Protein 2LUW (pdb70)

CATH classification: 2.60.120.380

Structure (mmCIF, N/CA/C/O backbone):
data_2LUW
#
_entry.id   2LUW
#
loop_
_atom_site.group_PDB
_atom_site.id
_atom_site.type_symbol
_atom_site.label_atom_id
_atom_site.label_alt_id
_atom_site.label_comp_id
_atom_site.label_asym_id
_atom_site.label_entity_id
_atom_site.label_seq_id
_atom_site.pdbx_PDB_ins_code
_atom_site.Cartn_x
_atom_site.Cartn_y
_atom_site.Cartn_z
_atom_site.occupancy
_atom_site.B_iso_or_equiv
_atom_site.auth_seq_id
_atom_site.auth_comp_id
_atom_site.auth_asym_id
_atom_site.auth_atom_id
_atom_site.pdbx_PDB_model_num
ATOM 1 N N . GLY A 1 1 ? 1.330 0.000 0.000 1.00 13.00 1 GLY A N 1
ATOM 2 C CA . GLY A 1 1 ? 2.071 0.001 -1.247 1.00 45.03 1 GLY A CA 1
ATOM 3 C C . GLY A 1 1 ? 2.951 -1.224 -1.400 1.00 74.40 1 GLY A C 1
ATOM 4 O O . GLY A 1 1 ? 2.478 -2.354 -1.282 1.00 52.04 1 GLY A O 1
ATOM 8 N N . ASN A 1 2 ? 4.234 -1.001 -1.665 1.00 12.03 2 ASN A N 1
ATOM 9 C CA . ASN A 1 2 ? 5.181 -2.097 -1.836 1.00 52.32 2 ASN A CA 1
ATOM 10 C C . ASN A 1 2 ? 6.171 -2.147 -0.677 1.00 12.35 2 ASN A C 1
ATOM 11 O O . ASN A 1 2 ? 6.086 -1.354 0.261 1.00 15.24 2 ASN A O 1
ATOM 22 N N . VAL A 1 3 ? 7.111 -3.084 -0.748 1.00 13.12 3 VAL A N 1
ATOM 23 C CA . VAL A 1 3 ? 8.119 -3.237 0.295 1.00 54.14 3 VAL A CA 1
ATOM 24 C C . VAL A 1 3 ? 9.516 -2.958 -0.247 1.00 1.40 3 VAL A C 1
ATOM 25 O O . VAL A 1 3 ? 10.066 -3.748 -1.015 1.00 73.13 3 VAL A O 1
ATOM 38 N N . LEU A 1 4 ? 10.087 -1.829 0.158 1.00 12.35 4 LEU A N 1
ATOM 39 C CA . LEU A 1 4 ? 11.422 -1.444 -0.285 1.00 62.14 4 LEU A CA 1
ATOM 40 C C . LEU A 1 4 ? 12.290 -1.027 0.898 1.00 63.35 4 LEU A C 1
ATOM 41 O O . LEU A 1 4 ? 11.795 -0.480 1.883 1.00 41.32 4 LEU A O 1
ATOM 57 N N . LYS A 1 5 ? 13.589 -1.288 0.793 1.00 71.43 5 LYS A N 1
ATOM 58 C CA . LYS A 1 5 ? 14.528 -0.938 1.851 1.00 2.24 5 LYS A CA 1
ATOM 59 C C . LYS A 1 5 ? 15.968 -1.116 1.382 1.00 45.42 5 LYS A C 1
ATOM 60 O O . LYS A 1 5 ? 16.847 -0.329 1.733 1.00 71.24 5 LYS A O 1
ATOM 79 N N . ASN A 1 6 ? 16.203 -2.154 0.585 1.00 15.52 6 ASN A N 1
ATOM 80 C CA . ASN A 1 6 ? 17.537 -2.433 0.067 1.00 74.43 6 ASN A CA 1
ATOM 81 C C . ASN A 1 6 ? 17.685 -1.915 -1.361 1.00 24.25 6 ASN A C 1
ATOM 82 O O . ASN A 1 6 ? 16.700 -1.759 -2.081 1.00 2.45 6 ASN A O 1
ATOM 93 N N . ASN A 1 7 ? 18.925 -1.652 -1.762 1.00 55.54 7 ASN A N 1
ATOM 94 C CA . ASN A 1 7 ? 19.203 -1.151 -3.104 1.00 12.03 7 ASN A CA 1
ATOM 95 C C . ASN A 1 7 ? 18.972 0.355 -3.181 1.00 10.20 7 ASN A C 1
ATOM 96 O O . ASN A 1 7 ? 19.915 1.133 -3.333 1.00 71.41 7 ASN A O 1
ATOM 107 N N . THR A 1 8 ? 17.711 0.761 -3.074 1.00 55.45 8 THR A N 1
ATOM 108 C CA . THR A 1 8 ? 17.355 2.173 -3.133 1.00 12.53 8 THR A CA 1
ATOM 109 C C . THR A 1 8 ? 16.748 2.642 -1.815 1.00 52.33 8 THR A C 1
ATOM 110 O O . THR A 1 8 ? 15.731 2.124 -1.353 1.00 40.23 8 THR A O 1
ATOM 121 N N . PRO A 1 9 ? 17.383 3.647 -1.194 1.00 44.14 9 PRO A N 1
ATOM 122 C CA . PRO A 1 9 ? 16.922 4.209 0.079 1.00 63.23 9 PRO A CA 1
ATOM 123 C C . PRO A 1 9 ? 15.623 4.993 -0.070 1.00 71.34 9 PRO A C 1
ATOM 124 O O . PRO A 1 9 ? 15.325 5.523 -1.141 1.00 5.33 9 PRO A O 1
ATOM 135 N N . VAL A 1 10 ? 14.852 5.062 1.010 1.00 13.21 10 VAL A N 1
ATOM 136 C CA . VAL A 1 10 ? 13.584 5.783 1.000 1.00 44.02 10 VAL A CA 1
ATOM 137 C C . VAL A 1 10 ? 13.800 7.277 1.212 1.00 2.23 10 VAL A C 1
ATOM 138 O O . VAL A 1 10 ? 14.242 7.706 2.279 1.00 73.45 10 VAL A O 1
ATOM 151 N N . SER A 1 11 ? 13.485 8.066 0.190 1.00 4.31 11 SER A N 1
ATOM 152 C CA . SER A 1 11 ? 13.648 9.514 0.263 1.00 31.43 11 SER A CA 1
ATOM 153 C C . SER A 1 11 ? 12.464 10.158 0.979 1.00 61.45 11 SER A C 1
ATOM 154 O O . SER A 1 11 ? 11.381 9.579 1.055 1.00 64.33 11 SER A O 1
ATOM 162 N N . ASN A 1 12 ? 12.680 11.360 1.501 1.00 11.35 12 ASN A N 1
ATOM 163 C CA . ASN A 1 12 ? 11.632 12.084 2.212 1.00 52.35 12 ASN A CA 1
ATOM 164 C C . ASN A 1 12 ? 10.771 11.129 3.032 1.00 21.25 12 ASN A C 1
ATOM 165 O O . ASN A 1 12 ? 9.587 10.943 2.749 1.00 12.10 12 ASN A O 1
ATOM 176 N N . LEU A 1 13 ? 11.374 10.525 4.051 1.00 14.40 13 LEU A N 1
ATOM 177 C CA . LEU A 1 13 ? 10.663 9.589 4.915 1.00 72.03 13 LEU A CA 1
ATOM 178 C C . LEU A 1 13 ? 9.475 10.266 5.591 1.00 2.22 13 LEU A C 1
ATOM 179 O O . LEU A 1 13 ? 9.108 11.390 5.247 1.00 51.11 13 LEU A O 1
ATOM 195 N N . THR A 1 14 ? 8.879 9.576 6.558 1.00 35.31 14 THR A N 1
ATOM 196 C CA . THR A 1 14 ? 7.733 10.110 7.284 1.00 4.21 14 THR A CA 1
ATOM 197 C C . THR A 1 14 ? 7.744 9.656 8.739 1.00 22.12 14 THR A C 1
ATOM 198 O O . THR A 1 14 ? 8.059 8.505 9.038 1.00 72.20 14 THR A O 1
ATOM 209 N N . GLY A 1 15 ? 7.397 10.569 9.642 1.00 64.50 15 GLY A N 1
ATOM 210 C CA . GLY A 1 15 ? 7.373 10.242 11.056 1.00 64.33 15 GLY A CA 1
ATOM 211 C C . GLY A 1 15 ? 6.225 10.910 11.786 1.00 44.01 15 GLY A C 1
ATOM 212 O O . GLY A 1 15 ? 6.441 11.760 12.648 1.00 11.24 15 GLY A O 1
ATOM 216 N N . ASN A 1 16 ? 5.001 10.526 11.438 1.00 24.14 16 ASN A N 1
ATOM 217 C CA . ASN A 1 16 ? 3.815 11.096 12.066 1.00 74.24 16 ASN A CA 1
ATOM 218 C C . ASN A 1 16 ? 3.600 10.509 13.458 1.00 50.15 16 ASN A C 1
ATOM 219 O O . ASN A 1 16 ? 3.790 9.312 13.675 1.00 3.33 16 ASN A O 1
ATOM 230 N N . LYS A 1 17 ? 3.202 11.360 14.397 1.00 32.22 17 LYS A N 1
ATOM 231 C CA . LYS A 1 17 ? 2.959 10.927 15.768 1.00 12.33 17 LYS A CA 1
ATOM 232 C C . LYS A 1 17 ? 2.030 9.718 15.801 1.00 61.32 17 LYS A C 1
ATOM 233 O O . LYS A 1 17 ? 2.100 8.894 16.712 1.00 75.12 17 LYS A O 1
ATOM 252 N N . GLY A 1 18 ? 1.162 9.617 14.799 1.00 74.20 18 GLY A N 1
ATOM 253 C CA . GLY A 1 18 ? 0.233 8.504 14.732 1.00 73.22 18 GLY A CA 1
ATOM 254 C C . GLY A 1 18 ? 0.532 7.568 13.578 1.00 70.24 18 GLY A C 1
ATOM 255 O O . GLY A 1 18 ? 0.609 6.353 13.759 1.00 25.30 18 GLY A O 1
ATOM 259 N N . SER A 1 19 ? 0.699 8.134 12.387 1.00 60.23 19 SER A N 1
ATOM 260 C CA . SER A 1 19 ? 0.986 7.341 11.197 1.00 72.11 19 SER A CA 1
ATOM 261 C C . SER A 1 19 ? 2.442 6.887 11.185 1.00 45.34 19 SER A C 1
ATOM 262 O O . SER A 1 19 ? 3.321 7.573 11.705 1.00 2.42 19 SER A O 1
ATOM 270 N N . GLU A 1 20 ? 2.689 5.726 10.586 1.00 1.20 20 GLU A N 1
ATOM 271 C CA . GLU A 1 20 ? 4.039 5.180 10.506 1.00 12.15 20 GLU A CA 1
ATOM 272 C C . GLU A 1 20 ? 4.274 4.506 9.158 1.00 64.11 20 GLU A C 1
ATOM 273 O O . GLU A 1 20 ? 3.344 4.319 8.374 1.00 71.42 20 GLU A O 1
ATOM 285 N N . VAL A 1 21 ? 5.526 4.144 8.895 1.00 60.25 21 VAL A N 1
ATOM 286 C CA . VAL A 1 21 ? 5.885 3.490 7.642 1.00 42.23 21 VAL A CA 1
ATOM 287 C C . VAL A 1 21 ? 6.687 2.219 7.895 1.00 23.25 21 VAL A C 1
ATOM 288 O O . VAL A 1 21 ? 7.569 2.189 8.755 1.00 75.13 21 VAL A O 1
ATOM 301 N N . PHE A 1 22 ? 6.376 1.169 7.142 1.00 45.43 22 PHE A N 1
ATOM 302 C CA . PHE A 1 22 ? 7.068 -0.106 7.285 1.00 61.41 22 PHE A CA 1
ATOM 303 C C . PHE A 1 22 ? 7.388 -0.708 5.920 1.00 44.35 22 PHE A C 1
ATOM 304 O O . PHE A 1 22 ? 6.672 -0.478 4.945 1.00 62.54 22 PHE A O 1
ATOM 321 N N . TYR A 1 23 ? 8.469 -1.477 5.858 1.00 62.32 23 TYR A N 1
ATOM 322 C CA . TYR A 1 23 ? 8.887 -2.110 4.612 1.00 2.51 23 TYR A CA 1
ATOM 323 C C . TYR A 1 23 ? 9.577 -3.443 4.883 1.00 62.02 23 TYR A C 1
ATOM 324 O O . TYR A 1 23 ? 9.951 -3.744 6.017 1.00 62.22 23 TYR A O 1
ATOM 342 N N . THR A 1 24 ? 9.744 -4.240 3.832 1.00 54.14 24 THR A N 1
ATOM 343 C CA . THR A 1 24 ? 10.388 -5.541 3.954 1.00 72.53 24 THR A CA 1
ATOM 344 C C . THR A 1 24 ? 11.349 -5.790 2.797 1.00 5.42 24 THR A C 1
ATOM 345 O O . THR A 1 24 ? 11.043 -5.482 1.645 1.00 5.41 24 THR A O 1
ATOM 356 N N . PHE A 1 25 ? 12.513 -6.349 3.111 1.00 4.13 25 PHE A N 1
ATOM 357 C CA . PHE A 1 25 ? 13.521 -6.638 2.097 1.00 33.34 25 PHE A CA 1
ATOM 358 C C . PHE A 1 25 ? 14.516 -7.679 2.601 1.00 21.34 25 PHE A C 1
ATOM 359 O O . PHE A 1 25 ? 14.612 -7.934 3.802 1.00 32.24 25 PHE A O 1
ATOM 376 N N . THR A 1 26 ? 15.256 -8.279 1.674 1.00 21.51 26 THR A N 1
ATOM 377 C CA . THR A 1 26 ? 16.243 -9.294 2.022 1.00 11.24 26 THR A CA 1
ATOM 378 C C . THR A 1 26 ? 17.543 -9.082 1.256 1.00 44.21 26 THR A C 1
ATOM 379 O O . THR A 1 26 ? 17.614 -8.250 0.351 1.00 20.01 26 THR A O 1
ATOM 390 N N . VAL A 1 27 ? 18.572 -9.840 1.623 1.00 12.22 27 VAL A N 1
ATOM 391 C CA . VAL A 1 27 ? 19.870 -9.736 0.968 1.00 4.14 27 VAL A CA 1
ATOM 392 C C . VAL A 1 27 ? 20.130 -10.939 0.069 1.00 40.03 27 VAL A C 1
ATOM 393 O O . VAL A 1 27 ? 19.417 -11.940 0.133 1.00 73.42 27 VAL A O 1
ATOM 406 N N . ASP A 1 28 ? 21.156 -10.834 -0.769 1.00 14.21 28 ASP A N 1
ATOM 407 C CA . ASP A 1 28 ? 21.511 -11.914 -1.682 1.00 24.14 28 ASP A CA 1
ATOM 408 C C . ASP A 1 28 ? 22.814 -12.582 -1.252 1.00 11.12 28 ASP A C 1
ATOM 409 O O . ASP A 1 28 ? 22.900 -13.808 -1.179 1.00 14.24 28 ASP A O 1
ATOM 418 N N . ARG A 1 29 ? 23.825 -11.767 -0.970 1.00 25.43 29 ARG A N 1
ATOM 419 C CA . ARG A 1 29 ? 25.124 -12.279 -0.550 1.00 22.45 29 ARG A CA 1
ATOM 420 C C . ARG A 1 29 ? 25.553 -11.653 0.774 1.00 45.31 29 ARG A C 1
ATOM 421 O O . ARG A 1 29 ? 25.096 -10.570 1.136 1.00 12.13 29 ARG A O 1
ATOM 442 N N . ASN A 1 30 ? 26.435 -12.342 1.491 1.00 71.21 30 ASN A N 1
ATOM 443 C CA . ASN A 1 30 ? 26.925 -11.854 2.775 1.00 41.23 30 ASN A CA 1
ATOM 444 C C . ASN A 1 30 ? 28.017 -10.807 2.577 1.00 11.53 30 ASN A C 1
ATOM 445 O O . ASN A 1 30 ? 29.092 -11.106 2.059 1.00 21.11 30 ASN A O 1
ATOM 456 N N . ALA A 1 31 ? 27.732 -9.577 2.995 1.00 64.31 31 ALA A N 1
ATOM 457 C CA . ALA A 1 31 ? 28.690 -8.486 2.867 1.00 64.23 31 ALA A CA 1
ATOM 458 C C . ALA A 1 31 ? 28.651 -7.574 4.088 1.00 34.33 31 ALA A C 1
ATOM 459 O O . ALA A 1 31 ? 27.590 -7.346 4.672 1.00 64.00 31 ALA A O 1
ATOM 466 N N . THR A 1 32 ? 29.813 -7.055 4.472 1.00 71.12 32 THR A N 1
ATOM 467 C CA . THR A 1 32 ? 29.911 -6.170 5.625 1.00 1.32 32 THR A CA 1
ATOM 468 C C . THR A 1 32 ? 29.942 -4.708 5.195 1.00 44.41 32 THR A C 1
ATOM 469 O O . THR A 1 32 ? 30.943 -4.229 4.661 1.00 33.23 32 THR A O 1
ATOM 480 N N . ALA A 1 33 ? 28.841 -4.002 5.431 1.00 20.41 33 ALA A N 1
ATOM 481 C CA . ALA A 1 33 ? 28.744 -2.593 5.070 1.00 30.52 33 ALA A CA 1
ATOM 482 C C . ALA A 1 33 ? 28.062 -1.790 6.173 1.00 64.14 33 ALA A C 1
ATOM 483 O O . ALA A 1 33 ? 27.196 -2.301 6.882 1.00 32.30 33 ALA A O 1
ATOM 490 N N . VAL A 1 34 ? 28.460 -0.529 6.312 1.00 71.32 34 VAL A N 1
ATOM 491 C CA . VAL A 1 34 ? 27.887 0.345 7.328 1.00 12.20 34 VAL A CA 1
ATOM 492 C C . VAL A 1 34 ? 26.957 1.379 6.703 1.00 71.24 34 VAL A C 1
ATOM 493 O O . VAL A 1 34 ? 27.402 2.287 6.001 1.00 64.44 34 VAL A O 1
ATOM 506 N N . VAL A 1 35 ? 25.661 1.235 6.963 1.00 42.14 35 VAL A N 1
ATOM 507 C CA . VAL A 1 35 ? 24.667 2.157 6.427 1.00 41.33 35 VAL A CA 1
ATOM 508 C C . VAL A 1 35 ? 23.760 2.690 7.530 1.00 22.13 35 VAL A C 1
ATOM 509 O O . VAL A 1 35 ? 23.376 1.956 8.441 1.00 63.22 35 VAL A O 1
ATOM 522 N N . SER A 1 36 ? 23.421 3.972 7.442 1.00 13.04 36 SER A N 1
ATOM 523 C CA . SER A 1 36 ? 22.561 4.605 8.436 1.00 71.13 36 SER A CA 1
ATOM 524 C C . SER A 1 36 ? 21.582 5.569 7.772 1.00 63.01 36 SER A C 1
ATOM 525 O O . SER A 1 36 ? 21.725 5.903 6.596 1.00 44.55 36 SER A O 1
ATOM 533 N N . ILE A 1 37 ? 20.588 6.011 8.535 1.00 44.53 37 ILE A N 1
ATOM 534 C CA . ILE A 1 37 ? 19.587 6.938 8.022 1.00 75.43 37 ILE A CA 1
ATOM 535 C C . ILE A 1 37 ? 19.747 8.321 8.643 1.00 23.11 37 ILE A C 1
ATOM 536 O O . ILE A 1 37 ? 20.191 8.453 9.784 1.00 71.53 37 ILE A O 1
ATOM 552 N N . SER A 1 38 ? 19.382 9.350 7.885 1.00 10.14 38 SER A N 1
ATOM 553 C CA . SER A 1 38 ? 19.487 10.725 8.361 1.00 64.43 38 SER A CA 1
ATOM 554 C C . SER A 1 38 ? 19.000 11.705 7.299 1.00 54.52 38 SER A C 1
ATOM 555 O O . SER A 1 38 ? 18.511 11.303 6.244 1.00 44.44 38 SER A O 1
ATOM 563 N N . GLY A 1 39 ? 19.136 12.996 7.587 1.00 12.42 39 GLY A N 1
ATOM 564 C CA . GLY A 1 39 ? 18.705 14.016 6.648 1.00 34.44 39 GLY A CA 1
ATOM 565 C C . GLY A 1 39 ? 18.285 15.299 7.338 1.00 62.31 39 GLY A C 1
ATOM 566 O O . GLY A 1 39 ? 18.224 16.356 6.713 1.00 51.44 39 GLY A O 1
ATOM 570 N N . GLY A 1 40 ? 17.994 15.206 8.632 1.00 74.41 40 GLY A N 1
ATOM 571 C CA . GLY A 1 40 ? 17.579 16.375 9.385 1.00 25.00 40 GLY A CA 1
ATOM 572 C C . GLY A 1 40 ? 17.839 16.229 10.871 1.00 14.04 40 GLY A C 1
ATOM 573 O O . GLY A 1 40 ? 18.978 16.343 11.324 1.00 73.21 40 GLY A O 1
ATOM 577 N N . SER A 1 41 ? 16.779 15.978 11.633 1.00 31.04 41 SER A N 1
ATOM 578 C CA . SER A 1 41 ? 16.896 15.822 13.079 1.00 63.15 41 SER A CA 1
ATOM 579 C C . SER A 1 41 ? 16.214 14.539 13.544 1.00 64.25 41 SER A C 1
ATOM 580 O O . SER A 1 41 ? 15.390 13.968 12.831 1.00 33.44 41 SER A O 1
ATOM 588 N N . GLY A 1 42 ? 16.566 14.091 14.745 1.00 11.02 42 GLY A N 1
ATOM 589 C CA . GLY A 1 42 ? 15.979 12.879 15.286 1.00 64.31 42 GLY A CA 1
ATOM 590 C C . GLY A 1 42 ? 14.467 12.951 15.364 1.00 4.24 42 GLY A C 1
ATOM 591 O O . GLY A 1 42 ? 13.914 13.495 16.320 1.00 0.41 42 GLY A O 1
ATOM 595 N N . ASP A 1 43 ? 13.797 12.403 14.357 1.00 44.12 43 ASP A N 1
ATOM 596 C CA . ASP A 1 43 ? 12.340 12.408 14.315 1.00 13.41 43 ASP A CA 1
ATOM 597 C C . ASP A 1 43 ? 11.800 11.019 13.991 1.00 22.44 43 ASP A C 1
ATOM 598 O O . ASP A 1 43 ? 10.782 10.595 14.537 1.00 21.33 43 ASP A O 1
ATOM 607 N N . ALA A 1 44 ? 12.490 10.315 13.099 1.00 35.02 44 ALA A N 1
ATOM 608 C CA . ALA A 1 44 ? 12.080 8.973 12.704 1.00 43.15 44 ALA A CA 1
ATOM 609 C C . ALA A 1 44 ? 13.103 7.933 13.149 1.00 10.51 44 ALA A C 1
ATOM 610 O O . ALA A 1 44 ? 14.274 8.001 12.776 1.00 41.14 44 ALA A O 1
ATOM 617 N N . ASP A 1 45 ? 12.653 6.973 13.950 1.00 43.44 45 ASP A N 1
ATOM 618 C CA . ASP A 1 45 ? 13.530 5.919 14.446 1.00 33.20 45 ASP A CA 1
ATOM 619 C C . ASP A 1 45 ? 13.583 4.751 13.466 1.00 20.45 45 ASP A C 1
ATOM 620 O O . ASP A 1 45 ? 12.692 4.585 12.632 1.00 44.12 45 ASP A O 1
ATOM 629 N N . LEU A 1 46 ? 14.633 3.944 13.573 1.00 72.41 46 LEU A N 1
ATOM 630 C CA . LEU A 1 46 ? 14.803 2.790 12.696 1.00 45.52 46 LEU A CA 1
ATOM 631 C C . LEU A 1 46 ? 14.903 1.501 13.505 1.00 52.05 46 LEU A C 1
ATOM 632 O O . LEU A 1 46 ? 15.674 1.413 14.460 1.00 45.50 46 LEU A O 1
ATOM 648 N N . TYR A 1 47 ? 14.119 0.502 13.114 1.00 10.31 47 TYR A N 1
ATOM 649 C CA . TYR A 1 47 ? 14.118 -0.783 13.803 1.00 44.12 47 TYR A CA 1
ATOM 650 C C . TYR A 1 47 ? 14.374 -1.925 12.825 1.00 62.34 47 TYR A C 1
ATOM 651 O O . TYR A 1 47 ? 13.983 -1.859 11.658 1.00 25.43 47 TYR A O 1
ATOM 669 N N . LEU A 1 48 ? 15.033 -2.973 13.308 1.00 14.11 48 LEU A N 1
ATOM 670 C CA . LEU A 1 48 ? 15.341 -4.132 12.478 1.00 23.21 48 LEU A CA 1
ATOM 671 C C . LEU A 1 48 ? 15.246 -5.422 13.287 1.00 55.12 48 LEU A C 1
ATOM 672 O O . LEU A 1 48 ? 15.742 -5.502 14.410 1.00 4.55 48 LEU A O 1
ATOM 688 N N . LYS A 1 49 ? 14.605 -6.432 12.707 1.00 2.50 49 LYS A N 1
ATOM 689 C CA . LYS A 1 49 ? 14.447 -7.720 13.371 1.00 14.10 49 LYS A CA 1
ATOM 690 C C . LYS A 1 49 ? 14.531 -8.864 12.366 1.00 71.11 49 LYS A C 1
ATOM 691 O O . LYS A 1 49 ? 13.689 -8.985 11.477 1.00 51.44 49 LYS A O 1
ATOM 710 N N . ALA A 1 50 ? 15.551 -9.702 12.515 1.00 64.45 50 ALA A N 1
ATOM 711 C CA . ALA A 1 50 ? 15.743 -10.839 11.622 1.00 51.42 50 ALA A CA 1
ATOM 712 C C . ALA A 1 50 ? 14.562 -11.800 11.696 1.00 31.43 50 ALA A C 1
ATOM 713 O O . ALA A 1 50 ? 14.249 -12.334 12.760 1.00 44.11 50 ALA A O 1
ATOM 720 N N . GLY A 1 51 ? 13.908 -12.017 10.559 1.00 40.11 51 GLY A N 1
ATOM 721 C CA . GLY A 1 51 ? 12.768 -12.914 10.518 1.00 51.11 51 GLY A CA 1
ATOM 722 C C . GLY A 1 51 ? 11.446 -12.172 10.534 1.00 30.40 51 GLY A C 1
ATOM 723 O O . GLY A 1 51 ? 10.824 -11.976 9.490 1.00 11.12 51 GLY A O 1
ATOM 727 N N . SER A 1 52 ? 11.015 -11.761 11.722 1.00 15.10 52 SER A N 1
ATOM 728 C CA . SER A 1 52 ? 9.755 -11.042 11.871 1.00 53.33 52 SER A CA 1
ATOM 729 C C . SER A 1 52 ? 9.994 -9.537 11.948 1.00 41.12 52 SER A C 1
ATOM 730 O O . SER A 1 52 ? 11.129 -9.071 11.849 1.00 4.22 52 SER A O 1
ATOM 738 N N . LYS A 1 53 ? 8.916 -8.781 12.125 1.00 72.12 53 LYS A N 1
ATOM 739 C CA . LYS A 1 53 ? 9.006 -7.329 12.217 1.00 55.32 53 LYS A CA 1
ATOM 740 C C . LYS A 1 53 ? 9.206 -6.886 13.663 1.00 74.52 53 LYS A C 1
ATOM 741 O O . LYS A 1 53 ? 8.538 -7.363 14.581 1.00 23.30 53 LYS A O 1
ATOM 760 N N . PRO A 1 54 ? 10.145 -5.952 13.872 1.00 32.13 54 PRO A N 1
ATOM 761 C CA . PRO A 1 54 ? 10.453 -5.424 15.205 1.00 54.34 54 PRO A CA 1
ATOM 762 C C . PRO A 1 54 ? 9.327 -4.557 15.759 1.00 41.35 54 PRO A C 1
ATOM 763 O O . PRO A 1 54 ? 8.676 -3.819 15.019 1.00 54.44 54 PRO A O 1
ATOM 774 N N . THR A 1 55 ? 9.103 -4.650 17.066 1.00 51.23 55 THR A N 1
ATOM 775 C CA . THR A 1 55 ? 8.056 -3.875 17.719 1.00 52.43 55 THR A CA 1
ATOM 776 C C . THR A 1 55 ? 8.644 -2.708 18.503 1.00 11.54 55 THR A C 1
ATOM 777 O O . THR A 1 55 ? 9.861 -2.528 18.551 1.00 43.32 55 THR A O 1
ATOM 788 N N . THR A 1 56 ? 7.772 -1.915 19.120 1.00 70.52 56 THR A N 1
ATOM 789 C CA . THR A 1 56 ? 8.205 -0.765 19.903 1.00 41.14 56 THR A CA 1
ATOM 790 C C . THR A 1 56 ? 9.007 -1.201 21.123 1.00 2.03 56 THR A C 1
ATOM 791 O O . THR A 1 56 ? 9.679 -0.389 21.759 1.00 41.30 56 THR A O 1
ATOM 802 N N . SER A 1 57 ? 8.933 -2.488 21.445 1.00 20.45 57 SER A N 1
ATOM 803 C CA . SER A 1 57 ? 9.650 -3.032 22.593 1.00 44.12 57 SER A CA 1
ATOM 804 C C . SER A 1 57 ? 10.629 -4.118 22.157 1.00 71.21 57 SER A C 1
ATOM 805 O O . SER A 1 57 ? 11.639 -4.361 22.818 1.00 52.14 57 SER A O 1
ATOM 813 N N . SER A 1 58 ? 10.321 -4.769 21.040 1.00 64.15 58 SER A N 1
ATOM 814 C CA . SER A 1 58 ? 11.171 -5.833 20.516 1.00 13.40 58 SER A CA 1
ATOM 815 C C . SER A 1 58 ? 11.997 -5.336 19.333 1.00 14.33 58 SER A C 1
ATOM 816 O O . SER A 1 58 ? 11.455 -4.804 18.364 1.00 1.32 58 SER A O 1
ATOM 824 N N . TRP A 1 59 ? 13.310 -5.513 19.421 1.00 33.41 59 TRP A N 1
ATOM 825 C CA . TRP A 1 59 ? 14.212 -5.083 18.359 1.00 74.35 59 TRP A CA 1
ATOM 826 C C . TRP A 1 59 ? 15.461 -5.957 18.318 1.00 54.11 59 TRP A C 1
ATOM 827 O O . TRP A 1 59 ? 15.860 -6.532 19.330 1.00 31.43 59 TRP A O 1
ATOM 848 N N . ASP A 1 60 ? 16.073 -6.051 17.143 1.00 62.30 60 ASP A N 1
ATOM 849 C CA . ASP A 1 60 ? 17.278 -6.854 16.971 1.00 24.24 60 ASP A CA 1
ATOM 850 C C . ASP A 1 60 ? 18.489 -5.966 16.698 1.00 35.43 60 ASP A C 1
ATOM 851 O O . ASP A 1 60 ? 19.628 -6.355 16.960 1.00 74.13 60 ASP A O 1
ATOM 860 N N . CYS A 1 61 ? 18.234 -4.774 16.171 1.00 70.45 61 CYS A N 1
ATOM 861 C CA . CYS A 1 61 ? 19.303 -3.832 15.860 1.00 51.31 61 CYS A CA 1
ATOM 862 C C . CYS A 1 61 ? 18.860 -2.398 16.133 1.00 53.04 61 CYS A C 1
ATOM 863 O O . CYS A 1 61 ? 17.852 -1.937 15.596 1.00 2.44 61 CYS A O 1
ATOM 871 N N . ARG A 1 62 ? 19.618 -1.699 16.971 1.00 61.12 62 ARG A N 1
ATOM 872 C CA . ARG A 1 62 ? 19.302 -0.319 17.317 1.00 12.33 62 ARG A CA 1
ATOM 873 C C . ARG A 1 62 ? 20.371 0.271 18.233 1.00 70.33 62 ARG A C 1
ATOM 874 O O . ARG A 1 62 ? 20.607 -0.209 19.342 1.00 54.12 62 ARG A O 1
ATOM 895 N N . PRO A 1 63 ? 21.035 1.336 17.759 1.00 74.43 63 PRO A N 1
ATOM 896 C CA . PRO A 1 63 ? 22.089 2.013 18.518 1.00 4.43 63 PRO A CA 1
ATOM 897 C C . PRO A 1 63 ? 21.541 2.769 19.724 1.00 23.32 63 PRO A C 1
ATOM 898 O O . PRO A 1 63 ? 22.301 3.301 20.534 1.00 64.43 63 PRO A O 1
ATOM 909 N N . TYR A 1 64 ? 20.219 2.812 19.838 1.00 34.42 64 TYR A N 1
ATOM 910 C CA . TYR A 1 64 ? 19.569 3.504 20.945 1.00 71.21 64 TYR A CA 1
ATOM 911 C C . TYR A 1 64 ? 19.781 5.011 20.844 1.00 1.34 64 TYR A C 1
ATOM 912 O O . TYR A 1 64 ? 20.348 5.631 21.744 1.00 24.13 64 TYR A O 1
ATOM 930 N N . ARG A 1 65 ? 19.321 5.595 19.743 1.00 74.12 65 ARG A N 1
ATOM 931 C CA . ARG A 1 65 ? 19.460 7.029 19.523 1.00 53.42 65 ARG A CA 1
ATOM 932 C C . ARG A 1 65 ? 18.092 7.699 19.424 1.00 3.40 65 ARG A C 1
ATOM 933 O O . ARG A 1 65 ? 17.062 7.070 19.666 1.00 23.22 65 ARG A O 1
ATOM 954 N N . TYR A 1 66 ? 18.091 8.979 19.068 1.00 72.04 66 TYR A N 1
ATOM 955 C CA . TYR A 1 66 ? 16.851 9.735 18.940 1.00 51.33 66 TYR A CA 1
ATOM 956 C C . TYR A 1 66 ? 16.429 9.846 17.478 1.00 54.12 66 TYR A C 1
ATOM 957 O O . TYR A 1 66 ? 17.047 10.565 16.694 1.00 61.31 66 TYR A O 1
ATOM 975 N N . GLY A 1 67 ? 15.369 9.128 17.119 1.00 54.24 67 GLY A N 1
ATOM 976 C CA . GLY A 1 67 ? 14.880 9.159 15.752 1.00 0.25 67 GLY A CA 1
ATOM 977 C C . GLY A 1 67 ? 15.978 8.910 14.738 1.00 24.41 67 GLY A C 1
ATOM 978 O O . GLY A 1 67 ? 16.725 7.938 14.848 1.00 10.13 67 GLY A O 1
ATOM 982 N N . ASN A 1 68 ? 16.076 9.788 13.746 1.00 44.41 68 ASN A N 1
ATOM 983 C CA . ASN A 1 68 ? 17.090 9.657 12.706 1.00 44.21 68 ASN A CA 1
ATOM 984 C C . ASN A 1 68 ? 18.475 9.467 13.317 1.00 2.13 68 ASN A C 1
ATOM 985 O O . ASN A 1 68 ? 18.657 9.612 14.525 1.00 15.23 68 ASN A O 1
ATOM 996 N N . ASN A 1 69 ? 19.449 9.142 12.473 1.00 1.23 69 ASN A N 1
ATOM 997 C CA . ASN A 1 69 ? 20.818 8.932 12.930 1.00 1.32 69 ASN A CA 1
ATOM 998 C C . ASN A 1 69 ? 20.901 7.729 13.864 1.00 3.05 69 ASN A C 1
ATOM 999 O O . ASN A 1 69 ? 21.862 7.583 14.620 1.00 54.21 69 ASN A O 1
ATOM 1010 N N . GLU A 1 70 ? 19.888 6.870 13.806 1.00 44.01 70 GLU A N 1
ATOM 1011 C CA . GLU A 1 70 ? 19.848 5.680 14.647 1.00 34.32 70 GLU A CA 1
ATOM 1012 C C . GLU A 1 70 ? 19.809 4.413 13.797 1.00 52.45 70 GLU A C 1
ATOM 1013 O O . GLU A 1 70 ? 18.738 3.881 13.505 1.00 52.20 70 GLU A O 1
ATOM 1025 N N . SER A 1 71 ? 20.985 3.937 13.401 1.00 30.22 71 SER A N 1
ATOM 1026 C CA . SER A 1 71 ? 21.086 2.736 12.580 1.00 24.13 71 SER A CA 1
ATOM 1027 C C . SER A 1 71 ? 22.148 1.789 13.131 1.00 4.24 71 SER A C 1
ATOM 1028 O O . SER A 1 71 ? 22.918 2.153 14.022 1.00 70.24 71 SER A O 1
ATOM 1036 N N . CYS A 1 72 ? 22.184 0.574 12.596 1.00 54.10 72 CYS A N 1
ATOM 1037 C CA . CYS A 1 72 ? 23.150 -0.427 13.034 1.00 43.42 72 CYS A CA 1
ATOM 1038 C C . CYS A 1 72 ? 24.037 -0.870 11.875 1.00 41.43 72 CYS A C 1
ATOM 1039 O O . CYS A 1 72 ? 23.648 -0.774 10.711 1.00 42.03 72 CYS A O 1
ATOM 1047 N N . SER A 1 73 ? 25.231 -1.353 12.201 1.00 4.03 73 SER A N 1
ATOM 1048 C CA . SER A 1 73 ? 26.176 -1.806 11.187 1.00 43.40 73 SER A CA 1
ATOM 1049 C C . SER A 1 73 ? 26.693 -3.204 11.512 1.00 42.15 73 SER A C 1
ATOM 1050 O O . SER A 1 73 ? 27.500 -3.384 12.424 1.00 42.14 73 SER A O 1
ATOM 1058 N N . VAL A 1 74 ? 26.222 -4.192 10.758 1.00 73.04 74 VAL A N 1
ATOM 1059 C CA . VAL A 1 74 ? 26.636 -5.575 10.963 1.00 50.20 74 VAL A CA 1
ATOM 1060 C C . VAL A 1 74 ? 26.573 -6.366 9.662 1.00 73.44 74 VAL A C 1
ATOM 1061 O O . VAL A 1 74 ? 25.750 -6.084 8.790 1.00 3.25 74 VAL A O 1
ATOM 1074 N N . SER A 1 75 ? 27.447 -7.360 9.537 1.00 73.13 75 SER A N 1
ATOM 1075 C CA . SER A 1 75 ? 27.493 -8.192 8.340 1.00 53.32 75 SER A CA 1
ATOM 1076 C C . SER A 1 75 ? 26.307 -9.151 8.299 1.00 61.01 75 SER A C 1
ATOM 1077 O O . SER A 1 75 ? 26.293 -10.168 8.992 1.00 65.03 75 SER A O 1
ATOM 1085 N N . ALA A 1 76 ? 25.313 -8.819 7.482 1.00 42.14 76 ALA A N 1
ATOM 1086 C CA . ALA A 1 76 ? 24.124 -9.651 7.348 1.00 53.31 76 ALA A CA 1
ATOM 1087 C C . ALA A 1 76 ? 24.365 -10.801 6.376 1.00 13.11 76 ALA A C 1
ATOM 1088 O O . ALA A 1 76 ? 24.967 -10.617 5.319 1.00 4.01 76 ALA A O 1
ATOM 1095 N N . ALA A 1 77 ? 23.891 -11.987 6.742 1.00 74.53 77 ALA A N 1
ATOM 1096 C CA . ALA A 1 77 ? 24.054 -13.167 5.901 1.00 34.24 77 ALA A CA 1
ATOM 1097 C C . ALA A 1 77 ? 22.778 -13.466 5.122 1.00 72.35 77 ALA A C 1
ATOM 1098 O O . ALA A 1 77 ? 21.664 -13.322 5.627 1.00 64.01 77 ALA A O 1
ATOM 1105 N N . PRO A 1 78 ? 22.940 -13.892 3.860 1.00 24.42 78 PRO A N 1
ATOM 1106 C CA . PRO A 1 78 ? 21.812 -14.220 2.984 1.00 61.43 78 PRO A CA 1
ATOM 1107 C C . PRO A 1 78 ? 21.087 -15.488 3.422 1.00 31.12 78 PRO A C 1
ATOM 1108 O O . PRO A 1 78 ? 21.714 -16.511 3.694 1.00 12.04 78 PRO A O 1
ATOM 1119 N N . GLY A 1 79 ? 19.761 -15.413 3.488 1.00 31.41 79 GLY A N 1
ATOM 1120 C CA . GLY A 1 79 ? 18.972 -16.562 3.894 1.00 65.11 79 GLY A CA 1
ATOM 1121 C C . GLY A 1 79 ? 17.895 -16.201 4.897 1.00 2.22 79 GLY A C 1
ATOM 1122 O O . GLY A 1 79 ? 16.935 -16.948 5.086 1.00 71.51 79 GLY A O 1
ATOM 1126 N N . THR A 1 80 ? 18.054 -15.051 5.545 1.00 12.23 80 THR A N 1
ATOM 1127 C CA . THR A 1 80 ? 17.089 -14.593 6.537 1.00 52.12 80 THR A CA 1
ATOM 1128 C C . THR A 1 80 ? 16.405 -13.307 6.086 1.00 70.33 80 THR A C 1
ATOM 1129 O O . THR A 1 80 ? 17.065 -12.345 5.693 1.00 42.20 80 THR A O 1
ATOM 1140 N N . THR A 1 81 ? 15.077 -13.297 6.145 1.00 52.33 81 THR A N 1
ATOM 1141 C CA . THR A 1 81 ? 14.303 -12.129 5.742 1.00 62.12 81 THR A CA 1
ATOM 1142 C C . THR A 1 81 ? 14.439 -11.002 6.759 1.00 43.32 81 THR A C 1
ATOM 1143 O O . THR A 1 81 ? 14.392 -11.233 7.967 1.00 30.41 81 THR A O 1
ATOM 1154 N N . TYR A 1 82 ? 14.608 -9.781 6.263 1.00 72.14 82 TYR A N 1
ATOM 1155 C CA . TYR A 1 82 ? 14.753 -8.617 7.129 1.00 75.22 82 TYR A CA 1
ATOM 1156 C C . TYR A 1 82 ? 13.521 -7.720 7.047 1.00 61.44 82 TYR A C 1
ATOM 1157 O O . TYR A 1 82 ? 12.979 -7.487 5.966 1.00 63.35 82 TYR A O 1
ATOM 1175 N N . HIS A 1 83 ? 13.084 -7.219 8.198 1.00 62.24 83 HIS A N 1
ATOM 1176 C CA . HIS A 1 83 ? 11.917 -6.346 8.257 1.00 21.34 83 HIS A CA 1
ATOM 1177 C C . HIS A 1 83 ? 12.330 -4.907 8.553 1.00 75.33 83 HIS A C 1
ATOM 1178 O O . HIS A 1 83 ? 13.437 -4.653 9.025 1.00 5.31 83 HIS A O 1
ATOM 1192 N N . VAL A 1 84 ? 11.431 -3.969 8.270 1.00 31.43 84 VAL A N 1
ATOM 1193 C CA . VAL A 1 84 ? 11.701 -2.556 8.506 1.00 61.12 84 VAL A CA 1
ATOM 1194 C C . VAL A 1 84 ? 10.538 -1.888 9.231 1.00 43.33 84 VAL A C 1
ATOM 1195 O O . VAL A 1 84 ? 9.374 -2.147 8.929 1.00 70.23 84 VAL A O 1
ATOM 1208 N N . MET A 1 85 ? 10.863 -1.025 10.188 1.00 34.35 85 MET A N 1
ATOM 1209 C CA . MET A 1 85 ? 9.844 -0.318 10.956 1.00 43.41 85 MET A CA 1
ATOM 1210 C C . MET A 1 85 ? 10.294 1.105 11.275 1.00 64.41 85 MET A C 1
ATOM 1211 O O . MET A 1 85 ? 11.329 1.310 11.910 1.00 30.03 85 MET A O 1
ATOM 1225 N N . ILE A 1 86 ? 9.512 2.082 10.830 1.00 71.11 86 ILE A N 1
ATOM 1226 C CA . ILE A 1 86 ? 9.831 3.484 11.069 1.00 34.13 86 ILE A CA 1
ATOM 1227 C C . ILE A 1 86 ? 8.776 4.145 11.950 1.00 31.23 86 ILE A C 1
ATOM 1228 O O . ILE A 1 86 ? 7.613 4.261 11.564 1.00 15.25 86 ILE A O 1
ATOM 1244 N N . LYS A 1 87 ? 9.191 4.578 13.136 1.00 55.10 87 LYS A N 1
ATOM 1245 C CA . LYS A 1 87 ? 8.283 5.231 14.072 1.00 5.05 87 LYS A CA 1
ATOM 1246 C C . LYS A 1 87 ? 8.695 6.681 14.308 1.00 62.23 87 LYS A C 1
ATOM 1247 O O . LYS A 1 87 ? 9.852 6.966 14.615 1.00 70.34 87 LYS A O 1
ATOM 1266 N N . GLY A 1 88 ? 7.740 7.594 14.163 1.00 75.11 88 GLY A N 1
ATOM 1267 C CA . GLY A 1 88 ? 8.023 9.003 14.365 1.00 71.32 88 GLY A CA 1
ATOM 1268 C C . GLY A 1 88 ? 7.343 9.560 15.600 1.00 64.40 88 GLY A C 1
ATOM 1269 O O . GLY A 1 88 ? 6.372 8.986 16.095 1.00 44.44 88 GLY A O 1
ATOM 1273 N N . TYR A 1 89 ? 7.855 10.679 16.101 1.00 73.33 89 TYR A N 1
ATOM 1274 C CA . TYR A 1 89 ? 7.293 11.311 17.289 1.00 63.05 89 TYR A CA 1
ATOM 1275 C C . TYR A 1 89 ? 6.370 12.464 16.907 1.00 10.01 89 TYR A C 1
ATOM 1276 O O . TYR A 1 89 ? 5.511 12.871 17.689 1.00 32.21 89 TYR A O 1
ATOM 1294 N N . SER A 1 90 ? 6.554 12.986 15.699 1.00 60.14 90 SER A N 1
ATOM 1295 C CA . SER A 1 90 ? 5.741 14.094 15.213 1.00 54.34 90 SER A CA 1
ATOM 1296 C C . SER A 1 90 ? 5.931 14.291 13.712 1.00 62.13 90 SER A C 1
ATOM 1297 O O . SER A 1 90 ? 7.038 14.153 13.192 1.00 12.34 90 SER A O 1
ATOM 1305 N N . ASN A 1 91 ? 4.843 14.614 13.021 1.00 73.43 91 ASN A N 1
ATOM 1306 C CA . ASN A 1 91 ? 4.889 14.829 11.579 1.00 75.20 91 ASN A CA 1
ATOM 1307 C C . ASN A 1 91 ? 6.202 15.489 11.169 1.00 74.30 91 ASN A C 1
ATOM 1308 O O . ASN A 1 91 ? 6.423 16.671 11.432 1.00 71.01 91 ASN A O 1
ATOM 1319 N N . TYR A 1 92 ? 7.069 14.717 10.523 1.00 33.13 92 TYR A N 1
ATOM 1320 C CA . TYR A 1 92 ? 8.361 15.225 10.078 1.00 13.42 92 TYR A CA 1
ATOM 1321 C C . TYR A 1 92 ? 8.942 14.345 8.976 1.00 41.42 92 TYR A C 1
ATOM 1322 O O . TYR A 1 92 ? 9.232 13.169 9.193 1.00 31.01 92 TYR A O 1
ATOM 1340 N N . SER A 1 93 ? 9.110 14.925 7.792 1.00 43.33 93 SER A N 1
ATOM 1341 C CA . SER A 1 93 ? 9.654 14.195 6.653 1.00 60.40 93 SER A CA 1
ATOM 1342 C C . SER A 1 93 ? 10.945 14.841 6.159 1.00 73.12 93 SER A C 1
ATOM 1343 O O . SER A 1 93 ? 11.224 16.002 6.455 1.00 32.12 93 SER A O 1
ATOM 1351 N N . GLY A 1 94 ? 11.729 14.079 5.403 1.00 61.15 94 GLY A N 1
ATOM 1352 C CA . GLY A 1 94 ? 12.981 14.593 4.879 1.00 61.01 94 GLY A CA 1
ATOM 1353 C C . GLY A 1 94 ? 14.173 13.757 5.301 1.00 70.10 94 GLY A C 1
ATOM 1354 O O . GLY A 1 94 ? 15.305 14.241 5.319 1.00 32.14 94 GLY A O 1
ATOM 1358 N N . VAL A 1 95 ? 13.919 12.498 5.643 1.00 63.31 95 VAL A N 1
ATOM 1359 C CA . VAL A 1 95 ? 14.980 11.592 6.068 1.00 42.33 95 VAL A CA 1
ATOM 1360 C C . VAL A 1 95 ? 15.193 10.479 5.048 1.00 24.23 95 VAL A C 1
ATOM 1361 O O . VAL A 1 95 ? 14.251 10.032 4.394 1.00 71.52 95 VAL A O 1
ATOM 1374 N N . THR A 1 96 ? 16.439 10.034 4.918 1.00 23.41 96 THR A N 1
ATOM 1375 C CA . THR A 1 96 ? 16.777 8.972 3.978 1.00 44.50 96 THR A CA 1
ATOM 1376 C C . THR A 1 96 ? 17.015 7.652 4.702 1.00 43.14 96 THR A C 1
ATOM 1377 O O . THR A 1 96 ? 17.967 7.517 5.472 1.00 51.10 96 THR A O 1
ATOM 1388 N N . LEU A 1 97 ? 16.146 6.680 4.449 1.00 21.32 97 LEU A N 1
ATOM 1389 C CA . LEU A 1 97 ? 16.262 5.368 5.077 1.00 62.24 97 LEU A CA 1
ATOM 1390 C C . LEU A 1 97 ? 16.917 4.367 4.130 1.00 51.35 97 LEU A C 1
ATOM 1391 O O . LEU A 1 97 ? 16.696 4.405 2.919 1.00 52.21 97 LEU A O 1
ATOM 1407 N N . LYS A 1 98 ? 17.723 3.471 4.689 1.00 75.11 98 LYS A N 1
ATOM 1408 C CA . LYS A 1 98 ? 18.407 2.457 3.896 1.00 24.10 98 LYS A CA 1
ATOM 1409 C C . LYS A 1 98 ? 18.702 1.218 4.735 1.00 25.31 98 LYS A C 1
ATOM 1410 O O . LYS A 1 98 ? 18.632 1.256 5.964 1.00 14.43 98 LYS A O 1
ATOM 1429 N N . LEU A 1 99 ? 19.035 0.120 4.065 1.00 53.25 99 LEU A N 1
ATOM 1430 C CA . LEU A 1 99 ? 19.342 -1.131 4.749 1.00 44.11 99 LEU A CA 1
ATOM 1431 C C . LEU A 1 99 ? 20.839 -1.251 5.017 1.00 62.13 99 LEU A C 1
ATOM 1432 O O . LEU A 1 99 ? 21.661 -0.882 4.178 1.00 55.40 99 LEU A O 1
ATOM 1448 N N . GLN A 1 100 ? 21.185 -1.772 6.189 1.00 24.05 100 GLN A N 1
ATOM 1449 C CA . GLN A 1 100 ? 22.584 -1.942 6.566 1.00 34.33 100 GLN A CA 1
ATOM 1450 C C . GLN A 1 100 ? 23.030 -3.387 6.364 1.00 12.45 100 GLN A C 1
ATOM 1451 O O . GLN A 1 100 ? 22.590 -4.288 7.079 1.00 63.24 100 GLN A O 1
ATOM 1465 N N . TYR A 1 101 ? 23.904 -3.599 5.388 1.00 64.24 101 TYR A N 1
ATOM 1466 C CA . TYR A 1 101 ? 24.408 -4.935 5.090 1.00 40.21 101 TYR A CA 1
ATOM 1467 C C . TYR A 1 101 ? 25.888 -5.050 5.442 1.00 41.12 101 TYR A C 1
ATOM 1468 O O . TYR A 1 101 ? 26.273 -5.850 6.293 1.00 62.14 101 TYR A O 1
ATOM 1486 N N . GLY A 1 1 ? 2.123 0.974 1.048 1.00 65.30 1 GLY A N 2
ATOM 1487 C CA . GLY A 1 1 ? 2.567 0.767 -0.318 1.00 43.02 1 GLY A CA 2
ATOM 1488 C C . GLY A 1 1 ? 3.301 -0.547 -0.497 1.00 33.51 1 GLY A C 2
ATOM 1489 O O . GLY A 1 1 ? 2.781 -1.608 -0.151 1.00 41.41 1 GLY A O 2
ATOM 1493 N N . ASN A 1 2 ? 4.512 -0.479 -1.040 1.00 53.43 2 ASN A N 2
ATOM 1494 C CA . ASN A 1 2 ? 5.317 -1.673 -1.267 1.00 31.33 2 ASN A CA 2
ATOM 1495 C C . ASN A 1 2 ? 6.405 -1.805 -0.205 1.00 72.22 2 ASN A C 2
ATOM 1496 O O . ASN A 1 2 ? 6.538 -0.952 0.672 1.00 31.03 2 ASN A O 2
ATOM 1507 N N . VAL A 1 3 ? 7.182 -2.880 -0.292 1.00 74.41 3 VAL A N 2
ATOM 1508 C CA . VAL A 1 3 ? 8.259 -3.124 0.659 1.00 3.12 3 VAL A CA 2
ATOM 1509 C C . VAL A 1 3 ? 9.623 -2.906 0.013 1.00 73.23 3 VAL A C 2
ATOM 1510 O O . VAL A 1 3 ? 10.064 -3.705 -0.815 1.00 4.32 3 VAL A O 2
ATOM 1523 N N . LEU A 1 4 ? 10.286 -1.821 0.395 1.00 0.23 4 LEU A N 2
ATOM 1524 C CA . LEU A 1 4 ? 11.601 -1.497 -0.147 1.00 22.23 4 LEU A CA 2
ATOM 1525 C C . LEU A 1 4 ? 12.581 -1.154 0.971 1.00 41.43 4 LEU A C 2
ATOM 1526 O O . LEU A 1 4 ? 12.190 -0.635 2.016 1.00 2.55 4 LEU A O 2
ATOM 1542 N N . LYS A 1 5 ? 13.857 -1.445 0.742 1.00 42.43 5 LYS A N 2
ATOM 1543 C CA . LYS A 1 5 ? 14.895 -1.164 1.727 1.00 41.15 5 LYS A CA 2
ATOM 1544 C C . LYS A 1 5 ? 16.283 -1.346 1.121 1.00 42.21 5 LYS A C 2
ATOM 1545 O O . LYS A 1 5 ? 17.200 -0.577 1.406 1.00 24.32 5 LYS A O 2
ATOM 1564 N N . ASN A 1 6 ? 16.429 -2.367 0.283 1.00 40.13 6 ASN A N 2
ATOM 1565 C CA . ASN A 1 6 ? 17.706 -2.649 -0.364 1.00 15.41 6 ASN A CA 2
ATOM 1566 C C . ASN A 1 6 ? 17.738 -2.073 -1.777 1.00 23.53 6 ASN A C 2
ATOM 1567 O O . ASN A 1 6 ? 16.697 -1.878 -2.402 1.00 63.24 6 ASN A O 2
ATOM 1578 N N . ASN A 1 7 ? 18.942 -1.805 -2.273 1.00 31.04 7 ASN A N 2
ATOM 1579 C CA . ASN A 1 7 ? 19.111 -1.252 -3.612 1.00 32.34 7 ASN A CA 2
ATOM 1580 C C . ASN A 1 7 ? 18.905 0.259 -3.606 1.00 42.41 7 ASN A C 2
ATOM 1581 O O . ASN A 1 7 ? 19.846 1.027 -3.814 1.00 30.53 7 ASN A O 2
ATOM 1592 N N . THR A 1 8 ? 17.668 0.682 -3.366 1.00 53.03 8 THR A N 2
ATOM 1593 C CA . THR A 1 8 ? 17.337 2.101 -3.334 1.00 5.21 8 THR A CA 2
ATOM 1594 C C . THR A 1 8 ? 16.666 2.480 -2.019 1.00 22.43 8 THR A C 2
ATOM 1595 O O . THR A 1 8 ? 15.606 1.965 -1.664 1.00 74.45 8 THR A O 2
ATOM 1606 N N . PRO A 1 9 ? 17.296 3.402 -1.276 1.00 22.12 9 PRO A N 2
ATOM 1607 C CA . PRO A 1 9 ? 16.776 3.871 0.012 1.00 23.21 9 PRO A CA 2
ATOM 1608 C C . PRO A 1 9 ? 15.516 4.715 -0.144 1.00 44.31 9 PRO A C 2
ATOM 1609 O O . PRO A 1 9 ? 15.291 5.324 -1.190 1.00 12.41 9 PRO A O 2
ATOM 1620 N N . VAL A 1 10 ? 14.698 4.748 0.903 1.00 73.03 10 VAL A N 2
ATOM 1621 C CA . VAL A 1 10 ? 13.461 5.520 0.882 1.00 32.51 10 VAL A CA 2
ATOM 1622 C C . VAL A 1 10 ? 13.739 7.008 1.058 1.00 54.20 10 VAL A C 2
ATOM 1623 O O . VAL A 1 10 ? 14.196 7.444 2.114 1.00 4.21 10 VAL A O 2
ATOM 1636 N N . SER A 1 11 ? 13.458 7.784 0.016 1.00 51.11 11 SER A N 2
ATOM 1637 C CA . SER A 1 11 ? 13.681 9.225 0.054 1.00 74.35 11 SER A CA 2
ATOM 1638 C C . SER A 1 11 ? 12.504 9.939 0.712 1.00 43.21 11 SER A C 2
ATOM 1639 O O . SER A 1 11 ? 11.354 9.531 0.562 1.00 55.22 11 SER A O 2
ATOM 1647 N N . ASN A 1 12 ? 12.803 11.009 1.442 1.00 23.42 12 ASN A N 2
ATOM 1648 C CA . ASN A 1 12 ? 11.772 11.781 2.125 1.00 75.21 12 ASN A CA 2
ATOM 1649 C C . ASN A 1 12 ? 10.814 10.863 2.878 1.00 20.44 12 ASN A C 2
ATOM 1650 O O . ASN A 1 12 ? 9.697 10.606 2.426 1.00 3.22 12 ASN A O 2
ATOM 1661 N N . LEU A 1 13 ? 11.258 10.371 4.030 1.00 60.23 13 LEU A N 2
ATOM 1662 C CA . LEU A 1 13 ? 10.441 9.481 4.848 1.00 52.33 13 LEU A CA 2
ATOM 1663 C C . LEU A 1 13 ? 9.320 10.252 5.538 1.00 40.34 13 LEU A C 2
ATOM 1664 O O . LEU A 1 13 ? 9.108 11.435 5.269 1.00 3.43 13 LEU A O 2
ATOM 1680 N N . THR A 1 14 ? 8.605 9.575 6.430 1.00 32.33 14 THR A N 2
ATOM 1681 C CA . THR A 1 14 ? 7.507 10.196 7.160 1.00 75.51 14 THR A CA 2
ATOM 1682 C C . THR A 1 14 ? 7.541 9.813 8.635 1.00 33.11 14 THR A C 2
ATOM 1683 O O . THR A 1 14 ? 7.786 8.658 8.981 1.00 3.24 14 THR A O 2
ATOM 1694 N N . GLY A 1 15 ? 7.292 10.790 9.501 1.00 12.45 15 GLY A N 2
ATOM 1695 C CA . GLY A 1 15 ? 7.298 10.535 10.930 1.00 4.10 15 GLY A CA 2
ATOM 1696 C C . GLY A 1 15 ? 6.204 11.289 11.659 1.00 75.42 15 GLY A C 2
ATOM 1697 O O . GLY A 1 15 ? 6.481 12.109 12.533 1.00 62.43 15 GLY A O 2
ATOM 1701 N N . ASN A 1 16 ? 4.955 11.011 11.297 1.00 10.32 16 ASN A N 2
ATOM 1702 C CA . ASN A 1 16 ? 3.814 11.671 11.922 1.00 40.14 16 ASN A CA 2
ATOM 1703 C C . ASN A 1 16 ? 3.532 11.081 13.300 1.00 74.32 16 ASN A C 2
ATOM 1704 O O . ASN A 1 16 ? 3.999 9.990 13.628 1.00 33.11 16 ASN A O 2
ATOM 1715 N N . LYS A 1 17 ? 2.763 11.809 14.103 1.00 22.30 17 LYS A N 2
ATOM 1716 C CA . LYS A 1 17 ? 2.416 11.358 15.445 1.00 14.14 17 LYS A CA 2
ATOM 1717 C C . LYS A 1 17 ? 1.996 9.892 15.435 1.00 31.35 17 LYS A C 2
ATOM 1718 O O . LYS A 1 17 ? 2.711 9.028 15.941 1.00 21.22 17 LYS A O 2
ATOM 1737 N N . GLY A 1 18 ? 0.832 9.618 14.855 1.00 74.34 18 GLY A N 2
ATOM 1738 C CA . GLY A 1 18 ? 0.338 8.255 14.789 1.00 60.43 18 GLY A CA 2
ATOM 1739 C C . GLY A 1 18 ? 0.820 7.523 13.552 1.00 61.31 18 GLY A C 2
ATOM 1740 O O . GLY A 1 18 ? 1.344 6.412 13.644 1.00 55.41 18 GLY A O 2
ATOM 1744 N N . SER A 1 19 ? 0.642 8.145 12.391 1.00 62.11 19 SER A N 2
ATOM 1745 C CA . SER A 1 19 ? 1.058 7.543 11.129 1.00 21.05 19 SER A CA 2
ATOM 1746 C C . SER A 1 19 ? 2.499 7.050 11.212 1.00 65.11 19 SER A C 2
ATOM 1747 O O . SER A 1 19 ? 3.341 7.667 11.864 1.00 51.22 19 SER A O 2
ATOM 1755 N N . GLU A 1 20 ? 2.775 5.933 10.546 1.00 63.02 20 GLU A N 2
ATOM 1756 C CA . GLU A 1 20 ? 4.115 5.356 10.544 1.00 15.14 20 GLU A CA 2
ATOM 1757 C C . GLU A 1 20 ? 4.436 4.731 9.190 1.00 22.00 20 GLU A C 2
ATOM 1758 O O . GLU A 1 20 ? 3.618 4.758 8.271 1.00 35.10 20 GLU A O 2
ATOM 1770 N N . VAL A 1 21 ? 5.635 4.169 9.074 1.00 22.32 21 VAL A N 2
ATOM 1771 C CA . VAL A 1 21 ? 6.066 3.536 7.833 1.00 3.22 21 VAL A CA 2
ATOM 1772 C C . VAL A 1 21 ? 6.868 2.270 8.112 1.00 73.44 21 VAL A C 2
ATOM 1773 O O . VAL A 1 21 ? 7.736 2.250 8.985 1.00 53.54 21 VAL A O 2
ATOM 1786 N N . PHE A 1 22 ? 6.571 1.212 7.363 1.00 5.13 22 PHE A N 2
ATOM 1787 C CA . PHE A 1 22 ? 7.264 -0.060 7.529 1.00 23.34 22 PHE A CA 2
ATOM 1788 C C . PHE A 1 22 ? 7.608 -0.673 6.175 1.00 71.30 22 PHE A C 2
ATOM 1789 O O . PHE A 1 22 ? 6.885 -0.487 5.196 1.00 62.13 22 PHE A O 2
ATOM 1806 N N . TYR A 1 23 ? 8.716 -1.404 6.127 1.00 31.35 23 TYR A N 2
ATOM 1807 C CA . TYR A 1 23 ? 9.158 -2.043 4.893 1.00 1.34 23 TYR A CA 2
ATOM 1808 C C . TYR A 1 23 ? 9.894 -3.346 5.188 1.00 65.03 23 TYR A C 2
ATOM 1809 O O . TYR A 1 23 ? 10.295 -3.605 6.323 1.00 32.02 23 TYR A O 2
ATOM 1827 N N . THR A 1 24 ? 10.071 -4.165 4.155 1.00 14.12 24 THR A N 2
ATOM 1828 C CA . THR A 1 24 ? 10.758 -5.442 4.301 1.00 52.20 24 THR A CA 2
ATOM 1829 C C . THR A 1 24 ? 11.608 -5.752 3.074 1.00 14.00 24 THR A C 2
ATOM 1830 O O . THR A 1 24 ? 11.214 -5.461 1.944 1.00 2.12 24 THR A O 2
ATOM 1841 N N . PHE A 1 25 ? 12.775 -6.345 3.303 1.00 53.12 25 PHE A N 2
ATOM 1842 C CA . PHE A 1 25 ? 13.681 -6.695 2.215 1.00 12.31 25 PHE A CA 2
ATOM 1843 C C . PHE A 1 25 ? 14.663 -7.778 2.652 1.00 14.11 25 PHE A C 2
ATOM 1844 O O . PHE A 1 25 ? 14.893 -7.979 3.845 1.00 63.20 25 PHE A O 2
ATOM 1861 N N . THR A 1 26 ? 15.239 -8.474 1.677 1.00 34.52 26 THR A N 2
ATOM 1862 C CA . THR A 1 26 ? 16.194 -9.538 1.959 1.00 31.35 26 THR A CA 2
ATOM 1863 C C . THR A 1 26 ? 17.491 -9.331 1.187 1.00 65.44 26 THR A C 2
ATOM 1864 O O . THR A 1 26 ? 17.574 -8.470 0.311 1.00 73.11 26 THR A O 2
ATOM 1875 N N . VAL A 1 27 ? 18.504 -10.127 1.516 1.00 62.25 27 VAL A N 2
ATOM 1876 C CA . VAL A 1 27 ? 19.798 -10.032 0.851 1.00 62.45 27 VAL A CA 2
ATOM 1877 C C . VAL A 1 27 ? 20.032 -11.225 -0.070 1.00 52.10 27 VAL A C 2
ATOM 1878 O O . VAL A 1 27 ? 19.302 -12.215 -0.017 1.00 63.31 27 VAL A O 2
ATOM 1891 N N . ASP A 1 28 ? 21.053 -11.123 -0.913 1.00 25.31 28 ASP A N 2
ATOM 1892 C CA . ASP A 1 28 ? 21.385 -12.195 -1.845 1.00 41.41 28 ASP A CA 2
ATOM 1893 C C . ASP A 1 28 ? 22.643 -12.933 -1.399 1.00 45.33 28 ASP A C 2
ATOM 1894 O O . ASP A 1 28 ? 22.703 -14.162 -1.445 1.00 1.43 28 ASP A O 2
ATOM 1903 N N . ARG A 1 29 ? 23.647 -12.175 -0.970 1.00 1.21 29 ARG A N 2
ATOM 1904 C CA . ARG A 1 29 ? 24.905 -12.757 -0.518 1.00 41.12 29 ARG A CA 2
ATOM 1905 C C . ARG A 1 29 ? 25.377 -12.097 0.774 1.00 13.32 29 ARG A C 2
ATOM 1906 O O . ARG A 1 29 ? 24.917 -11.014 1.133 1.00 51.41 29 ARG A O 2
ATOM 1927 N N . ASN A 1 30 ? 26.297 -12.758 1.469 1.00 35.21 30 ASN A N 2
ATOM 1928 C CA . ASN A 1 30 ? 26.830 -12.236 2.722 1.00 34.12 30 ASN A CA 2
ATOM 1929 C C . ASN A 1 30 ? 27.883 -11.164 2.461 1.00 62.15 30 ASN A C 2
ATOM 1930 O O . ASN A 1 30 ? 28.935 -11.441 1.885 1.00 50.32 30 ASN A O 2
ATOM 1941 N N . ALA A 1 31 ? 27.593 -9.940 2.888 1.00 14.13 31 ALA A N 2
ATOM 1942 C CA . ALA A 1 31 ? 28.515 -8.827 2.703 1.00 44.10 31 ALA A CA 2
ATOM 1943 C C . ALA A 1 31 ? 28.497 -7.892 3.907 1.00 12.14 31 ALA A C 2
ATOM 1944 O O . ALA A 1 31 ? 27.442 -7.629 4.487 1.00 43.23 31 ALA A O 2
ATOM 1951 N N . THR A 1 32 ? 29.671 -7.392 4.281 1.00 33.13 32 THR A N 2
ATOM 1952 C CA . THR A 1 32 ? 29.789 -6.488 5.418 1.00 4.01 32 THR A CA 2
ATOM 1953 C C . THR A 1 32 ? 29.816 -5.033 4.963 1.00 31.32 32 THR A C 2
ATOM 1954 O O . THR A 1 32 ? 30.809 -4.565 4.407 1.00 73.12 32 THR A O 2
ATOM 1965 N N . ALA A 1 33 ? 28.719 -4.323 5.204 1.00 51.30 33 ALA A N 2
ATOM 1966 C CA . ALA A 1 33 ? 28.618 -2.920 4.821 1.00 1.12 33 ALA A CA 2
ATOM 1967 C C . ALA A 1 33 ? 27.992 -2.090 5.937 1.00 4.00 33 ALA A C 2
ATOM 1968 O O . ALA A 1 33 ? 27.137 -2.573 6.679 1.00 21.31 33 ALA A O 2
ATOM 1975 N N . VAL A 1 34 ? 28.425 -0.838 6.051 1.00 73.11 34 VAL A N 2
ATOM 1976 C CA . VAL A 1 34 ? 27.906 0.059 7.076 1.00 4.44 34 VAL A CA 2
ATOM 1977 C C . VAL A 1 34 ? 27.065 1.171 6.460 1.00 72.14 34 VAL A C 2
ATOM 1978 O O . VAL A 1 34 ? 27.586 2.053 5.777 1.00 72.23 34 VAL A O 2
ATOM 1991 N N . VAL A 1 35 ? 25.759 1.123 6.705 1.00 23.12 35 VAL A N 2
ATOM 1992 C CA . VAL A 1 35 ? 24.844 2.127 6.175 1.00 23.14 35 VAL A CA 2
ATOM 1993 C C . VAL A 1 35 ? 23.969 2.710 7.279 1.00 23.03 35 VAL A C 2
ATOM 1994 O O . VAL A 1 35 ? 23.511 1.991 8.167 1.00 3.25 35 VAL A O 2
ATOM 2007 N N . SER A 1 36 ? 23.740 4.018 7.217 1.00 65.12 36 SER A N 2
ATOM 2008 C CA . SER A 1 36 ? 22.922 4.699 8.213 1.00 5.33 36 SER A CA 2
ATOM 2009 C C . SER A 1 36 ? 21.870 5.578 7.544 1.00 71.54 36 SER A C 2
ATOM 2010 O O . SER A 1 36 ? 21.939 5.842 6.343 1.00 62.10 36 SER A O 2
ATOM 2018 N N . ILE A 1 37 ? 20.896 6.026 8.329 1.00 43.12 37 ILE A N 2
ATOM 2019 C CA . ILE A 1 37 ? 19.830 6.875 7.813 1.00 13.10 37 ILE A CA 2
ATOM 2020 C C . ILE A 1 37 ? 19.918 8.282 8.394 1.00 15.23 37 ILE A C 2
ATOM 2021 O O . ILE A 1 37 ? 20.422 8.478 9.500 1.00 31.20 37 ILE A O 2
ATOM 2037 N N . SER A 1 38 ? 19.421 9.259 7.642 1.00 4.31 38 SER A N 2
ATOM 2038 C CA . SER A 1 38 ? 19.445 10.650 8.082 1.00 63.54 38 SER A CA 2
ATOM 2039 C C . SER A 1 38 ? 18.858 11.567 7.013 1.00 2.13 38 SER A C 2
ATOM 2040 O O . SER A 1 38 ? 18.488 11.119 5.929 1.00 24.10 38 SER A O 2
ATOM 2048 N N . GLY A 1 39 ? 18.776 12.856 7.329 1.00 0.12 39 GLY A N 2
ATOM 2049 C CA . GLY A 1 39 ? 18.233 13.818 6.387 1.00 22.54 39 GLY A CA 2
ATOM 2050 C C . GLY A 1 39 ? 17.817 15.113 7.056 1.00 20.30 39 GLY A C 2
ATOM 2051 O O . GLY A 1 39 ? 17.746 16.158 6.411 1.00 74.43 39 GLY A O 2
ATOM 2055 N N . GLY A 1 40 ? 17.540 15.044 8.355 1.00 54.23 40 GLY A N 2
ATOM 2056 C CA . GLY A 1 40 ? 17.130 16.227 9.089 1.00 32.10 40 GLY A CA 2
ATOM 2057 C C . GLY A 1 40 ? 17.411 16.114 10.574 1.00 25.21 40 GLY A C 2
ATOM 2058 O O . GLY A 1 40 ? 18.567 16.026 10.989 1.00 61.53 40 GLY A O 2
ATOM 2062 N N . SER A 1 41 ? 16.353 16.118 11.378 1.00 53.13 41 SER A N 2
ATOM 2063 C CA . SER A 1 41 ? 16.492 16.021 12.826 1.00 31.30 41 SER A CA 2
ATOM 2064 C C . SER A 1 41 ? 15.769 14.788 13.360 1.00 61.44 41 SER A C 2
ATOM 2065 O O . SER A 1 41 ? 14.921 14.209 12.682 1.00 51.55 41 SER A O 2
ATOM 2073 N N . GLY A 1 42 ? 16.112 14.390 14.581 1.00 5.32 42 GLY A N 2
ATOM 2074 C CA . GLY A 1 42 ? 15.488 13.228 15.186 1.00 10.42 42 GLY A CA 2
ATOM 2075 C C . GLY A 1 42 ? 13.978 13.250 15.060 1.00 14.52 42 GLY A C 2
ATOM 2076 O O . GLY A 1 42 ? 13.322 14.179 15.534 1.00 71.42 42 GLY A O 2
ATOM 2080 N N . ASP A 1 43 ? 13.424 12.227 14.419 1.00 41.20 43 ASP A N 2
ATOM 2081 C CA . ASP A 1 43 ? 11.981 12.133 14.231 1.00 20.22 43 ASP A CA 2
ATOM 2082 C C . ASP A 1 43 ? 11.581 10.728 13.789 1.00 2.52 43 ASP A C 2
ATOM 2083 O O . ASP A 1 43 ? 10.545 10.209 14.201 1.00 15.12 43 ASP A O 2
ATOM 2092 N N . ALA A 1 44 ? 12.410 10.120 12.947 1.00 4.14 44 ALA A N 2
ATOM 2093 C CA . ALA A 1 44 ? 12.144 8.776 12.450 1.00 11.13 44 ALA A CA 2
ATOM 2094 C C . ALA A 1 44 ? 12.997 7.743 13.177 1.00 25.53 44 ALA A C 2
ATOM 2095 O O . ALA A 1 44 ? 14.222 7.862 13.232 1.00 74.04 44 ALA A O 2
ATOM 2102 N N . ASP A 1 45 ? 12.344 6.729 13.735 1.00 41.30 45 ASP A N 2
ATOM 2103 C CA . ASP A 1 45 ? 13.044 5.674 14.459 1.00 54.22 45 ASP A CA 2
ATOM 2104 C C . ASP A 1 45 ? 13.450 4.546 13.516 1.00 34.42 45 ASP A C 2
ATOM 2105 O O . ASP A 1 45 ? 12.795 4.305 12.501 1.00 64.24 45 ASP A O 2
ATOM 2114 N N . LEU A 1 46 ? 14.533 3.857 13.858 1.00 1.20 46 LEU A N 2
ATOM 2115 C CA . LEU A 1 46 ? 15.028 2.754 13.042 1.00 73.12 46 LEU A CA 2
ATOM 2116 C C . LEU A 1 46 ? 14.953 1.436 13.805 1.00 31.52 46 LEU A C 2
ATOM 2117 O O . LEU A 1 46 ? 15.447 1.328 14.928 1.00 61.43 46 LEU A O 2
ATOM 2133 N N . TYR A 1 47 ? 14.334 0.435 13.188 1.00 11.23 47 TYR A N 2
ATOM 2134 C CA . TYR A 1 47 ? 14.194 -0.876 13.810 1.00 63.43 47 TYR A CA 2
ATOM 2135 C C . TYR A 1 47 ? 14.442 -1.989 12.796 1.00 43.15 47 TYR A C 2
ATOM 2136 O O . TYR A 1 47 ? 14.068 -1.876 11.628 1.00 50.55 47 TYR A O 2
ATOM 2154 N N . LEU A 1 48 ? 15.076 -3.064 13.250 1.00 35.44 48 LEU A N 2
ATOM 2155 C CA . LEU A 1 48 ? 15.374 -4.200 12.384 1.00 1.24 48 LEU A CA 2
ATOM 2156 C C . LEU A 1 48 ? 15.378 -5.503 13.177 1.00 33.11 48 LEU A C 2
ATOM 2157 O O . LEU A 1 48 ? 15.932 -5.574 14.274 1.00 2.10 48 LEU A O 2
ATOM 2173 N N . LYS A 1 49 ? 14.757 -6.534 12.614 1.00 50.14 49 LYS A N 2
ATOM 2174 C CA . LYS A 1 49 ? 14.691 -7.837 13.265 1.00 52.23 49 LYS A CA 2
ATOM 2175 C C . LYS A 1 49 ? 14.788 -8.963 12.240 1.00 3.42 49 LYS A C 2
ATOM 2176 O O . LYS A 1 49 ? 14.185 -8.895 11.170 1.00 13.50 49 LYS A O 2
ATOM 2195 N N . ALA A 1 50 ? 15.551 -9.998 12.576 1.00 10.12 50 ALA A N 2
ATOM 2196 C CA . ALA A 1 50 ? 15.724 -11.140 11.687 1.00 41.31 50 ALA A CA 2
ATOM 2197 C C . ALA A 1 50 ? 14.576 -12.132 11.837 1.00 10.14 50 ALA A C 2
ATOM 2198 O O . ALA A 1 50 ? 14.543 -12.920 12.782 1.00 44.15 50 ALA A O 2
ATOM 2205 N N . GLY A 1 51 ? 13.634 -12.087 10.900 1.00 40.11 51 GLY A N 2
ATOM 2206 C CA . GLY A 1 51 ? 12.496 -12.987 10.948 1.00 44.43 51 GLY A CA 2
ATOM 2207 C C . GLY A 1 51 ? 11.186 -12.254 11.157 1.00 40.23 51 GLY A C 2
ATOM 2208 O O . GLY A 1 51 ? 10.548 -11.822 10.196 1.00 23.43 51 GLY A O 2
ATOM 2212 N N . SER A 1 52 ? 10.782 -12.114 12.415 1.00 2.03 52 SER A N 2
ATOM 2213 C CA . SER A 1 52 ? 9.536 -11.433 12.747 1.00 21.21 52 SER A CA 2
ATOM 2214 C C . SER A 1 52 ? 9.761 -9.932 12.897 1.00 12.43 52 SER A C 2
ATOM 2215 O O . SER A 1 52 ? 10.682 -9.495 13.587 1.00 24.44 52 SER A O 2
ATOM 2223 N N . LYS A 1 53 ? 8.911 -9.145 12.246 1.00 42.32 53 LYS A N 2
ATOM 2224 C CA . LYS A 1 53 ? 9.014 -7.691 12.306 1.00 32.40 53 LYS A CA 2
ATOM 2225 C C . LYS A 1 53 ? 9.230 -7.220 13.741 1.00 60.25 53 LYS A C 2
ATOM 2226 O O . LYS A 1 53 ? 8.568 -7.673 14.675 1.00 51.04 53 LYS A O 2
ATOM 2245 N N . PRO A 1 54 ? 10.177 -6.288 13.922 1.00 65.32 54 PRO A N 2
ATOM 2246 C CA . PRO A 1 54 ? 10.501 -5.734 15.240 1.00 70.12 54 PRO A CA 2
ATOM 2247 C C . PRO A 1 54 ? 9.387 -4.848 15.785 1.00 14.23 54 PRO A C 2
ATOM 2248 O O . PRO A 1 54 ? 8.728 -4.127 15.035 1.00 74.43 54 PRO A O 2
ATOM 2259 N N . THR A 1 55 ? 9.180 -4.904 17.098 1.00 62.45 55 THR A N 2
ATOM 2260 C CA . THR A 1 55 ? 8.145 -4.107 17.744 1.00 61.45 55 THR A CA 2
ATOM 2261 C C . THR A 1 55 ? 8.737 -2.865 18.399 1.00 32.03 55 THR A C 2
ATOM 2262 O O . THR A 1 55 ? 9.951 -2.661 18.385 1.00 42.42 55 THR A O 2
ATOM 2273 N N . THR A 1 56 ? 7.871 -2.036 18.976 1.00 64.45 56 THR A N 2
ATOM 2274 C CA . THR A 1 56 ? 8.309 -0.813 19.637 1.00 75.34 56 THR A CA 2
ATOM 2275 C C . THR A 1 56 ? 9.195 -1.124 20.837 1.00 0.12 56 THR A C 2
ATOM 2276 O O . THR A 1 56 ? 9.895 -0.249 21.347 1.00 14.12 56 THR A O 2
ATOM 2287 N N . SER A 1 57 ? 9.161 -2.375 21.284 1.00 64.42 57 SER A N 2
ATOM 2288 C CA . SER A 1 57 ? 9.960 -2.801 22.427 1.00 2.32 57 SER A CA 2
ATOM 2289 C C . SER A 1 57 ? 10.930 -3.910 22.030 1.00 11.42 57 SER A C 2
ATOM 2290 O O . SER A 1 57 ? 11.973 -4.091 22.658 1.00 63.04 57 SER A O 2
ATOM 2298 N N . SER A 1 58 ? 10.577 -4.649 20.983 1.00 10.05 58 SER A N 2
ATOM 2299 C CA . SER A 1 58 ? 11.413 -5.743 20.504 1.00 60.13 58 SER A CA 2
ATOM 2300 C C . SER A 1 58 ? 12.197 -5.324 19.264 1.00 64.20 58 SER A C 2
ATOM 2301 O O . SER A 1 58 ? 11.620 -4.874 18.274 1.00 5.33 58 SER A O 2
ATOM 2309 N N . TRP A 1 59 ? 13.515 -5.476 19.326 1.00 22.35 59 TRP A N 2
ATOM 2310 C CA . TRP A 1 59 ? 14.380 -5.114 18.209 1.00 10.12 59 TRP A CA 2
ATOM 2311 C C . TRP A 1 59 ? 15.648 -5.961 18.205 1.00 12.22 59 TRP A C 2
ATOM 2312 O O . TRP A 1 59 ? 16.087 -6.442 19.250 1.00 72.43 59 TRP A O 2
ATOM 2333 N N . ASP A 1 60 ? 16.232 -6.138 17.025 1.00 34.43 60 ASP A N 2
ATOM 2334 C CA . ASP A 1 60 ? 17.451 -6.927 16.886 1.00 14.33 60 ASP A CA 2
ATOM 2335 C C . ASP A 1 60 ? 18.647 -6.029 16.587 1.00 2.14 60 ASP A C 2
ATOM 2336 O O . ASP A 1 60 ? 19.782 -6.351 16.943 1.00 74.01 60 ASP A O 2
ATOM 2345 N N . CYS A 1 61 ? 18.386 -4.903 15.932 1.00 65.41 61 CYS A N 2
ATOM 2346 C CA . CYS A 1 61 ? 19.442 -3.960 15.583 1.00 5.52 61 CYS A CA 2
ATOM 2347 C C . CYS A 1 61 ? 19.005 -2.526 15.864 1.00 54.22 61 CYS A C 2
ATOM 2348 O O . CYS A 1 61 ? 17.979 -2.069 15.358 1.00 45.13 61 CYS A O 2
ATOM 2356 N N . ARG A 1 62 ? 19.787 -1.822 16.675 1.00 43.52 62 ARG A N 2
ATOM 2357 C CA . ARG A 1 62 ? 19.479 -0.440 17.025 1.00 32.43 62 ARG A CA 2
ATOM 2358 C C . ARG A 1 62 ? 20.596 0.170 17.867 1.00 61.45 62 ARG A C 2
ATOM 2359 O O . ARG A 1 62 ? 21.075 -0.425 18.833 1.00 55.03 62 ARG A O 2
ATOM 2380 N N . PRO A 1 63 ? 21.023 1.385 17.492 1.00 63.41 63 PRO A N 2
ATOM 2381 C CA . PRO A 1 63 ? 22.089 2.102 18.198 1.00 30.34 63 PRO A CA 2
ATOM 2382 C C . PRO A 1 63 ? 21.652 2.574 19.581 1.00 62.20 63 PRO A C 2
ATOM 2383 O O . PRO A 1 63 ? 22.435 3.172 20.319 1.00 21.03 63 PRO A O 2
ATOM 2394 N N . TYR A 1 64 ? 20.399 2.301 19.925 1.00 33.14 64 TYR A N 2
ATOM 2395 C CA . TYR A 1 64 ? 19.857 2.700 21.219 1.00 24.32 64 TYR A CA 2
ATOM 2396 C C . TYR A 1 64 ? 19.674 4.213 21.290 1.00 23.31 64 TYR A C 2
ATOM 2397 O O . TYR A 1 64 ? 20.479 4.919 21.898 1.00 31.32 64 TYR A O 2
ATOM 2415 N N . ARG A 1 65 ? 18.609 4.703 20.664 1.00 3.14 65 ARG A N 2
ATOM 2416 C CA . ARG A 1 65 ? 18.319 6.132 20.655 1.00 22.22 65 ARG A CA 2
ATOM 2417 C C . ARG A 1 65 ? 16.979 6.410 19.980 1.00 2.25 65 ARG A C 2
ATOM 2418 O O . ARG A 1 65 ? 16.209 5.490 19.703 1.00 2.34 65 ARG A O 2
ATOM 2439 N N . TYR A 1 66 ? 16.708 7.684 19.720 1.00 54.04 66 TYR A N 2
ATOM 2440 C CA . TYR A 1 66 ? 15.460 8.084 19.080 1.00 13.03 66 TYR A CA 2
ATOM 2441 C C . TYR A 1 66 ? 15.716 9.105 17.976 1.00 62.22 66 TYR A C 2
ATOM 2442 O O . TYR A 1 66 ? 16.549 9.999 18.122 1.00 71.52 66 TYR A O 2
ATOM 2460 N N . GLY A 1 67 ? 14.992 8.964 16.869 1.00 4.22 67 GLY A N 2
ATOM 2461 C CA . GLY A 1 67 ? 15.155 9.880 15.755 1.00 13.24 67 GLY A CA 2
ATOM 2462 C C . GLY A 1 67 ? 16.138 9.368 14.722 1.00 61.21 67 GLY A C 2
ATOM 2463 O O . GLY A 1 67 ? 16.802 8.355 14.936 1.00 21.32 67 GLY A O 2
ATOM 2467 N N . ASN A 1 68 ? 16.230 10.069 13.597 1.00 64.15 68 ASN A N 2
ATOM 2468 C CA . ASN A 1 68 ? 17.138 9.677 12.524 1.00 4.45 68 ASN A CA 2
ATOM 2469 C C . ASN A 1 68 ? 18.572 9.578 13.035 1.00 25.25 68 ASN A C 2
ATOM 2470 O O . ASN A 1 68 ? 18.829 9.733 14.228 1.00 1.15 68 ASN A O 2
ATOM 2481 N N . ASN A 1 69 ? 19.503 9.318 12.123 1.00 43.21 69 ASN A N 2
ATOM 2482 C CA . ASN A 1 69 ? 20.912 9.198 12.481 1.00 70.11 69 ASN A CA 2
ATOM 2483 C C . ASN A 1 69 ? 21.137 8.012 13.414 1.00 13.34 69 ASN A C 2
ATOM 2484 O O . ASN A 1 69 ? 22.180 7.907 14.059 1.00 73.43 69 ASN A O 2
ATOM 2495 N N . GLU A 1 70 ? 20.151 7.123 13.481 1.00 72.03 70 GLU A N 2
ATOM 2496 C CA . GLU A 1 70 ? 20.242 5.945 14.336 1.00 55.24 70 GLU A CA 2
ATOM 2497 C C . GLU A 1 70 ? 20.127 4.665 13.513 1.00 52.35 70 GLU A C 2
ATOM 2498 O O . GLU A 1 70 ? 19.026 4.210 13.204 1.00 33.40 70 GLU A O 2
ATOM 2510 N N . SER A 1 71 ? 21.272 4.091 13.160 1.00 64.12 71 SER A N 2
ATOM 2511 C CA . SER A 1 71 ? 21.302 2.866 12.369 1.00 54.22 71 SER A CA 2
ATOM 2512 C C . SER A 1 71 ? 22.299 1.868 12.950 1.00 75.03 71 SER A C 2
ATOM 2513 O O . SER A 1 71 ? 23.074 2.199 13.847 1.00 10.43 71 SER A O 2
ATOM 2521 N N . CYS A 1 72 ? 22.272 0.645 12.431 1.00 14.34 72 CYS A N 2
ATOM 2522 C CA . CYS A 1 72 ? 23.172 -0.403 12.898 1.00 30.14 72 CYS A CA 2
ATOM 2523 C C . CYS A 1 72 ? 24.048 -0.915 11.759 1.00 13.23 72 CYS A C 2
ATOM 2524 O O . CYS A 1 72 ? 23.666 -0.848 10.591 1.00 52.30 72 CYS A O 2
ATOM 2532 N N . SER A 1 73 ? 25.225 -1.425 12.108 1.00 53.42 73 SER A N 2
ATOM 2533 C CA . SER A 1 73 ? 26.158 -1.943 11.114 1.00 13.31 73 SER A CA 2
ATOM 2534 C C . SER A 1 73 ? 26.627 -3.345 11.489 1.00 72.33 73 SER A C 2
ATOM 2535 O O . SER A 1 73 ? 27.396 -3.524 12.433 1.00 45.41 73 SER A O 2
ATOM 2543 N N . VAL A 1 74 ? 26.157 -4.339 10.741 1.00 31.02 74 VAL A N 2
ATOM 2544 C CA . VAL A 1 74 ? 26.528 -5.726 10.993 1.00 61.42 74 VAL A CA 2
ATOM 2545 C C . VAL A 1 74 ? 26.508 -6.543 9.705 1.00 2.33 74 VAL A C 2
ATOM 2546 O O . VAL A 1 74 ? 25.736 -6.259 8.790 1.00 13.20 74 VAL A O 2
ATOM 2559 N N . SER A 1 75 ? 27.363 -7.559 9.642 1.00 10.30 75 SER A N 2
ATOM 2560 C CA . SER A 1 75 ? 27.446 -8.415 8.465 1.00 63.21 75 SER A CA 2
ATOM 2561 C C . SER A 1 75 ? 26.268 -9.383 8.412 1.00 14.53 75 SER A C 2
ATOM 2562 O O . SER A 1 75 ? 26.241 -10.385 9.125 1.00 23.40 75 SER A O 2
ATOM 2570 N N . ALA A 1 76 ? 25.294 -9.073 7.563 1.00 72.05 76 ALA A N 2
ATOM 2571 C CA . ALA A 1 76 ? 24.113 -9.915 7.414 1.00 0.34 76 ALA A CA 2
ATOM 2572 C C . ALA A 1 76 ? 24.386 -11.082 6.472 1.00 33.32 76 ALA A C 2
ATOM 2573 O O . ALA A 1 76 ? 25.112 -10.942 5.489 1.00 41.11 76 ALA A O 2
ATOM 2580 N N . ALA A 1 77 ? 23.799 -12.234 6.780 1.00 61.40 77 ALA A N 2
ATOM 2581 C CA . ALA A 1 77 ? 23.978 -13.426 5.960 1.00 42.14 77 ALA A CA 2
ATOM 2582 C C . ALA A 1 77 ? 22.700 -13.768 5.202 1.00 51.22 77 ALA A C 2
ATOM 2583 O O . ALA A 1 77 ? 21.589 -13.612 5.708 1.00 14.15 77 ALA A O 2
ATOM 2590 N N . PRO A 1 78 ? 22.858 -14.245 3.958 1.00 12.22 78 PRO A N 2
ATOM 2591 C CA . PRO A 1 78 ? 21.727 -14.618 3.104 1.00 34.40 78 PRO A CA 2
ATOM 2592 C C . PRO A 1 78 ? 21.015 -15.873 3.600 1.00 43.31 78 PRO A C 2
ATOM 2593 O O . PRO A 1 78 ? 21.653 -16.818 4.062 1.00 13.24 78 PRO A O 2
ATOM 2604 N N . GLY A 1 79 ? 19.689 -15.874 3.500 1.00 63.41 79 GLY A N 2
ATOM 2605 C CA . GLY A 1 79 ? 18.914 -17.018 3.942 1.00 35.41 79 GLY A CA 2
ATOM 2606 C C . GLY A 1 79 ? 17.853 -16.642 4.958 1.00 62.12 79 GLY A C 2
ATOM 2607 O O . GLY A 1 79 ? 16.959 -17.434 5.256 1.00 33.33 79 GLY A O 2
ATOM 2611 N N . THR A 1 80 ? 17.952 -15.429 5.493 1.00 23.21 80 THR A N 2
ATOM 2612 C CA . THR A 1 80 ? 16.996 -14.950 6.483 1.00 23.24 80 THR A CA 2
ATOM 2613 C C . THR A 1 80 ? 16.374 -13.627 6.052 1.00 73.42 80 THR A C 2
ATOM 2614 O O . THR A 1 80 ? 17.079 -12.691 5.675 1.00 54.43 80 THR A O 2
ATOM 2625 N N . THR A 1 81 ? 15.047 -13.556 6.110 1.00 44.03 81 THR A N 2
ATOM 2626 C CA . THR A 1 81 ? 14.330 -12.348 5.724 1.00 15.43 81 THR A CA 2
ATOM 2627 C C . THR A 1 81 ? 14.497 -11.252 6.770 1.00 14.45 81 THR A C 2
ATOM 2628 O O . THR A 1 81 ? 14.433 -11.512 7.972 1.00 31.12 81 THR A O 2
ATOM 2639 N N . TYR A 1 82 ? 14.710 -10.025 6.307 1.00 71.33 82 TYR A N 2
ATOM 2640 C CA . TYR A 1 82 ? 14.888 -8.889 7.203 1.00 32.32 82 TYR A CA 2
ATOM 2641 C C . TYR A 1 82 ? 13.675 -7.964 7.158 1.00 64.41 82 TYR A C 2
ATOM 2642 O O . TYR A 1 82 ? 13.152 -7.659 6.086 1.00 61.33 82 TYR A O 2
ATOM 2660 N N . HIS A 1 83 ? 13.234 -7.520 8.330 1.00 31.35 83 HIS A N 2
ATOM 2661 C CA . HIS A 1 83 ? 12.084 -6.629 8.426 1.00 14.44 83 HIS A CA 2
ATOM 2662 C C . HIS A 1 83 ? 12.522 -5.214 8.793 1.00 51.14 83 HIS A C 2
ATOM 2663 O O . HIS A 1 83 ? 13.621 -5.007 9.308 1.00 71.15 83 HIS A O 2
ATOM 2677 N N . VAL A 1 84 ? 11.655 -4.242 8.523 1.00 65.51 84 VAL A N 2
ATOM 2678 C CA . VAL A 1 84 ? 11.953 -2.847 8.824 1.00 31.33 84 VAL A CA 2
ATOM 2679 C C . VAL A 1 84 ? 10.738 -2.142 9.416 1.00 52.33 84 VAL A C 2
ATOM 2680 O O . VAL A 1 84 ? 9.611 -2.337 8.960 1.00 4.01 84 VAL A O 2
ATOM 2693 N N . MET A 1 85 ? 10.975 -1.320 10.433 1.00 34.22 85 MET A N 2
ATOM 2694 C CA . MET A 1 85 ? 9.899 -0.583 11.086 1.00 32.54 85 MET A CA 2
ATOM 2695 C C . MET A 1 85 ? 10.337 0.840 11.416 1.00 53.13 85 MET A C 2
ATOM 2696 O O . MET A 1 85 ? 11.351 1.049 12.082 1.00 32.33 85 MET A O 2
ATOM 2710 N N . ILE A 1 86 ? 9.567 1.815 10.944 1.00 11.13 86 ILE A N 2
ATOM 2711 C CA . ILE A 1 86 ? 9.876 3.218 11.190 1.00 51.21 86 ILE A CA 2
ATOM 2712 C C . ILE A 1 86 ? 8.804 3.874 12.053 1.00 12.32 86 ILE A C 2
ATOM 2713 O O . ILE A 1 86 ? 7.610 3.763 11.772 1.00 22.44 86 ILE A O 2
ATOM 2729 N N . LYS A 1 87 ? 9.237 4.561 13.105 1.00 42.01 87 LYS A N 2
ATOM 2730 C CA . LYS A 1 87 ? 8.316 5.239 14.009 1.00 10.01 87 LYS A CA 2
ATOM 2731 C C . LYS A 1 87 ? 8.450 6.754 13.887 1.00 33.40 87 LYS A C 2
ATOM 2732 O O . LYS A 1 87 ? 9.524 7.269 13.582 1.00 24.04 87 LYS A O 2
ATOM 2751 N N . GLY A 1 88 ? 7.350 7.462 14.128 1.00 25.24 88 GLY A N 2
ATOM 2752 C CA . GLY A 1 88 ? 7.367 8.910 14.042 1.00 44.34 88 GLY A CA 2
ATOM 2753 C C . GLY A 1 88 ? 6.944 9.574 15.337 1.00 34.30 88 GLY A C 2
ATOM 2754 O O . GLY A 1 88 ? 6.180 9.001 16.115 1.00 53.43 88 GLY A O 2
ATOM 2758 N N . TYR A 1 89 ? 7.441 10.783 15.571 1.00 62.13 89 TYR A N 2
ATOM 2759 C CA . TYR A 1 89 ? 7.113 11.523 16.783 1.00 12.32 89 TYR A CA 2
ATOM 2760 C C . TYR A 1 89 ? 6.443 12.852 16.446 1.00 72.32 89 TYR A C 2
ATOM 2761 O O . TYR A 1 89 ? 5.802 13.470 17.295 1.00 11.15 89 TYR A O 2
ATOM 2779 N N . SER A 1 90 ? 6.596 13.284 15.198 1.00 11.12 90 SER A N 2
ATOM 2780 C CA . SER A 1 90 ? 6.009 14.541 14.747 1.00 22.42 90 SER A CA 2
ATOM 2781 C C . SER A 1 90 ? 6.225 14.734 13.249 1.00 2.34 90 SER A C 2
ATOM 2782 O O . SER A 1 90 ? 7.315 14.494 12.732 1.00 23.14 90 SER A O 2
ATOM 2790 N N . ASN A 1 91 ? 5.177 15.171 12.558 1.00 22.14 91 ASN A N 2
ATOM 2791 C CA . ASN A 1 91 ? 5.251 15.397 11.119 1.00 32.15 91 ASN A CA 2
ATOM 2792 C C . ASN A 1 91 ? 6.629 15.915 10.720 1.00 62.20 91 ASN A C 2
ATOM 2793 O O . ASN A 1 91 ? 6.946 17.087 10.923 1.00 3.12 91 ASN A O 2
ATOM 2804 N N . TYR A 1 92 ? 7.444 15.034 10.151 1.00 72.45 92 TYR A N 2
ATOM 2805 C CA . TYR A 1 92 ? 8.789 15.401 9.724 1.00 71.31 92 TYR A CA 2
ATOM 2806 C C . TYR A 1 92 ? 9.278 14.478 8.612 1.00 43.35 92 TYR A C 2
ATOM 2807 O O . TYR A 1 92 ? 9.722 13.359 8.868 1.00 41.21 92 TYR A O 2
ATOM 2825 N N . SER A 1 93 ? 9.194 14.958 7.375 1.00 62.44 93 SER A N 2
ATOM 2826 C CA . SER A 1 93 ? 9.625 14.176 6.221 1.00 1.32 93 SER A CA 2
ATOM 2827 C C . SER A 1 93 ? 10.901 14.756 5.619 1.00 62.25 93 SER A C 2
ATOM 2828 O O . SER A 1 93 ? 11.159 15.955 5.718 1.00 63.41 93 SER A O 2
ATOM 2836 N N . GLY A 1 94 ? 11.697 13.894 4.993 1.00 42.14 94 GLY A N 2
ATOM 2837 C CA . GLY A 1 94 ? 12.937 14.338 4.383 1.00 62.31 94 GLY A CA 2
ATOM 2838 C C . GLY A 1 94 ? 14.133 13.529 4.846 1.00 73.12 94 GLY A C 2
ATOM 2839 O O . GLY A 1 94 ? 15.267 14.005 4.805 1.00 42.12 94 GLY A O 2
ATOM 2843 N N . VAL A 1 95 ? 13.879 12.302 5.290 1.00 62.24 95 VAL A N 2
ATOM 2844 C CA . VAL A 1 95 ? 14.944 11.425 5.763 1.00 35.01 95 VAL A CA 2
ATOM 2845 C C . VAL A 1 95 ? 15.145 10.246 4.818 1.00 24.21 95 VAL A C 2
ATOM 2846 O O . VAL A 1 95 ? 14.186 9.705 4.267 1.00 52.41 95 VAL A O 2
ATOM 2859 N N . THR A 1 96 ? 16.401 9.850 4.635 1.00 62.34 96 THR A N 2
ATOM 2860 C CA . THR A 1 96 ? 16.730 8.735 3.756 1.00 62.33 96 THR A CA 2
ATOM 2861 C C . THR A 1 96 ? 17.030 7.473 4.557 1.00 74.11 96 THR A C 2
ATOM 2862 O O . THR A 1 96 ? 17.984 7.431 5.334 1.00 23.51 96 THR A O 2
ATOM 2873 N N . LEU A 1 97 ? 16.210 6.446 4.363 1.00 55.02 97 LEU A N 2
ATOM 2874 C CA . LEU A 1 97 ? 16.387 5.181 5.067 1.00 3.14 97 LEU A CA 2
ATOM 2875 C C . LEU A 1 97 ? 16.943 4.111 4.133 1.00 33.23 97 LEU A C 2
ATOM 2876 O O . LEU A 1 97 ? 16.547 4.019 2.971 1.00 40.41 97 LEU A O 2
ATOM 2892 N N . LYS A 1 98 ? 17.861 3.301 4.650 1.00 73.24 98 LYS A N 2
ATOM 2893 C CA . LYS A 1 98 ? 18.469 2.234 3.864 1.00 31.50 98 LYS A CA 2
ATOM 2894 C C . LYS A 1 98 ? 18.743 1.009 4.731 1.00 70.44 98 LYS A C 2
ATOM 2895 O O . LYS A 1 98 ? 18.717 1.086 5.960 1.00 55.43 98 LYS A O 2
ATOM 2914 N N . LEU A 1 99 ? 19.007 -0.121 4.083 1.00 23.04 99 LEU A N 2
ATOM 2915 C CA . LEU A 1 99 ? 19.288 -1.363 4.795 1.00 3.14 99 LEU A CA 2
ATOM 2916 C C . LEU A 1 99 ? 20.787 -1.535 5.020 1.00 2.31 99 LEU A C 2
ATOM 2917 O O . LEU A 1 99 ? 21.592 -1.272 4.127 1.00 72.34 99 LEU A O 2
ATOM 2933 N N . GLN A 1 100 ? 21.154 -1.979 6.218 1.00 13.40 100 GLN A N 2
ATOM 2934 C CA . GLN A 1 100 ? 22.556 -2.187 6.559 1.00 41.22 100 GLN A CA 2
ATOM 2935 C C . GLN A 1 100 ? 22.945 -3.652 6.391 1.00 2.12 100 GLN A C 2
ATOM 2936 O O . GLN A 1 100 ? 22.469 -4.519 7.124 1.00 11.24 100 GLN A O 2
ATOM 2950 N N . TYR A 1 101 ? 23.813 -3.921 5.422 1.00 31.12 101 TYR A N 2
ATOM 2951 C CA . TYR A 1 101 ? 24.264 -5.282 5.156 1.00 10.15 101 TYR A CA 2
ATOM 2952 C C . TYR A 1 101 ? 25.753 -5.430 5.455 1.00 33.51 101 TYR A C 2
ATOM 2953 O O . TYR A 1 101 ? 26.154 -6.272 6.257 1.00 72.32 101 TYR A O 2
ATOM 2971 N N . GLY A 1 1 ? 0.850 -0.318 -0.413 1.00 53.53 1 GLY A N 3
ATOM 2972 C CA . GLY A 1 1 ? 2.251 0.038 -0.540 1.00 21.34 1 GLY A CA 3
ATOM 2973 C C . GLY A 1 1 ? 3.128 -1.161 -0.841 1.00 23.35 1 GLY A C 3
ATOM 2974 O O . GLY A 1 1 ? 2.636 -2.280 -0.977 1.00 73.32 1 GLY A O 3
ATOM 2978 N N . ASN A 1 2 ? 4.432 -0.927 -0.946 1.00 24.14 2 ASN A N 3
ATOM 2979 C CA . ASN A 1 2 ? 5.380 -1.997 -1.235 1.00 23.12 2 ASN A CA 3
ATOM 2980 C C . ASN A 1 2 ? 6.447 -2.087 -0.148 1.00 43.00 2 ASN A C 3
ATOM 2981 O O . ASN A 1 2 ? 6.443 -1.310 0.807 1.00 21.31 2 ASN A O 3
ATOM 2992 N N . VAL A 1 3 ? 7.361 -3.040 -0.301 1.00 62.10 3 VAL A N 3
ATOM 2993 C CA . VAL A 1 3 ? 8.436 -3.231 0.666 1.00 72.13 3 VAL A CA 3
ATOM 2994 C C . VAL A 1 3 ? 9.800 -3.005 0.023 1.00 13.01 3 VAL A C 3
ATOM 2995 O O . VAL A 1 3 ? 10.262 -3.816 -0.780 1.00 71.15 3 VAL A O 3
ATOM 3008 N N . LEU A 1 4 ? 10.440 -1.898 0.382 1.00 23.02 4 LEU A N 3
ATOM 3009 C CA . LEU A 1 4 ? 11.753 -1.564 -0.159 1.00 24.21 4 LEU A CA 3
ATOM 3010 C C . LEU A 1 4 ? 12.709 -1.143 0.953 1.00 63.14 4 LEU A C 3
ATOM 3011 O O . LEU A 1 4 ? 12.290 -0.596 1.973 1.00 63.20 4 LEU A O 3
ATOM 3027 N N . LYS A 1 5 ? 13.997 -1.400 0.747 1.00 12.42 5 LYS A N 3
ATOM 3028 C CA . LYS A 1 5 ? 15.014 -1.045 1.729 1.00 3.53 5 LYS A CA 3
ATOM 3029 C C . LYS A 1 5 ? 16.412 -1.154 1.129 1.00 41.05 5 LYS A C 3
ATOM 3030 O O . LYS A 1 5 ? 17.301 -0.369 1.455 1.00 40.33 5 LYS A O 3
ATOM 3049 N N . ASN A 1 6 ? 16.598 -2.132 0.248 1.00 31.33 6 ASN A N 3
ATOM 3050 C CA . ASN A 1 6 ? 17.888 -2.343 -0.399 1.00 32.42 6 ASN A CA 3
ATOM 3051 C C . ASN A 1 6 ? 17.884 -1.780 -1.817 1.00 33.23 6 ASN A C 3
ATOM 3052 O O . ASN A 1 6 ? 16.831 -1.648 -2.440 1.00 2.14 6 ASN A O 3
ATOM 3063 N N . ASN A 1 7 ? 19.069 -1.451 -2.320 1.00 52.02 7 ASN A N 3
ATOM 3064 C CA . ASN A 1 7 ? 19.202 -0.902 -3.665 1.00 22.13 7 ASN A CA 3
ATOM 3065 C C . ASN A 1 7 ? 18.961 0.604 -3.664 1.00 13.42 7 ASN A C 3
ATOM 3066 O O . ASN A 1 7 ? 19.882 1.393 -3.877 1.00 63.14 7 ASN A O 3
ATOM 3077 N N . THR A 1 8 ? 17.714 0.998 -3.421 1.00 43.42 8 THR A N 3
ATOM 3078 C CA . THR A 1 8 ? 17.351 2.409 -3.393 1.00 13.34 8 THR A CA 3
ATOM 3079 C C . THR A 1 8 ? 16.718 2.787 -2.058 1.00 53.13 8 THR A C 3
ATOM 3080 O O . THR A 1 8 ? 15.698 2.232 -1.648 1.00 50.23 8 THR A O 3
ATOM 3091 N N . PRO A 1 9 ? 17.334 3.754 -1.363 1.00 10.41 9 PRO A N 3
ATOM 3092 C CA . PRO A 1 9 ? 16.847 4.229 -0.064 1.00 73.22 9 PRO A CA 3
ATOM 3093 C C . PRO A 1 9 ? 15.543 5.011 -0.185 1.00 21.44 9 PRO A C 3
ATOM 3094 O O . PRO A 1 9 ? 15.256 5.602 -1.225 1.00 71.05 9 PRO A O 3
ATOM 3105 N N . VAL A 1 10 ? 14.757 5.010 0.887 1.00 33.22 10 VAL A N 3
ATOM 3106 C CA . VAL A 1 10 ? 13.484 5.721 0.902 1.00 72.40 10 VAL A CA 3
ATOM 3107 C C . VAL A 1 10 ? 13.692 7.217 1.107 1.00 21.24 10 VAL A C 3
ATOM 3108 O O . VAL A 1 10 ? 14.160 7.650 2.160 1.00 0.03 10 VAL A O 3
ATOM 3121 N N . SER A 1 11 ? 13.341 8.002 0.094 1.00 1.21 11 SER A N 3
ATOM 3122 C CA . SER A 1 11 ? 13.493 9.451 0.162 1.00 74.12 11 SER A CA 3
ATOM 3123 C C . SER A 1 11 ? 12.281 10.093 0.830 1.00 13.20 11 SER A C 3
ATOM 3124 O O . SER A 1 11 ? 11.212 9.490 0.913 1.00 53.02 11 SER A O 3
ATOM 3132 N N . ASN A 1 12 ? 12.457 11.322 1.306 1.00 71.35 12 ASN A N 3
ATOM 3133 C CA . ASN A 1 12 ? 11.379 12.047 1.967 1.00 14.14 12 ASN A CA 3
ATOM 3134 C C . ASN A 1 12 ? 10.572 11.118 2.870 1.00 41.31 12 ASN A C 3
ATOM 3135 O O . ASN A 1 12 ? 9.376 10.913 2.658 1.00 0.54 12 ASN A O 3
ATOM 3146 N N . LEU A 1 13 ? 11.234 10.559 3.877 1.00 41.31 13 LEU A N 3
ATOM 3147 C CA . LEU A 1 13 ? 10.579 9.652 4.813 1.00 3.32 13 LEU A CA 3
ATOM 3148 C C . LEU A 1 13 ? 9.429 10.350 5.533 1.00 63.42 13 LEU A C 3
ATOM 3149 O O . LEU A 1 13 ? 9.031 11.455 5.165 1.00 54.15 13 LEU A O 3
ATOM 3165 N N . THR A 1 14 ? 8.900 9.697 6.563 1.00 1.12 14 THR A N 3
ATOM 3166 C CA . THR A 1 14 ? 7.797 10.254 7.336 1.00 51.25 14 THR A CA 3
ATOM 3167 C C . THR A 1 14 ? 7.891 9.846 8.801 1.00 13.33 14 THR A C 3
ATOM 3168 O O . THR A 1 14 ? 8.222 8.705 9.118 1.00 20.31 14 THR A O 3
ATOM 3179 N N . GLY A 1 15 ? 7.596 10.788 9.693 1.00 30.40 15 GLY A N 3
ATOM 3180 C CA . GLY A 1 15 ? 7.653 10.506 11.115 1.00 33.25 15 GLY A CA 3
ATOM 3181 C C . GLY A 1 15 ? 6.526 11.168 11.883 1.00 11.12 15 GLY A C 3
ATOM 3182 O O . GLY A 1 15 ? 6.767 11.937 12.812 1.00 4.24 15 GLY A O 3
ATOM 3186 N N . ASN A 1 16 ? 5.291 10.870 11.493 1.00 51.12 16 ASN A N 3
ATOM 3187 C CA . ASN A 1 16 ? 4.122 11.444 12.150 1.00 42.32 16 ASN A CA 3
ATOM 3188 C C . ASN A 1 16 ? 3.869 10.772 13.496 1.00 63.45 16 ASN A C 3
ATOM 3189 O O . ASN A 1 16 ? 4.231 9.613 13.701 1.00 62.20 16 ASN A O 3
ATOM 3200 N N . LYS A 1 17 ? 3.245 11.506 14.410 1.00 52.12 17 LYS A N 3
ATOM 3201 C CA . LYS A 1 17 ? 2.941 10.982 15.736 1.00 73.31 17 LYS A CA 3
ATOM 3202 C C . LYS A 1 17 ? 2.182 9.662 15.638 1.00 14.33 17 LYS A C 3
ATOM 3203 O O . LYS A 1 17 ? 2.464 8.717 16.373 1.00 32.21 17 LYS A O 3
ATOM 3222 N N . GLY A 1 18 ? 1.217 9.605 14.725 1.00 42.44 18 GLY A N 3
ATOM 3223 C CA . GLY A 1 18 ? 0.434 8.397 14.547 1.00 32.22 18 GLY A CA 3
ATOM 3224 C C . GLY A 1 18 ? 0.826 7.630 13.300 1.00 31.40 18 GLY A C 3
ATOM 3225 O O . GLY A 1 18 ? 1.040 6.418 13.350 1.00 42.52 18 GLY A O 3
ATOM 3229 N N . SER A 1 19 ? 0.919 8.335 12.178 1.00 54.45 19 SER A N 3
ATOM 3230 C CA . SER A 1 19 ? 1.282 7.712 10.910 1.00 21.04 19 SER A CA 3
ATOM 3231 C C . SER A 1 19 ? 2.702 7.157 10.966 1.00 42.04 19 SER A C 3
ATOM 3232 O O . SER A 1 19 ? 3.623 7.826 11.433 1.00 41.34 19 SER A O 3
ATOM 3240 N N . GLU A 1 20 ? 2.870 5.929 10.485 1.00 20.13 20 GLU A N 3
ATOM 3241 C CA . GLU A 1 20 ? 4.177 5.283 10.481 1.00 45.23 20 GLU A CA 3
ATOM 3242 C C . GLU A 1 20 ? 4.449 4.614 9.136 1.00 3.33 20 GLU A C 3
ATOM 3243 O O . GLU A 1 20 ? 3.571 4.545 8.276 1.00 64.10 20 GLU A O 3
ATOM 3255 N N . VAL A 1 21 ? 5.672 4.124 8.963 1.00 64.53 21 VAL A N 3
ATOM 3256 C CA . VAL A 1 21 ? 6.061 3.460 7.724 1.00 20.42 21 VAL A CA 3
ATOM 3257 C C . VAL A 1 21 ? 6.901 2.219 8.006 1.00 70.11 21 VAL A C 3
ATOM 3258 O O . VAL A 1 21 ? 7.765 2.227 8.883 1.00 34.34 21 VAL A O 3
ATOM 3271 N N . PHE A 1 22 ? 6.642 1.153 7.255 1.00 4.23 22 PHE A N 3
ATOM 3272 C CA . PHE A 1 22 ? 7.374 -0.097 7.424 1.00 4.33 22 PHE A CA 3
ATOM 3273 C C . PHE A 1 22 ? 7.750 -0.694 6.071 1.00 34.33 22 PHE A C 3
ATOM 3274 O O . PHE A 1 22 ? 7.056 -0.488 5.075 1.00 12.13 22 PHE A O 3
ATOM 3291 N N . TYR A 1 23 ? 8.852 -1.435 6.044 1.00 72.10 23 TYR A N 3
ATOM 3292 C CA . TYR A 1 23 ? 9.322 -2.061 4.814 1.00 51.43 23 TYR A CA 3
ATOM 3293 C C . TYR A 1 23 ? 9.963 -3.415 5.102 1.00 51.25 23 TYR A C 3
ATOM 3294 O O . TYR A 1 23 ? 10.268 -3.740 6.249 1.00 22.14 23 TYR A O 3
ATOM 3312 N N . THR A 1 24 ? 10.165 -4.202 4.049 1.00 22.14 24 THR A N 3
ATOM 3313 C CA . THR A 1 24 ? 10.769 -5.521 4.187 1.00 61.41 24 THR A CA 3
ATOM 3314 C C . THR A 1 24 ? 11.711 -5.819 3.026 1.00 41.41 24 THR A C 3
ATOM 3315 O O . THR A 1 24 ? 11.404 -5.520 1.872 1.00 54.23 24 THR A O 3
ATOM 3326 N N . PHE A 1 25 ? 12.860 -6.409 3.338 1.00 32.23 25 PHE A N 3
ATOM 3327 C CA . PHE A 1 25 ? 13.848 -6.747 2.320 1.00 15.20 25 PHE A CA 3
ATOM 3328 C C . PHE A 1 25 ? 14.818 -7.806 2.834 1.00 60.32 25 PHE A C 3
ATOM 3329 O O . PHE A 1 25 ? 14.984 -7.980 4.042 1.00 72.43 25 PHE A O 3
ATOM 3346 N N . THR A 1 26 ? 15.458 -8.513 1.907 1.00 32.44 26 THR A N 3
ATOM 3347 C CA . THR A 1 26 ? 16.410 -9.557 2.265 1.00 43.11 26 THR A CA 3
ATOM 3348 C C . THR A 1 26 ? 17.740 -9.357 1.546 1.00 32.44 26 THR A C 3
ATOM 3349 O O . THR A 1 26 ? 17.857 -8.510 0.661 1.00 64.43 26 THR A O 3
ATOM 3360 N N . VAL A 1 27 ? 18.740 -10.143 1.933 1.00 71.21 27 VAL A N 3
ATOM 3361 C CA . VAL A 1 27 ? 20.062 -10.054 1.324 1.00 54.11 27 VAL A CA 3
ATOM 3362 C C . VAL A 1 27 ? 20.333 -11.252 0.421 1.00 31.12 27 VAL A C 3
ATOM 3363 O O . VAL A 1 27 ? 19.859 -12.358 0.681 1.00 21.24 27 VAL A O 3
ATOM 3376 N N . ASP A 1 28 ? 21.098 -11.025 -0.640 1.00 45.43 28 ASP A N 3
ATOM 3377 C CA . ASP A 1 28 ? 21.435 -12.086 -1.582 1.00 30.10 28 ASP A CA 3
ATOM 3378 C C . ASP A 1 28 ? 22.733 -12.779 -1.179 1.00 41.30 28 ASP A C 3
ATOM 3379 O O . ASP A 1 28 ? 22.797 -14.006 -1.109 1.00 24.12 28 ASP A O 3
ATOM 3388 N N . ARG A 1 29 ? 23.765 -11.984 -0.916 1.00 42.44 29 ARG A N 3
ATOM 3389 C CA . ARG A 1 29 ? 25.062 -12.520 -0.523 1.00 23.31 29 ARG A CA 3
ATOM 3390 C C . ARG A 1 29 ? 25.524 -11.912 0.798 1.00 44.21 29 ARG A C 3
ATOM 3391 O O . ARG A 1 29 ? 25.031 -10.866 1.217 1.00 51.21 29 ARG A O 3
ATOM 3412 N N . ASN A 1 30 ? 26.474 -12.575 1.449 1.00 64.41 30 ASN A N 3
ATOM 3413 C CA . ASN A 1 30 ? 27.002 -12.101 2.723 1.00 44.42 30 ASN A CA 3
ATOM 3414 C C . ASN A 1 30 ? 28.047 -11.010 2.506 1.00 22.11 30 ASN A C 3
ATOM 3415 O O . ASN A 1 30 ? 29.117 -11.262 1.952 1.00 31.55 30 ASN A O 3
ATOM 3426 N N . ALA A 1 31 ? 27.729 -9.797 2.947 1.00 21.41 31 ALA A N 3
ATOM 3427 C CA . ALA A 1 31 ? 28.641 -8.669 2.804 1.00 33.10 31 ALA A CA 3
ATOM 3428 C C . ALA A 1 31 ? 28.558 -7.740 4.011 1.00 64.53 31 ALA A C 3
ATOM 3429 O O . ALA A 1 31 ? 27.473 -7.466 4.524 1.00 50.55 31 ALA A O 3
ATOM 3436 N N . THR A 1 32 ? 29.713 -7.259 4.461 1.00 30.45 32 THR A N 3
ATOM 3437 C CA . THR A 1 32 ? 29.772 -6.363 5.609 1.00 34.22 32 THR A CA 3
ATOM 3438 C C . THR A 1 32 ? 29.774 -4.904 5.168 1.00 61.12 32 THR A C 3
ATOM 3439 O O . THR A 1 32 ? 30.774 -4.403 4.654 1.00 12.02 32 THR A O 3
ATOM 3450 N N . ALA A 1 33 ? 28.649 -4.227 5.372 1.00 11.01 33 ALA A N 3
ATOM 3451 C CA . ALA A 1 33 ? 28.523 -2.824 4.997 1.00 11.05 33 ALA A CA 3
ATOM 3452 C C . ALA A 1 33 ? 27.830 -2.023 6.095 1.00 44.23 33 ALA A C 3
ATOM 3453 O O . ALA A 1 33 ? 26.950 -2.533 6.788 1.00 5.24 33 ALA A O 3
ATOM 3460 N N . VAL A 1 34 ? 28.234 -0.765 6.247 1.00 33.42 34 VAL A N 3
ATOM 3461 C CA . VAL A 1 34 ? 27.651 0.107 7.260 1.00 25.43 34 VAL A CA 3
ATOM 3462 C C . VAL A 1 34 ? 26.789 1.190 6.623 1.00 42.32 34 VAL A C 3
ATOM 3463 O O . VAL A 1 34 ? 27.297 2.084 5.945 1.00 74.11 34 VAL A O 3
ATOM 3476 N N . VAL A 1 35 ? 25.481 1.105 6.845 1.00 4.42 35 VAL A N 3
ATOM 3477 C CA . VAL A 1 35 ? 24.547 2.080 6.294 1.00 63.21 35 VAL A CA 3
ATOM 3478 C C . VAL A 1 35 ? 23.660 2.669 7.385 1.00 62.11 35 VAL A C 3
ATOM 3479 O O . VAL A 1 35 ? 23.201 1.957 8.278 1.00 72.34 35 VAL A O 3
ATOM 3492 N N . SER A 1 36 ? 23.423 3.974 7.306 1.00 13.32 36 SER A N 3
ATOM 3493 C CA . SER A 1 36 ? 22.593 4.661 8.289 1.00 33.11 36 SER A CA 3
ATOM 3494 C C . SER A 1 36 ? 21.593 5.587 7.604 1.00 52.14 36 SER A C 3
ATOM 3495 O O . SER A 1 36 ? 21.712 5.875 6.412 1.00 24.42 36 SER A O 3
ATOM 3503 N N . ILE A 1 37 ? 20.607 6.051 8.365 1.00 63.42 37 ILE A N 3
ATOM 3504 C CA . ILE A 1 37 ? 19.587 6.945 7.832 1.00 20.10 37 ILE A CA 3
ATOM 3505 C C . ILE A 1 37 ? 19.725 8.347 8.416 1.00 23.42 37 ILE A C 3
ATOM 3506 O O . ILE A 1 37 ? 20.168 8.516 9.552 1.00 22.12 37 ILE A O 3
ATOM 3522 N N . SER A 1 38 ? 19.342 9.349 7.632 1.00 15.13 38 SER A N 3
ATOM 3523 C CA . SER A 1 38 ? 19.424 10.737 8.071 1.00 44.32 38 SER A CA 3
ATOM 3524 C C . SER A 1 38 ? 18.915 11.681 6.986 1.00 54.12 38 SER A C 3
ATOM 3525 O O . SER A 1 38 ? 18.552 11.250 5.892 1.00 22.22 38 SER A O 3
ATOM 3533 N N . GLY A 1 39 ? 18.890 12.973 7.298 1.00 51.40 39 GLY A N 3
ATOM 3534 C CA . GLY A 1 39 ? 18.423 13.959 6.341 1.00 61.05 39 GLY A CA 3
ATOM 3535 C C . GLY A 1 39 ? 18.100 15.290 6.990 1.00 52.14 39 GLY A C 3
ATOM 3536 O O . GLY A 1 39 ? 18.479 16.345 6.482 1.00 25.43 39 GLY A O 3
ATOM 3540 N N . GLY A 1 40 ? 17.394 15.242 8.116 1.00 40.05 40 GLY A N 3
ATOM 3541 C CA . GLY A 1 40 ? 17.030 16.460 8.815 1.00 12.13 40 GLY A CA 3
ATOM 3542 C C . GLY A 1 40 ? 17.121 16.313 10.321 1.00 31.12 40 GLY A C 3
ATOM 3543 O O . GLY A 1 40 ? 18.215 16.279 10.883 1.00 24.23 40 GLY A O 3
ATOM 3547 N N . SER A 1 41 ? 15.968 16.227 10.977 1.00 53.14 41 SER A N 3
ATOM 3548 C CA . SER A 1 41 ? 15.922 16.089 12.428 1.00 74.45 41 SER A CA 3
ATOM 3549 C C . SER A 1 41 ? 15.590 14.654 12.826 1.00 72.31 41 SER A C 3
ATOM 3550 O O . SER A 1 41 ? 15.027 13.893 12.039 1.00 0.43 41 SER A O 3
ATOM 3558 N N . GLY A 1 42 ? 15.943 14.290 14.055 1.00 4.52 42 GLY A N 3
ATOM 3559 C CA . GLY A 1 42 ? 15.676 12.948 14.538 1.00 50.31 42 GLY A CA 3
ATOM 3560 C C . GLY A 1 42 ? 14.216 12.737 14.885 1.00 54.21 42 GLY A C 3
ATOM 3561 O O . GLY A 1 42 ? 13.797 12.985 16.016 1.00 23.51 42 GLY A O 3
ATOM 3565 N N . ASP A 1 43 ? 13.438 12.281 13.910 1.00 74.52 43 ASP A N 3
ATOM 3566 C CA . ASP A 1 43 ? 12.015 12.037 14.117 1.00 31.24 43 ASP A CA 3
ATOM 3567 C C . ASP A 1 43 ? 11.598 10.702 13.509 1.00 73.24 43 ASP A C 3
ATOM 3568 O O . ASP A 1 43 ? 10.424 10.334 13.540 1.00 32.10 43 ASP A O 3
ATOM 3577 N N . ALA A 1 44 ? 12.567 9.981 12.954 1.00 1.31 44 ALA A N 3
ATOM 3578 C CA . ALA A 1 44 ? 12.301 8.687 12.339 1.00 53.11 44 ALA A CA 3
ATOM 3579 C C . ALA A 1 44 ? 13.097 7.580 13.022 1.00 41.33 44 ALA A C 3
ATOM 3580 O O . ALA A 1 44 ? 14.311 7.477 12.846 1.00 3.32 44 ALA A O 3
ATOM 3587 N N . ASP A 1 45 ? 12.406 6.755 13.801 1.00 43.41 45 ASP A N 3
ATOM 3588 C CA . ASP A 1 45 ? 13.050 5.656 14.510 1.00 35.53 45 ASP A CA 3
ATOM 3589 C C . ASP A 1 45 ? 13.375 4.510 13.556 1.00 1.35 45 ASP A C 3
ATOM 3590 O O . ASP A 1 45 ? 12.704 4.325 12.540 1.00 24.01 45 ASP A O 3
ATOM 3599 N N . LEU A 1 46 ? 14.409 3.745 13.890 1.00 52.42 46 LEU A N 3
ATOM 3600 C CA . LEU A 1 46 ? 14.825 2.618 13.062 1.00 13.25 46 LEU A CA 3
ATOM 3601 C C . LEU A 1 46 ? 14.781 1.316 13.855 1.00 24.31 46 LEU A C 3
ATOM 3602 O O . LEU A 1 46 ? 15.361 1.216 14.937 1.00 62.23 46 LEU A O 3
ATOM 3618 N N . TYR A 1 47 ? 14.093 0.320 13.309 1.00 35.22 47 TYR A N 3
ATOM 3619 C CA . TYR A 1 47 ? 13.973 -0.977 13.965 1.00 4.13 47 TYR A CA 3
ATOM 3620 C C . TYR A 1 47 ? 14.224 -2.112 12.978 1.00 64.24 47 TYR A C 3
ATOM 3621 O O . TYR A 1 47 ? 13.782 -2.061 11.829 1.00 63.20 47 TYR A O 3
ATOM 3639 N N . LEU A 1 48 ? 14.936 -3.137 13.433 1.00 4.01 48 LEU A N 3
ATOM 3640 C CA . LEU A 1 48 ? 15.247 -4.287 12.591 1.00 30.23 48 LEU A CA 3
ATOM 3641 C C . LEU A 1 48 ? 15.219 -5.579 13.402 1.00 2.22 48 LEU A C 3
ATOM 3642 O O . LEU A 1 48 ? 15.774 -5.648 14.499 1.00 33.23 48 LEU A O 3
ATOM 3658 N N . LYS A 1 49 ? 14.572 -6.602 12.854 1.00 14.53 49 LYS A N 3
ATOM 3659 C CA . LYS A 1 49 ? 14.474 -7.893 13.524 1.00 72.11 49 LYS A CA 3
ATOM 3660 C C . LYS A 1 49 ? 14.573 -9.036 12.519 1.00 43.04 49 LYS A C 3
ATOM 3661 O O . LYS A 1 49 ? 13.785 -9.117 11.577 1.00 63.01 49 LYS A O 3
ATOM 3680 N N . ALA A 1 50 ? 15.546 -9.918 12.726 1.00 13.33 50 ALA A N 3
ATOM 3681 C CA . ALA A 1 50 ? 15.745 -11.058 11.840 1.00 2.22 50 ALA A CA 3
ATOM 3682 C C . ALA A 1 50 ? 14.544 -11.996 11.874 1.00 73.11 50 ALA A C 3
ATOM 3683 O O . ALA A 1 50 ? 14.064 -12.368 12.944 1.00 54.41 50 ALA A O 3
ATOM 3690 N N . GLY A 1 51 ? 14.062 -12.376 10.694 1.00 15.42 51 GLY A N 3
ATOM 3691 C CA . GLY A 1 51 ? 12.919 -13.267 10.612 1.00 42.24 51 GLY A CA 3
ATOM 3692 C C . GLY A 1 51 ? 11.599 -12.524 10.669 1.00 20.11 51 GLY A C 3
ATOM 3693 O O . GLY A 1 51 ? 10.984 -12.258 9.637 1.00 55.41 51 GLY A O 3
ATOM 3697 N N . SER A 1 52 ? 11.162 -12.190 11.879 1.00 32.21 52 SER A N 3
ATOM 3698 C CA . SER A 1 52 ? 9.903 -11.479 12.068 1.00 50.35 52 SER A CA 3
ATOM 3699 C C . SER A 1 52 ? 10.135 -9.972 12.134 1.00 62.25 52 SER A C 3
ATOM 3700 O O . SER A 1 52 ? 11.273 -9.504 12.078 1.00 75.03 52 SER A O 3
ATOM 3708 N N . LYS A 1 53 ? 9.048 -9.217 12.253 1.00 63.24 53 LYS A N 3
ATOM 3709 C CA . LYS A 1 53 ? 9.131 -7.763 12.328 1.00 75.43 53 LYS A CA 3
ATOM 3710 C C . LYS A 1 53 ? 9.309 -7.302 13.771 1.00 64.33 53 LYS A C 3
ATOM 3711 O O . LYS A 1 53 ? 8.678 -7.816 14.694 1.00 13.44 53 LYS A O 3
ATOM 3730 N N . PRO A 1 54 ? 10.189 -6.310 13.971 1.00 2.10 54 PRO A N 3
ATOM 3731 C CA . PRO A 1 54 ? 10.470 -5.757 15.299 1.00 15.33 54 PRO A CA 3
ATOM 3732 C C . PRO A 1 54 ? 9.295 -4.959 15.855 1.00 74.21 54 PRO A C 3
ATOM 3733 O O . PRO A 1 54 ? 8.595 -4.266 15.115 1.00 20.41 54 PRO A O 3
ATOM 3744 N N . THR A 1 55 ? 9.082 -5.061 17.163 1.00 4.54 55 THR A N 3
ATOM 3745 C CA . THR A 1 55 ? 7.992 -4.349 17.818 1.00 33.32 55 THR A CA 3
ATOM 3746 C C . THR A 1 55 ? 8.506 -3.130 18.574 1.00 1.40 55 THR A C 3
ATOM 3747 O O . THR A 1 55 ? 9.708 -2.861 18.597 1.00 52.13 55 THR A O 3
ATOM 3758 N N . THR A 1 56 ? 7.589 -2.393 19.194 1.00 42.13 56 THR A N 3
ATOM 3759 C CA . THR A 1 56 ? 7.950 -1.201 19.951 1.00 42.14 56 THR A CA 3
ATOM 3760 C C . THR A 1 56 ? 8.796 -1.558 21.167 1.00 5.43 56 THR A C 3
ATOM 3761 O O . THR A 1 56 ? 9.415 -0.689 21.781 1.00 1.54 56 THR A O 3
ATOM 3772 N N . SER A 1 57 ? 8.820 -2.842 21.510 1.00 11.43 57 SER A N 3
ATOM 3773 C CA . SER A 1 57 ? 9.589 -3.313 22.656 1.00 14.23 57 SER A CA 3
ATOM 3774 C C . SER A 1 57 ? 10.616 -4.356 22.229 1.00 25.22 57 SER A C 3
ATOM 3775 O O . SER A 1 57 ? 11.647 -4.530 22.879 1.00 64.32 57 SER A O 3
ATOM 3783 N N . SER A 1 58 ? 10.327 -5.048 21.132 1.00 41.03 58 SER A N 3
ATOM 3784 C CA . SER A 1 58 ? 11.223 -6.077 20.619 1.00 64.45 58 SER A CA 3
ATOM 3785 C C . SER A 1 58 ? 12.021 -5.558 19.427 1.00 44.15 58 SER A C 3
ATOM 3786 O O . SER A 1 58 ? 11.453 -5.057 18.456 1.00 1.44 58 SER A O 3
ATOM 3794 N N . TRP A 1 59 ? 13.341 -5.682 19.507 1.00 2.45 59 TRP A N 3
ATOM 3795 C CA . TRP A 1 59 ? 14.219 -5.225 18.436 1.00 54.43 59 TRP A CA 3
ATOM 3796 C C . TRP A 1 59 ? 15.501 -6.048 18.394 1.00 60.34 59 TRP A C 3
ATOM 3797 O O . TRP A 1 59 ? 15.928 -6.601 19.407 1.00 31.43 59 TRP A O 3
ATOM 3818 N N . ASP A 1 60 ? 16.111 -6.126 17.216 1.00 11.40 60 ASP A N 3
ATOM 3819 C CA . ASP A 1 60 ? 17.346 -6.881 17.043 1.00 61.21 60 ASP A CA 3
ATOM 3820 C C . ASP A 1 60 ? 18.519 -5.948 16.761 1.00 42.32 60 ASP A C 3
ATOM 3821 O O . ASP A 1 60 ? 19.668 -6.266 17.072 1.00 74.43 60 ASP A O 3
ATOM 3830 N N . CYS A 1 61 ? 18.223 -4.796 16.170 1.00 52.50 61 CYS A N 3
ATOM 3831 C CA . CYS A 1 61 ? 19.253 -3.816 15.844 1.00 24.10 61 CYS A CA 3
ATOM 3832 C C . CYS A 1 61 ? 18.759 -2.398 16.110 1.00 41.11 61 CYS A C 3
ATOM 3833 O O . CYS A 1 61 ? 17.731 -1.978 15.578 1.00 63.21 61 CYS A O 3
ATOM 3841 N N . ARG A 1 62 ? 19.497 -1.665 16.937 1.00 30.14 62 ARG A N 3
ATOM 3842 C CA . ARG A 1 62 ? 19.132 -0.295 17.276 1.00 1.14 62 ARG A CA 3
ATOM 3843 C C . ARG A 1 62 ? 20.152 0.319 18.231 1.00 11.01 62 ARG A C 3
ATOM 3844 O O . ARG A 1 62 ? 20.322 -0.126 19.366 1.00 4.23 62 ARG A O 3
ATOM 3865 N N . PRO A 1 63 ? 20.847 1.365 17.761 1.00 3.45 63 PRO A N 3
ATOM 3866 C CA . PRO A 1 63 ? 21.862 2.063 18.557 1.00 21.30 63 PRO A CA 3
ATOM 3867 C C . PRO A 1 63 ? 21.252 2.859 19.706 1.00 61.42 63 PRO A C 3
ATOM 3868 O O . PRO A 1 63 ? 21.968 3.384 20.559 1.00 51.35 63 PRO A O 3
ATOM 3879 N N . TYR A 1 64 ? 19.927 2.943 19.723 1.00 74.25 64 TYR A N 3
ATOM 3880 C CA . TYR A 1 64 ? 19.220 3.676 20.766 1.00 4.51 64 TYR A CA 3
ATOM 3881 C C . TYR A 1 64 ? 19.496 5.173 20.661 1.00 11.42 64 TYR A C 3
ATOM 3882 O O . TYR A 1 64 ? 20.247 5.735 21.459 1.00 70.02 64 TYR A O 3
ATOM 3900 N N . ARG A 1 65 ? 18.882 5.813 19.672 1.00 53.53 65 ARG A N 3
ATOM 3901 C CA . ARG A 1 65 ? 19.060 7.245 19.461 1.00 61.02 65 ARG A CA 3
ATOM 3902 C C . ARG A 1 65 ? 17.715 7.936 19.255 1.00 3.04 65 ARG A C 3
ATOM 3903 O O . ARG A 1 65 ? 16.661 7.349 19.498 1.00 74.21 65 ARG A O 3
ATOM 3924 N N . TYR A 1 66 ? 17.761 9.186 18.808 1.00 33.10 66 TYR A N 3
ATOM 3925 C CA . TYR A 1 66 ? 16.546 9.958 18.573 1.00 44.10 66 TYR A CA 3
ATOM 3926 C C . TYR A 1 66 ? 16.213 10.009 17.085 1.00 13.11 66 TYR A C 3
ATOM 3927 O O . TYR A 1 66 ? 16.856 10.723 16.317 1.00 61.10 66 TYR A O 3
ATOM 3945 N N . GLY A 1 67 ? 15.200 9.246 16.686 1.00 70.42 67 GLY A N 3
ATOM 3946 C CA . GLY A 1 67 ? 14.797 9.218 15.292 1.00 34.31 67 GLY A CA 3
ATOM 3947 C C . GLY A 1 67 ? 15.966 8.993 14.354 1.00 2.24 67 GLY A C 3
ATOM 3948 O O . GLY A 1 67 ? 16.765 8.080 14.556 1.00 5.01 67 GLY A O 3
ATOM 3952 N N . ASN A 1 68 ? 16.066 9.828 13.325 1.00 71.32 68 ASN A N 3
ATOM 3953 C CA . ASN A 1 68 ? 17.145 9.714 12.351 1.00 44.33 68 ASN A CA 3
ATOM 3954 C C . ASN A 1 68 ? 18.495 9.575 13.048 1.00 21.23 68 ASN A C 3
ATOM 3955 O O . ASN A 1 68 ? 18.607 9.790 14.254 1.00 10.43 68 ASN A O 3
ATOM 3966 N N . ASN A 1 69 ? 19.518 9.213 12.280 1.00 14.30 69 ASN A N 3
ATOM 3967 C CA . ASN A 1 69 ? 20.860 9.045 12.824 1.00 43.11 69 ASN A CA 3
ATOM 3968 C C . ASN A 1 69 ? 20.920 7.844 13.763 1.00 43.02 69 ASN A C 3
ATOM 3969 O O . ASN A 1 69 ? 21.841 7.721 14.570 1.00 15.14 69 ASN A O 3
ATOM 3980 N N . GLU A 1 70 ? 19.933 6.961 13.649 1.00 10.14 70 GLU A N 3
ATOM 3981 C CA . GLU A 1 70 ? 19.874 5.770 14.489 1.00 41.04 70 GLU A CA 3
ATOM 3982 C C . GLU A 1 70 ? 19.850 4.505 13.636 1.00 31.52 70 GLU A C 3
ATOM 3983 O O . GLU A 1 70 ? 18.783 4.005 13.278 1.00 24.33 70 GLU A O 3
ATOM 3995 N N . SER A 1 71 ? 21.033 3.992 13.314 1.00 4.22 71 SER A N 3
ATOM 3996 C CA . SER A 1 71 ? 21.149 2.788 12.500 1.00 21.12 71 SER A CA 3
ATOM 3997 C C . SER A 1 71 ? 22.172 1.826 13.096 1.00 32.54 71 SER A C 3
ATOM 3998 O O . SER A 1 71 ? 22.917 2.182 14.010 1.00 70.10 71 SER A O 3
ATOM 4006 N N . CYS A 1 72 ? 22.201 0.605 12.573 1.00 22.01 72 CYS A N 3
ATOM 4007 C CA . CYS A 1 72 ? 23.132 -0.411 13.053 1.00 15.32 72 CYS A CA 3
ATOM 4008 C C . CYS A 1 72 ? 24.032 -0.900 11.924 1.00 63.30 72 CYS A C 3
ATOM 4009 O O . CYS A 1 72 ? 23.651 -0.869 10.754 1.00 12.41 72 CYS A O 3
ATOM 4017 N N . SER A 1 73 ? 25.230 -1.351 12.283 1.00 61.34 73 SER A N 3
ATOM 4018 C CA . SER A 1 73 ? 26.188 -1.843 11.299 1.00 51.51 73 SER A CA 3
ATOM 4019 C C . SER A 1 73 ? 26.679 -3.239 11.669 1.00 52.11 73 SER A C 3
ATOM 4020 O O . SER A 1 73 ? 27.426 -3.412 12.632 1.00 60.01 73 SER A O 3
ATOM 4028 N N . VAL A 1 74 ? 26.253 -4.233 10.896 1.00 33.13 74 VAL A N 3
ATOM 4029 C CA . VAL A 1 74 ? 26.649 -5.615 11.141 1.00 53.13 74 VAL A CA 3
ATOM 4030 C C . VAL A 1 74 ? 26.671 -6.418 9.845 1.00 43.52 74 VAL A C 3
ATOM 4031 O O . VAL A 1 74 ? 25.949 -6.107 8.898 1.00 72.23 74 VAL A O 3
ATOM 4044 N N . SER A 1 75 ? 27.506 -7.452 9.810 1.00 13.40 75 SER A N 3
ATOM 4045 C CA . SER A 1 75 ? 27.625 -8.298 8.629 1.00 43.04 75 SER A CA 3
ATOM 4046 C C . SER A 1 75 ? 26.487 -9.313 8.570 1.00 45.32 75 SER A C 3
ATOM 4047 O O . SER A 1 75 ? 26.507 -10.325 9.270 1.00 41.25 75 SER A O 3
ATOM 4055 N N . ALA A 1 76 ? 25.497 -9.033 7.729 1.00 34.04 76 ALA A N 3
ATOM 4056 C CA . ALA A 1 76 ? 24.351 -9.921 7.577 1.00 71.12 76 ALA A CA 3
ATOM 4057 C C . ALA A 1 76 ? 24.656 -11.047 6.594 1.00 10.24 76 ALA A C 3
ATOM 4058 O O . ALA A 1 76 ? 25.462 -10.883 5.679 1.00 21.22 76 ALA A O 3
ATOM 4065 N N . ALA A 1 77 ? 24.007 -12.190 6.791 1.00 12.32 77 ALA A N 3
ATOM 4066 C CA . ALA A 1 77 ? 24.208 -13.342 5.922 1.00 61.04 77 ALA A CA 3
ATOM 4067 C C . ALA A 1 77 ? 22.921 -13.709 5.190 1.00 24.20 77 ALA A C 3
ATOM 4068 O O . ALA A 1 77 ? 21.820 -13.597 5.728 1.00 74.41 77 ALA A O 3
ATOM 4075 N N . PRO A 1 78 ? 23.061 -14.157 3.934 1.00 64.44 78 PRO A N 3
ATOM 4076 C CA . PRO A 1 78 ? 21.920 -14.550 3.101 1.00 2.24 78 PRO A CA 3
ATOM 4077 C C . PRO A 1 78 ? 21.261 -15.835 3.591 1.00 53.35 78 PRO A C 3
ATOM 4078 O O . PRO A 1 78 ? 21.917 -16.865 3.733 1.00 30.41 78 PRO A O 3
ATOM 4089 N N . GLY A 1 79 ? 19.958 -15.766 3.846 1.00 55.22 79 GLY A N 3
ATOM 4090 C CA . GLY A 1 79 ? 19.231 -16.931 4.316 1.00 41.10 79 GLY A CA 3
ATOM 4091 C C . GLY A 1 79 ? 18.118 -16.570 5.279 1.00 34.10 79 GLY A C 3
ATOM 4092 O O . GLY A 1 79 ? 17.229 -17.380 5.544 1.00 15.15 79 GLY A O 3
ATOM 4096 N N . THR A 1 80 ? 18.165 -15.351 5.806 1.00 1.44 80 THR A N 3
ATOM 4097 C CA . THR A 1 80 ? 17.155 -14.885 6.748 1.00 74.12 80 THR A CA 3
ATOM 4098 C C . THR A 1 80 ? 16.539 -13.569 6.287 1.00 12.11 80 THR A C 3
ATOM 4099 O O . THR A 1 80 ? 17.250 -12.629 5.931 1.00 64.02 80 THR A O 3
ATOM 4110 N N . THR A 1 81 ? 15.211 -13.507 6.297 1.00 12.50 81 THR A N 3
ATOM 4111 C CA . THR A 1 81 ? 14.499 -12.305 5.880 1.00 60.22 81 THR A CA 3
ATOM 4112 C C . THR A 1 81 ? 14.631 -11.199 6.920 1.00 43.52 81 THR A C 3
ATOM 4113 O O . THR A 1 81 ? 14.542 -11.449 8.122 1.00 71.21 81 THR A O 3
ATOM 4124 N N . TYR A 1 82 ? 14.844 -9.974 6.450 1.00 20.42 82 TYR A N 3
ATOM 4125 C CA . TYR A 1 82 ? 14.990 -8.829 7.341 1.00 44.05 82 TYR A CA 3
ATOM 4126 C C . TYR A 1 82 ? 13.769 -7.918 7.262 1.00 33.41 82 TYR A C 3
ATOM 4127 O O . TYR A 1 82 ? 13.227 -7.678 6.183 1.00 60.24 82 TYR A O 3
ATOM 4145 N N . HIS A 1 83 ? 13.340 -7.413 8.415 1.00 62.53 83 HIS A N 3
ATOM 4146 C CA . HIS A 1 83 ? 12.183 -6.528 8.478 1.00 1.31 83 HIS A CA 3
ATOM 4147 C C . HIS A 1 83 ? 12.614 -5.090 8.752 1.00 51.10 83 HIS A C 3
ATOM 4148 O O . HIS A 1 83 ? 13.718 -4.844 9.239 1.00 54.33 83 HIS A O 3
ATOM 4162 N N . VAL A 1 84 ? 11.736 -4.144 8.435 1.00 12.52 84 VAL A N 3
ATOM 4163 C CA . VAL A 1 84 ? 12.025 -2.730 8.647 1.00 21.33 84 VAL A CA 3
ATOM 4164 C C . VAL A 1 84 ? 10.813 -2.000 9.214 1.00 75.15 84 VAL A C 3
ATOM 4165 O O . VAL A 1 84 ? 9.721 -2.056 8.647 1.00 23.53 84 VAL A O 3
ATOM 4178 N N . MET A 1 85 ? 11.012 -1.314 10.334 1.00 32.44 85 MET A N 3
ATOM 4179 C CA . MET A 1 85 ? 9.934 -0.571 10.977 1.00 42.13 85 MET A CA 3
ATOM 4180 C C . MET A 1 85 ? 10.378 0.850 11.311 1.00 30.43 85 MET A C 3
ATOM 4181 O O . MET A 1 85 ? 11.365 1.051 12.019 1.00 23.42 85 MET A O 3
ATOM 4195 N N . ILE A 1 86 ? 9.643 1.831 10.798 1.00 23.40 86 ILE A N 3
ATOM 4196 C CA . ILE A 1 86 ? 9.962 3.232 11.044 1.00 73.43 86 ILE A CA 3
ATOM 4197 C C . ILE A 1 86 ? 8.908 3.888 11.929 1.00 74.13 86 ILE A C 3
ATOM 4198 O O . ILE A 1 86 ? 7.718 3.875 11.611 1.00 21.51 86 ILE A O 3
ATOM 4214 N N . LYS A 1 87 ? 9.352 4.464 13.041 1.00 71.04 87 LYS A N 3
ATOM 4215 C CA . LYS A 1 87 ? 8.448 5.129 13.972 1.00 45.42 87 LYS A CA 3
ATOM 4216 C C . LYS A 1 87 ? 8.594 6.645 13.882 1.00 3.12 87 LYS A C 3
ATOM 4217 O O . LYS A 1 87 ? 9.689 7.161 13.659 1.00 74.11 87 LYS A O 3
ATOM 4236 N N . GLY A 1 88 ? 7.483 7.354 14.059 1.00 22.33 88 GLY A N 3
ATOM 4237 C CA . GLY A 1 88 ? 7.510 8.803 13.996 1.00 51.31 88 GLY A CA 3
ATOM 4238 C C . GLY A 1 88 ? 7.119 9.448 15.311 1.00 55.44 88 GLY A C 3
ATOM 4239 O O . GLY A 1 88 ? 6.209 8.978 15.995 1.00 62.25 88 GLY A O 3
ATOM 4243 N N . TYR A 1 89 ? 7.807 10.527 15.666 1.00 12.32 89 TYR A N 3
ATOM 4244 C CA . TYR A 1 89 ? 7.529 11.236 16.910 1.00 30.40 89 TYR A CA 3
ATOM 4245 C C . TYR A 1 89 ? 6.714 12.498 16.648 1.00 51.34 89 TYR A C 3
ATOM 4246 O O . TYR A 1 89 ? 6.009 12.990 17.529 1.00 41.12 89 TYR A O 3
ATOM 4264 N N . SER A 1 90 ? 6.816 13.018 15.428 1.00 33.42 90 SER A N 3
ATOM 4265 C CA . SER A 1 90 ? 6.091 14.225 15.049 1.00 62.24 90 SER A CA 3
ATOM 4266 C C . SER A 1 90 ? 6.278 14.527 13.565 1.00 64.21 90 SER A C 3
ATOM 4267 O O . SER A 1 90 ? 7.375 14.385 13.025 1.00 33.21 90 SER A O 3
ATOM 4275 N N . ASN A 1 91 ? 5.199 14.944 12.912 1.00 52.23 91 ASN A N 3
ATOM 4276 C CA . ASN A 1 91 ? 5.243 15.266 11.490 1.00 53.11 91 ASN A CA 3
ATOM 4277 C C . ASN A 1 91 ? 6.613 15.810 11.097 1.00 20.22 91 ASN A C 3
ATOM 4278 O O . ASN A 1 91 ? 6.961 16.944 11.428 1.00 33.30 91 ASN A O 3
ATOM 4289 N N . TYR A 1 92 ? 7.386 14.994 10.390 1.00 64.23 92 TYR A N 3
ATOM 4290 C CA . TYR A 1 92 ? 8.719 15.392 9.953 1.00 24.41 92 TYR A CA 3
ATOM 4291 C C . TYR A 1 92 ? 9.222 14.480 8.838 1.00 22.10 92 TYR A C 3
ATOM 4292 O O . TYR A 1 92 ? 9.515 13.306 9.065 1.00 0.02 92 TYR A O 3
ATOM 4310 N N . SER A 1 93 ? 9.320 15.030 7.632 1.00 61.21 93 SER A N 3
ATOM 4311 C CA . SER A 1 93 ? 9.784 14.267 6.479 1.00 23.33 93 SER A CA 3
ATOM 4312 C C . SER A 1 93 ? 11.079 14.853 5.925 1.00 2.22 93 SER A C 3
ATOM 4313 O O . SER A 1 93 ? 11.397 16.018 6.161 1.00 41.00 93 SER A O 3
ATOM 4321 N N . GLY A 1 94 ? 11.823 14.036 5.186 1.00 25.34 94 GLY A N 3
ATOM 4322 C CA . GLY A 1 94 ? 13.075 14.490 4.610 1.00 64.10 94 GLY A CA 3
ATOM 4323 C C . GLY A 1 94 ? 14.255 13.642 5.043 1.00 33.41 94 GLY A C 3
ATOM 4324 O O . GLY A 1 94 ? 15.393 14.110 5.058 1.00 63.52 94 GLY A O 3
ATOM 4328 N N . VAL A 1 95 ? 13.983 12.390 5.399 1.00 55.02 95 VAL A N 3
ATOM 4329 C CA . VAL A 1 95 ? 15.030 11.474 5.835 1.00 12.42 95 VAL A CA 3
ATOM 4330 C C . VAL A 1 95 ? 15.231 10.348 4.827 1.00 15.42 95 VAL A C 3
ATOM 4331 O O . VAL A 1 95 ? 14.283 9.905 4.177 1.00 42.43 95 VAL A O 3
ATOM 4344 N N . THR A 1 96 ? 16.471 9.888 4.702 1.00 63.30 96 THR A N 3
ATOM 4345 C CA . THR A 1 96 ? 16.798 8.813 3.773 1.00 54.43 96 THR A CA 3
ATOM 4346 C C . THR A 1 96 ? 17.023 7.498 4.510 1.00 43.41 96 THR A C 3
ATOM 4347 O O . THR A 1 96 ? 17.980 7.359 5.273 1.00 63.32 96 THR A O 3
ATOM 4358 N N . LEU A 1 97 ? 16.138 6.536 4.278 1.00 72.24 97 LEU A N 3
ATOM 4359 C CA . LEU A 1 97 ? 16.241 5.230 4.920 1.00 70.03 97 LEU A CA 3
ATOM 4360 C C . LEU A 1 97 ? 16.861 4.206 3.975 1.00 64.04 97 LEU A C 3
ATOM 4361 O O . LEU A 1 97 ? 16.579 4.199 2.776 1.00 14.43 97 LEU A O 3
ATOM 4377 N N . LYS A 1 98 ? 17.707 3.340 4.522 1.00 64.22 98 LYS A N 3
ATOM 4378 C CA . LYS A 1 98 ? 18.366 2.308 3.730 1.00 51.04 98 LYS A CA 3
ATOM 4379 C C . LYS A 1 98 ? 18.686 1.086 4.585 1.00 14.31 98 LYS A C 3
ATOM 4380 O O . LYS A 1 98 ? 18.563 1.124 5.810 1.00 1.32 98 LYS A O 3
ATOM 4399 N N . LEU A 1 99 ? 19.097 0.004 3.933 1.00 11.50 99 LEU A N 3
ATOM 4400 C CA . LEU A 1 99 ? 19.436 -1.229 4.634 1.00 0.14 99 LEU A CA 3
ATOM 4401 C C . LEU A 1 99 ? 20.909 -1.243 5.029 1.00 64.41 99 LEU A C 3
ATOM 4402 O O . LEU A 1 99 ? 21.761 -0.736 4.300 1.00 63.31 99 LEU A O 3
ATOM 4418 N N . GLN A 1 100 ? 21.201 -1.830 6.186 1.00 42.44 100 GLN A N 3
ATOM 4419 C CA . GLN A 1 100 ? 22.572 -1.911 6.675 1.00 21.35 100 GLN A CA 3
ATOM 4420 C C . GLN A 1 100 ? 23.115 -3.330 6.539 1.00 44.34 100 GLN A C 3
ATOM 4421 O O . GLN A 1 100 ? 22.801 -4.206 7.344 1.00 33.21 100 GLN A O 3
ATOM 4435 N N . TYR A 1 101 ? 23.932 -3.549 5.514 1.00 1.32 101 TYR A N 3
ATOM 4436 C CA . TYR A 1 101 ? 24.517 -4.862 5.270 1.00 1.21 101 TYR A CA 3
ATOM 4437 C C . TYR A 1 101 ? 25.596 -5.178 6.301 1.00 1.34 101 TYR A C 3
ATOM 4438 O O . TYR A 1 101 ? 26.117 -6.291 6.347 1.00 3.45 101 TYR A O 3
ATOM 4456 N N . GLY A 1 1 ? 1.462 0.219 0.730 1.00 0.12 1 GLY A N 4
ATOM 4457 C CA . GLY A 1 1 ? 2.067 0.144 -0.587 1.00 3.33 1 GLY A CA 4
ATOM 4458 C C . GLY A 1 1 ? 2.910 -1.103 -0.768 1.00 13.24 1 GLY A C 4
ATOM 4459 O O . GLY A 1 1 ? 2.465 -2.209 -0.467 1.00 34.53 1 GLY A O 4
ATOM 4463 N N . ASN A 1 2 ? 4.130 -0.924 -1.262 1.00 42.14 2 ASN A N 4
ATOM 4464 C CA . ASN A 1 2 ? 5.036 -2.045 -1.485 1.00 44.34 2 ASN A CA 4
ATOM 4465 C C . ASN A 1 2 ? 6.110 -2.100 -0.403 1.00 2.20 2 ASN A C 4
ATOM 4466 O O . ASN A 1 2 ? 6.087 -1.321 0.550 1.00 33.02 2 ASN A O 4
ATOM 4477 N N . VAL A 1 3 ? 7.052 -3.025 -0.557 1.00 74.44 3 VAL A N 4
ATOM 4478 C CA . VAL A 1 3 ? 8.135 -3.182 0.405 1.00 5.41 3 VAL A CA 4
ATOM 4479 C C . VAL A 1 3 ? 9.490 -2.921 -0.245 1.00 14.11 3 VAL A C 4
ATOM 4480 O O . VAL A 1 3 ? 9.968 -3.720 -1.051 1.00 31.20 3 VAL A O 4
ATOM 4493 N N . LEU A 1 4 ? 10.104 -1.798 0.111 1.00 52.04 4 LEU A N 4
ATOM 4494 C CA . LEU A 1 4 ? 11.405 -1.431 -0.438 1.00 11.03 4 LEU A CA 4
ATOM 4495 C C . LEU A 1 4 ? 12.363 -1.007 0.671 1.00 40.01 4 LEU A C 4
ATOM 4496 O O . LEU A 1 4 ? 11.944 -0.475 1.699 1.00 51.51 4 LEU A O 4
ATOM 4512 N N . LYS A 1 5 ? 13.652 -1.245 0.454 1.00 2.45 5 LYS A N 4
ATOM 4513 C CA . LYS A 1 5 ? 14.672 -0.885 1.433 1.00 52.33 5 LYS A CA 4
ATOM 4514 C C . LYS A 1 5 ? 16.056 -0.863 0.793 1.00 63.42 5 LYS A C 4
ATOM 4515 O O . LYS A 1 5 ? 16.649 0.199 0.609 1.00 72.11 5 LYS A O 4
ATOM 4534 N N . ASN A 1 6 ? 16.565 -2.044 0.455 1.00 42.35 6 ASN A N 4
ATOM 4535 C CA . ASN A 1 6 ? 17.880 -2.160 -0.166 1.00 11.40 6 ASN A CA 4
ATOM 4536 C C . ASN A 1 6 ? 17.849 -1.652 -1.605 1.00 21.35 6 ASN A C 4
ATOM 4537 O O . ASN A 1 6 ? 16.801 -1.644 -2.248 1.00 14.51 6 ASN A O 4
ATOM 4548 N N . ASN A 1 7 ? 19.007 -1.231 -2.102 1.00 41.15 7 ASN A N 4
ATOM 4549 C CA . ASN A 1 7 ? 19.113 -0.722 -3.465 1.00 42.11 7 ASN A CA 4
ATOM 4550 C C . ASN A 1 7 ? 18.852 0.781 -3.506 1.00 74.45 7 ASN A C 4
ATOM 4551 O O . ASN A 1 7 ? 19.753 1.572 -3.783 1.00 44.33 7 ASN A O 4
ATOM 4562 N N . THR A 1 8 ? 17.610 1.168 -3.229 1.00 24.44 8 THR A N 4
ATOM 4563 C CA . THR A 1 8 ? 17.229 2.574 -3.234 1.00 40.24 8 THR A CA 4
ATOM 4564 C C . THR A 1 8 ? 16.617 2.983 -1.900 1.00 15.32 8 THR A C 4
ATOM 4565 O O . THR A 1 8 ? 15.606 2.436 -1.459 1.00 75.25 8 THR A O 4
ATOM 4576 N N . PRO A 1 9 ? 17.241 3.969 -1.239 1.00 12.52 9 PRO A N 4
ATOM 4577 C CA . PRO A 1 9 ? 16.773 4.475 0.055 1.00 21.24 9 PRO A CA 4
ATOM 4578 C C . PRO A 1 9 ? 15.465 5.249 -0.063 1.00 40.42 9 PRO A C 4
ATOM 4579 O O . PRO A 1 9 ? 15.154 5.804 -1.117 1.00 54.12 9 PRO A O 4
ATOM 4590 N N . VAL A 1 10 ? 14.702 5.284 1.025 1.00 43.00 10 VAL A N 4
ATOM 4591 C CA . VAL A 1 10 ? 13.428 5.992 1.043 1.00 1.42 10 VAL A CA 4
ATOM 4592 C C . VAL A 1 10 ? 13.619 7.458 1.417 1.00 24.01 10 VAL A C 4
ATOM 4593 O O . VAL A 1 10 ? 14.007 7.777 2.541 1.00 43.11 10 VAL A O 4
ATOM 4606 N N . SER A 1 11 ? 13.344 8.346 0.467 1.00 1.23 11 SER A N 4
ATOM 4607 C CA . SER A 1 11 ? 13.489 9.779 0.696 1.00 50.15 11 SER A CA 4
ATOM 4608 C C . SER A 1 11 ? 12.183 10.383 1.202 1.00 53.44 11 SER A C 4
ATOM 4609 O O . SER A 1 11 ? 11.161 9.702 1.282 1.00 4.42 11 SER A O 4
ATOM 4617 N N . ASN A 1 12 ? 12.225 11.668 1.541 1.00 33.45 12 ASN A N 4
ATOM 4618 C CA . ASN A 1 12 ? 11.045 12.365 2.041 1.00 42.14 12 ASN A CA 4
ATOM 4619 C C . ASN A 1 12 ? 10.255 11.480 2.999 1.00 32.24 12 ASN A C 4
ATOM 4620 O O . ASN A 1 12 ? 9.037 11.341 2.873 1.00 4.12 12 ASN A O 4
ATOM 4631 N N . LEU A 1 13 ? 10.955 10.883 3.958 1.00 13.40 13 LEU A N 4
ATOM 4632 C CA . LEU A 1 13 ? 10.319 10.012 4.940 1.00 61.51 13 LEU A CA 4
ATOM 4633 C C . LEU A 1 13 ? 9.219 10.752 5.694 1.00 21.40 13 LEU A C 4
ATOM 4634 O O . LEU A 1 13 ? 8.922 11.911 5.402 1.00 72.51 13 LEU A O 4
ATOM 4650 N N . THR A 1 14 ? 8.618 10.075 6.668 1.00 2.32 14 THR A N 4
ATOM 4651 C CA . THR A 1 14 ? 7.552 10.668 7.465 1.00 0.35 14 THR A CA 4
ATOM 4652 C C . THR A 1 14 ? 7.625 10.202 8.915 1.00 40.11 14 THR A C 4
ATOM 4653 O O . THR A 1 14 ? 7.894 9.033 9.188 1.00 11.25 14 THR A O 4
ATOM 4664 N N . GLY A 1 15 ? 7.383 11.124 9.842 1.00 51.54 15 GLY A N 4
ATOM 4665 C CA . GLY A 1 15 ? 7.426 10.788 11.253 1.00 74.45 15 GLY A CA 4
ATOM 4666 C C . GLY A 1 15 ? 6.289 11.417 12.034 1.00 44.44 15 GLY A C 4
ATOM 4667 O O . GLY A 1 15 ? 6.516 12.257 12.904 1.00 42.04 15 GLY A O 4
ATOM 4671 N N . ASN A 1 16 ? 5.063 11.012 11.721 1.00 13.23 16 ASN A N 4
ATOM 4672 C CA . ASN A 1 16 ? 3.886 11.545 12.399 1.00 22.51 16 ASN A CA 4
ATOM 4673 C C . ASN A 1 16 ? 3.769 10.978 13.811 1.00 1.40 16 ASN A C 4
ATOM 4674 O O . ASN A 1 16 ? 4.358 9.945 14.129 1.00 44.04 16 ASN A O 4
ATOM 4685 N N . LYS A 1 17 ? 3.004 11.662 14.655 1.00 11.01 17 LYS A N 4
ATOM 4686 C CA . LYS A 1 17 ? 2.807 11.228 16.033 1.00 74.00 17 LYS A CA 4
ATOM 4687 C C . LYS A 1 17 ? 2.526 9.730 16.097 1.00 53.14 17 LYS A C 4
ATOM 4688 O O . LYS A 1 17 ? 3.311 8.964 16.654 1.00 42.53 17 LYS A O 4
ATOM 4707 N N . GLY A 1 18 ? 1.400 9.318 15.521 1.00 41.43 18 GLY A N 4
ATOM 4708 C CA . GLY A 1 18 ? 1.037 7.913 15.522 1.00 12.43 18 GLY A CA 4
ATOM 4709 C C . GLY A 1 18 ? 1.386 7.223 14.219 1.00 73.12 18 GLY A C 4
ATOM 4710 O O . GLY A 1 18 ? 1.981 6.145 14.219 1.00 14.22 18 GLY A O 4
ATOM 4714 N N . SER A 1 19 ? 1.013 7.844 13.104 1.00 65.41 19 SER A N 4
ATOM 4715 C CA . SER A 1 19 ? 1.286 7.279 11.787 1.00 11.03 19 SER A CA 4
ATOM 4716 C C . SER A 1 19 ? 2.749 6.864 11.666 1.00 20.13 19 SER A C 4
ATOM 4717 O O . SER A 1 19 ? 3.608 7.360 12.395 1.00 34.42 19 SER A O 4
ATOM 4725 N N . GLU A 1 20 ? 3.024 5.951 10.740 1.00 30.21 20 GLU A N 4
ATOM 4726 C CA . GLU A 1 20 ? 4.383 5.468 10.524 1.00 52.10 20 GLU A CA 4
ATOM 4727 C C . GLU A 1 20 ? 4.494 4.733 9.191 1.00 13.41 20 GLU A C 4
ATOM 4728 O O . GLU A 1 20 ? 3.518 4.621 8.448 1.00 23.14 20 GLU A O 4
ATOM 4740 N N . VAL A 1 21 ? 5.690 4.235 8.894 1.00 12.23 21 VAL A N 4
ATOM 4741 C CA . VAL A 1 21 ? 5.930 3.511 7.652 1.00 75.21 21 VAL A CA 4
ATOM 4742 C C . VAL A 1 21 ? 6.707 2.224 7.907 1.00 13.30 21 VAL A C 4
ATOM 4743 O O . VAL A 1 21 ? 7.551 2.163 8.801 1.00 40.20 21 VAL A O 4
ATOM 4756 N N . PHE A 1 22 ? 6.416 1.197 7.115 1.00 4.32 22 PHE A N 4
ATOM 4757 C CA . PHE A 1 22 ? 7.088 -0.090 7.255 1.00 13.42 22 PHE A CA 4
ATOM 4758 C C . PHE A 1 22 ? 7.448 -0.667 5.889 1.00 13.32 22 PHE A C 4
ATOM 4759 O O . PHE A 1 22 ? 6.719 -0.484 4.914 1.00 13.51 22 PHE A O 4
ATOM 4776 N N . TYR A 1 23 ? 8.577 -1.364 5.827 1.00 13.33 23 TYR A N 4
ATOM 4777 C CA . TYR A 1 23 ? 9.036 -1.965 4.581 1.00 21.41 23 TYR A CA 4
ATOM 4778 C C . TYR A 1 23 ? 9.732 -3.298 4.843 1.00 14.33 23 TYR A C 4
ATOM 4779 O O . TYR A 1 23 ? 10.079 -3.618 5.981 1.00 72.13 23 TYR A O 4
ATOM 4797 N N . THR A 1 24 ? 9.933 -4.072 3.781 1.00 1.24 24 THR A N 4
ATOM 4798 C CA . THR A 1 24 ? 10.586 -5.370 3.895 1.00 43.34 24 THR A CA 4
ATOM 4799 C C . THR A 1 24 ? 11.523 -5.618 2.718 1.00 4.02 24 THR A C 4
ATOM 4800 O O . THR A 1 24 ? 11.204 -5.286 1.576 1.00 4.44 24 THR A O 4
ATOM 4811 N N . PHE A 1 25 ? 12.681 -6.205 3.004 1.00 41.24 25 PHE A N 4
ATOM 4812 C CA . PHE A 1 25 ? 13.665 -6.498 1.968 1.00 4.33 25 PHE A CA 4
ATOM 4813 C C . PHE A 1 25 ? 14.637 -7.579 2.432 1.00 60.12 25 PHE A C 4
ATOM 4814 O O . PHE A 1 25 ? 14.773 -7.838 3.628 1.00 14.43 25 PHE A O 4
ATOM 4831 N N . THR A 1 26 ? 15.312 -8.210 1.475 1.00 13.34 26 THR A N 4
ATOM 4832 C CA . THR A 1 26 ? 16.269 -9.264 1.784 1.00 63.23 26 THR A CA 4
ATOM 4833 C C . THR A 1 26 ? 17.599 -9.023 1.078 1.00 73.32 26 THR A C 4
ATOM 4834 O O . THR A 1 26 ? 17.708 -8.147 0.221 1.00 40.55 26 THR A O 4
ATOM 4845 N N . VAL A 1 27 ? 18.608 -9.807 1.443 1.00 60.51 27 VAL A N 4
ATOM 4846 C CA . VAL A 1 27 ? 19.931 -9.680 0.843 1.00 73.42 27 VAL A CA 4
ATOM 4847 C C . VAL A 1 27 ? 20.239 -10.866 -0.064 1.00 60.41 27 VAL A C 4
ATOM 4848 O O . VAL A 1 27 ? 19.501 -11.852 -0.087 1.00 42.31 27 VAL A O 4
ATOM 4861 N N . ASP A 1 28 ? 21.334 -10.765 -0.810 1.00 12.04 28 ASP A N 4
ATOM 4862 C CA . ASP A 1 28 ? 21.742 -11.830 -1.718 1.00 74.41 28 ASP A CA 4
ATOM 4863 C C . ASP A 1 28 ? 22.836 -12.689 -1.092 1.00 20.10 28 ASP A C 4
ATOM 4864 O O . ASP A 1 28 ? 22.616 -13.859 -0.776 1.00 4.53 28 ASP A O 4
ATOM 4873 N N . ARG A 1 29 ? 24.015 -12.101 -0.917 1.00 30.21 29 ARG A N 4
ATOM 4874 C CA . ARG A 1 29 ? 25.144 -12.813 -0.331 1.00 23.10 29 ARG A CA 4
ATOM 4875 C C . ARG A 1 29 ? 25.700 -12.055 0.871 1.00 30.43 29 ARG A C 4
ATOM 4876 O O . ARG A 1 29 ? 25.650 -10.827 0.921 1.00 74.33 29 ARG A O 4
ATOM 4897 N N . ASN A 1 30 ? 26.229 -12.797 1.839 1.00 62.42 30 ASN A N 4
ATOM 4898 C CA . ASN A 1 30 ? 26.793 -12.196 3.042 1.00 44.35 30 ASN A CA 4
ATOM 4899 C C . ASN A 1 30 ? 27.779 -11.087 2.684 1.00 14.14 30 ASN A C 4
ATOM 4900 O O . ASN A 1 30 ? 28.803 -11.334 2.048 1.00 12.24 30 ASN A O 4
ATOM 4911 N N . ALA A 1 31 ? 27.461 -9.865 3.099 1.00 42.32 31 ALA A N 4
ATOM 4912 C CA . ALA A 1 31 ? 28.319 -8.718 2.825 1.00 21.52 31 ALA A CA 4
ATOM 4913 C C . ALA A 1 31 ? 28.352 -7.762 4.012 1.00 0.32 31 ALA A C 4
ATOM 4914 O O . ALA A 1 31 ? 27.350 -7.578 4.704 1.00 74.04 31 ALA A O 4
ATOM 4921 N N . THR A 1 32 ? 29.511 -7.154 4.245 1.00 44.14 32 THR A N 4
ATOM 4922 C CA . THR A 1 32 ? 29.675 -6.217 5.349 1.00 24.42 32 THR A CA 4
ATOM 4923 C C . THR A 1 32 ? 29.663 -4.776 4.854 1.00 12.32 32 THR A C 4
ATOM 4924 O O . THR A 1 32 ? 30.622 -4.313 4.238 1.00 50.23 32 THR A O 4
ATOM 4935 N N . ALA A 1 33 ? 28.571 -4.070 5.129 1.00 75.22 33 ALA A N 4
ATOM 4936 C CA . ALA A 1 33 ? 28.435 -2.680 4.714 1.00 52.45 33 ALA A CA 4
ATOM 4937 C C . ALA A 1 33 ? 27.847 -1.827 5.833 1.00 23.21 33 ALA A C 4
ATOM 4938 O O . ALA A 1 33 ? 27.033 -2.301 6.625 1.00 13.45 33 ALA A O 4
ATOM 4945 N N . VAL A 1 34 ? 28.266 -0.567 5.893 1.00 24.14 34 VAL A N 4
ATOM 4946 C CA . VAL A 1 34 ? 27.781 0.352 6.916 1.00 22.22 34 VAL A CA 4
ATOM 4947 C C . VAL A 1 34 ? 26.832 1.385 6.321 1.00 53.33 34 VAL A C 4
ATOM 4948 O O . VAL A 1 34 ? 27.243 2.249 5.546 1.00 63.34 34 VAL A O 4
ATOM 4961 N N . VAL A 1 35 ? 25.558 1.292 6.688 1.00 33.34 35 VAL A N 4
ATOM 4962 C CA . VAL A 1 35 ? 24.549 2.220 6.192 1.00 34.40 35 VAL A CA 4
ATOM 4963 C C . VAL A 1 35 ? 23.762 2.842 7.340 1.00 5.42 35 VAL A C 4
ATOM 4964 O O . VAL A 1 35 ? 23.421 2.167 8.311 1.00 71.43 35 VAL A O 4
ATOM 4977 N N . SER A 1 36 ? 23.478 4.135 7.223 1.00 41.54 36 SER A N 4
ATOM 4978 C CA . SER A 1 36 ? 22.734 4.851 8.253 1.00 45.44 36 SER A CA 4
ATOM 4979 C C . SER A 1 36 ? 21.658 5.736 7.630 1.00 23.31 36 SER A C 4
ATOM 4980 O O . SER A 1 36 ? 21.671 5.993 6.426 1.00 4.41 36 SER A O 4
ATOM 4988 N N . ILE A 1 37 ? 20.728 6.197 8.459 1.00 2.22 37 ILE A N 4
ATOM 4989 C CA . ILE A 1 37 ? 19.645 7.053 7.991 1.00 3.33 37 ILE A CA 4
ATOM 4990 C C . ILE A 1 37 ? 19.763 8.457 8.575 1.00 41.21 37 ILE A C 4
ATOM 4991 O O . ILE A 1 37 ? 20.287 8.642 9.673 1.00 21.03 37 ILE A O 4
ATOM 5007 N N . SER A 1 38 ? 19.270 9.444 7.833 1.00 65.21 38 SER A N 4
ATOM 5008 C CA . SER A 1 38 ? 19.322 10.832 8.276 1.00 50.34 38 SER A CA 4
ATOM 5009 C C . SER A 1 38 ? 18.745 11.763 7.213 1.00 4.01 38 SER A C 4
ATOM 5010 O O . SER A 1 38 ? 18.434 11.337 6.102 1.00 43.34 38 SER A O 4
ATOM 5018 N N . GLY A 1 39 ? 18.606 13.038 7.565 1.00 72.25 39 GLY A N 4
ATOM 5019 C CA . GLY A 1 39 ? 18.067 14.010 6.631 1.00 30.23 39 GLY A CA 4
ATOM 5020 C C . GLY A 1 39 ? 17.572 15.265 7.323 1.00 62.24 39 GLY A C 4
ATOM 5021 O O . GLY A 1 39 ? 17.492 16.329 6.710 1.00 31.31 39 GLY A O 4
ATOM 5025 N N . GLY A 1 40 ? 17.238 15.141 8.604 1.00 73.45 40 GLY A N 4
ATOM 5026 C CA . GLY A 1 40 ? 16.750 16.281 9.357 1.00 45.21 40 GLY A CA 4
ATOM 5027 C C . GLY A 1 40 ? 16.921 16.104 10.853 1.00 64.14 40 GLY A C 4
ATOM 5028 O O . GLY A 1 40 ? 18.044 16.028 11.351 1.00 3.32 40 GLY A O 4
ATOM 5032 N N . SER A 1 41 ? 15.805 16.039 11.571 1.00 52.13 41 SER A N 4
ATOM 5033 C CA . SER A 1 41 ? 15.836 15.875 13.019 1.00 0.44 41 SER A CA 4
ATOM 5034 C C . SER A 1 41 ? 15.285 14.511 13.424 1.00 52.51 41 SER A C 4
ATOM 5035 O O . SER A 1 41 ? 14.574 13.864 12.656 1.00 0.13 41 SER A O 4
ATOM 5043 N N . GLY A 1 42 ? 15.619 14.081 14.637 1.00 51.02 42 GLY A N 4
ATOM 5044 C CA . GLY A 1 42 ? 15.150 12.797 15.124 1.00 72.14 42 GLY A CA 4
ATOM 5045 C C . GLY A 1 42 ? 13.640 12.675 15.075 1.00 14.00 42 GLY A C 4
ATOM 5046 O O . GLY A 1 42 ? 12.935 13.282 15.881 1.00 12.24 42 GLY A O 4
ATOM 5050 N N . ASP A 1 43 ? 13.141 11.890 14.126 1.00 24.14 43 ASP A N 4
ATOM 5051 C CA . ASP A 1 43 ? 11.705 11.691 13.975 1.00 33.21 43 ASP A CA 4
ATOM 5052 C C . ASP A 1 43 ? 11.397 10.260 13.545 1.00 34.25 43 ASP A C 4
ATOM 5053 O O . ASP A 1 43 ? 10.499 9.618 14.089 1.00 35.21 43 ASP A O 4
ATOM 5062 N N . ALA A 1 44 ? 12.147 9.767 12.566 1.00 62.03 44 ALA A N 4
ATOM 5063 C CA . ALA A 1 44 ? 11.955 8.412 12.064 1.00 40.12 44 ALA A CA 4
ATOM 5064 C C . ALA A 1 44 ? 12.789 7.410 12.855 1.00 12.11 44 ALA A C 4
ATOM 5065 O O . ALA A 1 44 ? 14.019 7.467 12.846 1.00 14.22 44 ALA A O 4
ATOM 5072 N N . ASP A 1 45 ? 12.112 6.494 13.539 1.00 62.23 45 ASP A N 4
ATOM 5073 C CA . ASP A 1 45 ? 12.791 5.478 14.336 1.00 40.55 45 ASP A CA 4
ATOM 5074 C C . ASP A 1 45 ? 13.331 4.362 13.447 1.00 4.22 45 ASP A C 4
ATOM 5075 O O . ASP A 1 45 ? 12.739 4.030 12.419 1.00 1.44 45 ASP A O 4
ATOM 5084 N N . LEU A 1 46 ? 14.459 3.787 13.849 1.00 4.11 46 LEU A N 4
ATOM 5085 C CA . LEU A 1 46 ? 15.081 2.708 13.089 1.00 1.11 46 LEU A CA 4
ATOM 5086 C C . LEU A 1 46 ? 14.930 1.374 13.814 1.00 51.44 46 LEU A C 4
ATOM 5087 O O . LEU A 1 46 ? 15.285 1.249 14.986 1.00 50.51 46 LEU A O 4
ATOM 5103 N N . TYR A 1 47 ? 14.403 0.380 13.108 1.00 50.22 47 TYR A N 4
ATOM 5104 C CA . TYR A 1 47 ? 14.205 -0.945 13.684 1.00 53.45 47 TYR A CA 4
ATOM 5105 C C . TYR A 1 47 ? 14.488 -2.034 12.654 1.00 73.13 47 TYR A C 4
ATOM 5106 O O . TYR A 1 47 ? 14.119 -1.912 11.485 1.00 55.50 47 TYR A O 4
ATOM 5124 N N . LEU A 1 48 ? 15.145 -3.100 13.096 1.00 31.50 48 LEU A N 4
ATOM 5125 C CA . LEU A 1 48 ? 15.478 -4.214 12.214 1.00 1.04 48 LEU A CA 4
ATOM 5126 C C . LEU A 1 48 ? 15.457 -5.536 12.975 1.00 2.11 48 LEU A C 4
ATOM 5127 O O . LEU A 1 48 ? 16.009 -5.643 14.071 1.00 73.34 48 LEU A O 4
ATOM 5143 N N . LYS A 1 49 ? 14.819 -6.541 12.386 1.00 20.50 49 LYS A N 4
ATOM 5144 C CA . LYS A 1 49 ? 14.729 -7.858 13.005 1.00 34.42 49 LYS A CA 4
ATOM 5145 C C . LYS A 1 49 ? 14.815 -8.961 11.954 1.00 1.25 49 LYS A C 4
ATOM 5146 O O . LYS A 1 49 ? 14.156 -8.896 10.917 1.00 11.34 49 LYS A O 4
ATOM 5165 N N . ALA A 1 50 ? 15.631 -9.973 12.231 1.00 41.32 50 ALA A N 4
ATOM 5166 C CA . ALA A 1 50 ? 15.800 -11.091 11.311 1.00 45.41 50 ALA A CA 4
ATOM 5167 C C . ALA A 1 50 ? 14.618 -12.050 11.389 1.00 13.02 50 ALA A C 4
ATOM 5168 O O . ALA A 1 50 ? 14.190 -12.436 12.476 1.00 11.01 50 ALA A O 4
ATOM 5175 N N . GLY A 1 51 ? 14.093 -12.431 10.228 1.00 14.14 51 GLY A N 4
ATOM 5176 C CA . GLY A 1 51 ? 12.963 -13.341 10.188 1.00 23.44 51 GLY A CA 4
ATOM 5177 C C . GLY A 1 51 ? 11.636 -12.625 10.338 1.00 33.53 51 GLY A C 4
ATOM 5178 O O . GLY A 1 51 ? 10.947 -12.367 9.351 1.00 20.32 51 GLY A O 4
ATOM 5182 N N . SER A 1 52 ? 11.274 -12.305 11.577 1.00 64.14 52 SER A N 4
ATOM 5183 C CA . SER A 1 52 ? 10.017 -11.619 11.853 1.00 64.51 52 SER A CA 4
ATOM 5184 C C . SER A 1 52 ? 10.221 -10.108 11.894 1.00 54.13 52 SER A C 4
ATOM 5185 O O . SER A 1 52 ? 11.344 -9.617 11.780 1.00 30.03 52 SER A O 4
ATOM 5193 N N . LYS A 1 53 ? 9.125 -9.374 12.056 1.00 32.34 53 LYS A N 4
ATOM 5194 C CA . LYS A 1 53 ? 9.180 -7.918 12.114 1.00 72.42 53 LYS A CA 4
ATOM 5195 C C . LYS A 1 53 ? 9.413 -7.439 13.543 1.00 51.42 53 LYS A C 4
ATOM 5196 O O . LYS A 1 53 ? 8.827 -7.949 14.498 1.00 62.11 53 LYS A O 4
ATOM 5215 N N . PRO A 1 54 ? 10.287 -6.433 13.695 1.00 3.11 54 PRO A N 4
ATOM 5216 C CA . PRO A 1 54 ? 10.616 -5.861 15.004 1.00 31.13 54 PRO A CA 4
ATOM 5217 C C . PRO A 1 54 ? 9.455 -5.072 15.600 1.00 31.11 54 PRO A C 4
ATOM 5218 O O . PRO A 1 54 ? 8.722 -4.389 14.884 1.00 31.01 54 PRO A O 4
ATOM 5229 N N . THR A 1 55 ? 9.292 -5.170 16.916 1.00 5.30 55 THR A N 4
ATOM 5230 C CA . THR A 1 55 ? 8.220 -4.466 17.608 1.00 3.21 55 THR A CA 4
ATOM 5231 C C . THR A 1 55 ? 8.734 -3.189 18.264 1.00 62.23 55 THR A C 4
ATOM 5232 O O . THR A 1 55 ? 9.924 -2.878 18.194 1.00 13.11 55 THR A O 4
ATOM 5243 N N . THR A 1 56 ? 7.831 -2.452 18.902 1.00 14.01 56 THR A N 4
ATOM 5244 C CA . THR A 1 56 ? 8.193 -1.208 19.570 1.00 33.43 56 THR A CA 4
ATOM 5245 C C . THR A 1 56 ? 9.101 -1.471 20.766 1.00 34.03 56 THR A C 4
ATOM 5246 O O . THR A 1 56 ? 9.710 -0.549 21.310 1.00 74.54 56 THR A O 4
ATOM 5257 N N . SER A 1 57 ? 9.187 -2.734 21.171 1.00 4.05 57 SER A N 4
ATOM 5258 C CA . SER A 1 57 ? 10.019 -3.117 22.306 1.00 25.30 57 SER A CA 4
ATOM 5259 C C . SER A 1 57 ? 11.041 -4.174 21.898 1.00 61.41 57 SER A C 4
ATOM 5260 O O . SER A 1 57 ? 12.103 -4.295 22.508 1.00 23.21 57 SER A O 4
ATOM 5268 N N . SER A 1 58 ? 10.711 -4.938 20.861 1.00 21.12 58 SER A N 4
ATOM 5269 C CA . SER A 1 58 ? 11.597 -5.988 20.373 1.00 61.14 58 SER A CA 4
ATOM 5270 C C . SER A 1 58 ? 12.319 -5.543 19.105 1.00 65.13 58 SER A C 4
ATOM 5271 O O . SER A 1 58 ? 11.690 -5.129 18.132 1.00 54.44 58 SER A O 4
ATOM 5279 N N . TRP A 1 59 ? 13.644 -5.632 19.124 1.00 23.14 59 TRP A N 4
ATOM 5280 C CA . TRP A 1 59 ? 14.454 -5.239 17.977 1.00 52.34 59 TRP A CA 4
ATOM 5281 C C . TRP A 1 59 ? 15.762 -6.020 17.940 1.00 63.44 59 TRP A C 4
ATOM 5282 O O . TRP A 1 59 ? 16.256 -6.471 18.974 1.00 44.45 59 TRP A O 4
ATOM 5303 N N . ASP A 1 60 ? 16.319 -6.178 16.744 1.00 53.03 60 ASP A N 4
ATOM 5304 C CA . ASP A 1 60 ? 17.571 -6.905 16.573 1.00 44.30 60 ASP A CA 4
ATOM 5305 C C . ASP A 1 60 ? 18.739 -5.940 16.392 1.00 1.20 60 ASP A C 4
ATOM 5306 O O . ASP A 1 60 ? 19.864 -6.227 16.802 1.00 22.52 60 ASP A O 4
ATOM 5315 N N . CYS A 1 61 ? 18.464 -4.796 15.775 1.00 3.01 61 CYS A N 4
ATOM 5316 C CA . CYS A 1 61 ? 19.493 -3.789 15.538 1.00 55.01 61 CYS A CA 4
ATOM 5317 C C . CYS A 1 61 ? 18.957 -2.389 15.817 1.00 53.50 61 CYS A C 4
ATOM 5318 O O . CYS A 1 61 ? 17.955 -1.969 15.237 1.00 63.24 61 CYS A O 4
ATOM 5326 N N . ARG A 1 62 ? 19.629 -1.670 16.710 1.00 24.53 62 ARG A N 4
ATOM 5327 C CA . ARG A 1 62 ? 19.219 -0.318 17.069 1.00 62.22 62 ARG A CA 4
ATOM 5328 C C . ARG A 1 62 ? 20.198 0.302 18.062 1.00 32.41 62 ARG A C 4
ATOM 5329 O O . ARG A 1 62 ? 20.507 -0.272 19.106 1.00 24.34 62 ARG A O 4
ATOM 5350 N N . PRO A 1 63 ? 20.698 1.501 17.731 1.00 53.35 63 PRO A N 4
ATOM 5351 C CA . PRO A 1 63 ? 21.648 2.225 18.580 1.00 63.11 63 PRO A CA 4
ATOM 5352 C C . PRO A 1 63 ? 21.005 2.739 19.863 1.00 34.32 63 PRO A C 4
ATOM 5353 O O . PRO A 1 63 ? 21.696 3.171 20.786 1.00 52.43 63 PRO A O 4
ATOM 5364 N N . TYR A 1 64 ? 19.678 2.688 19.916 1.00 64.34 64 TYR A N 4
ATOM 5365 C CA . TYR A 1 64 ? 18.941 3.150 21.086 1.00 64.03 64 TYR A CA 4
ATOM 5366 C C . TYR A 1 64 ? 19.110 4.654 21.276 1.00 13.33 64 TYR A C 4
ATOM 5367 O O . TYR A 1 64 ? 19.959 5.102 22.047 1.00 50.42 64 TYR A O 4
ATOM 5385 N N . ARG A 1 65 ? 18.294 5.429 20.569 1.00 75.30 65 ARG A N 4
ATOM 5386 C CA . ARG A 1 65 ? 18.351 6.883 20.659 1.00 62.32 65 ARG A CA 4
ATOM 5387 C C . ARG A 1 65 ? 17.327 7.526 19.729 1.00 73.13 65 ARG A C 4
ATOM 5388 O O . ARG A 1 65 ? 16.426 6.856 19.222 1.00 2.13 65 ARG A O 4
ATOM 5409 N N . TYR A 1 66 ? 17.470 8.828 19.509 1.00 24.01 66 TYR A N 4
ATOM 5410 C CA . TYR A 1 66 ? 16.556 9.562 18.643 1.00 42.44 66 TYR A CA 4
ATOM 5411 C C . TYR A 1 66 ? 16.317 8.808 17.338 1.00 24.03 66 TYR A C 4
ATOM 5412 O O . TYR A 1 66 ? 17.099 7.936 16.960 1.00 51.41 66 TYR A O 4
ATOM 5430 N N . GLY A 1 67 ? 15.230 9.151 16.654 1.00 2.20 67 GLY A N 4
ATOM 5431 C CA . GLY A 1 67 ? 14.907 8.498 15.399 1.00 14.21 67 GLY A CA 4
ATOM 5432 C C . GLY A 1 67 ? 16.031 8.598 14.387 1.00 33.41 67 GLY A C 4
ATOM 5433 O O . GLY A 1 67 ? 16.938 7.767 14.373 1.00 33.35 67 GLY A O 4
ATOM 5437 N N . ASN A 1 68 ? 15.970 9.617 13.536 1.00 23.20 68 ASN A N 4
ATOM 5438 C CA . ASN A 1 68 ? 16.990 9.820 12.514 1.00 44.42 68 ASN A CA 4
ATOM 5439 C C . ASN A 1 68 ? 18.377 9.921 13.142 1.00 42.43 68 ASN A C 4
ATOM 5440 O O . ASN A 1 68 ? 18.511 10.176 14.338 1.00 51.22 68 ASN A O 4
ATOM 5451 N N . ASN A 1 69 ? 19.407 9.720 12.325 1.00 15.13 69 ASN A N 4
ATOM 5452 C CA . ASN A 1 69 ? 20.784 9.788 12.800 1.00 13.55 69 ASN A CA 4
ATOM 5453 C C . ASN A 1 69 ? 21.075 8.663 13.789 1.00 15.41 69 ASN A C 4
ATOM 5454 O O . ASN A 1 69 ? 21.957 8.783 14.638 1.00 11.52 69 ASN A O 4
ATOM 5465 N N . GLU A 1 70 ? 20.326 7.571 13.671 1.00 63.00 70 GLU A N 4
ATOM 5466 C CA . GLU A 1 70 ? 20.504 6.425 14.555 1.00 63.24 70 GLU A CA 4
ATOM 5467 C C . GLU A 1 70 ? 20.296 5.116 13.797 1.00 1.44 70 GLU A C 4
ATOM 5468 O O . GLU A 1 70 ? 19.166 4.658 13.627 1.00 3.33 70 GLU A O 4
ATOM 5480 N N . SER A 1 71 ? 21.394 4.520 13.344 1.00 4.54 71 SER A N 4
ATOM 5481 C CA . SER A 1 71 ? 21.333 3.267 12.601 1.00 1.33 71 SER A CA 4
ATOM 5482 C C . SER A 1 71 ? 22.372 2.277 13.119 1.00 42.30 71 SER A C 4
ATOM 5483 O O . SER A 1 71 ? 23.231 2.629 13.929 1.00 33.31 71 SER A O 4
ATOM 5491 N N . CYS A 1 72 ? 22.287 1.039 12.646 1.00 45.25 72 CYS A N 4
ATOM 5492 C CA . CYS A 1 72 ? 23.219 -0.003 13.060 1.00 24.54 72 CYS A CA 4
ATOM 5493 C C . CYS A 1 72 ? 24.013 -0.529 11.869 1.00 42.24 72 CYS A C 4
ATOM 5494 O O . CYS A 1 72 ? 23.524 -0.538 10.739 1.00 14.23 72 CYS A O 4
ATOM 5502 N N . SER A 1 73 ? 25.242 -0.964 12.128 1.00 31.22 73 SER A N 4
ATOM 5503 C CA . SER A 1 73 ? 26.106 -1.486 11.076 1.00 22.00 73 SER A CA 4
ATOM 5504 C C . SER A 1 73 ? 26.632 -2.871 11.442 1.00 42.41 73 SER A C 4
ATOM 5505 O O . SER A 1 73 ? 27.466 -3.014 12.337 1.00 74.44 73 SER A O 4
ATOM 5513 N N . VAL A 1 74 ? 26.139 -3.888 10.743 1.00 51.01 74 VAL A N 4
ATOM 5514 C CA . VAL A 1 74 ? 26.559 -5.262 10.992 1.00 11.31 74 VAL A CA 4
ATOM 5515 C C . VAL A 1 74 ? 26.464 -6.104 9.725 1.00 52.11 74 VAL A C 4
ATOM 5516 O O . VAL A 1 74 ? 25.657 -5.822 8.839 1.00 42.11 74 VAL A O 4
ATOM 5529 N N . SER A 1 75 ? 27.293 -7.140 9.646 1.00 50.22 75 SER A N 4
ATOM 5530 C CA . SER A 1 75 ? 27.305 -8.022 8.485 1.00 61.30 75 SER A CA 4
ATOM 5531 C C . SER A 1 75 ? 26.187 -9.056 8.577 1.00 53.13 75 SER A C 4
ATOM 5532 O O . SER A 1 75 ? 26.296 -10.042 9.305 1.00 41.11 75 SER A O 4
ATOM 5540 N N . ALA A 1 76 ? 25.111 -8.822 7.832 1.00 30.12 76 ALA A N 4
ATOM 5541 C CA . ALA A 1 76 ? 23.973 -9.733 7.827 1.00 11.30 76 ALA A CA 4
ATOM 5542 C C . ALA A 1 76 ? 24.201 -10.892 6.863 1.00 43.55 76 ALA A C 4
ATOM 5543 O O . ALA A 1 76 ? 24.892 -10.746 5.855 1.00 43.42 76 ALA A O 4
ATOM 5550 N N . ALA A 1 77 ? 23.617 -12.043 7.179 1.00 51.53 77 ALA A N 4
ATOM 5551 C CA . ALA A 1 77 ? 23.756 -13.226 6.339 1.00 0.11 77 ALA A CA 4
ATOM 5552 C C . ALA A 1 77 ? 22.492 -13.470 5.521 1.00 24.54 77 ALA A C 4
ATOM 5553 O O . ALA A 1 77 ? 21.373 -13.234 5.977 1.00 4.14 77 ALA A O 4
ATOM 5560 N N . PRO A 1 78 ? 22.672 -13.955 4.284 1.00 41.24 78 PRO A N 4
ATOM 5561 C CA . PRO A 1 78 ? 21.557 -14.242 3.376 1.00 1.32 78 PRO A CA 4
ATOM 5562 C C . PRO A 1 78 ? 20.733 -15.441 3.832 1.00 71.14 78 PRO A C 4
ATOM 5563 O O . PRO A 1 78 ? 21.066 -16.097 4.818 1.00 52.03 78 PRO A O 4
ATOM 5574 N N . GLY A 1 79 ? 19.655 -15.723 3.106 1.00 52.40 79 GLY A N 4
ATOM 5575 C CA . GLY A 1 79 ? 18.800 -16.843 3.451 1.00 20.44 79 GLY A CA 4
ATOM 5576 C C . GLY A 1 79 ? 17.785 -16.490 4.520 1.00 34.30 79 GLY A C 4
ATOM 5577 O O . GLY A 1 79 ? 16.924 -17.302 4.863 1.00 62.01 79 GLY A O 4
ATOM 5581 N N . THR A 1 80 ? 17.884 -15.275 5.051 1.00 60.44 80 THR A N 4
ATOM 5582 C CA . THR A 1 80 ? 16.969 -14.817 6.089 1.00 62.44 80 THR A CA 4
ATOM 5583 C C . THR A 1 80 ? 16.315 -13.496 5.701 1.00 22.11 80 THR A C 4
ATOM 5584 O O . THR A 1 80 ? 16.999 -12.520 5.390 1.00 73.10 80 THR A O 4
ATOM 5595 N N . THR A 1 81 ? 14.986 -13.470 5.722 1.00 21.24 81 THR A N 4
ATOM 5596 C CA . THR A 1 81 ? 14.239 -12.268 5.373 1.00 64.41 81 THR A CA 4
ATOM 5597 C C . THR A 1 81 ? 14.378 -11.202 6.453 1.00 52.51 81 THR A C 4
ATOM 5598 O O . THR A 1 81 ? 14.319 -11.501 7.646 1.00 42.32 81 THR A O 4
ATOM 5609 N N . TYR A 1 82 ? 14.561 -9.957 6.028 1.00 41.53 82 TYR A N 4
ATOM 5610 C CA . TYR A 1 82 ? 14.710 -8.845 6.959 1.00 14.23 82 TYR A CA 4
ATOM 5611 C C . TYR A 1 82 ? 13.506 -7.909 6.888 1.00 65.44 82 TYR A C 4
ATOM 5612 O O . TYR A 1 82 ? 13.009 -7.600 5.804 1.00 20.43 82 TYR A O 4
ATOM 5630 N N . HIS A 1 83 ? 13.044 -7.461 8.050 1.00 34.13 83 HIS A N 4
ATOM 5631 C CA . HIS A 1 83 ? 11.899 -6.559 8.121 1.00 23.41 83 HIS A CA 4
ATOM 5632 C C . HIS A 1 83 ? 12.346 -5.140 8.459 1.00 70.15 83 HIS A C 4
ATOM 5633 O O . HIS A 1 83 ? 13.458 -4.927 8.941 1.00 43.51 83 HIS A O 4
ATOM 5647 N N . VAL A 1 84 ? 11.472 -4.173 8.201 1.00 54.41 84 VAL A N 4
ATOM 5648 C CA . VAL A 1 84 ? 11.776 -2.774 8.478 1.00 53.34 84 VAL A CA 4
ATOM 5649 C C . VAL A 1 84 ? 10.594 -2.075 9.140 1.00 32.14 84 VAL A C 4
ATOM 5650 O O . VAL A 1 84 ? 9.443 -2.282 8.757 1.00 50.01 84 VAL A O 4
ATOM 5663 N N . MET A 1 85 ? 10.887 -1.246 10.137 1.00 34.53 85 MET A N 4
ATOM 5664 C CA . MET A 1 85 ? 9.847 -0.515 10.853 1.00 64.21 85 MET A CA 4
ATOM 5665 C C . MET A 1 85 ? 10.299 0.909 11.161 1.00 32.11 85 MET A C 4
ATOM 5666 O O . MET A 1 85 ? 11.317 1.118 11.822 1.00 73.22 85 MET A O 4
ATOM 5680 N N . ILE A 1 86 ? 9.536 1.884 10.678 1.00 20.05 86 ILE A N 4
ATOM 5681 C CA . ILE A 1 86 ? 9.858 3.288 10.904 1.00 61.43 86 ILE A CA 4
ATOM 5682 C C . ILE A 1 86 ? 8.746 3.990 11.676 1.00 62.24 86 ILE A C 4
ATOM 5683 O O . ILE A 1 86 ? 7.637 4.162 11.170 1.00 32.31 86 ILE A O 4
ATOM 5699 N N . LYS A 1 87 ? 9.051 4.396 12.903 1.00 22.35 87 LYS A N 4
ATOM 5700 C CA . LYS A 1 87 ? 8.080 5.083 13.746 1.00 34.21 87 LYS A CA 4
ATOM 5701 C C . LYS A 1 87 ? 8.314 6.590 13.729 1.00 71.13 87 LYS A C 4
ATOM 5702 O O . LYS A 1 87 ? 9.422 7.053 13.461 1.00 72.42 87 LYS A O 4
ATOM 5721 N N . GLY A 1 88 ? 7.263 7.351 14.018 1.00 52.31 88 GLY A N 4
ATOM 5722 C CA . GLY A 1 88 ? 7.376 8.798 14.031 1.00 11.02 88 GLY A CA 4
ATOM 5723 C C . GLY A 1 88 ? 7.209 9.380 15.421 1.00 73.12 88 GLY A C 4
ATOM 5724 O O . GLY A 1 88 ? 6.548 8.787 16.274 1.00 12.41 88 GLY A O 4
ATOM 5728 N N . TYR A 1 89 ? 7.810 10.542 15.650 1.00 53.12 89 TYR A N 4
ATOM 5729 C CA . TYR A 1 89 ? 7.728 11.202 16.947 1.00 13.43 89 TYR A CA 4
ATOM 5730 C C . TYR A 1 89 ? 7.038 12.558 16.826 1.00 21.11 89 TYR A C 4
ATOM 5731 O O . TYR A 1 89 ? 6.512 13.089 17.804 1.00 3.11 89 TYR A O 4
ATOM 5749 N N . SER A 1 90 ? 7.044 13.112 15.618 1.00 64.32 90 SER A N 4
ATOM 5750 C CA . SER A 1 90 ? 6.423 14.407 15.367 1.00 32.23 90 SER A CA 4
ATOM 5751 C C . SER A 1 90 ? 6.465 14.752 13.882 1.00 64.43 90 SER A C 4
ATOM 5752 O O . SER A 1 90 ? 7.494 14.593 13.226 1.00 70.21 90 SER A O 4
ATOM 5760 N N . ASN A 1 91 ? 5.339 15.224 13.358 1.00 41.50 91 ASN A N 4
ATOM 5761 C CA . ASN A 1 91 ? 5.246 15.592 11.950 1.00 63.44 91 ASN A CA 4
ATOM 5762 C C . ASN A 1 91 ? 6.583 16.117 11.435 1.00 22.40 91 ASN A C 4
ATOM 5763 O O . ASN A 1 91 ? 6.985 17.237 11.750 1.00 31.14 91 ASN A O 4
ATOM 5774 N N . TYR A 1 92 ? 7.267 15.300 10.641 1.00 10.03 92 TYR A N 4
ATOM 5775 C CA . TYR A 1 92 ? 8.559 15.681 10.084 1.00 25.21 92 TYR A CA 4
ATOM 5776 C C . TYR A 1 92 ? 8.942 14.769 8.923 1.00 61.54 92 TYR A C 4
ATOM 5777 O O . TYR A 1 92 ? 9.131 13.565 9.100 1.00 44.20 92 TYR A O 4
ATOM 5795 N N . SER A 1 93 ? 9.055 15.351 7.733 1.00 14.33 93 SER A N 4
ATOM 5796 C CA . SER A 1 93 ? 9.411 14.592 6.541 1.00 65.13 93 SER A CA 4
ATOM 5797 C C . SER A 1 93 ? 10.679 15.150 5.900 1.00 12.13 93 SER A C 4
ATOM 5798 O O . SER A 1 93 ? 10.977 16.338 6.020 1.00 72.35 93 SER A O 4
ATOM 5806 N N . GLY A 1 94 ? 11.422 14.283 5.220 1.00 61.42 94 GLY A N 4
ATOM 5807 C CA . GLY A 1 94 ? 12.649 14.706 4.570 1.00 12.24 94 GLY A CA 4
ATOM 5808 C C . GLY A 1 94 ? 13.858 13.928 5.051 1.00 74.35 94 GLY A C 4
ATOM 5809 O O . GLY A 1 94 ? 14.975 14.444 5.057 1.00 63.24 94 GLY A O 4
ATOM 5813 N N . VAL A 1 95 ? 13.634 12.682 5.456 1.00 23.40 95 VAL A N 4
ATOM 5814 C CA . VAL A 1 95 ? 14.714 11.830 5.941 1.00 41.40 95 VAL A CA 4
ATOM 5815 C C . VAL A 1 95 ? 14.954 10.657 4.998 1.00 22.43 95 VAL A C 4
ATOM 5816 O O . VAL A 1 95 ? 14.020 10.130 4.393 1.00 52.11 95 VAL A O 4
ATOM 5829 N N . THR A 1 96 ? 16.214 10.249 4.878 1.00 40.20 96 THR A N 4
ATOM 5830 C CA . THR A 1 96 ? 16.578 9.138 4.009 1.00 61.35 96 THR A CA 4
ATOM 5831 C C . THR A 1 96 ? 16.792 7.859 4.811 1.00 40.32 96 THR A C 4
ATOM 5832 O O . THR A 1 96 ? 17.671 7.794 5.671 1.00 21.31 96 THR A O 4
ATOM 5843 N N . LEU A 1 97 ? 15.984 6.844 4.524 1.00 1.51 97 LEU A N 4
ATOM 5844 C CA . LEU A 1 97 ? 16.086 5.566 5.219 1.00 34.21 97 LEU A CA 4
ATOM 5845 C C . LEU A 1 97 ? 16.591 4.475 4.281 1.00 62.32 97 LEU A C 4
ATOM 5846 O O . LEU A 1 97 ? 16.047 4.273 3.195 1.00 32.21 97 LEU A O 4
ATOM 5862 N N . LYS A 1 98 ? 17.635 3.772 4.707 1.00 32.43 98 LYS A N 4
ATOM 5863 C CA . LYS A 1 98 ? 18.213 2.698 3.908 1.00 71.10 98 LYS A CA 4
ATOM 5864 C C . LYS A 1 98 ? 18.493 1.470 4.768 1.00 24.21 98 LYS A C 4
ATOM 5865 O O . LYS A 1 98 ? 18.448 1.536 5.997 1.00 15.42 98 LYS A O 4
ATOM 5884 N N . LEU A 1 99 ? 18.785 0.350 4.115 1.00 2.33 99 LEU A N 4
ATOM 5885 C CA . LEU A 1 99 ? 19.075 -0.893 4.821 1.00 62.33 99 LEU A CA 4
ATOM 5886 C C . LEU A 1 99 ? 20.559 -0.995 5.157 1.00 24.14 99 LEU A C 4
ATOM 5887 O O . LEU A 1 99 ? 21.414 -0.610 4.360 1.00 73.34 99 LEU A O 4
ATOM 5903 N N . GLN A 1 100 ? 20.858 -1.517 6.343 1.00 74.44 100 GLN A N 4
ATOM 5904 C CA . GLN A 1 100 ? 22.239 -1.671 6.783 1.00 31.15 100 GLN A CA 4
ATOM 5905 C C . GLN A 1 100 ? 22.692 -3.122 6.658 1.00 42.20 100 GLN A C 4
ATOM 5906 O O . GLN A 1 100 ? 22.226 -3.994 7.391 1.00 33.11 100 GLN A O 4
ATOM 5920 N N . TYR A 1 101 ? 23.603 -3.373 5.725 1.00 44.04 101 TYR A N 4
ATOM 5921 C CA . TYR A 1 101 ? 24.118 -4.719 5.501 1.00 13.11 101 TYR A CA 4
ATOM 5922 C C . TYR A 1 101 ? 25.549 -4.847 6.013 1.00 21.13 101 TYR A C 4
ATOM 5923 O O . TYR A 1 101 ? 26.037 -5.951 6.250 1.00 3.30 101 TYR A O 4
ATOM 5941 N N . GLY A 1 1 ? 3.404 2.026 0.642 1.00 33.41 1 GLY A N 5
ATOM 5942 C CA . GLY A 1 1 ? 2.815 1.186 -0.385 1.00 30.34 1 GLY A CA 5
ATOM 5943 C C . GLY A 1 1 ? 3.467 -0.180 -0.461 1.00 23.45 1 GLY A C 5
ATOM 5944 O O . GLY A 1 1 ? 2.949 -1.154 0.084 1.00 70.10 1 GLY A O 5
ATOM 5948 N N . ASN A 1 2 ? 4.608 -0.253 -1.140 1.00 34.14 2 ASN A N 5
ATOM 5949 C CA . ASN A 1 2 ? 5.331 -1.511 -1.287 1.00 75.00 2 ASN A CA 5
ATOM 5950 C C . ASN A 1 2 ? 6.414 -1.644 -0.221 1.00 32.10 2 ASN A C 5
ATOM 5951 O O . ASN A 1 2 ? 6.556 -0.781 0.646 1.00 63.52 2 ASN A O 5
ATOM 5962 N N . VAL A 1 3 ? 7.176 -2.731 -0.292 1.00 11.12 3 VAL A N 5
ATOM 5963 C CA . VAL A 1 3 ? 8.248 -2.977 0.666 1.00 52.35 3 VAL A CA 5
ATOM 5964 C C . VAL A 1 3 ? 9.615 -2.747 0.031 1.00 72.11 3 VAL A C 5
ATOM 5965 O O . VAL A 1 3 ? 10.064 -3.534 -0.803 1.00 65.12 3 VAL A O 5
ATOM 5978 N N . LEU A 1 4 ? 10.272 -1.664 0.431 1.00 23.53 4 LEU A N 5
ATOM 5979 C CA . LEU A 1 4 ? 11.590 -1.330 -0.098 1.00 21.43 4 LEU A CA 5
ATOM 5980 C C . LEU A 1 4 ? 12.551 -0.961 1.028 1.00 61.02 4 LEU A C 5
ATOM 5981 O O . LEU A 1 4 ? 12.140 -0.439 2.064 1.00 53.30 4 LEU A O 5
ATOM 5997 N N . LYS A 1 5 ? 13.834 -1.234 0.817 1.00 42.25 5 LYS A N 5
ATOM 5998 C CA . LYS A 1 5 ? 14.856 -0.928 1.811 1.00 52.42 5 LYS A CA 5
ATOM 5999 C C . LYS A 1 5 ? 16.252 -1.032 1.206 1.00 42.10 5 LYS A C 5
ATOM 6000 O O . LYS A 1 5 ? 16.950 -0.030 1.056 1.00 51.03 5 LYS A O 5
ATOM 6019 N N . ASN A 1 6 ? 16.653 -2.251 0.860 1.00 74.04 6 ASN A N 5
ATOM 6020 C CA . ASN A 1 6 ? 17.966 -2.485 0.270 1.00 32.50 6 ASN A CA 5
ATOM 6021 C C . ASN A 1 6 ? 17.990 -2.055 -1.193 1.00 52.43 6 ASN A C 5
ATOM 6022 O O . ASN A 1 6 ? 16.958 -2.037 -1.863 1.00 32.04 6 ASN A O 5
ATOM 6033 N N . ASN A 1 7 ? 19.176 -1.708 -1.683 1.00 72.21 7 ASN A N 5
ATOM 6034 C CA . ASN A 1 7 ? 19.335 -1.277 -3.067 1.00 71.23 7 ASN A CA 5
ATOM 6035 C C . ASN A 1 7 ? 19.097 0.224 -3.200 1.00 71.15 7 ASN A C 5
ATOM 6036 O O . ASN A 1 7 ? 20.024 0.990 -3.465 1.00 10.33 7 ASN A O 5
ATOM 6047 N N . THR A 1 8 ? 17.847 0.638 -3.015 1.00 43.30 8 THR A N 5
ATOM 6048 C CA . THR A 1 8 ? 17.486 2.047 -3.115 1.00 25.23 8 THR A CA 5
ATOM 6049 C C . THR A 1 8 ? 16.879 2.552 -1.811 1.00 52.22 8 THR A C 5
ATOM 6050 O O . THR A 1 8 ? 15.869 2.039 -1.329 1.00 54.42 8 THR A O 5
ATOM 6061 N N . PRO A 1 9 ? 17.506 3.583 -1.225 1.00 63.24 9 PRO A N 5
ATOM 6062 C CA . PRO A 1 9 ? 17.043 4.181 0.030 1.00 4.13 9 PRO A CA 5
ATOM 6063 C C . PRO A 1 9 ? 15.736 4.947 -0.140 1.00 32.11 9 PRO A C 5
ATOM 6064 O O . PRO A 1 9 ? 15.419 5.420 -1.231 1.00 44.53 9 PRO A O 5
ATOM 6075 N N . VAL A 1 10 ? 14.979 5.065 0.947 1.00 50.45 10 VAL A N 5
ATOM 6076 C CA . VAL A 1 10 ? 13.706 5.775 0.918 1.00 51.54 10 VAL A CA 5
ATOM 6077 C C . VAL A 1 10 ? 13.907 7.273 1.122 1.00 60.23 10 VAL A C 5
ATOM 6078 O O . VAL A 1 10 ? 14.365 7.710 2.177 1.00 34.05 10 VAL A O 5
ATOM 6091 N N . SER A 1 11 ? 13.561 8.055 0.104 1.00 64.10 11 SER A N 5
ATOM 6092 C CA . SER A 1 11 ? 13.707 9.504 0.170 1.00 51.31 11 SER A CA 5
ATOM 6093 C C . SER A 1 11 ? 12.462 10.148 0.773 1.00 43.41 11 SER A C 5
ATOM 6094 O O . SER A 1 11 ? 11.387 9.551 0.789 1.00 21.25 11 SER A O 5
ATOM 6102 N N . ASN A 1 12 ? 12.618 11.372 1.268 1.00 54.13 12 ASN A N 5
ATOM 6103 C CA . ASN A 1 12 ? 11.507 12.099 1.873 1.00 61.52 12 ASN A CA 5
ATOM 6104 C C . ASN A 1 12 ? 10.644 11.167 2.718 1.00 73.11 12 ASN A C 5
ATOM 6105 O O . ASN A 1 12 ? 9.501 10.872 2.366 1.00 71.23 12 ASN A O 5
ATOM 6116 N N . LEU A 1 13 ? 11.197 10.707 3.835 1.00 43.25 13 LEU A N 5
ATOM 6117 C CA . LEU A 1 13 ? 10.478 9.809 4.732 1.00 42.15 13 LEU A CA 5
ATOM 6118 C C . LEU A 1 13 ? 9.341 10.541 5.438 1.00 25.42 13 LEU A C 5
ATOM 6119 O O . LEU A 1 13 ? 9.068 11.708 5.156 1.00 65.24 13 LEU A O 5
ATOM 6135 N N . THR A 1 14 ? 8.682 9.847 6.361 1.00 11.53 14 THR A N 5
ATOM 6136 C CA . THR A 1 14 ? 7.576 10.431 7.110 1.00 73.23 14 THR A CA 5
ATOM 6137 C C . THR A 1 14 ? 7.612 9.998 8.571 1.00 53.21 14 THR A C 5
ATOM 6138 O O . THR A 1 14 ? 7.870 8.835 8.878 1.00 51.20 14 THR A O 5
ATOM 6149 N N . GLY A 1 15 ? 7.350 10.943 9.470 1.00 63.53 15 GLY A N 5
ATOM 6150 C CA . GLY A 1 15 ? 7.357 10.638 10.889 1.00 45.53 15 GLY A CA 5
ATOM 6151 C C . GLY A 1 15 ? 6.187 11.263 11.621 1.00 34.24 15 GLY A C 5
ATOM 6152 O O . GLY A 1 15 ? 6.372 12.117 12.487 1.00 52.32 15 GLY A O 5
ATOM 6156 N N . ASN A 1 16 ? 4.977 10.836 11.273 1.00 50.21 16 ASN A N 5
ATOM 6157 C CA . ASN A 1 16 ? 3.771 11.361 11.902 1.00 13.24 16 ASN A CA 5
ATOM 6158 C C . ASN A 1 16 ? 3.591 10.782 13.302 1.00 23.43 16 ASN A C 5
ATOM 6159 O O . ASN A 1 16 ? 3.977 9.643 13.569 1.00 11.34 16 ASN A O 5
ATOM 6170 N N . LYS A 1 17 ? 3.003 11.573 14.193 1.00 32.41 17 LYS A N 5
ATOM 6171 C CA . LYS A 1 17 ? 2.770 11.139 15.566 1.00 54.34 17 LYS A CA 5
ATOM 6172 C C . LYS A 1 17 ? 2.109 9.765 15.597 1.00 31.15 17 LYS A C 5
ATOM 6173 O O . LYS A 1 17 ? 2.632 8.828 16.199 1.00 31.21 17 LYS A O 5
ATOM 6192 N N . GLY A 1 18 ? 0.956 9.652 14.944 1.00 23.21 18 GLY A N 5
ATOM 6193 C CA . GLY A 1 18 ? 0.244 8.388 14.909 1.00 23.34 18 GLY A CA 5
ATOM 6194 C C . GLY A 1 18 ? 0.642 7.531 13.724 1.00 31.30 18 GLY A C 5
ATOM 6195 O O . GLY A 1 18 ? 1.199 6.446 13.893 1.00 42.13 18 GLY A O 5
ATOM 6199 N N . SER A 1 19 ? 0.354 8.017 12.521 1.00 34.10 19 SER A N 5
ATOM 6200 C CA . SER A 1 19 ? 0.680 7.285 11.303 1.00 51.24 19 SER A CA 5
ATOM 6201 C C . SER A 1 19 ? 2.141 6.847 11.307 1.00 44.33 19 SER A C 5
ATOM 6202 O O . SER A 1 19 ? 3.012 7.560 11.806 1.00 72.40 19 SER A O 5
ATOM 6210 N N . GLU A 1 20 ? 2.402 5.670 10.746 1.00 14.23 20 GLU A N 5
ATOM 6211 C CA . GLU A 1 20 ? 3.757 5.137 10.686 1.00 23.42 20 GLU A CA 5
ATOM 6212 C C . GLU A 1 20 ? 4.020 4.469 9.339 1.00 1.42 20 GLU A C 5
ATOM 6213 O O . GLU A 1 20 ? 3.143 4.421 8.476 1.00 24.43 20 GLU A O 5
ATOM 6225 N N . VAL A 1 21 ? 5.234 3.957 9.166 1.00 24.12 21 VAL A N 5
ATOM 6226 C CA . VAL A 1 21 ? 5.614 3.292 7.925 1.00 32.03 21 VAL A CA 5
ATOM 6227 C C . VAL A 1 21 ? 6.486 2.072 8.200 1.00 50.10 21 VAL A C 5
ATOM 6228 O O . VAL A 1 21 ? 7.381 2.113 9.045 1.00 73.42 21 VAL A O 5
ATOM 6241 N N . PHE A 1 22 ? 6.220 0.987 7.480 1.00 13.13 22 PHE A N 5
ATOM 6242 C CA . PHE A 1 22 ? 6.980 -0.246 7.646 1.00 21.14 22 PHE A CA 5
ATOM 6243 C C . PHE A 1 22 ? 7.347 -0.846 6.292 1.00 54.31 22 PHE A C 5
ATOM 6244 O O . PHE A 1 22 ? 6.540 -0.845 5.362 1.00 41.44 22 PHE A O 5
ATOM 6261 N N . TYR A 1 23 ? 8.568 -1.356 6.189 1.00 25.41 23 TYR A N 5
ATOM 6262 C CA . TYR A 1 23 ? 9.044 -1.957 4.948 1.00 1.44 23 TYR A CA 5
ATOM 6263 C C . TYR A 1 23 ? 9.811 -3.246 5.226 1.00 73.11 23 TYR A C 5
ATOM 6264 O O . TYR A 1 23 ? 10.221 -3.509 6.357 1.00 13.52 23 TYR A O 5
ATOM 6282 N N . THR A 1 24 ? 10.002 -4.049 4.184 1.00 71.32 24 THR A N 5
ATOM 6283 C CA . THR A 1 24 ? 10.718 -5.312 4.313 1.00 3.21 24 THR A CA 5
ATOM 6284 C C . THR A 1 24 ? 11.588 -5.578 3.090 1.00 62.10 24 THR A C 5
ATOM 6285 O O . THR A 1 24 ? 11.237 -5.201 1.972 1.00 72.22 24 THR A O 5
ATOM 6296 N N . PHE A 1 25 ? 12.725 -6.231 3.309 1.00 40.41 25 PHE A N 5
ATOM 6297 C CA . PHE A 1 25 ? 13.646 -6.547 2.223 1.00 31.45 25 PHE A CA 5
ATOM 6298 C C . PHE A 1 25 ? 14.574 -7.693 2.615 1.00 64.21 25 PHE A C 5
ATOM 6299 O O . PHE A 1 25 ? 14.710 -8.024 3.794 1.00 41.54 25 PHE A O 5
ATOM 6316 N N . THR A 1 26 ? 15.212 -8.297 1.617 1.00 23.42 26 THR A N 5
ATOM 6317 C CA . THR A 1 26 ? 16.127 -9.407 1.855 1.00 35.23 26 THR A CA 5
ATOM 6318 C C . THR A 1 26 ? 17.495 -9.134 1.242 1.00 50.50 26 THR A C 5
ATOM 6319 O O . THR A 1 26 ? 17.667 -8.180 0.483 1.00 53.14 26 THR A O 5
ATOM 6330 N N . VAL A 1 27 ? 18.467 -9.977 1.575 1.00 2.55 27 VAL A N 5
ATOM 6331 C CA . VAL A 1 27 ? 19.821 -9.826 1.056 1.00 61.34 27 VAL A CA 5
ATOM 6332 C C . VAL A 1 27 ? 20.142 -10.913 0.036 1.00 72.13 27 VAL A C 5
ATOM 6333 O O . VAL A 1 27 ? 19.692 -12.052 0.164 1.00 10.24 27 VAL A O 5
ATOM 6346 N N . ASP A 1 28 ? 20.923 -10.554 -0.977 1.00 54.12 28 ASP A N 5
ATOM 6347 C CA . ASP A 1 28 ? 21.306 -11.499 -2.020 1.00 32.03 28 ASP A CA 5
ATOM 6348 C C . ASP A 1 28 ? 22.547 -12.286 -1.610 1.00 74.21 28 ASP A C 5
ATOM 6349 O O . ASP A 1 28 ? 22.609 -13.503 -1.789 1.00 41.42 28 ASP A O 5
ATOM 6358 N N . ARG A 1 29 ? 23.532 -11.584 -1.061 1.00 1.12 29 ARG A N 5
ATOM 6359 C CA . ARG A 1 29 ? 24.772 -12.217 -0.628 1.00 42.31 29 ARG A CA 5
ATOM 6360 C C . ARG A 1 29 ? 25.288 -11.578 0.658 1.00 23.32 29 ARG A C 5
ATOM 6361 O O . ARG A 1 29 ? 24.992 -10.421 0.951 1.00 55.24 29 ARG A O 5
ATOM 6382 N N . ASN A 1 30 ? 26.062 -12.342 1.423 1.00 61.03 30 ASN A N 5
ATOM 6383 C CA . ASN A 1 30 ? 26.619 -11.851 2.678 1.00 33.43 30 ASN A CA 5
ATOM 6384 C C . ASN A 1 30 ? 27.725 -10.833 2.422 1.00 64.14 30 ASN A C 5
ATOM 6385 O O . ASN A 1 30 ? 28.759 -11.158 1.838 1.00 31.33 30 ASN A O 5
ATOM 6396 N N . ALA A 1 31 ? 27.501 -9.600 2.862 1.00 13.43 31 ALA A N 5
ATOM 6397 C CA . ALA A 1 31 ? 28.479 -8.534 2.683 1.00 63.31 31 ALA A CA 5
ATOM 6398 C C . ALA A 1 31 ? 28.515 -7.612 3.897 1.00 44.02 31 ALA A C 5
ATOM 6399 O O . ALA A 1 31 ? 27.479 -7.304 4.487 1.00 44.40 31 ALA A O 5
ATOM 6406 N N . THR A 1 32 ? 29.715 -7.174 4.266 1.00 22.23 32 THR A N 5
ATOM 6407 C CA . THR A 1 32 ? 29.886 -6.289 5.411 1.00 4.31 32 THR A CA 5
ATOM 6408 C C . THR A 1 32 ? 29.918 -4.828 4.976 1.00 14.14 32 THR A C 5
ATOM 6409 O O . THR A 1 32 ? 30.908 -4.358 4.417 1.00 74.14 32 THR A O 5
ATOM 6420 N N . ALA A 1 33 ? 28.828 -4.114 5.238 1.00 34.05 33 ALA A N 5
ATOM 6421 C CA . ALA A 1 33 ? 28.732 -2.705 4.877 1.00 71.34 33 ALA A CA 5
ATOM 6422 C C . ALA A 1 33 ? 28.080 -1.895 5.992 1.00 4.01 33 ALA A C 5
ATOM 6423 O O . ALA A 1 33 ? 27.231 -2.401 6.726 1.00 40.42 33 ALA A O 5
ATOM 6430 N N . VAL A 1 34 ? 28.484 -0.634 6.115 1.00 23.51 34 VAL A N 5
ATOM 6431 C CA . VAL A 1 34 ? 27.939 0.246 7.141 1.00 4.23 34 VAL A CA 5
ATOM 6432 C C . VAL A 1 34 ? 27.019 1.297 6.531 1.00 35.03 34 VAL A C 5
ATOM 6433 O O . VAL A 1 34 ? 27.469 2.195 5.820 1.00 11.32 34 VAL A O 5
ATOM 6446 N N . VAL A 1 35 ? 25.725 1.179 6.815 1.00 62.33 35 VAL A N 5
ATOM 6447 C CA . VAL A 1 35 ? 24.740 2.119 6.295 1.00 14.44 35 VAL A CA 5
ATOM 6448 C C . VAL A 1 35 ? 23.882 2.692 7.418 1.00 2.52 35 VAL A C 5
ATOM 6449 O O . VAL A 1 35 ? 23.493 1.978 8.342 1.00 10.52 35 VAL A O 5
ATOM 6462 N N . SER A 1 36 ? 23.591 3.986 7.331 1.00 14.42 36 SER A N 5
ATOM 6463 C CA . SER A 1 36 ? 22.781 4.657 8.342 1.00 43.32 36 SER A CA 5
ATOM 6464 C C . SER A 1 36 ? 21.745 5.568 7.691 1.00 51.21 36 SER A C 5
ATOM 6465 O O . SER A 1 36 ? 21.825 5.864 6.498 1.00 15.23 36 SER A O 5
ATOM 6473 N N . ILE A 1 37 ? 20.773 6.009 8.483 1.00 4.00 37 ILE A N 5
ATOM 6474 C CA . ILE A 1 37 ? 19.722 6.887 7.985 1.00 33.12 37 ILE A CA 5
ATOM 6475 C C . ILE A 1 37 ? 19.844 8.285 8.582 1.00 31.33 37 ILE A C 5
ATOM 6476 O O . ILE A 1 37 ? 20.329 8.453 9.701 1.00 31.31 37 ILE A O 5
ATOM 6492 N N . SER A 1 38 ? 19.399 9.285 7.829 1.00 51.13 38 SER A N 5
ATOM 6493 C CA . SER A 1 38 ? 19.460 10.670 8.282 1.00 30.44 38 SER A CA 5
ATOM 6494 C C . SER A 1 38 ? 18.970 11.620 7.194 1.00 13.03 38 SER A C 5
ATOM 6495 O O . SER A 1 38 ? 18.700 11.206 6.068 1.00 64.34 38 SER A O 5
ATOM 6503 N N . GLY A 1 39 ? 18.856 12.899 7.541 1.00 64.31 39 GLY A N 5
ATOM 6504 C CA . GLY A 1 39 ? 18.399 13.889 6.584 1.00 53.01 39 GLY A CA 5
ATOM 6505 C C . GLY A 1 39 ? 18.084 15.222 7.234 1.00 22.32 39 GLY A C 5
ATOM 6506 O O . GLY A 1 39 ? 18.172 16.269 6.594 1.00 30.32 39 GLY A O 5
ATOM 6510 N N . GLY A 1 40 ? 17.715 15.183 8.511 1.00 54.21 40 GLY A N 5
ATOM 6511 C CA . GLY A 1 40 ? 17.390 16.403 9.226 1.00 13.32 40 GLY A CA 5
ATOM 6512 C C . GLY A 1 40 ? 17.430 16.222 10.731 1.00 74.45 40 GLY A C 5
ATOM 6513 O O . GLY A 1 40 ? 18.488 15.963 11.303 1.00 10.15 40 GLY A O 5
ATOM 6517 N N . SER A 1 41 ? 16.274 16.359 11.373 1.00 72.45 41 SER A N 5
ATOM 6518 C CA . SER A 1 41 ? 16.182 16.213 12.821 1.00 51.44 41 SER A CA 5
ATOM 6519 C C . SER A 1 41 ? 15.390 14.963 13.192 1.00 42.21 41 SER A C 5
ATOM 6520 O O . SER A 1 41 ? 14.658 14.412 12.371 1.00 22.32 41 SER A O 5
ATOM 6528 N N . GLY A 1 42 ? 15.543 14.521 14.437 1.00 43.14 42 GLY A N 5
ATOM 6529 C CA . GLY A 1 42 ? 14.838 13.339 14.896 1.00 15.42 42 GLY A CA 5
ATOM 6530 C C . GLY A 1 42 ? 13.360 13.380 14.562 1.00 54.10 42 GLY A C 5
ATOM 6531 O O . GLY A 1 42 ? 12.700 14.401 14.757 1.00 11.05 42 GLY A O 5
ATOM 6535 N N . ASP A 1 43 ? 12.839 12.268 14.055 1.00 15.21 43 ASP A N 5
ATOM 6536 C CA . ASP A 1 43 ? 11.429 12.181 13.692 1.00 31.20 43 ASP A CA 5
ATOM 6537 C C . ASP A 1 43 ? 11.064 10.762 13.267 1.00 63.14 43 ASP A C 5
ATOM 6538 O O . ASP A 1 43 ? 9.960 10.288 13.532 1.00 0.23 43 ASP A O 5
ATOM 6547 N N . ALA A 1 44 ? 12.000 10.090 12.604 1.00 74.52 44 ALA A N 5
ATOM 6548 C CA . ALA A 1 44 ? 11.777 8.725 12.142 1.00 21.14 44 ALA A CA 5
ATOM 6549 C C . ALA A 1 44 ? 12.621 7.733 12.935 1.00 20.25 44 ALA A C 5
ATOM 6550 O O . ALA A 1 44 ? 13.837 7.890 13.051 1.00 54.32 44 ALA A O 5
ATOM 6557 N N . ASP A 1 45 ? 11.969 6.712 13.481 1.00 70.14 45 ASP A N 5
ATOM 6558 C CA . ASP A 1 45 ? 12.660 5.693 14.263 1.00 11.50 45 ASP A CA 5
ATOM 6559 C C . ASP A 1 45 ? 13.150 4.560 13.367 1.00 4.15 45 ASP A C 5
ATOM 6560 O O . ASP A 1 45 ? 12.569 4.290 12.316 1.00 62.24 45 ASP A O 5
ATOM 6569 N N . LEU A 1 46 ? 14.223 3.901 13.790 1.00 5.14 46 LEU A N 5
ATOM 6570 C CA . LEU A 1 46 ? 14.794 2.797 13.026 1.00 34.13 46 LEU A CA 5
ATOM 6571 C C . LEU A 1 46 ? 14.757 1.502 13.831 1.00 24.22 46 LEU A C 5
ATOM 6572 O O . LEU A 1 46 ? 14.972 1.506 15.044 1.00 55.33 46 LEU A O 5
ATOM 6588 N N . TYR A 1 47 ? 14.487 0.395 13.149 1.00 62.32 47 TYR A N 5
ATOM 6589 C CA . TYR A 1 47 ? 14.423 -0.908 13.800 1.00 31.22 47 TYR A CA 5
ATOM 6590 C C . TYR A 1 47 ? 14.753 -2.026 12.816 1.00 72.21 47 TYR A C 5
ATOM 6591 O O . TYR A 1 47 ? 14.382 -1.967 11.643 1.00 40.52 47 TYR A O 5
ATOM 6609 N N . LEU A 1 48 ? 15.452 -3.046 13.302 1.00 13.00 48 LEU A N 5
ATOM 6610 C CA . LEU A 1 48 ? 15.832 -4.180 12.467 1.00 43.11 48 LEU A CA 5
ATOM 6611 C C . LEU A 1 48 ? 15.710 -5.490 13.239 1.00 51.14 48 LEU A C 5
ATOM 6612 O O . LEU A 1 48 ? 16.152 -5.593 14.383 1.00 43.11 48 LEU A O 5
ATOM 6628 N N . LYS A 1 49 ? 15.108 -6.490 12.604 1.00 64.40 49 LYS A N 5
ATOM 6629 C CA . LYS A 1 49 ? 14.930 -7.796 13.228 1.00 3.02 49 LYS A CA 5
ATOM 6630 C C . LYS A 1 49 ? 14.948 -8.906 12.182 1.00 33.12 49 LYS A C 5
ATOM 6631 O O . LYS A 1 49 ? 14.238 -8.837 11.179 1.00 63.40 49 LYS A O 5
ATOM 6650 N N . ALA A 1 50 ? 15.761 -9.928 12.424 1.00 25.54 50 ALA A N 5
ATOM 6651 C CA . ALA A 1 50 ? 15.868 -11.055 11.505 1.00 51.50 50 ALA A CA 5
ATOM 6652 C C . ALA A 1 50 ? 14.729 -12.047 11.718 1.00 45.52 50 ALA A C 5
ATOM 6653 O O . ALA A 1 50 ? 14.777 -12.876 12.625 1.00 64.10 50 ALA A O 5
ATOM 6660 N N . GLY A 1 51 ? 13.705 -11.955 10.875 1.00 0.51 51 GLY A N 5
ATOM 6661 C CA . GLY A 1 51 ? 12.568 -12.850 10.989 1.00 43.42 51 GLY A CA 5
ATOM 6662 C C . GLY A 1 51 ? 11.269 -12.108 11.230 1.00 35.15 51 GLY A C 5
ATOM 6663 O O . GLY A 1 51 ? 10.578 -11.728 10.285 1.00 11.12 51 GLY A O 5
ATOM 6667 N N . SER A 1 52 ? 10.933 -11.903 12.500 1.00 21.43 52 SER A N 5
ATOM 6668 C CA . SER A 1 52 ? 9.704 -11.207 12.864 1.00 63.44 52 SER A CA 5
ATOM 6669 C C . SER A 1 52 ? 9.948 -9.707 12.995 1.00 61.13 52 SER A C 5
ATOM 6670 O O . SER A 1 52 ? 10.863 -9.273 13.695 1.00 32.35 52 SER A O 5
ATOM 6678 N N . LYS A 1 53 ? 9.123 -8.918 12.315 1.00 72.42 53 LYS A N 5
ATOM 6679 C CA . LYS A 1 53 ? 9.246 -7.466 12.354 1.00 34.03 53 LYS A CA 5
ATOM 6680 C C . LYS A 1 53 ? 9.500 -6.980 13.778 1.00 71.04 53 LYS A C 5
ATOM 6681 O O . LYS A 1 53 ? 8.842 -7.401 14.730 1.00 44.13 53 LYS A O 5
ATOM 6700 N N . PRO A 1 54 ? 10.475 -6.072 13.928 1.00 2.34 54 PRO A N 5
ATOM 6701 C CA . PRO A 1 54 ? 10.837 -5.507 15.232 1.00 32.41 54 PRO A CA 5
ATOM 6702 C C . PRO A 1 54 ? 9.757 -4.583 15.783 1.00 34.15 54 PRO A C 5
ATOM 6703 O O . PRO A 1 54 ? 9.113 -3.847 15.035 1.00 12.11 54 PRO A O 5
ATOM 6714 N N . THR A 1 55 ? 9.562 -4.625 17.098 1.00 23.40 55 THR A N 5
ATOM 6715 C CA . THR A 1 55 ? 8.560 -3.792 17.750 1.00 74.34 55 THR A CA 5
ATOM 6716 C C . THR A 1 55 ? 9.212 -2.668 18.545 1.00 10.42 55 THR A C 5
ATOM 6717 O O . THR A 1 55 ? 10.438 -2.561 18.601 1.00 73.53 55 THR A O 5
ATOM 6728 N N . THR A 1 56 ? 8.385 -1.828 19.162 1.00 64.42 56 THR A N 5
ATOM 6729 C CA . THR A 1 56 ? 8.882 -0.711 19.954 1.00 1.25 56 THR A CA 5
ATOM 6730 C C . THR A 1 56 ? 9.689 -1.201 21.151 1.00 33.24 56 THR A C 5
ATOM 6731 O O . THR A 1 56 ? 10.417 -0.432 21.778 1.00 23.12 56 THR A O 5
ATOM 6742 N N . SER A 1 57 ? 9.554 -2.486 21.463 1.00 25.32 57 SER A N 5
ATOM 6743 C CA . SER A 1 57 ? 10.269 -3.079 22.588 1.00 41.23 57 SER A CA 5
ATOM 6744 C C . SER A 1 57 ? 11.197 -4.194 22.115 1.00 43.50 57 SER A C 5
ATOM 6745 O O . SER A 1 57 ? 12.205 -4.491 22.757 1.00 73.44 57 SER A O 5
ATOM 6753 N N . SER A 1 58 ? 10.850 -4.806 20.988 1.00 73.22 58 SER A N 5
ATOM 6754 C CA . SER A 1 58 ? 11.649 -5.891 20.430 1.00 54.03 58 SER A CA 5
ATOM 6755 C C . SER A 1 58 ? 12.487 -5.399 19.254 1.00 54.04 58 SER A C 5
ATOM 6756 O O . SER A 1 58 ? 11.960 -4.827 18.299 1.00 45.10 58 SER A O 5
ATOM 6764 N N . TRP A 1 59 ? 13.793 -5.626 19.331 1.00 52.15 59 TRP A N 5
ATOM 6765 C CA . TRP A 1 59 ? 14.705 -5.206 18.273 1.00 50.03 59 TRP A CA 5
ATOM 6766 C C . TRP A 1 59 ? 15.929 -6.113 18.218 1.00 45.30 59 TRP A C 5
ATOM 6767 O O . TRP A 1 59 ? 16.317 -6.709 19.223 1.00 72.32 59 TRP A O 5
ATOM 6788 N N . ASP A 1 60 ? 16.535 -6.212 17.040 1.00 53.24 60 ASP A N 5
ATOM 6789 C CA . ASP A 1 60 ? 17.717 -7.045 16.855 1.00 71.41 60 ASP A CA 5
ATOM 6790 C C . ASP A 1 60 ? 18.965 -6.187 16.676 1.00 52.43 60 ASP A C 5
ATOM 6791 O O . ASP A 1 60 ? 20.054 -6.557 17.115 1.00 31.43 60 ASP A O 5
ATOM 6800 N N . CYS A 1 61 ? 18.799 -5.039 16.027 1.00 31.31 61 CYS A N 5
ATOM 6801 C CA . CYS A 1 61 ? 19.913 -4.128 15.788 1.00 74.22 61 CYS A CA 5
ATOM 6802 C C . CYS A 1 61 ? 19.453 -2.676 15.864 1.00 1.13 61 CYS A C 5
ATOM 6803 O O . CYS A 1 61 ? 18.546 -2.263 15.142 1.00 41.44 61 CYS A O 5
ATOM 6811 N N . ARG A 1 62 ? 20.084 -1.907 16.746 1.00 52.23 62 ARG A N 5
ATOM 6812 C CA . ARG A 1 62 ? 19.738 -0.501 16.919 1.00 73.22 62 ARG A CA 5
ATOM 6813 C C . ARG A 1 62 ? 20.654 0.162 17.943 1.00 14.12 62 ARG A C 5
ATOM 6814 O O . ARG A 1 62 ? 20.842 -0.331 19.055 1.00 21.43 62 ARG A O 5
ATOM 6835 N N . PRO A 1 63 ? 21.238 1.308 17.561 1.00 34.42 63 PRO A N 5
ATOM 6836 C CA . PRO A 1 63 ? 22.143 2.063 18.432 1.00 64.03 63 PRO A CA 5
ATOM 6837 C C . PRO A 1 63 ? 21.415 2.711 19.604 1.00 55.22 63 PRO A C 5
ATOM 6838 O O . PRO A 1 63 ? 22.038 3.309 20.481 1.00 41.41 63 PRO A O 5
ATOM 6849 N N . TYR A 1 64 ? 20.092 2.588 19.613 1.00 50.32 64 TYR A N 5
ATOM 6850 C CA . TYR A 1 64 ? 19.278 3.164 20.677 1.00 40.34 64 TYR A CA 5
ATOM 6851 C C . TYR A 1 64 ? 19.284 4.688 20.603 1.00 53.13 64 TYR A C 5
ATOM 6852 O O . TYR A 1 64 ? 20.239 5.338 21.028 1.00 32.25 64 TYR A O 5
ATOM 6870 N N . ARG A 1 65 ? 18.210 5.252 20.059 1.00 34.44 65 ARG A N 5
ATOM 6871 C CA . ARG A 1 65 ? 18.090 6.699 19.929 1.00 73.45 65 ARG A CA 5
ATOM 6872 C C . ARG A 1 65 ? 16.636 7.106 19.708 1.00 73.11 65 ARG A C 5
ATOM 6873 O O . ARG A 1 65 ? 15.724 6.291 19.850 1.00 32.02 65 ARG A O 5
ATOM 6894 N N . TYR A 1 66 ? 16.427 8.371 19.361 1.00 65.15 66 TYR A N 5
ATOM 6895 C CA . TYR A 1 66 ? 15.085 8.887 19.123 1.00 13.23 66 TYR A CA 5
ATOM 6896 C C . TYR A 1 66 ? 14.663 8.663 17.674 1.00 32.24 66 TYR A C 5
ATOM 6897 O O . TYR A 1 66 ? 13.885 7.758 17.375 1.00 15.24 66 TYR A O 5
ATOM 6915 N N . GLY A 1 67 ? 15.184 9.494 16.777 1.00 1.44 67 GLY A N 5
ATOM 6916 C CA . GLY A 1 67 ? 14.851 9.371 15.370 1.00 5.12 67 GLY A CA 5
ATOM 6917 C C . GLY A 1 67 ? 15.969 9.852 14.466 1.00 61.41 67 GLY A C 5
ATOM 6918 O O . GLY A 1 67 ? 16.681 10.798 14.798 1.00 44.01 67 GLY A O 5
ATOM 6922 N N . ASN A 1 68 ? 16.124 9.196 13.320 1.00 41.40 68 ASN A N 5
ATOM 6923 C CA . ASN A 1 68 ? 17.165 9.561 12.366 1.00 41.12 68 ASN A CA 5
ATOM 6924 C C . ASN A 1 68 ? 18.547 9.464 13.005 1.00 0.41 68 ASN A C 5
ATOM 6925 O O . ASN A 1 68 ? 18.700 9.661 14.210 1.00 73.32 68 ASN A O 5
ATOM 6936 N N . ASN A 1 69 ? 19.551 9.161 12.188 1.00 32.15 69 ASN A N 5
ATOM 6937 C CA . ASN A 1 69 ? 20.921 9.038 12.674 1.00 54.22 69 ASN A CA 5
ATOM 6938 C C . ASN A 1 69 ? 21.055 7.856 13.629 1.00 44.11 69 ASN A C 5
ATOM 6939 O O . ASN A 1 69 ? 22.066 7.713 14.316 1.00 1.51 69 ASN A O 5
ATOM 6950 N N . GLU A 1 70 ? 20.029 7.011 13.665 1.00 45.41 70 GLU A N 5
ATOM 6951 C CA . GLU A 1 70 ? 20.034 5.842 14.536 1.00 61.11 70 GLU A CA 5
ATOM 6952 C C . GLU A 1 70 ? 19.990 4.554 13.718 1.00 13.31 70 GLU A C 5
ATOM 6953 O O . GLU A 1 70 ? 18.917 4.015 13.448 1.00 71.42 70 GLU A O 5
ATOM 6965 N N . SER A 1 71 ? 21.163 4.068 13.327 1.00 43.13 71 SER A N 5
ATOM 6966 C CA . SER A 1 71 ? 21.259 2.847 12.536 1.00 63.41 71 SER A CA 5
ATOM 6967 C C . SER A 1 71 ? 22.327 1.916 13.102 1.00 64.31 71 SER A C 5
ATOM 6968 O O . SER A 1 71 ? 23.109 2.305 13.971 1.00 54.02 71 SER A O 5
ATOM 6976 N N . CYS A 1 72 ? 22.354 0.685 12.603 1.00 24.24 72 CYS A N 5
ATOM 6977 C CA . CYS A 1 72 ? 23.326 -0.304 13.059 1.00 14.50 72 CYS A CA 5
ATOM 6978 C C . CYS A 1 72 ? 24.189 -0.792 11.900 1.00 33.13 72 CYS A C 5
ATOM 6979 O O . CYS A 1 72 ? 23.789 -0.713 10.739 1.00 52.32 72 CYS A O 5
ATOM 6987 N N . SER A 1 73 ? 25.375 -1.296 12.224 1.00 2.04 73 SER A N 5
ATOM 6988 C CA . SER A 1 73 ? 26.298 -1.792 11.210 1.00 33.41 73 SER A CA 5
ATOM 6989 C C . SER A 1 73 ? 26.756 -3.210 11.540 1.00 41.23 73 SER A C 5
ATOM 6990 O O . SER A 1 73 ? 27.547 -3.421 12.459 1.00 43.11 73 SER A O 5
ATOM 6998 N N . VAL A 1 74 ? 26.253 -4.179 10.782 1.00 74.10 74 VAL A N 5
ATOM 6999 C CA . VAL A 1 74 ? 26.610 -5.577 10.991 1.00 0.05 74 VAL A CA 5
ATOM 7000 C C . VAL A 1 74 ? 26.540 -6.364 9.687 1.00 11.54 74 VAL A C 5
ATOM 7001 O O . VAL A 1 74 ? 25.788 -6.012 8.778 1.00 22.12 74 VAL A O 5
ATOM 7014 N N . SER A 1 75 ? 27.328 -7.430 9.603 1.00 22.41 75 SER A N 5
ATOM 7015 C CA . SER A 1 75 ? 27.358 -8.266 8.408 1.00 23.14 75 SER A CA 5
ATOM 7016 C C . SER A 1 75 ? 26.061 -9.056 8.265 1.00 53.41 75 SER A C 5
ATOM 7017 O O . SER A 1 75 ? 25.835 -10.034 8.976 1.00 60.43 75 SER A O 5
ATOM 7025 N N . ALA A 1 76 ? 25.211 -8.622 7.340 1.00 51.13 76 ALA A N 5
ATOM 7026 C CA . ALA A 1 76 ? 23.937 -9.288 7.100 1.00 33.15 76 ALA A CA 5
ATOM 7027 C C . ALA A 1 76 ? 24.114 -10.504 6.197 1.00 11.31 76 ALA A C 5
ATOM 7028 O O . ALA A 1 76 ? 24.757 -10.423 5.151 1.00 22.01 76 ALA A O 5
ATOM 7035 N N . ALA A 1 77 ? 23.540 -11.630 6.608 1.00 12.44 77 ALA A N 5
ATOM 7036 C CA . ALA A 1 77 ? 23.634 -12.862 5.835 1.00 14.43 77 ALA A CA 5
ATOM 7037 C C . ALA A 1 77 ? 22.346 -13.124 5.062 1.00 34.14 77 ALA A C 5
ATOM 7038 O O . ALA A 1 77 ? 21.240 -12.908 5.559 1.00 20.33 77 ALA A O 5
ATOM 7045 N N . PRO A 1 78 ? 22.489 -13.600 3.817 1.00 74.34 78 PRO A N 5
ATOM 7046 C CA . PRO A 1 78 ? 21.347 -13.902 2.949 1.00 74.25 78 PRO A CA 5
ATOM 7047 C C . PRO A 1 78 ? 20.560 -15.117 3.428 1.00 75.23 78 PRO A C 5
ATOM 7048 O O . PRO A 1 78 ? 20.992 -15.833 4.330 1.00 63.24 78 PRO A O 5
ATOM 7059 N N . GLY A 1 79 ? 19.400 -15.344 2.817 1.00 23.21 79 GLY A N 5
ATOM 7060 C CA . GLY A 1 79 ? 18.572 -16.474 3.195 1.00 15.12 79 GLY A CA 5
ATOM 7061 C C . GLY A 1 79 ? 17.488 -16.093 4.185 1.00 45.01 79 GLY A C 5
ATOM 7062 O O . GLY A 1 79 ? 16.359 -16.577 4.099 1.00 24.22 79 GLY A O 5
ATOM 7066 N N . THR A 1 80 ? 17.832 -15.223 5.130 1.00 32.20 80 THR A N 5
ATOM 7067 C CA . THR A 1 80 ? 16.882 -14.780 6.142 1.00 13.32 80 THR A CA 5
ATOM 7068 C C . THR A 1 80 ? 16.251 -13.446 5.758 1.00 71.34 80 THR A C 5
ATOM 7069 O O . THR A 1 80 ? 16.951 -12.487 5.431 1.00 70.20 80 THR A O 5
ATOM 7080 N N . THR A 1 81 ? 14.923 -13.391 5.799 1.00 62.03 81 THR A N 5
ATOM 7081 C CA . THR A 1 81 ? 14.198 -12.175 5.454 1.00 11.10 81 THR A CA 5
ATOM 7082 C C . THR A 1 81 ? 14.373 -11.107 6.528 1.00 72.31 81 THR A C 5
ATOM 7083 O O . THR A 1 81 ? 14.241 -11.385 7.720 1.00 1.22 81 THR A O 5
ATOM 7094 N N . TYR A 1 82 ? 14.670 -9.886 6.098 1.00 15.13 82 TYR A N 5
ATOM 7095 C CA . TYR A 1 82 ? 14.864 -8.776 7.024 1.00 22.30 82 TYR A CA 5
ATOM 7096 C C . TYR A 1 82 ? 13.652 -7.850 7.026 1.00 4.51 82 TYR A C 5
ATOM 7097 O O . TYR A 1 82 ? 13.113 -7.510 5.972 1.00 24.40 82 TYR A O 5
ATOM 7115 N N . HIS A 1 83 ? 13.229 -7.442 8.219 1.00 60.44 83 HIS A N 5
ATOM 7116 C CA . HIS A 1 83 ? 12.081 -6.553 8.360 1.00 64.32 83 HIS A CA 5
ATOM 7117 C C . HIS A 1 83 ? 12.528 -5.147 8.750 1.00 60.52 83 HIS A C 5
ATOM 7118 O O . HIS A 1 83 ? 13.628 -4.956 9.268 1.00 1.11 83 HIS A O 5
ATOM 7132 N N . VAL A 1 84 ? 11.667 -4.167 8.496 1.00 4.42 84 VAL A N 5
ATOM 7133 C CA . VAL A 1 84 ? 11.973 -2.778 8.821 1.00 61.41 84 VAL A CA 5
ATOM 7134 C C . VAL A 1 84 ? 10.755 -2.069 9.402 1.00 41.13 84 VAL A C 5
ATOM 7135 O O . VAL A 1 84 ? 9.632 -2.259 8.935 1.00 24.33 84 VAL A O 5
ATOM 7148 N N . MET A 1 85 ? 10.985 -1.250 10.422 1.00 4.45 85 MET A N 5
ATOM 7149 C CA . MET A 1 85 ? 9.906 -0.510 11.066 1.00 3.44 85 MET A CA 5
ATOM 7150 C C . MET A 1 85 ? 10.295 0.951 11.271 1.00 43.24 85 MET A C 5
ATOM 7151 O O . MET A 1 85 ? 11.312 1.250 11.897 1.00 44.41 85 MET A O 5
ATOM 7165 N N . ILE A 1 86 ? 9.480 1.856 10.738 1.00 24.34 86 ILE A N 5
ATOM 7166 C CA . ILE A 1 86 ? 9.740 3.285 10.864 1.00 72.44 86 ILE A CA 5
ATOM 7167 C C . ILE A 1 86 ? 8.609 3.985 11.609 1.00 40.41 86 ILE A C 5
ATOM 7168 O O . ILE A 1 86 ? 7.483 4.065 11.118 1.00 35.03 86 ILE A O 5
ATOM 7184 N N . LYS A 1 87 ? 8.917 4.494 12.797 1.00 41.41 87 LYS A N 5
ATOM 7185 C CA . LYS A 1 87 ? 7.929 5.192 13.610 1.00 14.34 87 LYS A CA 5
ATOM 7186 C C . LYS A 1 87 ? 8.057 6.703 13.445 1.00 11.33 87 LYS A C 5
ATOM 7187 O O . LYS A 1 87 ? 9.058 7.198 12.929 1.00 1.35 87 LYS A O 5
ATOM 7206 N N . GLY A 1 88 ? 7.036 7.431 13.888 1.00 3.53 88 GLY A N 5
ATOM 7207 C CA . GLY A 1 88 ? 7.056 8.879 13.781 1.00 21.45 88 GLY A CA 5
ATOM 7208 C C . GLY A 1 88 ? 6.744 9.561 15.098 1.00 1.53 88 GLY A C 5
ATOM 7209 O O . GLY A 1 88 ? 5.813 9.171 15.803 1.00 54.34 88 GLY A O 5
ATOM 7213 N N . TYR A 1 89 ? 7.525 10.582 15.433 1.00 44.30 89 TYR A N 5
ATOM 7214 C CA . TYR A 1 89 ? 7.330 11.318 16.676 1.00 4.44 89 TYR A CA 5
ATOM 7215 C C . TYR A 1 89 ? 6.506 12.580 16.439 1.00 33.22 89 TYR A C 5
ATOM 7216 O O . TYR A 1 89 ? 5.756 13.018 17.312 1.00 44.42 89 TYR A O 5
ATOM 7234 N N . SER A 1 90 ? 6.649 13.158 15.251 1.00 4.10 90 SER A N 5
ATOM 7235 C CA . SER A 1 90 ? 5.921 14.371 14.898 1.00 11.02 90 SER A CA 5
ATOM 7236 C C . SER A 1 90 ? 6.025 14.651 13.402 1.00 1.51 90 SER A C 5
ATOM 7237 O O . SER A 1 90 ? 7.096 14.526 12.809 1.00 34.32 90 SER A O 5
ATOM 7245 N N . ASN A 1 91 ? 4.904 15.032 12.798 1.00 10.34 91 ASN A N 5
ATOM 7246 C CA . ASN A 1 91 ? 4.868 15.330 11.371 1.00 13.42 91 ASN A CA 5
ATOM 7247 C C . ASN A 1 91 ? 6.177 15.968 10.915 1.00 34.12 91 ASN A C 5
ATOM 7248 O O . ASN A 1 91 ? 6.440 17.138 11.194 1.00 55.01 91 ASN A O 5
ATOM 7259 N N . TYR A 1 92 ? 6.993 15.191 10.213 1.00 62.25 92 TYR A N 5
ATOM 7260 C CA . TYR A 1 92 ? 8.276 15.678 9.719 1.00 13.41 92 TYR A CA 5
ATOM 7261 C C . TYR A 1 92 ? 8.834 14.751 8.644 1.00 21.22 92 TYR A C 5
ATOM 7262 O O . TYR A 1 92 ? 9.087 13.573 8.895 1.00 31.43 92 TYR A O 5
ATOM 7280 N N . SER A 1 93 ? 9.024 15.292 7.445 1.00 5.23 93 SER A N 5
ATOM 7281 C CA . SER A 1 93 ? 9.550 14.514 6.330 1.00 70.13 93 SER A CA 5
ATOM 7282 C C . SER A 1 93 ? 10.837 15.134 5.793 1.00 32.34 93 SER A C 5
ATOM 7283 O O . SER A 1 93 ? 11.077 16.330 5.954 1.00 70.53 93 SER A O 5
ATOM 7291 N N . GLY A 1 94 ? 11.662 14.309 5.155 1.00 41.41 94 GLY A N 5
ATOM 7292 C CA . GLY A 1 94 ? 12.915 14.793 4.604 1.00 14.34 94 GLY A CA 5
ATOM 7293 C C . GLY A 1 94 ? 14.106 13.984 5.076 1.00 63.10 94 GLY A C 5
ATOM 7294 O O . GLY A 1 94 ? 15.237 14.472 5.075 1.00 33.44 94 GLY A O 5
ATOM 7298 N N . VAL A 1 95 ? 13.854 12.743 5.482 1.00 41.52 95 VAL A N 5
ATOM 7299 C CA . VAL A 1 95 ? 14.915 11.865 5.959 1.00 21.41 95 VAL A CA 5
ATOM 7300 C C . VAL A 1 95 ? 15.110 10.679 5.021 1.00 32.31 95 VAL A C 5
ATOM 7301 O O . VAL A 1 95 ? 14.148 10.145 4.468 1.00 54.23 95 VAL A O 5
ATOM 7314 N N . THR A 1 96 ? 16.362 10.269 4.846 1.00 24.12 96 THR A N 5
ATOM 7315 C CA . THR A 1 96 ? 16.685 9.146 3.975 1.00 54.03 96 THR A CA 5
ATOM 7316 C C . THR A 1 96 ? 16.912 7.872 4.781 1.00 44.35 96 THR A C 5
ATOM 7317 O O . THR A 1 96 ? 17.641 7.876 5.774 1.00 74.30 96 THR A O 5
ATOM 7328 N N . LEU A 1 97 ? 16.286 6.784 4.347 1.00 64.21 97 LEU A N 5
ATOM 7329 C CA . LEU A 1 97 ? 16.422 5.501 5.028 1.00 34.13 97 LEU A CA 5
ATOM 7330 C C . LEU A 1 97 ? 17.031 4.454 4.101 1.00 34.34 97 LEU A C 5
ATOM 7331 O O . LEU A 1 97 ? 16.842 4.500 2.886 1.00 71.44 97 LEU A O 5
ATOM 7347 N N . LYS A 1 98 ? 17.761 3.509 4.684 1.00 74.51 98 LYS A N 5
ATOM 7348 C CA . LYS A 1 98 ? 18.395 2.447 3.912 1.00 21.41 98 LYS A CA 5
ATOM 7349 C C . LYS A 1 98 ? 18.691 1.236 4.792 1.00 15.32 98 LYS A C 5
ATOM 7350 O O . LYS A 1 98 ? 18.673 1.330 6.020 1.00 30.13 98 LYS A O 5
ATOM 7369 N N . LEU A 1 99 ? 18.963 0.102 4.158 1.00 70.44 99 LEU A N 5
ATOM 7370 C CA . LEU A 1 99 ? 19.264 -1.128 4.883 1.00 2.42 99 LEU A CA 5
ATOM 7371 C C . LEU A 1 99 ? 20.764 -1.263 5.127 1.00 52.41 99 LEU A C 5
ATOM 7372 O O . LEU A 1 99 ? 21.573 -0.966 4.249 1.00 45.31 99 LEU A O 5
ATOM 7388 N N . GLN A 1 100 ? 21.125 -1.714 6.323 1.00 25.15 100 GLN A N 5
ATOM 7389 C CA . GLN A 1 100 ? 22.528 -1.890 6.681 1.00 1.22 100 GLN A CA 5
ATOM 7390 C C . GLN A 1 100 ? 22.956 -3.344 6.510 1.00 54.44 100 GLN A C 5
ATOM 7391 O O . GLN A 1 100 ? 22.507 -4.224 7.244 1.00 14.01 100 GLN A O 5
ATOM 7405 N N . TYR A 1 101 ? 23.825 -3.588 5.536 1.00 61.23 101 TYR A N 5
ATOM 7406 C CA . TYR A 1 101 ? 24.311 -4.936 5.266 1.00 62.12 101 TYR A CA 5
ATOM 7407 C C . TYR A 1 101 ? 25.807 -5.043 5.549 1.00 54.22 101 TYR A C 5
ATOM 7408 O O . TYR A 1 101 ? 26.250 -5.937 6.267 1.00 32.12 101 TYR A O 5
ATOM 7426 N N . GLY A 1 1 ? 1.574 0.363 1.684 1.00 3.22 1 GLY A N 6
ATOM 7427 C CA . GLY A 1 1 ? 2.000 0.243 0.302 1.00 53.31 1 GLY A CA 6
ATOM 7428 C C . GLY A 1 1 ? 2.847 -0.990 0.061 1.00 70.30 1 GLY A C 6
ATOM 7429 O O . GLY A 1 1 ? 2.435 -2.106 0.376 1.00 13.41 1 GLY A O 6
ATOM 7433 N N . ASN A 1 2 ? 4.035 -0.790 -0.501 1.00 74.12 2 ASN A N 6
ATOM 7434 C CA . ASN A 1 2 ? 4.941 -1.896 -0.787 1.00 23.25 2 ASN A CA 6
ATOM 7435 C C . ASN A 1 2 ? 6.058 -1.965 0.251 1.00 61.54 2 ASN A C 6
ATOM 7436 O O . ASN A 1 2 ? 6.082 -1.189 1.206 1.00 60.31 2 ASN A O 6
ATOM 7447 N N . VAL A 1 3 ? 6.983 -2.900 0.055 1.00 34.42 3 VAL A N 6
ATOM 7448 C CA . VAL A 1 3 ? 8.104 -3.071 0.972 1.00 55.41 3 VAL A CA 6
ATOM 7449 C C . VAL A 1 3 ? 9.433 -2.840 0.263 1.00 63.22 3 VAL A C 6
ATOM 7450 O O . VAL A 1 3 ? 9.858 -3.650 -0.562 1.00 61.32 3 VAL A O 6
ATOM 7463 N N . LEU A 1 4 ? 10.087 -1.731 0.589 1.00 1.04 4 LEU A N 6
ATOM 7464 C CA . LEU A 1 4 ? 11.371 -1.393 -0.016 1.00 33.11 4 LEU A CA 6
ATOM 7465 C C . LEU A 1 4 ? 12.390 -1.003 1.050 1.00 33.42 4 LEU A C 6
ATOM 7466 O O . LEU A 1 4 ? 12.034 -0.456 2.094 1.00 21.43 4 LEU A O 6
ATOM 7482 N N . LYS A 1 5 ? 13.659 -1.287 0.779 1.00 2.14 5 LYS A N 6
ATOM 7483 C CA . LYS A 1 5 ? 14.732 -0.964 1.713 1.00 52.43 5 LYS A CA 6
ATOM 7484 C C . LYS A 1 5 ? 16.095 -1.087 1.039 1.00 52.40 5 LYS A C 6
ATOM 7485 O O . LYS A 1 5 ? 16.778 -0.089 0.814 1.00 43.02 5 LYS A O 6
ATOM 7504 N N . ASN A 1 6 ? 16.483 -2.317 0.719 1.00 54.13 6 ASN A N 6
ATOM 7505 C CA . ASN A 1 6 ? 17.764 -2.570 0.070 1.00 51.35 6 ASN A CA 6
ATOM 7506 C C . ASN A 1 6 ? 17.716 -2.171 -1.402 1.00 71.34 6 ASN A C 6
ATOM 7507 O O . ASN A 1 6 ? 16.649 -2.146 -2.015 1.00 21.05 6 ASN A O 6
ATOM 7518 N N . ASN A 1 7 ? 18.880 -1.861 -1.964 1.00 71.31 7 ASN A N 6
ATOM 7519 C CA . ASN A 1 7 ? 18.971 -1.464 -3.364 1.00 61.15 7 ASN A CA 6
ATOM 7520 C C . ASN A 1 7 ? 18.783 0.042 -3.516 1.00 3.30 7 ASN A C 6
ATOM 7521 O O . ASN A 1 7 ? 19.705 0.758 -3.910 1.00 53.11 7 ASN A O 6
ATOM 7532 N N . THR A 1 8 ? 17.583 0.518 -3.199 1.00 40.55 8 THR A N 6
ATOM 7533 C CA . THR A 1 8 ? 17.273 1.939 -3.301 1.00 23.05 8 THR A CA 6
ATOM 7534 C C . THR A 1 8 ? 16.651 2.459 -2.010 1.00 12.21 8 THR A C 6
ATOM 7535 O O . THR A 1 8 ? 15.613 1.977 -1.555 1.00 2.44 8 THR A O 6
ATOM 7546 N N . PRO A 1 9 ? 17.297 3.467 -1.405 1.00 34.13 9 PRO A N 6
ATOM 7547 C CA . PRO A 1 9 ? 16.823 4.075 -0.158 1.00 11.40 9 PRO A CA 6
ATOM 7548 C C . PRO A 1 9 ? 15.545 4.884 -0.356 1.00 61.53 9 PRO A C 6
ATOM 7549 O O . PRO A 1 9 ? 15.274 5.376 -1.451 1.00 73.05 9 PRO A O 6
ATOM 7560 N N . VAL A 1 10 ? 14.763 5.017 0.710 1.00 20.33 10 VAL A N 6
ATOM 7561 C CA . VAL A 1 10 ? 13.514 5.767 0.654 1.00 61.14 10 VAL A CA 6
ATOM 7562 C C . VAL A 1 10 ? 13.757 7.256 0.870 1.00 2.23 10 VAL A C 6
ATOM 7563 O O . VAL A 1 10 ? 14.184 7.676 1.946 1.00 14.00 10 VAL A O 6
ATOM 7576 N N . SER A 1 11 ? 13.483 8.051 -0.159 1.00 74.02 11 SER A N 6
ATOM 7577 C CA . SER A 1 11 ? 13.675 9.494 -0.083 1.00 14.51 11 SER A CA 6
ATOM 7578 C C . SER A 1 11 ? 12.474 10.168 0.575 1.00 42.10 11 SER A C 6
ATOM 7579 O O . SER A 1 11 ? 11.337 9.727 0.415 1.00 12.34 11 SER A O 6
ATOM 7587 N N . ASN A 1 12 ? 12.738 11.240 1.316 1.00 75.14 12 ASN A N 6
ATOM 7588 C CA . ASN A 1 12 ? 11.680 11.975 1.999 1.00 13.31 12 ASN A CA 6
ATOM 7589 C C . ASN A 1 12 ? 10.724 11.021 2.709 1.00 65.52 12 ASN A C 6
ATOM 7590 O O . ASN A 1 12 ? 9.652 10.700 2.194 1.00 45.35 12 ASN A O 6
ATOM 7601 N N . LEU A 1 13 ? 11.120 10.570 3.894 1.00 30.50 13 LEU A N 6
ATOM 7602 C CA . LEU A 1 13 ? 10.299 9.652 4.676 1.00 21.51 13 LEU A CA 6
ATOM 7603 C C . LEU A 1 13 ? 9.189 10.401 5.406 1.00 31.30 13 LEU A C 6
ATOM 7604 O O . LEU A 1 13 ? 8.988 11.597 5.194 1.00 5.22 13 LEU A O 6
ATOM 7620 N N . THR A 1 14 ? 8.470 9.689 6.269 1.00 51.31 14 THR A N 6
ATOM 7621 C CA . THR A 1 14 ? 7.381 10.286 7.031 1.00 12.53 14 THR A CA 6
ATOM 7622 C C . THR A 1 14 ? 7.410 9.826 8.484 1.00 34.12 14 THR A C 6
ATOM 7623 O O . THR A 1 14 ? 7.653 8.654 8.769 1.00 1.24 14 THR A O 6
ATOM 7634 N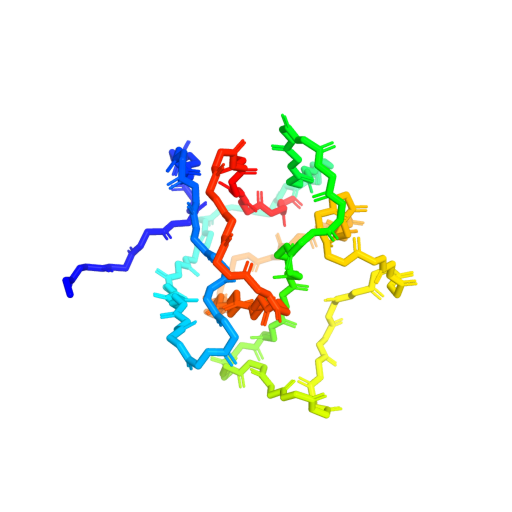 N . GLY A 1 15 ? 7.159 10.756 9.400 1.00 14.24 15 GLY A N 6
ATOM 7635 C CA . GLY A 1 15 ? 7.160 10.425 10.813 1.00 2.34 15 GLY A CA 6
ATOM 7636 C C . GLY A 1 15 ? 6.043 11.114 11.571 1.00 13.04 15 GLY A C 6
ATOM 7637 O O . GLY A 1 15 ? 6.287 12.038 12.346 1.00 52.00 15 GLY A O 6
ATOM 7641 N N . ASN A 1 16 ? 4.812 10.664 11.347 1.00 44.23 16 ASN A N 6
ATOM 7642 C CA . ASN A 1 16 ? 3.653 11.245 12.013 1.00 15.20 16 ASN A CA 6
ATOM 7643 C C . ASN A 1 16 ? 3.555 10.760 13.456 1.00 12.33 16 ASN A C 6
ATOM 7644 O O . ASN A 1 16 ? 3.705 9.571 13.735 1.00 25.40 16 ASN A O 6
ATOM 7655 N N . LYS A 1 17 ? 3.301 11.690 14.371 1.00 32.10 17 LYS A N 6
ATOM 7656 C CA . LYS A 1 17 ? 3.181 11.359 15.786 1.00 55.11 17 LYS A CA 6
ATOM 7657 C C . LYS A 1 17 ? 2.174 10.233 15.998 1.00 54.03 17 LYS A C 6
ATOM 7658 O O . LYS A 1 17 ? 2.238 9.508 16.990 1.00 51.24 17 LYS A O 6
ATOM 7677 N N . GLY A 1 18 ? 1.244 10.091 15.057 1.00 2.44 18 GLY A N 6
ATOM 7678 C CA . GLY A 1 18 ? 0.238 9.051 15.160 1.00 61.44 18 GLY A CA 6
ATOM 7679 C C . GLY A 1 18 ? 0.431 7.955 14.130 1.00 55.13 18 GLY A C 6
ATOM 7680 O O . GLY A 1 18 ? 0.265 6.773 14.432 1.00 55.50 18 GLY A O 6
ATOM 7684 N N . SER A 1 19 ? 0.780 8.348 12.909 1.00 61.42 19 SER A N 6
ATOM 7685 C CA . SER A 1 19 ? 0.990 7.390 11.829 1.00 52.41 19 SER A CA 6
ATOM 7686 C C . SER A 1 19 ? 2.433 6.897 11.813 1.00 45.22 19 SER A C 6
ATOM 7687 O O . SER A 1 19 ? 3.216 7.207 12.711 1.00 72.23 19 SER A O 6
ATOM 7695 N N . GLU A 1 20 ? 2.778 6.128 10.785 1.00 60.12 20 GLU A N 6
ATOM 7696 C CA . GLU A 1 20 ? 4.127 5.591 10.652 1.00 62.01 20 GLU A CA 6
ATOM 7697 C C . GLU A 1 20 ? 4.289 4.846 9.330 1.00 55.12 20 GLU A C 6
ATOM 7698 O O . GLU A 1 20 ? 3.363 4.789 8.520 1.00 63.32 20 GLU A O 6
ATOM 7710 N N . VAL A 1 21 ? 5.471 4.277 9.118 1.00 1.04 21 VAL A N 6
ATOM 7711 C CA . VAL A 1 21 ? 5.755 3.535 7.896 1.00 51.12 21 VAL A CA 6
ATOM 7712 C C . VAL A 1 21 ? 6.592 2.295 8.187 1.00 4.13 21 VAL A C 6
ATOM 7713 O O . VAL A 1 21 ? 7.439 2.301 9.081 1.00 65.32 21 VAL A O 6
ATOM 7726 N N . PHE A 1 22 ? 6.350 1.232 7.427 1.00 5.31 22 PHE A N 6
ATOM 7727 C CA . PHE A 1 22 ? 7.082 -0.017 7.604 1.00 42.43 22 PHE A CA 6
ATOM 7728 C C . PHE A 1 22 ? 7.475 -0.612 6.255 1.00 72.51 22 PHE A C 6
ATOM 7729 O O . PHE A 1 22 ? 6.722 -0.528 5.284 1.00 4.00 22 PHE A O 6
ATOM 7746 N N . TYR A 1 23 ? 8.658 -1.214 6.203 1.00 71.12 23 TYR A N 6
ATOM 7747 C CA . TYR A 1 23 ? 9.153 -1.822 4.973 1.00 12.42 23 TYR A CA 6
ATOM 7748 C C . TYR A 1 23 ? 9.861 -3.141 5.264 1.00 23.02 23 TYR A C 6
ATOM 7749 O O . TYR A 1 23 ? 10.199 -3.439 6.410 1.00 22.33 23 TYR A O 6
ATOM 7767 N N . THR A 1 24 ? 10.084 -3.929 4.217 1.00 64.10 24 THR A N 6
ATOM 7768 C CA . THR A 1 24 ? 10.752 -5.217 4.358 1.00 51.10 24 THR A CA 6
ATOM 7769 C C . THR A 1 24 ? 11.585 -5.542 3.124 1.00 62.43 24 THR A C 6
ATOM 7770 O O . THR A 1 24 ? 11.185 -5.248 1.997 1.00 5.31 24 THR A O 6
ATOM 7781 N N . PHE A 1 25 ? 12.745 -6.152 3.343 1.00 63.33 25 PHE A N 6
ATOM 7782 C CA . PHE A 1 25 ? 13.636 -6.518 2.247 1.00 13.12 25 PHE A CA 6
ATOM 7783 C C . PHE A 1 25 ? 14.606 -7.614 2.678 1.00 70.14 25 PHE A C 6
ATOM 7784 O O . PHE A 1 25 ? 14.802 -7.854 3.870 1.00 74.25 25 PHE A O 6
ATOM 7801 N N . THR A 1 26 ? 15.212 -8.278 1.698 1.00 72.11 26 THR A N 6
ATOM 7802 C CA . THR A 1 26 ? 16.160 -9.350 1.974 1.00 41.15 26 THR A CA 6
ATOM 7803 C C . THR A 1 26 ? 17.452 -9.157 1.187 1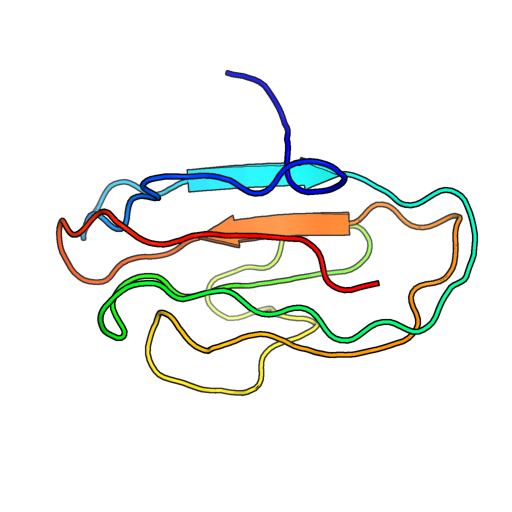.00 34.01 26 THR A C 6
ATOM 7804 O O . THR A 1 26 ? 17.530 -8.304 0.303 1.00 65.01 26 THR A O 6
ATOM 7815 N N . VAL A 1 27 ? 18.463 -9.955 1.514 1.00 71.41 27 VAL A N 6
ATOM 7816 C CA . VAL A 1 27 ? 19.751 -9.874 0.836 1.00 3.43 27 VAL A CA 6
ATOM 7817 C C . VAL A 1 27 ? 19.977 -11.083 -0.064 1.00 34.21 27 VAL A C 6
ATOM 7818 O O . VAL A 1 27 ? 19.223 -12.056 -0.014 1.00 42.44 27 VAL A O 6
ATOM 7831 N N . ASP A 1 28 ? 21.018 -11.016 -0.886 1.00 23.24 28 ASP A N 6
ATOM 7832 C CA . ASP A 1 28 ? 21.345 -12.107 -1.797 1.00 34.02 28 ASP A CA 6
ATOM 7833 C C . ASP A 1 28 ? 22.609 -12.832 -1.346 1.00 40.21 28 ASP A C 6
ATOM 7834 O O . ASP A 1 28 ? 22.660 -14.062 -1.332 1.00 15.24 28 ASP A O 6
ATOM 7843 N N . ARG A 1 29 ? 23.628 -12.061 -0.980 1.00 61.10 29 ARG A N 6
ATOM 7844 C CA . ARG A 1 29 ? 24.893 -12.630 -0.531 1.00 43.22 29 ARG A CA 6
ATOM 7845 C C . ARG A 1 29 ? 25.376 -11.944 0.744 1.00 53.03 29 ARG A C 6
ATOM 7846 O O . ARG A 1 29 ? 24.968 -10.824 1.050 1.00 65.30 29 ARG A O 6
ATOM 7867 N N . ASN A 1 30 ? 26.246 -12.625 1.483 1.00 55.21 30 ASN A N 6
ATOM 7868 C CA . ASN A 1 30 ? 26.783 -12.082 2.725 1.00 13.42 30 ASN A CA 6
ATOM 7869 C C . ASN A 1 30 ? 27.836 -11.015 2.442 1.00 24.30 30 ASN A C 6
ATOM 7870 O O . ASN A 1 30 ? 28.885 -11.302 1.865 1.00 21.15 30 ASN A O 6
ATOM 7881 N N . ALA A 1 31 ? 27.550 -9.784 2.852 1.00 34.24 31 ALA A N 6
ATOM 7882 C CA . ALA A 1 31 ? 28.473 -8.675 2.646 1.00 60.55 31 ALA A CA 6
ATOM 7883 C C . ALA A 1 31 ? 28.469 -7.728 3.840 1.00 5.12 31 ALA A C 6
ATOM 7884 O O . ALA A 1 31 ? 27.417 -7.429 4.406 1.00 5.05 31 ALA A O 6
ATOM 7891 N N . THR A 1 32 ? 29.654 -7.258 4.220 1.00 15.35 32 THR A N 6
ATOM 7892 C CA . THR A 1 32 ? 29.787 -6.346 5.349 1.00 1.52 32 THR A CA 6
ATOM 7893 C C . THR A 1 32 ? 29.832 -4.895 4.882 1.00 63.33 32 THR A C 6
ATOM 7894 O O . THR A 1 32 ? 30.833 -4.444 4.325 1.00 14.30 32 THR A O 6
ATOM 7905 N N . ALA A 1 33 ? 28.743 -4.170 5.112 1.00 11.22 33 ALA A N 6
ATOM 7906 C CA . ALA A 1 33 ? 28.660 -2.769 4.717 1.00 70.31 33 ALA A CA 6
ATOM 7907 C C . ALA A 1 33 ? 28.031 -1.924 5.819 1.00 32.12 33 ALA A C 6
ATOM 7908 O O . ALA A 1 33 ? 27.166 -2.394 6.559 1.00 63.11 33 ALA A O 6
ATOM 7915 N N . VAL A 1 34 ? 28.471 -0.674 5.924 1.00 33.00 34 VAL A N 6
ATOM 7916 C CA . VAL A 1 34 ? 27.950 0.237 6.936 1.00 2.22 34 VAL A CA 6
ATOM 7917 C C . VAL A 1 34 ? 27.053 1.299 6.310 1.00 0.14 34 VAL A C 6
ATOM 7918 O O . VAL A 1 34 ? 27.522 2.172 5.580 1.00 2.01 34 VAL A O 6
ATOM 7931 N N . VAL A 1 35 ? 25.759 1.219 6.602 1.00 75.01 35 VAL A N 6
ATOM 7932 C CA . VAL A 1 35 ? 24.794 2.174 6.069 1.00 4.23 35 VAL A CA 6
ATOM 7933 C C . VAL A 1 35 ? 23.956 2.788 7.184 1.00 11.55 35 VAL A C 6
ATOM 7934 O O . VAL A 1 35 ? 23.558 2.102 8.126 1.00 41.40 35 VAL A O 6
ATOM 7947 N N . SER A 1 36 ? 23.690 4.086 7.072 1.00 61.15 36 SER A N 6
ATOM 7948 C CA . SER A 1 36 ? 22.901 4.795 8.072 1.00 20.43 36 SER A CA 6
ATOM 7949 C C . SER A 1 36 ? 21.841 5.669 7.409 1.00 31.31 36 SER A C 6
ATOM 7950 O O . SER A 1 36 ? 21.887 5.911 6.203 1.00 40.33 36 SER A O 6
ATOM 7958 N N . ILE A 1 37 ? 20.887 6.138 8.206 1.00 2.31 37 ILE A N 6
ATOM 7959 C CA . ILE A 1 37 ? 19.816 6.986 7.698 1.00 41.15 37 ILE A CA 6
ATOM 7960 C C . ILE A 1 37 ? 19.935 8.407 8.239 1.00 64.31 37 ILE A C 6
ATOM 7961 O O . ILE A 1 37 ? 20.472 8.625 9.325 1.00 51.10 37 ILE A O 6
ATOM 7977 N N . SER A 1 38 ? 19.430 9.370 7.475 1.00 71.33 38 SER A N 6
ATOM 7978 C CA . SER A 1 38 ? 19.481 10.770 7.876 1.00 3.55 38 SER A CA 6
ATOM 7979 C C . SER A 1 38 ? 18.882 11.667 6.797 1.00 1.45 38 SER A C 6
ATOM 7980 O O . SER A 1 38 ? 18.538 11.205 5.711 1.00 42.15 38 SER A O 6
ATOM 7988 N N . GLY A 1 39 ? 18.760 12.955 7.107 1.00 23.21 39 GLY A N 6
ATOM 7989 C CA . GLY A 1 39 ? 18.203 13.897 6.155 1.00 54.22 39 GLY A CA 6
ATOM 7990 C C . GLY A 1 39 ? 17.826 15.217 6.798 1.00 0.11 39 GLY A C 6
ATOM 7991 O O . GLY A 1 39 ? 17.790 16.252 6.133 1.00 22.24 39 GLY A O 6
ATOM 7995 N N . GLY A 1 40 ? 17.542 15.181 8.097 1.00 45.53 40 GLY A N 6
ATOM 7996 C CA . GLY A 1 40 ? 17.168 16.390 8.808 1.00 64.03 40 GLY A CA 6
ATOM 7997 C C . GLY A 1 40 ? 17.440 16.295 10.296 1.00 71.40 40 GLY A C 6
ATOM 7998 O O . GLY A 1 40 ? 18.594 16.287 10.724 1.00 20.50 40 GLY A O 6
ATOM 8002 N N . SER A 1 41 ? 16.374 16.224 11.087 1.00 21.21 41 SER A N 6
ATOM 8003 C CA . SER A 1 41 ? 16.503 16.134 12.537 1.00 51.31 41 SER A CA 6
ATOM 8004 C C . SER A 1 41 ? 15.979 14.795 13.047 1.00 13.51 41 SER A C 6
ATOM 8005 O O . SER A 1 41 ? 15.216 14.113 12.364 1.00 43.32 41 SER A O 6
ATOM 8013 N N . GLY A 1 42 ? 16.394 14.426 14.255 1.00 61.31 42 GLY A N 6
ATOM 8014 C CA . GLY A 1 42 ? 15.957 13.170 14.837 1.00 5.35 42 GLY A CA 6
ATOM 8015 C C . GLY A 1 42 ? 14.454 13.107 15.018 1.00 32.03 42 GLY A C 6
ATOM 8016 O O . GLY A 1 42 ? 13.919 13.610 16.007 1.00 71.14 42 GLY A O 6
ATOM 8020 N N . ASP A 1 43 ? 13.770 12.489 14.061 1.00 1.24 43 ASP A N 6
ATOM 8021 C CA . ASP A 1 43 ? 12.318 12.363 14.119 1.00 24.50 43 ASP A CA 6
ATOM 8022 C C . ASP A 1 43 ? 11.884 10.936 13.797 1.00 23.13 43 ASP A C 6
ATOM 8023 O O . ASP A 1 43 ? 10.966 10.401 14.418 1.00 3.12 43 ASP A O 6
ATOM 8032 N N . ALA A 1 44 ? 12.550 10.326 12.822 1.00 20.11 44 ALA A N 6
ATOM 8033 C CA . ALA A 1 44 ? 12.234 8.962 12.419 1.00 73.55 44 ALA A CA 6
ATOM 8034 C C . ALA A 1 44 ? 13.193 7.963 13.058 1.00 12.42 44 ALA A C 6
ATOM 8035 O O . ALA A 1 44 ? 14.405 8.037 12.857 1.00 62.41 44 ALA A O 6
ATOM 8042 N N . ASP A 1 45 ? 12.643 7.033 13.830 1.00 75.52 45 ASP A N 6
ATOM 8043 C CA . ASP A 1 45 ? 13.450 6.019 14.499 1.00 13.01 45 ASP A CA 6
ATOM 8044 C C . ASP A 1 45 ? 13.787 4.876 13.546 1.00 11.52 45 ASP A C 6
ATOM 8045 O O . ASP A 1 45 ? 13.144 4.709 12.509 1.00 64.13 45 ASP A O 6
ATOM 8054 N N . LEU A 1 46 ? 14.799 4.094 13.904 1.00 32.32 46 LEU A N 6
ATOM 8055 C CA . LEU A 1 46 ? 15.223 2.967 13.081 1.00 72.24 46 LEU A CA 6
ATOM 8056 C C . LEU A 1 46 ? 15.080 1.652 13.841 1.00 11.31 46 LEU A C 6
ATOM 8057 O O . LEU A 1 46 ? 15.545 1.525 14.974 1.00 41.01 46 LEU A O 6
ATOM 8073 N N . TYR A 1 47 ? 14.436 0.677 13.210 1.00 33.01 47 TYR A N 6
ATOM 8074 C CA . TYR A 1 47 ? 14.231 -0.628 13.827 1.00 23.22 47 TYR A CA 6
ATOM 8075 C C . TYR A 1 47 ? 14.566 -1.751 12.850 1.00 34.10 47 TYR A C 6
ATOM 8076 O O . TYR A 1 47 ? 14.359 -1.622 11.643 1.00 75.04 47 TYR A O 6
ATOM 8094 N N . LEU A 1 48 ? 15.084 -2.853 13.381 1.00 75.33 48 LEU A N 6
ATOM 8095 C CA . LEU A 1 48 ? 15.447 -4.001 12.557 1.00 33.31 48 LEU A CA 6
ATOM 8096 C C . LEU A 1 48 ? 15.387 -5.293 13.366 1.00 12.14 48 LEU A C 6
ATOM 8097 O O . LEU A 1 48 ? 15.894 -5.361 14.486 1.00 10.02 48 LEU A O 6
ATOM 8113 N N . LYS A 1 49 ? 14.765 -6.317 12.791 1.00 4.14 49 LYS A N 6
ATOM 8114 C CA . LYS A 1 49 ? 14.642 -7.609 13.457 1.00 54.45 49 LYS A CA 6
ATOM 8115 C C . LYS A 1 49 ? 14.724 -8.750 12.448 1.00 10.00 49 LYS A C 6
ATOM 8116 O O . LYS A 1 49 ? 13.925 -8.825 11.515 1.00 33.44 49 LYS A O 6
ATOM 8135 N N . ALA A 1 50 ? 15.695 -9.637 12.643 1.00 54.33 50 ALA A N 6
ATOM 8136 C CA . ALA A 1 50 ? 15.878 -10.776 11.752 1.00 4.11 50 ALA A CA 6
ATOM 8137 C C . ALA A 1 50 ? 14.825 -11.848 12.008 1.00 74.05 50 ALA A C 6
ATOM 8138 O O . ALA A 1 50 ? 15.028 -12.751 12.818 1.00 74.33 50 ALA A O 6
ATOM 8145 N N . GLY A 1 51 ? 13.697 -11.741 11.311 1.00 61.12 51 GLY A N 6
ATOM 8146 C CA . GLY A 1 51 ? 12.628 -12.708 11.477 1.00 14.15 51 GLY A CA 6
ATOM 8147 C C . GLY A 1 51 ? 11.258 -12.059 11.497 1.00 33.42 51 GLY A C 6
ATOM 8148 O O . GLY A 1 51 ? 10.575 -12.003 10.474 1.00 4.22 51 GLY A O 6
ATOM 8152 N N . SER A 1 52 ? 10.853 -11.570 12.665 1.00 60.10 52 SER A N 6
ATOM 8153 C CA . SER A 1 52 ? 9.553 -10.927 12.815 1.00 32.31 52 SER A CA 6
ATOM 8154 C C . SER A 1 52 ? 9.707 -9.415 12.950 1.00 34.42 52 SER A C 6
ATOM 8155 O O . SER A 1 52 ? 10.549 -8.930 13.705 1.00 3.21 52 SER A O 6
ATOM 8163 N N . LYS A 1 53 ? 8.886 -8.675 12.212 1.00 31.44 53 LYS A N 6
ATOM 8164 C CA . LYS A 1 53 ? 8.928 -7.218 12.249 1.00 75.44 53 LYS A CA 6
ATOM 8165 C C . LYS A 1 53 ? 9.102 -6.714 13.678 1.00 72.43 53 LYS A C 6
ATOM 8166 O O . LYS A 1 53 ? 8.355 -7.079 14.586 1.00 75.24 53 LYS A O 6
ATOM 8185 N N . PRO A 1 54 ? 10.110 -5.855 13.884 1.00 4.30 54 PRO A N 6
ATOM 8186 C CA . PRO A 1 54 ? 10.405 -5.281 15.200 1.00 14.35 54 PRO A CA 6
ATOM 8187 C C . PRO A 1 54 ? 9.337 -4.290 15.652 1.00 5.43 54 PRO A C 6
ATOM 8188 O O . PRO A 1 54 ? 8.793 -3.536 14.845 1.00 41.40 54 PRO A O 6
ATOM 8199 N N . THR A 1 55 ? 9.042 -4.295 16.949 1.00 41.04 55 THR A N 6
ATOM 8200 C CA . THR A 1 55 ? 8.040 -3.397 17.508 1.00 74.02 55 THR A CA 6
ATOM 8201 C C . THR A 1 55 ? 8.689 -2.304 18.349 1.00 34.01 55 THR A C 6
ATOM 8202 O O . THR A 1 55 ? 9.909 -2.275 18.514 1.00 13.54 55 THR A O 6
ATOM 8213 N N . THR A 1 56 ? 7.866 -1.405 18.881 1.00 75.51 56 THR A N 6
ATOM 8214 C CA . THR A 1 56 ? 8.360 -0.310 19.705 1.00 14.12 56 THR A CA 6
ATOM 8215 C C . THR A 1 56 ? 9.080 -0.834 20.942 1.00 64.11 56 THR A C 6
ATOM 8216 O O . THR A 1 56 ? 9.830 -0.105 21.591 1.00 12.41 56 THR A O 6
ATOM 8227 N N . SER A 1 57 ? 8.850 -2.103 21.262 1.00 34.33 57 SER A N 6
ATOM 8228 C CA . SER A 1 57 ? 9.475 -2.724 22.424 1.00 62.42 57 SER A CA 6
ATOM 8229 C C . SER A 1 57 ? 10.387 -3.872 22.001 1.00 44.11 57 SER A C 6
ATOM 8230 O O . SER A 1 57 ? 11.334 -4.219 22.707 1.00 61.43 57 SER A O 6
ATOM 8238 N N . SER A 1 58 ? 10.095 -4.457 20.844 1.00 54.43 58 SER A N 6
ATOM 8239 C CA . SER A 1 58 ? 10.885 -5.568 20.327 1.00 0.31 58 SER A CA 6
ATOM 8240 C C . SER A 1 58 ? 11.827 -5.097 19.223 1.00 73.33 58 SER A C 6
ATOM 8241 O O . SER A 1 58 ? 11.395 -4.500 18.237 1.00 40.12 58 SER A O 6
ATOM 8249 N N . TRP A 1 59 ? 13.115 -5.371 19.396 1.00 34.21 59 TRP A N 6
ATOM 8250 C CA . TRP A 1 59 ? 14.119 -4.976 18.415 1.00 74.33 59 TRP A CA 6
ATOM 8251 C C . TRP A 1 59 ? 15.321 -5.913 18.459 1.00 0.30 59 TRP A C 6
ATOM 8252 O O . TRP A 1 59 ? 15.611 -6.517 19.492 1.00 43.41 59 TRP A O 6
ATOM 8273 N N . ASP A 1 60 ? 16.017 -6.029 17.333 1.00 11.34 60 ASP A N 6
ATOM 8274 C CA . ASP A 1 60 ? 17.189 -6.891 17.245 1.00 64.32 60 ASP A CA 6
ATOM 8275 C C . ASP A 1 60 ? 18.449 -6.071 16.986 1.00 41.13 60 ASP A C 6
ATOM 8276 O O . ASP A 1 60 ? 19.530 -6.403 17.474 1.00 33.34 60 ASP A O 6
ATOM 8285 N N . CYS A 1 61 ? 18.303 -5.000 16.214 1.00 11.30 61 CYS A N 6
ATOM 8286 C CA . CYS A 1 61 ? 19.430 -4.132 15.888 1.00 34.51 61 CYS A CA 6
ATOM 8287 C C . CYS A 1 61 ? 19.009 -2.666 15.903 1.00 62.44 61 CYS A C 6
ATOM 8288 O O . CYS A 1 61 ? 18.093 -2.266 15.185 1.00 74.11 61 CYS A O 6
ATOM 8296 N N . ARG A 1 62 ? 19.684 -1.871 16.726 1.00 43.23 62 ARG A N 6
ATOM 8297 C CA . ARG A 1 62 ? 19.379 -0.450 16.836 1.00 51.50 62 ARG A CA 6
ATOM 8298 C C . ARG A 1 62 ? 20.326 0.236 17.817 1.00 70.42 62 ARG A C 6
ATOM 8299 O O . ARG A 1 62 ? 20.679 -0.311 18.862 1.00 60.42 62 ARG A O 6
ATOM 8320 N N . PRO A 1 63 ? 20.748 1.462 17.474 1.00 64.53 63 PRO A N 6
ATOM 8321 C CA . PRO A 1 63 ? 21.660 2.248 18.310 1.00 30.32 63 PRO A CA 6
ATOM 8322 C C . PRO A 1 63 ? 20.997 2.729 19.596 1.00 12.31 63 PRO A C 6
ATOM 8323 O O . PRO A 1 63 ? 21.308 3.809 20.100 1.00 23.41 63 PRO A O 6
ATOM 8334 N N . TYR A 1 64 ? 20.082 1.923 20.122 1.00 31.22 64 TYR A N 6
ATOM 8335 C CA . TYR A 1 64 ? 19.373 2.268 21.349 1.00 42.12 64 TYR A CA 6
ATOM 8336 C C . TYR A 1 64 ? 19.087 3.765 21.409 1.00 12.35 64 TYR A C 6
ATOM 8337 O O . TYR A 1 64 ? 19.659 4.486 22.228 1.00 61.54 64 TYR A O 6
ATOM 8355 N N . ARG A 1 65 ? 18.196 4.226 20.537 1.00 1.45 65 ARG A N 6
ATOM 8356 C CA . ARG A 1 65 ?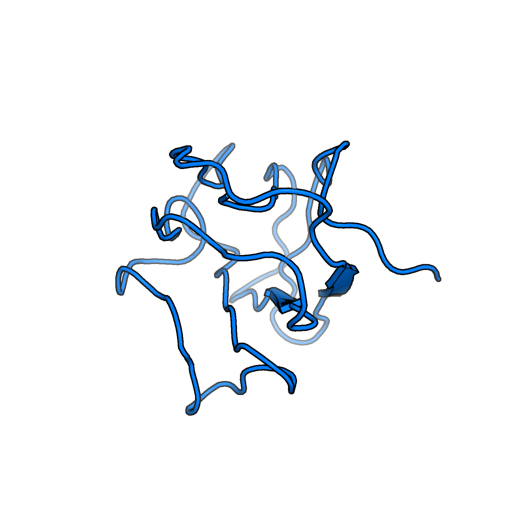 17.833 5.638 20.490 1.00 31.43 65 ARG A CA 6
ATOM 8357 C C . ARG A 1 65 ? 16.636 5.860 19.570 1.00 2.52 65 ARG A C 6
ATOM 8358 O O . ARG A 1 65 ? 16.053 4.908 19.051 1.00 3.12 65 ARG A O 6
ATOM 8379 N N . TYR A 1 66 ? 16.275 7.124 19.373 1.00 23.52 66 TYR A N 6
ATOM 8380 C CA . TYR A 1 66 ? 15.146 7.472 18.518 1.00 25.55 66 TYR A CA 6
ATOM 8381 C C . TYR A 1 66 ? 15.497 8.640 17.602 1.00 31.10 66 TYR A C 6
ATOM 8382 O O . TYR A 1 66 ? 16.306 9.498 17.953 1.00 73.13 66 TYR A O 6
ATOM 8400 N N . GLY A 1 67 ? 14.880 8.666 16.424 1.00 21.53 67 GLY A N 6
ATOM 8401 C CA . GLY A 1 67 ? 15.138 9.732 15.475 1.00 44.12 67 GLY A CA 6
ATOM 8402 C C . GLY A 1 67 ? 16.201 9.360 14.460 1.00 73.05 67 GLY A C 6
ATOM 8403 O O . GLY A 1 67 ? 16.974 8.427 14.674 1.00 55.23 67 GLY A O 6
ATOM 8407 N N . ASN A 1 68 ? 16.238 10.090 13.350 1.00 41.33 68 ASN A N 6
ATOM 8408 C CA . ASN A 1 68 ? 17.212 9.830 12.296 1.00 3.21 68 ASN A CA 6
ATOM 8409 C C . ASN A 1 68 ? 18.631 9.823 12.857 1.00 62.02 68 ASN A C 6
ATOM 8410 O O . ASN A 1 68 ? 18.841 10.065 14.044 1.00 2.34 68 ASN A O 6
ATOM 8421 N N . ASN A 1 69 ? 19.602 9.544 11.993 1.00 73.34 69 ASN A N 6
ATOM 8422 C CA . ASN A 1 69 ? 21.001 9.505 12.401 1.00 21.03 69 ASN A CA 6
ATOM 8423 C C . ASN A 1 69 ? 21.257 8.344 13.358 1.00 74.15 69 ASN A C 6
ATOM 8424 O O . ASN A 1 69 ? 22.275 8.308 14.047 1.00 43.02 69 ASN A O 6
ATOM 8435 N N . GLU A 1 70 ? 20.324 7.397 13.392 1.00 24.23 70 GLU A N 6
ATOM 8436 C CA . GLU A 1 70 ? 20.449 6.235 14.264 1.00 22.32 70 GLU A CA 6
ATOM 8437 C C . GLU A 1 70 ? 20.288 4.940 13.472 1.00 15.41 70 GLU A C 6
ATOM 8438 O O . GLU A 1 70 ? 19.170 4.495 13.212 1.00 30.44 70 GLU A O 6
ATOM 8450 N N . SER A 1 71 ? 21.412 4.343 13.091 1.00 72.42 71 SER A N 6
ATOM 8451 C CA . SER A 1 71 ? 21.396 3.102 12.325 1.00 51.05 71 SER A CA 6
ATOM 8452 C C . SER A 1 71 ? 22.395 2.099 12.893 1.00 4.43 71 SER A C 6
ATOM 8453 O O . SER A 1 71 ? 23.197 2.433 13.767 1.00 61.13 71 SER A O 6
ATOM 8461 N N . CYS A 1 72 ? 22.341 0.871 12.392 1.00 61.41 72 CYS A N 6
ATOM 8462 C CA . CYS A 1 72 ? 23.241 -0.182 12.850 1.00 74.53 72 CYS A CA 6
ATOM 8463 C C . CYS A 1 72 ? 24.100 -0.701 11.701 1.00 32.12 72 CYS A C 6
ATOM 8464 O O . CYS A 1 72 ? 23.702 -0.639 10.538 1.00 32.20 72 CYS A O 6
ATOM 8472 N N . SER A 1 73 ? 25.281 -1.211 12.036 1.00 52.21 73 SER A N 6
ATOM 8473 C CA . SER A 1 73 ? 26.199 -1.735 11.032 1.00 63.21 73 SER A CA 6
ATOM 8474 C C . SER A 1 73 ? 26.661 -3.142 11.400 1.00 10.01 73 SER A C 6
ATOM 8475 O O . SER A 1 73 ? 27.427 -3.329 12.345 1.00 5.01 73 SER A O 6
ATOM 8483 N N . VAL A 1 74 ? 26.188 -4.129 10.646 1.00 23.51 74 VAL A N 6
ATOM 8484 C CA . VAL A 1 74 ? 26.552 -5.520 10.891 1.00 44.10 74 VAL A CA 6
ATOM 8485 C C . VAL A 1 74 ? 26.520 -6.332 9.601 1.00 3.20 74 VAL A C 6
ATOM 8486 O O . VAL A 1 74 ? 25.785 -6.006 8.669 1.00 62.42 74 VAL A O 6
ATOM 8499 N N . SER A 1 75 ? 27.322 -7.391 9.555 1.00 43.24 75 SER A N 6
ATOM 8500 C CA . SER A 1 75 ? 27.389 -8.248 8.377 1.00 35.52 75 SER A CA 6
ATOM 8501 C C . SER A 1 75 ? 26.134 -9.109 8.261 1.00 61.12 75 SER A C 6
ATOM 8502 O O . SER A 1 75 ? 25.948 -10.060 9.020 1.00 53.42 75 SER A O 6
ATOM 8510 N N . ALA A 1 76 ? 25.277 -8.768 7.304 1.00 12.13 76 ALA A N 6
ATOM 8511 C CA . ALA A 1 76 ? 24.041 -9.509 7.086 1.00 20.40 76 ALA A CA 6
ATOM 8512 C C . ALA A 1 76 ? 24.289 -10.751 6.236 1.00 14.10 76 ALA A C 6
ATOM 8513 O O . ALA A 1 76 ? 24.951 -10.684 5.201 1.00 73.11 76 ALA A O 6
ATOM 8520 N N . ALA A 1 77 ? 23.753 -11.883 6.681 1.00 70.15 77 ALA A N 6
ATOM 8521 C CA . ALA A 1 77 ? 23.915 -13.140 5.960 1.00 40.55 77 ALA A CA 6
ATOM 8522 C C . ALA A 1 77 ? 22.634 -13.520 5.224 1.00 2.25 77 ALA A C 6
ATOM 8523 O O . ALA A 1 77 ? 21.526 -13.367 5.739 1.00 40.13 77 ALA A O 6
ATOM 8530 N N . PRO A 1 78 ? 22.787 -14.027 3.992 1.00 15.30 78 PRO A N 6
ATOM 8531 C CA . PRO A 1 78 ? 21.652 -14.439 3.160 1.00 63.01 78 PRO A CA 6
ATOM 8532 C C . PRO A 1 78 ? 20.965 -15.690 3.696 1.00 72.22 78 PRO A C 6
ATOM 8533 O O . PRO A 1 78 ? 21.620 -16.606 4.192 1.00 14.21 78 PRO A O 6
ATOM 8544 N N . GLY A 1 79 ? 19.640 -15.723 3.592 1.00 54.54 79 GLY A N 6
ATOM 8545 C CA . GLY A 1 79 ? 18.886 -16.867 4.070 1.00 54.51 79 GLY A CA 6
ATOM 8546 C C . GLY A 1 79 ? 17.841 -16.483 5.099 1.00 73.11 79 GLY A C 6
ATOM 8547 O O . GLY A 1 79 ? 16.965 -17.282 5.434 1.00 4.14 79 GLY A O 6
ATOM 8551 N N . THR A 1 80 ? 17.932 -15.257 5.604 1.00 54.41 80 THR A N 6
ATOM 8552 C CA . THR A 1 80 ? 16.989 -14.770 6.603 1.00 51.40 80 THR A CA 6
ATOM 8553 C C . THR A 1 80 ? 16.358 -13.452 6.168 1.00 45.32 80 THR A C 6
ATOM 8554 O O . THR A 1 80 ? 17.058 -12.510 5.792 1.00 21.33 80 THR A O 6
ATOM 8565 N N . THR A 1 81 ? 15.031 -13.390 6.221 1.00 45.42 81 THR A N 6
ATOM 8566 C CA . THR A 1 81 ? 14.306 -12.187 5.832 1.00 45.24 81 THR A CA 6
ATOM 8567 C C . THR A 1 81 ? 14.505 -11.071 6.851 1.00 21.00 81 THR A C 6
ATOM 8568 O O . THR A 1 81 ? 14.479 -11.309 8.059 1.00 45.32 81 THR A O 6
ATOM 8579 N N . TYR A 1 82 ? 14.702 -9.854 6.358 1.00 43.44 82 TYR A N 6
ATOM 8580 C CA . TYR A 1 82 ? 14.907 -8.701 7.226 1.00 10.34 82 TYR A CA 6
ATOM 8581 C C . TYR A 1 82 ? 13.692 -7.779 7.204 1.00 54.22 82 TYR A C 6
ATOM 8582 O O . TYR A 1 82 ? 13.135 -7.491 6.143 1.00 24.24 82 TYR A O 6
ATOM 8600 N N . HIS A 1 83 ? 13.285 -7.318 8.382 1.00 13.23 83 HIS A N 6
ATOM 8601 C CA . HIS A 1 83 ? 12.136 -6.427 8.499 1.00 12.24 83 HIS A CA 6
ATOM 8602 C C . HIS A 1 83 ? 12.582 -5.004 8.824 1.00 61.41 83 HIS A C 6
ATOM 8603 O O . HIS A 1 83 ? 13.686 -4.788 9.324 1.00 61.02 83 HIS A O 6
ATOM 8617 N N . VAL A 1 84 ? 11.717 -4.037 8.535 1.00 31.43 84 VAL A N 6
ATOM 8618 C CA . VAL A 1 84 ? 12.022 -2.636 8.797 1.00 53.24 84 VAL A CA 6
ATOM 8619 C C . VAL A 1 84 ? 10.812 -1.908 9.371 1.00 33.15 84 VAL A C 6
ATOM 8620 O O . VAL A 1 84 ? 9.683 -2.111 8.925 1.00 30.11 84 VAL A O 6
ATOM 8633 N N . MET A 1 85 ? 11.055 -1.059 10.364 1.00 24.15 85 MET A N 6
ATOM 8634 C CA . MET A 1 85 ? 9.985 -0.299 11.000 1.00 70.13 85 MET A CA 6
ATOM 8635 C C . MET A 1 85 ? 10.425 1.136 11.272 1.00 73.11 85 MET A C 6
ATOM 8636 O O . MET A 1 85 ? 11.424 1.370 11.952 1.00 64.04 85 MET A O 6
ATOM 8650 N N . ILE A 1 86 ? 9.673 2.092 10.737 1.00 35.14 86 ILE A N 6
ATOM 8651 C CA . ILE A 1 86 ? 9.985 3.503 10.924 1.00 2.30 86 ILE A CA 6
ATOM 8652 C C . ILE A 1 86 ? 8.914 4.198 11.758 1.00 23.14 86 ILE A C 6
ATOM 8653 O O . ILE A 1 86 ? 7.772 4.348 11.323 1.00 24.02 86 ILE A O 6
ATOM 8669 N N . LYS A 1 87 ? 9.291 4.622 12.960 1.00 40.11 87 LYS A N 6
ATOM 8670 C CA . LYS A 1 87 ? 8.365 5.304 13.856 1.00 40.41 87 LYS A CA 6
ATOM 8671 C C . LYS A 1 87 ? 8.736 6.777 14.003 1.00 31.44 87 LYS A C 6
ATOM 8672 O O . LYS A 1 87 ? 9.902 7.117 14.196 1.00 64.33 87 LYS A O 6
ATOM 8691 N N . GLY A 1 88 ? 7.734 7.647 13.913 1.00 24.32 88 GLY A N 6
ATOM 8692 C CA . GLY A 1 88 ? 7.976 9.072 14.040 1.00 22.14 88 GLY A CA 6
ATOM 8693 C C . GLY A 1 88 ? 7.379 9.650 15.308 1.00 5.40 88 GLY A C 6
ATOM 8694 O O . GLY A 1 88 ? 6.314 9.222 15.752 1.00 0.35 88 GLY A O 6
ATOM 8698 N N . TYR A 1 89 ? 8.068 10.625 15.893 1.00 74.43 89 TYR A N 6
ATOM 8699 C CA . TYR A 1 89 ? 7.601 11.260 17.119 1.00 23.14 89 TYR A CA 6
ATOM 8700 C C . TYR A 1 89 ? 6.751 12.488 16.808 1.00 71.30 89 TYR A C 6
ATOM 8701 O O . TYR A 1 89 ? 5.943 12.922 17.629 1.00 72.41 89 TYR A O 6
ATOM 8719 N N . SER A 1 90 ? 6.939 13.043 15.615 1.00 63.30 90 SER A N 6
ATOM 8720 C CA . SER A 1 90 ? 6.193 14.222 15.194 1.00 13.53 90 SER A CA 6
ATOM 8721 C C . SER A 1 90 ? 6.292 14.418 13.684 1.00 12.24 90 SER A C 6
ATOM 8722 O O . SER A 1 90 ? 7.352 14.224 13.091 1.00 54.22 90 SER A O 6
ATOM 8730 N N . ASN A 1 91 ? 5.178 14.804 13.070 1.00 43.12 91 ASN A N 6
ATOM 8731 C CA . ASN A 1 91 ? 5.138 15.026 11.629 1.00 62.01 91 ASN A CA 6
ATOM 8732 C C . ASN A 1 91 ? 6.459 15.604 11.131 1.00 64.35 91 ASN A C 6
ATOM 8733 O O . ASN A 1 91 ? 6.761 16.776 11.356 1.00 54.23 91 ASN A O 6
ATOM 8744 N N . TYR A 1 92 ? 7.243 14.773 10.452 1.00 3.22 92 TYR A N 6
ATOM 8745 C CA . TYR A 1 92 ? 8.533 15.200 9.923 1.00 1.42 92 TYR A CA 6
ATOM 8746 C C . TYR A 1 92 ? 8.946 14.340 8.733 1.00 55.24 92 TYR A C 6
ATOM 8747 O O . TYR A 1 92 ? 9.173 13.138 8.870 1.00 42.31 92 TYR A O 6
ATOM 8765 N N . SER A 1 93 ? 9.040 14.966 7.564 1.00 61.35 93 SER A N 6
ATOM 8766 C CA . SER A 1 93 ? 9.422 14.258 6.347 1.00 51.41 93 SER A CA 6
ATOM 8767 C C . SER A 1 93 ? 10.666 14.883 5.723 1.00 24.02 93 SER A C 6
ATOM 8768 O O . SER A 1 93 ? 10.919 16.077 5.878 1.00 63.03 93 SER A O 6
ATOM 8776 N N . GLY A 1 94 ? 11.441 14.065 5.017 1.00 21.00 94 GLY A N 6
ATOM 8777 C CA . GLY A 1 94 ? 12.650 14.554 4.380 1.00 21.24 94 GLY A CA 6
ATOM 8778 C C . GLY A 1 94 ? 13.884 13.788 4.814 1.00 22.20 94 GLY A C 6
ATOM 8779 O O . GLY A 1 94 ? 15.001 14.301 4.739 1.00 73.14 94 GLY A O 6
ATOM 8783 N N . VAL A 1 95 ? 13.684 12.556 5.271 1.00 32.14 95 VAL A N 6
ATOM 8784 C CA . VAL A 1 95 ? 14.789 11.718 5.720 1.00 63.43 95 VAL A CA 6
ATOM 8785 C C . VAL A 1 95 ? 15.002 10.539 4.777 1.00 64.40 95 VAL A C 6
ATOM 8786 O O . VAL A 1 95 ? 14.047 9.980 4.237 1.00 20.42 95 VAL A O 6
ATOM 8799 N N . THR A 1 96 ? 16.263 10.164 4.582 1.00 21.34 96 THR A N 6
ATOM 8800 C CA . THR A 1 96 ? 16.603 9.051 3.704 1.00 12.33 96 THR A CA 6
ATOM 8801 C C . THR A 1 96 ? 16.898 7.789 4.506 1.00 62.34 96 THR A C 6
ATOM 8802 O O . THR A 1 96 ? 17.762 7.786 5.384 1.00 13.20 96 THR A O 6
ATOM 8813 N N . LEU A 1 97 ? 16.177 6.716 4.198 1.00 43.22 97 LEU A N 6
ATOM 8814 C CA . LEU A 1 97 ? 16.363 5.445 4.889 1.00 10.25 97 LEU A CA 6
ATOM 8815 C C . LEU A 1 97 ? 16.950 4.395 3.951 1.00 1.54 97 LEU A C 6
ATOM 8816 O O . LEU A 1 97 ? 16.690 4.407 2.748 1.00 44.40 97 LEU A O 6
ATOM 8832 N N . LYS A 1 98 ? 17.742 3.486 4.511 1.00 53.55 98 LYS A N 6
ATOM 8833 C CA . LYS A 1 98 ? 18.364 2.426 3.726 1.00 14.40 98 LYS A CA 6
ATOM 8834 C C . LYS A 1 98 ? 18.656 1.207 4.594 1.00 31.13 98 LYS A C 6
ATOM 8835 O O . LYS A 1 98 ? 18.639 1.289 5.823 1.00 21.43 98 LYS A O 6
ATOM 8854 N N . LEU A 1 99 ? 18.925 0.078 3.949 1.00 72.53 99 LEU A N 6
ATOM 8855 C CA . LEU A 1 99 ? 19.223 -1.159 4.662 1.00 32.44 99 LEU A CA 6
ATOM 8856 C C . LEU A 1 99 ? 20.723 -1.306 4.894 1.00 22.44 99 LEU A C 6
ATOM 8857 O O . LEU A 1 99 ? 21.527 -1.044 4.000 1.00 1.13 99 LEU A O 6
ATOM 8873 N N . GLN A 1 100 ? 21.092 -1.729 6.099 1.00 32.32 100 GLN A N 6
ATOM 8874 C CA . GLN A 1 100 ? 22.496 -1.913 6.447 1.00 12.44 100 GLN A CA 6
ATOM 8875 C C . GLN A 1 100 ? 22.908 -3.373 6.295 1.00 44.13 100 GLN A C 6
ATOM 8876 O O . GLN A 1 100 ? 22.456 -4.238 7.045 1.00 3.14 100 GLN A O 6
ATOM 8890 N N . TYR A 1 101 ? 23.769 -3.640 5.319 1.00 75.45 101 TYR A N 6
ATOM 8891 C CA . TYR A 1 101 ? 24.240 -4.997 5.065 1.00 11.25 101 TYR A CA 6
ATOM 8892 C C . TYR A 1 101 ? 25.731 -5.120 5.365 1.00 72.04 101 TYR A C 6
ATOM 8893 O O . TYR A 1 101 ? 26.151 -5.991 6.124 1.00 65.54 101 TYR A O 6
ATOM 8911 N N . GLY A 1 1 ? 1.770 -0.103 0.515 1.00 5.11 1 GLY A N 7
ATOM 8912 C CA . GLY A 1 1 ? 1.737 -0.501 -0.880 1.00 24.41 1 GLY A CA 7
ATOM 8913 C C . GLY A 1 1 ? 2.600 -1.717 -1.156 1.00 53.03 1 GLY A C 7
ATOM 8914 O O . GLY A 1 1 ? 2.133 -2.699 -1.732 1.00 44.25 1 GLY A O 7
ATOM 8918 N N . ASN A 1 2 ? 3.862 -1.651 -0.746 1.00 1.13 2 ASN A N 7
ATOM 8919 C CA . ASN A 1 2 ? 4.792 -2.754 -0.955 1.00 25.45 2 ASN A CA 7
ATOM 8920 C C . ASN A 1 2 ? 5.919 -2.718 0.074 1.00 71.22 2 ASN A C 7
ATOM 8921 O O . ASN A 1 2 ? 5.921 -1.884 0.979 1.00 44.41 2 ASN A O 7
ATOM 8932 N N . VAL A 1 3 ? 6.876 -3.629 -0.072 1.00 71.24 3 VAL A N 7
ATOM 8933 C CA . VAL A 1 3 ? 8.009 -3.701 0.842 1.00 2.01 3 VAL A CA 7
ATOM 8934 C C . VAL A 1 3 ? 9.323 -3.451 0.110 1.00 52.51 3 VAL A C 7
ATOM 8935 O O . VAL A 1 3 ? 9.787 -4.292 -0.661 1.00 55.54 3 VAL A O 7
ATOM 8948 N N . LEU A 1 4 ? 9.919 -2.289 0.356 1.00 31.34 4 LEU A N 7
ATOM 8949 C CA . LEU A 1 4 ? 11.181 -1.927 -0.279 1.00 61.01 4 LEU A CA 7
ATOM 8950 C C . LEU A 1 4 ? 12.173 -1.388 0.747 1.00 34.43 4 LEU A C 7
ATOM 8951 O O . LEU A 1 4 ? 11.781 -0.805 1.758 1.00 21.25 4 LEU A O 7
ATOM 8967 N N . LYS A 1 5 ? 13.459 -1.586 0.480 1.00 50.34 5 LYS A N 7
ATOM 8968 C CA . LYS A 1 5 ? 14.508 -1.117 1.377 1.00 23.31 5 LYS A CA 7
ATOM 8969 C C . LYS A 1 5 ? 15.870 -1.161 0.691 1.00 1.53 5 LYS A C 7
ATOM 8970 O O . LYS A 1 5 ? 16.425 -0.125 0.328 1.00 44.32 5 LYS A O 7
ATOM 8989 N N . ASN A 1 6 ? 16.402 -2.366 0.517 1.00 72.12 6 ASN A N 7
ATOM 8990 C CA . ASN A 1 6 ? 17.698 -2.544 -0.127 1.00 5.34 6 ASN A CA 7
ATOM 8991 C C . ASN A 1 6 ? 17.656 -2.069 -1.576 1.00 3.22 6 ASN A C 7
ATOM 8992 O O . ASN A 1 6 ? 16.590 -1.995 -2.185 1.00 32.14 6 ASN A O 7
ATOM 9003 N N . ASN A 1 7 ? 18.825 -1.748 -2.122 1.00 71.51 7 ASN A N 7
ATOM 9004 C CA . ASN A 1 7 ? 18.922 -1.281 -3.500 1.00 52.30 7 ASN A CA 7
ATOM 9005 C C . ASN A 1 7 ? 18.760 0.235 -3.573 1.00 34.42 7 ASN A C 7
ATOM 9006 O O . ASN A 1 7 ? 19.658 0.946 -4.023 1.00 43.13 7 ASN A O 7
ATOM 9017 N N . THR A 1 8 ? 17.607 0.723 -3.126 1.00 11.25 8 THR A N 7
ATOM 9018 C CA . THR A 1 8 ? 17.326 2.153 -3.140 1.00 12.20 8 THR A CA 7
ATOM 9019 C C . THR A 1 8 ? 16.741 2.612 -1.809 1.00 5.20 8 THR A C 7
ATOM 9020 O O . THR A 1 8 ? 15.703 2.127 -1.359 1.00 42.11 8 THR A O 7
ATOM 9031 N N . PRO A 1 9 ? 17.422 3.570 -1.162 1.00 54.42 9 PRO A N 7
ATOM 9032 C CA . PRO A 1 9 ? 16.987 4.117 0.127 1.00 61.22 9 PRO A CA 7
ATOM 9033 C C . PRO A 1 9 ? 15.724 4.961 0.002 1.00 14.30 9 PRO A C 7
ATOM 9034 O O . PRO A 1 9 ? 15.457 5.547 -1.048 1.00 22.14 9 PRO A O 7
ATOM 9045 N N . VAL A 1 10 ? 14.948 5.020 1.080 1.00 51.50 10 VAL A N 7
ATOM 9046 C CA . VAL A 1 10 ? 13.713 5.795 1.091 1.00 33.04 10 VAL A CA 7
ATOM 9047 C C . VAL A 1 10 ? 13.996 7.279 1.294 1.00 5.14 10 VAL A C 7
ATOM 9048 O O . VAL A 1 10 ? 14.487 7.690 2.346 1.00 31.41 10 VAL A O 7
ATOM 9061 N N . SER A 1 11 ? 13.684 8.080 0.280 1.00 23.34 11 SER A N 7
ATOM 9062 C CA . SER A 1 11 ? 13.909 9.519 0.346 1.00 53.12 11 SER A CA 7
ATOM 9063 C C . SER A 1 11 ? 12.792 10.208 1.124 1.00 0.13 11 SER A C 7
ATOM 9064 O O . SER A 1 11 ? 11.637 9.787 1.078 1.00 22.44 11 SER A O 7
ATOM 9072 N N . ASN A 1 12 ? 13.146 11.271 1.839 1.00 44.20 12 ASN A N 7
ATOM 9073 C CA . ASN A 1 12 ? 12.175 12.020 2.629 1.00 62.43 12 ASN A CA 7
ATOM 9074 C C . ASN A 1 12 ? 11.248 11.075 3.388 1.00 53.35 12 ASN A C 7
ATOM 9075 O O . ASN A 1 12 ? 10.127 10.806 2.953 1.00 61.20 12 ASN A O 7
ATOM 9086 N N . LEU A 1 13 ? 11.722 10.576 4.524 1.00 53.04 13 LEU A N 7
ATOM 9087 C CA . LEU A 1 13 ? 10.935 9.662 5.345 1.00 62.14 13 LEU A CA 7
ATOM 9088 C C . LEU A 1 13 ? 9.786 10.396 6.028 1.00 32.31 13 LEU A C 7
ATOM 9089 O O . LEU A 1 13 ? 9.488 11.546 5.704 1.00 61.23 13 LEU A O 7
ATOM 9105 N N . THR A 1 14 ? 9.143 9.724 6.978 1.00 23.34 14 THR A N 7
ATOM 9106 C CA . THR A 1 14 ? 8.027 10.312 7.709 1.00 65.51 14 THR A CA 7
ATOM 9107 C C . THR A 1 14 ? 8.088 9.951 9.189 1.00 44.32 14 THR A C 7
ATOM 9108 O O . THR A 1 14 ? 8.389 8.814 9.549 1.00 3.20 14 THR A O 7
ATOM 9119 N N . GLY A 1 15 ? 7.800 10.928 10.043 1.00 12.25 15 GLY A N 7
ATOM 9120 C CA . GLY A 1 15 ? 7.827 10.693 11.475 1.00 0.33 15 GLY A CA 7
ATOM 9121 C C . GLY A 1 15 ? 6.642 11.315 12.188 1.00 43.15 15 GLY A C 7
ATOM 9122 O O . GLY A 1 15 ? 6.812 12.149 13.076 1.00 34.10 15 GLY A O 7
ATOM 9126 N N . ASN A 1 16 ? 5.439 10.910 11.796 1.00 73.25 16 ASN A N 7
ATOM 9127 C CA . ASN A 1 16 ? 4.220 11.435 12.401 1.00 25.15 16 ASN A CA 7
ATOM 9128 C C . ASN A 1 16 ? 3.981 10.809 13.772 1.00 21.20 16 ASN A C 7
ATOM 9129 O O . ASN A 1 16 ? 4.184 9.610 13.963 1.00 30.44 16 ASN A O 7
ATOM 9140 N N . LYS A 1 17 ? 3.548 11.629 14.723 1.00 34.14 17 LYS A N 7
ATOM 9141 C CA . LYS A 1 17 ? 3.278 11.157 16.076 1.00 10.24 17 LYS A CA 7
ATOM 9142 C C . LYS A 1 17 ? 2.352 9.945 16.056 1.00 65.14 17 LYS A C 7
ATOM 9143 O O . LYS A 1 17 ? 2.373 9.120 16.969 1.00 51.54 17 LYS A O 7
ATOM 9162 N N . GLY A 1 18 ? 1.542 9.842 15.006 1.00 0.35 18 GLY A N 7
ATOM 9163 C CA . GLY A 1 18 ? 0.622 8.727 14.886 1.00 33.33 18 GLY A CA 7
ATOM 9164 C C . GLY A 1 18 ? 0.959 7.820 13.720 1.00 62.25 18 GLY A C 7
ATOM 9165 O O . GLY A 1 18 ? 1.158 6.618 13.896 1.00 73.10 18 GLY A O 7
ATOM 9169 N N . SER A 1 19 ? 1.023 8.396 12.523 1.00 32.13 19 SER A N 7
ATOM 9170 C CA . SER A 1 19 ? 1.333 7.630 11.322 1.00 40.23 19 SER A CA 7
ATOM 9171 C C . SER A 1 19 ? 2.684 6.934 11.455 1.00 60.01 19 SER A C 7
ATOM 9172 O O . SER A 1 19 ? 3.524 7.335 12.260 1.00 53.22 19 SER A O 7
ATOM 9180 N N . GLU A 1 20 ? 2.885 5.888 10.659 1.00 51.31 20 GLU A N 7
ATOM 9181 C CA . GLU A 1 20 ? 4.133 5.135 10.688 1.00 3.44 20 GLU A CA 7
ATOM 9182 C C . GLU A 1 20 ? 4.408 4.484 9.336 1.00 50.10 20 GLU A C 7
ATOM 9183 O O . GLU A 1 20 ? 3.534 4.432 8.471 1.00 70.25 20 GLU A O 7
ATOM 9195 N N . VAL A 1 21 ? 5.629 3.989 9.161 1.00 2.03 21 VAL A N 7
ATOM 9196 C CA . VAL A 1 21 ? 6.020 3.341 7.915 1.00 22.43 21 VAL A CA 7
ATOM 9197 C C . VAL A 1 21 ? 6.835 2.080 8.184 1.00 52.22 21 VAL A C 7
ATOM 9198 O O . VAL A 1 21 ? 7.725 2.073 9.034 1.00 21.22 21 VAL A O 7
ATOM 9211 N N . PHE A 1 22 ? 6.524 1.015 7.452 1.00 25.15 22 PHE A N 7
ATOM 9212 C CA . PHE A 1 22 ? 7.228 -0.253 7.612 1.00 55.24 22 PHE A CA 7
ATOM 9213 C C . PHE A 1 22 ? 7.532 -0.880 6.254 1.00 32.04 22 PHE A C 7
ATOM 9214 O O . PHE A 1 22 ? 6.765 -0.729 5.303 1.00 64.14 22 PHE A O 7
ATOM 9231 N N . TYR A 1 23 ? 8.656 -1.583 6.173 1.00 33.43 23 TYR A N 7
ATOM 9232 C CA . TYR A 1 23 ? 9.064 -2.231 4.933 1.00 70.44 23 TYR A CA 7
ATOM 9233 C C . TYR A 1 23 ? 9.796 -3.540 5.216 1.00 14.34 23 TYR A C 7
ATOM 9234 O O . TYR A 1 23 ? 10.201 -3.806 6.348 1.00 20.24 23 TYR A O 7
ATOM 9252 N N . THR A 1 24 ? 9.962 -4.354 4.179 1.00 61.31 24 THR A N 7
ATOM 9253 C CA . THR A 1 24 ? 10.644 -5.635 4.315 1.00 60.14 24 THR A CA 7
ATOM 9254 C C . THR A 1 24 ? 11.544 -5.908 3.115 1.00 24.42 24 THR A C 7
ATOM 9255 O O . THR A 1 24 ? 11.185 -5.612 1.976 1.00 53.42 24 THR A O 7
ATOM 9266 N N . PHE A 1 25 ? 12.717 -6.476 3.378 1.00 34.45 25 PHE A N 7
ATOM 9267 C CA . PHE A 1 25 ? 13.669 -6.790 2.320 1.00 42.22 25 PHE A CA 7
ATOM 9268 C C . PHE A 1 25 ? 14.683 -7.829 2.790 1.00 34.02 25 PHE A C 7
ATOM 9269 O O . PHE A 1 25 ? 14.943 -7.963 3.986 1.00 33.54 25 PHE A O 7
ATOM 9286 N N . THR A 1 26 ? 15.252 -8.564 1.840 1.00 45.31 26 THR A N 7
ATOM 9287 C CA . THR A 1 26 ? 16.236 -9.592 2.155 1.00 33.23 26 THR A CA 7
ATOM 9288 C C . THR A 1 26 ? 17.503 -9.413 1.328 1.00 64.22 26 THR A C 7
ATOM 9289 O O . THR A 1 26 ? 17.542 -8.606 0.399 1.00 32.10 26 THR A O 7
ATOM 9300 N N . VAL A 1 27 ? 18.540 -10.172 1.670 1.00 1.41 27 VAL A N 7
ATOM 9301 C CA . VAL A 1 27 ? 19.810 -10.098 0.957 1.00 13.11 27 VAL A CA 7
ATOM 9302 C C . VAL A 1 27 ? 20.038 -11.345 0.111 1.00 60.22 27 VAL A C 7
ATOM 9303 O O . VAL A 1 27 ? 19.303 -12.327 0.222 1.00 10.52 27 VAL A O 7
ATOM 9316 N N . ASP A 1 28 ? 21.062 -11.300 -0.735 1.00 34.33 28 ASP A N 7
ATOM 9317 C CA . ASP A 1 28 ? 21.389 -12.428 -1.600 1.00 14.21 28 ASP A CA 7
ATOM 9318 C C . ASP A 1 28 ? 22.496 -13.280 -0.987 1.00 15.01 28 ASP A C 7
ATOM 9319 O O . ASP A 1 28 ? 22.351 -14.494 -0.845 1.00 31.24 28 ASP A O 7
ATOM 9328 N N . ARG A 1 29 ? 23.601 -12.636 -0.627 1.00 13.42 29 ARG A N 7
ATOM 9329 C CA . ARG A 1 29 ? 24.733 -13.335 -0.031 1.00 41.44 29 ARG A CA 7
ATOM 9330 C C . ARG A 1 29 ? 25.245 -12.591 1.199 1.00 32.51 29 ARG A C 7
ATOM 9331 O O . ARG A 1 29 ? 24.803 -11.482 1.494 1.00 5.31 29 ARG A O 7
ATOM 9352 N N . ASN A 1 30 ? 26.178 -13.212 1.913 1.00 21.34 30 ASN A N 7
ATOM 9353 C CA . ASN A 1 30 ? 26.749 -12.610 3.113 1.00 62.23 30 ASN A CA 7
ATOM 9354 C C . ASN A 1 30 ? 27.743 -11.512 2.749 1.00 4.52 30 ASN A C 7
ATOM 9355 O O . ASN A 1 30 ? 28.768 -11.771 2.119 1.00 73.13 30 ASN A O 7
ATOM 9366 N N . ALA A 1 31 ? 27.433 -10.284 3.152 1.00 4.42 31 ALA A N 7
ATOM 9367 C CA . ALA A 1 31 ? 28.300 -9.146 2.872 1.00 42.14 31 ALA A CA 7
ATOM 9368 C C . ALA A 1 31 ? 28.320 -8.169 4.042 1.00 14.31 31 ALA A C 7
ATOM 9369 O O . ALA A 1 31 ? 27.273 -7.816 4.588 1.00 45.32 31 ALA A O 7
ATOM 9376 N N . THR A 1 32 ? 29.516 -7.734 4.425 1.00 64.32 32 THR A N 7
ATOM 9377 C CA . THR A 1 32 ? 29.672 -6.799 5.532 1.00 60.31 32 THR A CA 7
ATOM 9378 C C . THR A 1 32 ? 29.752 -5.362 5.030 1.00 3.05 32 THR A C 7
ATOM 9379 O O . THR A 1 32 ? 30.755 -4.954 4.445 1.00 72.13 32 THR A O 7
ATOM 9390 N N . ALA A 1 33 ? 28.690 -4.598 5.265 1.00 63.21 33 ALA A N 7
ATOM 9391 C CA . ALA A 1 33 ? 28.642 -3.205 4.839 1.00 4.02 33 ALA A CA 7
ATOM 9392 C C . ALA A 1 33 ? 28.071 -2.315 5.938 1.00 44.44 33 ALA A C 7
ATOM 9393 O O . ALA A 1 33 ? 27.226 -2.745 6.723 1.00 43.43 33 ALA A O 7
ATOM 9400 N N . VAL A 1 34 ? 28.539 -1.071 5.988 1.00 30.31 34 VAL A N 7
ATOM 9401 C CA . VAL A 1 34 ? 28.074 -0.120 6.991 1.00 44.15 34 VAL A CA 7
ATOM 9402 C C . VAL A 1 34 ? 27.163 0.932 6.369 1.00 74.01 34 VAL A C 7
ATOM 9403 O O . VAL A 1 34 ? 27.610 1.777 5.593 1.00 72.52 34 VAL A O 7
ATOM 9416 N N . VAL A 1 35 ? 25.881 0.875 6.716 1.00 54.43 35 VAL A N 7
ATOM 9417 C CA . VAL A 1 35 ? 24.905 1.824 6.193 1.00 13.33 35 VAL A CA 7
ATOM 9418 C C . VAL A 1 35 ? 24.141 2.505 7.323 1.00 14.13 35 VAL A C 7
ATOM 9419 O O . VAL A 1 35 ? 23.770 1.867 8.309 1.00 60.15 35 VAL A O 7
ATOM 9432 N N . SER A 1 36 ? 23.908 3.805 7.174 1.00 53.14 36 SER A N 7
ATOM 9433 C CA . SER A 1 36 ? 23.190 4.574 8.183 1.00 2.44 36 SER A CA 7
ATOM 9434 C C . SER A 1 36 ? 22.157 5.491 7.535 1.00 32.24 36 SER A C 7
ATOM 9435 O O . SER A 1 36 ? 22.132 5.651 6.315 1.00 72.33 36 SER A O 7
ATOM 9443 N N . ILE A 1 37 ? 21.306 6.090 8.362 1.00 71.04 37 ILE A N 7
ATOM 9444 C CA . ILE A 1 37 ? 20.271 6.991 7.870 1.00 1.11 37 ILE A CA 7
ATOM 9445 C C . ILE A 1 37 ? 20.594 8.440 8.217 1.00 43.52 37 ILE A C 7
ATOM 9446 O O . ILE A 1 37 ? 21.350 8.713 9.150 1.00 73.23 37 ILE A O 7
ATOM 9462 N N . SER A 1 38 ? 20.015 9.367 7.460 1.00 4.41 38 SER A N 7
ATOM 9463 C CA . SER A 1 38 ? 20.243 10.790 7.686 1.00 61.13 38 SER A CA 7
ATOM 9464 C C . SER A 1 38 ? 19.580 11.626 6.595 1.00 33.15 38 SER A C 7
ATOM 9465 O O . SER A 1 38 ? 19.094 11.094 5.599 1.00 75.53 38 SER A O 7
ATOM 9473 N N . GLY A 1 39 ? 19.564 12.941 6.794 1.00 71.34 39 GLY A N 7
ATOM 9474 C CA . GLY A 1 39 ? 18.958 13.830 5.820 1.00 10.33 39 GLY A CA 7
ATOM 9475 C C . GLY A 1 39 ? 18.706 15.216 6.380 1.00 52.43 39 GLY A C 7
ATOM 9476 O O . GLY A 1 39 ? 18.651 16.194 5.635 1.00 61.35 39 GLY A O 7
ATOM 9480 N N . GLY A 1 40 ? 18.550 15.302 7.697 1.00 32.15 40 GLY A N 7
ATOM 9481 C CA . GLY A 1 40 ? 18.302 16.583 8.334 1.00 72.55 40 GLY A CA 7
ATOM 9482 C C . GLY A 1 40 ? 17.306 16.481 9.472 1.00 52.33 40 GLY A C 7
ATOM 9483 O O . GLY A 1 40 ? 17.684 16.235 10.617 1.00 44.22 40 GLY A O 7
ATOM 9487 N N . SER A 1 41 ? 16.029 16.673 9.157 1.00 13.32 41 SER A N 7
ATOM 9488 C CA . SER A 1 41 ? 14.975 16.608 10.164 1.00 65.34 41 SER A CA 7
ATOM 9489 C C . SER A 1 41 ? 13.841 15.697 9.704 1.00 20.12 41 SER A C 7
ATOM 9490 O O . SER A 1 41 ? 13.529 15.626 8.516 1.00 11.13 41 SER A O 7
ATOM 9498 N N . GLY A 1 42 ? 13.227 15.000 10.656 1.00 1.41 42 GLY A N 7
ATOM 9499 C CA . GLY A 1 42 ? 12.134 14.103 10.331 1.00 63.33 42 GLY A CA 7
ATOM 9500 C C . GLY A 1 42 ? 11.619 13.353 11.543 1.00 0.13 42 GLY A C 7
ATOM 9501 O O . GLY A 1 42 ? 10.438 13.012 11.615 1.00 3.01 42 GLY A O 7
ATOM 9505 N N . ASP A 1 43 ? 12.506 13.095 12.498 1.00 60.53 43 ASP A N 7
ATOM 9506 C CA . ASP A 1 43 ? 12.135 12.380 13.713 1.00 34.43 43 ASP A CA 7
ATOM 9507 C C . ASP A 1 43 ? 11.792 10.925 13.405 1.00 12.42 43 ASP A C 7
ATOM 9508 O O . ASP A 1 43 ? 10.924 10.333 14.045 1.00 12.05 43 ASP A O 7
ATOM 9517 N N . ALA A 1 44 ? 12.479 10.357 12.420 1.00 73.23 44 ALA A N 7
ATOM 9518 C CA . ALA A 1 44 ? 12.248 8.972 12.027 1.00 14.23 44 ALA A CA 7
ATOM 9519 C C . ALA A 1 44 ? 13.240 8.036 12.707 1.00 25.25 44 ALA A C 7
ATOM 9520 O O . ALA A 1 44 ? 14.453 8.176 12.544 1.00 13.00 44 ALA A O 7
ATOM 9527 N N . ASP A 1 45 ? 12.719 7.082 13.471 1.00 61.32 45 ASP A N 7
ATOM 9528 C CA . ASP A 1 45 ? 13.560 6.122 14.176 1.00 63.41 45 ASP A CA 7
ATOM 9529 C C . ASP A 1 45 ? 13.930 4.953 13.268 1.00 74.23 45 ASP A C 7
ATOM 9530 O O . ASP A 1 45 ? 13.422 4.836 12.151 1.00 20.55 45 ASP A O 7
ATOM 9539 N N . LEU A 1 46 ? 14.817 4.091 13.752 1.00 13.14 46 LEU A N 7
ATOM 9540 C CA . LEU A 1 46 ? 15.256 2.931 12.984 1.00 15.21 46 LEU A CA 7
ATOM 9541 C C . LEU A 1 46 ? 15.035 1.642 13.770 1.00 52.53 46 LEU A C 7
ATOM 9542 O O . LEU A 1 46 ? 15.229 1.603 14.985 1.00 51.30 46 LEU A O 7
ATOM 9558 N N . TYR A 1 47 ? 14.630 0.590 13.068 1.00 63.13 47 TYR A N 7
ATOM 9559 C CA . TYR A 1 47 ? 14.383 -0.701 13.699 1.00 1.23 47 TYR A CA 7
ATOM 9560 C C . TYR A 1 47 ? 14.647 -1.844 12.724 1.00 30.00 47 TYR A C 7
ATOM 9561 O O . TYR A 1 47 ? 14.420 -1.714 11.520 1.00 31.23 47 TYR A O 7
ATOM 9579 N N . LEU A 1 48 ? 15.127 -2.964 13.252 1.00 24.22 48 LEU A N 7
ATOM 9580 C CA . LEU A 1 48 ? 15.422 -4.133 12.430 1.00 4.40 48 LEU A CA 7
ATOM 9581 C C . LEU A 1 48 ? 15.331 -5.414 13.252 1.00 21.12 48 LEU A C 7
ATOM 9582 O O . LEU A 1 48 ? 15.654 -5.427 14.440 1.00 12.13 48 LEU A O 7
ATOM 9598 N N . LYS A 1 49 ? 14.891 -6.492 12.612 1.00 42.14 49 LYS A N 7
ATOM 9599 C CA . LYS A 1 49 ? 14.760 -7.780 13.281 1.00 24.43 49 LYS A CA 7
ATOM 9600 C C . LYS A 1 49 ? 14.977 -8.928 12.300 1.00 24.01 49 LYS A C 7
ATOM 9601 O O . LYS A 1 49 ? 14.287 -9.029 11.286 1.00 21.14 49 LYS A O 7
ATOM 9620 N N . ALA A 1 50 ? 15.939 -9.791 12.609 1.00 24.15 50 ALA A N 7
ATOM 9621 C CA . ALA A 1 50 ? 16.244 -10.933 11.757 1.00 63.23 50 ALA A CA 7
ATOM 9622 C C . ALA A 1 50 ? 15.264 -12.076 11.999 1.00 64.30 50 ALA A C 7
ATOM 9623 O O . ALA A 1 50 ? 15.543 -12.992 12.772 1.00 72.34 50 ALA A O 7
ATOM 9630 N N . GLY A 1 51 ? 14.115 -12.015 11.334 1.00 72.55 51 GLY A N 7
ATOM 9631 C CA . GLY A 1 51 ? 13.111 -13.051 11.491 1.00 33.33 51 GLY A CA 7
ATOM 9632 C C . GLY A 1 51 ? 11.701 -12.527 11.301 1.00 45.42 51 GLY A C 7
ATOM 9633 O O . GLY A 1 51 ? 11.004 -12.925 10.368 1.00 44.24 51 GLY A O 7
ATOM 9637 N N . SER A 1 52 ? 11.280 -11.631 12.188 1.00 30.32 52 SER A N 7
ATOM 9638 C CA . SER A 1 52 ? 9.942 -11.055 12.117 1.00 62.33 52 SER A CA 7
ATOM 9639 C C . SER A 1 52 ? 9.974 -9.566 12.448 1.00 75.35 52 SER A C 7
ATOM 9640 O O . SER A 1 52 ? 10.658 -9.139 13.377 1.00 4.40 52 SER A O 7
ATOM 9648 N N . LYS A 1 53 ? 9.227 -8.780 11.679 1.00 32.34 53 LYS A N 7
ATOM 9649 C CA . LYS A 1 53 ? 9.166 -7.339 11.889 1.00 1.32 53 LYS A CA 7
ATOM 9650 C C . LYS A 1 53 ? 9.314 -6.997 13.369 1.00 75.55 53 LYS A C 7
ATOM 9651 O O . LYS A 1 53 ? 8.598 -7.518 14.225 1.00 63.23 53 LYS A O 7
ATOM 9670 N N . PRO A 1 54 ? 10.262 -6.101 13.678 1.00 11.03 54 PRO A N 7
ATOM 9671 C CA . PRO A 1 54 ? 10.524 -5.669 15.054 1.00 14.14 54 PRO A CA 7
ATOM 9672 C C . PRO A 1 54 ? 9.394 -4.814 15.618 1.00 34.34 54 PRO A C 7
ATOM 9673 O O . PRO A 1 54 ? 8.787 -4.017 14.903 1.00 52.15 54 PRO A O 7
ATOM 9684 N N . THR A 1 55 ? 9.115 -4.985 16.907 1.00 20.22 55 THR A N 7
ATOM 9685 C CA . THR A 1 55 ? 8.057 -4.230 17.567 1.00 25.31 55 THR A CA 7
ATOM 9686 C C . THR A 1 55 ? 8.635 -3.111 18.426 1.00 32.23 55 THR A C 7
ATOM 9687 O O . THR A 1 55 ? 9.852 -2.954 18.524 1.00 3.12 55 THR A O 7
ATOM 9698 N N . THR A 1 56 ? 7.753 -2.335 19.049 1.00 5.23 56 THR A N 7
ATOM 9699 C CA . THR A 1 56 ? 8.176 -1.230 19.900 1.00 13.43 56 THR A CA 7
ATOM 9700 C C . THR A 1 56 ? 8.981 -1.731 21.093 1.00 25.12 56 THR A C 7
ATOM 9701 O O . THR A 1 56 ? 9.665 -0.957 21.762 1.00 5.52 56 THR A O 7
ATOM 9712 N N . SER A 1 57 ? 8.897 -3.032 21.354 1.00 13.42 57 SER A N 7
ATOM 9713 C CA . SER A 1 57 ? 9.616 -3.636 22.469 1.00 21.13 57 SER A CA 7
ATOM 9714 C C . SER A 1 57 ? 10.631 -4.660 21.970 1.00 71.11 57 SER A C 7
ATOM 9715 O O . SER A 1 57 ? 11.635 -4.927 22.629 1.00 23.53 57 SER A O 7
ATOM 9723 N N . SER A 1 58 ? 10.360 -5.230 20.800 1.00 43.00 58 SER A N 7
ATOM 9724 C CA . SER A 1 58 ? 11.247 -6.228 20.213 1.00 52.35 58 SER A CA 7
ATOM 9725 C C . SER A 1 58 ? 12.082 -5.619 19.091 1.00 42.25 58 SER A C 7
ATOM 9726 O O . SER A 1 58 ? 11.544 -5.065 18.132 1.00 1.31 58 SER A O 7
ATOM 9734 N N . TRP A 1 59 ? 13.400 -5.726 19.218 1.00 73.21 59 TRP A N 7
ATOM 9735 C CA . TRP A 1 59 ? 14.311 -5.186 18.215 1.00 31.30 59 TRP A CA 7
ATOM 9736 C C . TRP A 1 59 ? 15.630 -5.951 18.210 1.00 72.11 59 TRP A C 7
ATOM 9737 O O . TRP A 1 59 ? 16.029 -6.525 19.223 1.00 2.24 59 TRP A O 7
ATOM 9758 N N . ASP A 1 60 ? 16.302 -5.955 17.064 1.00 31.01 60 ASP A N 7
ATOM 9759 C CA . ASP A 1 60 ? 17.577 -6.649 16.928 1.00 5.23 60 ASP A CA 7
ATOM 9760 C C . ASP A 1 60 ? 18.718 -5.655 16.730 1.00 20.32 60 ASP A C 7
ATOM 9761 O O . ASP A 1 60 ? 19.770 -5.770 17.360 1.00 43.41 60 ASP A O 7
ATOM 9770 N N . CYS A 1 61 ? 18.502 -4.683 15.852 1.00 44.43 61 CYS A N 7
ATOM 9771 C CA . CYS A 1 61 ? 19.513 -3.670 15.569 1.00 43.30 61 CYS A CA 7
ATOM 9772 C C . CYS A 1 61 ? 18.974 -2.271 15.850 1.00 44.35 61 CYS A C 7
ATOM 9773 O O . CYS A 1 61 ? 17.951 -1.867 15.298 1.00 54.00 61 CYS A O 7
ATOM 9781 N N . ARG A 1 62 ? 19.670 -1.536 16.712 1.00 71.33 62 ARG A N 7
ATOM 9782 C CA . ARG A 1 62 ? 19.260 -0.183 17.068 1.00 74.51 62 ARG A CA 7
ATOM 9783 C C . ARG A 1 62 ? 20.285 0.470 17.990 1.00 54.40 62 ARG A C 7
ATOM 9784 O O . ARG A 1 62 ? 20.669 -0.081 19.022 1.00 52.23 62 ARG A O 7
ATOM 9805 N N . PRO A 1 63 ? 20.739 1.674 17.611 1.00 63.03 63 PRO A N 7
ATOM 9806 C CA . PRO A 1 63 ? 21.725 2.429 18.389 1.00 25.03 63 PRO A CA 7
ATOM 9807 C C . PRO A 1 63 ? 21.151 2.951 19.702 1.00 23.20 63 PRO A C 7
ATOM 9808 O O . PRO A 1 63 ? 21.863 3.554 20.506 1.00 53.34 63 PRO A O 7
ATOM 9819 N N . TYR A 1 64 ? 19.861 2.714 19.914 1.00 45.35 64 TYR A N 7
ATOM 9820 C CA . TYR A 1 64 ? 19.191 3.162 21.129 1.00 45.44 64 TYR A CA 7
ATOM 9821 C C . TYR A 1 64 ? 19.087 4.684 21.164 1.00 44.13 64 TYR A C 7
ATOM 9822 O O . TYR A 1 64 ? 19.922 5.361 21.764 1.00 22.24 64 TYR A O 7
ATOM 9840 N N . ARG A 1 65 ? 18.056 5.215 20.516 1.00 53.12 65 ARG A N 7
ATOM 9841 C CA . ARG A 1 65 ? 17.841 6.656 20.472 1.00 42.54 65 ARG A CA 7
ATOM 9842 C C . ARG A 1 65 ? 16.626 6.999 19.615 1.00 41.33 65 ARG A C 7
ATOM 9843 O O . ARG A 1 65 ? 15.898 6.112 19.168 1.00 3.13 65 ARG A O 7
ATOM 9864 N N . TYR A 1 66 ? 16.413 8.291 19.390 1.00 71.13 66 TYR A N 7
ATOM 9865 C CA . TYR A 1 66 ? 15.285 8.751 18.589 1.00 14.31 66 TYR A CA 7
ATOM 9866 C C . TYR A 1 66 ? 15.762 9.577 17.398 1.00 22.05 66 TYR A C 7
ATOM 9867 O O . TYR A 1 66 ? 16.954 9.846 17.253 1.00 71.42 66 TYR A O 7
ATOM 9885 N N . GLY A 1 67 ? 14.821 9.977 16.549 1.00 43.54 67 GLY A N 7
ATOM 9886 C CA . GLY A 1 67 ? 15.164 10.769 15.382 1.00 60.05 67 GLY A CA 7
ATOM 9887 C C . GLY A 1 67 ? 16.129 10.053 14.458 1.00 24.42 67 GLY A C 7
ATOM 9888 O O . GLY A 1 67 ? 16.666 9.002 14.806 1.00 65.35 67 GLY A O 7
ATOM 9892 N N . ASN A 1 68 ? 16.349 10.622 13.277 1.00 21.44 68 ASN A N 7
ATOM 9893 C CA . ASN A 1 68 ? 17.255 10.029 12.300 1.00 73.10 68 ASN A CA 7
ATOM 9894 C C . ASN A 1 68 ? 18.668 9.919 12.864 1.00 32.35 68 ASN A C 7
ATOM 9895 O O . ASN A 1 68 ? 18.883 10.090 14.064 1.00 61.35 68 ASN A O 7
ATOM 9906 N N . ASN A 1 69 ? 19.628 9.632 11.991 1.00 54.43 69 ASN A N 7
ATOM 9907 C CA . ASN A 1 69 ? 21.021 9.499 12.402 1.00 55.43 69 ASN A CA 7
ATOM 9908 C C . ASN A 1 69 ? 21.184 8.368 13.412 1.00 11.12 69 ASN A C 7
ATOM 9909 O O . ASN A 1 69 ? 22.129 8.359 14.200 1.00 32.13 69 ASN A O 7
ATOM 9920 N N . GLU A 1 70 ? 20.257 7.416 13.382 1.00 74.15 70 GLU A N 7
ATOM 9921 C CA . GLU A 1 70 ? 20.298 6.280 14.295 1.00 4.21 70 GLU A CA 7
ATOM 9922 C C . GLU A 1 70 ? 20.170 4.964 13.533 1.00 0.23 70 GLU A C 7
ATOM 9923 O O . GLU A 1 70 ? 19.066 4.466 13.316 1.00 73.23 70 GLU A O 7
ATOM 9935 N N . SER A 1 71 ? 21.308 4.407 13.130 1.00 14.13 71 SER A N 7
ATOM 9936 C CA . SER A 1 71 ? 21.323 3.152 12.389 1.00 62.51 71 SER A CA 7
ATOM 9937 C C . SER A 1 71 ? 22.359 2.192 12.967 1.00 11.02 71 SER A C 7
ATOM 9938 O O . SER A 1 71 ? 23.172 2.573 13.810 1.00 43.53 71 SER A O 7
ATOM 9946 N N . CYS A 1 72 ? 22.322 0.946 12.509 1.00 61.20 72 CYS A N 7
ATOM 9947 C CA . CYS A 1 72 ? 23.257 -0.070 12.981 1.00 74.14 72 CYS A CA 7
ATOM 9948 C C . CYS A 1 72 ? 24.079 -0.631 11.825 1.00 52.11 72 CYS A C 7
ATOM 9949 O O . CYS A 1 72 ? 23.649 -0.601 10.672 1.00 75.20 72 CYS A O 7
ATOM 9957 N N . SER A 1 73 ? 25.265 -1.140 12.142 1.00 71.42 73 SER A N 7
ATOM 9958 C CA . SER A 1 73 ? 26.150 -1.703 11.129 1.00 24.11 73 SER A CA 7
ATOM 9959 C C . SER A 1 73 ? 26.605 -3.105 11.524 1.00 42.14 73 SER A C 7
ATOM 9960 O O . SER A 1 73 ? 27.389 -3.276 12.457 1.00 23.12 73 SER A O 7
ATOM 9968 N N . VAL A 1 74 ? 26.107 -4.106 10.805 1.00 31.10 74 VAL A N 7
ATOM 9969 C CA . VAL A 1 74 ? 26.462 -5.494 11.078 1.00 53.31 74 VAL A CA 7
ATOM 9970 C C . VAL A 1 74 ? 26.409 -6.335 9.807 1.00 14.44 74 VAL A C 7
ATOM 9971 O O . VAL A 1 74 ? 25.667 -6.024 8.876 1.00 53.24 74 VAL A O 7
ATOM 9984 N N . SER A 1 75 ? 27.200 -7.402 9.777 1.00 3.21 75 SER A N 7
ATOM 9985 C CA . SER A 1 75 ? 27.246 -8.287 8.619 1.00 3.11 75 SER A CA 7
ATOM 9986 C C . SER A 1 75 ? 26.008 -9.177 8.566 1.00 2.11 75 SER A C 7
ATOM 9987 O O . SER A 1 75 ? 25.882 -10.129 9.335 1.00 73.30 75 SER A O 7
ATOM 9995 N N . ALA A 1 76 ? 25.097 -8.859 7.652 1.00 1.55 76 ALA A N 7
ATOM 9996 C CA . ALA A 1 76 ? 23.870 -9.629 7.497 1.00 72.23 76 ALA A CA 7
ATOM 9997 C C . ALA A 1 76 ? 24.108 -10.875 6.650 1.00 33.24 76 ALA A C 7
ATOM 9998 O O . ALA A 1 76 ? 24.813 -10.827 5.643 1.00 73.41 76 ALA A O 7
ATOM 10005 N N . ALA A 1 77 ? 23.516 -11.990 7.067 1.00 55.31 77 ALA A N 7
ATOM 10006 C CA . ALA A 1 77 ? 23.662 -13.248 6.346 1.00 24.10 77 ALA A CA 7
ATOM 10007 C C . ALA A 1 77 ? 22.402 -13.576 5.552 1.00 25.10 77 ALA A C 7
ATOM 10008 O O . ALA A 1 77 ? 21.284 -13.263 5.959 1.00 13.15 77 ALA A O 7
ATOM 10015 N N . PRO A 1 78 ? 22.585 -14.221 4.390 1.00 24.44 78 PRO A N 7
ATOM 10016 C CA . PRO A 1 78 ? 21.474 -14.606 3.515 1.00 42.42 78 PRO A CA 7
ATOM 10017 C C . PRO A 1 78 ? 20.624 -15.721 4.113 1.00 13.21 78 PRO A C 7
ATOM 10018 O O . PRO A 1 78 ? 21.037 -16.391 5.058 1.00 21.22 78 PRO A O 7
ATOM 10029 N N . GLY A 1 79 ? 19.432 -15.914 3.555 1.00 22.45 79 GLY A N 7
ATOM 10030 C CA . GLY A 1 79 ? 18.542 -16.950 4.047 1.00 25.12 79 GLY A CA 7
ATOM 10031 C C . GLY A 1 79 ? 17.586 -16.438 5.106 1.00 71.13 79 GLY A C 7
ATOM 10032 O O . GLY A 1 79 ? 16.538 -17.038 5.350 1.00 4.11 79 GLY A O 7
ATOM 10036 N N . THR A 1 80 ? 17.946 -15.326 5.738 1.00 11.45 80 THR A N 7
ATOM 10037 C CA . THR A 1 80 ? 17.114 -14.735 6.779 1.00 53.53 80 THR A CA 7
ATOM 10038 C C . THR A 1 80 ? 16.466 -13.441 6.296 1.00 24.43 80 THR A C 7
ATOM 10039 O O . THR A 1 80 ? 17.153 -12.514 5.865 1.00 15.14 80 THR A O 7
ATOM 10050 N N . THR A 1 81 ? 15.140 -13.385 6.372 1.00 43.32 81 THR A N 7
ATOM 10051 C CA . THR A 1 81 ? 14.400 -12.205 5.942 1.00 20.04 81 THR A CA 7
ATOM 10052 C C . THR A 1 81 ? 14.574 -11.057 6.930 1.00 44.11 81 THR A C 7
ATOM 10053 O O . THR A 1 81 ? 14.471 -11.247 8.142 1.00 14.40 81 THR A O 7
ATOM 10064 N N . TYR A 1 82 ? 14.839 -9.866 6.404 1.00 22.05 82 TYR A N 7
ATOM 10065 C CA . TYR A 1 82 ? 15.030 -8.687 7.241 1.00 53.13 82 TYR A CA 7
ATOM 10066 C C . TYR A 1 82 ? 13.854 -7.725 7.102 1.00 50.44 82 TYR A C 7
ATOM 10067 O O . TYR A 1 82 ? 13.368 -7.475 5.998 1.00 42.41 82 TYR A O 7
ATOM 10085 N N . HIS A 1 83 ? 13.401 -7.187 8.230 1.00 43.22 83 HIS A N 7
ATOM 10086 C CA . HIS A 1 83 ? 12.283 -6.250 8.235 1.00 20.34 83 HIS A CA 7
ATOM 10087 C C . HIS A 1 83 ? 12.715 -4.892 8.780 1.00 35.13 83 HIS A C 7
ATOM 10088 O O . HIS A 1 83 ? 13.474 -4.812 9.746 1.00 51.10 83 HIS A O 7
ATOM 10102 N N . VAL A 1 84 ? 12.226 -3.826 8.154 1.00 32.22 84 VAL A N 7
ATOM 10103 C CA . VAL A 1 84 ? 12.561 -2.471 8.576 1.00 35.34 84 VAL A CA 7
ATOM 10104 C C . VAL A 1 84 ? 11.324 -1.728 9.068 1.00 11.33 84 VAL A C 7
ATOM 10105 O O . VAL A 1 84 ? 10.314 -1.651 8.369 1.00 44.02 84 VAL A O 7
ATOM 10118 N N . MET A 1 85 ? 11.411 -1.181 10.276 1.00 13.34 85 MET A N 7
ATOM 10119 C CA . MET A 1 85 ? 10.298 -0.441 10.862 1.00 45.14 85 MET A CA 7
ATOM 10120 C C . MET A 1 85 ? 10.726 0.973 11.241 1.00 51.41 85 MET A C 7
ATOM 10121 O O . MET A 1 85 ? 11.732 1.165 11.924 1.00 1.13 85 MET A O 7
ATOM 10135 N N . ILE A 1 86 ? 9.956 1.959 10.793 1.00 1.41 86 ILE A N 7
ATOM 10136 C CA . ILE A 1 86 ? 10.256 3.355 11.087 1.00 53.32 86 ILE A CA 7
ATOM 10137 C C . ILE A 1 86 ? 9.182 3.972 11.977 1.00 4.32 86 ILE A C 7
ATOM 10138 O O . ILE A 1 86 ? 7.993 3.923 11.661 1.00 25.31 86 ILE A O 7
ATOM 10154 N N . LYS A 1 87 ? 9.610 4.556 13.092 1.00 73.31 87 LYS A N 7
ATOM 10155 C CA . LYS A 1 87 ? 8.687 5.186 14.028 1.00 11.32 87 LYS A CA 7
ATOM 10156 C C . LYS A 1 87 ? 8.777 6.706 13.941 1.00 43.52 87 LYS A C 7
ATOM 10157 O O . LYS A 1 87 ? 9.847 7.261 13.694 1.00 4.13 87 LYS A O 7
ATOM 10176 N N . GLY A 1 88 ? 7.646 7.375 14.146 1.00 4.10 88 GLY A N 7
ATOM 10177 C CA . GLY A 1 88 ? 7.621 8.825 14.087 1.00 32.14 88 GLY A CA 7
ATOM 10178 C C . GLY A 1 88 ? 7.256 9.453 15.418 1.00 24.42 88 GLY A C 7
ATOM 10179 O O . GLY A 1 88 ? 6.522 8.862 16.211 1.00 41.03 88 GLY A O 7
ATOM 10183 N N . TYR A 1 89 ? 7.771 10.652 15.665 1.00 23.24 89 TYR A N 7
ATOM 10184 C CA . TYR A 1 89 ? 7.499 11.358 16.912 1.00 42.34 89 TYR A CA 7
ATOM 10185 C C . TYR A 1 89 ? 6.586 12.557 16.670 1.00 23.54 89 TYR A C 7
ATOM 10186 O O . TYR A 1 89 ? 5.712 12.859 17.483 1.00 64.12 89 TYR A O 7
ATOM 10204 N N . SER A 1 90 ? 6.796 13.235 15.547 1.00 73.03 90 SER A N 7
ATOM 10205 C CA . SER A 1 90 ? 5.995 14.402 15.198 1.00 14.51 90 SER A CA 7
ATOM 10206 C C . SER A 1 90 ? 6.114 14.719 13.710 1.00 4.04 90 SER A C 7
ATOM 10207 O O . SER A 1 90 ? 7.203 14.666 13.139 1.00 34.22 90 SER A O 7
ATOM 10215 N N . ASN A 1 91 ? 4.987 15.049 13.089 1.00 35.43 91 ASN A N 7
ATOM 10216 C CA . ASN A 1 91 ? 4.964 15.373 11.668 1.00 54.43 91 ASN A CA 7
ATOM 10217 C C . ASN A 1 91 ? 6.274 16.026 11.238 1.00 61.44 91 ASN A C 7
ATOM 10218 O O . ASN A 1 91 ? 6.552 17.173 11.586 1.00 3.24 91 ASN A O 7
ATOM 10229 N N . TYR A 1 92 ? 7.075 15.287 10.478 1.00 73.50 92 TYR A N 7
ATOM 10230 C CA . TYR A 1 92 ? 8.357 15.792 10.001 1.00 32.43 92 TYR A CA 7
ATOM 10231 C C . TYR A 1 92 ? 9.001 14.810 9.027 1.00 30.02 92 TYR A C 7
ATOM 10232 O O . TYR A 1 92 ? 9.252 13.654 9.368 1.00 11.12 92 TYR A O 7
ATOM 10250 N N . SER A 1 93 ? 9.267 15.280 7.813 1.00 54.04 93 SER A N 7
ATOM 10251 C CA . SER A 1 93 ? 9.879 14.444 6.786 1.00 12.15 93 SER A CA 7
ATOM 10252 C C . SER A 1 93 ? 11.191 15.053 6.302 1.00 63.41 93 SER A C 7
ATOM 10253 O O . SER A 1 93 ? 11.503 16.204 6.603 1.00 64.11 93 SER A O 7
ATOM 10261 N N . GLY A 1 94 ? 11.957 14.269 5.549 1.00 43.14 94 GLY A N 7
ATOM 10262 C CA . GLY A 1 94 ? 13.227 14.747 5.034 1.00 64.41 94 GLY A CA 7
ATOM 10263 C C . GLY A 1 94 ? 14.394 13.890 5.483 1.00 21.43 94 GLY A C 7
ATOM 10264 O O . GLY A 1 94 ? 15.537 14.347 5.507 1.00 70.43 94 GLY A O 7
ATOM 10268 N N . VAL A 1 95 ? 14.106 12.643 5.843 1.00 25.32 95 VAL A N 7
ATOM 10269 C CA . VAL A 1 95 ? 15.141 11.720 6.295 1.00 33.50 95 VAL A CA 7
ATOM 10270 C C . VAL A 1 95 ? 15.324 10.573 5.307 1.00 50.23 95 VAL A C 7
ATOM 10271 O O . VAL A 1 95 ? 14.355 10.059 4.748 1.00 74.13 95 VAL A O 7
ATOM 10284 N N . THR A 1 96 ? 16.575 10.176 5.095 1.00 31.32 96 THR A N 7
ATOM 10285 C CA . THR A 1 96 ? 16.886 9.090 4.174 1.00 44.42 96 THR A CA 7
ATOM 10286 C C . THR A 1 96 ? 17.142 7.788 4.924 1.00 13.33 96 THR A C 7
ATOM 10287 O O . THR A 1 96 ? 18.051 7.704 5.751 1.00 13.33 96 THR A O 7
ATOM 10298 N N . LEU A 1 97 ? 16.335 6.774 4.631 1.00 4.10 97 LEU A N 7
ATOM 10299 C CA . LEU A 1 97 ? 16.475 5.474 5.278 1.00 13.11 97 LEU A CA 7
ATOM 10300 C C . LEU A 1 97 ? 17.079 4.452 4.321 1.00 22.43 97 LEU A C 7
ATOM 10301 O O . LEU A 1 97 ? 16.889 4.532 3.108 1.00 75.14 97 LEU A O 7
ATOM 10317 N N . LYS A 1 98 ? 17.808 3.489 4.876 1.00 74.42 98 LYS A N 7
ATOM 10318 C CA . LYS A 1 98 ? 18.438 2.447 4.073 1.00 31.14 98 LYS A CA 7
ATOM 10319 C C . LYS A 1 98 ? 18.711 1.203 4.914 1.00 41.54 98 LYS A C 7
ATOM 10320 O O . LYS A 1 98 ? 18.708 1.260 6.144 1.00 10.10 98 LYS A O 7
ATOM 10339 N N . LEU A 1 99 ? 18.949 0.082 4.242 1.00 15.12 99 LEU A N 7
ATOM 10340 C CA . LEU A 1 99 ? 19.226 -1.176 4.927 1.00 14.33 99 LEU A CA 7
ATOM 10341 C C . LEU A 1 99 ? 20.722 -1.347 5.167 1.00 1.14 99 LEU A C 7
ATOM 10342 O O . LEU A 1 99 ? 21.539 -1.013 4.310 1.00 24.30 99 LEU A O 7
ATOM 10358 N N . GLN A 1 100 ? 21.072 -1.870 6.338 1.00 64.52 100 GLN A N 7
ATOM 10359 C CA . GLN A 1 100 ? 22.471 -2.087 6.689 1.00 32.32 100 GLN A CA 7
ATOM 10360 C C . GLN A 1 100 ? 22.841 -3.561 6.565 1.00 62.54 100 GLN A C 7
ATOM 10361 O O . GLN A 1 100 ? 22.362 -4.399 7.329 1.00 74.11 100 GLN A O 7
ATOM 10375 N N . TYR A 1 101 ? 23.697 -3.871 5.597 1.00 74.52 101 TYR A N 7
ATOM 10376 C CA . TYR A 1 101 ? 24.129 -5.245 5.370 1.00 22.32 101 TYR A CA 7
ATOM 10377 C C . TYR A 1 101 ? 25.622 -5.399 5.646 1.00 32.00 101 TYR A C 7
ATOM 10378 O O . TYR A 1 101 ? 26.044 -6.333 6.326 1.00 43.24 101 TYR A O 7
ATOM 10396 N N . GLY A 1 1 ? 0.281 -1.276 -0.356 1.00 22.21 1 GLY A N 8
ATOM 10397 C CA . GLY A 1 1 ? 1.656 -0.833 -0.491 1.00 3.32 1 GLY A CA 8
ATOM 10398 C C . GLY A 1 1 ? 2.610 -1.977 -0.773 1.00 55.02 1 GLY A C 8
ATOM 10399 O O . GLY A 1 1 ? 2.198 -3.134 -0.841 1.00 33.21 1 GLY A O 8
ATOM 10403 N N . ASN A 1 2 ? 3.888 -1.653 -0.940 1.00 53.12 2 ASN A N 8
ATOM 10404 C CA . ASN A 1 2 ? 4.902 -2.663 -1.219 1.00 40.15 2 ASN A CA 8
ATOM 10405 C C . ASN A 1 2 ? 5.995 -2.646 -0.155 1.00 15.54 2 ASN A C 8
ATOM 10406 O O . ASN A 1 2 ? 5.916 -1.896 0.819 1.00 42.45 2 ASN A O 8
ATOM 10417 N N . VAL A 1 3 ? 7.014 -3.477 -0.347 1.00 12.03 3 VAL A N 8
ATOM 10418 C CA . VAL A 1 3 ? 8.124 -3.556 0.596 1.00 75.54 3 VAL A CA 8
ATOM 10419 C C . VAL A 1 3 ? 9.450 -3.254 -0.091 1.00 45.23 3 VAL A C 8
ATOM 10420 O O . VAL A 1 3 ? 9.954 -4.059 -0.876 1.00 54.44 3 VAL A O 8
ATOM 10433 N N . LEU A 1 4 ? 10.013 -2.089 0.209 1.00 5.33 4 LEU A N 8
ATOM 10434 C CA . LEU A 1 4 ? 11.284 -1.679 -0.379 1.00 10.42 4 LEU A CA 8
ATOM 10435 C C . LEU A 1 4 ? 12.231 -1.142 0.690 1.00 54.31 4 LEU A C 8
ATOM 10436 O O . LEU A 1 4 ? 11.796 -0.572 1.691 1.00 75.01 4 LEU A O 8
ATOM 10452 N N . LYS A 1 5 ? 13.528 -1.325 0.470 1.00 60.31 5 LYS A N 8
ATOM 10453 C CA . LYS A 1 5 ? 14.538 -0.857 1.411 1.00 0.24 5 LYS A CA 8
ATOM 10454 C C . LYS A 1 5 ? 15.916 -0.821 0.758 1.00 30.31 5 LYS A C 8
ATOM 10455 O O . LYS A 1 5 ? 16.424 0.246 0.416 1.00 35.12 5 LYS A O 8
ATOM 10474 N N . ASN A 1 6 ? 16.515 -1.995 0.587 1.00 61.21 6 ASN A N 8
ATOM 10475 C CA . ASN A 1 6 ? 17.834 -2.098 -0.027 1.00 3.24 6 ASN A CA 8
ATOM 10476 C C . ASN A 1 6 ? 17.807 -1.586 -1.464 1.00 20.42 6 ASN A C 8
ATOM 10477 O O . ASN A 1 6 ? 16.763 -1.589 -2.115 1.00 21.34 6 ASN A O 8
ATOM 10488 N N . ASN A 1 7 ? 18.963 -1.148 -1.952 1.00 71.53 7 ASN A N 8
ATOM 10489 C CA . ASN A 1 7 ? 19.072 -0.634 -3.313 1.00 20.04 7 ASN A CA 8
ATOM 10490 C C . ASN A 1 7 ? 18.791 0.865 -3.351 1.00 50.14 7 ASN A C 8
ATOM 10491 O O . ASN A 1 7 ? 19.690 1.671 -3.595 1.00 73.03 7 ASN A O 8
ATOM 10502 N N . THR A 1 8 ? 17.537 1.233 -3.108 1.00 52.15 8 THR A N 8
ATOM 10503 C CA . THR A 1 8 ? 17.136 2.634 -3.116 1.00 3.41 8 THR A CA 8
ATOM 10504 C C . THR A 1 8 ? 16.536 3.042 -1.775 1.00 73.24 8 THR A C 8
ATOM 10505 O O . THR A 1 8 ? 15.542 2.478 -1.316 1.00 25.22 8 THR A O 8
ATOM 10516 N N . PRO A 1 9 ? 17.150 4.045 -1.131 1.00 51.34 9 PRO A N 8
ATOM 10517 C CA . PRO A 1 9 ? 16.692 4.551 0.166 1.00 54.42 9 PRO A CA 8
ATOM 10518 C C . PRO A 1 9 ? 15.367 5.299 0.061 1.00 33.01 9 PRO A C 8
ATOM 10519 O O . PRO A 1 9 ? 15.033 5.848 -0.989 1.00 63.23 9 PRO A O 8
ATOM 10530 N N . VAL A 1 10 ? 14.614 5.317 1.157 1.00 44.11 10 VAL A N 8
ATOM 10531 C CA . VAL A 1 10 ? 13.326 5.999 1.189 1.00 41.14 10 VAL A CA 8
ATOM 10532 C C . VAL A 1 10 ? 13.497 7.484 1.491 1.00 64.52 10 VAL A C 8
ATOM 10533 O O . VAL A 1 10 ? 13.929 7.860 2.580 1.00 22.13 10 VAL A O 8
ATOM 10546 N N . SER A 1 11 ? 13.156 8.323 0.519 1.00 55.14 11 SER A N 8
ATOM 10547 C CA . SER A 1 11 ? 13.274 9.768 0.679 1.00 24.51 11 SER A CA 8
ATOM 10548 C C . SER A 1 11 ? 12.020 10.347 1.325 1.00 10.44 11 SER A C 8
ATOM 10549 O O . SER A 1 11 ? 10.998 9.672 1.438 1.00 11.10 11 SER A O 8
ATOM 10557 N N . ASN A 1 12 ? 12.107 11.604 1.748 1.00 10.44 12 ASN A N 8
ATOM 10558 C CA . ASN A 1 12 ? 10.980 12.277 2.384 1.00 33.54 12 ASN A CA 8
ATOM 10559 C C . ASN A 1 12 ? 10.238 11.327 3.321 1.00 5.41 12 ASN A C 8
ATOM 10560 O O . ASN A 1 12 ? 9.031 11.124 3.189 1.00 52.33 12 ASN A O 8
ATOM 10571 N N . LEU A 1 13 ? 10.969 10.749 4.268 1.00 41.12 13 LEU A N 8
ATOM 10572 C CA . LEU A 1 13 ? 10.382 9.821 5.228 1.00 14.42 13 LEU A CA 8
ATOM 10573 C C . LEU A 1 13 ? 9.265 10.493 6.021 1.00 75.14 13 LEU A C 8
ATOM 10574 O O . LEU A 1 13 ? 8.905 11.641 5.758 1.00 51.14 13 LEU A O 8
ATOM 10590 N N . THR A 1 14 ? 8.720 9.770 6.994 1.00 15.23 14 THR A N 8
ATOM 10591 C CA . THR A 1 14 ? 7.644 10.296 7.826 1.00 24.32 14 THR A CA 8
ATOM 10592 C C . THR A 1 14 ? 7.802 9.849 9.275 1.00 11.11 14 THR A C 8
ATOM 10593 O O . THR A 1 14 ? 8.138 8.697 9.547 1.00 52.31 14 THR A O 8
ATOM 10604 N N . GLY A 1 15 ? 7.556 10.769 10.203 1.00 2.03 15 GLY A N 8
ATOM 10605 C CA . GLY A 1 15 ? 7.676 10.450 11.614 1.00 73.21 15 GLY A CA 8
ATOM 10606 C C . GLY A 1 15 ? 6.535 11.016 12.435 1.00 14.33 15 GLY A C 8
ATOM 10607 O O . GLY A 1 15 ? 6.758 11.745 13.401 1.00 21.41 15 GLY A O 8
ATOM 10611 N N . ASN A 1 16 ? 5.307 10.682 12.050 1.00 43.44 16 ASN A N 8
ATOM 10612 C CA . ASN A 1 16 ? 4.126 11.165 12.756 1.00 22.01 16 ASN A CA 8
ATOM 10613 C C . ASN A 1 16 ? 3.932 10.412 14.069 1.00 4.30 16 ASN A C 8
ATOM 10614 O O . ASN A 1 16 ? 4.141 9.201 14.140 1.00 0.00 16 ASN A O 8
ATOM 10625 N N . LYS A 1 17 ? 3.531 11.138 15.107 1.00 3.31 17 LYS A N 8
ATOM 10626 C CA . LYS A 1 17 ? 3.307 10.541 16.418 1.00 32.20 17 LYS A CA 8
ATOM 10627 C C . LYS A 1 17 ? 2.408 9.313 16.310 1.00 41.12 17 LYS A C 8
ATOM 10628 O O . LYS A 1 17 ? 2.480 8.405 17.136 1.00 33.42 17 LYS A O 8
ATOM 10647 N N . GLY A 1 18 ? 1.563 9.292 15.284 1.00 53.54 18 GLY A N 8
ATOM 10648 C CA . GLY A 1 18 ? 0.663 8.171 15.086 1.00 64.22 18 GLY A CA 8
ATOM 10649 C C . GLY A 1 18 ? 1.019 7.352 13.861 1.00 54.04 18 GLY A C 8
ATOM 10650 O O . GLY A 1 18 ? 1.329 6.166 13.967 1.00 33.50 18 GLY A O 8
ATOM 10654 N N . SER A 1 19 ? 0.972 7.986 12.693 1.00 20.12 19 SER A N 8
ATOM 10655 C CA . SER A 1 19 ? 1.286 7.307 11.442 1.00 62.24 19 SER A CA 8
ATOM 10656 C C . SER A 1 19 ? 2.698 6.729 11.476 1.00 11.33 19 SER A C 8
ATOM 10657 O O . SER A 1 19 ? 3.607 7.320 12.058 1.00 11.22 19 SER A O 8
ATOM 10665 N N . GLU A 1 20 ? 2.872 5.570 10.849 1.00 42.53 20 GLU A N 8
ATOM 10666 C CA . GLU A 1 20 ? 4.173 4.912 10.809 1.00 53.25 20 GLU A CA 8
ATOM 10667 C C . GLU A 1 20 ? 4.441 4.322 9.427 1.00 4.21 20 GLU A C 8
ATOM 10668 O O . GLU A 1 20 ? 3.555 4.282 8.574 1.00 60.23 20 GLU A O 8
ATOM 10680 N N . VAL A 1 21 ? 5.672 3.866 9.214 1.00 34.31 21 VAL A N 8
ATOM 10681 C CA . VAL A 1 21 ? 6.058 3.277 7.937 1.00 3.34 21 VAL A CA 8
ATOM 10682 C C . VAL A 1 21 ? 6.969 2.072 8.141 1.00 31.33 21 VAL A C 8
ATOM 10683 O O . VAL A 1 21 ? 7.899 2.112 8.947 1.00 31.21 21 VAL A O 8
ATOM 10696 N N . PHE A 1 22 ? 6.696 1.000 7.405 1.00 33.42 22 PHE A N 8
ATOM 10697 C CA . PHE A 1 22 ? 7.490 -0.219 7.505 1.00 22.12 22 PHE A CA 8
ATOM 10698 C C . PHE A 1 22 ? 7.751 -0.813 6.124 1.00 4.11 22 PHE A C 8
ATOM 10699 O O . PHE A 1 22 ? 6.982 -0.597 5.188 1.00 74.02 22 PHE A O 8
ATOM 10716 N N . TYR A 1 23 ? 8.842 -1.561 6.005 1.00 25.24 23 TYR A N 8
ATOM 10717 C CA . TYR A 1 23 ? 9.208 -2.184 4.739 1.00 70.13 23 TYR A CA 8
ATOM 10718 C C . TYR A 1 23 ? 9.924 -3.511 4.971 1.00 73.32 23 TYR A C 8
ATOM 10719 O O . TYR A 1 23 ? 10.341 -3.819 6.088 1.00 45.13 23 TYR A O 8
ATOM 10737 N N . THR A 1 24 ? 10.062 -4.295 3.906 1.00 25.42 24 THR A N 8
ATOM 10738 C CA . THR A 1 24 ? 10.727 -5.590 3.992 1.00 54.13 24 THR A CA 8
ATOM 10739 C C . THR A 1 24 ? 11.654 -5.812 2.802 1.00 13.22 24 THR A C 8
ATOM 10740 O O . THR A 1 24 ? 11.324 -5.457 1.670 1.00 12.44 24 THR A O 8
ATOM 10751 N N . PHE A 1 25 ? 12.815 -6.402 3.065 1.00 30.01 25 PHE A N 8
ATOM 10752 C CA . PHE A 1 25 ? 13.791 -6.671 2.015 1.00 34.32 25 PHE A CA 8
ATOM 10753 C C . PHE A 1 25 ? 14.773 -7.755 2.451 1.00 52.15 25 PHE A C 8
ATOM 10754 O O . PHE A 1 25 ? 14.956 -8.001 3.643 1.00 22.02 25 PHE A O 8
ATOM 10771 N N . THR A 1 26 ? 15.403 -8.401 1.474 1.00 32.23 26 THR A N 8
ATOM 10772 C CA . THR A 1 26 ? 16.365 -9.459 1.755 1.00 72.42 26 THR A CA 8
ATOM 10773 C C . THR A 1 26 ? 17.689 -9.201 1.045 1.00 72.21 26 THR A C 8
ATOM 10774 O O . THR A 1 26 ? 17.792 -8.304 0.208 1.00 14.12 26 THR A O 8
ATOM 10785 N N . VAL A 1 27 ? 18.701 -9.994 1.383 1.00 10.33 27 VAL A N 8
ATOM 10786 C CA . VAL A 1 27 ? 20.019 -9.852 0.777 1.00 41.35 27 VAL A CA 8
ATOM 10787 C C . VAL A 1 27 ? 20.324 -11.019 -0.155 1.00 72.41 27 VAL A C 8
ATOM 10788 O O . VAL A 1 27 ? 19.586 -12.004 -0.195 1.00 55.34 27 VAL A O 8
ATOM 10801 N N . ASP A 1 28 ? 21.416 -10.903 -0.902 1.00 60.22 28 ASP A N 8
ATOM 10802 C CA . ASP A 1 28 ? 21.820 -11.950 -1.833 1.00 63.24 28 ASP A CA 8
ATOM 10803 C C . ASP A 1 28 ? 22.938 -12.803 -1.241 1.00 11.34 28 ASP A C 8
ATOM 10804 O O . ASP A 1 28 ? 22.747 -13.986 -0.959 1.00 51.05 28 ASP A O 8
ATOM 10813 N N . ARG A 1 29 ? 24.104 -12.194 -1.054 1.00 44.24 29 ARG A N 8
ATOM 10814 C CA . ARG A 1 29 ? 25.253 -12.898 -0.497 1.00 43.44 29 ARG A CA 8
ATOM 10815 C C . ARG A 1 29 ? 25.826 -12.143 0.699 1.00 54.21 29 ARG A C 8
ATOM 10816 O O . ARG A 1 29 ? 25.746 -10.917 0.768 1.00 61.13 29 ARG A O 8
ATOM 10837 N N . ASN A 1 30 ? 26.402 -12.884 1.639 1.00 33.44 30 ASN A N 8
ATOM 10838 C CA . ASN A 1 30 ? 26.986 -12.285 2.834 1.00 63.42 30 ASN A CA 8
ATOM 10839 C C . ASN A 1 30 ? 27.941 -11.154 2.463 1.00 14.05 30 ASN A C 8
ATOM 10840 O O . ASN A 1 30 ? 28.957 -11.376 1.805 1.00 15.44 30 ASN A O 8
ATOM 10851 N N . ALA A 1 31 ? 27.606 -9.941 2.892 1.00 61.22 31 ALA A N 8
ATOM 10852 C CA . ALA A 1 31 ? 28.434 -8.776 2.608 1.00 50.51 31 ALA A CA 8
ATOM 10853 C C . ALA A 1 31 ? 28.472 -7.826 3.800 1.00 3.14 31 ALA A C 8
ATOM 10854 O O . ALA A 1 31 ? 27.485 -7.677 4.521 1.00 10.33 31 ALA A O 8
ATOM 10861 N N . THR A 1 32 ? 29.619 -7.185 4.004 1.00 22.02 32 THR A N 8
ATOM 10862 C CA . THR A 1 32 ? 29.787 -6.251 5.110 1.00 32.25 32 THR A CA 8
ATOM 10863 C C . THR A 1 32 ? 29.760 -4.808 4.621 1.00 52.14 32 THR A C 8
ATOM 10864 O O . THR A 1 32 ? 30.713 -4.334 4.003 1.00 21.22 32 THR A O 8
ATOM 10875 N N . ALA A 1 33 ? 28.662 -4.113 4.901 1.00 71.34 33 ALA A N 8
ATOM 10876 C CA . ALA A 1 33 ? 28.513 -2.723 4.491 1.00 55.45 33 ALA A CA 8
ATOM 10877 C C . ALA A 1 33 ? 27.926 -1.878 5.617 1.00 73.25 33 ALA A C 8
ATOM 10878 O O . ALA A 1 33 ? 27.121 -2.361 6.414 1.00 43.03 33 ALA A O 8
ATOM 10885 N N . VAL A 1 34 ? 28.334 -0.615 5.677 1.00 53.51 34 VAL A N 8
ATOM 10886 C CA . VAL A 1 34 ? 27.848 0.297 6.705 1.00 11.55 34 VAL A CA 8
ATOM 10887 C C . VAL A 1 34 ? 26.884 1.323 6.120 1.00 43.43 34 VAL A C 8
ATOM 10888 O O . VAL A 1 34 ? 27.280 2.185 5.334 1.00 12.14 34 VAL A O 8
ATOM 10901 N N . VAL A 1 35 ? 25.617 1.225 6.507 1.00 14.43 35 VAL A N 8
ATOM 10902 C CA . VAL A 1 35 ? 24.595 2.146 6.022 1.00 4.10 35 VAL A CA 8
ATOM 10903 C C . VAL A 1 35 ? 23.825 2.772 7.179 1.00 2.12 35 VAL A C 8
ATOM 10904 O O . VAL A 1 35 ? 23.504 2.101 8.160 1.00 63.00 35 VAL A O 8
ATOM 10917 N N . SER A 1 36 ? 23.531 4.063 7.058 1.00 70.43 36 SER A N 8
ATOM 10918 C CA . SER A 1 36 ? 22.801 4.781 8.095 1.00 13.14 36 SER A CA 8
ATOM 10919 C C . SER A 1 36 ? 21.702 5.646 7.486 1.00 13.42 36 SER A C 8
ATOM 10920 O O . SER A 1 36 ? 21.675 5.874 6.276 1.00 4.54 36 SER A O 8
ATOM 10928 N N . ILE A 1 37 ? 20.797 6.125 8.333 1.00 14.10 37 ILE A N 8
ATOM 10929 C CA . ILE A 1 37 ? 19.696 6.966 7.879 1.00 30.02 37 ILE A CA 8
ATOM 10930 C C . ILE A 1 37 ? 19.858 8.399 8.376 1.00 72.33 37 ILE A C 8
ATOM 10931 O O . ILE A 1 37 ? 20.371 8.633 9.470 1.00 41.23 37 ILE A O 8
ATOM 10947 N N . SER A 1 38 ? 19.415 9.354 7.565 1.00 73.15 38 SER A N 8
ATOM 10948 C CA . SER A 1 38 ? 19.512 10.765 7.920 1.00 20.32 38 SER A CA 8
ATOM 10949 C C . SER A 1 38 ? 18.979 11.647 6.795 1.00 64.41 38 SER A C 8
ATOM 10950 O O . SER A 1 38 ? 18.860 11.209 5.652 1.00 74.35 38 SER A O 8
ATOM 10958 N N . GLY A 1 39 ? 18.661 12.894 7.129 1.00 72.41 39 GLY A N 8
ATOM 10959 C CA . GLY A 1 39 ? 18.145 13.818 6.137 1.00 55.42 39 GLY A CA 8
ATOM 10960 C C . GLY A 1 39 ? 17.519 15.050 6.762 1.00 63.31 39 GLY A C 8
ATOM 10961 O O . GLY A 1 39 ? 17.941 16.174 6.492 1.00 73.41 39 GLY A O 8
ATOM 10965 N N . GLY A 1 40 ? 16.509 14.838 7.600 1.00 54.14 40 GLY A N 8
ATOM 10966 C CA . GLY A 1 40 ? 15.839 15.949 8.250 1.00 2.41 40 GLY A CA 8
ATOM 10967 C C . GLY A 1 40 ? 16.157 16.032 9.730 1.00 45.12 40 GLY A C 8
ATOM 10968 O O . GLY A 1 40 ? 17.318 16.171 10.115 1.00 2.32 40 GLY A O 8
ATOM 10972 N N . SER A 1 41 ? 15.124 15.948 10.561 1.00 20.05 41 SER A N 8
ATOM 10973 C CA . SER A 1 41 ? 15.299 16.020 12.007 1.00 34.34 41 SER A CA 8
ATOM 10974 C C . SER A 1 41 ? 15.176 14.636 12.639 1.00 52.32 41 SER A C 8
ATOM 10975 O O . SER A 1 41 ? 14.642 13.709 12.031 1.00 14.52 41 SER A O 8
ATOM 10983 N N . GLY A 1 42 ? 15.675 14.505 13.864 1.00 4.21 42 GLY A N 8
ATOM 10984 C CA . GLY A 1 42 ? 15.613 13.233 14.559 1.00 74.55 42 GLY A CA 8
ATOM 10985 C C . GLY A 1 42 ? 14.209 12.892 15.019 1.00 60.24 42 GLY A C 8
ATOM 10986 O O . GLY A 1 42 ? 13.843 13.155 16.164 1.00 30.02 42 GLY A O 8
ATOM 10990 N N . ASP A 1 43 ? 13.421 12.306 14.124 1.00 52.41 43 ASP A N 8
ATOM 10991 C CA . ASP A 1 43 ? 12.049 11.930 14.444 1.00 72.31 43 ASP A CA 8
ATOM 10992 C C . ASP A 1 43 ? 11.710 10.562 13.859 1.00 24.13 43 ASP A C 8
ATOM 10993 O O . ASP A 1 43 ? 10.556 10.135 13.880 1.00 42.51 43 ASP A O 8
ATOM 11002 N N . ALA A 1 44 ? 12.725 9.880 13.338 1.00 74.43 44 ALA A N 8
ATOM 11003 C CA . ALA A 1 44 ? 12.535 8.560 12.748 1.00 12.13 44 ALA A CA 8
ATOM 11004 C C . ALA A 1 44 ? 13.377 7.512 13.467 1.00 62.52 44 ALA A C 8
ATOM 11005 O O . ALA A 1 44 ? 14.603 7.611 13.512 1.00 4.33 44 ALA A O 8
ATOM 11012 N N . ASP A 1 45 ? 12.712 6.508 14.027 1.00 32.42 45 ASP A N 8
ATOM 11013 C CA . ASP A 1 45 ? 13.400 5.440 14.744 1.00 72.12 45 ASP A CA 8
ATOM 11014 C C . ASP A 1 45 ? 13.789 4.311 13.794 1.00 14.03 45 ASP A C 8
ATOM 11015 O O . ASP A 1 45 ? 13.054 3.991 12.859 1.00 53.31 45 ASP A O 8
ATOM 11024 N N . LEU A 1 46 ? 14.948 3.711 14.040 1.00 43.51 46 LEU A N 8
ATOM 11025 C CA . LEU A 1 46 ? 15.436 2.618 13.206 1.00 1.21 46 LEU A CA 8
ATOM 11026 C C . LEU A 1 46 ? 15.244 1.275 13.902 1.00 33.24 46 LEU A C 8
ATOM 11027 O O . LEU A 1 46 ? 15.601 1.112 15.070 1.00 52.25 46 LEU A O 8
ATOM 11043 N N . TYR A 1 47 ? 14.680 0.315 13.178 1.00 34.34 47 TYR A N 8
ATOM 11044 C CA . TYR A 1 47 ? 14.440 -1.015 13.726 1.00 33.04 47 TYR A CA 8
ATOM 11045 C C . TYR A 1 47 ? 14.957 -2.095 12.782 1.00 63.25 47 TYR A C 8
ATOM 11046 O O . TYR A 1 47 ? 15.058 -1.883 11.572 1.00 33.23 47 TYR A O 8
ATOM 11064 N N . LEU A 1 48 ? 15.284 -3.255 13.342 1.00 40.44 48 LEU A N 8
ATOM 11065 C CA . LEU A 1 48 ? 15.791 -4.371 12.550 1.00 10.45 48 LEU A CA 8
ATOM 11066 C C . LEU A 1 48 ? 15.505 -5.701 13.240 1.00 52.14 48 LEU A C 8
ATOM 11067 O O . LEU A 1 48 ? 15.736 -5.854 14.439 1.00 15.33 48 LEU A O 8
ATOM 11083 N N . LYS A 1 49 ? 15.003 -6.663 12.472 1.00 15.45 49 LYS A N 8
ATOM 11084 C CA . LYS A 1 49 ? 14.688 -7.982 13.007 1.00 73.22 49 LYS A CA 8
ATOM 11085 C C . LYS A 1 49 ? 14.872 -9.059 11.942 1.00 41.41 49 LYS A C 8
ATOM 11086 O O . LYS A 1 49 ? 14.283 -8.986 10.864 1.00 42.42 49 LYS A O 8
ATOM 11105 N N . ALA A 1 50 ? 15.692 -10.057 12.252 1.00 21.33 50 ALA A N 8
ATOM 11106 C CA . ALA A 1 50 ? 15.951 -11.150 11.323 1.00 33.32 50 ALA A CA 8
ATOM 11107 C C . ALA A 1 50 ? 14.839 -12.193 11.379 1.00 3.11 50 ALA A C 8
ATOM 11108 O O . ALA A 1 50 ? 14.962 -13.209 12.062 1.00 15.33 50 ALA A O 8
ATOM 11115 N N . GLY A 1 51 ? 13.754 -11.934 10.656 1.00 40.02 51 GLY A N 8
ATOM 11116 C CA . GLY A 1 51 ? 12.636 -12.859 10.638 1.00 22.30 51 GLY A CA 8
ATOM 11117 C C . GLY A 1 51 ? 11.302 -12.154 10.498 1.00 51.11 51 GLY A C 8
ATOM 11118 O O . GLY A 1 51 ? 10.758 -12.053 9.398 1.00 33.44 51 GLY A O 8
ATOM 11122 N N . SER A 1 52 ? 10.772 -11.665 11.615 1.00 63.41 52 SER A N 8
ATOM 11123 C CA . SER A 1 52 ? 9.490 -10.971 11.613 1.00 42.32 52 SER A CA 8
ATOM 11124 C C . SER A 1 52 ? 9.681 -9.478 11.861 1.00 1.53 52 SER A C 8
ATOM 11125 O O . SER A 1 52 ? 10.462 -9.074 12.724 1.00 73.13 52 SER A O 8
ATOM 11133 N N . LYS A 1 53 ? 8.962 -8.661 11.099 1.00 41.32 53 LYS A N 8
ATOM 11134 C CA . LYS A 1 53 ? 9.049 -7.212 11.235 1.00 43.42 53 LYS A CA 8
ATOM 11135 C C . LYS A 1 53 ? 9.100 -6.805 12.704 1.00 30.11 53 LYS A C 8
ATOM 11136 O O . LYS A 1 53 ? 8.242 -7.176 13.506 1.00 64.33 53 LYS A O 8
ATOM 11155 N N . PRO A 1 54 ? 10.127 -6.023 13.068 1.00 63.04 54 PRO A N 8
ATOM 11156 C CA . PRO A 1 54 ? 10.313 -5.548 14.442 1.00 53.42 54 PRO A CA 8
ATOM 11157 C C . PRO A 1 54 ? 9.260 -4.521 14.847 1.00 65.10 54 PRO A C 8
ATOM 11158 O O . PRO A 1 54 ? 8.851 -3.685 14.041 1.00 15.22 54 PRO A O 8
ATOM 11169 N N . THR A 1 55 ? 8.826 -4.589 16.102 1.00 62.03 55 THR A N 8
ATOM 11170 C CA . THR A 1 55 ? 7.821 -3.666 16.614 1.00 61.13 55 THR A CA 8
ATOM 11171 C C . THR A 1 55 ? 8.457 -2.587 17.483 1.00 62.24 55 THR A C 8
ATOM 11172 O O . THR A 1 55 ? 9.668 -2.590 17.708 1.00 31.24 55 THR A O 8
ATOM 11183 N N . THR A 1 56 ? 7.634 -1.664 17.970 1.00 73.05 56 THR A N 8
ATOM 11184 C CA . THR A 1 56 ? 8.116 -0.578 18.814 1.00 70.43 56 THR A CA 8
ATOM 11185 C C . THR A 1 56 ? 8.713 -1.114 20.110 1.00 15.44 56 THR A C 8
ATOM 11186 O O . THR A 1 56 ? 9.439 -0.407 20.809 1.00 52.31 56 THR A O 8
ATOM 11197 N N . SER A 1 57 ? 8.402 -2.367 20.426 1.00 11.23 57 SER A N 8
ATOM 11198 C CA . SER A 1 57 ? 8.905 -2.996 21.642 1.00 44.03 57 SER A CA 8
ATOM 11199 C C . SER A 1 57 ? 9.801 -4.185 21.307 1.00 72.01 57 SER A C 8
ATOM 11200 O O . SER A 1 57 ? 10.681 -4.552 22.085 1.00 3.41 57 SER A O 8
ATOM 11208 N N . SER A 1 58 ? 9.569 -4.784 20.143 1.00 15.50 58 SER A N 8
ATOM 11209 C CA . SER A 1 58 ? 10.351 -5.934 19.705 1.00 14.25 58 SER A CA 8
ATOM 11210 C C . SER A 1 58 ? 11.377 -5.524 18.654 1.00 25.30 58 SER A C 8
ATOM 11211 O O . SER A 1 58 ? 11.030 -4.951 17.622 1.00 72.24 58 SER A O 8
ATOM 11219 N N . TRP A 1 59 ? 12.643 -5.823 18.925 1.00 52.22 59 TRP A N 8
ATOM 11220 C CA . TRP A 1 59 ? 13.722 -5.486 18.003 1.00 55.04 59 TRP A CA 8
ATOM 11221 C C . TRP A 1 59 ? 14.890 -6.453 18.156 1.00 44.13 59 TRP A C 8
ATOM 11222 O O . TRP A 1 59 ? 15.094 -7.031 19.223 1.00 34.43 59 TRP A O 8
ATOM 11243 N N . ASP A 1 60 ? 15.656 -6.623 17.083 1.00 33.54 60 ASP A N 8
ATOM 11244 C CA . ASP A 1 60 ? 16.806 -7.520 17.100 1.00 72.03 60 ASP A CA 8
ATOM 11245 C C . ASP A 1 60 ? 18.111 -6.730 17.093 1.00 72.02 60 ASP A C 8
ATOM 11246 O O . ASP A 1 60 ? 19.035 -7.033 17.848 1.00 65.33 60 ASP A O 8
ATOM 11255 N N . CYS A 1 61 ? 18.179 -5.718 16.236 1.00 52.44 61 CYS A N 8
ATOM 11256 C CA . CYS A 1 61 ? 19.372 -4.885 16.129 1.00 54.11 61 CYS A CA 8
ATOM 11257 C C . CYS A 1 61 ? 18.999 -3.438 15.823 1.00 11.24 61 CYS A C 8
ATOM 11258 O O . CYS A 1 61 ? 18.341 -3.154 14.822 1.00 13.05 61 CYS A O 8
ATOM 11266 N N . ARG A 1 62 ? 19.423 -2.527 16.693 1.00 12.22 62 ARG A N 8
ATOM 11267 C CA . ARG A 1 62 ? 19.131 -1.109 16.518 1.00 61.11 62 ARG A CA 8
ATOM 11268 C C . ARG A 1 62 ? 19.786 -0.279 17.618 1.00 22.21 62 ARG A C 8
ATOM 11269 O O . ARG A 1 62 ? 20.042 -0.759 18.723 1.00 60.03 62 ARG A O 8
ATOM 11290 N N . PRO A 1 63 ? 20.065 0.996 17.311 1.00 43.32 63 PRO A N 8
ATOM 11291 C CA . PRO A 1 63 ? 20.694 1.920 18.260 1.00 70.21 63 PRO A CA 8
ATOM 11292 C C . PRO A 1 63 ? 19.761 2.297 19.406 1.00 45.22 63 PRO A C 8
ATOM 11293 O O . PRO A 1 63 ? 18.751 1.634 19.641 1.00 51.23 63 PRO A O 8
ATOM 11304 N N . TYR A 1 64 ? 20.107 3.366 20.116 1.00 74.43 64 TYR A N 8
ATOM 11305 C CA . TYR A 1 64 ? 19.301 3.830 21.239 1.00 71.13 64 TYR A CA 8
ATOM 11306 C C . TYR A 1 64 ? 19.461 5.334 21.439 1.00 22.22 64 TYR A C 8
ATOM 11307 O O . TYR A 1 64 ? 20.120 5.779 22.379 1.00 42.31 64 TYR A O 8
ATOM 11325 N N . ARG A 1 65 ? 18.853 6.111 20.549 1.00 30.10 65 ARG A N 8
ATOM 11326 C CA . ARG A 1 65 ? 18.928 7.565 20.627 1.00 73.24 65 ARG A CA 8
ATOM 11327 C C . ARG A 1 65 ? 17.650 8.204 20.092 1.00 53.24 65 ARG A C 8
ATOM 11328 O O . ARG A 1 65 ? 16.621 7.541 19.957 1.00 0.21 65 ARG A O 8
ATOM 11349 N N . TYR A 1 66 ? 17.723 9.495 19.789 1.00 55.52 66 TYR A N 8
ATOM 11350 C CA . TYR A 1 66 ? 16.571 10.225 19.272 1.00 41.35 66 TYR A CA 8
ATOM 11351 C C . TYR A 1 66 ? 15.895 9.449 18.146 1.00 70.04 66 TYR A C 8
ATOM 11352 O O . TYR A 1 66 ? 14.852 8.827 18.344 1.00 24.20 66 TYR A O 8
ATOM 11370 N N . GLY A 1 67 ? 16.498 9.490 16.961 1.00 4.44 67 GLY A N 8
ATOM 11371 C CA . GLY A 1 67 ? 15.942 8.787 15.820 1.00 1.04 67 GLY A CA 8
ATOM 11372 C C . GLY A 1 67 ? 16.870 8.801 14.622 1.00 51.42 67 GLY A C 8
ATOM 11373 O O . GLY A 1 67 ? 17.698 7.907 14.459 1.00 22.42 67 GLY A O 8
ATOM 11377 N N . ASN A 1 68 ? 16.730 9.820 13.779 1.00 32.32 68 ASN A N 8
ATOM 11378 C CA . ASN A 1 68 ? 17.561 9.945 12.588 1.00 41.55 68 ASN A CA 8
ATOM 11379 C C . ASN A 1 68 ? 19.042 9.941 12.954 1.00 10.54 68 ASN A C 8
ATOM 11380 O O . ASN A 1 68 ? 19.408 10.192 14.102 1.00 61.02 68 ASN A O 8
ATOM 11391 N N . ASN A 1 69 ? 19.889 9.656 11.971 1.00 71.23 69 ASN A N 8
ATOM 11392 C CA . ASN A 1 69 ? 21.330 9.619 12.190 1.00 43.23 69 ASN A CA 8
ATOM 11393 C C . ASN A 1 69 ? 21.704 8.510 13.168 1.00 70.42 69 ASN A C 8
ATOM 11394 O O . ASN A 1 69 ? 22.804 8.499 13.718 1.00 4.23 69 ASN A O 8
ATOM 11405 N N . GLU A 1 70 ? 20.780 7.577 13.378 1.00 52.32 70 GLU A N 8
ATOM 11406 C CA . GLU A 1 70 ? 21.013 6.463 14.290 1.00 52.53 70 GLU A CA 8
ATOM 11407 C C . GLU A 1 70 ? 20.735 5.130 13.602 1.00 63.13 70 GLU A C 8
ATOM 11408 O O . GLU A 1 70 ? 19.584 4.714 13.471 1.00 10.50 70 GLU A O 8
ATOM 11420 N N . SER A 1 71 ? 21.799 4.464 13.163 1.00 0.32 71 SER A N 8
ATOM 11421 C CA . SER A 1 71 ? 21.671 3.180 12.485 1.00 52.04 71 SER A CA 8
ATOM 11422 C C . SER A 1 71 ? 22.721 2.194 12.985 1.00 24.35 71 SER A C 8
ATOM 11423 O O . SER A 1 71 ? 23.611 2.556 13.757 1.00 34.40 71 SER A O 8
ATOM 11431 N N . CYS A 1 72 ? 22.612 0.947 12.541 1.00 20.43 72 CYS A N 8
ATOM 11432 C CA . CYS A 1 72 ? 23.552 -0.094 12.944 1.00 14.24 72 CYS A CA 8
ATOM 11433 C C . CYS A 1 72 ? 24.313 -0.636 11.739 1.00 54.11 72 CYS A C 8
ATOM 11434 O O . CYS A 1 72 ? 23.800 -0.641 10.620 1.00 41.03 72 CYS A O 8
ATOM 11442 N N . SER A 1 73 ? 25.539 -1.090 11.975 1.00 22.03 73 SER A N 8
ATOM 11443 C CA . SER A 1 73 ? 26.374 -1.629 10.908 1.00 74.21 73 SER A CA 8
ATOM 11444 C C . SER A 1 73 ? 26.872 -3.027 11.261 1.00 32.34 73 SER A C 8
ATOM 11445 O O . SER A 1 73 ? 27.706 -3.195 12.151 1.00 63.12 73 SER A O 8
ATOM 11453 N N . VAL A 1 74 ? 26.353 -4.029 10.558 1.00 44.11 74 VAL A N 8
ATOM 11454 C CA . VAL A 1 74 ? 26.745 -5.413 10.795 1.00 21.14 74 VAL A CA 8
ATOM 11455 C C . VAL A 1 74 ? 26.628 -6.243 9.522 1.00 24.42 74 VAL A C 8
ATOM 11456 O O . VAL A 1 74 ? 25.774 -5.983 8.675 1.00 45.32 74 VAL A O 8
ATOM 11469 N N . SER A 1 75 ? 27.493 -7.245 9.394 1.00 34.33 75 SER A N 8
ATOM 11470 C CA . SER A 1 75 ? 27.489 -8.113 8.222 1.00 11.04 75 SER A CA 8
ATOM 11471 C C . SER A 1 75 ? 26.415 -9.189 8.347 1.00 72.33 75 SER A C 8
ATOM 11472 O O . SER A 1 75 ? 26.590 -10.177 9.060 1.00 53.22 75 SER A O 8
ATOM 11480 N N . ALA A 1 76 ? 25.303 -8.990 7.647 1.00 54.10 76 ALA A N 8
ATOM 11481 C CA . ALA A 1 76 ? 24.200 -9.943 7.677 1.00 63.15 76 ALA A CA 8
ATOM 11482 C C . ALA A 1 76 ? 24.433 -11.082 6.690 1.00 21.51 76 ALA A C 8
ATOM 11483 O O . ALA A 1 76 ? 25.100 -10.907 5.671 1.00 51.02 76 ALA A O 8
ATOM 11490 N N . ALA A 1 77 ? 23.880 -12.250 7.001 1.00 71.23 77 ALA A N 8
ATOM 11491 C CA . ALA A 1 77 ? 24.027 -13.418 6.141 1.00 55.14 77 ALA A CA 8
ATOM 11492 C C . ALA A 1 77 ? 22.751 -13.679 5.347 1.00 40.54 77 ALA A C 8
ATOM 11493 O O . ALA A 1 77 ? 21.638 -13.446 5.819 1.00 3.14 77 ALA A O 8
ATOM 11500 N N . PRO A 1 78 ? 22.913 -14.172 4.110 1.00 23.52 78 PRO A N 8
ATOM 11501 C CA . PRO A 1 78 ? 21.785 -14.475 3.224 1.00 22.13 78 PRO A CA 8
ATOM 11502 C C . PRO A 1 78 ? 20.977 -15.676 3.704 1.00 25.20 78 PRO A C 8
ATOM 11503 O O . PRO A 1 78 ? 21.446 -16.465 4.524 1.00 44.51 78 PRO A O 8
ATOM 11514 N N . GLY A 1 79 ? 19.760 -15.810 3.187 1.00 52.24 79 GLY A N 8
ATOM 11515 C CA . GLY A 1 79 ? 18.907 -16.918 3.574 1.00 13.11 79 GLY A CA 8
ATOM 11516 C C . GLY A 1 79 ? 17.840 -16.508 4.570 1.00 51.31 79 GLY A C 8
ATOM 11517 O O . GLY A 1 79 ? 16.843 -17.208 4.748 1.00 72.22 79 GLY A O 8
ATOM 11521 N N . THR A 1 80 ? 18.049 -15.369 5.224 1.00 61.14 80 THR A N 8
ATOM 11522 C CA . THR A 1 80 ? 17.099 -14.868 6.209 1.00 43.01 80 THR A CA 8
ATOM 11523 C C . THR A 1 80 ? 16.507 -13.533 5.772 1.00 5.35 80 THR A C 8
ATOM 11524 O O . THR A 1 80 ? 17.236 -12.586 5.475 1.00 4.52 80 THR A O 8
ATOM 11535 N N . THR A 1 81 ? 15.180 -13.462 5.736 1.00 24.24 81 THR A N 8
ATOM 11536 C CA . THR A 1 81 ? 14.490 -12.243 5.336 1.00 44.42 81 THR A CA 8
ATOM 11537 C C . THR A 1 81 ? 14.619 -11.162 6.403 1.00 22.13 81 THR A C 8
ATOM 11538 O O . THR A 1 81 ? 14.497 -11.438 7.597 1.00 12.51 81 THR A O 8
ATOM 11549 N N . TYR A 1 82 ? 14.866 -9.932 5.967 1.00 71.25 82 TYR A N 8
ATOM 11550 C CA . TYR A 1 82 ? 15.013 -8.810 6.886 1.00 50.24 82 TYR A CA 8
ATOM 11551 C C . TYR A 1 82 ? 13.859 -7.824 6.731 1.00 34.42 82 TYR A C 8
ATOM 11552 O O . TYR A 1 82 ? 13.259 -7.716 5.661 1.00 15.54 82 TYR A O 8
ATOM 11570 N N . HIS A 1 83 ? 13.553 -7.107 7.808 1.00 23.20 83 HIS A N 8
ATOM 11571 C CA . HIS A 1 83 ? 12.472 -6.129 7.793 1.00 13.34 83 HIS A CA 8
ATOM 11572 C C . HIS A 1 83 ? 12.934 -4.799 8.381 1.00 43.32 83 HIS A C 8
ATOM 11573 O O . HIS A 1 83 ? 13.915 -4.744 9.123 1.00 42.44 83 HIS A O 8
ATOM 11587 N N . VAL A 1 84 ? 12.222 -3.728 8.043 1.00 32.42 84 VAL A N 8
ATOM 11588 C CA . VAL A 1 84 ? 12.559 -2.399 8.537 1.00 10.31 84 VAL A CA 8
ATOM 11589 C C . VAL A 1 84 ? 11.324 -1.680 9.068 1.00 33.34 84 VAL A C 8
ATOM 11590 O O . VAL A 1 84 ? 10.323 -1.544 8.366 1.00 53.52 84 VAL A O 8
ATOM 11603 N N . MET A 1 85 ? 11.402 -1.223 10.314 1.00 40.33 85 MET A N 8
ATOM 11604 C CA . MET A 1 85 ? 10.290 -0.516 10.939 1.00 21.11 85 MET A CA 8
ATOM 11605 C C . MET A 1 85 ? 10.698 0.901 11.330 1.00 35.11 85 MET A C 8
ATOM 11606 O O . MET A 1 85 ? 11.668 1.098 12.062 1.00 62.33 85 MET A O 8
ATOM 11620 N N . ILE A 1 86 ? 9.951 1.884 10.838 1.00 34.52 86 ILE A N 8
ATOM 11621 C CA . ILE A 1 86 ? 10.235 3.282 11.138 1.00 74.54 86 ILE A CA 8
ATOM 11622 C C . ILE A 1 86 ? 9.160 3.880 12.039 1.00 23.24 86 ILE A C 8
ATOM 11623 O O . ILE A 1 86 ? 8.009 4.036 11.633 1.00 74.20 86 ILE A O 8
ATOM 11639 N N . LYS A 1 87 ? 9.545 4.215 13.266 1.00 10.12 87 LYS A N 8
ATOM 11640 C CA . LYS A 1 87 ? 8.617 4.800 14.227 1.00 73.24 87 LYS A CA 8
ATOM 11641 C C . LYS A 1 87 ? 8.788 6.314 14.297 1.00 62.14 87 LYS A C 8
ATOM 11642 O O . LYS A 1 87 ? 9.907 6.818 14.386 1.00 13.24 87 LYS A O 8
ATOM 11661 N N . GLY A 1 88 ? 7.671 7.034 14.256 1.00 2.21 88 GLY A N 8
ATOM 11662 C CA . GLY A 1 88 ? 7.720 8.483 14.317 1.00 3.34 88 GLY A CA 8
ATOM 11663 C C . GLY A 1 88 ? 7.335 9.019 15.682 1.00 5.21 88 GLY A C 8
ATOM 11664 O O . GLY A 1 88 ? 6.695 8.325 16.472 1.00 60.44 88 GLY A O 8
ATOM 11668 N N . TYR A 1 89 ? 7.728 10.257 15.962 1.00 53.13 89 TYR A N 8
ATOM 11669 C CA . TYR A 1 89 ? 7.424 10.884 17.242 1.00 15.43 89 TYR A CA 8
ATOM 11670 C C . TYR A 1 89 ? 6.542 12.115 17.051 1.00 61.24 89 TYR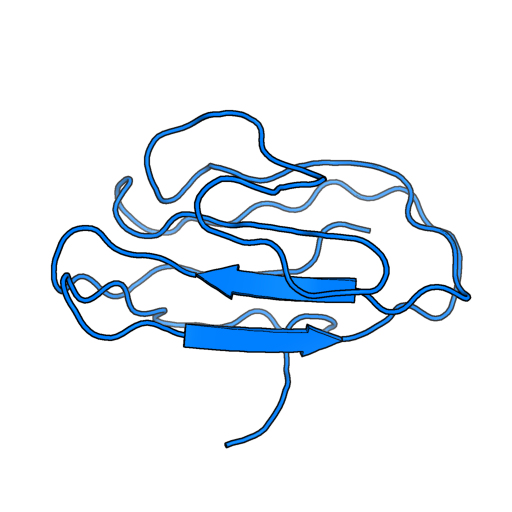 A C 8
ATOM 11671 O O . TYR A 1 89 ? 5.746 12.464 17.922 1.00 72.20 89 TYR A O 8
ATOM 11689 N N . SER A 1 90 ? 6.691 12.768 15.902 1.00 33.15 90 SER A N 8
ATOM 11690 C CA . SER A 1 90 ? 5.911 13.962 15.596 1.00 63.54 90 SER A CA 8
ATOM 11691 C C . SER A 1 90 ? 6.057 14.342 14.125 1.00 13.24 90 SER A C 8
ATOM 11692 O O . SER A 1 90 ? 7.128 14.196 13.538 1.00 12.33 90 SER A O 8
ATOM 11700 N N . ASN A 1 91 ? 4.970 14.831 13.537 1.00 72.00 91 ASN A N 8
ATOM 11701 C CA . ASN A 1 91 ? 4.975 15.233 12.135 1.00 73.50 91 ASN A CA 8
ATOM 11702 C C . ASN A 1 91 ? 6.338 15.788 11.733 1.00 73.10 91 ASN A C 8
ATOM 11703 O O . ASN A 1 91 ? 6.722 16.881 12.150 1.00 20.31 91 ASN A O 8
ATOM 11714 N N . TYR A 1 92 ? 7.063 15.028 10.920 1.00 4.22 92 TYR A N 8
ATOM 11715 C CA . TYR A 1 92 ? 8.384 15.443 10.463 1.00 63.11 92 TYR A CA 8
ATOM 11716 C C . TYR A 1 92 ? 8.867 14.557 9.318 1.00 4.52 92 TYR A C 8
ATOM 11717 O O . TYR A 1 92 ? 9.152 13.376 9.511 1.00 65.55 92 TYR A O 8
ATOM 11735 N N . SER A 1 93 ? 8.957 15.139 8.126 1.00 23.04 93 SER A N 8
ATOM 11736 C CA . SER A 1 93 ? 9.403 14.403 6.949 1.00 53.53 93 SER A CA 8
ATOM 11737 C C . SER A 1 93 ? 10.636 15.058 6.333 1.00 14.43 93 SER A C 8
ATOM 11738 O O . SER A 1 93 ? 10.911 16.234 6.570 1.00 25.31 93 SER A O 8
ATOM 11746 N N . GLY A 1 94 ? 11.375 14.287 5.541 1.00 14.51 94 GLY A N 8
ATOM 11747 C CA . GLY A 1 94 ? 12.570 14.809 4.904 1.00 74.45 94 GLY A CA 8
ATOM 11748 C C . GLY A 1 94 ? 13.817 14.042 5.295 1.00 21.15 94 GLY A C 8
ATOM 11749 O O . GLY A 1 94 ? 14.929 14.560 5.198 1.00 4.35 94 GLY A O 8
ATOM 11753 N N . VAL A 1 95 ? 13.633 12.803 5.741 1.00 10.24 95 VAL A N 8
ATOM 11754 C CA . VAL A 1 95 ? 14.753 11.964 6.150 1.00 34.53 95 VAL A CA 8
ATOM 11755 C C . VAL A 1 95 ? 14.925 10.779 5.206 1.00 42.54 95 VAL A C 8
ATOM 11756 O O . VAL A 1 95 ? 13.950 10.247 4.674 1.00 22.22 95 VAL A O 8
ATOM 11769 N N . THR A 1 96 ? 16.173 10.370 5.000 1.00 4.41 96 THR A N 8
ATOM 11770 C CA . THR A 1 96 ? 16.475 9.249 4.119 1.00 50.40 96 THR A CA 8
ATOM 11771 C C . THR A 1 96 ? 16.750 7.981 4.918 1.00 71.51 96 THR A C 8
ATOM 11772 O O . THR A 1 96 ? 17.513 7.996 5.885 1.00 50.43 96 THR A O 8
ATOM 11783 N N . LEU A 1 97 ? 16.125 6.882 4.508 1.00 12.24 97 LEU A N 8
ATOM 11784 C CA . LEU A 1 97 ? 16.303 5.603 5.186 1.00 30.22 97 LEU A CA 8
ATOM 11785 C C . LEU A 1 97 ? 16.838 4.547 4.224 1.00 21.13 97 LEU A C 8
ATOM 11786 O O . LEU A 1 97 ? 16.548 4.577 3.028 1.00 21.21 97 LEU A O 8
ATOM 11802 N N . LYS A 1 98 ? 17.619 3.612 4.755 1.00 45.31 98 LYS A N 8
ATOM 11803 C CA . LYS A 1 98 ? 18.193 2.544 3.945 1.00 21.25 98 LYS A CA 8
ATOM 11804 C C . LYS A 1 98 ? 18.503 1.320 4.801 1.00 22.31 98 LYS A C 8
ATOM 11805 O O . LYS A 1 98 ? 18.443 1.377 6.030 1.00 12.11 98 LYS A O 8
ATOM 11824 N N . LEU A 1 99 ? 18.837 0.214 4.145 1.00 74.03 99 LEU A N 8
ATOM 11825 C CA . LEU A 1 99 ? 19.158 -1.024 4.846 1.00 63.33 99 LEU A CA 8
ATOM 11826 C C . LEU A 1 99 ? 20.652 -1.109 5.144 1.00 73.11 99 LEU A C 8
ATOM 11827 O O . LEU A 1 99 ? 21.481 -0.724 4.320 1.00 0.03 99 LEU A O 8
ATOM 11843 N N . GLN A 1 100 ? 20.986 -1.618 6.326 1.00 40.55 100 GLN A N 8
ATOM 11844 C CA . GLN A 1 100 ? 22.380 -1.754 6.731 1.00 30.11 100 GLN A CA 8
ATOM 11845 C C . GLN A 1 100 ? 22.844 -3.202 6.606 1.00 51.41 100 GLN A C 8
ATOM 11846 O O . GLN A 1 100 ? 22.438 -4.064 7.386 1.00 40.34 100 GLN A O 8
ATOM 11860 N N . TYR A 1 101 ? 23.696 -3.461 5.620 1.00 32.23 101 TYR A N 8
ATOM 11861 C CA . TYR A 1 101 ? 24.213 -4.805 5.391 1.00 31.13 101 TYR A CA 8
ATOM 11862 C C . TYR A 1 101 ? 25.662 -4.918 5.855 1.00 41.44 101 TYR A C 8
ATOM 11863 O O . TYR A 1 101 ? 26.189 -6.017 6.015 1.00 31.13 101 TYR A O 8
ATOM 11881 N N . GLY A 1 1 ? 0.306 -0.168 -0.961 1.00 63.22 1 GLY A N 9
ATOM 11882 C CA . GLY A 1 1 ? 1.727 0.079 -0.795 1.00 14.32 1 GLY A CA 9
ATOM 11883 C C . GLY A 1 1 ? 2.563 -1.163 -1.028 1.00 32.45 1 GLY A C 9
ATOM 11884 O O . GLY A 1 1 ? 2.027 -2.258 -1.196 1.00 54.43 1 GLY A O 9
ATOM 11888 N N . ASN A 1 2 ? 3.881 -0.994 -1.038 1.00 60.32 2 ASN A N 9
ATOM 11889 C CA . ASN A 1 2 ? 4.793 -2.111 -1.254 1.00 62.45 2 ASN A CA 9
ATOM 11890 C C . ASN A 1 2 ? 5.871 -2.151 -0.175 1.00 14.11 2 ASN A C 9
ATOM 11891 O O . ASN A 1 2 ? 5.862 -1.345 0.755 1.00 4.34 2 ASN A O 9
ATOM 11902 N N . VAL A 1 3 ? 6.798 -3.094 -0.306 1.00 73.40 3 VAL A N 9
ATOM 11903 C CA . VAL A 1 3 ? 7.883 -3.239 0.657 1.00 42.43 3 VAL A CA 9
ATOM 11904 C C . VAL A 1 3 ? 9.238 -3.014 -0.005 1.00 41.01 3 VAL A C 9
ATOM 11905 O O . VAL A 1 3 ? 9.706 -3.845 -0.784 1.00 63.14 3 VAL A O 9
ATOM 11918 N N . LEU A 1 4 ? 9.864 -1.886 0.310 1.00 4.34 4 LEU A N 9
ATOM 11919 C CA . LEU A 1 4 ? 11.168 -1.551 -0.253 1.00 54.22 4 LEU A CA 9
ATOM 11920 C C . LEU A 1 4 ? 12.133 -1.100 0.838 1.00 23.01 4 LEU A C 9
ATOM 11921 O O . LEU A 1 4 ? 11.724 -0.515 1.842 1.00 64.44 4 LEU A O 9
ATOM 11937 N N . LYS A 1 5 ? 13.417 -1.374 0.635 1.00 44.13 5 LYS A N 9
ATOM 11938 C CA . LYS A 1 5 ? 14.443 -0.994 1.599 1.00 63.14 5 LYS A CA 9
ATOM 11939 C C . LYS A 1 5 ? 15.832 -1.060 0.970 1.00 14.40 5 LYS A C 9
ATOM 11940 O O . LYS A 1 5 ? 16.430 -0.032 0.657 1.00 4.41 5 LYS A O 9
ATOM 11959 N N . ASN A 1 6 ? 16.337 -2.275 0.787 1.00 74.31 6 ASN A N 9
ATOM 11960 C CA . ASN A 1 6 ? 17.654 -2.474 0.194 1.00 22.33 6 ASN A CA 9
ATOM 11961 C C . ASN A 1 6 ? 17.671 -2.018 -1.261 1.00 54.14 6 ASN A C 9
ATOM 11962 O O . ASN A 1 6 ? 16.631 -1.961 -1.916 1.00 52.22 6 ASN A O 9
ATOM 11973 N N . ASN A 1 7 ? 18.859 -1.694 -1.761 1.00 60.51 7 ASN A N 9
ATOM 11974 C CA . ASN A 1 7 ? 19.011 -1.243 -3.139 1.00 64.15 7 ASN A CA 9
ATOM 11975 C C . ASN A 1 7 ? 18.770 0.259 -3.250 1.00 11.32 7 ASN A C 9
ATOM 11976 O O . ASN A 1 7 ? 19.695 1.032 -3.505 1.00 32.43 7 ASN A O 9
ATOM 11987 N N . THR A 1 8 ? 17.520 0.668 -3.055 1.00 51.24 8 THR A N 9
ATOM 11988 C CA . THR A 1 8 ? 17.156 2.077 -3.133 1.00 52.33 8 THR A CA 9
ATOM 11989 C C . THR A 1 8 ? 16.587 2.572 -1.808 1.00 41.24 8 THR A C 9
ATOM 11990 O O . THR A 1 8 ? 15.585 2.063 -1.307 1.00 14.23 8 THR A O 9
ATOM 12001 N N . PRO A 1 9 ? 17.240 3.589 -1.226 1.00 53.34 9 PRO A N 9
ATOM 12002 C CA . PRO A 1 9 ? 16.815 4.176 0.048 1.00 4.31 9 PRO A CA 9
ATOM 12003 C C . PRO A 1 9 ? 15.512 4.957 -0.079 1.00 34.23 9 PRO A C 9
ATOM 12004 O O . PRO A 1 9 ? 15.179 5.460 -1.152 1.00 5.20 9 PRO A O 9
ATOM 12015 N N . VAL A 1 10 ? 14.776 5.054 1.024 1.00 12.21 10 VAL A N 9
ATOM 12016 C CA . VAL A 1 10 ? 13.509 5.775 1.036 1.00 14.15 10 VAL A CA 9
ATOM 12017 C C . VAL A 1 10 ? 13.728 7.269 1.247 1.00 22.14 10 VAL A C 9
ATOM 12018 O O . VAL A 1 10 ? 14.204 7.694 2.300 1.00 41.30 10 VAL A O 9
ATOM 12031 N N . SER A 1 11 ? 13.378 8.061 0.239 1.00 13.24 11 SER A N 9
ATOM 12032 C CA . SER A 1 11 ? 13.539 9.509 0.313 1.00 65.52 11 SER A CA 9
ATOM 12033 C C . SER A 1 11 ? 12.329 10.157 0.977 1.00 51.51 11 SER A C 9
ATOM 12034 O O . SER A 1 11 ? 11.262 9.553 1.073 1.00 31.23 11 SER A O 9
ATOM 12042 N N . ASN A 1 12 ? 12.504 11.393 1.433 1.00 0.44 12 ASN A N 9
ATOM 12043 C CA . ASN A 1 12 ? 11.427 12.126 2.089 1.00 32.44 12 ASN A CA 9
ATOM 12044 C C . ASN A 1 12 ? 10.633 11.210 3.016 1.00 13.44 12 ASN A C 9
ATOM 12045 O O . ASN A 1 12 ? 9.450 10.953 2.789 1.00 14.41 12 ASN A O 9
ATOM 12056 N N . LEU A 1 13 ? 11.291 10.722 4.062 1.00 75.31 13 LEU A N 9
ATOM 12057 C CA . LEU A 1 13 ? 10.646 9.835 5.025 1.00 44.11 13 LEU A CA 9
ATOM 12058 C C . LEU A 1 13 ? 9.488 10.540 5.724 1.00 62.21 13 LEU A C 9
ATOM 12059 O O . LEU A 1 13 ? 9.132 11.666 5.377 1.00 54.31 13 LEU A O 9
ATOM 12075 N N . THR A 1 14 ? 8.905 9.870 6.713 1.00 73.21 14 THR A N 9
ATOM 12076 C CA . THR A 1 14 ? 7.788 10.432 7.462 1.00 72.41 14 THR A CA 9
ATOM 12077 C C . THR A 1 14 ? 7.863 10.045 8.934 1.00 24.05 14 THR A C 9
ATOM 12078 O O . THR A 1 14 ? 8.194 8.909 9.272 1.00 43.10 14 THR A O 9
ATOM 12089 N N . GLY A 1 15 ? 7.554 10.998 9.809 1.00 75.24 15 GLY A N 9
ATOM 12090 C CA . GLY A 1 15 ? 7.592 10.737 11.236 1.00 62.54 15 GLY A CA 9
ATOM 12091 C C . GLY A 1 15 ? 6.449 11.400 11.978 1.00 42.23 15 GLY A C 9
ATOM 12092 O O . GLY A 1 15 ? 6.667 12.290 12.799 1.00 22.30 15 GLY A O 9
ATOM 12096 N N . ASN A 1 16 ? 5.226 10.968 11.687 1.00 65.22 16 ASN A N 9
ATOM 12097 C CA . ASN A 1 16 ? 4.044 11.528 12.331 1.00 2.02 16 ASN A CA 9
ATOM 12098 C C . ASN A 1 16 ? 3.907 11.011 13.760 1.00 72.31 16 ASN A C 9
ATOM 12099 O O . ASN A 1 16 ? 4.487 9.986 14.120 1.00 51.12 16 ASN A O 9
ATOM 12110 N N . LYS A 1 17 ? 3.135 11.726 14.571 1.00 54.14 17 LYS A N 9
ATOM 12111 C CA . LYS A 1 17 ? 2.918 11.340 15.960 1.00 60.01 17 LYS A CA 9
ATOM 12112 C C . LYS A 1 17 ? 2.637 9.845 16.072 1.00 62.24 17 LYS A C 9
ATOM 12113 O O . LYS A 1 17 ? 3.465 9.084 16.571 1.00 34.31 17 LYS A O 9
ATOM 12132 N N . GLY A 1 18 ? 1.464 9.431 15.601 1.00 24.44 18 GLY A N 9
ATOM 12133 C CA . GLY A 1 18 ? 1.097 8.028 15.657 1.00 73.20 18 GLY A CA 9
ATOM 12134 C C . GLY A 1 18 ? 1.405 7.296 14.366 1.00 65.01 18 GLY A C 9
ATOM 12135 O O . GLY A 1 18 ? 1.957 6.196 14.385 1.00 71.41 18 GLY A O 9
ATOM 12139 N N . SER A 1 19 ? 1.048 7.907 13.241 1.00 72.00 19 SER A N 9
ATOM 12140 C CA . SER A 1 19 ? 1.285 7.304 11.935 1.00 61.22 19 SER A CA 9
ATOM 12141 C C . SER A 1 19 ? 2.766 6.991 11.742 1.00 72.13 19 SER A C 9
ATOM 12142 O O . SER A 1 19 ? 3.630 7.654 12.314 1.00 63.04 19 SER A O 9
ATOM 12150 N N . GLU A 1 20 ? 3.049 5.976 10.931 1.00 20.35 20 GLU A N 9
ATOM 12151 C CA . GLU A 1 20 ? 4.425 5.574 10.663 1.00 11.15 20 GLU A CA 9
ATOM 12152 C C . GLU A 1 20 ? 4.522 4.810 9.346 1.00 31.01 20 GLU A C 9
ATOM 12153 O O . GLU A 1 20 ? 3.523 4.613 8.654 1.00 14.45 20 GLU A O 9
ATOM 12165 N N . VAL A 1 21 ? 5.733 4.382 9.005 1.00 62.21 21 VAL A N 9
ATOM 12166 C CA . VAL A 1 21 ? 5.962 3.639 7.771 1.00 20.14 21 VAL A CA 9
ATOM 12167 C C . VAL A 1 21 ? 6.726 2.348 8.041 1.00 24.32 21 VAL A C 9
ATOM 12168 O O . VAL A 1 21 ? 7.593 2.297 8.915 1.00 54.33 21 VAL A O 9
ATOM 12181 N N . PHE A 1 22 ? 6.400 1.305 7.285 1.00 24.31 22 PHE A N 9
ATOM 12182 C CA . PHE A 1 22 ? 7.056 0.012 7.443 1.00 60.44 22 PHE A CA 9
ATOM 12183 C C . PHE A 1 22 ? 7.375 -0.605 6.084 1.00 23.40 22 PHE A C 9
ATOM 12184 O O . PHE A 1 22 ? 6.622 -0.443 5.124 1.00 71.12 22 PHE A O 9
ATOM 12201 N N . TYR A 1 23 ? 8.497 -1.313 6.011 1.00 2.25 23 TYR A N 9
ATOM 12202 C CA . TYR A 1 23 ? 8.919 -1.952 4.771 1.00 52.14 23 TYR A CA 9
ATOM 12203 C C . TYR A 1 23 ? 9.594 -3.291 5.050 1.00 73.43 23 TYR A C 9
ATOM 12204 O O . TYR A 1 23 ? 9.955 -3.594 6.188 1.00 74.04 23 TYR A O 9
ATOM 12222 N N . THR A 1 24 ? 9.762 -4.092 4.001 1.00 1.35 24 THR A N 9
ATOM 12223 C CA . THR A 1 24 ? 10.393 -5.399 4.132 1.00 72.15 24 THR A CA 9
ATOM 12224 C C . THR A 1 24 ? 11.282 -5.703 2.931 1.00 11.50 24 THR A C 9
ATOM 12225 O O . THR A 1 24 ? 10.917 -5.421 1.789 1.00 24.51 24 THR A O 9
ATOM 12236 N N . PHE A 1 25 ? 12.450 -6.278 3.196 1.00 32.51 25 PHE A N 9
ATOM 12237 C CA . PHE A 1 25 ? 13.392 -6.620 2.136 1.00 34.15 25 PHE A CA 9
ATOM 12238 C C . PHE A 1 25 ? 14.395 -7.665 2.616 1.00 34.15 25 PHE A C 9
ATOM 12239 O O . PHE A 1 25 ? 14.554 -7.884 3.818 1.00 62.52 25 PHE A O 9
ATOM 12256 N N . THR A 1 26 ? 15.069 -8.309 1.669 1.00 41.34 26 THR A N 9
ATOM 12257 C CA . THR A 1 26 ? 16.055 -9.332 1.993 1.00 41.32 26 THR A CA 9
ATOM 12258 C C . THR A 1 26 ? 17.354 -9.105 1.229 1.00 44.14 26 THR A C 9
ATOM 12259 O O . THR A 1 26 ? 17.423 -8.258 0.338 1.00 73.03 26 THR A O 9
ATOM 12270 N N . VAL A 1 27 ? 18.384 -9.867 1.582 1.00 24.40 27 VAL A N 9
ATOM 12271 C CA . VAL A 1 27 ? 19.682 -9.751 0.928 1.00 41.43 27 VAL A CA 9
ATOM 12272 C C . VAL A 1 27 ? 19.947 -10.943 0.016 1.00 60.22 27 VAL A C 9
ATOM 12273 O O . VAL A 1 27 ? 19.211 -11.930 0.037 1.00 13.31 27 VAL A O 9
ATOM 12286 N N . ASP A 1 28 ? 21.003 -10.846 -0.784 1.00 41.01 28 ASP A N 9
ATOM 12287 C CA . ASP A 1 28 ? 21.367 -11.918 -1.704 1.00 2.25 28 ASP A CA 9
ATOM 12288 C C . ASP A 1 28 ? 22.678 -12.575 -1.281 1.00 13.51 28 ASP A C 9
ATOM 12289 O O . ASP A 1 28 ? 22.830 -13.793 -1.370 1.00 14.02 28 ASP A O 9
ATOM 12298 N N . ARG A 1 29 ? 23.621 -11.759 -0.822 1.00 44.13 29 ARG A N 9
ATOM 12299 C CA . ARG A 1 29 ? 24.920 -12.260 -0.388 1.00 73.43 29 ARG A CA 9
ATOM 12300 C C . ARG A 1 29 ? 25.346 -11.604 0.922 1.00 40.25 29 ARG A C 9
ATOM 12301 O O . ARG A 1 29 ? 24.873 -10.522 1.268 1.00 62.15 29 ARG A O 9
ATOM 12322 N N . ASN A 1 30 ? 26.242 -12.267 1.646 1.00 41.44 30 ASN A N 9
ATOM 12323 C CA . ASN A 1 30 ? 26.731 -11.748 2.918 1.00 63.02 30 ASN A CA 9
ATOM 12324 C C . ASN A 1 30 ? 27.804 -10.686 2.696 1.00 51.10 30 ASN A C 9
ATOM 12325 O O . ASN A 1 30 ? 28.872 -10.971 2.156 1.00 23.43 30 ASN A O 9
ATOM 12336 N N . ALA A 1 31 ? 27.511 -9.460 3.117 1.00 13.10 31 ALA A N 9
ATOM 12337 C CA . ALA A 1 31 ? 28.450 -8.356 2.967 1.00 3.31 31 ALA A CA 9
ATOM 12338 C C . ALA A 1 31 ? 28.414 -7.435 4.182 1.00 23.34 31 ALA A C 9
ATOM 12339 O O . ALA A 1 31 ? 27.354 -7.193 4.760 1.00 21.23 31 ALA A O 9
ATOM 12346 N N . THR A 1 32 ? 29.580 -6.924 4.567 1.00 72.22 32 THR A N 9
ATOM 12347 C CA . THR A 1 32 ? 29.682 -6.032 5.715 1.00 52.03 32 THR A CA 9
ATOM 12348 C C . THR A 1 32 ? 29.737 -4.574 5.274 1.00 13.43 32 THR A C 9
ATOM 12349 O O . THR A 1 32 ? 30.744 -4.116 4.735 1.00 13.20 32 THR A O 9
ATOM 12360 N N . ALA A 1 33 ? 28.648 -3.848 5.508 1.00 30.32 33 ALA A N 9
ATOM 12361 C CA . ALA A 1 33 ? 28.574 -2.440 5.138 1.00 71.52 33 ALA A CA 9
ATOM 12362 C C . ALA A 1 33 ? 27.928 -1.615 6.245 1.00 11.22 33 ALA A C 9
ATOM 12363 O O . ALA A 1 33 ? 27.050 -2.096 6.961 1.00 74.51 33 ALA A O 9
ATOM 12370 N N . VAL A 1 34 ? 28.369 -0.368 6.382 1.00 71.23 34 VAL A N 9
ATOM 12371 C CA . VAL A 1 34 ? 27.833 0.525 7.402 1.00 23.11 34 VAL A CA 9
ATOM 12372 C C . VAL A 1 34 ? 26.957 1.607 6.781 1.00 64.25 34 VAL A C 9
ATOM 12373 O O . VAL A 1 34 ? 27.448 2.491 6.078 1.00 61.52 34 VAL A O 9
ATOM 12386 N N . VAL A 1 35 ? 25.657 1.532 7.045 1.00 73.35 35 VAL A N 9
ATOM 12387 C CA . VAL A 1 35 ? 24.711 2.506 6.513 1.00 62.24 35 VAL A CA 9
ATOM 12388 C C . VAL A 1 35 ? 23.849 3.097 7.622 1.00 51.20 35 VAL A C 9
ATOM 12389 O O . VAL A 1 35 ? 23.426 2.391 8.537 1.00 71.20 35 VAL A O 9
ATOM 12402 N N . SER A 1 36 ? 23.592 4.398 7.534 1.00 55.30 36 SER A N 9
ATOM 12403 C CA . SER A 1 36 ? 22.782 5.087 8.533 1.00 72.45 36 SER A CA 9
ATOM 12404 C C . SER A 1 36 ? 21.723 5.959 7.866 1.00 74.14 36 SER A C 9
ATOM 12405 O O . SER A 1 36 ? 21.774 6.204 6.660 1.00 71.21 36 SER A O 9
ATOM 12413 N N . ILE A 1 37 ? 20.764 6.424 8.659 1.00 54.43 37 ILE A N 9
ATOM 12414 C CA . ILE A 1 37 ? 19.693 7.270 8.146 1.00 14.04 37 ILE A CA 9
ATOM 12415 C C . ILE A 1 37 ? 19.828 8.700 8.660 1.00 74.53 37 ILE A C 9
ATOM 12416 O O . ILE A 1 37 ? 20.211 8.924 9.808 1.00 43.24 37 ILE A O 9
ATOM 12432 N N . SER A 1 38 ? 19.508 9.663 7.802 1.00 53.20 38 SER A N 9
ATOM 12433 C CA . SER A 1 38 ? 19.595 11.072 8.168 1.00 50.13 38 SER A CA 9
ATOM 12434 C C . SER A 1 38 ? 19.156 11.962 7.009 1.00 11.42 38 SER A C 9
ATOM 12435 O O . SER A 1 38 ? 18.620 11.482 6.011 1.00 14.44 38 SER A O 9
ATOM 12443 N N . GLY A 1 39 ? 19.388 13.264 7.150 1.00 10.01 39 GLY A N 9
ATOM 12444 C CA . GLY A 1 39 ? 19.011 14.202 6.109 1.00 74.11 39 GLY A CA 9
ATOM 12445 C C . GLY A 1 39 ? 18.507 15.518 6.668 1.00 31.54 39 GLY A C 9
ATOM 12446 O O . GLY A 1 39 ? 18.951 15.961 7.726 1.00 5.13 39 GLY A O 9
ATOM 12450 N N . GLY A 1 40 ? 17.576 16.145 5.955 1.00 24.13 40 GLY A N 9
ATOM 12451 C CA . GLY A 1 40 ? 17.029 17.412 6.402 1.00 53.42 40 GLY A CA 9
ATOM 12452 C C . GLY A 1 40 ? 16.126 17.260 7.610 1.00 53.42 40 GLY A C 9
ATOM 12453 O O . GLY A 1 40 ? 16.257 17.996 8.588 1.00 50.11 40 GLY A O 9
ATOM 12457 N N . SER A 1 41 ? 15.205 16.304 7.542 1.00 51.32 41 SER A N 9
ATOM 12458 C CA . SER A 1 41 ? 14.272 16.062 8.636 1.00 24.23 41 SER A CA 9
ATOM 12459 C C . SER A 1 41 ? 14.627 14.776 9.378 1.00 42.44 41 SER A C 9
ATOM 12460 O O . SER A 1 41 ? 15.387 13.948 8.878 1.00 72.32 41 SER A O 9
ATOM 12468 N N . GLY A 1 42 ? 14.071 14.618 10.575 1.00 53.02 42 GLY A N 9
ATOM 12469 C CA . GLY A 1 42 ? 14.340 13.432 11.367 1.00 54.12 42 GLY A CA 9
ATOM 12470 C C . GLY A 1 42 ? 13.096 12.896 12.048 1.00 23.41 42 GLY A C 9
ATOM 12471 O O . GLY A 1 42 ? 12.059 12.716 11.410 1.00 51.42 42 GLY A O 9
ATOM 12475 N N . ASP A 1 43 ? 13.200 12.637 13.347 1.00 43.11 43 ASP A N 9
ATOM 12476 C CA . ASP A 1 43 ? 12.075 12.117 14.115 1.00 24.14 43 ASP A CA 9
ATOM 12477 C C . ASP A 1 43 ? 11.609 10.776 13.556 1.00 11.35 43 ASP A C 9
ATOM 12478 O O . ASP A 1 43 ? 10.431 10.433 13.644 1.00 74.44 43 ASP A O 9
ATOM 12487 N N . ALA A 1 44 ? 12.542 10.024 12.982 1.00 75.04 44 ALA A N 9
ATOM 12488 C CA . ALA A 1 44 ? 12.226 8.721 12.409 1.00 2.13 44 ALA A CA 9
ATOM 12489 C C . ALA A 1 44 ? 13.017 7.613 13.097 1.00 1.40 44 ALA A C 9
ATOM 12490 O O . ALA A 1 44 ? 14.229 7.496 12.912 1.00 13.35 44 ALA A O 9
ATOM 12497 N N . ASP A 1 45 ? 12.325 6.804 13.890 1.00 34.35 45 ASP A N 9
ATOM 12498 C CA . ASP A 1 45 ? 12.963 5.705 14.606 1.00 73.31 45 ASP A CA 9
ATOM 12499 C C . ASP A 1 45 ? 13.415 4.616 13.638 1.00 50.02 45 ASP A C 9
ATOM 12500 O O . ASP A 1 45 ? 12.753 4.349 12.634 1.00 45.35 45 ASP A O 9
ATOM 12509 N N . LEU A 1 46 ? 14.546 3.991 13.945 1.00 20.13 46 LEU A N 9
ATOM 12510 C CA . LEU A 1 46 ? 15.088 2.931 13.102 1.00 42.11 46 LEU A CA 9
ATOM 12511 C C . LEU A 1 46 ? 15.030 1.584 13.815 1.00 10.12 46 LEU A C 9
ATOM 12512 O O . LEU A 1 46 ? 15.515 1.443 14.938 1.00 11.42 46 LEU A O 9
ATOM 12528 N N . TYR A 1 47 ? 14.436 0.596 13.155 1.00 13.43 47 TYR A N 9
ATOM 12529 C CA . TYR A 1 47 ? 14.314 -0.740 13.726 1.00 0.32 47 TYR A CA 9
ATOM 12530 C C . TYR A 1 47 ? 14.641 -1.808 12.687 1.00 3.12 47 TYR A C 9
ATOM 12531 O O . TYR A 1 47 ? 14.406 -1.622 11.493 1.00 41.15 47 TYR A O 9
ATOM 12549 N N . LEU A 1 48 ? 15.185 -2.928 13.151 1.00 10.21 48 LEU A N 9
ATOM 12550 C CA . LEU A 1 48 ? 15.545 -4.028 12.264 1.00 71.24 48 LEU A CA 9
ATOM 12551 C C . LEU A 1 48 ? 15.506 -5.361 13.005 1.00 53.31 48 LEU A C 9
ATOM 12552 O O . LEU A 1 48 ? 16.023 -5.481 14.116 1.00 61.44 48 LEU A O 9
ATOM 12568 N N . LYS A 1 49 ? 14.890 -6.360 12.382 1.00 23.33 49 LYS A N 9
ATOM 12569 C CA . LYS A 1 49 ? 14.786 -7.686 12.980 1.00 30.11 49 LYS A CA 9
ATOM 12570 C C . LYS A 1 49 ? 14.943 -8.774 11.922 1.00 13.22 49 LYS A C 9
ATOM 12571 O O . LYS A 1 49 ? 14.430 -8.650 10.811 1.00 74.04 49 LYS A O 9
ATOM 12590 N N . ALA A 1 50 ? 15.654 -9.839 12.276 1.00 34.34 50 ALA A N 9
ATOM 12591 C CA . ALA A 1 50 ? 15.874 -10.950 11.359 1.00 44.14 50 ALA A CA 9
ATOM 12592 C C . ALA A 1 50 ? 14.659 -11.869 11.307 1.00 71.31 50 ALA A C 9
ATOM 12593 O O . ALA A 1 50 ? 14.187 -12.230 10.230 1.00 72.23 50 ALA A O 9
ATOM 12600 N N . GLY A 1 51 ? 14.157 -12.246 12.479 1.00 13.41 51 GLY A N 9
ATOM 12601 C CA . GLY A 1 51 ? 13.001 -13.121 12.544 1.00 12.35 51 GLY A CA 9
ATOM 12602 C C . GLY A 1 51 ? 11.744 -12.462 12.012 1.00 51.31 51 GLY A C 9
ATOM 12603 O O . GLY A 1 51 ? 11.508 -12.445 10.804 1.00 73.11 51 GLY A O 9
ATOM 12607 N N . SER A 1 52 ? 10.934 -11.918 12.915 1.00 22.42 52 SER A N 9
ATOM 12608 C CA . SER A 1 52 ? 9.691 -11.260 12.530 1.00 45.21 52 SER A CA 9
ATOM 12609 C C . SER A 1 52 ? 9.815 -9.745 12.664 1.00 62.12 52 SER A C 9
ATOM 12610 O O . SER A 1 52 ? 10.713 -9.241 13.339 1.00 52.42 52 SER A O 9
ATOM 12618 N N . LYS A 1 53 ? 8.907 -9.024 12.015 1.00 31.13 53 LYS A N 9
ATOM 12619 C CA . LYS A 1 53 ? 8.911 -7.567 12.061 1.00 0.31 53 LYS A CA 9
ATOM 12620 C C . LYS A 1 53 ? 9.122 -7.068 13.487 1.00 14.21 53 LYS A C 9
ATOM 12621 O O . LYS A 1 53 ? 8.428 -7.472 14.421 1.00 52.25 53 LYS A O 9
ATOM 12640 N N . PRO A 1 54 ? 10.100 -6.167 13.661 1.00 24.45 54 PRO A N 9
ATOM 12641 C CA . PRO A 1 54 ? 10.423 -5.593 14.971 1.00 41.42 54 PRO A CA 9
ATOM 12642 C C . PRO A 1 54 ? 9.334 -4.652 15.475 1.00 1.22 54 PRO A C 9
ATOM 12643 O O . PRO A 1 54 ? 8.733 -3.908 14.699 1.00 0.35 54 PRO A O 9
ATOM 12654 N N . THR A 1 55 ? 9.084 -4.689 16.780 1.00 1.14 55 THR A N 9
ATOM 12655 C CA . THR A 1 55 ? 8.067 -3.840 17.388 1.00 30.42 55 THR A CA 9
ATOM 12656 C C . THR A 1 55 ? 8.695 -2.812 18.321 1.00 1.44 55 THR A C 9
ATOM 12657 O O . THR A 1 55 ? 9.915 -2.773 18.490 1.00 55.44 55 THR A O 9
ATOM 12668 N N . THR A 1 56 ? 7.855 -1.979 18.928 1.00 0.31 56 THR A N 9
ATOM 12669 C CA . THR A 1 56 ? 8.328 -0.949 19.844 1.00 2.05 56 THR A CA 9
ATOM 12670 C C . THR A 1 56 ? 9.053 -1.564 21.036 1.00 62.20 56 THR A C 9
ATOM 12671 O O . THR A 1 56 ? 9.783 -0.879 21.752 1.00 42.11 56 THR A O 9
ATOM 12682 N N . SER A 1 57 ? 8.848 -2.861 21.243 1.00 74.04 57 SER A N 9
ATOM 12683 C CA . SER A 1 57 ? 9.480 -3.568 22.350 1.00 32.21 57 SER A CA 9
ATOM 12684 C C . SER A 1 57 ? 10.416 -4.657 21.835 1.00 21.35 57 SER A C 9
ATOM 12685 O O . SER A 1 57 ? 11.372 -5.039 22.510 1.00 22.33 57 SER A O 9
ATOM 12693 N N . SER A 1 58 ? 10.133 -5.153 20.635 1.00 24.31 58 SER A N 9
ATOM 12694 C CA . SER A 1 58 ? 10.947 -6.201 20.030 1.00 20.31 58 SER A CA 9
ATOM 12695 C C . SER A 1 58 ? 11.867 -5.624 18.959 1.00 61.34 58 SER A C 9
ATOM 12696 O O . SER A 1 58 ? 11.412 -4.965 18.024 1.00 2.32 58 SER A O 9
ATOM 12704 N N . TRP A 1 59 ? 13.163 -5.878 19.102 1.00 52.12 59 TRP A N 9
ATOM 12705 C CA . TRP A 1 59 ? 14.148 -5.384 18.147 1.00 42.14 59 TRP A CA 9
ATOM 12706 C C . TRP A 1 59 ? 15.378 -6.284 18.119 1.00 64.21 59 TRP A C 9
ATOM 12707 O O . TRP A 1 59 ? 15.698 -6.944 19.108 1.00 61.54 59 TRP A O 9
ATOM 12728 N N . ASP A 1 60 ? 16.065 -6.306 16.982 1.00 53.13 60 ASP A N 9
ATOM 12729 C CA . ASP A 1 60 ? 17.261 -7.125 16.826 1.00 3.24 60 ASP A CA 9
ATOM 12730 C C . ASP A 1 60 ? 18.496 -6.251 16.628 1.00 11.14 60 ASP A C 9
ATOM 12731 O O . ASP A 1 60 ? 19.600 -6.617 17.034 1.00 35.33 60 ASP A O 9
ATOM 12740 N N . CYS A 1 61 ? 18.302 -5.096 16.002 1.00 43.22 61 CYS A N 9
ATOM 12741 C CA . CYS A 1 61 ? 19.401 -4.170 15.748 1.00 74.11 61 CYS A CA 9
ATOM 12742 C C . CYS A 1 61 ? 18.946 -2.725 15.925 1.00 32.13 61 CYS A C 9
ATOM 12743 O O . CYS A 1 61 ? 18.014 -2.271 15.261 1.00 34.44 61 CYS A O 9
ATOM 12751 N N . ARG A 1 62 ? 19.609 -2.008 16.826 1.00 1.23 62 ARG A N 9
ATOM 12752 C CA . ARG A 1 62 ? 19.271 -0.615 17.093 1.00 21.02 62 ARG A CA 9
ATOM 12753 C C . ARG A 1 62 ? 20.110 -0.063 18.242 1.00 13.42 62 ARG A C 9
ATOM 12754 O O . ARG A 1 62 ? 20.107 -0.590 19.355 1.00 71.03 62 ARG A O 9
ATOM 12775 N N . PRO A 1 63 ? 20.846 1.025 17.968 1.00 33.25 63 PRO A N 9
ATOM 12776 C CA . PRO A 1 63 ? 21.703 1.672 18.966 1.00 13.31 63 PRO A CA 9
ATOM 12777 C C . PRO A 1 63 ? 20.897 2.371 20.056 1.00 4.30 63 PRO A C 9
ATOM 12778 O O . PRO A 1 63 ? 21.459 3.038 20.925 1.00 1.23 63 PRO A O 9
ATOM 12789 N N . TYR A 1 64 ? 19.579 2.214 20.004 1.00 44.20 64 TYR A N 9
ATOM 12790 C CA . TYR A 1 64 ? 18.697 2.832 20.986 1.00 13.32 64 TYR A CA 9
ATOM 12791 C C . TYR A 1 64 ? 19.182 4.232 21.350 1.00 52.20 64 TYR A C 9
ATOM 12792 O O . TYR A 1 64 ? 19.697 4.458 22.445 1.00 35.34 64 TYR A O 9
ATOM 12810 N N . ARG A 1 65 ? 19.013 5.169 20.423 1.00 51.31 65 ARG A N 9
ATOM 12811 C CA . ARG A 1 65 ? 19.433 6.548 20.644 1.00 24.43 65 ARG A CA 9
ATOM 12812 C C . ARG A 1 65 ? 18.275 7.513 20.412 1.00 0.42 65 ARG A C 9
ATOM 12813 O O . ARG A 1 65 ? 17.815 8.181 21.339 1.00 73.31 65 ARG A O 9
ATOM 12834 N N . TYR A 1 66 ? 17.809 7.583 19.170 1.00 24.22 66 TYR A N 9
ATOM 12835 C CA . TYR A 1 66 ? 16.707 8.469 18.816 1.00 61.25 66 TYR A CA 9
ATOM 12836 C C . TYR A 1 66 ? 16.212 8.184 17.401 1.00 63.42 66 TYR A C 9
ATOM 12837 O O . TYR A 1 66 ? 16.549 7.160 16.808 1.00 61.34 66 TYR A O 9
ATOM 12855 N N . GLY A 1 67 ? 15.410 9.099 16.865 1.00 21.15 67 GLY A N 9
ATOM 12856 C CA . GLY A 1 67 ? 14.881 8.929 15.525 1.00 44.13 67 GLY A CA 9
ATOM 12857 C C . GLY A 1 67 ? 15.973 8.858 14.476 1.00 63.43 67 GLY A C 9
ATOM 12858 O O . GLY A 1 67 ? 16.632 7.830 14.325 1.00 30.41 67 GLY A O 9
ATOM 12862 N N . ASN A 1 68 ? 16.165 9.953 13.747 1.00 34.23 68 ASN A N 9
ATOM 12863 C CA . ASN A 1 68 ? 17.183 10.009 12.705 1.00 41.21 68 ASN A CA 9
ATOM 12864 C C . ASN A 1 68 ? 18.583 9.969 13.310 1.00 62.44 68 ASN A C 9
ATOM 12865 O O . ASN A 1 68 ? 18.753 10.124 14.518 1.00 30.41 68 ASN A O 9
ATOM 12876 N N . ASN A 1 69 ? 19.583 9.760 12.459 1.00 22.44 69 ASN A N 9
ATOM 12877 C CA . ASN A 1 69 ? 20.969 9.699 12.910 1.00 60.34 69 ASN A CA 9
ATOM 12878 C C . ASN A 1 69 ? 21.187 8.510 13.841 1.00 14.22 69 ASN A C 9
ATOM 12879 O O . ASN A 1 69 ? 22.200 8.431 14.535 1.00 14.03 69 ASN A O 9
ATOM 12890 N N . GLU A 1 70 ? 20.229 7.589 13.849 1.00 34.55 70 GLU A N 9
ATOM 12891 C CA . GLU A 1 70 ? 20.316 6.404 14.696 1.00 41.40 70 GLU A CA 9
ATOM 12892 C C . GLU A 1 70 ? 20.125 5.133 13.874 1.00 22.12 70 GLU A C 9
ATOM 12893 O O . GLU A 1 70 ? 18.998 4.734 13.580 1.00 2.41 70 GLU A O 9
ATOM 12905 N N . SER A 1 71 ? 21.235 4.501 13.506 1.00 21.22 71 SER A N 9
ATOM 12906 C CA . SER A 1 71 ? 21.191 3.277 12.715 1.00 61.04 71 SER A CA 9
ATOM 12907 C C . SER A 1 71 ? 22.166 2.240 13.264 1.00 71.44 71 SER A C 9
ATOM 12908 O O . SER A 1 71 ? 22.971 2.535 14.147 1.00 1.05 71 SER A O 9
ATOM 12916 N N . CYS A 1 72 ? 22.087 1.024 12.734 1.00 53.23 72 CYS A N 9
ATOM 12917 C CA . CYS A 1 72 ? 22.961 -0.059 13.170 1.00 12.23 72 CYS A CA 9
ATOM 12918 C C . CYS A 1 72 ? 23.838 -0.546 12.022 1.00 72.34 72 CYS A C 9
ATOM 12919 O O . CYS A 1 72 ? 23.450 -0.469 10.856 1.00 65.23 72 CYS A O 9
ATOM 12927 N N . SER A 1 73 ? 25.022 -1.047 12.359 1.00 0.22 73 SER A N 9
ATOM 12928 C CA . SER A 1 73 ? 25.957 -1.542 11.356 1.00 51.15 73 SER A CA 9
ATOM 12929 C C . SER A 1 73 ? 26.430 -2.950 11.702 1.00 60.42 73 SER A C 9
ATOM 12930 O O . SER A 1 73 ? 27.200 -3.146 12.643 1.00 55.42 73 SER A O 9
ATOM 12938 N N . VAL A 1 74 ? 25.964 -3.930 10.934 1.00 73.02 74 VAL A N 9
ATOM 12939 C CA . VAL A 1 74 ? 26.339 -5.321 11.157 1.00 31.12 74 VAL A CA 9
ATOM 12940 C C . VAL A 1 74 ? 26.307 -6.115 9.856 1.00 42.31 74 VAL A C 9
ATOM 12941 O O . VAL A 1 74 ? 25.511 -5.828 8.961 1.00 25.35 74 VAL A O 9
ATOM 12954 N N . SER A 1 75 ? 27.178 -7.114 9.757 1.00 31.13 75 SER A N 9
ATOM 12955 C CA . SER A 1 75 ? 27.252 -7.948 8.563 1.00 23.14 75 SER A CA 9
ATOM 12956 C C . SER A 1 75 ? 26.085 -8.929 8.512 1.00 13.14 75 SER A C 9
ATOM 12957 O O . SER A 1 75 ? 26.049 -9.907 9.258 1.00 35.12 75 SER A O 9
ATOM 12965 N N . ALA A 1 76 ? 25.132 -8.659 7.626 1.00 14.24 76 ALA A N 9
ATOM 12966 C CA . ALA A 1 76 ? 23.963 -9.517 7.476 1.00 64.44 76 ALA A CA 9
ATOM 12967 C C . ALA A 1 76 ? 24.268 -10.704 6.567 1.00 13.12 76 ALA A C 9
ATOM 12968 O O . ALA A 1 76 ? 25.032 -10.585 5.610 1.00 10.11 76 ALA A O 9
ATOM 12975 N N . ALA A 1 77 ? 23.665 -11.848 6.874 1.00 2.02 77 ALA A N 9
ATOM 12976 C CA . ALA A 1 77 ? 23.871 -13.056 6.084 1.00 1.34 77 ALA A CA 9
ATOM 12977 C C . ALA A 1 77 ? 22.606 -13.436 5.323 1.00 50.24 77 ALA A C 9
ATOM 12978 O O . ALA A 1 77 ? 21.491 -13.346 5.838 1.00 4.00 77 ALA A O 9
ATOM 12985 N N . PRO A 1 78 ? 22.779 -13.870 4.066 1.00 62.25 78 PRO A N 9
ATOM 12986 C CA . PRO A 1 78 ? 21.662 -14.272 3.206 1.00 60.41 78 PRO A CA 9
ATOM 12987 C C . PRO A 1 78 ? 21.012 -15.572 3.670 1.00 45.24 78 PRO A C 9
ATOM 12988 O O . PRO A 1 78 ? 21.699 -16.547 3.973 1.00 50.33 78 PRO A O 9
ATOM 12999 N N . GLY A 1 79 ? 19.684 -15.578 3.722 1.00 72.31 79 GLY A N 9
ATOM 13000 C CA . GLY A 1 79 ? 18.964 -16.764 4.149 1.00 1.24 79 GLY A CA 9
ATOM 13001 C C . GLY A 1 79 ? 17.765 -16.433 5.016 1.00 24.32 79 GLY A C 9
ATOM 13002 O O . GLY A 1 79 ? 16.852 -17.246 5.162 1.00 14.23 79 GLY A O 9
ATOM 13006 N N . THR A 1 80 ? 17.768 -15.237 5.595 1.00 13.44 80 THR A N 9
ATOM 13007 C CA . THR A 1 80 ? 16.674 -14.801 6.455 1.00 60.32 80 THR A CA 9
ATOM 13008 C C . THR A 1 80 ? 16.117 -13.458 5.998 1.00 41.11 80 THR A C 9
ATOM 13009 O O . THR A 1 80 ? 16.870 -12.532 5.693 1.00 22.41 80 THR A O 9
ATOM 13020 N N . THR A 1 81 ? 14.792 -13.356 5.953 1.00 62.01 81 THR A N 9
ATOM 13021 C CA . THR A 1 81 ? 14.134 -12.125 5.533 1.00 61.42 81 THR A CA 9
ATOM 13022 C C . THR A 1 81 ? 14.287 -11.033 6.585 1.00 31.33 81 THR A C 9
ATOM 13023 O O . THR A 1 81 ? 14.154 -11.288 7.782 1.00 21.44 81 THR A O 9
ATOM 13034 N N . TYR A 1 82 ? 14.566 -9.816 6.132 1.00 72.31 82 TYR A N 9
ATOM 13035 C CA . TYR A 1 82 ? 14.738 -8.685 7.035 1.00 3.04 82 TYR A CA 9
ATOM 13036 C C . TYR A 1 82 ? 13.519 -7.769 7.000 1.00 11.21 82 TYR A C 9
ATOM 13037 O O . TYR A 1 82 ? 12.952 -7.511 5.938 1.00 51.22 82 TYR A O 9
ATOM 13055 N N . HIS A 1 83 ? 13.121 -7.279 8.170 1.00 52.10 83 HIS A N 9
ATOM 13056 C CA . HIS A 1 83 ? 11.969 -6.390 8.275 1.00 43.25 83 HIS A CA 9
ATOM 13057 C C . HIS A 1 83 ? 12.413 -4.958 8.557 1.00 12.43 83 HIS A C 9
ATOM 13058 O O . HIS A 1 83 ? 13.536 -4.721 9.001 1.00 3.23 83 HIS A O 9
ATOM 13072 N N . VAL A 1 84 ? 11.523 -4.005 8.296 1.00 31.12 84 VAL A N 9
ATOM 13073 C CA . VAL A 1 84 ? 11.822 -2.596 8.523 1.00 63.32 84 VAL A CA 9
ATOM 13074 C C . VAL A 1 84 ? 10.644 -1.882 9.175 1.00 31.10 84 VAL A C 9
ATOM 13075 O O . VAL A 1 84 ? 9.491 -2.103 8.807 1.00 54.43 84 VAL A O 9
ATOM 13088 N N . MET A 1 85 ? 10.942 -1.025 10.146 1.00 43.34 85 MET A N 9
ATOM 13089 C CA . MET A 1 85 ? 9.907 -0.276 10.848 1.00 11.05 85 MET A CA 9
ATOM 13090 C C . MET A 1 85 ? 10.382 1.137 11.172 1.00 62.03 85 MET A C 9
ATOM 13091 O O . MET A 1 85 ? 11.408 1.322 11.827 1.00 65.34 85 MET A O 9
ATOM 13105 N N . ILE A 1 86 ? 9.630 2.130 10.708 1.00 25.23 86 ILE A N 9
ATOM 13106 C CA . ILE A 1 86 ? 9.976 3.525 10.949 1.00 14.34 86 ILE A CA 9
ATOM 13107 C C . ILE A 1 86 ? 8.880 4.234 11.738 1.00 10.15 86 ILE A C 9
ATOM 13108 O O . ILE A 1 86 ? 7.776 4.445 11.237 1.00 15.21 86 ILE A O 9
ATOM 13124 N N . LYS A 1 87 ? 9.193 4.601 12.976 1.00 4.43 87 LYS A N 9
ATOM 13125 C CA . LYS A 1 87 ? 8.238 5.290 13.836 1.00 52.03 87 LYS A CA 9
ATOM 13126 C C . LYS A 1 87 ? 8.441 6.800 13.775 1.00 42.52 87 LYS A C 9
ATOM 13127 O O . LYS A 1 87 ? 9.523 7.278 13.433 1.00 35.33 87 LYS A O 9
ATOM 13146 N N . GLY A 1 88 ? 7.394 7.548 14.110 1.00 40.33 88 GLY A N 9
ATOM 13147 C CA . GLY A 1 88 ? 7.480 8.997 14.088 1.00 75.14 88 GLY A CA 9
ATOM 13148 C C . GLY A 1 88 ? 7.136 9.618 15.427 1.00 40.52 88 GLY A C 9
ATOM 13149 O O . GLY A 1 88 ? 6.286 9.108 16.156 1.00 30.54 88 GLY A O 9
ATOM 13153 N N . TYR A 1 89 ? 7.799 10.723 15.752 1.00 72.31 89 TYR A N 9
ATOM 13154 C CA . TYR A 1 89 ? 7.562 11.412 17.015 1.00 41.45 89 TYR A CA 9
ATOM 13155 C C . TYR A 1 89 ? 6.905 12.769 16.779 1.00 34.14 89 TYR A C 9
ATOM 13156 O O . TYR A 1 89 ? 6.270 13.327 17.674 1.00 14.01 89 TYR A O 9
ATOM 13174 N N . SER A 1 90 ? 7.062 13.293 15.568 1.00 14.21 90 SER A N 9
ATOM 13175 C CA . SER A 1 90 ? 6.487 14.586 15.214 1.00 34.32 90 SER A CA 9
ATOM 13176 C C . SER A 1 90 ? 6.506 14.794 13.703 1.00 63.51 90 SER A C 9
ATOM 13177 O O . SER A 1 90 ? 7.544 14.647 13.059 1.00 70.43 90 SER A O 9
ATOM 13185 N N . ASN A 1 91 ? 5.350 15.136 13.144 1.00 42.40 91 ASN A N 9
ATOM 13186 C CA . ASN A 1 91 ? 5.233 15.364 11.708 1.00 1.22 91 ASN A CA 9
ATOM 13187 C C . ASN A 1 91 ? 6.501 16.007 11.154 1.00 21.03 91 ASN A C 9
ATOM 13188 O O . ASN A 1 91 ? 6.757 17.191 11.375 1.00 32.01 91 ASN A O 9
ATOM 13199 N N . TYR A 1 92 ? 7.291 15.219 10.434 1.00 71.24 92 TYR A N 9
ATOM 13200 C CA . TYR A 1 92 ? 8.533 15.710 9.849 1.00 22.23 92 TYR A CA 9
ATOM 13201 C C . TYR A 1 92 ? 9.034 14.765 8.761 1.00 2.02 92 TYR A C 9
ATOM 13202 O O . TYR A 1 92 ? 9.382 13.616 9.033 1.00 74.21 92 TYR A O 9
ATOM 13220 N N . SER A 1 93 ? 9.069 15.259 7.528 1.00 40.13 93 SER A N 9
ATOM 13221 C CA . SER A 1 93 ? 9.524 14.459 6.397 1.00 44.44 93 SER A CA 9
ATOM 13222 C C . SER A 1 93 ? 10.795 15.048 5.791 1.00 0.34 93 SER A C 9
ATOM 13223 O O . SER A 1 93 ? 11.030 16.254 5.865 1.00 23.41 93 SER A O 9
ATOM 13231 N N . GLY A 1 94 ? 11.612 14.187 5.192 1.00 0.12 94 GLY A N 9
ATOM 13232 C CA . GLY A 1 94 ? 12.849 14.639 4.583 1.00 50.32 94 GLY A CA 9
ATOM 13233 C C . GLY A 1 94 ? 14.054 13.857 5.067 1.00 13.21 94 GLY A C 9
ATOM 13234 O O . GLY A 1 94 ? 15.170 14.376 5.095 1.00 13.23 94 GLY A O 9
ATOM 13238 N N . VAL A 1 95 ? 13.829 12.605 5.451 1.00 32.34 95 VAL A N 9
ATOM 13239 C CA . VAL A 1 95 ? 14.905 11.749 5.938 1.00 53.42 95 VAL A CA 9
ATOM 13240 C C . VAL A 1 95 ? 15.164 10.594 4.978 1.00 24.52 95 VAL A C 9
ATOM 13241 O O . VAL A 1 95 ? 14.247 10.094 4.327 1.00 54.05 95 VAL A O 9
ATOM 13254 N N . THR A 1 96 ? 16.422 10.171 4.896 1.00 43.12 96 THR A N 9
ATOM 13255 C CA . THR A 1 96 ? 16.804 9.074 4.015 1.00 1.24 96 THR A CA 9
ATOM 13256 C C . THR A 1 96 ? 16.967 7.775 4.795 1.00 30.52 96 THR A C 9
ATOM 13257 O O . THR A 1 96 ? 17.863 7.648 5.631 1.00 13.23 96 THR A O 9
ATOM 13268 N N . LEU A 1 97 ? 16.097 6.810 4.517 1.00 51.12 97 LEU A N 9
ATOM 13269 C CA . LEU A 1 97 ? 16.145 5.518 5.192 1.00 31.03 97 LEU A CA 9
ATOM 13270 C C . LEU A 1 97 ? 16.732 4.447 4.278 1.00 0.24 97 LEU A C 9
ATOM 13271 O O . LEU A 1 97 ? 16.344 4.326 3.116 1.00 12.13 97 LEU A O 9
ATOM 13287 N N . LYS A 1 98 ? 17.669 3.670 4.812 1.00 52.44 98 LYS A N 9
ATOM 13288 C CA . LYS A 1 98 ? 18.308 2.607 4.046 1.00 21.54 98 LYS A CA 9
ATOM 13289 C C . LYS A 1 98 ? 18.603 1.401 4.933 1.00 61.44 98 LYS A C 9
ATOM 13290 O O . LYS A 1 98 ? 18.591 1.502 6.160 1.00 22.32 98 LYS A O 9
ATOM 13309 N N . LEU A 1 99 ? 18.869 0.261 4.304 1.00 51.12 99 LEU A N 9
ATOM 13310 C CA . LEU A 1 99 ? 19.169 -0.965 5.036 1.00 40.33 99 LEU A CA 9
ATOM 13311 C C . LEU A 1 99 ? 20.671 -1.112 5.259 1.00 13.42 99 LEU A C 9
ATOM 13312 O O . LEU A 1 99 ? 21.472 -0.801 4.378 1.00 33.20 99 LEU A O 9
ATOM 13328 N N . GLN A 1 100 ? 21.044 -1.589 6.442 1.00 12.44 100 GLN A N 9
ATOM 13329 C CA . GLN A 1 100 ? 22.449 -1.778 6.780 1.00 25.13 100 GLN A CA 9
ATOM 13330 C C . GLN A 1 100 ? 22.870 -3.229 6.568 1.00 15.25 100 GLN A C 9
ATOM 13331 O O . GLN A 1 100 ? 22.410 -4.128 7.274 1.00 45.34 100 GLN A O 9
ATOM 13345 N N . TYR A 1 101 ? 23.744 -3.450 5.593 1.00 11.23 101 TYR A N 9
ATOM 13346 C CA . TYR A 1 101 ? 24.224 -4.792 5.287 1.00 72.13 101 TYR A CA 9
ATOM 13347 C C . TYR A 1 101 ? 25.711 -4.924 5.600 1.00 10.25 101 TYR A C 9
ATOM 13348 O O . TYR A 1 101 ? 26.106 -5.705 6.465 1.00 40.45 101 TYR A O 9
ATOM 13366 N N . GLY A 1 1 ? 1.470 0.035 0.577 1.00 53.10 1 GLY A N 10
ATOM 13367 C CA . GLY A 1 1 ? 2.265 0.043 -0.637 1.00 22.12 1 GLY A CA 10
ATOM 13368 C C . GLY A 1 1 ? 3.125 -1.198 -0.775 1.00 34.03 1 GLY A C 10
ATOM 13369 O O . GLY A 1 1 ? 2.765 -2.268 -0.285 1.00 52.30 1 GLY A O 10
ATOM 13373 N N . ASN A 1 2 ? 4.263 -1.056 -1.445 1.00 43.21 2 ASN A N 10
ATOM 13374 C CA . ASN A 1 2 ? 5.176 -2.175 -1.648 1.00 74.43 2 ASN A CA 10
ATOM 13375 C C . ASN A 1 2 ? 6.203 -2.251 -0.523 1.00 35.55 2 ASN A C 10
ATOM 13376 O O . ASN A 1 2 ? 6.133 -1.497 0.448 1.00 44.34 2 ASN A O 10
ATOM 13387 N N . VAL A 1 3 ? 7.156 -3.168 -0.659 1.00 74.02 3 VAL A N 10
ATOM 13388 C CA . VAL A 1 3 ? 8.198 -3.342 0.345 1.00 64.22 3 VAL A CA 10
ATOM 13389 C C . VAL A 1 3 ? 9.582 -3.119 -0.255 1.00 71.14 3 VAL A C 10
ATOM 13390 O O . VAL A 1 3 ? 10.071 -3.936 -1.037 1.00 20.24 3 VAL A O 10
ATOM 13403 N N . LEU A 1 4 ? 10.209 -2.008 0.115 1.00 71.03 4 LEU A N 10
ATOM 13404 C CA . LEU A 1 4 ? 11.538 -1.676 -0.387 1.00 22.53 4 LEU A CA 10
ATOM 13405 C C . LEU A 1 4 ? 12.461 -1.256 0.753 1.00 54.41 4 LEU A C 10
ATOM 13406 O O . LEU A 1 4 ? 12.015 -0.682 1.747 1.00 23.34 4 LEU A O 10
ATOM 13422 N N . LYS A 1 5 ? 13.749 -1.542 0.601 1.00 41.03 5 LYS A N 10
ATOM 13423 C CA . LYS A 1 5 ? 14.736 -1.191 1.615 1.00 44.35 5 LYS A CA 10
ATOM 13424 C C . LYS A 1 5 ? 16.133 -1.106 1.007 1.00 22.14 5 LYS A C 10
ATOM 13425 O O . LYS A 1 5 ? 16.705 -0.023 0.891 1.00 11.03 5 LYS A O 10
ATOM 13444 N N . ASN A 1 6 ? 16.676 -2.256 0.621 1.00 41.14 6 ASN A N 10
ATOM 13445 C CA . ASN A 1 6 ? 18.006 -2.311 0.024 1.00 11.12 6 ASN A CA 10
ATOM 13446 C C . ASN A 1 6 ? 17.966 -1.870 -1.436 1.00 0.43 6 ASN A C 10
ATOM 13447 O O . ASN A 1 6 ? 16.916 -1.901 -2.076 1.00 31.33 6 ASN A O 10
ATOM 13458 N N . ASN A 1 7 ? 19.118 -1.459 -1.956 1.00 1.23 7 ASN A N 10
ATOM 13459 C CA . ASN A 1 7 ? 19.215 -1.011 -3.340 1.00 63.02 7 ASN A CA 10
ATOM 13460 C C . ASN A 1 7 ? 18.922 0.482 -3.451 1.00 4.22 7 ASN A C 10
ATOM 13461 O O . ASN A 1 7 ? 19.813 1.282 -3.741 1.00 22.34 7 ASN A O 10
ATOM 13472 N N . THR A 1 8 ? 17.667 0.853 -3.217 1.00 61.54 8 THR A N 10
ATOM 13473 C CA . THR A 1 8 ? 17.256 2.249 -3.291 1.00 72.31 8 THR A CA 10
ATOM 13474 C C . THR A 1 8 ? 16.624 2.706 -1.981 1.00 71.42 8 THR A C 10
ATOM 13475 O O . THR A 1 8 ? 15.553 2.243 -1.586 1.00 44.50 8 THR A O 10
ATOM 13486 N N . PRO A 1 9 ? 17.300 3.636 -1.290 1.00 74.41 9 PRO A N 10
ATOM 13487 C CA . PRO A 1 9 ? 16.822 4.176 -0.014 1.00 54.42 9 PRO A CA 10
ATOM 13488 C C . PRO A 1 9 ? 15.588 5.057 -0.183 1.00 45.34 9 PRO A C 10
ATOM 13489 O O . PRO A 1 9 ? 15.406 5.694 -1.221 1.00 53.01 9 PRO A O 10
ATOM 13500 N N . VAL A 1 10 ? 14.745 5.090 0.843 1.00 35.31 10 VAL A N 10
ATOM 13501 C CA . VAL A 1 10 ? 13.529 5.894 0.808 1.00 0.23 10 VAL A CA 10
ATOM 13502 C C . VAL A 1 10 ? 13.837 7.366 1.060 1.00 73.03 10 VAL A C 10
ATOM 13503 O O . VAL A 1 10 ? 14.260 7.745 2.152 1.00 72.41 10 VAL A O 10
ATOM 13516 N N . SER A 1 11 ? 13.621 8.192 0.041 1.00 11.42 11 SER A N 10
ATOM 13517 C CA . SER A 1 11 ? 13.878 9.624 0.150 1.00 23.52 11 SER A CA 10
ATOM 13518 C C . SER A 1 11 ? 12.777 10.314 0.949 1.00 3.13 11 SER A C 10
ATOM 13519 O O . SER A 1 11 ? 11.598 9.996 0.805 1.00 52.13 11 SER A O 10
ATOM 13527 N N . ASN A 1 12 ? 13.173 11.262 1.793 1.00 31.43 12 ASN A N 10
ATOM 13528 C CA . ASN A 1 12 ? 12.221 11.998 2.617 1.00 74.12 12 ASN A CA 10
ATOM 13529 C C . ASN A 1 12 ? 11.242 11.047 3.298 1.00 35.23 12 ASN A C 10
ATOM 13530 O O . ASN A 1 12 ? 10.139 10.813 2.802 1.00 72.31 12 ASN A O 10
ATOM 13541 N N . LEU A 1 13 ? 11.651 10.502 4.438 1.00 24.23 13 LEU A N 10
ATOM 13542 C CA . LEU A 1 13 ? 10.811 9.576 5.190 1.00 55.24 13 LEU A CA 10
ATOM 13543 C C . LEU A 1 13 ? 9.656 10.312 5.861 1.00 13.33 13 LEU A C 10
ATOM 13544 O O . LEU A 1 13 ? 9.384 11.474 5.557 1.00 50.24 13 LEU A O 10
ATOM 13560 N N . THR A 1 14 ? 8.979 9.629 6.779 1.00 20.13 14 THR A N 10
ATOM 13561 C CA . THR A 1 14 ? 7.854 10.217 7.495 1.00 4.53 14 THR A CA 10
ATOM 13562 C C . THR A 1 14 ? 7.880 9.833 8.970 1.00 11.43 14 THR A C 10
ATOM 13563 O O . THR A 1 14 ? 8.165 8.688 9.319 1.00 52.51 14 THR A O 10
ATOM 13574 N N . GLY A 1 15 ? 7.579 10.799 9.834 1.00 65.20 15 GLY A N 10
ATOM 13575 C CA . GLY A 1 15 ? 7.573 10.541 11.262 1.00 24.01 15 GLY A CA 10
ATOM 13576 C C . GLY A 1 15 ? 6.404 11.201 11.965 1.00 2.35 15 GLY A C 10
ATOM 13577 O O . GLY A 1 15 ? 6.594 12.033 12.851 1.00 10.44 15 GLY A O 10
ATOM 13581 N N . ASN A 1 16 ? 5.191 10.831 11.569 1.00 60.33 16 ASN A N 10
ATOM 13582 C CA . ASN A 1 16 ? 3.986 11.395 12.166 1.00 60.30 16 ASN A CA 10
ATOM 13583 C C . ASN A 1 16 ? 3.729 10.792 13.544 1.00 54.32 16 ASN A C 10
ATOM 13584 O O . ASN A 1 16 ? 4.214 9.706 13.860 1.00 64.04 16 ASN A O 10
ATOM 13595 N N . LYS A 1 17 ? 2.961 11.505 14.361 1.00 75.01 17 LYS A N 10
ATOM 13596 C CA . LYS A 1 17 ? 2.636 11.042 15.705 1.00 74.43 17 LYS A CA 10
ATOM 13597 C C . LYS A 1 17 ? 2.102 9.613 15.673 1.00 30.03 17 LYS A C 10
ATOM 13598 O O . LYS A 1 17 ? 2.691 8.707 16.262 1.00 54.11 17 LYS A O 10
ATOM 13617 N N . GLY A 1 18 ? 0.984 9.419 14.981 1.00 75.41 18 GLY A N 10
ATOM 13618 C CA . GLY A 1 18 ? 0.391 8.098 14.885 1.00 74.51 18 GLY A CA 10
ATOM 13619 C C . GLY A 1 18 ? 0.804 7.367 13.623 1.00 63.21 18 GLY A C 10
ATOM 13620 O O . GLY A 1 18 ? 1.245 6.219 13.678 1.00 22.25 18 GLY A O 10
ATOM 13624 N N . SER A 1 19 ? 0.661 8.032 12.481 1.00 14.44 19 SER A N 10
ATOM 13625 C CA . SER A 1 19 ? 1.018 7.437 11.199 1.00 35.21 19 SER A CA 10
ATOM 13626 C C . SER A 1 19 ? 2.427 6.853 11.244 1.00 14.45 19 SER A C 10
ATOM 13627 O O . SER A 1 19 ? 3.332 7.437 11.839 1.00 42.45 19 SER A O 10
ATOM 13635 N N . GLU A 1 20 ? 2.602 5.697 10.612 1.00 3.32 20 GLU A N 10
ATOM 13636 C CA . GLU A 1 20 ? 3.901 5.034 10.581 1.00 14.11 20 GLU A CA 10
ATOM 13637 C C . GLU A 1 20 ? 4.157 4.404 9.215 1.00 42.30 20 GLU A C 10
ATOM 13638 O O . GLU A 1 20 ? 3.263 4.339 8.371 1.00 22.32 20 GLU A O 10
ATOM 13650 N N . VAL A 1 21 ? 5.386 3.943 9.004 1.00 32.41 21 VAL A N 10
ATOM 13651 C CA . VAL A 1 21 ? 5.761 3.318 7.742 1.00 64.44 21 VAL A CA 10
ATOM 13652 C C . VAL A 1 21 ? 6.669 2.115 7.972 1.00 22.24 21 VAL A C 10
ATOM 13653 O O . VAL A 1 21 ? 7.587 2.164 8.791 1.00 2.35 21 VAL A O 10
ATOM 13666 N N . PHE A 1 22 ? 6.407 1.034 7.245 1.00 41.34 22 PHE A N 10
ATOM 13667 C CA . PHE A 1 22 ? 7.200 -0.183 7.370 1.00 4.10 22 PHE A CA 10
ATOM 13668 C C . PHE A 1 22 ? 7.501 -0.780 5.998 1.00 34.24 22 PHE A C 10
ATOM 13669 O O . PHE A 1 22 ? 6.738 -0.598 5.049 1.00 12.23 22 PHE A O 10
ATOM 13686 N N . TYR A 1 23 ? 8.617 -1.494 5.902 1.00 11.41 23 TYR A N 10
ATOM 13687 C CA . TYR A 1 23 ? 9.021 -2.116 4.647 1.00 54.43 23 TYR A CA 10
ATOM 13688 C C . TYR A 1 23 ? 9.673 -3.472 4.896 1.00 43.12 23 TYR A C 10
ATOM 13689 O O . TYR A 1 23 ? 10.044 -3.799 6.024 1.00 42.13 23 TYR A O 10
ATOM 13707 N N . THR A 1 24 ? 9.811 -4.259 3.833 1.00 23.13 24 THR A N 10
ATOM 13708 C CA . THR A 1 24 ? 10.418 -5.580 3.935 1.00 63.25 24 THR A CA 10
ATOM 13709 C C . THR A 1 24 ? 11.412 -5.817 2.803 1.00 75.14 24 THR A C 10
ATOM 13710 O O . THR A 1 24 ? 11.159 -5.451 1.655 1.00 73.04 24 THR A O 10
ATOM 13721 N N . PHE A 1 25 ? 12.542 -6.432 3.133 1.00 62.31 25 PHE A N 10
ATOM 13722 C CA . PHE A 1 25 ? 13.574 -6.718 2.143 1.00 24.12 25 PHE A CA 10
ATOM 13723 C C . PHE A 1 25 ? 14.506 -7.823 2.633 1.00 41.14 25 PHE A C 10
ATOM 13724 O O . PHE A 1 25 ? 14.552 -8.131 3.824 1.00 34.11 25 PHE A O 10
ATOM 13741 N N . THR A 1 26 ? 15.249 -8.417 1.704 1.00 72.33 26 THR A N 10
ATOM 13742 C CA . THR A 1 26 ? 16.178 -9.489 2.038 1.00 2.25 26 THR A CA 10
ATOM 13743 C C . THR A 1 26 ? 17.507 -9.311 1.313 1.00 51.23 26 THR A C 10
ATOM 13744 O O . THR A 1 26 ? 17.638 -8.456 0.436 1.00 34.15 26 THR A O 10
ATOM 13755 N N . VAL A 1 27 ? 18.491 -10.124 1.682 1.00 4.14 27 VAL A N 10
ATOM 13756 C CA . VAL A 1 27 ? 19.810 -10.057 1.065 1.00 65.32 27 VAL A CA 10
ATOM 13757 C C . VAL A 1 27 ? 20.057 -11.262 0.164 1.00 70.20 27 VAL A C 10
ATOM 13758 O O . VAL A 1 27 ? 19.260 -12.200 0.133 1.00 63.41 27 VAL A O 10
ATOM 13771 N N . ASP A 1 28 ? 21.165 -11.230 -0.567 1.00 64.05 28 ASP A N 10
ATOM 13772 C CA . ASP A 1 28 ? 21.519 -12.321 -1.469 1.00 13.42 28 ASP A CA 10
ATOM 13773 C C . ASP A 1 28 ? 22.765 -13.050 -0.977 1.00 44.54 28 ASP A C 10
ATOM 13774 O O . ASP A 1 28 ? 22.739 -14.259 -0.747 1.00 2.41 28 ASP A O 10
ATOM 13783 N N . ARG A 1 29 ? 23.856 -12.306 -0.820 1.00 71.24 29 ARG A N 10
ATOM 13784 C CA . ARG A 1 29 ? 25.113 -12.882 -0.359 1.00 21.22 29 ARG A CA 10
ATOM 13785 C C . ARG A 1 29 ? 25.669 -12.096 0.825 1.00 43.12 29 ARG A C 10
ATOM 13786 O O . ARG A 1 29 ? 25.598 -10.868 0.855 1.00 31.24 29 ARG A O 10
ATOM 13807 N N . ASN A 1 30 ? 26.222 -12.813 1.798 1.00 65.15 30 ASN A N 10
ATOM 13808 C CA . ASN A 1 30 ? 26.790 -12.183 2.984 1.00 52.40 30 ASN A CA 10
ATOM 13809 C C . ASN A 1 30 ? 27.719 -11.036 2.599 1.00 42.32 30 ASN A C 10
ATOM 13810 O O . ASN A 1 30 ? 28.723 -11.239 1.917 1.00 61.22 30 ASN A O 10
ATOM 13821 N N . ALA A 1 31 ? 27.377 -9.830 3.041 1.00 22.13 31 ALA A N 10
ATOM 13822 C CA . ALA A 1 31 ? 28.182 -8.651 2.746 1.00 72.25 31 ALA A CA 10
ATOM 13823 C C . ALA A 1 31 ? 28.284 -7.737 3.962 1.00 65.31 31 ALA A C 10
ATOM 13824 O O . ALA A 1 31 ? 27.279 -7.414 4.596 1.00 43.23 31 ALA A O 10
ATOM 13831 N N . THR A 1 32 ? 29.506 -7.324 4.284 1.00 2.34 32 THR A N 10
ATOM 13832 C CA . THR A 1 32 ? 29.740 -6.449 5.426 1.00 3.40 32 THR A CA 10
ATOM 13833 C C . THR A 1 32 ? 29.779 -4.986 4.999 1.00 42.13 32 THR A C 10
ATOM 13834 O O . THR A 1 32 ? 30.746 -4.534 4.386 1.00 71.13 32 THR A O 10
ATOM 13845 N N . ALA A 1 33 ? 28.722 -4.250 5.327 1.00 24.01 33 ALA A N 10
ATOM 13846 C CA . ALA A 1 33 ? 28.638 -2.837 4.979 1.00 34.03 33 ALA A CA 10
ATOM 13847 C C . ALA A 1 33 ? 28.024 -2.028 6.117 1.00 54.34 33 ALA A C 10
ATOM 13848 O O . ALA A 1 33 ? 27.173 -2.523 6.856 1.00 73.03 33 ALA A O 10
ATOM 13855 N N . VAL A 1 34 ? 28.461 -0.780 6.252 1.00 10.30 34 VAL A N 10
ATOM 13856 C CA . VAL A 1 34 ? 27.954 0.099 7.299 1.00 31.45 34 VAL A CA 10
ATOM 13857 C C . VAL A 1 34 ? 27.173 1.266 6.707 1.00 0.41 34 VAL A C 10
ATOM 13858 O O . VAL A 1 34 ? 27.749 2.167 6.096 1.00 23.44 34 VAL A O 10
ATOM 13871 N N . VAL A 1 35 ? 25.857 1.246 6.892 1.00 31.42 35 VAL A N 10
ATOM 13872 C CA . VAL A 1 35 ? 24.996 2.304 6.378 1.00 73.34 35 VAL A CA 10
ATOM 13873 C C . VAL A 1 35 ? 24.047 2.814 7.457 1.00 45.02 35 VAL A C 10
ATOM 13874 O O . VAL A 1 35 ? 23.529 2.038 8.260 1.00 44.22 35 VAL A O 10
ATOM 13887 N N . SER A 1 36 ? 23.824 4.124 7.469 1.00 2.33 36 SER A N 10
ATOM 13888 C CA . SER A 1 36 ? 22.940 4.740 8.452 1.00 23.33 36 SER A CA 10
ATOM 13889 C C . SER A 1 36 ? 21.911 5.637 7.771 1.00 20.50 36 SER A C 10
ATOM 13890 O O . SER A 1 36 ? 22.030 5.947 6.585 1.00 23.04 36 SER A O 10
ATOM 13898 N N . ILE A 1 37 ? 20.901 6.049 8.529 1.00 31.14 37 ILE A N 10
ATOM 13899 C CA . ILE A 1 37 ? 19.851 6.911 8.000 1.00 22.41 37 ILE A CA 10
ATOM 13900 C C . ILE A 1 37 ? 19.943 8.314 8.589 1.00 11.23 37 ILE A C 10
ATOM 13901 O O . ILE A 1 37 ? 20.340 8.490 9.741 1.00 43.31 37 ILE A O 10
ATOM 13917 N N . SER A 1 38 ? 19.571 9.310 7.792 1.00 51.32 38 SER A N 10
ATOM 13918 C CA . SER A 1 38 ? 19.613 10.699 8.233 1.00 12.43 38 SER A CA 10
ATOM 13919 C C . SER A 1 38 ? 19.200 11.641 7.106 1.00 62.44 38 SER A C 10
ATOM 13920 O O . SER A 1 38 ? 19.176 11.255 5.938 1.00 45.15 38 SER A O 10
ATOM 13928 N N . GLY A 1 39 ? 18.875 12.879 7.465 1.00 24.34 39 GLY A N 10
ATOM 13929 C CA . GLY A 1 39 ? 18.468 13.857 6.474 1.00 73.44 39 GLY A CA 10
ATOM 13930 C C . GLY A 1 39 ? 18.050 15.174 7.096 1.00 43.20 39 GLY A C 10
ATOM 13931 O O . GLY A 1 39 ? 18.212 16.233 6.491 1.00 3.34 39 GLY A O 10
ATOM 13935 N N . GLY A 1 40 ? 17.509 15.109 8.309 1.00 50.22 40 GLY A N 10
ATOM 13936 C CA . GLY A 1 40 ? 17.074 16.313 8.992 1.00 14.03 40 GLY A CA 10
ATOM 13937 C C . GLY A 1 40 ? 17.288 16.239 10.491 1.00 20.50 40 GLY A C 10
ATOM 13938 O O . GLY A 1 40 ? 18.422 16.134 10.958 1.00 20.22 40 GLY A O 10
ATOM 13942 N N . SER A 1 41 ? 16.196 16.294 11.247 1.00 2.30 41 SER A N 10
ATOM 13943 C CA . SER A 1 41 ? 16.270 16.238 12.702 1.00 3.12 41 SER A CA 10
ATOM 13944 C C . SER A 1 41 ? 15.625 14.960 13.230 1.00 2.21 41 SER A C 10
ATOM 13945 O O . SER A 1 41 ? 14.845 14.312 12.534 1.00 63.22 41 SER A O 10
ATOM 13953 N N . GLY A 1 42 ? 15.958 14.604 14.467 1.00 15.34 42 GLY A N 10
ATOM 13954 C CA . GLY A 1 42 ? 15.403 13.406 15.069 1.00 73.22 42 GLY A CA 10
ATOM 13955 C C . GLY A 1 42 ? 13.890 13.363 14.987 1.00 13.34 42 GLY A C 10
ATOM 13956 O O . GLY A 1 42 ? 13.212 14.299 15.412 1.00 10.30 42 GLY A O 10
ATOM 13960 N N . ASP A 1 43 ? 13.359 12.276 14.439 1.00 13.03 43 ASP A N 10
ATOM 13961 C CA . ASP A 1 43 ? 11.916 12.115 14.303 1.00 53.42 43 ASP A CA 10
ATOM 13962 C C . ASP A 1 43 ? 11.566 10.699 13.856 1.00 4.21 43 ASP A C 10
ATOM 13963 O O . ASP A 1 43 ? 10.569 10.128 14.295 1.00 72.20 43 ASP A O 10
ATOM 13972 N N . ALA A 1 44 ? 12.394 10.139 12.980 1.00 42.50 44 ALA A N 10
ATOM 13973 C CA . ALA A 1 44 ? 12.173 8.790 12.475 1.00 44.24 44 ALA A CA 10
ATOM 13974 C C . ALA A 1 44 ? 13.059 7.781 13.198 1.00 13.21 44 ALA A C 10
ATOM 13975 O O . ALA A 1 44 ? 14.272 7.965 13.299 1.00 52.33 44 ALA A O 10
ATOM 13982 N N . ASP A 1 45 ? 12.445 6.716 13.701 1.00 75.01 45 ASP A N 10
ATOM 13983 C CA . ASP A 1 45 ? 13.177 5.677 14.415 1.00 4.13 45 ASP A CA 10
ATOM 13984 C C . ASP A 1 45 ? 13.389 4.454 13.529 1.00 74.32 45 ASP A C 10
ATOM 13985 O O . ASP A 1 45 ? 12.433 3.886 12.998 1.00 21.10 45 ASP A O 10
ATOM 13994 N N . LEU A 1 46 ? 14.645 4.053 13.372 1.00 45.31 46 LEU A N 10
ATOM 13995 C CA . LEU A 1 46 ? 14.983 2.897 12.548 1.00 0.45 46 LEU A CA 10
ATOM 13996 C C . LEU A 1 46 ? 15.031 1.626 13.389 1.00 24.51 46 LEU A C 10
ATOM 13997 O O . LEU A 1 46 ? 15.678 1.585 14.436 1.00 2.40 46 LEU A O 10
ATOM 14013 N N . TYR A 1 47 ? 14.345 0.588 12.923 1.00 41.20 47 TYR A N 10
ATOM 14014 C CA . TYR A 1 47 ? 14.310 -0.686 13.632 1.00 55.52 47 TYR A CA 10
ATOM 14015 C C . TYR A 1 47 ? 14.572 -1.847 12.678 1.00 23.13 47 TYR A C 10
ATOM 14016 O O . TYR A 1 47 ? 14.228 -1.787 11.497 1.00 10.22 47 TYR A O 10
ATOM 14034 N N . LEU A 1 48 ? 15.184 -2.905 13.200 1.00 42.34 48 LEU A N 10
ATOM 14035 C CA . LEU A 1 48 ? 15.494 -4.083 12.396 1.00 13.45 48 LEU A CA 10
ATOM 14036 C C . LEU A 1 48 ? 15.395 -5.354 13.234 1.00 42.22 48 LEU A C 10
ATOM 14037 O O . LEU A 1 48 ? 15.761 -5.366 14.409 1.00 21.13 48 LEU A O 10
ATOM 14053 N N . LYS A 1 49 ? 14.900 -6.423 12.620 1.00 24.41 49 LYS A N 10
ATOM 14054 C CA . LYS A 1 49 ? 14.757 -7.702 13.306 1.00 14.34 49 LYS A CA 10
ATOM 14055 C C . LYS A 1 49 ? 14.847 -8.862 12.320 1.00 4.13 49 LYS A C 10
ATOM 14056 O O . LYS A 1 49 ? 14.021 -8.987 11.417 1.00 34.55 49 LYS A O 10
ATOM 14075 N N . ALA A 1 50 ? 15.856 -9.708 12.500 1.00 22.15 50 ALA A N 10
ATOM 14076 C CA . ALA A 1 50 ? 16.052 -10.860 11.629 1.00 42.23 50 ALA A CA 10
ATOM 14077 C C . ALA A 1 50 ? 14.896 -11.846 11.754 1.00 60.21 50 ALA A C 10
ATOM 14078 O O . ALA A 1 50 ? 14.584 -12.317 12.847 1.00 44.20 50 ALA A O 10
ATOM 14085 N N . GLY A 1 51 ? 14.262 -12.155 10.626 1.00 3.43 51 GLY A N 10
ATOM 14086 C CA . GLY A 1 51 ? 13.147 -13.083 10.632 1.00 12.24 51 GLY A CA 10
ATOM 14087 C C . GLY A 1 51 ? 11.806 -12.378 10.689 1.00 2.31 51 GLY A C 10
ATOM 14088 O O . GLY A 1 51 ? 11.160 -12.175 9.661 1.00 11.13 51 GLY A O 10
ATOM 14092 N N . SER A 1 52 ? 11.386 -12.004 11.894 1.00 60.53 52 SER A N 10
ATOM 14093 C CA . SER A 1 52 ? 10.111 -11.323 12.081 1.00 14.11 52 SER A CA 10
ATOM 14094 C C . SER A 1 52 ? 10.298 -9.809 12.076 1.00 52.24 52 SER A C 10
ATOM 14095 O O . SER A 1 52 ? 11.411 -9.309 11.912 1.00 61.33 52 SER A O 10
ATOM 14103 N N . LYS A 1 53 ? 9.200 -9.083 12.256 1.00 53.32 53 LYS A N 10
ATOM 14104 C CA . LYS A 1 53 ? 9.240 -7.625 12.273 1.00 30.33 53 LYS A CA 10
ATOM 14105 C C . LYS A 1 53 ? 9.423 -7.103 13.695 1.00 71.03 53 LYS A C 10
ATOM 14106 O O . LYS A 1 53 ? 8.771 -7.555 14.636 1.00 24.05 53 LYS A O 10
ATOM 14125 N N . PRO A 1 54 ? 10.329 -6.127 13.856 1.00 62.44 54 PRO A N 10
ATOM 14126 C CA . PRO A 1 54 ? 10.617 -5.521 15.159 1.00 70.31 54 PRO A CA 10
ATOM 14127 C C . PRO A 1 54 ? 9.462 -4.666 15.668 1.00 33.34 54 PRO A C 10
ATOM 14128 O O . PRO A 1 54 ? 8.806 -3.966 14.897 1.00 41.54 54 PRO A O 10
ATOM 14139 N N . THR A 1 55 ? 9.217 -4.728 16.974 1.00 54.23 55 THR A N 10
ATOM 14140 C CA . THR A 1 55 ? 8.140 -3.960 17.586 1.00 10.12 55 THR A CA 10
ATOM 14141 C C . THR A 1 55 ? 8.682 -2.731 18.306 1.00 2.35 55 THR A C 10
ATOM 14142 O O . THR A 1 55 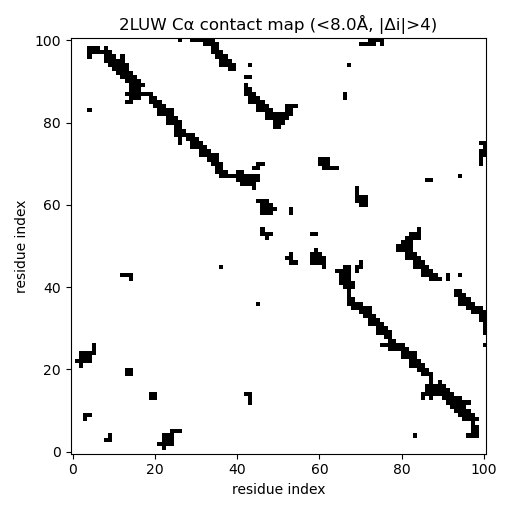? 9.891 -2.499 18.338 1.00 24.22 55 THR A O 10
ATOM 14153 N N . THR A 1 56 ? 7.780 -1.944 18.886 1.00 45.25 56 THR A N 10
ATOM 14154 C CA . THR A 1 56 ? 8.168 -0.738 19.605 1.00 5.54 56 THR A CA 10
ATOM 14155 C C . THR A 1 56 ? 8.983 -1.077 20.848 1.00 22.13 56 THR A C 10
ATOM 14156 O O . THR A 1 56 ? 9.613 -0.205 21.447 1.00 54.11 56 THR A O 10
ATOM 14167 N N . SER A 1 57 ? 8.968 -2.350 21.231 1.00 15.10 57 SER A N 10
ATOM 14168 C CA . SER A 1 57 ? 9.703 -2.804 22.405 1.00 20.14 57 SER A CA 10
ATOM 14169 C C . SER A 1 57 ? 10.711 -3.886 22.030 1.00 3.21 57 SER A C 10
ATOM 14170 O O . SER A 1 57 ? 11.727 -4.063 22.702 1.00 44.21 57 SER A O 10
ATOM 14178 N N . SER A 1 58 ? 10.422 -4.607 20.952 1.00 60.13 58 SER A N 10
ATOM 14179 C CA . SER A 1 58 ? 11.300 -5.675 20.488 1.00 44.41 58 SER A CA 10
ATOM 14180 C C . SER A 1 58 ? 12.117 -5.221 19.282 1.00 40.42 58 SER A C 10
ATOM 14181 O O . SER A 1 58 ? 11.566 -4.751 18.287 1.00 55.25 58 SER A O 10
ATOM 14189 N N . TRP A 1 59 ? 13.434 -5.364 19.379 1.00 34.51 59 TRP A N 10
ATOM 14190 C CA . TRP A 1 59 ? 14.328 -4.969 18.296 1.00 34.34 59 TRP A CA 10
ATOM 14191 C C . TRP A 1 59 ? 15.597 -5.814 18.303 1.00 73.24 59 TRP A C 10
ATOM 14192 O O . TRP A 1 59 ? 16.009 -6.324 19.345 1.00 73.44 59 TRP A O 10
ATOM 14213 N N . ASP A 1 60 ? 16.212 -5.958 17.134 1.00 22.02 60 ASP A N 10
ATOM 14214 C CA . ASP A 1 60 ? 17.436 -6.741 17.006 1.00 40.41 60 ASP A CA 10
ATOM 14215 C C . ASP A 1 60 ? 18.637 -5.834 16.756 1.00 1.12 60 ASP A C 10
ATOM 14216 O O . ASP A 1 60 ? 19.764 -6.162 17.131 1.00 74.13 60 ASP A O 10
ATOM 14225 N N . CYS A 1 61 ? 18.389 -4.694 16.121 1.00 2.10 61 CYS A N 10
ATOM 14226 C CA . CYS A 1 61 ? 19.451 -3.740 15.819 1.00 31.23 61 CYS A CA 10
ATOM 14227 C C . CYS A 1 61 ? 18.998 -2.313 16.108 1.00 54.21 61 CYS A C 10
ATOM 14228 O O . CYS A 1 61 ? 17.984 -1.854 15.581 1.00 60.33 61 CYS A O 10
ATOM 14236 N N . ARG A 1 62 ? 19.754 -1.616 16.949 1.00 3.14 62 ARG A N 10
ATOM 14237 C CA . ARG A 1 62 ? 19.429 -0.241 17.311 1.00 73.54 62 ARG A CA 10
ATOM 14238 C C . ARG A 1 62 ? 20.523 0.365 18.184 1.00 62.10 62 ARG A C 10
ATOM 14239 O O . ARG A 1 62 ? 20.909 -0.190 19.213 1.00 20.00 62 ARG A O 10
ATOM 14260 N N . PRO A 1 63 ? 21.036 1.531 17.765 1.00 5.23 63 PRO A N 10
ATOM 14261 C CA . PRO A 1 63 ? 22.093 2.238 18.495 1.00 44.34 63 PRO A CA 10
ATOM 14262 C C . PRO A 1 63 ? 21.598 2.818 19.815 1.00 2.12 63 PRO A C 10
ATOM 14263 O O . PRO A 1 63 ? 22.371 3.396 20.579 1.00 5.41 63 PRO A O 10
ATOM 14274 N N . TYR A 1 64 ? 20.306 2.659 20.078 1.00 51.30 64 TYR A N 10
ATOM 14275 C CA . TYR A 1 64 ? 19.707 3.169 21.306 1.00 64.11 64 TYR A CA 10
ATOM 14276 C C . TYR A 1 64 ? 19.646 4.693 21.290 1.00 1.33 64 TYR A C 10
ATOM 14277 O O . TYR A 1 64 ? 20.593 5.368 21.696 1.00 35.14 64 TYR A O 10
ATOM 14295 N N . ARG A 1 65 ? 18.525 5.229 20.819 1.00 50.02 65 ARG A N 10
ATOM 14296 C CA . ARG A 1 65 ? 18.339 6.673 20.749 1.00 12.31 65 ARG A CA 10
ATOM 14297 C C . ARG A 1 65 ? 16.950 7.017 20.219 1.00 11.52 65 ARG A C 10
ATOM 14298 O O . ARG A 1 65 ? 16.084 6.149 20.107 1.00 65.14 65 ARG A O 10
ATOM 14319 N N . TYR A 1 66 ? 16.744 8.289 19.896 1.00 2.42 66 TYR A N 10
ATOM 14320 C CA . TYR A 1 66 ? 15.460 8.749 19.381 1.00 11.12 66 TYR A CA 10
ATOM 14321 C C . TYR A 1 66 ? 15.650 9.621 18.144 1.00 12.50 66 TYR A C 10
ATOM 14322 O O . TYR A 1 66 ? 16.421 10.580 18.159 1.00 71.15 66 TYR A O 10
ATOM 14340 N N . GLY A 1 67 ? 14.939 9.281 17.073 1.00 12.31 67 GLY A N 10
ATOM 14341 C CA . GLY A 1 67 ? 15.042 10.043 15.842 1.00 74.41 67 GLY A CA 10
ATOM 14342 C C . GLY A 1 67 ? 16.041 9.445 14.872 1.00 24.52 67 GLY A C 10
ATOM 14343 O O . GLY A 1 67 ? 16.645 8.410 15.152 1.00 31.32 67 GLY A O 10
ATOM 14347 N N . ASN A 1 68 ? 16.216 10.097 13.727 1.00 31.43 68 ASN A N 10
ATOM 14348 C CA . ASN A 1 68 ? 17.148 9.621 12.711 1.00 1.44 68 ASN A CA 10
ATOM 14349 C C . ASN A 1 68 ? 18.560 9.507 13.279 1.00 14.01 68 ASN A C 10
ATOM 14350 O O . ASN A 1 68 ? 18.771 9.670 14.480 1.00 65.40 68 ASN A O 10
ATOM 14361 N N . ASN A 1 69 ? 19.522 9.227 12.406 1.00 32.31 69 ASN A N 10
ATOM 14362 C CA . ASN A 1 69 ? 20.914 9.091 12.820 1.00 34.31 69 ASN A CA 10
ATOM 14363 C C . ASN A 1 69 ? 21.086 7.907 13.768 1.00 40.53 69 ASN A C 10
ATOM 14364 O O . ASN A 1 69 ? 22.070 7.827 14.503 1.00 53.14 69 ASN A O 10
ATOM 14375 N N . GLU A 1 70 ? 20.123 6.992 13.744 1.00 73.32 70 GLU A N 10
ATOM 14376 C CA . GLU A 1 70 ? 20.169 5.813 14.601 1.00 14.11 70 GLU A CA 10
ATOM 14377 C C . GLU A 1 70 ? 20.095 4.534 13.772 1.00 13.11 70 GLU A C 10
ATOM 14378 O O . GLU A 1 70 ? 19.012 4.005 13.523 1.00 75.02 70 GLU A O 10
ATOM 14390 N N . SER A 1 71 ? 21.255 4.043 13.348 1.00 54.25 71 SER A N 10
ATOM 14391 C CA . SER A 1 71 ? 21.322 2.829 12.543 1.00 42.02 71 SER A CA 10
ATOM 14392 C C . SER A 1 71 ? 22.378 1.873 13.089 1.00 1.15 71 SER A C 10
ATOM 14393 O O . SER A 1 71 ? 23.163 2.234 13.968 1.00 72.25 71 SER A O 10
ATOM 14401 N N . CYS A 1 72 ? 22.391 0.653 12.564 1.00 10.11 72 CYS A N 10
ATOM 14402 C CA . CYS A 1 72 ? 23.350 -0.357 12.999 1.00 14.42 72 CYS A CA 10
ATOM 14403 C C . CYS A 1 72 ? 24.233 -0.804 11.839 1.00 55.23 72 CYS A C 10
ATOM 14404 O O . CYS A 1 72 ? 23.835 -0.723 10.676 1.00 5.34 72 CYS A O 10
ATOM 14412 N N . SER A 1 73 ? 25.433 -1.274 12.162 1.00 32.43 73 SER A N 10
ATOM 14413 C CA . SER A 1 73 ? 26.375 -1.729 11.146 1.00 32.35 73 SER A CA 10
ATOM 14414 C C . SER A 1 73 ? 26.887 -3.130 11.469 1.00 74.04 73 SER A C 10
ATOM 14415 O O . SER A 1 73 ? 27.726 -3.309 12.351 1.00 21.11 73 SER A O 10
ATOM 14423 N N . VAL A 1 74 ? 26.374 -4.121 10.746 1.00 23.21 74 VAL A N 10
ATOM 14424 C CA . VAL A 1 74 ? 26.779 -5.507 10.953 1.00 41.51 74 VAL A CA 10
ATOM 14425 C C . VAL A 1 74 ? 26.631 -6.319 9.672 1.00 72.52 74 VAL A C 10
ATOM 14426 O O . VAL A 1 74 ? 25.800 -6.007 8.819 1.00 44.14 74 VAL A O 10
ATOM 14439 N N . SER A 1 75 ? 27.442 -7.365 9.544 1.00 75.03 75 SER A N 10
ATOM 14440 C CA . SER A 1 75 ? 27.403 -8.222 8.365 1.00 61.14 75 SER A CA 10
ATOM 14441 C C . SER A 1 75 ? 26.320 -9.288 8.503 1.00 42.12 75 SER A C 10
ATOM 14442 O O . SER A 1 75 ? 26.485 -10.265 9.232 1.00 23.21 75 SER A O 10
ATOM 14450 N N . ALA A 1 76 ? 25.212 -9.091 7.796 1.00 32.25 76 ALA A N 10
ATOM 14451 C CA . ALA A 1 76 ? 24.102 -10.035 7.838 1.00 71.22 76 ALA A CA 10
ATOM 14452 C C . ALA A 1 76 ? 24.352 -11.217 6.907 1.00 33.24 76 ALA A C 10
ATOM 14453 O O . ALA A 1 76 ? 25.094 -11.105 5.932 1.00 74.41 76 ALA A O 10
ATOM 14460 N N . ALA A 1 77 ? 23.728 -12.349 7.216 1.00 20.41 77 ALA A N 10
ATOM 14461 C CA . ALA A 1 77 ? 23.882 -13.552 6.406 1.00 10.34 77 ALA A CA 10
ATOM 14462 C C . ALA A 1 77 ? 22.637 -13.810 5.565 1.00 52.01 77 ALA A C 10
ATOM 14463 O O . ALA A 1 77 ? 21.505 -13.636 6.017 1.00 2.24 77 ALA A O 10
ATOM 14470 N N . PRO A 1 78 ? 22.847 -14.235 4.310 1.00 3.22 78 PRO A N 10
ATOM 14471 C CA . PRO A 1 78 ? 21.753 -14.526 3.379 1.00 43.10 78 PRO A CA 10
ATOM 14472 C C . PRO A 1 78 ? 20.972 -15.774 3.775 1.00 53.02 78 PRO A C 10
ATOM 14473 O O . PRO A 1 78 ? 21.551 -16.770 4.206 1.00 13.03 78 PRO A O 10
ATOM 14484 N N . GLY A 1 79 ? 19.652 -15.713 3.624 1.00 11.04 79 GLY A N 10
ATOM 14485 C CA . GLY A 1 79 ? 18.813 -16.845 3.971 1.00 73.25 79 GLY A CA 10
ATOM 14486 C C . GLY A 1 79 ? 17.749 -16.488 4.990 1.00 25.53 79 GLY A C 10
ATOM 14487 O O . GLY A 1 79 ? 16.885 -17.305 5.310 1.00 62.41 79 GLY A O 10
ATOM 14491 N N . THR A 1 80 ? 17.812 -15.264 5.505 1.00 24.42 80 THR A N 10
ATOM 14492 C CA . THR A 1 80 ? 16.850 -14.802 6.497 1.00 53.00 80 THR A CA 10
ATOM 14493 C C . THR A 1 80 ? 16.200 -13.493 6.064 1.00 51.22 80 THR A C 10
ATOM 14494 O O . THR A 1 80 ? 16.886 -12.539 5.696 1.00 52.54 80 THR A O 10
ATOM 14505 N N . THR A 1 81 ? 14.872 -13.453 6.110 1.00 12.35 81 THR A N 10
ATOM 14506 C CA . THR A 1 81 ? 14.129 -12.260 5.722 1.00 21.44 81 THR A CA 10
ATOM 14507 C C . THR A 1 81 ? 14.275 -11.158 6.765 1.00 44.10 81 THR A C 10
ATOM 14508 O O . THR A 1 81 ? 14.203 -11.413 7.967 1.00 33.42 81 THR A O 10
ATOM 14519 N N . TYR A 1 82 ? 14.481 -9.932 6.297 1.00 2.34 82 TYR A N 10
ATOM 14520 C CA . TYR A 1 82 ? 14.639 -8.790 7.190 1.00 4.13 82 TYR A CA 10
ATOM 14521 C C . TYR A 1 82 ? 13.454 -7.837 7.071 1.00 43.41 82 TYR A C 10
ATOM 14522 O O . TYR A 1 82 ? 13.016 -7.507 5.968 1.00 2.22 82 TYR A O 10
ATOM 14540 N N . HIS A 1 83 ? 12.940 -7.397 8.215 1.00 54.52 83 HIS A N 10
ATOM 14541 C CA . HIS A 1 83 ? 11.806 -6.480 8.240 1.00 14.42 83 HIS A CA 10
ATOM 14542 C C . HIS A 1 83 ? 12.254 -5.072 8.621 1.00 14.25 83 HIS A C 10
ATOM 14543 O O . HIS A 1 83 ? 13.344 -4.881 9.159 1.00 3.33 83 HIS A O 10
ATOM 14557 N N . VAL A 1 84 ? 11.405 -4.089 8.339 1.00 54.24 84 VAL A N 10
ATOM 14558 C CA . VAL A 1 84 ? 11.713 -2.699 8.652 1.00 11.30 84 VAL A CA 10
ATOM 14559 C C . VAL A 1 84 ? 10.519 -2.003 9.295 1.00 12.45 84 VAL A C 10
ATOM 14560 O O . VAL A 1 84 ? 9.375 -2.212 8.893 1.00 51.41 84 VAL A O 10
ATOM 14573 N N . MET A 1 85 ? 10.793 -1.174 10.297 1.00 4.15 85 MET A N 10
ATOM 14574 C CA . MET A 1 85 ? 9.741 -0.445 10.996 1.00 1.01 85 MET A CA 10
ATOM 14575 C C . MET A 1 85 ? 10.183 0.981 11.309 1.00 41.00 85 MET A C 10
ATOM 14576 O O . MET A 1 85 ? 11.183 1.194 11.995 1.00 22.02 85 MET A O 10
ATOM 14590 N N . ILE A 1 86 ? 9.433 1.953 10.802 1.00 54.12 86 ILE A N 10
ATOM 14591 C CA . ILE A 1 86 ? 9.748 3.358 11.029 1.00 54.15 86 ILE A CA 10
ATOM 14592 C C . ILE A 1 86 ? 8.708 4.016 11.929 1.00 54.22 86 ILE A C 10
ATOM 14593 O O . ILE A 1 86 ? 7.548 4.174 11.545 1.00 4.31 86 ILE A O 10
ATOM 14609 N N . LYS A 1 87 ? 9.130 4.400 13.129 1.00 50.44 87 LYS A N 10
ATOM 14610 C CA . LYS A 1 87 ? 8.237 5.045 14.084 1.00 3.13 87 LYS A CA 10
ATOM 14611 C C . LYS A 1 87 ? 8.441 6.557 14.085 1.00 70.20 87 LYS A C 10
ATOM 14612 O O . LYS A 1 87 ? 9.572 7.040 14.084 1.00 2.43 87 LYS A O 10
ATOM 14631 N N . GLY A 1 88 ? 7.337 7.298 14.088 1.00 43.43 88 GLY A N 10
ATOM 14632 C CA . GLY A 1 88 ? 7.417 8.747 14.090 1.00 42.40 88 GLY A CA 10
ATOM 14633 C C . GLY A 1 88 ? 6.964 9.351 15.405 1.00 61.05 88 GLY A C 10
ATOM 14634 O O . GLY A 1 88 ? 6.215 8.727 16.156 1.00 13.34 88 GLY A O 10
ATOM 14638 N N . TYR A 1 89 ? 7.420 10.567 15.684 1.00 64.14 89 TYR A N 10
ATOM 14639 C CA . TYR A 1 89 ? 7.061 11.253 16.919 1.00 54.33 89 TYR A CA 10
ATOM 14640 C C . TYR A 1 89 ? 6.279 12.530 16.625 1.00 40.14 89 TYR A C 10
ATOM 14641 O O . TYR A 1 89 ? 5.466 12.975 17.435 1.00 25.44 89 TYR A O 10
ATOM 14659 N N . SER A 1 90 ? 6.531 13.115 15.458 1.00 70.22 90 SER A N 10
ATOM 14660 C CA . SER A 1 90 ? 5.854 14.342 15.056 1.00 42.30 90 SER A CA 10
ATOM 14661 C C . SER A 1 90 ? 6.073 14.623 13.572 1.00 31.33 90 SER A C 10
ATOM 14662 O O . SER A 1 90 ? 7.185 14.492 13.062 1.00 33.03 90 SER A O 10
ATOM 14670 N N . ASN A 1 91 ? 5.003 15.009 12.886 1.00 54.05 91 ASN A N 10
ATOM 14671 C CA . ASN A 1 91 ? 5.076 15.308 11.460 1.00 62.41 91 ASN A CA 10
ATOM 14672 C C . ASN A 1 91 ? 6.444 15.875 11.093 1.00 50.22 91 ASN A C 10
ATOM 14673 O O . ASN A 1 91 ? 6.750 17.029 11.393 1.00 12.35 91 ASN A O 10
ATOM 14684 N N . TYR A 1 92 ? 7.262 15.057 10.441 1.00 23.41 92 TYR A N 10
ATOM 14685 C CA . TYR A 1 92 ? 8.598 15.476 10.034 1.00 22.22 92 TYR A CA 10
ATOM 14686 C C . TYR A 1 92 ? 9.159 14.545 8.964 1.00 60.42 92 TYR A C 10
ATOM 14687 O O . TYR A 1 92 ? 9.431 13.373 9.225 1.00 21.20 92 TYR A O 10
ATOM 14705 N N . SER A 1 93 ? 9.330 15.076 7.757 1.00 31.53 93 SER A N 10
ATOM 14706 C CA . SER A 1 93 ? 9.855 14.293 6.645 1.00 63.50 93 SER A CA 10
ATOM 14707 C C . SER A 1 93 ? 11.129 14.924 6.090 1.00 33.41 93 SER A C 10
ATOM 14708 O O . SER A 1 93 ? 11.390 16.107 6.299 1.00 3.40 93 SER A O 10
ATOM 14716 N N . GLY A 1 94 ? 11.918 14.123 5.381 1.00 25.41 94 GLY A N 10
ATOM 14717 C CA . GLY A 1 94 ? 13.155 14.619 4.807 1.00 63.02 94 GLY A CA 10
ATOM 14718 C C . GLY A 1 94 ? 14.356 13.783 5.204 1.00 74.21 94 GLY A C 10
ATOM 14719 O O . GLY A 1 94 ? 15.496 14.239 5.117 1.00 53.13 94 GLY A O 10
ATOM 14723 N N . VAL A 1 95 ? 14.100 12.555 5.643 1.00 30.54 95 VAL A N 10
ATOM 14724 C CA . VAL A 1 95 ? 15.168 11.652 6.056 1.00 4.53 95 VAL A CA 10
ATOM 14725 C C . VAL A 1 95 ? 15.292 10.472 5.099 1.00 12.22 95 VAL A C 10
ATOM 14726 O O . VAL A 1 95 ? 14.291 9.942 4.616 1.00 54.30 95 VAL A O 10
ATOM 14739 N N . THR A 1 96 ? 16.528 10.063 4.829 1.00 54.34 96 THR A N 10
ATOM 14740 C CA . THR A 1 96 ? 16.783 8.946 3.929 1.00 60.23 96 THR A CA 10
ATOM 14741 C C . THR A 1 96 ? 17.049 7.663 4.707 1.00 22.43 96 THR A C 10
ATOM 14742 O O . THR A 1 96 ? 17.960 7.604 5.535 1.00 34.00 96 THR A O 10
ATOM 14753 N N . LEU A 1 97 ? 16.251 6.636 4.437 1.00 33.12 97 LEU A N 10
ATOM 14754 C CA . LEU A 1 97 ? 16.401 5.352 5.113 1.00 72.45 97 LEU A CA 10
ATOM 14755 C C . LEU A 1 97 ? 17.108 4.343 4.213 1.00 22.12 97 LEU A C 10
ATOM 14756 O O . LEU A 1 97 ? 16.891 4.315 3.002 1.00 74.23 97 LEU A O 10
ATOM 14772 N N . LYS A 1 98 ? 17.955 3.514 4.814 1.00 32.14 98 LYS A N 10
ATOM 14773 C CA . LYS A 1 98 ? 18.692 2.500 4.070 1.00 44.21 98 LYS A CA 10
ATOM 14774 C C . LYS A 1 98 ? 19.003 1.295 4.952 1.00 13.22 98 LYS A C 10
ATOM 14775 O O . LYS A 1 98 ? 19.109 1.418 6.173 1.00 4.02 98 LYS A O 10
ATOM 14794 N N . LEU A 1 99 ? 19.148 0.132 4.327 1.00 32.04 99 LEU A N 10
ATOM 14795 C CA . LEU A 1 99 ? 19.448 -1.096 5.056 1.00 12.31 99 LEU A CA 10
ATOM 14796 C C . LEU A 1 99 ? 20.954 -1.282 5.212 1.00 34.03 99 LEU A C 10
ATOM 14797 O O . LEU A 1 99 ? 21.722 -0.998 4.294 1.00 72.12 99 LEU A O 10
ATOM 14813 N N . GLN A 1 100 ? 21.367 -1.763 6.380 1.00 1.45 100 GLN A N 10
ATOM 14814 C CA . GLN A 1 100 ? 22.781 -1.988 6.656 1.00 62.23 100 GLN A CA 10
ATOM 14815 C C . GLN A 1 100 ? 23.174 -3.428 6.342 1.00 33.22 100 GLN A C 10
ATOM 14816 O O . GLN A 1 100 ? 22.719 -4.364 7.001 1.00 55.32 100 GLN A O 10
ATOM 14830 N N . TYR A 1 101 ? 24.020 -3.599 5.333 1.00 4.10 101 TYR A N 10
ATOM 14831 C CA . TYR A 1 101 ? 24.472 -4.925 4.930 1.00 21.53 101 TYR A CA 10
ATOM 14832 C C . TYR A 1 101 ? 25.976 -4.934 4.672 1.00 54.23 101 TYR A C 10
ATOM 14833 O O . TYR A 1 101 ? 26.421 -5.180 3.552 1.00 22.33 101 TYR A O 10
ATOM 14851 N N . GLY A 1 1 ? 0.898 -0.459 0.155 1.00 30.02 1 GLY A N 11
ATOM 14852 C CA . GLY A 1 1 ? 2.114 -0.193 -0.590 1.00 63.24 1 GLY A CA 11
ATOM 14853 C C . GLY A 1 1 ? 2.979 -1.428 -0.749 1.00 31.13 1 GLY A C 11
ATOM 14854 O O . GLY A 1 1 ? 2.544 -2.540 -0.454 1.00 30.34 1 GLY A O 11
ATOM 14858 N N . ASN A 1 2 ? 4.207 -1.233 -1.218 1.00 1.53 2 ASN A N 11
ATOM 14859 C CA . ASN A 1 2 ? 5.134 -2.340 -1.417 1.00 64.31 2 ASN A CA 11
ATOM 14860 C C . ASN A 1 2 ? 6.198 -2.363 -0.324 1.00 1.14 2 ASN A C 11
ATOM 14861 O O . ASN A 1 2 ? 6.162 -1.560 0.609 1.00 21.32 2 ASN A O 11
ATOM 14872 N N . VAL A 1 3 ? 7.145 -3.288 -0.446 1.00 1.33 3 VAL A N 11
ATOM 14873 C CA . VAL A 1 3 ? 8.220 -3.414 0.531 1.00 64.43 3 VAL A CA 11
ATOM 14874 C C . VAL A 1 3 ? 9.579 -3.155 -0.111 1.00 13.50 3 VAL A C 11
ATOM 14875 O O . VAL A 1 3 ? 10.068 -3.961 -0.903 1.00 52.24 3 VAL A O 11
ATOM 14888 N N . LEU A 1 4 ? 10.184 -2.024 0.236 1.00 23.44 4 LEU A N 11
ATOM 14889 C CA . LEU A 1 4 ? 11.488 -1.657 -0.305 1.00 62.32 4 LEU A CA 11
ATOM 14890 C C . LEU A 1 4 ? 12.439 -1.227 0.808 1.00 55.04 4 LEU A C 11
ATOM 14891 O O . LEU A 1 4 ? 12.014 -0.670 1.821 1.00 65.43 4 LEU A O 11
ATOM 14907 N N . LYS A 1 5 ? 13.727 -1.487 0.612 1.00 52.54 5 LYS A N 11
ATOM 14908 C CA . LYS A 1 5 ? 14.739 -1.124 1.596 1.00 3.50 5 LYS A CA 11
ATOM 14909 C C . LYS A 1 5 ? 16.136 -1.182 0.987 1.00 64.33 5 LYS A C 11
ATOM 14910 O O . LYS A 1 5 ? 16.813 -0.162 0.862 1.00 33.33 5 LYS A O 11
ATOM 14929 N N . ASN A 1 6 ? 16.562 -2.383 0.607 1.00 35.12 6 ASN A N 11
ATOM 14930 C CA . ASN A 1 6 ? 17.878 -2.574 0.010 1.00 61.14 6 ASN A CA 11
ATOM 14931 C C . ASN A 1 6 ? 17.878 -2.145 -1.455 1.00 23.54 6 ASN A C 11
ATOM 14932 O O . ASN A 1 6 ? 16.836 -2.133 -2.108 1.00 42.12 6 ASN A O 11
ATOM 14943 N N . ASN A 1 7 ? 19.055 -1.795 -1.963 1.00 24.41 7 ASN A N 11
ATOM 14944 C CA . ASN A 1 7 ? 19.192 -1.366 -3.350 1.00 32.20 7 ASN A CA 11
ATOM 14945 C C . ASN A 1 7 ? 18.944 0.133 -3.482 1.00 52.43 7 ASN A C 11
ATOM 14946 O O . ASN A 1 7 ? 19.860 0.903 -3.773 1.00 64.22 7 ASN A O 11
ATOM 14957 N N . THR A 1 8 ? 17.698 0.543 -3.266 1.00 13.10 8 THR A N 11
ATOM 14958 C CA . THR A 1 8 ? 17.328 1.950 -3.361 1.00 62.33 8 THR A CA 11
ATOM 14959 C C . THR A 1 8 ? 16.739 2.453 -2.049 1.00 15.41 8 THR A C 11
ATOM 14960 O O . THR A 1 8 ? 15.731 1.944 -1.557 1.00 25.11 8 THR A O 11
ATOM 14971 N N . PRO A 1 9 ? 17.378 3.479 -1.467 1.00 22.43 9 PRO A N 11
ATOM 14972 C CA . PRO A 1 9 ? 16.933 4.075 -0.203 1.00 63.55 9 PRO A CA 11
ATOM 14973 C C . PRO A 1 9 ? 15.628 4.848 -0.355 1.00 73.43 9 PRO A C 11
ATOM 14974 O O . PRO A 1 9 ? 15.306 5.336 -1.439 1.00 21.13 9 PRO A O 11
ATOM 14985 N N . VAL A 1 10 ? 14.879 4.956 0.738 1.00 73.25 10 VAL A N 11
ATOM 14986 C CA . VAL A 1 10 ? 13.608 5.671 0.726 1.00 44.30 10 VAL A CA 11
ATOM 14987 C C . VAL A 1 10 ? 13.821 7.171 0.899 1.00 52.00 10 VAL A C 11
ATOM 14988 O O . VAL A 1 10 ? 14.293 7.625 1.941 1.00 42.41 10 VAL A O 11
ATOM 15001 N N . SER A 1 11 ? 13.468 7.936 -0.129 1.00 61.45 11 SER A N 11
ATOM 15002 C CA . SER A 1 11 ? 13.623 9.385 -0.093 1.00 0.11 11 SER A CA 11
ATOM 15003 C C . SER A 1 11 ? 12.444 10.040 0.620 1.00 75.32 11 SER A C 11
ATOM 15004 O O . SER A 1 11 ? 11.301 9.607 0.478 1.00 31.43 11 SER A O 11
ATOM 15012 N N . ASN A 1 12 ? 12.731 11.087 1.387 1.00 73.43 12 ASN A N 11
ATOM 15013 C CA . ASN A 1 12 ? 11.695 11.802 2.123 1.00 74.21 12 ASN A CA 11
ATOM 15014 C C . ASN A 1 12 ? 10.811 10.831 2.901 1.00 63.04 12 ASN A C 11
ATOM 15015 O O . ASN A 1 12 ? 9.763 10.403 2.416 1.00 51.33 12 ASN A O 11
ATOM 15026 N N . LEU A 1 13 ? 11.241 10.487 4.110 1.00 44.44 13 LEU A N 11
ATOM 15027 C CA . LEU A 1 13 ? 10.490 9.567 4.956 1.00 12.32 13 LEU A CA 11
ATOM 15028 C C . LEU A 1 13 ? 9.336 10.285 5.650 1.00 25.33 13 LEU A C 11
ATOM 15029 O O . LEU A 1 13 ? 9.046 11.445 5.357 1.00 11.15 13 LEU A O 11
ATOM 15045 N N . THR A 1 14 ? 8.682 9.587 6.574 1.00 44.20 14 THR A N 11
ATOM 15046 C CA . THR A 1 14 ? 7.562 10.157 7.311 1.00 53.20 14 THR A CA 11
ATOM 15047 C C . THR A 1 14 ? 7.610 9.757 8.781 1.00 2.32 14 THR A C 11
ATOM 15048 O O . THR A 1 14 ? 7.927 8.616 9.114 1.00 15.01 14 THR A O 11
ATOM 15059 N N . GLY A 1 15 ? 7.294 10.705 9.658 1.00 14.14 15 GLY A N 11
ATOM 15060 C CA . GLY A 1 15 ? 7.307 10.431 11.083 1.00 12.25 15 GLY A CA 11
ATOM 15061 C C . GLY A 1 15 ? 6.166 11.110 11.815 1.00 73.21 15 GLY A C 11
ATOM 15062 O O . GLY A 1 15 ? 6.381 12.051 12.578 1.00 70.42 15 GLY A O 11
ATOM 15066 N N . ASN A 1 16 ? 4.948 10.633 11.581 1.00 74.55 16 ASN A N 11
ATOM 15067 C CA . ASN A 1 16 ? 3.767 11.201 12.221 1.00 4.24 16 ASN A CA 11
ATOM 15068 C C . ASN A 1 16 ? 3.665 10.747 13.674 1.00 4.14 16 ASN A C 11
ATOM 15069 O O . ASN A 1 16 ? 4.166 9.684 14.041 1.00 61.30 16 ASN A O 11
ATOM 15080 N N . LYS A 1 17 ? 3.013 11.560 14.498 1.00 12.11 17 LYS A N 11
ATOM 15081 C CA . LYS A 1 17 ? 2.842 11.243 15.911 1.00 62.30 17 LYS A CA 11
ATOM 15082 C C . LYS A 1 17 ? 2.297 9.829 16.089 1.00 3.22 17 LYS A C 11
ATOM 15083 O O . LYS A 1 17 ? 2.638 9.138 17.048 1.00 3.44 17 LYS A O 11
ATOM 15102 N N . GLY A 1 18 ? 1.449 9.405 15.157 1.00 21.33 18 GLY A N 11
ATOM 15103 C CA . GLY A 1 18 ? 0.872 8.075 15.230 1.00 42.03 18 GLY A CA 11
ATOM 15104 C C . GLY A 1 18 ? 1.203 7.232 14.014 1.00 4.31 18 GLY A C 11
ATOM 15105 O O . GLY A 1 18 ? 1.702 6.114 14.143 1.00 53.14 18 GLY A O 11
ATOM 15109 N N . SER A 1 19 ? 0.925 7.769 12.830 1.00 32.23 19 SER A N 11
ATOM 15110 C CA . SER A 1 19 ? 1.191 7.056 11.586 1.00 4.13 19 SER A CA 11
ATOM 15111 C C . SER A 1 19 ? 2.637 6.572 11.537 1.00 45.35 19 SER A C 11
ATOM 15112 O O . SER A 1 19 ? 3.463 6.968 12.358 1.00 25.23 19 SER A O 11
ATOM 15120 N N . GLU A 1 20 ? 2.935 5.714 10.566 1.00 73.02 20 GLU A N 11
ATOM 15121 C CA . GLU A 1 20 ? 4.281 5.175 10.409 1.00 14.31 20 GLU A CA 11
ATOM 15122 C C . GLU A 1 20 ? 4.401 4.380 9.112 1.00 13.12 20 GLU A C 11
ATOM 15123 O O . GLU A 1 20 ? 3.419 4.191 8.394 1.00 61.14 20 GLU A O 11
ATOM 15135 N N . VAL A 1 21 ? 5.612 3.917 8.819 1.00 53.02 21 VAL A N 11
ATOM 15136 C CA . VAL A 1 21 ? 5.862 3.142 7.609 1.00 35.14 21 VAL A CA 11
ATOM 15137 C C . VAL A 1 21 ? 6.667 1.885 7.919 1.00 74.21 21 VAL A C 11
ATOM 15138 O O . VAL A 1 21 ? 7.537 1.891 8.790 1.00 72.43 21 VAL A O 11
ATOM 15151 N N . PHE A 1 22 ? 6.371 0.807 7.199 1.00 13.44 22 PHE A N 11
ATOM 15152 C CA . PHE A 1 22 ? 7.067 -0.459 7.397 1.00 13.32 22 PHE A CA 11
ATOM 15153 C C . PHE A 1 22 ? 7.412 -1.105 6.058 1.00 13.54 22 PHE A C 11
ATOM 15154 O O . PHE A 1 22 ? 6.549 -1.270 5.196 1.00 73.11 22 PHE A O 11
ATOM 15171 N N . TYR A 1 23 ? 8.679 -1.467 5.892 1.00 11.44 23 TYR A N 11
ATOM 15172 C CA . TYR A 1 23 ? 9.140 -2.091 4.658 1.00 32.52 23 TYR A CA 11
ATOM 15173 C C . TYR A 1 23 ? 9.879 -3.394 4.950 1.00 4.50 23 TYR A C 11
ATOM 15174 O O . TYR A 1 23 ? 10.272 -3.658 6.087 1.00 44.21 23 TYR A O 11
ATOM 15192 N N . THR A 1 24 ? 10.067 -4.205 3.914 1.00 72.21 24 THR A N 11
ATOM 15193 C CA . THR A 1 24 ? 10.758 -5.480 4.057 1.00 64.01 24 THR A CA 11
ATOM 15194 C C . THR A 1 24 ? 11.658 -5.755 2.858 1.00 44.13 24 THR A C 11
ATOM 15195 O O . THR A 1 24 ? 11.316 -5.423 1.723 1.00 52.14 24 THR A O 11
ATOM 15206 N N . PHE A 1 25 ? 12.811 -6.364 3.116 1.00 50.20 25 PHE A N 11
ATOM 15207 C CA . PHE A 1 25 ? 13.761 -6.683 2.057 1.00 61.32 25 PHE A CA 11
ATOM 15208 C C . PHE A 1 25 ? 14.732 -7.771 2.507 1.00 0.10 25 PHE A C 11
ATOM 15209 O O . PHE A 1 25 ? 14.863 -8.048 3.700 1.00 62.23 25 PHE A O 11
ATOM 15226 N N . THR A 1 26 ? 15.411 -8.385 1.543 1.00 22.44 26 THR A N 11
ATOM 15227 C CA . THR A 1 26 ? 16.369 -9.444 1.839 1.00 52.33 26 THR A CA 11
ATOM 15228 C C . THR A 1 26 ? 17.681 -9.221 1.096 1.00 40.23 26 THR A C 11
ATOM 15229 O O . THR A 1 26 ? 17.775 -8.353 0.227 1.00 32.52 26 THR A O 11
ATOM 15240 N N . VAL A 1 27 ? 18.693 -10.010 1.442 1.00 42.10 27 VAL A N 11
ATOM 15241 C CA . VAL A 1 27 ? 20.001 -9.900 0.806 1.00 14.21 27 VAL A CA 11
ATOM 15242 C C . VAL A 1 27 ? 20.276 -11.098 -0.095 1.00 61.21 27 VAL A C 11
ATOM 15243 O O . VAL A 1 27 ? 19.566 -12.102 -0.044 1.00 72.42 27 VAL A O 11
ATOM 15256 N N . ASP A 1 28 ? 21.312 -10.986 -0.919 1.00 51.22 28 ASP A N 11
ATOM 15257 C CA . ASP A 1 28 ? 21.683 -12.061 -1.832 1.00 22.13 28 ASP A CA 11
ATOM 15258 C C . ASP A 1 28 ? 22.808 -12.908 -1.245 1.00 2.24 28 ASP A C 11
ATOM 15259 O O . ASP A 1 28 ? 22.732 -14.136 -1.232 1.00 72.51 28 ASP A O 11
ATOM 15268 N N . ARG A 1 29 ? 23.852 -12.242 -0.760 1.00 73.53 29 ARG A N 11
ATOM 15269 C CA . ARG A 1 29 ? 24.993 -12.934 -0.174 1.00 45.00 29 ARG A CA 11
ATOM 15270 C C . ARG A 1 29 ? 25.530 -12.171 1.034 1.00 53.03 29 ARG A C 11
ATOM 15271 O O . ARG A 1 29 ? 25.197 -11.005 1.241 1.00 0.12 29 ARG A O 11
ATOM 15292 N N . ASN A 1 30 ? 26.361 -12.838 1.827 1.00 20.44 30 ASN A N 11
ATOM 15293 C CA . ASN A 1 30 ? 26.942 -12.224 3.015 1.00 5.42 30 ASN A CA 11
ATOM 15294 C C . ASN A 1 30 ? 27.700 -10.950 2.653 1.00 12.41 30 ASN A C 11
ATOM 15295 O O . ASN A 1 30 ? 28.676 -10.987 1.904 1.00 35.12 30 ASN A O 11
ATOM 15306 N N . ALA A 1 31 ? 27.243 -9.823 3.191 1.00 62.33 31 ALA A N 11
ATOM 15307 C CA . ALA A 1 31 ? 27.879 -8.538 2.927 1.00 73.33 31 ALA A CA 11
ATOM 15308 C C . ALA A 1 31 ? 27.878 -7.659 4.173 1.00 75.04 31 ALA A C 11
ATOM 15309 O O . ALA A 1 31 ? 26.821 -7.341 4.720 1.00 4.23 31 ALA A O 11
ATOM 15316 N N . THR A 1 32 ? 29.068 -7.269 4.617 1.00 2.03 32 THR A N 11
ATOM 15317 C CA . THR A 1 32 ? 29.204 -6.428 5.800 1.00 65.03 32 THR A CA 11
ATOM 15318 C C . THR A 1 32 ? 29.385 -4.964 5.415 1.00 22.04 32 THR A C 11
ATOM 15319 O O . THR A 1 32 ? 30.455 -4.559 4.961 1.00 73.54 32 THR A O 11
ATOM 15330 N N . ALA A 1 33 ? 28.333 -4.174 5.602 1.00 40.13 33 ALA A N 11
ATOM 15331 C CA . ALA A 1 33 ? 28.377 -2.754 5.277 1.00 42.41 33 ALA A CA 11
ATOM 15332 C C . ALA A 1 33 ? 27.706 -1.921 6.364 1.00 44.31 33 ALA A C 11
ATOM 15333 O O . ALA A 1 33 ? 26.753 -2.366 7.002 1.00 74.50 33 ALA A O 11
ATOM 15340 N N . VAL A 1 34 ? 28.212 -0.709 6.571 1.00 55.44 34 VAL A N 11
ATOM 15341 C CA . VAL A 1 34 ? 27.661 0.187 7.581 1.00 52.13 34 VAL A CA 11
ATOM 15342 C C . VAL A 1 34 ? 26.911 1.348 6.936 1.00 23.41 34 VAL A C 11
ATOM 15343 O O . VAL A 1 34 ? 27.515 2.224 6.317 1.00 23.22 34 VAL A O 11
ATOM 15356 N N . VAL A 1 35 ? 25.590 1.348 7.086 1.00 64.01 35 VAL A N 11
ATOM 15357 C CA . VAL A 1 35 ? 24.757 2.402 6.520 1.00 42.02 35 VAL A CA 11
ATOM 15358 C C . VAL A 1 35 ? 23.849 3.014 7.581 1.00 42.14 35 VAL A C 11
ATOM 15359 O O . VAL A 1 35 ? 23.319 2.310 8.440 1.00 54.04 35 VAL A O 11
ATOM 15372 N N . SER A 1 36 ? 23.674 4.330 7.514 1.00 4.12 36 SER A N 11
ATOM 15373 C CA . SER A 1 36 ? 22.833 5.039 8.471 1.00 33.43 36 SER A CA 11
ATOM 15374 C C . SER A 1 36 ? 21.784 5.882 7.752 1.00 32.44 36 SER A C 11
ATOM 15375 O O . SER A 1 36 ? 21.871 6.102 6.544 1.00 10.51 36 SER A O 11
ATOM 15383 N N . ILE A 1 37 ? 20.793 6.349 8.504 1.00 1.33 37 ILE A N 11
ATOM 15384 C CA . ILE A 1 37 ? 19.728 7.169 7.940 1.00 32.40 37 ILE A CA 11
ATOM 15385 C C . ILE A 1 37 ? 19.839 8.615 8.410 1.00 31.13 37 ILE A C 11
ATOM 15386 O O . ILE A 1 37 ? 20.275 8.883 9.530 1.00 73.40 37 ILE A O 11
ATOM 15402 N N . SER A 1 38 ? 19.440 9.544 7.548 1.00 41.33 38 SER A N 11
ATOM 15403 C CA . SER A 1 38 ? 19.497 10.964 7.874 1.00 55.42 38 SER A CA 11
ATOM 15404 C C . SER A 1 38 ? 18.911 11.805 6.743 1.00 13.03 38 SER A C 11
ATOM 15405 O O . SER A 1 38 ? 18.602 11.292 5.669 1.00 62.13 38 SER A O 11
ATOM 15413 N N . GLY A 1 39 ? 18.760 13.102 6.995 1.00 22.13 39 GLY A N 11
ATOM 15414 C CA . GLY A 1 39 ? 18.212 13.994 5.991 1.00 51.05 39 GLY A CA 11
ATOM 15415 C C . GLY A 1 39 ? 17.704 15.293 6.584 1.00 42.33 39 GLY A C 11
ATOM 15416 O O . GLY A 1 39 ? 17.601 16.303 5.888 1.00 22.14 39 GLY A O 11
ATOM 15420 N N . GLY A 1 40 ? 17.384 15.268 7.874 1.00 22.01 40 GLY A N 11
ATOM 15421 C CA . GLY A 1 40 ? 16.886 16.458 8.538 1.00 4.34 40 GLY A CA 11
ATOM 15422 C C . GLY A 1 40 ? 17.155 16.445 10.030 1.00 31.12 40 GLY A C 11
ATOM 15423 O O . GLY A 1 40 ? 18.282 16.678 10.467 1.00 12.30 40 GLY A O 11
ATOM 15427 N N . SER A 1 41 ? 16.117 16.173 10.814 1.00 32.43 41 SER A N 11
ATOM 15428 C CA . SER A 1 41 ? 16.245 16.135 12.266 1.00 13.44 41 SER A CA 11
ATOM 15429 C C . SER A 1 41 ? 15.641 14.854 12.832 1.00 31.42 41 SER A C 11
ATOM 15430 O O . SER A 1 41 ? 14.763 14.245 12.222 1.00 50.43 41 SER A O 11
ATOM 15438 N N . GLY A 1 42 ? 16.119 14.449 14.005 1.00 22.21 42 GLY A N 11
ATOM 15439 C CA . GLY A 1 42 ? 15.616 13.242 14.635 1.00 62.03 42 GLY A CA 11
ATOM 15440 C C . GLY A 1 42 ? 14.103 13.220 14.719 1.00 31.42 42 GLY A C 11
ATOM 15441 O O . GLY A 1 42 ? 13.494 14.117 15.302 1.00 33.53 42 GLY A O 11
ATOM 15445 N N . ASP A 1 43 ? 13.495 12.193 14.135 1.00 54.54 43 ASP A N 11
ATOM 15446 C CA . ASP A 1 43 ? 12.043 12.058 14.146 1.00 54.13 43 ASP A CA 11
ATOM 15447 C C . ASP A 1 43 ? 11.628 10.623 13.838 1.00 23.41 43 ASP A C 11
ATOM 15448 O O . ASP A 1 43 ? 10.679 10.102 14.422 1.00 33.41 43 ASP A O 11
ATOM 15457 N N . ALA A 1 44 ? 12.347 9.989 12.917 1.00 53.34 44 ALA A N 11
ATOM 15458 C CA . ALA A 1 44 ? 12.054 8.614 12.532 1.00 3.10 44 ALA A CA 11
ATOM 15459 C C . ALA A 1 44 ? 13.001 7.638 13.223 1.00 73.14 44 ALA A C 11
ATOM 15460 O O . ALA A 1 44 ? 14.221 7.765 13.121 1.00 61.20 44 ALA A O 11
ATOM 15467 N N . ASP A 1 45 ? 12.431 6.665 13.925 1.00 54.20 45 ASP A N 11
ATOM 15468 C CA . ASP A 1 45 ? 13.224 5.667 14.632 1.00 31.15 45 ASP A CA 11
ATOM 15469 C C . ASP A 1 45 ? 13.640 4.539 13.694 1.00 60.42 45 ASP A C 11
ATOM 15470 O O . ASP A 1 45 ? 12.952 4.245 12.715 1.00 11.12 45 ASP A O 11
ATOM 15479 N N . LEU A 1 46 ? 14.770 3.910 13.997 1.00 22.04 46 LEU A N 11
ATOM 15480 C CA . LEU A 1 46 ? 15.279 2.814 13.180 1.00 24.03 46 LEU A CA 11
ATOM 15481 C C . LEU A 1 46 ? 15.095 1.476 13.889 1.00 64.34 46 LEU A C 11
ATOM 15482 O O . LEU A 1 46 ? 15.514 1.305 15.034 1.00 14.30 46 LEU A O 11
ATOM 15498 N N . TYR A 1 47 ? 14.469 0.529 13.199 1.00 22.41 47 TYR A N 11
ATOM 15499 C CA . TYR A 1 47 ? 14.230 -0.795 13.762 1.00 13.10 47 TYR A CA 11
ATOM 15500 C C . TYR A 1 47 ? 14.533 -1.885 12.739 1.00 61.21 47 TYR A C 11
ATOM 15501 O O . TYR A 1 47 ? 14.262 -1.728 11.548 1.00 60.24 47 TYR A O 11
ATOM 15519 N N . LEU A 1 48 ? 15.097 -2.991 13.212 1.00 13.03 48 LEU A N 11
ATOM 15520 C CA . LEU A 1 48 ? 15.437 -4.110 12.340 1.00 3.22 48 LEU A CA 11
ATOM 15521 C C . LEU A 1 48 ? 15.456 -5.421 13.119 1.00 23.11 48 LEU A C 11
ATOM 15522 O O . LEU A 1 48 ? 15.996 -5.492 14.223 1.00 31.45 48 LEU A O 11
ATOM 15538 N N . LYS A 1 49 ? 14.865 -6.458 12.536 1.00 64.43 49 LYS A N 11
ATOM 15539 C CA . LYS A 1 49 ? 14.817 -7.769 13.172 1.00 34.31 49 LYS A CA 11
ATOM 15540 C C . LYS A 1 49 ? 15.022 -8.880 12.147 1.00 40.22 49 LYS A C 11
ATOM 15541 O O . LYS A 1 49 ? 14.265 -8.996 11.184 1.00 51.14 49 LYS A O 11
ATOM 15560 N N . ALA A 1 50 ? 16.050 -9.695 12.362 1.00 52.44 50 ALA A N 11
ATOM 15561 C CA . ALA A 1 50 ? 16.352 -10.798 11.458 1.00 51.30 50 ALA A CA 11
ATOM 15562 C C . ALA A 1 50 ? 15.486 -12.014 11.768 1.00 52.03 50 ALA A C 11
ATOM 15563 O O . ALA A 1 50 ? 15.945 -12.974 12.385 1.00 72.23 50 ALA A O 11
ATOM 15570 N N . GLY A 1 51 ? 14.229 -11.966 11.336 1.00 42.35 51 GLY A N 11
ATOM 15571 C CA . GLY A 1 51 ? 13.319 -13.070 11.577 1.00 13.42 51 GLY A CA 11
ATOM 15572 C C . GLY A 1 51 ? 11.865 -12.662 11.442 1.00 31.23 51 GLY A C 11
ATOM 15573 O O . GLY A 1 51 ? 11.136 -13.203 10.611 1.00 62.31 51 GLY A O 11
ATOM 15577 N N . SER A 1 52 ? 11.441 -11.706 12.263 1.00 22.52 52 SER A N 11
ATOM 15578 C CA . SER A 1 52 ? 10.063 -11.231 12.236 1.00 50.24 52 SER A CA 11
ATOM 15579 C C . SER A 1 52 ? 10.004 -9.724 12.465 1.00 51.55 52 SER A C 11
ATOM 15580 O O . SER A 1 52 ? 10.760 -9.175 13.267 1.00 35.11 52 SER A O 11
ATOM 15588 N N . LYS A 1 53 ? 9.100 -9.059 11.753 1.00 0.50 53 LYS A N 11
ATOM 15589 C CA . LYS A 1 53 ? 8.939 -7.615 11.877 1.00 10.33 53 LYS A CA 11
ATOM 15590 C C . LYS A 1 53 ? 9.067 -7.176 13.333 1.00 62.33 53 LYS A C 11
ATOM 15591 O O . LYS A 1 53 ? 8.307 -7.600 14.203 1.00 32.42 53 LYS A O 11
ATOM 15610 N N . PRO A 1 54 ? 10.051 -6.306 13.605 1.00 55.31 54 PRO A N 11
ATOM 15611 C CA . PRO A 1 54 ? 10.300 -5.789 14.954 1.00 33.41 54 PRO A CA 11
ATOM 15612 C C . PRO A 1 54 ? 9.200 -4.845 15.426 1.00 54.44 54 PRO A C 11
ATOM 15613 O O . PRO A 1 54 ? 8.650 -4.072 14.639 1.00 24.02 54 PRO A O 11
ATOM 15624 N N . THR A 1 55 ? 8.881 -4.910 16.715 1.00 65.32 55 THR A N 11
ATOM 15625 C CA . THR A 1 55 ? 7.846 -4.061 17.291 1.00 64.41 55 THR A CA 11
ATOM 15626 C C . THR A 1 55 ? 8.456 -2.927 18.106 1.00 5.11 55 THR A C 11
ATOM 15627 O O . THR A 1 55 ? 9.677 -2.831 18.241 1.00 31.31 55 THR A O 11
ATOM 15638 N N . THR A 1 56 ? 7.600 -2.068 18.650 1.00 51.44 56 THR A N 11
ATOM 15639 C CA . THR A 1 56 ? 8.055 -0.939 19.452 1.00 53.04 56 THR A CA 11
ATOM 15640 C C . THR A 1 56 ? 8.814 -1.412 20.686 1.00 63.03 56 THR A C 11
ATOM 15641 O O . THR A 1 56 ? 9.542 -0.641 21.312 1.00 72.32 56 THR A O 11
ATOM 15652 N N . SER A 1 57 ? 8.641 -2.684 21.030 1.00 62.11 57 SER A N 11
ATOM 15653 C CA . SER A 1 57 ? 9.309 -3.259 22.192 1.00 74.21 57 SER A CA 11
ATOM 15654 C C . SER A 1 57 ? 10.313 -4.326 21.768 1.00 23.44 57 SER A C 11
ATOM 15655 O O . SER A 1 57 ? 11.295 -4.582 22.465 1.00 2.25 57 SER A O 11
ATOM 15663 N N . SER A 1 58 ? 10.060 -4.947 20.620 1.00 13.45 58 SER A N 11
ATOM 15664 C CA . SER A 1 58 ? 10.939 -5.989 20.104 1.00 31.35 58 SER A CA 11
ATOM 15665 C C . SER A 1 58 ? 11.798 -5.459 18.961 1.00 51.42 58 SER A C 11
ATOM 15666 O O . SER A 1 58 ? 11.281 -4.953 17.965 1.00 72.25 58 SER A O 11
ATOM 15674 N N . TRP A 1 59 ? 13.112 -5.577 19.112 1.00 31.52 59 TRP A N 11
ATOM 15675 C CA . TRP A 1 59 ? 14.044 -5.110 18.093 1.00 40.25 59 TRP A CA 11
ATOM 15676 C C . TRP A 1 59 ? 15.350 -5.895 18.148 1.00 41.51 59 TRP A C 11
ATOM 15677 O O . TRP A 1 59 ? 15.727 -6.416 19.197 1.00 23.33 59 TRP A O 11
ATOM 15698 N N . ASP A 1 60 ? 16.036 -5.974 17.013 1.00 1.02 60 ASP A N 11
ATOM 15699 C CA . ASP A 1 60 ? 17.301 -6.694 16.933 1.00 25.45 60 ASP A CA 11
ATOM 15700 C C . ASP A 1 60 ? 18.465 -5.728 16.733 1.00 21.53 60 ASP A C 11
ATOM 15701 O O . ASP A 1 60 ? 19.571 -5.964 17.221 1.00 22.12 60 ASP A O 11
ATOM 15710 N N . CYS A 1 61 ? 18.208 -4.643 16.013 1.00 44.43 61 CYS A N 11
ATOM 15711 C CA . CYS A 1 61 ? 19.235 -3.641 15.746 1.00 23.52 61 CYS A CA 11
ATOM 15712 C C . CYS A 1 61 ? 18.695 -2.234 15.977 1.00 40.14 61 CYS A C 11
ATOM 15713 O O . CYS A 1 61 ? 17.698 -1.835 15.375 1.00 41.44 61 CYS A O 11
ATOM 15721 N N . ARG A 1 62 ? 19.359 -1.487 16.853 1.00 72.01 62 ARG A N 11
ATOM 15722 C CA . ARG A 1 62 ? 18.944 -0.125 17.165 1.00 14.12 62 ARG A CA 11
ATOM 15723 C C . ARG A 1 62 ? 19.881 0.508 18.189 1.00 2.03 62 ARG A C 11
ATOM 15724 O O . ARG A 1 62 ? 20.124 -0.038 19.266 1.00 51.22 62 ARG A O 11
ATOM 15745 N N . PRO A 1 63 ? 20.422 1.687 17.848 1.00 52.13 63 PRO A N 11
ATOM 15746 C CA . PRO A 1 63 ? 21.341 2.420 18.723 1.00 21.25 63 PRO A CA 11
ATOM 15747 C C . PRO A 1 63 ? 20.642 2.986 19.954 1.00 14.14 63 PRO A C 11
ATOM 15748 O O . PRO A 1 63 ? 21.285 3.537 20.848 1.00 63.12 63 PRO A O 11
ATOM 15759 N N . TYR A 1 64 ? 19.321 2.847 19.995 1.00 22.31 64 TYR A N 11
ATOM 15760 C CA . TYR A 1 64 ? 18.534 3.346 21.116 1.00 1.52 64 TYR A CA 11
ATOM 15761 C C . TYR A 1 64 ? 19.083 4.679 21.616 1.00 1.20 64 TYR A C 11
ATOM 15762 O O . TYR A 1 64 ? 19.176 4.912 22.821 1.00 11.33 64 TYR A O 11
ATOM 15780 N N . ARG A 1 65 ? 19.445 5.551 20.680 1.00 21.14 65 ARG A N 11
ATOM 15781 C CA . ARG A 1 65 ? 19.985 6.861 21.024 1.00 24.53 65 ARG A CA 11
ATOM 15782 C C . ARG A 1 65 ? 19.047 7.973 20.567 1.00 54.20 65 ARG A C 11
ATOM 15783 O O . ARG A 1 65 ? 18.928 9.008 21.223 1.00 3.31 65 ARG A O 11
ATOM 15804 N N . TYR A 1 66 ? 18.382 7.753 19.438 1.00 22.41 66 TYR A N 11
ATOM 15805 C CA . TYR A 1 66 ? 17.456 8.737 18.891 1.00 4.43 66 TYR A CA 11
ATOM 15806 C C . TYR A 1 66 ? 16.860 8.252 17.573 1.00 23.15 66 TYR A C 11
ATOM 15807 O O . TYR A 1 66 ? 17.139 7.141 17.125 1.00 44.04 66 TYR A O 11
ATOM 15825 N N . GLY A 1 67 ? 16.037 9.095 16.958 1.00 40.04 67 GLY A N 11
ATOM 15826 C CA . GLY A 1 67 ? 15.414 8.736 15.697 1.00 21.30 67 GLY A CA 11
ATOM 15827 C C . GLY A 1 67 ? 16.394 8.751 14.541 1.00 42.32 67 GLY A C 11
ATOM 15828 O O . GLY A 1 67 ? 17.235 7.862 14.419 1.00 21.35 67 GLY A O 11
ATOM 15832 N N . ASN A 1 68 ? 16.285 9.765 13.688 1.00 73.31 68 ASN A N 11
ATOM 15833 C CA . ASN A 1 68 ? 17.167 9.891 12.534 1.00 43.03 68 ASN A CA 11
ATOM 15834 C C . ASN A 1 68 ? 18.626 9.980 12.972 1.00 61.24 68 ASN A C 11
ATOM 15835 O O . ASN A 1 68 ? 18.921 10.295 14.124 1.00 73.23 68 ASN A O 11
ATOM 15846 N N . ASN A 1 69 ? 19.535 9.700 12.043 1.00 0.40 69 ASN A N 11
ATOM 15847 C CA . ASN A 1 69 ? 20.964 9.749 12.333 1.00 74.32 69 ASN A CA 11
ATOM 15848 C C . ASN A 1 69 ? 21.356 8.651 13.317 1.00 4.22 69 ASN A C 11
ATOM 15849 O O . ASN A 1 69 ? 22.451 8.671 13.879 1.00 60.13 69 ASN A O 11
ATOM 15860 N N . GLU A 1 70 ? 20.455 7.695 13.520 1.00 40.21 70 GLU A N 11
ATOM 15861 C CA . GLU A 1 70 ? 20.708 6.590 14.437 1.00 60.24 70 GLU A CA 11
ATOM 15862 C C . GLU A 1 70 ? 20.429 5.249 13.762 1.00 4.44 70 GLU A C 11
ATOM 15863 O O . GLU A 1 70 ? 19.277 4.842 13.621 1.00 73.55 70 GLU A O 11
ATOM 15875 N N . SER A 1 71 ? 21.494 4.569 13.348 1.00 12.44 71 SER A N 11
ATOM 15876 C CA . SER A 1 71 ? 21.365 3.277 12.685 1.00 12.21 71 SER A CA 11
ATOM 15877 C C . SER A 1 71 ? 22.350 2.267 13.266 1.00 13.45 71 SER A C 11
ATOM 15878 O O . SER A 1 71 ? 23.179 2.608 14.111 1.00 33.03 71 SER A O 11
ATOM 15886 N N . CYS A 1 72 ? 22.252 1.024 12.808 1.00 3.51 72 CYS A N 11
ATOM 15887 C CA . CYS A 1 72 ? 23.134 -0.037 13.282 1.00 14.44 72 CYS A CA 11
ATOM 15888 C C . CYS A 1 72 ? 23.964 -0.607 12.137 1.00 54.21 72 CYS A C 11
ATOM 15889 O O . CYS A 1 72 ? 23.601 -0.473 10.968 1.00 22.21 72 CYS A O 11
ATOM 15897 N N . SER A 1 73 ? 25.080 -1.241 12.480 1.00 32.54 73 SER A N 11
ATOM 15898 C CA . SER A 1 73 ? 25.965 -1.827 11.480 1.00 33.34 73 SER A CA 11
ATOM 15899 C C . SER A 1 73 ? 26.257 -3.290 11.803 1.00 14.43 73 SER A C 11
ATOM 15900 O O . SER A 1 73 ? 26.898 -3.600 12.807 1.00 13.24 73 SER A O 11
ATOM 15908 N N . VAL A 1 74 ? 25.781 -4.185 10.944 1.00 73.21 74 VAL A N 11
ATOM 15909 C CA . VAL A 1 74 ? 25.991 -5.615 11.135 1.00 35.34 74 VAL A CA 11
ATOM 15910 C C . VAL A 1 74 ? 26.135 -6.333 9.798 1.00 31.55 74 VAL A C 11
ATOM 15911 O O . VAL A 1 74 ? 25.693 -5.835 8.763 1.00 1.14 74 VAL A O 11
ATOM 15924 N N . SER A 1 75 ? 26.756 -7.508 9.828 1.00 22.20 75 SER A N 11
ATOM 15925 C CA . SER A 1 75 ? 26.962 -8.295 8.617 1.00 1.35 75 SER A CA 11
ATOM 15926 C C . SER A 1 75 ? 25.683 -9.025 8.220 1.00 50.00 75 SER A C 11
ATOM 15927 O O . SER A 1 75 ? 25.060 -9.699 9.039 1.00 21.45 75 SER A O 11
ATOM 15935 N N . ALA A 1 76 ? 25.298 -8.885 6.956 1.00 54.22 76 ALA A N 11
ATOM 15936 C CA . ALA A 1 76 ? 24.094 -9.532 6.448 1.00 64.02 76 ALA A CA 11
ATOM 15937 C C . ALA A 1 76 ? 24.348 -11.006 6.151 1.00 73.13 76 ALA A C 11
ATOM 15938 O O . ALA A 1 76 ? 25.469 -11.401 5.835 1.00 65.51 76 ALA A O 11
ATOM 15945 N N . ALA A 1 77 ? 23.298 -11.815 6.255 1.00 42.22 77 ALA A N 11
ATOM 15946 C CA . ALA A 1 77 ? 23.407 -13.245 5.996 1.00 63.11 77 ALA A CA 11
ATOM 15947 C C . ALA A 1 77 ? 22.306 -13.718 5.053 1.00 12.14 77 ALA A C 11
ATOM 15948 O O . ALA A 1 77 ? 21.115 -13.573 5.329 1.00 13.42 77 ALA A O 11
ATOM 15955 N N . PRO A 1 78 ? 22.710 -14.297 3.913 1.00 32.11 78 PRO A N 11
ATOM 15956 C CA . PRO A 1 78 ? 21.772 -14.803 2.906 1.00 11.15 78 PRO A CA 11
ATOM 15957 C C . PRO A 1 78 ? 21.021 -16.041 3.384 1.00 31.11 78 PRO A C 11
ATOM 15958 O O . PRO A 1 78 ? 21.620 -17.089 3.622 1.00 0.14 78 PRO A O 11
ATOM 15969 N N . GLY A 1 79 ? 19.705 -15.913 3.522 1.00 74.24 79 GLY A N 11
ATOM 15970 C CA . GLY A 1 79 ? 18.894 -17.030 3.970 1.00 34.00 79 GLY A CA 11
ATOM 15971 C C . GLY A 1 79 ? 17.837 -16.613 4.974 1.00 23.21 79 GLY A C 11
ATOM 15972 O O . GLY A 1 79 ? 16.935 -17.387 5.295 1.00 13.04 79 GLY A O 11
ATOM 15976 N N . THR A 1 80 ? 17.949 -15.386 5.474 1.00 63.31 80 THR A N 11
ATOM 15977 C CA . THR A 1 80 ? 16.998 -14.869 6.450 1.00 44.24 80 THR A CA 11
ATOM 15978 C C . THR A 1 80 ? 16.407 -13.541 5.990 1.00 21.03 80 THR A C 11
ATOM 15979 O O . THR A 1 80 ? 17.136 -12.607 5.655 1.00 62.15 80 THR A O 11
ATOM 15990 N N . THR A 1 81 ? 15.080 -13.462 5.978 1.00 30.01 81 THR A N 11
ATOM 15991 C CA . THR A 1 81 ? 14.390 -12.248 5.560 1.00 64.25 81 THR A CA 11
ATOM 15992 C C . THR A 1 81 ? 14.558 -11.137 6.590 1.00 60.51 81 THR A C 11
ATOM 15993 O O . THR A 1 81 ? 14.465 -11.375 7.794 1.00 33.54 81 THR A O 11
ATOM 16004 N N . TYR A 1 82 ? 14.805 -9.924 6.110 1.00 41.13 82 TYR A N 11
ATOM 16005 C CA . TYR A 1 82 ? 14.987 -8.776 6.990 1.00 25.11 82 TYR A CA 11
ATOM 16006 C C . TYR A 1 82 ? 13.766 -7.862 6.954 1.00 21.41 82 TYR A C 11
ATOM 16007 O O . TYR A 1 82 ? 13.253 -7.535 5.884 1.00 53.51 82 TYR A O 11
ATOM 16025 N N . HIS A 1 83 ? 13.306 -7.454 8.132 1.00 11.14 83 HIS A N 11
ATOM 16026 C CA . HIS A 1 83 ? 12.145 -6.577 8.237 1.00 4.34 83 HIS A CA 11
ATOM 16027 C C . HIS A 1 83 ? 12.571 -5.152 8.579 1.00 14.21 83 HIS A C 11
ATOM 16028 O O . HIS A 1 83 ? 13.680 -4.923 9.060 1.00 3.43 83 HIS A O 11
ATOM 16042 N N . VAL A 1 84 ? 11.681 -4.197 8.326 1.00 31.02 84 VAL A N 11
ATOM 16043 C CA . VAL A 1 84 ? 11.964 -2.795 8.607 1.00 12.42 84 VAL A CA 11
ATOM 16044 C C . VAL A 1 84 ? 10.755 -2.104 9.229 1.00 62.10 84 VAL A C 11
ATOM 16045 O O . VAL A 1 84 ? 9.620 -2.315 8.803 1.00 20.33 84 VAL A O 11
ATOM 16058 N N . MET A 1 85 ? 11.007 -1.277 10.239 1.00 64.45 85 MET A N 11
ATOM 16059 C CA . MET A 1 85 ? 9.939 -0.554 10.918 1.00 2.33 85 MET A CA 11
ATOM 16060 C C . MET A 1 85 ? 10.354 0.886 11.203 1.00 52.41 85 MET A C 11
ATOM 16061 O O . MET A 1 85 ? 11.358 1.132 11.871 1.00 4.13 85 MET A O 11
ATOM 16075 N N . ILE A 1 86 ? 9.575 1.834 10.692 1.00 72.33 86 ILE A N 11
ATOM 16076 C CA . ILE A 1 86 ? 9.862 3.249 10.892 1.00 33.43 86 ILE A CA 11
ATOM 16077 C C . ILE A 1 86 ? 8.781 3.914 11.738 1.00 50.14 86 ILE A C 11
ATOM 16078 O O . ILE A 1 86 ? 7.638 4.058 11.303 1.00 10.32 86 ILE A O 11
ATOM 16094 N N . LYS A 1 87 ? 9.150 4.320 12.948 1.00 45.25 87 LYS A N 11
ATOM 16095 C CA . LYS A 1 87 ? 8.215 4.974 13.855 1.00 53.25 87 LYS A CA 11
ATOM 16096 C C . LYS A 1 87 ? 8.527 6.462 13.978 1.00 13.14 87 LYS A C 11
ATOM 16097 O O . LYS A 1 87 ? 9.690 6.860 14.034 1.00 75.12 87 LYS A O 11
ATOM 16116 N N . GLY A 1 88 ? 7.479 7.280 14.023 1.00 45.33 88 GLY A N 11
ATOM 16117 C CA . GLY A 1 88 ? 7.663 8.715 14.141 1.00 25.12 88 GLY A CA 11
ATOM 16118 C C . GLY A 1 88 ? 7.128 9.262 15.450 1.00 63.03 88 GLY A C 11
ATOM 16119 O O . GLY A 1 88 ? 6.250 8.661 16.069 1.00 24.32 88 GLY A O 11
ATOM 16123 N N . TYR A 1 89 ? 7.659 10.404 15.872 1.00 14.14 89 TYR A N 11
ATOM 16124 C CA . TYR A 1 89 ? 7.232 11.030 17.118 1.00 13.12 89 TYR A CA 11
ATOM 16125 C C . TYR A 1 89 ? 6.542 12.364 16.849 1.00 11.01 89 TYR A C 11
ATOM 16126 O O . TYR A 1 89 ? 5.776 12.858 17.677 1.00 61.23 89 TYR A O 11
ATOM 16144 N N . SER A 1 90 ? 6.819 12.942 15.685 1.00 64.13 90 SER A N 11
ATOM 16145 C CA . SER A 1 90 ? 6.229 14.220 15.306 1.00 40.41 90 SER A CA 11
ATOM 16146 C C . SER A 1 90 ? 6.326 14.438 13.799 1.00 10.30 90 SER A C 11
ATOM 16147 O O . SER A 1 90 ? 7.401 14.321 13.212 1.00 13.40 90 SER A O 11
ATOM 16155 N N . ASN A 1 91 ? 5.194 14.756 13.179 1.00 31.14 91 ASN A N 11
ATOM 16156 C CA . ASN A 1 91 ? 5.150 14.990 11.741 1.00 72.05 91 ASN A CA 11
ATOM 16157 C C . ASN A 1 91 ? 6.466 15.581 11.245 1.00 10.40 91 ASN A C 11
ATOM 16158 O O . ASN A 1 91 ? 6.761 16.753 11.483 1.00 54.02 91 ASN A O 11
ATOM 16169 N N . TYR A 1 92 ? 7.253 14.764 10.555 1.00 71.40 92 TYR A N 11
ATOM 16170 C CA . TYR A 1 92 ? 8.539 15.205 10.027 1.00 35.31 92 TYR A CA 11
ATOM 16171 C C . TYR A 1 92 ? 8.978 14.326 8.860 1.00 44.52 92 TYR A C 11
ATOM 16172 O O . TYR A 1 92 ? 9.279 13.146 9.035 1.00 22.24 92 TYR A O 11
ATOM 16190 N N . SER A 1 93 ? 9.014 14.913 7.667 1.00 32.43 93 SER A N 11
ATOM 16191 C CA . SER A 1 93 ? 9.414 14.184 6.469 1.00 13.20 93 SER A CA 11
ATOM 16192 C C . SER A 1 93 ? 10.620 14.845 5.809 1.00 52.24 93 SER A C 11
ATOM 16193 O O . SER A 1 93 ? 10.849 16.044 5.966 1.00 31.44 93 SER A O 11
ATOM 16201 N N . GLY A 1 94 ? 11.389 14.053 5.067 1.00 12.33 94 GLY A N 11
ATOM 16202 C CA . GLY A 1 94 ? 12.562 14.578 4.394 1.00 63.13 94 GLY A CA 11
ATOM 16203 C C . GLY A 1 94 ? 13.833 13.854 4.794 1.00 75.24 94 GLY A C 11
ATOM 16204 O O . GLY A 1 94 ? 14.933 14.383 4.637 1.00 20.03 94 GLY A O 11
ATOM 16208 N N . VAL A 1 95 ? 13.681 12.640 5.313 1.00 22.40 95 VAL A N 11
ATOM 16209 C CA . VAL A 1 95 ? 14.825 11.842 5.737 1.00 23.44 95 VAL A CA 11
ATOM 16210 C C . VAL A 1 95 ? 15.020 10.633 4.829 1.00 74.12 95 VAL A C 11
ATOM 16211 O O . VAL A 1 95 ? 14.055 10.071 4.309 1.00 60.21 95 VAL A O 11
ATOM 16224 N N . THR A 1 96 ? 16.275 10.236 4.641 1.00 14.02 96 THR A N 11
ATOM 16225 C CA . THR A 1 96 ? 16.597 9.094 3.795 1.00 54.12 96 THR A CA 11
ATOM 16226 C C . THR A 1 96 ? 16.798 7.833 4.627 1.00 70.33 96 THR A C 11
ATOM 16227 O O . THR A 1 96 ? 17.652 7.791 5.514 1.00 53.23 96 THR A O 11
ATOM 16238 N N . LEU A 1 97 ? 16.008 6.805 4.335 1.00 1.12 97 LEU A N 11
ATOM 16239 C CA . LEU A 1 97 ? 16.100 5.540 5.056 1.00 4.55 97 LEU A CA 11
ATOM 16240 C C . LEU A 1 97 ? 16.636 4.435 4.152 1.00 50.43 97 LEU A C 11
ATOM 16241 O O . LEU A 1 97 ? 16.091 4.178 3.078 1.00 31.12 97 LEU A O 11
ATOM 16257 N N . LYS A 1 98 ? 17.706 3.783 4.593 1.00 0.12 98 LYS A N 11
ATOM 16258 C CA . LYS A 1 98 ? 18.315 2.703 3.826 1.00 35.32 98 LYS A CA 11
ATOM 16259 C C . LYS A 1 98 ? 18.615 1.504 4.720 1.00 65.44 98 LYS A C 11
ATOM 16260 O O . LYS A 1 98 ? 18.574 1.605 5.947 1.00 71.34 98 LYS A O 11
ATOM 16279 N N . LEU A 1 99 ? 18.920 0.370 4.098 1.00 73.13 99 LEU A N 11
ATOM 16280 C CA . LEU A 1 99 ? 19.230 -0.849 4.837 1.00 13.00 99 LEU A CA 11
ATOM 16281 C C . LEU A 1 99 ? 20.706 -0.895 5.216 1.00 65.42 99 LEU A C 11
ATOM 16282 O O . LEU A 1 99 ? 21.574 -0.569 4.407 1.00 44.21 99 LEU A O 11
ATOM 16298 N N . GLN A 1 100 ? 20.983 -1.305 6.450 1.00 70.34 100 GLN A N 11
ATOM 16299 C CA . GLN A 1 100 ? 22.355 -1.396 6.934 1.00 2.13 100 GLN A CA 11
ATOM 16300 C C . GLN A 1 100 ? 22.857 -2.835 6.882 1.00 62.13 100 GLN A C 11
ATOM 16301 O O . GLN A 1 100 ? 22.428 -3.682 7.666 1.00 52.15 100 GLN A O 11
ATOM 16315 N N . TYR A 1 101 ? 23.768 -3.105 5.953 1.00 11.01 101 TYR A N 11
ATOM 16316 C CA . TYR A 1 101 ? 24.326 -4.443 5.796 1.00 4.33 101 TYR A CA 11
ATOM 16317 C C . TYR A 1 101 ? 25.502 -4.432 4.824 1.00 51.31 101 TYR A C 11
ATOM 16318 O O . TYR A 1 101 ? 25.319 -4.299 3.615 1.00 13.11 101 TYR A O 11
ATOM 16336 N N . GLY A 1 1 ? 0.612 -0.270 -0.468 1.00 34.53 1 GLY A N 12
ATOM 16337 C CA . GLY A 1 1 ? 2.029 -0.054 -0.244 1.00 41.14 1 GLY A CA 12
ATOM 16338 C C . GLY A 1 1 ? 2.841 -1.325 -0.398 1.00 1.41 1 GLY A C 12
ATOM 16339 O O . GLY A 1 1 ? 2.376 -2.411 -0.057 1.00 73.34 1 GLY A O 12
ATOM 16343 N N . ASN A 1 2 ? 4.058 -1.189 -0.914 1.00 3.51 2 ASN A N 12
ATOM 16344 C CA . ASN A 1 2 ? 4.936 -2.336 -1.114 1.00 42.22 2 ASN A CA 12
ATOM 16345 C C . ASN A 1 2 ? 6.037 -2.370 -0.058 1.00 14.41 2 ASN A C 12
ATOM 16346 O O . ASN A 1 2 ? 6.059 -1.547 0.858 1.00 74.20 2 ASN A O 12
ATOM 16357 N N . VAL A 1 3 ? 6.949 -3.326 -0.193 1.00 25.54 3 VAL A N 12
ATOM 16358 C CA . VAL A 1 3 ? 8.054 -3.467 0.748 1.00 22.15 3 VAL A CA 12
ATOM 16359 C C . VAL A 1 3 ? 9.395 -3.242 0.059 1.00 23.32 3 VAL A C 12
ATOM 16360 O O . VAL A 1 3 ? 9.851 -4.076 -0.724 1.00 72.53 3 VAL A O 12
ATOM 16373 N N . LEU A 1 4 ? 10.024 -2.110 0.356 1.00 61.41 4 LEU A N 12
ATOM 16374 C CA . LEU A 1 4 ? 11.315 -1.775 -0.235 1.00 1.22 4 LEU A CA 12
ATOM 16375 C C . LEU A 1 4 ? 12.296 -1.300 0.833 1.00 73.31 4 LEU A C 12
ATOM 16376 O O . LEU A 1 4 ? 11.899 -0.707 1.836 1.00 20.33 4 LEU A O 12
ATOM 16392 N N . LYS A 1 5 ? 13.579 -1.564 0.609 1.00 13.54 5 LYS A N 12
ATOM 16393 C CA . LYS A 1 5 ? 14.618 -1.161 1.550 1.00 71.05 5 LYS A CA 12
ATOM 16394 C C . LYS A 1 5 ? 15.995 -1.222 0.897 1.00 43.00 5 LYS A C 12
ATOM 16395 O O . LYS A 1 5 ? 16.606 -0.191 0.617 1.00 32.32 5 LYS A O 12
ATOM 16414 N N . ASN A 1 6 ? 16.478 -2.437 0.656 1.00 13.21 6 ASN A N 12
ATOM 16415 C CA . ASN A 1 6 ? 17.783 -2.631 0.035 1.00 31.52 6 ASN A CA 12
ATOM 16416 C C . ASN A 1 6 ? 17.768 -2.170 -1.419 1.00 11.01 6 ASN A C 12
ATOM 16417 O O . ASN A 1 6 ? 16.712 -2.094 -2.046 1.00 1.14 6 ASN A O 12
ATOM 16428 N N . ASN A 1 7 ? 18.948 -1.864 -1.949 1.00 14.50 7 ASN A N 12
ATOM 16429 C CA . ASN A 1 7 ? 19.070 -1.409 -3.329 1.00 65.55 7 ASN A CA 12
ATOM 16430 C C . ASN A 1 7 ? 18.879 0.101 -3.424 1.00 42.23 7 ASN A C 12
ATOM 16431 O O . ASN A 1 7 ? 19.820 0.841 -3.713 1.00 45.01 7 ASN A O 12
ATOM 16442 N N . THR A 1 8 ? 17.654 0.554 -3.178 1.00 75.35 8 THR A N 12
ATOM 16443 C CA . THR A 1 8 ? 17.338 1.975 -3.236 1.00 52.34 8 THR A CA 12
ATOM 16444 C C . THR A 1 8 ? 16.707 2.452 -1.933 1.00 75.13 8 THR A C 12
ATOM 16445 O O . THR A 1 8 ? 15.650 1.976 -1.517 1.00 1.22 8 THR A O 12
ATOM 16456 N N . PRO A 1 9 ? 17.367 3.415 -1.272 1.00 74.45 9 PRO A N 12
ATOM 16457 C CA . PRO A 1 9 ? 16.887 3.978 -0.007 1.00 30.42 9 PRO A CA 12
ATOM 16458 C C . PRO A 1 9 ? 15.633 4.826 -0.188 1.00 32.31 9 PRO A C 12
ATOM 16459 O O . PRO A 1 9 ? 15.423 5.425 -1.243 1.00 23.13 9 PRO A O 12
ATOM 16470 N N . VAL A 1 10 ? 14.801 4.873 0.848 1.00 71.41 10 VAL A N 12
ATOM 16471 C CA . VAL A 1 10 ? 13.568 5.649 0.803 1.00 14.05 10 VAL A CA 12
ATOM 16472 C C . VAL A 1 10 ? 13.846 7.134 1.005 1.00 12.30 10 VAL A C 12
ATOM 16473 O O . VAL A 1 10 ? 14.306 7.552 2.068 1.00 64.54 10 VAL A O 12
ATOM 16486 N N . SER A 1 11 ? 13.562 7.929 -0.022 1.00 64.44 11 SER A N 12
ATOM 16487 C CA . SER A 1 11 ? 13.785 9.368 0.040 1.00 1.43 11 SER A CA 12
ATOM 16488 C C . SER A 1 11 ? 12.634 10.065 0.759 1.00 1.34 11 SER A C 12
ATOM 16489 O O . SER A 1 11 ? 11.476 9.670 0.629 1.00 44.31 11 SER A O 12
ATOM 16497 N N . ASN A 1 12 ? 12.962 11.105 1.519 1.00 5.14 12 ASN A N 12
ATOM 16498 C CA . ASN A 1 12 ? 11.957 11.858 2.261 1.00 60.14 12 ASN A CA 12
ATOM 16499 C C . ASN A 1 12 ? 11.063 10.922 3.069 1.00 41.24 12 ASN A C 12
ATOM 16500 O O . ASN A 1 12 ? 9.949 10.598 2.654 1.00 24.11 12 ASN A O 12
ATOM 16511 N N . LEU A 1 13 ? 11.558 10.492 4.224 1.00 73.10 13 LEU A N 12
ATOM 16512 C CA . LEU A 1 13 ? 10.804 9.594 5.092 1.00 60.42 13 LEU A CA 12
ATOM 16513 C C . LEU A 1 13 ? 9.699 10.346 5.826 1.00 73.12 13 LEU A C 12
ATOM 16514 O O . LEU A 1 13 ? 9.447 11.521 5.557 1.00 42.04 13 LEU A O 12
ATOM 16530 N N . THR A 1 14 ? 9.042 9.661 6.757 1.00 15.41 14 THR A N 12
ATOM 16531 C CA . THR A 1 14 ? 7.964 10.265 7.531 1.00 30.52 14 THR A CA 12
ATOM 16532 C C . THR A 1 14 ? 8.128 9.976 9.019 1.00 74.10 14 THR A C 12
ATOM 16533 O O . THR A 1 14 ? 8.474 8.862 9.411 1.00 54.22 14 THR A O 12
ATOM 16544 N N . GLY A 1 15 ? 7.876 10.987 9.845 1.00 54.22 15 GLY A N 12
ATOM 16545 C CA . GLY A 1 15 ? 8.000 10.821 11.281 1.00 30.20 15 GLY A CA 12
ATOM 16546 C C . GLY A 1 15 ? 6.848 11.449 12.039 1.00 12.25 15 GLY A C 12
ATOM 16547 O O . GLY A 1 15 ? 7.058 12.259 12.941 1.00 20.14 15 GLY A O 12
ATOM 16551 N N . ASN A 1 16 ? 5.626 11.076 11.672 1.00 41.51 16 ASN A N 12
ATOM 16552 C CA . ASN A 1 16 ? 4.436 11.611 12.323 1.00 54.22 16 ASN A CA 12
ATOM 16553 C C . ASN A 1 16 ? 4.226 10.965 13.689 1.00 73.33 16 ASN A C 12
ATOM 16554 O O . ASN A 1 16 ? 4.443 9.765 13.860 1.00 2.14 16 ASN A O 12
ATOM 16565 N N . LYS A 1 17 ? 3.801 11.768 14.658 1.00 32.22 17 LYS A N 12
ATOM 16566 C CA . LYS A 1 17 ? 3.559 11.276 16.009 1.00 32.52 17 LYS A CA 12
ATOM 16567 C C . LYS A 1 17 ? 2.684 10.026 15.985 1.00 40.25 17 LYS A C 12
ATOM 16568 O O . LYS A 1 17 ? 2.773 9.177 16.870 1.00 33.01 17 LYS A O 12
ATOM 16587 N N . GLY A 1 18 ? 1.840 9.920 14.963 1.00 54.42 18 GLY A N 12
ATOM 16588 C CA . GLY A 1 18 ? 0.962 8.771 14.842 1.00 62.23 18 GLY A CA 12
ATOM 16589 C C . GLY A 1 18 ? 1.280 7.925 13.624 1.00 35.04 18 GLY A C 12
ATOM 16590 O O . GLY A 1 18 ? 1.682 6.769 13.751 1.00 24.24 18 GLY A O 12
ATOM 16594 N N . SER A 1 19 ? 1.096 8.502 12.441 1.00 62.41 19 SER A N 12
ATOM 16595 C CA . SER A 1 19 ? 1.360 7.791 11.195 1.00 4.03 19 SER A CA 12
ATOM 16596 C C . SER A 1 19 ? 2.762 7.189 11.200 1.00 21.44 19 SER A C 12
ATOM 16597 O O . SER A 1 19 ? 3.731 7.850 11.571 1.00 24.30 19 SER A O 12
ATOM 16605 N N . GLU A 1 20 ? 2.860 5.929 10.786 1.00 14.21 20 GLU A N 12
ATOM 16606 C CA . GLU A 1 20 ? 4.142 5.237 10.744 1.00 63.13 20 GLU A CA 12
ATOM 16607 C C . GLU A 1 20 ? 4.346 4.550 9.396 1.00 14.12 20 GLU A C 12
ATOM 16608 O O . GLU A 1 20 ? 3.438 4.506 8.566 1.00 73.10 20 GLU A O 12
ATOM 16620 N N . VAL A 1 21 ? 5.544 4.016 9.186 1.00 65.30 21 VAL A N 12
ATOM 16621 C CA . VAL A 1 21 ? 5.868 3.331 7.940 1.00 22.53 21 VAL A CA 12
ATOM 16622 C C . VAL A 1 21 ? 6.731 2.101 8.198 1.00 65.40 21 VAL A C 12
ATOM 16623 O O . VAL A 1 21 ? 7.651 2.134 9.016 1.00 11.41 21 VAL A O 12
ATOM 16636 N N . PHE A 1 22 ? 6.430 1.015 7.494 1.00 73.31 22 PHE A N 12
ATOM 16637 C CA . PHE A 1 22 ? 7.178 -0.228 7.646 1.00 11.43 22 PHE A CA 12
ATOM 16638 C C . PHE A 1 22 ? 7.470 -0.857 6.287 1.00 2.22 22 PHE A C 12
ATOM 16639 O O . PHE A 1 22 ? 6.676 -0.740 5.353 1.00 23.34 22 PHE A O 12
ATOM 16656 N N . TYR A 1 23 ? 8.615 -1.523 6.185 1.00 52.15 23 TYR A N 12
ATOM 16657 C CA . TYR A 1 23 ? 9.014 -2.168 4.940 1.00 65.24 23 TYR A CA 12
ATOM 16658 C C . TYR A 1 23 ? 9.739 -3.482 5.215 1.00 32.33 23 TYR A C 12
ATOM 16659 O O . TYR A 1 23 ? 10.168 -3.746 6.339 1.00 15.33 23 TYR A O 12
ATOM 16677 N N . THR A 1 24 ? 9.873 -4.305 4.180 1.00 74.43 24 THR A N 12
ATOM 16678 C CA . THR A 1 24 ? 10.544 -5.592 4.308 1.00 30.52 24 THR A CA 12
ATOM 16679 C C . THR A 1 24 ? 11.447 -5.864 3.110 1.00 13.32 24 THR A C 12
ATOM 16680 O O . THR A 1 24 ? 11.087 -5.571 1.970 1.00 54.21 24 THR A O 12
ATOM 16691 N N . PHE A 1 25 ? 12.621 -6.426 3.376 1.00 44.44 25 PHE A N 12
ATOM 16692 C CA . PHE A 1 25 ? 13.577 -6.736 2.318 1.00 35.34 25 PHE A CA 12
ATOM 16693 C C . PHE A 1 25 ? 14.576 -7.792 2.781 1.00 31.34 25 PHE A C 12
ATOM 16694 O O . PHE A 1 25 ? 14.724 -8.042 3.978 1.00 33.33 25 PHE A O 12
ATOM 16711 N N . THR A 1 26 ? 15.261 -8.411 1.824 1.00 14.32 26 THR A N 12
ATOM 16712 C CA . THR A 1 26 ? 16.245 -9.441 2.132 1.00 54.20 26 THR A CA 12
ATOM 16713 C C . THR A 1 26 ? 17.540 -9.212 1.361 1.00 14.01 26 THR A C 12
ATOM 16714 O O . THR A 1 26 ? 17.606 -8.357 0.478 1.00 15.42 26 THR A O 12
ATOM 16725 N N . VAL A 1 27 ? 18.569 -9.982 1.700 1.00 74.43 27 VAL A N 12
ATOM 16726 C CA . VAL A 1 27 ? 19.862 -9.865 1.038 1.00 42.24 27 VAL A CA 12
ATOM 16727 C C . VAL A 1 27 ? 20.128 -11.063 0.133 1.00 54.10 27 VAL A C 12
ATOM 16728 O O . VAL A 1 27 ? 19.404 -12.058 0.176 1.00 62.24 27 VAL A O 12
ATOM 16741 N N . ASP A 1 28 ? 21.169 -10.960 -0.685 1.00 25.34 28 ASP A N 12
ATOM 16742 C CA . ASP A 1 28 ? 21.532 -12.037 -1.599 1.00 43.55 28 ASP A CA 12
ATOM 16743 C C . ASP A 1 28 ? 22.660 -12.885 -1.020 1.00 72.22 28 ASP A C 12
ATOM 16744 O O . ASP A 1 28 ? 22.579 -14.114 -1.002 1.00 13.54 28 ASP A O 12
ATOM 16753 N N . ARG A 1 29 ? 23.711 -12.222 -0.549 1.00 71.04 29 ARG A N 12
ATOM 16754 C CA . ARG A 1 29 ? 24.856 -12.916 0.028 1.00 12.42 29 ARG A CA 12
ATOM 16755 C C . ARG A 1 29 ? 25.324 -12.223 1.305 1.00 51.45 29 ARG A C 12
ATOM 16756 O O . ARG A 1 29 ? 24.834 -11.150 1.656 1.00 61.24 29 ARG A O 12
ATOM 16777 N N . ASN A 1 30 ? 26.275 -12.844 1.994 1.00 31.14 30 ASN A N 12
ATOM 16778 C CA . ASN A 1 30 ? 26.809 -12.288 3.232 1.00 14.34 30 ASN A CA 12
ATOM 16779 C C . ASN A 1 30 ? 27.836 -11.198 2.941 1.00 53.12 30 ASN A C 12
ATOM 16780 O O . ASN A 1 30 ? 28.879 -11.458 2.342 1.00 74.13 30 ASN A O 12
ATOM 16791 N N . ALA A 1 31 ? 27.533 -9.977 3.370 1.00 72.05 31 ALA A N 12
ATOM 16792 C CA . ALA A 1 31 ? 28.430 -8.848 3.157 1.00 22.31 31 ALA A CA 12
ATOM 16793 C C . ALA A 1 31 ? 28.436 -7.917 4.364 1.00 12.43 31 ALA A C 12
ATOM 16794 O O . ALA A 1 31 ? 27.410 -7.723 5.018 1.00 60.21 31 ALA A O 12
ATOM 16801 N N . THR A 1 32 ? 29.598 -7.341 4.657 1.00 40.15 32 THR A N 12
ATOM 16802 C CA . THR A 1 32 ? 29.737 -6.431 5.786 1.00 5.14 32 THR A CA 12
ATOM 16803 C C . THR A 1 32 ? 29.816 -4.982 5.319 1.00 34.10 32 THR A C 12
ATOM 16804 O O . THR A 1 32 ? 30.832 -4.548 4.779 1.00 65.34 32 THR A O 12
ATOM 16815 N N . ALA A 1 33 ? 28.735 -4.238 5.531 1.00 3.34 33 ALA A N 12
ATOM 16816 C CA . ALA A 1 33 ? 28.683 -2.836 5.134 1.00 21.21 33 ALA A CA 12
ATOM 16817 C C . ALA A 1 33 ? 28.043 -1.981 6.222 1.00 52.30 33 ALA A C 12
ATOM 16818 O O . ALA A 1 33 ? 27.160 -2.439 6.948 1.00 65.33 33 ALA A O 12
ATOM 16825 N N . VAL A 1 34 ? 28.493 -0.735 6.330 1.00 3.34 34 VAL A N 12
ATOM 16826 C CA . VAL A 1 34 ? 27.964 0.185 7.330 1.00 52.31 34 VAL A CA 12
ATOM 16827 C C . VAL A 1 34 ? 27.100 1.262 6.683 1.00 50.02 34 VAL A C 12
ATOM 16828 O O . VAL A 1 34 ? 27.600 2.120 5.956 1.00 52.45 34 VAL A O 12
ATOM 16841 N N . VAL A 1 35 ? 25.799 1.211 6.953 1.00 64.14 35 VAL A N 12
ATOM 16842 C CA . VAL A 1 35 ? 24.865 2.183 6.398 1.00 32.11 35 VAL A CA 12
ATOM 16843 C C . VAL A 1 35 ? 24.033 2.834 7.497 1.00 13.11 35 VAL A C 12
ATOM 16844 O O . VAL A 1 35 ? 23.618 2.174 8.449 1.00 34.24 35 VAL A O 12
ATOM 16857 N N . SER A 1 36 ? 23.792 4.134 7.358 1.00 21.01 36 SER A N 12
ATOM 16858 C CA . SER A 1 36 ? 23.012 4.876 8.341 1.00 13.31 36 SER A CA 12
ATOM 16859 C C . SER A 1 36 ? 21.967 5.752 7.656 1.00 33.22 36 SER A C 12
ATOM 16860 O O . SER A 1 36 ? 22.017 5.964 6.444 1.00 32.23 36 SER A O 12
ATOM 16868 N N . ILE A 1 37 ? 21.021 6.257 8.441 1.00 2.22 37 ILE A N 12
ATOM 16869 C CA . ILE A 1 37 ? 19.965 7.110 7.912 1.00 53.34 37 ILE A CA 12
ATOM 16870 C C . ILE A 1 37 ? 20.138 8.552 8.376 1.00 41.52 37 ILE A C 12
ATOM 16871 O O . ILE A 1 37 ? 20.573 8.806 9.499 1.00 21.21 37 ILE A O 12
ATOM 16887 N N . SER A 1 38 ? 19.793 9.495 7.504 1.00 62.41 38 SER A N 12
ATOM 16888 C CA . SER A 1 38 ? 19.912 10.912 7.823 1.00 5.43 38 SER A CA 12
ATOM 16889 C C . SER A 1 38 ? 19.451 11.774 6.652 1.00 60.12 38 SER A C 12
ATOM 16890 O O . SER A 1 38 ? 18.961 11.263 5.646 1.00 61.42 38 SER A O 12
ATOM 16898 N N . GLY A 1 39 ? 19.612 13.086 6.791 1.00 14.50 39 GLY A N 12
ATOM 16899 C CA . GLY A 1 39 ? 19.207 13.999 5.738 1.00 51.21 39 GLY A CA 12
ATOM 16900 C C . GLY A 1 39 ? 18.971 15.407 6.249 1.00 22.52 39 GLY A C 12
ATOM 16901 O O . GLY A 1 39 ? 19.834 15.989 6.904 1.00 2.23 39 GLY A O 12
ATOM 16905 N N . GLY A 1 40 ? 17.798 15.956 5.948 1.00 62.51 40 GLY A N 12
ATOM 16906 C CA . GLY A 1 40 ? 17.473 17.300 6.388 1.00 64.21 40 GLY A CA 12
ATOM 16907 C C . GLY A 1 40 ? 16.567 17.309 7.603 1.00 4.01 40 GLY A C 12
ATOM 16908 O O . GLY A 1 40 ? 16.540 18.281 8.358 1.00 52.12 40 GLY A O 12
ATOM 16912 N N . SER A 1 41 ? 15.823 16.224 7.792 1.00 13.44 41 SER A N 12
ATOM 16913 C CA . SER A 1 41 ? 14.907 16.114 8.922 1.00 72.43 41 SER A CA 12
ATOM 16914 C C . SER A 1 41 ? 15.103 14.789 9.653 1.00 62.15 41 SER A C 12
ATOM 16915 O O . SER A 1 41 ? 15.717 13.862 9.126 1.00 32.41 41 SER A O 12
ATOM 16923 N N . GLY A 1 42 ? 14.577 14.708 10.871 1.00 53.41 42 GLY A N 12
ATOM 16924 C CA . GLY A 1 42 ? 14.704 13.494 11.655 1.00 4.24 42 GLY A CA 12
ATOM 16925 C C . GLY A 1 42 ? 13.371 12.999 12.179 1.00 53.23 42 GLY A C 12
ATOM 16926 O O . GLY A 1 42 ? 12.382 12.966 11.445 1.00 23.54 42 GLY A O 12
ATOM 16930 N N . ASP A 1 43 ? 13.342 12.612 13.449 1.00 2.53 43 ASP A N 12
ATOM 16931 C CA . ASP A 1 43 ? 12.120 12.116 14.070 1.00 32.22 43 ASP A CA 12
ATOM 16932 C C . ASP A 1 43 ? 11.735 10.754 13.500 1.00 40.32 43 ASP A C 12
ATOM 16933 O O . ASP A 1 43 ? 10.573 10.352 13.556 1.00 2.54 43 ASP A O 12
ATOM 16942 N N . ALA A 1 44 ? 12.718 10.050 12.950 1.00 63.44 44 ALA A N 12
ATOM 16943 C CA . ALA A 1 44 ? 12.483 8.733 12.370 1.00 51.12 44 ALA A CA 12
ATOM 16944 C C . ALA A 1 44 ? 13.213 7.649 13.155 1.00 21.20 44 ALA A C 12
ATOM 16945 O O . ALA A 1 44 ? 14.443 7.619 13.194 1.00 42.01 44 ALA A O 12
ATOM 16952 N N . ASP A 1 45 ? 12.448 6.761 13.780 1.00 71.32 45 ASP A N 12
ATOM 16953 C CA . ASP A 1 45 ? 13.022 5.674 14.564 1.00 24.12 45 ASP A CA 12
ATOM 16954 C C . ASP A 1 45 ? 13.498 4.542 13.658 1.00 11.24 45 ASP A C 12
ATOM 16955 O O . ASP A 1 45 ? 12.801 4.146 12.723 1.00 14.53 45 ASP A O 12
ATOM 16964 N N . LEU A 1 46 ? 14.689 4.026 13.941 1.00 52.01 46 LEU A N 12
ATOM 16965 C CA . LEU A 1 46 ? 15.259 2.940 13.151 1.00 31.02 46 LEU A CA 12
ATOM 16966 C C . LEU A 1 46 ? 15.116 1.606 13.877 1.00 70.13 46 LEU A C 12
ATOM 16967 O O . LEU A 1 46 ? 15.521 1.469 15.031 1.00 12.25 46 LEU A O 12
ATOM 16983 N N . TYR A 1 47 ? 14.540 0.625 13.191 1.00 30.45 47 TYR A N 12
ATOM 16984 C CA . TYR A 1 47 ? 14.344 -0.699 13.771 1.00 74.14 47 TYR A CA 12
ATOM 16985 C C . TYR A 1 47 ? 14.752 -1.791 12.786 1.00 55.42 47 TYR A C 12
ATOM 16986 O O . TYR A 1 47 ? 14.636 -1.622 11.571 1.00 72.40 47 TYR A O 12
ATOM 17004 N N . LEU A 1 48 ? 15.229 -2.910 13.318 1.00 31.02 48 LEU A N 12
ATOM 17005 C CA . LEU A 1 48 ? 15.654 -4.032 12.488 1.00 41.42 48 LEU A CA 12
ATOM 17006 C C . LEU A 1 48 ? 15.572 -5.344 13.261 1.00 2.33 48 LEU A C 12
ATOM 17007 O O . LEU A 1 48 ? 16.022 -5.433 14.404 1.00 43.22 48 LEU A O 12
ATOM 17023 N N . LYS A 1 49 ? 14.996 -6.361 12.630 1.00 23.43 49 LYS A N 12
ATOM 17024 C CA . LYS A 1 49 ? 14.858 -7.671 13.257 1.00 50.25 49 LYS A CA 12
ATOM 17025 C C . LYS A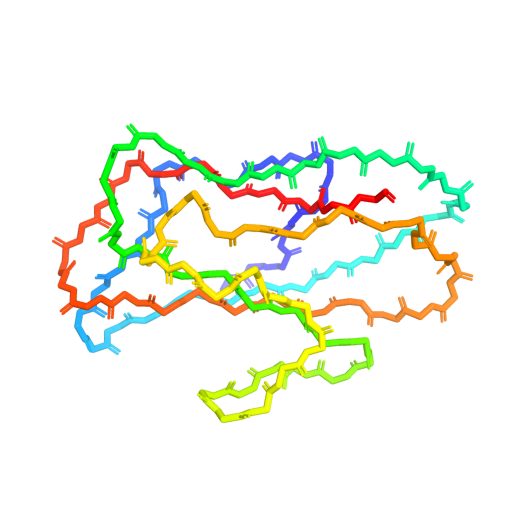 1 49 ? 15.009 -8.785 12.226 1.00 20.42 49 LYS A C 12
ATOM 17026 O O . LYS A 1 49 ? 14.282 -8.829 11.234 1.00 31.13 49 LYS A O 12
ATOM 17045 N N . ALA A 1 50 ? 15.957 -9.685 12.469 1.00 74.10 50 ALA A N 12
ATOM 17046 C CA . ALA A 1 50 ? 16.200 -10.801 11.564 1.00 71.41 50 ALA A CA 12
ATOM 17047 C C . ALA A 1 50 ? 15.194 -11.924 11.794 1.00 55.25 50 ALA A C 12
ATOM 17048 O O . ALA A 1 50 ? 15.537 -12.980 12.322 1.00 60.30 50 ALA A O 12
ATOM 17055 N N . GLY A 1 51 ? 13.948 -11.687 11.393 1.00 11.22 51 GLY A N 12
ATOM 17056 C CA . GLY A 1 51 ? 12.911 -12.687 11.565 1.00 75.10 51 GLY A CA 12
ATOM 17057 C C . GLY A 1 51 ? 11.517 -12.094 11.499 1.00 70.31 51 GLY A C 12
ATOM 17058 O O . GLY A 1 51 ? 10.871 -12.125 10.451 1.00 1.25 51 GLY A O 12
ATOM 17062 N N . SER A 1 52 ? 11.051 -11.555 12.621 1.00 42.21 52 SER A N 12
ATOM 17063 C CA . SER A 1 52 ? 9.723 -10.957 12.688 1.00 73.43 52 SER A CA 12
ATOM 17064 C C . SER A 1 52 ? 9.815 -9.442 12.841 1.00 25.32 52 SER A C 12
ATOM 17065 O O . SER A 1 52 ? 10.683 -8.930 13.549 1.00 40.23 52 SER A O 12
ATOM 17073 N N . LYS A 1 53 ? 8.915 -8.730 12.173 1.00 73.01 53 LYS A N 12
ATOM 17074 C CA . LYS A 1 53 ? 8.892 -7.273 12.234 1.00 33.42 53 LYS A CA 12
ATOM 17075 C C . LYS A 1 53 ? 9.099 -6.786 13.664 1.00 1.34 53 LYS A C 12
ATOM 17076 O O . LYS A 1 53 ? 8.343 -7.122 14.576 1.00 23.03 53 LYS A O 12
ATOM 17095 N N . PRO A 1 54 ? 10.146 -5.973 13.867 1.00 5.33 54 PRO A N 12
ATOM 17096 C CA . PRO A 1 54 ? 10.476 -5.420 15.184 1.00 11.34 54 PRO A CA 12
ATOM 17097 C C . PRO A 1 54 ? 9.457 -4.385 15.650 1.00 44.21 54 PRO A C 12
ATOM 17098 O O . PRO A 1 54 ? 8.946 -3.598 14.852 1.00 71.51 54 PRO A O 12
ATOM 17109 N N . THR A 1 55 ? 9.166 -4.389 16.947 1.00 24.21 55 THR A N 12
ATOM 17110 C CA . THR A 1 55 ? 8.208 -3.451 17.519 1.00 65.42 55 THR A CA 12
ATOM 17111 C C . THR A 1 55 ? 8.907 -2.415 18.392 1.00 62.42 55 THR A C 12
ATOM 17112 O O . THR A 1 55 ? 10.126 -2.452 18.562 1.00 4.50 55 THR A O 12
ATOM 17123 N N . THR A 1 56 ? 8.128 -1.491 18.945 1.00 75.42 56 THR A N 12
ATOM 17124 C CA . THR A 1 56 ? 8.672 -0.445 19.800 1.00 13.44 56 THR A CA 12
ATOM 17125 C C . THR A 1 56 ? 9.371 -1.038 21.018 1.00 11.22 56 THR A C 12
ATOM 17126 O O . THR A 1 56 ? 10.162 -0.366 21.680 1.00 13.03 56 THR A O 12
ATOM 17137 N N . SER A 1 57 ? 9.075 -2.301 21.308 1.00 51.12 57 SER A N 12
ATOM 17138 C CA . SER A 1 57 ? 9.673 -2.984 22.449 1.00 44.13 57 SER A CA 12
ATOM 17139 C C . SER A 1 57 ? 10.563 -4.134 21.988 1.00 71.54 57 SER A C 12
ATOM 17140 O O . SER A 1 57 ? 11.503 -4.523 22.681 1.00 72.32 57 SER A O 12
ATOM 17148 N N . SER A 1 58 ? 10.259 -4.675 20.812 1.00 54.11 58 SER A N 12
ATOM 17149 C CA . SER A 1 58 ? 11.027 -5.784 20.258 1.00 2.44 58 SER A CA 12
ATOM 17150 C C . SER A 1 58 ? 11.971 -5.297 19.162 1.00 35.15 58 SER A C 12
ATOM 17151 O O . SER A 1 58 ? 11.542 -4.674 18.191 1.00 32.31 58 SER A O 12
ATOM 17159 N N . TRP A 1 59 ? 13.256 -5.586 19.327 1.00 43.13 59 TRP A N 12
ATOM 17160 C CA . TRP A 1 59 ? 14.262 -5.178 18.352 1.00 74.23 59 TRP A CA 12
ATOM 17161 C C . TRP A 1 59 ? 15.457 -6.124 18.375 1.00 5.40 59 TRP A C 12
ATOM 17162 O O . TRP A 1 59 ? 15.747 -6.747 19.396 1.00 25.41 59 TRP A O 12
ATOM 17183 N N . ASP A 1 60 ? 16.148 -6.225 17.245 1.00 41.12 60 ASP A N 12
ATOM 17184 C CA . ASP A 1 60 ? 17.314 -7.094 17.137 1.00 41.05 60 ASP A CA 12
ATOM 17185 C C . ASP A 1 60 ? 18.578 -6.278 16.884 1.00 23.33 60 ASP A C 12
ATOM 17186 O O . ASP A 1 60 ? 19.657 -6.622 17.368 1.00 4.35 60 ASP A O 12
ATOM 17195 N N . CYS A 1 61 ? 18.437 -5.199 16.123 1.00 4.45 61 CYS A N 12
ATOM 17196 C CA . CYS A 1 61 ? 19.569 -4.335 15.805 1.00 13.41 61 CYS A CA 12
ATOM 17197 C C . CYS A 1 61 ? 19.138 -2.872 15.753 1.00 63.30 61 CYS A C 12
ATOM 17198 O O . CYS A 1 61 ? 18.215 -2.512 15.023 1.00 72.43 61 CYS A O 12
ATOM 17206 N N . ARG A 1 62 ? 19.813 -2.034 16.533 1.00 34.35 62 ARG A N 12
ATOM 17207 C CA . ARG A 1 62 ? 19.498 -0.611 16.578 1.00 30.55 62 ARG A CA 12
ATOM 17208 C C . ARG A 1 62 ? 20.415 0.117 17.557 1.00 55.32 62 ARG A C 12
ATOM 17209 O O . ARG A 1 62 ? 20.980 -0.476 18.476 1.00 53.03 62 ARG A O 12
ATOM 17230 N N . PRO A 1 63 ? 20.567 1.435 17.356 1.00 33.22 63 PRO A N 12
ATOM 17231 C CA . PRO A 1 63 ? 21.414 2.273 18.210 1.00 34.01 63 PRO A CA 12
ATOM 17232 C C . PRO A 1 63 ? 20.829 2.454 19.607 1.00 25.20 63 PRO A C 12
ATOM 17233 O O . PRO A 1 63 ? 20.997 3.503 20.229 1.00 32.13 63 PRO A O 12
ATOM 17244 N N . TYR A 1 64 ? 20.144 1.425 20.094 1.00 4.43 64 TYR A N 12
ATOM 17245 C CA . TYR A 1 64 ? 19.534 1.472 21.418 1.00 72.15 64 TYR A CA 12
ATOM 17246 C C . TYR A 1 64 ? 18.890 2.831 21.673 1.00 41.30 64 TYR A C 12
ATOM 17247 O O . TYR A 1 64 ? 18.984 3.378 22.772 1.00 52.31 64 TYR A O 12
ATOM 17265 N N . ARG A 1 65 ? 18.236 3.371 20.650 1.00 71.55 65 ARG A N 12
ATOM 17266 C CA . ARG A 1 65 ? 17.577 4.666 20.761 1.00 15.04 65 ARG A CA 12
ATOM 17267 C C . ARG A 1 65 ? 16.755 4.968 19.512 1.00 70.35 65 ARG A C 12
ATOM 17268 O O . ARG A 1 65 ? 16.653 4.138 18.608 1.00 61.41 65 ARG A O 12
ATOM 17289 N N . TYR A 1 66 ? 16.171 6.160 19.468 1.00 73.24 66 TYR A N 12
ATOM 17290 C CA . TYR A 1 66 ? 15.356 6.570 18.330 1.00 34.03 66 TYR A CA 12
ATOM 17291 C C . TYR A 1 66 ? 15.799 7.932 17.805 1.00 23.02 66 TYR A C 12
ATOM 17292 O O . TYR A 1 66 ? 16.351 8.745 18.545 1.00 44.54 66 TYR A O 12
ATOM 17310 N N . GLY A 1 67 ? 15.552 8.173 16.521 1.00 3.10 67 GLY A N 12
ATOM 17311 C CA . GLY A 1 67 ? 15.932 9.437 15.917 1.00 14.13 67 GLY A CA 12
ATOM 17312 C C . GLY A 1 67 ? 16.900 9.261 14.764 1.00 1.45 67 GLY A C 12
ATOM 17313 O O . GLY A 1 67 ? 17.798 8.423 14.822 1.00 60.40 67 GLY A O 12
ATOM 17317 N N . ASN A 1 68 ? 16.717 10.054 13.714 1.00 54.15 68 ASN A N 12
ATOM 17318 C CA . ASN A 1 68 ? 17.580 9.981 12.541 1.00 64.42 68 ASN A CA 12
ATOM 17319 C C . ASN A 1 68 ? 19.050 10.053 12.943 1.00 65.45 68 ASN A C 12
ATOM 17320 O O . ASN A 1 68 ? 19.376 10.341 14.093 1.00 4.11 68 ASN A O 12
ATOM 17331 N N . ASN A 1 69 ? 19.934 9.789 11.985 1.00 74.41 69 ASN A N 12
ATOM 17332 C CA . ASN A 1 69 ? 21.369 9.823 12.239 1.00 43.54 69 ASN A CA 12
ATOM 17333 C C . ASN A 1 69 ? 21.777 8.722 13.213 1.00 55.22 69 ASN A C 12
ATOM 17334 O O . ASN A 1 69 ? 22.882 8.737 13.754 1.00 74.42 69 ASN A O 12
ATOM 17345 N N . GLU A 1 70 ? 20.876 7.769 13.430 1.00 13.02 70 GLU A N 12
ATOM 17346 C CA . GLU A 1 70 ? 21.142 6.660 14.339 1.00 12.53 70 GLU A CA 12
ATOM 17347 C C . GLU A 1 70 ? 20.803 5.325 13.683 1.00 52.20 70 GLU A C 12
ATOM 17348 O O . GLU A 1 70 ? 19.632 4.975 13.531 1.00 4.25 70 GLU A O 12
ATOM 17360 N N . SER A 1 71 ? 21.836 4.584 13.295 1.00 53.12 71 SER A N 12
ATOM 17361 C CA . SER A 1 71 ? 21.648 3.289 12.651 1.00 45.44 71 SER A CA 12
ATOM 17362 C C . SER A 1 71 ? 22.620 2.257 13.214 1.00 34.44 71 SER A C 12
ATOM 17363 O O . SER A 1 71 ? 23.478 2.580 14.036 1.00 23.51 71 SER A O 12
ATOM 17371 N N . CYS A 1 72 ? 22.477 1.014 12.767 1.00 0.11 72 CYS A N 12
ATOM 17372 C CA . CYS A 1 72 ? 23.341 -0.068 13.227 1.00 54.12 72 CYS A CA 12
ATOM 17373 C C . CYS A 1 72 ? 24.156 -0.640 12.072 1.00 23.32 72 CYS A C 12
ATOM 17374 O O . CYS A 1 72 ? 23.747 -0.568 10.914 1.00 52.24 72 CYS A O 12
ATOM 17382 N N . SER A 1 73 ? 25.314 -1.208 12.396 1.00 34.04 73 SER A N 12
ATOM 17383 C CA . SER A 1 73 ? 26.190 -1.788 11.386 1.00 62.13 73 SER A CA 12
ATOM 17384 C C . SER A 1 73 ? 26.576 -3.217 11.756 1.00 34.03 73 SER A C 12
ATOM 17385 O O . SER A 1 73 ? 27.325 -3.444 12.706 1.00 1.22 73 SER A O 12
ATOM 17393 N N . VAL A 1 74 ? 26.057 -4.178 10.999 1.00 70.52 74 VAL A N 12
ATOM 17394 C CA . VAL A 1 74 ? 26.346 -5.586 11.246 1.00 65.05 74 VAL A CA 12
ATOM 17395 C C . VAL A 1 74 ? 26.318 -6.388 9.950 1.00 73.35 74 VAL A C 12
ATOM 17396 O O . VAL A 1 74 ? 25.632 -6.022 8.995 1.00 13.35 74 VAL A O 12
ATOM 17409 N N . SER A 1 75 ? 27.067 -7.486 9.923 1.00 41.24 75 SER A N 12
ATOM 17410 C CA . SER A 1 75 ? 27.130 -8.339 8.742 1.00 24.41 75 SER A CA 12
ATOM 17411 C C . SER A 1 75 ? 25.840 -9.137 8.579 1.00 63.32 75 SER A C 12
ATOM 17412 O O . SER A 1 75 ? 25.549 -10.036 9.368 1.00 42.32 75 SER A O 12
ATOM 17420 N N . ALA A 1 76 ? 25.071 -8.802 7.549 1.00 53.44 76 ALA A N 12
ATOM 17421 C CA . ALA A 1 76 ? 23.813 -9.487 7.279 1.00 12.05 76 ALA A CA 12
ATOM 17422 C C . ALA A 1 76 ? 24.048 -10.786 6.516 1.00 32.24 76 ALA A C 12
ATOM 17423 O O . ALA A 1 76 ? 24.759 -10.807 5.512 1.00 31.33 76 ALA A O 12
ATOM 17430 N N . ALA A 1 77 ? 23.446 -11.868 7.000 1.00 62.10 77 ALA A N 12
ATOM 17431 C CA . ALA A 1 77 ? 23.589 -13.171 6.362 1.00 23.03 77 ALA A CA 12
ATOM 17432 C C . ALA A 1 77 ? 22.384 -13.488 5.484 1.00 51.53 77 ALA A C 12
ATOM 17433 O O . ALA A 1 77 ? 21.237 -13.218 5.841 1.00 31.22 77 ALA A O 12
ATOM 17440 N N . PRO A 1 78 ? 22.647 -14.072 4.306 1.00 74.44 78 PRO A N 12
ATOM 17441 C CA . PRO A 1 78 ? 21.596 -14.438 3.351 1.00 15.14 78 PRO A CA 12
ATOM 17442 C C . PRO A 1 78 ? 20.740 -15.598 3.848 1.00 70.52 78 PRO A C 12
ATOM 17443 O O . PRO A 1 78 ? 21.151 -16.353 4.729 1.00 54.33 78 PRO A O 12
ATOM 17454 N N . GLY A 1 79 ? 19.547 -15.736 3.276 1.00 45.12 79 GLY A N 12
ATOM 17455 C CA . GLY A 1 79 ? 18.653 -16.807 3.673 1.00 22.53 79 GLY A CA 12
ATOM 17456 C C . GLY A 1 79 ? 17.659 -16.371 4.731 1.00 4.24 79 GLY A C 12
ATOM 17457 O O . GLY A 1 79 ? 16.630 -17.017 4.933 1.00 45.22 79 GLY A O 12
ATOM 17461 N N . THR A 1 80 ? 17.967 -15.271 5.412 1.00 11.10 80 THR A N 12
ATOM 17462 C CA . THR A 1 80 ? 17.095 -14.750 6.457 1.00 11.01 80 THR A CA 12
ATOM 17463 C C . THR A 1 80 ? 16.471 -13.423 6.042 1.00 50.33 80 THR A C 12
ATOM 17464 O O . THR A 1 80 ? 17.177 -12.464 5.725 1.00 32.34 80 THR A O 12
ATOM 17475 N N . THR A 1 81 ? 15.142 -13.372 6.045 1.00 44.40 81 THR A N 12
ATOM 17476 C CA . THR A 1 81 ? 14.423 -12.162 5.668 1.00 41.50 81 THR A CA 12
ATOM 17477 C C . THR A 1 81 ? 14.568 -11.081 6.734 1.00 71.32 81 THR A C 12
ATOM 17478 O O . THR A 1 81 ? 14.461 -11.357 7.929 1.00 4.41 81 THR A O 12
ATOM 17489 N N . TYR A 1 82 ? 14.811 -9.852 6.294 1.00 55.42 82 TYR A N 12
ATOM 17490 C CA . TYR A 1 82 ? 14.972 -8.730 7.211 1.00 54.41 82 TYR A CA 12
ATOM 17491 C C . TYR A 1 82 ? 13.721 -7.856 7.228 1.00 31.21 82 TYR A C 12
ATOM 17492 O O . TYR A 1 82 ? 13.091 -7.633 6.194 1.00 50.32 82 TYR A O 12
ATOM 17510 N N . HIS A 1 83 ? 13.367 -7.364 8.411 1.00 1.21 83 HIS A N 12
ATOM 17511 C CA . HIS A 1 83 ? 12.192 -6.513 8.565 1.00 63.12 83 HIS A CA 12
ATOM 17512 C C . HIS A 1 83 ? 12.600 -5.064 8.811 1.00 14.44 83 HIS A C 12
ATOM 17513 O O . HIS A 1 83 ? 13.732 -4.785 9.206 1.00 41.34 83 HIS A O 12
ATOM 17527 N N . VAL A 1 84 ? 11.669 -4.144 8.576 1.00 60.12 84 VAL A N 12
ATOM 17528 C CA . VAL A 1 84 ? 11.931 -2.723 8.773 1.00 70.45 84 VAL A CA 12
ATOM 17529 C C . VAL A 1 84 ? 10.745 -2.033 9.437 1.00 43.20 84 VAL A C 12
ATOM 17530 O O . VAL A 1 84 ? 9.592 -2.295 9.098 1.00 33.21 84 VAL A O 12
ATOM 17543 N N . MET A 1 85 ? 11.038 -1.148 10.385 1.00 71.42 85 MET A N 12
ATOM 17544 C CA . MET A 1 85 ? 9.995 -0.418 11.096 1.00 21.12 85 MET A CA 12
ATOM 17545 C C . MET A 1 85 ? 10.432 1.016 11.380 1.00 62.53 85 MET A C 12
ATOM 17546 O O . MET A 1 85 ? 11.464 1.246 12.011 1.00 41.11 85 MET A O 12
ATOM 17560 N N . ILE A 1 86 ? 9.642 1.974 10.909 1.00 13.44 86 ILE A N 12
ATOM 17561 C CA . ILE A 1 86 ? 9.948 3.385 11.114 1.00 73.24 86 ILE A CA 12
ATOM 17562 C C . ILE A 1 86 ? 8.856 4.072 11.926 1.00 12.13 86 ILE A C 12
ATOM 17563 O O . ILE A 1 86 ? 7.727 4.230 11.462 1.00 54.03 86 ILE A O 12
ATOM 17579 N N . LYS A 1 87 ? 9.200 4.481 13.143 1.00 41.33 87 LYS A N 12
ATOM 17580 C CA . LYS A 1 87 ? 8.251 5.155 14.021 1.00 42.31 87 LYS A CA 12
ATOM 17581 C C . LYS A 1 87 ? 8.534 6.653 14.081 1.00 65.11 87 LYS A C 12
ATOM 17582 O O . LYS A 1 87 ? 9.671 7.071 14.299 1.00 14.32 87 LYS A O 12
ATOM 17601 N N . GLY A 1 88 ? 7.493 7.456 13.887 1.00 53.21 88 GLY A N 12
ATOM 17602 C CA . GLY A 1 88 ? 7.651 8.898 13.924 1.00 12.24 88 GLY A CA 12
ATOM 17603 C C . GLY A 1 88 ? 7.279 9.487 15.271 1.00 43.43 88 GLY A C 12
ATOM 17604 O O . GLY A 1 88 ? 6.582 8.853 16.063 1.00 52.14 88 GLY A O 12
ATOM 17608 N N . TYR A 1 89 ? 7.747 10.703 15.532 1.00 60.11 89 TYR A N 12
ATOM 17609 C CA . TYR A 1 89 ? 7.463 11.376 16.794 1.00 43.23 89 TYR A CA 12
ATOM 17610 C C . TYR A 1 89 ? 6.683 12.666 16.560 1.00 51.04 89 TYR A C 12
ATOM 17611 O O . TYR A 1 89 ? 5.912 13.102 17.414 1.00 2.45 89 TYR A O 12
ATOM 17629 N N . SER A 1 90 ? 6.888 13.271 15.394 1.00 5.01 90 SER A N 12
ATOM 17630 C CA . SER A 1 90 ? 6.207 14.513 15.047 1.00 64.23 90 SER A CA 12
ATOM 17631 C C . SER A 1 90 ? 6.355 14.815 13.559 1.00 51.43 90 SER A C 12
ATOM 17632 O O . SER A 1 90 ? 7.451 14.741 13.005 1.00 51.41 90 SER A O 12
ATOM 17640 N N . ASN A 1 91 ? 5.242 15.157 12.918 1.00 72.55 91 ASN A N 12
ATOM 17641 C CA . ASN A 1 91 ? 5.246 15.470 11.493 1.00 13.12 91 ASN A CA 12
ATOM 17642 C C . ASN A 1 91 ? 6.600 16.024 11.062 1.00 63.12 91 ASN A C 12
ATOM 17643 O O . ASN A 1 91 ? 7.012 17.098 11.501 1.00 53.25 91 ASN A O 12
ATOM 17654 N N . TYR A 1 92 ? 7.288 15.284 10.200 1.00 63.32 92 TYR A N 12
ATOM 17655 C CA . TYR A 1 92 ? 8.597 15.699 9.710 1.00 3.20 92 TYR A CA 12
ATOM 17656 C C . TYR A 1 92 ? 9.126 14.717 8.669 1.00 4.32 92 TYR A C 12
ATOM 17657 O O . TYR A 1 92 ? 9.417 13.562 8.980 1.00 3.33 92 TYR A O 12
ATOM 17675 N N . SER A 1 93 ? 9.249 15.186 7.431 1.00 10.05 93 SER A N 12
ATOM 17676 C CA . SER A 1 93 ? 9.740 14.350 6.342 1.00 20.25 93 SER A CA 12
ATOM 17677 C C . SER A 1 93 ? 10.987 14.960 5.709 1.00 72.41 93 SER A C 12
ATOM 17678 O O . SER A 1 93 ? 11.215 16.165 5.797 1.00 40.33 93 SER A O 12
ATOM 17686 N N . GLY A 1 94 ? 11.791 14.116 5.070 1.00 65.22 94 GLY A N 12
ATOM 17687 C CA . GLY A 1 94 ? 13.006 14.589 4.431 1.00 75.43 94 GLY A CA 12
ATOM 17688 C C . GLY A 1 94 ? 14.232 13.815 4.872 1.00 41.02 94 GLY A C 12
ATOM 17689 O O . GLY A 1 94 ? 15.354 14.314 4.786 1.00 42.22 94 GLY A O 12
ATOM 17693 N N . VAL A 1 95 ? 14.019 12.592 5.348 1.00 42.24 95 VAL A N 12
ATOM 17694 C CA . VAL A 1 95 ? 15.117 11.748 5.805 1.00 75.02 95 VAL A CA 12
ATOM 17695 C C . VAL A 1 95 ? 15.308 10.549 4.883 1.00 45.01 95 VAL A C 12
ATOM 17696 O O . VAL A 1 95 ? 14.346 10.015 4.331 1.00 33.33 95 VAL A O 12
ATOM 17709 N N . THR A 1 96 ? 16.559 10.129 4.720 1.00 43.14 96 THR A N 12
ATOM 17710 C CA . THR A 1 96 ? 16.879 8.993 3.864 1.00 53.40 96 THR A CA 12
ATOM 17711 C C . THR A 1 96 ? 17.074 7.724 4.685 1.00 13.03 96 THR A C 12
ATOM 17712 O O . THR A 1 96 ? 18.008 7.625 5.481 1.00 24.15 96 THR A O 12
ATOM 17723 N N . LEU A 1 97 ? 16.187 6.755 4.487 1.00 62.20 97 LEU A N 12
ATOM 17724 C CA . LEU A 1 97 ? 16.262 5.490 5.209 1.00 25.44 97 LEU A CA 12
ATOM 17725 C C . LEU A 1 97 ? 16.789 4.378 4.307 1.00 3.14 97 LEU A C 12
ATOM 17726 O O . LEU A 1 97 ? 16.250 4.131 3.228 1.00 21.15 97 LEU A O 12
ATOM 17742 N N . LYS A 1 98 ? 17.845 3.709 4.757 1.00 22.33 98 LYS A N 12
ATOM 17743 C CA . LYS A 1 98 ? 18.444 2.620 3.994 1.00 40.42 98 LYS A CA 12
ATOM 17744 C C . LYS A 1 98 ? 18.706 1.410 4.885 1.00 54.22 98 LYS A C 12
ATOM 17745 O O . LYS A 1 98 ? 18.680 1.513 6.112 1.00 23.00 98 LYS A O 12
ATOM 17764 N N . LEU A 1 99 ? 18.958 0.265 4.260 1.00 1.24 99 LEU A N 12
ATOM 17765 C CA . LEU A 1 99 ? 19.226 -0.965 4.997 1.00 23.01 99 LEU A CA 12
ATOM 17766 C C . LEU A 1 99 ? 20.719 -1.125 5.265 1.00 44.03 99 LEU A C 12
ATOM 17767 O O . LEU A 1 99 ? 21.547 -0.856 4.395 1.00 62.33 99 LEU A O 12
ATOM 17783 N N . GLN A 1 100 ? 21.055 -1.566 6.473 1.00 51.12 100 GLN A N 12
ATOM 17784 C CA . GLN A 1 100 ? 22.448 -1.763 6.854 1.00 65.13 100 GLN A CA 12
ATOM 17785 C C . GLN A 1 100 ? 22.845 -3.230 6.728 1.00 72.41 100 GLN A C 12
ATOM 17786 O O . GLN A 1 100 ? 22.355 -4.082 7.470 1.00 52.01 100 GLN A O 12
ATOM 17800 N N . TYR A 1 101 ? 23.734 -3.519 5.784 1.00 10.12 101 TYR A N 12
ATOM 17801 C CA . TYR A 1 101 ? 24.194 -4.884 5.559 1.00 21.13 101 TYR A CA 12
ATOM 17802 C C . TYR A 1 101 ? 25.683 -5.015 5.866 1.00 51.20 101 TYR A C 12
ATOM 17803 O O . TYR A 1 101 ? 26.121 -6.002 6.454 1.00 11.01 101 TYR A O 12
ATOM 17821 N N . GLY A 1 1 ? 0.975 -0.029 -1.976 1.00 65.42 1 GLY A N 13
ATOM 17822 C CA . GLY A 1 1 ? 2.318 0.117 -1.445 1.00 40.11 1 GLY A CA 13
ATOM 17823 C C . GLY A 1 1 ? 3.154 -1.134 -1.630 1.00 44.53 1 GLY A C 13
ATOM 17824 O O . GLY A 1 1 ? 2.627 -2.200 -1.942 1.00 31.44 1 GLY A O 13
ATOM 17828 N N . ASN A 1 2 ? 4.463 -1.002 -1.440 1.00 1.12 2 ASN A N 13
ATOM 17829 C CA . ASN A 1 2 ? 5.375 -2.130 -1.590 1.00 73.31 2 ASN A CA 13
ATOM 17830 C C . ASN A 1 2 ? 6.344 -2.207 -0.414 1.00 51.03 2 ASN A C 13
ATOM 17831 O O . ASN A 1 2 ? 6.247 -1.430 0.536 1.00 61.22 2 ASN A O 13
ATOM 17842 N N . VAL A 1 3 ? 7.279 -3.149 -0.486 1.00 2.12 3 VAL A N 13
ATOM 17843 C CA . VAL A 1 3 ? 8.268 -3.327 0.571 1.00 13.51 3 VAL A CA 13
ATOM 17844 C C . VAL A 1 3 ? 9.681 -3.105 0.045 1.00 41.15 3 VAL A C 13
ATOM 17845 O O . VAL A 1 3 ? 10.211 -3.923 -0.708 1.00 75.55 3 VAL A O 13
ATOM 17858 N N . LEU A 1 4 ? 10.288 -1.993 0.445 1.00 23.54 4 LEU A N 13
ATOM 17859 C CA . LEU A 1 4 ? 11.642 -1.663 0.015 1.00 63.24 4 LEU A CA 13
ATOM 17860 C C . LEU A 1 4 ? 12.516 -1.284 1.206 1.00 13.12 4 LEU A C 13
ATOM 17861 O O . LEU A 1 4 ? 12.034 -0.719 2.188 1.00 11.51 4 LEU A O 13
ATOM 17877 N N . LYS A 1 5 ? 13.804 -1.597 1.113 1.00 54.34 5 LYS A N 13
ATOM 17878 C CA . LYS A 1 5 ? 14.747 -1.286 2.181 1.00 75.15 5 LYS A CA 13
ATOM 17879 C C . LYS A 1 5 ? 16.176 -1.248 1.650 1.00 21.10 5 LYS A C 13
ATOM 17880 O O . LYS A 1 5 ? 16.975 -0.404 2.052 1.00 11.54 5 LYS A O 13
ATOM 17899 N N . ASN A 1 6 ? 16.491 -2.168 0.744 1.00 51.13 6 ASN A N 13
ATOM 17900 C CA . ASN A 1 6 ? 17.824 -2.238 0.157 1.00 24.45 6 ASN A CA 13
ATOM 17901 C C . ASN A 1 6 ? 17.805 -1.775 -1.296 1.00 72.41 6 ASN A C 13
ATOM 17902 O O . ASN A 1 6 ? 16.762 -1.790 -1.949 1.00 21.13 6 ASN A O 13
ATOM 17913 N N . ASN A 1 7 ? 18.966 -1.365 -1.797 1.00 32.35 7 ASN A N 13
ATOM 17914 C CA . ASN A 1 7 ? 19.082 -0.898 -3.173 1.00 43.11 7 ASN A CA 13
ATOM 17915 C C . ASN A 1 7 ? 18.841 0.606 -3.259 1.00 53.03 7 ASN A C 13
ATOM 17916 O O . ASN A 1 7 ? 19.757 1.379 -3.542 1.00 71.34 7 ASN A O 13
ATOM 17927 N N . THR A 1 8 ? 17.600 1.016 -3.012 1.00 62.35 8 THR A N 13
ATOM 17928 C CA . THR A 1 8 ? 17.237 2.426 -3.062 1.00 40.35 8 THR A CA 13
ATOM 17929 C C . THR A 1 8 ? 16.562 2.866 -1.768 1.00 41.44 8 THR A C 13
ATOM 17930 O O . THR A 1 8 ? 15.461 2.428 -1.434 1.00 25.23 8 THR A O 13
ATOM 17941 N N . PRO A 1 9 ? 17.235 3.755 -1.022 1.00 33.22 9 PRO A N 13
ATOM 17942 C CA . PRO A 1 9 ? 16.718 4.275 0.247 1.00 34.25 9 PRO A CA 13
ATOM 17943 C C . PRO A 1 9 ? 15.521 5.199 0.051 1.00 73.13 9 PRO A C 13
ATOM 17944 O O . PRO A 1 9 ? 15.372 5.824 -1.000 1.00 31.53 9 PRO A O 13
ATOM 17955 N N . VAL A 1 10 ? 14.669 5.282 1.068 1.00 23.12 10 VAL A N 13
ATOM 17956 C CA . VAL A 1 10 ? 13.486 6.131 1.007 1.00 11.44 10 VAL A CA 13
ATOM 17957 C C . VAL A 1 10 ? 13.826 7.574 1.365 1.00 31.22 10 VAL A C 13
ATOM 17958 O O . VAL A 1 10 ? 14.180 7.874 2.505 1.00 2.51 10 VAL A O 13
ATOM 17971 N N . SER A 1 11 ? 13.715 8.463 0.384 1.00 41.14 11 SER A N 13
ATOM 17972 C CA . SER A 1 11 ? 14.014 9.875 0.594 1.00 70.24 11 SER A CA 13
ATOM 17973 C C . SER A 1 11 ? 12.824 10.595 1.221 1.00 72.44 11 SER A C 13
ATOM 17974 O O . SER A 1 11 ? 11.672 10.227 0.992 1.00 1.45 11 SER A O 13
ATOM 17982 N N . ASN A 1 12 ? 13.112 11.622 2.012 1.00 1.54 12 ASN A N 13
ATOM 17983 C CA . ASN A 1 12 ? 12.066 12.395 2.674 1.00 65.33 12 ASN A CA 13
ATOM 17984 C C . ASN A 1 12 ? 11.048 11.474 3.338 1.00 74.51 12 ASN A C 13
ATOM 17985 O O . ASN A 1 12 ? 9.886 11.418 2.931 1.00 64.22 12 ASN A O 13
ATOM 17996 N N . LEU A 1 13 ? 11.490 10.753 4.363 1.00 73.25 13 LEU A N 13
ATOM 17997 C CA . LEU A 1 13 ? 10.617 9.834 5.085 1.00 74.12 13 LEU A CA 13
ATOM 17998 C C . LEU A 1 13 ? 9.534 10.595 5.844 1.00 71.54 13 LEU A C 13
ATOM 17999 O O . LEU A 1 13 ? 9.410 11.813 5.716 1.00 53.13 13 LEU A O 13
ATOM 18015 N N . THR A 1 14 ? 8.752 9.868 6.636 1.00 24.25 14 THR A N 13
ATOM 18016 C CA . THR A 1 14 ? 7.681 10.473 7.417 1.00 0.41 14 THR A CA 13
ATOM 18017 C C . THR A 1 14 ? 7.733 10.016 8.870 1.00 23.12 14 THR A C 13
ATOM 18018 O O . THR A 1 14 ? 7.967 8.842 9.154 1.00 73.34 14 THR A O 13
ATOM 18029 N N . GLY A 1 15 ? 7.514 10.952 9.789 1.00 74.21 15 GLY A N 13
ATOM 18030 C CA . GLY A 1 15 ? 7.540 10.624 11.202 1.00 14.25 15 GLY A CA 13
ATOM 18031 C C . GLY A 1 15 ? 6.375 11.231 11.960 1.00 44.42 15 GLY A C 13
ATOM 18032 O O . GLY A 1 15 ? 6.571 11.978 12.918 1.00 63.12 15 GLY A O 13
ATOM 18036 N N . ASN A 1 16 ? 5.160 10.912 11.528 1.00 34.13 16 ASN A N 13
ATOM 18037 C CA . ASN A 1 16 ? 3.959 11.433 12.171 1.00 12.33 16 ASN A CA 13
ATOM 18038 C C . ASN A 1 16 ? 3.694 10.717 13.492 1.00 22.01 16 ASN A C 13
ATOM 18039 O O . ASN A 1 16 ? 3.857 9.501 13.595 1.00 22.04 16 ASN A O 13
ATOM 18050 N N . LYS A 1 17 ? 3.284 11.479 14.500 1.00 4.13 17 LYS A N 13
ATOM 18051 C CA . LYS A 1 17 ? 2.995 10.919 15.815 1.00 73.21 17 LYS A CA 13
ATOM 18052 C C . LYS A 1 17 ? 2.052 9.725 15.702 1.00 70.01 17 LYS A C 13
ATOM 18053 O O . LYS A 1 17 ? 2.070 8.826 16.541 1.00 30.23 17 LYS A O 13
ATOM 18072 N N . GLY A 1 18 ? 1.230 9.723 14.657 1.00 73.40 18 GLY A N 13
ATOM 18073 C CA . GLY A 1 18 ? 0.292 8.634 14.453 1.00 65.50 18 GLY A CA 13
ATOM 18074 C C . GLY A 1 18 ? 0.658 7.769 13.263 1.00 65.11 18 GLY A C 13
ATOM 18075 O O . GLY A 1 18 ? 0.902 6.571 13.409 1.00 52.13 18 GLY A O 13
ATOM 18079 N N . SER A 1 19 ? 0.696 8.376 12.081 1.00 2.43 19 SER A N 13
ATOM 18080 C CA . SER A 1 19 ? 1.030 7.653 10.860 1.00 34.20 19 SER A CA 13
ATOM 18081 C C . SER A 1 19 ? 2.404 6.999 10.974 1.00 55.22 19 SER A C 13
ATOM 18082 O O . SER A 1 19 ? 3.335 7.582 11.527 1.00 44.01 19 SER A O 13
ATOM 18090 N N . GLU A 1 20 ? 2.520 5.785 10.446 1.00 73.32 20 GLU A N 13
ATOM 18091 C CA . GLU A 1 20 ? 3.779 5.051 10.489 1.00 42.12 20 GLU A CA 13
ATOM 18092 C C . GLU A 1 20 ? 4.076 4.399 9.141 1.00 15.41 20 GLU A C 13
ATOM 18093 O O . GLU A 1 20 ? 3.226 4.375 8.250 1.00 30.05 20 GLU A O 13
ATOM 18105 N N . VAL A 1 21 ? 5.288 3.873 8.999 1.00 74.50 21 VAL A N 13
ATOM 18106 C CA . VAL A 1 21 ? 5.697 3.220 7.761 1.00 2.11 21 VAL A CA 13
ATOM 18107 C C . VAL A 1 21 ? 6.530 1.975 8.046 1.00 75.24 21 VAL A C 13
ATOM 18108 O O . VAL A 1 21 ? 7.379 1.973 8.937 1.00 43.15 21 VAL A O 13
ATOM 18121 N N . PHE A 1 22 ? 6.280 0.916 7.282 1.00 10.03 22 PHE A N 13
ATOM 18122 C CA . PHE A 1 22 ? 7.006 -0.337 7.452 1.00 21.12 22 PHE A CA 13
ATOM 18123 C C . PHE A 1 22 ? 7.397 -0.927 6.100 1.00 4.43 22 PHE A C 13
ATOM 18124 O O . PHE A 1 22 ? 6.662 -0.804 5.121 1.00 54.32 22 PHE A O 13
ATOM 18141 N N . TYR A 1 23 ? 8.561 -1.566 6.055 1.00 32.11 23 TYR A N 13
ATOM 18142 C CA . TYR A 1 23 ? 9.052 -2.172 4.824 1.00 64.35 23 TYR A CA 13
ATOM 18143 C C . TYR A 1 23 ? 9.756 -3.495 5.111 1.00 72.44 23 TYR A C 13
ATOM 18144 O O . TYR A 1 23 ? 10.083 -3.803 6.257 1.00 21.22 23 TYR A O 13
ATOM 18162 N N . THR A 1 24 ? 9.986 -4.276 4.059 1.00 4.22 24 THR A N 13
ATOM 18163 C CA . THR A 1 24 ? 10.650 -5.566 4.196 1.00 21.01 24 THR A CA 13
ATOM 18164 C C . THR A 1 24 ? 11.512 -5.873 2.977 1.00 72.23 24 THR A C 13
ATOM 18165 O O . THR A 1 24 ? 11.137 -5.565 1.845 1.00 14.33 24 THR A O 13
ATOM 18176 N N . PHE A 1 25 ? 12.668 -6.483 3.214 1.00 64.13 25 PHE A N 13
ATOM 18177 C CA . PHE A 1 25 ? 13.584 -6.832 2.134 1.00 41.03 25 PHE A CA 13
ATOM 18178 C C . PHE A 1 25 ? 14.566 -7.912 2.580 1.00 15.33 25 PHE A C 13
ATOM 18179 O O . PHE A 1 25 ? 14.743 -8.151 3.775 1.00 2.53 25 PHE A O 13
ATOM 18196 N N . THR A 1 26 ? 15.201 -8.563 1.611 1.00 2.20 26 THR A N 13
ATOM 18197 C CA . THR A 1 26 ? 16.163 -9.618 1.902 1.00 22.15 26 THR A CA 13
ATOM 18198 C C . THR A 1 26 ? 17.478 -9.382 1.167 1.00 34.43 26 THR A C 13
ATOM 18199 O O . THR A 1 26 ? 17.571 -8.506 0.308 1.00 43.11 26 THR A O 13
ATOM 18210 N N . VAL A 1 27 ? 18.492 -10.171 1.510 1.00 54.33 27 VAL A N 13
ATOM 18211 C CA . VAL A 1 27 ? 19.801 -10.049 0.880 1.00 1.24 27 VAL A CA 13
ATOM 18212 C C . VAL A 1 27 ? 20.074 -11.223 -0.052 1.00 60.34 27 VAL A C 13
ATOM 18213 O O . VAL A 1 27 ? 19.300 -12.179 -0.106 1.00 63.43 27 VAL A O 13
ATOM 18226 N N . ASP A 1 28 ? 21.179 -11.145 -0.785 1.00 62.03 28 ASP A N 13
ATOM 18227 C CA . ASP A 1 28 ? 21.556 -12.203 -1.716 1.00 1.31 28 ASP A CA 13
ATOM 18228 C C . ASP A 1 28 ? 22.790 -12.949 -1.219 1.00 64.03 28 ASP A C 13
ATOM 18229 O O . ASP A 1 28 ? 22.750 -14.160 -1.002 1.00 60.25 28 ASP A O 13
ATOM 18238 N N . ARG A 1 29 ? 23.886 -12.218 -1.042 1.00 62.14 29 ARG A N 13
ATOM 18239 C CA . ARG A 1 29 ? 25.133 -12.811 -0.574 1.00 32.32 29 ARG A CA 13
ATOM 18240 C C . ARG A 1 29 ? 25.689 -12.037 0.617 1.00 4.13 29 ARG A C 13
ATOM 18241 O O . ARG A 1 29 ? 25.626 -10.809 0.656 1.00 15.03 29 ARG A O 13
ATOM 18262 N N . ASN A 1 30 ? 26.235 -12.764 1.587 1.00 35.20 30 ASN A N 13
ATOM 18263 C CA . ASN A 1 30 ? 26.801 -12.146 2.780 1.00 43.31 30 ASN A CA 13
ATOM 18264 C C . ASN A 1 30 ? 27.763 -11.022 2.405 1.00 22.24 30 ASN A C 13
ATOM 18265 O O . ASN A 1 30 ? 28.762 -11.248 1.723 1.00 73.25 30 ASN A O 13
ATOM 18276 N N . ALA A 1 31 ? 27.455 -9.811 2.858 1.00 20.30 31 ALA A N 13
ATOM 18277 C CA . ALA A 1 31 ? 28.293 -8.653 2.573 1.00 31.11 31 ALA A CA 13
ATOM 18278 C C . ALA A 1 31 ? 28.421 -7.754 3.798 1.00 43.21 31 ALA A C 13
ATOM 18279 O O . ALA A 1 31 ? 27.424 -7.388 4.421 1.00 73.33 31 ALA A O 13
ATOM 18286 N N . THR A 1 32 ? 29.656 -7.400 4.140 1.00 44.02 32 THR A N 13
ATOM 18287 C CA . THR A 1 32 ? 29.915 -6.545 5.291 1.00 24.03 32 THR A CA 13
ATOM 18288 C C . THR A 1 32 ? 30.018 -5.081 4.877 1.00 20.55 32 THR A C 13
ATOM 18289 O O . THR A 1 32 ? 31.011 -4.663 4.284 1.00 44.21 32 THR A O 13
ATOM 18300 N N . ALA A 1 33 ? 28.985 -4.308 5.195 1.00 3.33 33 ALA A N 13
ATOM 18301 C CA . ALA A 1 33 ? 28.961 -2.890 4.859 1.00 41.34 33 ALA A CA 13
ATOM 18302 C C . ALA A 1 33 ? 28.343 -2.068 5.985 1.00 72.51 33 ALA A C 13
ATOM 18303 O O . ALA A 1 33 ? 27.496 -2.559 6.731 1.00 14.15 33 ALA A O 13
ATOM 18310 N N . VAL A 1 34 ? 28.772 -0.816 6.103 1.00 42.05 34 VAL A N 13
ATOM 18311 C CA . VAL A 1 34 ? 28.260 0.074 7.138 1.00 63.30 34 VAL A CA 13
ATOM 18312 C C . VAL A 1 34 ? 27.271 1.079 6.559 1.00 31.30 34 VAL A C 13
ATOM 18313 O O . VAL A 1 34 ? 27.646 1.961 5.786 1.00 33.23 34 VAL A O 13
ATOM 18326 N N . VAL A 1 35 ? 26.004 0.940 6.938 1.00 24.13 35 VAL A N 13
ATOM 18327 C CA . VAL A 1 35 ? 24.960 1.837 6.458 1.00 31.23 35 VAL A CA 13
ATOM 18328 C C . VAL A 1 35 ? 24.172 2.433 7.619 1.00 54.20 35 VAL A C 13
ATOM 18329 O O . VAL A 1 35 ? 23.898 1.756 8.610 1.00 53.13 35 VAL A O 13
ATOM 18342 N N . SER A 1 36 ? 23.809 3.705 7.489 1.00 10.40 36 SER A N 13
ATOM 18343 C CA . SER A 1 36 ? 23.054 4.395 8.529 1.00 43.12 36 SER A CA 13
ATOM 18344 C C . SER A 1 36 ? 22.021 5.336 7.917 1.00 43.34 36 SER A C 13
ATOM 18345 O O . SER A 1 36 ? 22.009 5.559 6.705 1.00 21.45 36 SER A O 13
ATOM 18353 N N . ILE A 1 37 ? 21.156 5.886 8.762 1.00 24.13 37 ILE A N 13
ATOM 18354 C CA . ILE A 1 37 ? 20.120 6.804 8.306 1.00 62.34 37 ILE A CA 13
ATOM 18355 C C . ILE A 1 37 ? 20.440 8.239 8.711 1.00 74.24 37 ILE A C 13
ATOM 18356 O O . ILE A 1 37 ? 21.210 8.475 9.641 1.00 43.22 37 ILE A O 13
ATOM 18372 N N . SER A 1 38 ? 19.840 9.194 8.007 1.00 63.24 38 SER A N 13
ATOM 18373 C CA . SER A 1 38 ? 20.062 10.607 8.291 1.00 22.33 38 SER A CA 13
ATOM 18374 C C . SER A 1 38 ? 19.343 11.486 7.272 1.00 20.54 38 SER A C 13
ATOM 18375 O O . SER A 1 38 ? 18.911 11.012 6.223 1.00 73.24 38 SER A O 13
ATOM 18383 N N . GLY A 1 39 ? 19.219 12.770 7.591 1.00 11.43 39 GLY A N 13
ATOM 18384 C CA . GLY A 1 39 ? 18.552 13.696 6.695 1.00 53.23 39 GLY A CA 13
ATOM 18385 C C . GLY A 1 39 ? 18.287 15.041 7.342 1.00 51.01 39 GLY A C 13
ATOM 18386 O O . GLY A 1 39 ? 19.098 15.960 7.236 1.00 64.44 39 GLY A O 13
ATOM 18390 N N . GLY A 1 40 ? 17.146 15.158 8.014 1.00 13.33 40 GLY A N 13
ATOM 18391 C CA . GLY A 1 40 ? 16.796 16.405 8.670 1.00 74.14 40 GLY A CA 13
ATOM 18392 C C . GLY A 1 40 ? 16.970 16.338 10.174 1.00 42.11 40 GLY A C 13
ATOM 18393 O O . GLY A 1 40 ? 18.083 16.163 10.669 1.00 23.22 40 GLY A O 13
ATOM 18397 N N . SER A 1 41 ? 15.868 16.480 10.903 1.00 72.21 41 SER A N 13
ATOM 18398 C CA . SER A 1 41 ? 15.905 16.440 12.360 1.00 13.21 41 SER A CA 13
ATOM 18399 C C . SER A 1 41 ? 15.357 15.115 12.882 1.00 51.24 41 SER A C 13
ATOM 18400 O O . SER A 1 41 ? 14.654 14.398 12.170 1.00 4.15 41 SER A O 13
ATOM 18408 N N . GLY A 1 42 ? 15.685 14.797 14.130 1.00 35.13 42 GLY A N 13
ATOM 18409 C CA . GLY A 1 42 ? 15.218 13.559 14.727 1.00 12.11 42 GLY A CA 13
ATOM 18410 C C . GLY A 1 42 ? 13.707 13.435 14.698 1.00 24.02 42 GLY A C 13
ATOM 18411 O O . GLY A 1 42 ? 12.994 14.376 15.045 1.00 13.15 42 GLY A O 13
ATOM 18415 N N . ASP A 1 43 ? 13.219 12.272 14.282 1.00 71.11 43 ASP A N 13
ATOM 18416 C CA . ASP A 1 43 ? 11.783 12.028 14.208 1.00 10.11 43 ASP A CA 13
ATOM 18417 C C . ASP A 1 43 ? 11.497 10.613 13.716 1.00 33.34 43 ASP A C 13
ATOM 18418 O O . ASP A 1 43 ? 10.568 9.957 14.188 1.00 50.32 43 ASP A O 13
ATOM 18427 N N . ALA A 1 44 ? 12.300 10.148 12.765 1.00 4.33 44 ALA A N 13
ATOM 18428 C CA . ALA A 1 44 ? 12.134 8.811 12.210 1.00 20.34 44 ALA A CA 13
ATOM 18429 C C . ALA A 1 44 ? 13.016 7.801 12.937 1.00 44.31 44 ALA A C 13
ATOM 18430 O O . ALA A 1 44 ? 14.242 7.843 12.829 1.00 21.10 44 ALA A O 13
ATOM 18437 N N . ASP A 1 45 ? 12.386 6.896 13.677 1.00 13.20 45 ASP A N 13
ATOM 18438 C CA . ASP A 1 45 ? 13.114 5.875 14.422 1.00 51.45 45 ASP A CA 13
ATOM 18439 C C . ASP A 1 45 ? 13.524 4.725 13.507 1.00 31.14 45 ASP A C 13
ATOM 18440 O O . ASP A 1 45 ? 13.012 4.588 12.396 1.00 55.23 45 ASP A O 13
ATOM 18449 N N . LEU A 1 46 ? 14.451 3.901 13.982 1.00 22.32 46 LEU A N 13
ATOM 18450 C CA . LEU A 1 46 ? 14.932 2.762 13.207 1.00 35.34 46 LEU A CA 13
ATOM 18451 C C . LEU A 1 46 ? 14.762 1.462 13.988 1.00 44.13 46 LEU A C 13
ATOM 18452 O O . LEU A 1 46 ? 15.022 1.410 15.190 1.00 33.22 46 LEU A O 13
ATOM 18468 N N . TYR A 1 47 ? 14.328 0.415 13.295 1.00 22.14 47 TYR A N 13
ATOM 18469 C CA . TYR A 1 47 ? 14.124 -0.885 13.923 1.00 23.23 47 TYR A CA 13
ATOM 18470 C C . TYR A 1 47 ? 14.290 -2.012 12.909 1.00 61.34 47 TYR A C 13
ATOM 18471 O O . TYR A 1 47 ? 13.751 -1.952 11.802 1.00 24.35 47 TYR A O 13
ATOM 18489 N N . LEU A 1 48 ? 15.039 -3.040 13.293 1.00 33.12 48 LEU A N 13
ATOM 18490 C CA . LEU A 1 48 ? 15.276 -4.183 12.418 1.00 23.25 48 LEU A CA 13
ATOM 18491 C C . LEU A 1 48 ? 15.217 -5.490 13.202 1.00 20.35 48 LEU A C 13
ATOM 18492 O O . LEU A 1 48 ? 15.487 -5.520 14.403 1.00 14.44 48 LEU A O 13
ATOM 18508 N N . LYS A 1 49 ? 14.864 -6.571 12.515 1.00 64.12 49 LYS A N 13
ATOM 18509 C CA . LYS A 1 49 ? 14.773 -7.883 13.144 1.00 30.04 49 LYS A CA 13
ATOM 18510 C C . LYS A 1 49 ? 14.930 -8.994 12.111 1.00 35.44 49 LYS A C 13
ATOM 18511 O O . LYS A 1 49 ? 14.501 -8.855 10.966 1.00 35.24 49 LYS A O 13
ATOM 18530 N N . ALA A 1 50 ? 15.545 -10.097 12.524 1.00 22.43 50 ALA A N 13
ATOM 18531 C CA . ALA A 1 50 ? 15.755 -11.234 11.636 1.00 53.45 50 ALA A CA 13
ATOM 18532 C C . ALA A 1 50 ? 14.558 -12.179 11.662 1.00 43.25 50 ALA A C 13
ATOM 18533 O O . ALA A 1 50 ? 14.400 -12.970 12.590 1.00 61.20 50 ALA A O 13
ATOM 18540 N N . GLY A 1 51 ? 13.717 -12.090 10.636 1.00 41.14 51 GLY A N 13
ATOM 18541 C CA . GLY A 1 51 ? 12.545 -12.942 10.561 1.00 20.43 51 GLY A CA 13
ATOM 18542 C C . GLY A 1 51 ? 11.257 -12.179 10.795 1.00 13.31 51 GLY A C 13
ATOM 18543 O O . GLY A 1 51 ? 10.678 -11.624 9.861 1.00 34.31 51 GLY A O 13
ATOM 18547 N N . SER A 1 52 ? 10.806 -12.151 12.045 1.00 12.41 52 SER A N 13
ATOM 18548 C CA . SER A 1 52 ? 9.574 -11.454 12.398 1.00 4.11 52 SER A CA 13
ATOM 18549 C C . SER A 1 52 ? 9.832 -9.964 12.599 1.00 52.54 52 SER A C 13
ATOM 18550 O O . SER A 1 52 ? 10.738 -9.571 13.334 1.00 33.02 52 SER A O 13
ATOM 18558 N N . LYS A 1 53 ? 9.028 -9.137 11.938 1.00 10.24 53 LYS A N 13
ATOM 18559 C CA . LYS A 1 53 ? 9.166 -7.689 12.043 1.00 14.02 53 LYS A CA 13
ATOM 18560 C C . LYS A 1 53 ? 9.344 -7.263 13.497 1.00 73.10 53 LYS A C 13
ATOM 18561 O O . LYS A 1 53 ? 8.667 -7.755 14.400 1.00 13.53 53 LYS A O 13
ATOM 18580 N N . PRO A 1 54 ? 10.275 -6.326 13.730 1.00 31.43 54 PRO A N 13
ATOM 18581 C CA . PRO A 1 54 ? 10.562 -5.812 15.073 1.00 73.41 54 PRO A CA 13
ATOM 18582 C C . PRO A 1 54 ? 9.424 -4.958 15.622 1.00 62.12 54 PRO A C 13
ATOM 18583 O O . PRO A 1 54 ? 8.773 -4.221 14.880 1.00 31.34 54 PRO A O 13
ATOM 18594 N N . THR A 1 55 ? 9.189 -5.061 16.926 1.00 4.44 55 THR A N 13
ATOM 18595 C CA . THR A 1 55 ? 8.130 -4.298 17.575 1.00 40.04 55 THR A CA 13
ATOM 18596 C C . THR A 1 55 ? 8.695 -3.088 18.310 1.00 33.12 55 THR A C 13
ATOM 18597 O O . THR A 1 55 ? 9.907 -2.870 18.331 1.00 74.22 55 THR A O 13
ATOM 18608 N N . THR A 1 56 ? 7.809 -2.302 18.915 1.00 71.32 56 THR A N 13
ATOM 18609 C CA . THR A 1 56 ? 8.219 -1.114 19.652 1.00 42.34 56 THR A CA 13
ATOM 18610 C C . THR A 1 56 ? 9.058 -1.484 20.869 1.00 11.05 56 THR A C 13
ATOM 18611 O O . THR A 1 56 ? 9.714 -0.630 21.466 1.00 34.13 56 THR A O 13
ATOM 18622 N N . SER A 1 57 ? 9.033 -2.762 21.233 1.00 60.20 57 SER A N 13
ATOM 18623 C CA . SER A 1 57 ? 9.789 -3.245 22.382 1.00 3.15 57 SER A CA 13
ATOM 18624 C C . SER A 1 57 ? 10.790 -4.318 21.963 1.00 51.51 57 SER A C 13
ATOM 18625 O O . SER A 1 57 ? 11.815 -4.515 22.615 1.00 31.23 57 SER A O 13
ATOM 18633 N N . SER A 1 58 ? 10.484 -5.008 20.869 1.00 41.42 58 SER A N 13
ATOM 18634 C CA . SER A 1 58 ? 11.354 -6.063 20.363 1.00 73.21 58 SER A CA 13
ATOM 18635 C C . SER A 1 58 ? 12.156 -5.576 19.160 1.00 74.43 58 SER A C 13
ATOM 18636 O O . SER A 1 58 ? 11.591 -5.091 18.179 1.00 1.03 58 SER A O 13
ATOM 18644 N N . TRP A 1 59 ? 13.474 -5.710 19.243 1.00 62.23 59 TRP A N 13
ATOM 18645 C CA . TRP A 1 59 ? 14.355 -5.284 18.161 1.00 70.20 59 TRP A CA 13
ATOM 18646 C C . TRP A 1 59 ? 15.634 -6.113 18.142 1.00 25.23 59 TRP A C 13
ATOM 18647 O O . TRP A 1 59 ? 16.060 -6.639 19.171 1.00 15.33 59 TRP A O 13
ATOM 18668 N N . ASP A 1 60 ? 16.244 -6.226 16.967 1.00 31.14 60 ASP A N 13
ATOM 18669 C CA . ASP A 1 60 ? 17.476 -6.991 16.816 1.00 45.33 60 ASP A CA 13
ATOM 18670 C C . ASP A 1 60 ? 18.657 -6.067 16.533 1.00 64.41 60 ASP A C 13
ATOM 18671 O O . ASP A 1 60 ? 19.810 -6.422 16.784 1.00 33.42 60 ASP A O 13
ATOM 18680 N N . CYS A 1 61 ? 18.363 -4.883 16.008 1.00 2.05 61 CYS A N 13
ATOM 18681 C CA . CYS A 1 61 ? 19.401 -3.909 15.689 1.00 0.14 61 CYS A CA 13
ATOM 18682 C C . CYS A 1 61 ? 18.918 -2.489 15.968 1.00 64.21 61 CYS A C 13
ATOM 18683 O O . CYS A 1 61 ? 17.904 -2.050 15.426 1.00 60.24 61 CYS A O 13
ATOM 18691 N N . ARG A 1 62 ? 19.651 -1.777 16.818 1.00 52.11 62 ARG A N 13
ATOM 18692 C CA . ARG A 1 62 ? 19.296 -0.408 17.171 1.00 53.41 62 ARG A CA 13
ATOM 18693 C C . ARG A 1 62 ? 20.270 0.159 18.200 1.00 61.34 62 ARG A C 13
ATOM 18694 O O . ARG A 1 62 ? 20.383 -0.335 19.322 1.00 61.24 62 ARG A O 13
ATOM 18715 N N . PRO A 1 63 ? 20.992 1.220 17.810 1.00 71.03 63 PRO A N 13
ATOM 18716 C CA . PRO A 1 63 ? 21.969 1.876 18.683 1.00 43.40 63 PRO A CA 13
ATOM 18717 C C . PRO A 1 63 ? 21.307 2.626 19.834 1.00 40.22 63 PRO A C 13
ATOM 18718 O O . PRO A 1 63 ? 21.953 2.949 20.831 1.00 64.02 63 PRO A O 13
ATOM 18729 N N . TYR A 1 64 ? 20.015 2.900 19.690 1.00 43.04 64 TYR A N 13
ATOM 18730 C CA . TYR A 1 64 ? 19.266 3.614 20.717 1.00 70.23 64 TYR A CA 13
ATOM 18731 C C . TYR A 1 64 ? 19.822 5.020 20.918 1.00 13.31 64 TYR A C 13
ATOM 18732 O O . TYR A 1 64 ? 20.681 5.244 21.770 1.00 3.05 64 TYR A O 13
ATOM 18750 N N . ARG A 1 65 ? 19.323 5.965 20.127 1.00 5.02 65 ARG A N 13
ATOM 18751 C CA . ARG A 1 65 ? 19.769 7.350 20.217 1.00 44.10 65 ARG A CA 13
ATOM 18752 C C . ARG A 1 65 ? 18.579 8.304 20.252 1.00 34.54 65 ARG A C 13
ATOM 18753 O O . ARG A 1 65 ? 18.174 8.769 21.318 1.00 21.43 65 ARG A O 13
ATOM 18774 N N . TYR A 1 66 ? 18.022 8.590 19.081 1.00 42.42 66 TYR A N 13
ATOM 18775 C CA . TYR A 1 66 ? 16.880 9.490 18.977 1.00 12.52 66 TYR A CA 13
ATOM 18776 C C . TYR A 1 66 ? 16.479 9.696 17.520 1.00 74.13 66 TYR A C 13
ATOM 18777 O O . TYR A 1 66 ? 17.173 10.373 16.762 1.00 34.32 66 TYR A O 13
ATOM 18795 N N . GLY A 1 67 ? 15.351 9.106 17.134 1.00 20.01 67 GLY A N 13
ATOM 18796 C CA . GLY A 1 67 ? 14.875 9.236 15.769 1.00 20.34 67 GLY A CA 13
ATOM 18797 C C . GLY A 1 67 ? 15.953 8.931 14.748 1.00 73.20 67 GLY A C 13
ATOM 18798 O O . GLY A 1 67 ? 16.599 7.886 14.811 1.00 70.00 67 GLY A O 13
ATOM 18802 N N . ASN A 1 68 ? 16.146 9.845 13.803 1.00 52.12 68 ASN A N 13
ATOM 18803 C CA . ASN A 1 68 ? 17.151 9.668 12.762 1.00 65.53 68 ASN A CA 13
ATOM 18804 C C . ASN A 1 68 ? 18.539 9.491 13.370 1.00 23.13 68 ASN A C 13
ATOM 18805 O O . ASN A 1 68 ? 18.700 9.511 14.590 1.00 44.03 68 ASN A O 13
ATOM 18816 N N . ASN A 1 69 ? 19.539 9.318 12.511 1.00 14.52 69 ASN A N 13
ATOM 18817 C CA . ASN A 1 69 ? 20.913 9.138 12.964 1.00 43.41 69 ASN A CA 13
ATOM 18818 C C . ASN A 1 69 ? 21.009 7.998 13.973 1.00 13.21 69 ASN A C 13
ATOM 18819 O O . ASN A 1 69 ? 21.888 7.990 14.834 1.00 42.55 69 ASN A O 13
ATOM 18830 N N . GLU A 1 70 ? 20.097 7.037 13.860 1.00 43.02 70 GLU A N 13
ATOM 18831 C CA . GLU A 1 70 ? 20.079 5.892 14.763 1.00 43.23 70 GLU A CA 13
ATOM 18832 C C . GLU A 1 70 ? 19.972 4.585 13.982 1.00 1.32 70 GLU A C 13
ATOM 18833 O O . GLU A 1 70 ? 18.888 4.018 13.846 1.00 2.05 70 GLU A O 13
ATOM 18845 N N . SER A 1 71 ? 21.105 4.114 13.471 1.00 72.23 71 SER A N 13
ATOM 18846 C CA . SER A 1 71 ? 21.139 2.876 12.700 1.00 54.51 71 SER A CA 13
ATOM 18847 C C . SER A 1 71 ? 22.273 1.972 13.173 1.00 12.41 71 SER A C 13
ATOM 18848 O O . SER A 1 71 ? 23.117 2.383 13.970 1.00 30.05 71 SER A O 13
ATOM 18856 N N . CYS A 1 72 ? 22.285 0.741 12.676 1.00 23.44 72 CYS A N 13
ATOM 18857 C CA . CYS A 1 72 ? 23.315 -0.223 13.048 1.00 31.43 72 CYS A CA 13
ATOM 18858 C C . CYS A 1 72 ? 24.110 -0.669 11.825 1.00 35.21 72 CYS A C 13
ATOM 18859 O O . CYS A 1 72 ? 23.629 -0.584 10.695 1.00 11.32 72 CYS A O 13
ATOM 18867 N N . SER A 1 73 ? 25.329 -1.144 12.059 1.00 50.41 73 SER A N 13
ATOM 18868 C CA . SER A 1 73 ? 26.193 -1.598 10.976 1.00 41.34 73 SER A CA 13
ATOM 18869 C C . SER A 1 73 ? 26.736 -2.994 11.263 1.00 61.20 73 SER A C 13
ATOM 18870 O O . SER A 1 73 ? 27.609 -3.171 12.113 1.00 12.12 73 SER A O 13
ATOM 18878 N N . VAL A 1 74 ? 26.213 -3.985 10.547 1.00 12.42 74 VAL A N 13
ATOM 18879 C CA . VAL A 1 74 ? 26.645 -5.366 10.723 1.00 34.12 74 VAL A CA 13
ATOM 18880 C C . VAL A 1 74 ? 26.475 -6.163 9.435 1.00 62.22 74 VAL A C 13
ATOM 18881 O O . VAL A 1 74 ? 25.624 -5.846 8.604 1.00 30.30 74 VAL A O 13
ATOM 18894 N N . SER A 1 75 ? 27.291 -7.200 9.275 1.00 23.23 75 SER A N 13
ATOM 18895 C CA . SER A 1 75 ? 27.234 -8.042 8.086 1.00 43.10 75 SER A CA 13
ATOM 18896 C C . SER A 1 75 ? 26.174 -9.128 8.239 1.00 14.23 75 SER A C 13
ATOM 18897 O O . SER A 1 75 ? 26.350 -10.081 8.998 1.00 43.34 75 SER A O 13
ATOM 18905 N N . ALA A 1 76 ? 25.071 -8.976 7.513 1.00 11.21 76 ALA A N 13
ATOM 18906 C CA . ALA A 1 76 ? 23.982 -9.943 7.566 1.00 60.31 76 ALA A CA 13
ATOM 18907 C C . ALA A 1 76 ? 24.266 -11.139 6.663 1.00 31.24 76 ALA A C 13
ATOM 18908 O O . ALA A 1 76 ? 25.017 -11.033 5.694 1.00 0.05 76 ALA A O 13
ATOM 18915 N N . ALA A 1 77 ? 23.661 -12.277 6.989 1.00 51.14 77 ALA A N 13
ATOM 18916 C CA . ALA A 1 77 ? 23.848 -13.492 6.206 1.00 30.42 77 ALA A CA 13
ATOM 18917 C C . ALA A 1 77 ? 22.630 -13.777 5.334 1.00 33.04 77 ALA A C 13
ATOM 18918 O O . ALA A 1 77 ? 21.484 -13.624 5.758 1.00 72.21 77 ALA A O 13
ATOM 18925 N N . PRO A 1 78 ? 22.880 -14.200 4.086 1.00 30.35 78 PRO A N 13
ATOM 18926 C CA . PRO A 1 78 ? 21.816 -14.515 3.129 1.00 54.01 78 PRO A CA 13
ATOM 18927 C C . PRO A 1 78 ? 21.049 -15.777 3.508 1.00 20.32 78 PRO A C 13
ATOM 18928 O O . PRO A 1 78 ? 21.645 -16.796 3.857 1.00 54.21 78 PRO A O 13
ATOM 18939 N N . GLY A 1 79 ? 19.723 -15.703 3.437 1.00 23.15 79 GLY A N 13
ATOM 18940 C CA . GLY A 1 79 ? 18.897 -16.847 3.776 1.00 22.12 79 GLY A CA 13
ATOM 18941 C C . GLY A 1 79 ? 17.778 -16.491 4.734 1.00 10.34 79 GLY A C 13
ATOM 18942 O O . GLY A 1 79 ? 16.772 -17.197 4.817 1.00 2.54 79 GLY A O 13
ATOM 18946 N N . THR A 1 80 ? 17.952 -15.392 5.463 1.00 72.13 80 THR A N 13
ATOM 18947 C CA . THR A 1 80 ? 16.950 -14.945 6.422 1.00 1.40 80 THR A CA 13
ATOM 18948 C C . THR A 1 80 ? 16.338 -13.615 5.998 1.00 52.34 80 THR A C 13
ATOM 18949 O O . THR A 1 80 ? 17.051 -12.672 5.654 1.00 44.33 80 THR A O 13
ATOM 18960 N N . THR A 1 81 ? 15.010 -13.544 6.024 1.00 24.12 81 THR A N 13
ATOM 18961 C CA . THR A 1 81 ? 14.302 -12.329 5.642 1.00 72.43 81 THR A CA 13
ATOM 18962 C C . THR A 1 81 ? 14.467 -11.241 6.696 1.00 20.24 81 THR A C 13
ATOM 18963 O O . THR A 1 81 ? 14.387 -11.508 7.896 1.00 73.33 81 THR A O 13
ATOM 18974 N N . TYR A 1 82 ? 14.698 -10.014 6.243 1.00 75.34 82 TYR A N 13
ATOM 18975 C CA . TYR A 1 82 ? 14.876 -8.885 7.148 1.00 32.51 82 TYR A CA 13
ATOM 18976 C C . TYR A 1 82 ? 13.712 -7.906 7.033 1.00 41.42 82 TYR A C 13
ATOM 18977 O O . TYR A 1 82 ? 13.304 -7.535 5.932 1.00 52.14 82 TYR A O 13
ATOM 18995 N N . HIS A 1 83 ? 13.182 -7.489 8.178 1.00 1.15 83 HIS A N 13
ATOM 18996 C CA . HIS A 1 83 ? 12.066 -6.551 8.208 1.00 52.41 83 HIS A CA 13
ATOM 18997 C C . HIS A 1 83 ? 12.528 -5.170 8.664 1.00 23.21 83 HIS A C 13
ATOM 18998 O O . HIS A 1 83 ? 13.592 -5.029 9.268 1.00 13.40 83 HIS A O 13
ATOM 19012 N N . VAL A 1 84 ? 11.723 -4.154 8.371 1.00 74.45 84 VAL A N 13
ATOM 19013 C CA . VAL A 1 84 ? 12.049 -2.785 8.751 1.00 71.23 84 VAL A CA 13
ATOM 19014 C C . VAL A 1 84 ? 10.825 -2.060 9.299 1.00 73.44 84 VAL A C 13
ATOM 19015 O O . VAL A 1 84 ? 9.723 -2.192 8.766 1.00 21.02 84 VAL A O 13
ATOM 19028 N N . MET A 1 85 ? 11.026 -1.294 10.366 1.00 71.32 85 MET A N 13
ATOM 19029 C CA . MET A 1 85 ? 9.938 -0.546 10.985 1.00 31.52 85 MET A CA 13
ATOM 19030 C C . MET A 1 85 ? 10.370 0.883 11.298 1.00 74.22 85 MET A C 13
ATOM 19031 O O . MET A 1 85 ? 11.346 1.103 12.014 1.00 5.04 85 MET A O 13
ATOM 19045 N N . ILE A 1 86 ? 9.636 1.849 10.756 1.00 3.42 86 ILE A N 13
ATOM 19046 C CA . ILE A 1 86 ? 9.944 3.257 10.979 1.00 72.34 86 ILE A CA 13
ATOM 19047 C C . ILE A 1 86 ? 8.859 3.932 11.810 1.00 35.24 86 ILE A C 13
ATOM 19048 O O . ILE A 1 86 ? 7.709 4.040 11.382 1.00 45.52 86 ILE A O 13
ATOM 19064 N N . LYS A 1 87 ? 9.231 4.386 13.002 1.00 31.12 87 LYS A N 13
ATOM 19065 C CA . LYS A 1 87 ? 8.291 5.054 13.895 1.00 42.13 87 LYS A CA 13
ATOM 19066 C C . LYS A 1 87 ? 8.492 6.566 13.863 1.00 20.23 87 LYS A C 13
ATOM 19067 O O . LYS A 1 87 ? 9.614 7.050 13.722 1.00 61.11 87 LYS A O 13
ATOM 19086 N N . GLY A 1 88 ? 7.396 7.307 13.998 1.00 62.05 88 GLY A N 13
ATOM 19087 C CA . GLY A 1 88 ? 7.474 8.756 13.983 1.00 4.01 88 GLY A CA 13
ATOM 19088 C C . GLY A 1 88 ? 7.113 9.369 15.321 1.00 11.53 88 GLY A C 13
ATOM 19089 O O . GLY A 1 88 ? 6.337 8.796 16.086 1.00 71.42 88 GLY A O 13
ATOM 19093 N N . TYR A 1 89 ? 7.677 10.538 15.606 1.00 23.44 89 TYR A N 13
ATOM 19094 C CA . TYR A 1 89 ? 7.413 11.227 16.864 1.00 43.44 89 TYR A CA 13
ATOM 19095 C C . TYR A 1 89 ? 6.523 12.446 16.640 1.00 72.21 89 TYR A C 13
ATOM 19096 O O . TYR A 1 89 ? 5.776 12.854 17.529 1.00 52.40 89 TYR A O 13
ATOM 19114 N N . SER A 1 90 ? 6.608 13.021 15.445 1.00 52.42 90 SER A N 13
ATOM 19115 C CA . SER A 1 90 ? 5.813 14.195 15.103 1.00 13.14 90 SER A CA 13
ATOM 19116 C C . SER A 1 90 ? 6.016 14.582 13.642 1.00 52.33 90 SER A C 13
ATOM 19117 O O . SER A 1 90 ? 7.110 14.440 13.097 1.00 13.40 90 SER A O 13
ATOM 19125 N N . ASN A 1 91 ? 4.952 15.072 13.013 1.00 45.33 91 ASN A N 13
ATOM 19126 C CA . ASN A 1 91 ? 5.013 15.480 11.614 1.00 55.03 91 ASN A CA 13
ATOM 19127 C C . ASN A 1 91 ? 6.393 16.030 11.266 1.00 34.21 91 ASN A C 13
ATOM 19128 O O . ASN A 1 91 ? 6.744 17.144 11.654 1.00 23.04 91 ASN A O 13
ATOM 19139 N N . TYR A 1 92 ? 7.170 15.241 10.532 1.00 14.30 92 TYR A N 13
ATOM 19140 C CA . TYR A 1 92 ? 8.512 15.648 10.133 1.00 31.32 92 TYR A CA 13
ATOM 19141 C C . TYR A 1 92 ? 9.059 14.728 9.046 1.00 21.20 92 TYR A C 13
ATOM 19142 O O . TYR A 1 92 ? 9.215 13.525 9.255 1.00 34.23 92 TYR A O 13
ATOM 19160 N N . SER A 1 93 ? 9.350 15.304 7.884 1.00 61.20 93 SER A N 13
ATOM 19161 C CA . SER A 1 93 ? 9.877 14.537 6.761 1.00 23.35 93 SER A CA 13
ATOM 19162 C C . SER A 1 93 ? 11.226 15.090 6.311 1.00 52.21 93 SER A C 13
ATOM 19163 O O . SER A 1 93 ? 11.573 16.231 6.612 1.00 2.22 93 SER A O 13
ATOM 19171 N N . GLY A 1 94 ? 11.982 14.271 5.586 1.00 4.41 94 GLY A N 13
ATOM 19172 C CA . GLY A 1 94 ? 13.284 14.695 5.105 1.00 3.42 94 GLY A CA 13
ATOM 19173 C C . GLY A 1 94 ? 14.403 13.797 5.594 1.00 44.33 94 GLY A C 13
ATOM 19174 O O . GLY A 1 94 ? 15.560 14.214 5.659 1.00 20.03 94 GLY A O 13
ATOM 19178 N N . VAL A 1 95 ? 14.060 12.561 5.939 1.00 33.44 95 VAL A N 13
ATOM 19179 C CA . VAL A 1 95 ? 15.044 11.601 6.425 1.00 0.03 95 VAL A CA 13
ATOM 19180 C C . VAL A 1 95 ? 15.215 10.445 5.446 1.00 50.42 95 VAL A C 13
ATOM 19181 O O . VAL A 1 95 ? 14.264 10.036 4.778 1.00 4.03 95 VAL A O 13
ATOM 19194 N N . THR A 1 96 ? 16.434 9.921 5.364 1.00 1.31 96 THR A N 13
ATOM 19195 C CA . THR A 1 96 ? 16.731 8.813 4.466 1.00 72.33 96 THR A CA 13
ATOM 19196 C C . THR A 1 96 ? 16.922 7.514 5.240 1.00 32.40 96 THR A C 13
ATOM 19197 O O . THR A 1 96 ? 17.604 7.484 6.265 1.00 44.30 96 THR A O 13
ATOM 19208 N N . LEU A 1 97 ? 16.316 6.440 4.744 1.00 0.41 97 LEU A N 13
ATOM 19209 C CA . LEU A 1 97 ? 16.420 5.136 5.390 1.00 42.34 97 LEU A CA 13
ATOM 19210 C C . LEU A 1 97 ? 17.080 4.121 4.462 1.00 33.21 97 LEU A C 13
ATOM 19211 O O . LEU A 1 97 ? 16.662 3.946 3.317 1.00 44.50 97 LEU A O 13
ATOM 19227 N N . LYS A 1 98 ? 18.111 3.451 4.965 1.00 62.23 98 LYS A N 13
ATOM 19228 C CA . LYS A 1 98 ? 18.827 2.449 4.184 1.00 44.23 98 LYS A CA 13
ATOM 19229 C C . LYS A 1 98 ? 19.148 1.224 5.033 1.00 20.34 98 LYS A C 13
ATOM 19230 O O . LYS A 1 98 ? 19.250 1.314 6.258 1.00 62.14 98 LYS A O 13
ATOM 19249 N N . LEU A 1 99 ? 19.307 0.080 4.377 1.00 20.22 99 LEU A N 13
ATOM 19250 C CA . LEU A 1 99 ? 19.618 -1.164 5.073 1.00 60.44 99 LEU A CA 13
ATOM 19251 C C . LEU A 1 99 ? 21.124 -1.324 5.255 1.00 31.51 99 LEU A C 13
ATOM 19252 O O . LEU A 1 99 ? 21.908 -0.924 4.396 1.00 43.13 99 LEU A O 13
ATOM 19268 N N . GLN A 1 100 ? 21.519 -1.914 6.379 1.00 62.34 100 GLN A N 13
ATOM 19269 C CA . GLN A 1 100 ? 22.931 -2.129 6.672 1.00 2.34 100 GLN A CA 13
ATOM 19270 C C . GLN A 1 100 ? 23.371 -3.525 6.244 1.00 15.02 100 GLN A C 13
ATOM 19271 O O . GLN A 1 100 ? 22.934 -4.526 6.813 1.00 0.34 100 GLN A O 13
ATOM 19285 N N . TYR A 1 101 ? 24.236 -3.585 5.238 1.00 12.12 101 TYR A N 13
ATOM 19286 C CA . TYR A 1 101 ? 24.732 -4.859 4.732 1.00 40.02 101 TYR A CA 13
ATOM 19287 C C . TYR A 1 101 ? 26.227 -4.783 4.436 1.00 11.24 101 TYR A C 13
ATOM 19288 O O . TYR A 1 101 ? 26.674 -5.147 3.350 1.00 0.21 101 TYR A O 13
ATOM 19306 N N . GLY A 1 1 ? 1.449 -0.667 0.518 1.00 73.14 1 GLY A N 14
ATOM 19307 C CA . GLY A 1 1 ? 1.843 -0.786 -0.874 1.00 2.31 1 GLY A CA 14
ATOM 19308 C C . GLY A 1 1 ? 2.710 -2.002 -1.129 1.00 24.50 1 GLY A C 14
ATOM 19309 O O . GLY A 1 1 ? 2.235 -3.016 -1.638 1.00 74.23 1 GLY A O 14
ATOM 19313 N N . ASN A 1 2 ? 3.988 -1.902 -0.775 1.00 53.54 2 ASN A N 14
ATOM 19314 C CA . ASN A 1 2 ? 4.924 -3.002 -0.971 1.00 62.23 2 ASN A CA 14
ATOM 19315 C C . ASN A 1 2 ? 6.048 -2.950 0.059 1.00 30.23 2 ASN A C 14
ATOM 19316 O O . ASN A 1 2 ? 6.020 -2.137 0.983 1.00 25.23 2 ASN A O 14
ATOM 19327 N N . VAL A 1 3 ? 7.036 -3.823 -0.106 1.00 64.44 3 VAL A N 14
ATOM 19328 C CA . VAL A 1 3 ? 8.171 -3.876 0.808 1.00 70.42 3 VAL A CA 14
ATOM 19329 C C . VAL A 1 3 ? 9.485 -3.658 0.066 1.00 30.12 3 VAL A C 14
ATOM 19330 O O . VAL A 1 3 ? 9.933 -4.519 -0.692 1.00 23.21 3 VAL A O 14
ATOM 19343 N N . LEU A 1 4 ? 10.099 -2.501 0.290 1.00 72.42 4 LEU A N 14
ATOM 19344 C CA . LEU A 1 4 ? 11.363 -2.169 -0.357 1.00 5.11 4 LEU A CA 14
ATOM 19345 C C . LEU A 1 4 ? 12.370 -1.634 0.657 1.00 34.42 4 LEU A C 14
ATOM 19346 O O . LEU A 1 4 ? 11.996 -1.005 1.647 1.00 35.01 4 LEU A O 14
ATOM 19362 N N . LYS A 1 5 ? 13.649 -1.887 0.403 1.00 21.32 5 LYS A N 14
ATOM 19363 C CA . LYS A 1 5 ? 14.711 -1.429 1.291 1.00 20.11 5 LYS A CA 14
ATOM 19364 C C . LYS A 1 5 ? 16.032 -1.301 0.539 1.00 53.22 5 LYS A C 14
ATOM 19365 O O . LYS A 1 5 ? 16.483 -0.195 0.243 1.00 23.33 5 LYS A O 14
ATOM 19384 N N . ASN A 1 6 ? 16.645 -2.439 0.231 1.00 41.12 6 ASN A N 14
ATOM 19385 C CA . ASN A 1 6 ? 17.914 -2.453 -0.488 1.00 71.03 6 ASN A CA 14
ATOM 19386 C C . ASN A 1 6 ? 17.750 -1.877 -1.892 1.00 22.24 6 ASN A C 14
ATOM 19387 O O . ASN A 1 6 ? 16.646 -1.839 -2.433 1.00 1.12 6 ASN A O 14
ATOM 19398 N N . ASN A 1 7 ? 18.858 -1.431 -2.475 1.00 51.01 7 ASN A N 14
ATOM 19399 C CA . ASN A 1 7 ? 18.838 -0.857 -3.816 1.00 34.13 7 ASN A CA 14
ATOM 19400 C C . ASN A 1 7 ? 18.633 0.654 -3.758 1.00 32.34 7 ASN A C 14
ATOM 19401 O O . ASN A 1 7 ? 19.537 1.427 -4.075 1.00 52.34 7 ASN A O 14
ATOM 19412 N N . THR A 1 8 ? 17.437 1.068 -3.349 1.00 5.22 8 THR A N 14
ATOM 19413 C CA . THR A 1 8 ? 17.113 2.485 -3.249 1.00 51.53 8 THR A CA 14
ATOM 19414 C C . THR A 1 8 ? 16.445 2.804 -1.916 1.00 44.34 8 THR A C 14
ATOM 19415 O O . THR A 1 8 ? 15.401 2.252 -1.570 1.00 24.54 8 THR A O 14
ATOM 19426 N N . PRO A 1 9 ? 17.059 3.718 -1.150 1.00 24.33 9 PRO A N 14
ATOM 19427 C CA . PRO A 1 9 ? 16.541 4.132 0.157 1.00 32.34 9 PRO A CA 14
ATOM 19428 C C . PRO A 1 9 ? 15.259 4.949 0.040 1.00 33.30 9 PRO A C 14
ATOM 19429 O O . PRO A 1 9 ? 15.006 5.582 -0.985 1.00 1.53 9 PRO A O 14
ATOM 19440 N N . VAL A 1 10 ? 14.452 4.930 1.096 1.00 12.22 10 VAL A N 14
ATOM 19441 C CA . VAL A 1 10 ? 13.196 5.671 1.112 1.00 60.10 10 VAL A CA 14
ATOM 19442 C C . VAL A 1 10 ? 13.439 7.160 1.330 1.00 1.03 10 VAL A C 14
ATOM 19443 O O . VAL A 1 10 ? 13.922 7.573 2.385 1.00 70.42 10 VAL A O 14
ATOM 19456 N N . SER A 1 11 ? 13.101 7.963 0.326 1.00 34.34 11 SER A N 14
ATOM 19457 C CA . SER A 1 11 ? 13.285 9.407 0.407 1.00 70.00 11 SER A CA 14
ATOM 19458 C C . SER A 1 11 ? 12.050 10.080 0.998 1.00 40.20 11 SER A C 14
ATOM 19459 O O . SER A 1 11 ? 10.988 9.469 1.105 1.00 31.21 11 SER A O 14
ATOM 19467 N N . ASN A 1 12 ? 12.199 11.344 1.380 1.00 11.43 12 ASN A N 14
ATOM 19468 C CA . ASN A 1 12 ? 11.096 12.102 1.961 1.00 5.04 12 ASN A CA 14
ATOM 19469 C C . ASN A 1 12 ? 10.280 11.232 2.912 1.00 21.12 12 ASN A C 14
ATOM 19470 O O . ASN A 1 12 ? 9.057 11.145 2.796 1.00 31.30 12 ASN A O 14
ATOM 19481 N N . LEU A 1 13 ? 10.964 10.590 3.853 1.00 43.32 13 LEU A N 14
ATOM 19482 C CA . LEU A 1 13 ? 10.303 9.727 4.825 1.00 23.03 13 LEU A CA 14
ATOM 19483 C C . LEU A 1 13 ? 9.248 10.499 5.611 1.00 41.44 13 LEU A C 14
ATOM 19484 O O . LEU A 1 13 ? 9.028 11.688 5.374 1.00 71.31 13 LEU A O 14
ATOM 19500 N N . THR A 1 14 ? 8.599 9.817 6.549 1.00 54.02 14 THR A N 14
ATOM 19501 C CA . THR A 1 14 ? 7.567 10.439 7.370 1.00 25.41 14 THR A CA 14
ATOM 19502 C C . THR A 1 14 ? 7.705 10.025 8.831 1.00 53.11 14 THR A C 14
ATOM 19503 O O . THR A 1 14 ? 7.961 8.861 9.135 1.00 33.03 14 THR A O 14
ATOM 19514 N N . GLY A 1 15 ? 7.532 10.987 9.732 1.00 11.24 15 GLY A N 14
ATOM 19515 C CA . GLY A 1 15 ? 7.640 10.702 11.151 1.00 11.33 15 GLY A CA 14
ATOM 19516 C C . GLY A 1 15 ? 6.530 11.346 11.958 1.00 0.51 15 GLY A C 14
ATOM 19517 O O . GLY A 1 15 ? 6.792 12.109 12.887 1.00 35.25 15 GLY A O 14
ATOM 19521 N N . ASN A 1 16 ? 5.287 11.041 11.601 1.00 71.31 16 ASN A N 14
ATOM 19522 C CA . ASN A 1 16 ? 4.133 11.597 12.297 1.00 13.44 16 ASN A CA 14
ATOM 19523 C C . ASN A 1 16 ? 3.942 10.928 13.655 1.00 74.00 16 ASN A C 14
ATOM 19524 O O . ASN A 1 16 ? 4.299 9.765 13.842 1.00 33.40 16 ASN A O 14
ATOM 19535 N N . LYS A 1 17 ? 3.375 11.671 14.600 1.00 22.51 17 LYS A N 14
ATOM 19536 C CA . LYS A 1 17 ? 3.134 11.150 15.941 1.00 51.24 17 LYS A CA 14
ATOM 19537 C C . LYS A 1 17 ? 2.454 9.786 15.880 1.00 14.35 17 LYS A C 14
ATOM 19538 O O . LYS A 1 17 ? 2.689 8.927 16.728 1.00 31.54 17 LYS A O 14
ATOM 19557 N N . GLY A 1 18 ? 1.610 9.595 14.871 1.00 35.31 18 GLY A N 14
ATOM 19558 C CA . GLY A 1 18 ? 0.910 8.333 14.719 1.00 75.42 18 GLY A CA 14
ATOM 19559 C C . GLY A 1 18 ? 1.340 7.577 13.477 1.00 54.31 18 GLY A C 14
ATOM 19560 O O . GLY A 1 18 ? 1.796 6.437 13.562 1.00 3.44 18 GLY A O 14
ATOM 19564 N N . SER A 1 19 ? 1.192 8.213 12.319 1.00 62.22 19 SER A N 14
ATOM 19565 C CA . SER A 1 19 ? 1.564 7.591 11.053 1.00 12.31 19 SER A CA 14
ATOM 19566 C C . SER A 1 19 ? 2.981 7.030 11.119 1.00 32.40 19 SER A C 14
ATOM 19567 O O . SER A 1 19 ? 3.882 7.655 11.677 1.00 72.11 19 SER A O 14
ATOM 19575 N N . GLU A 1 20 ? 3.168 5.845 10.545 1.00 45.30 20 GLU A N 14
ATOM 19576 C CA . GLU A 1 20 ? 4.475 5.199 10.539 1.00 24.53 20 GLU A CA 14
ATOM 19577 C C . GLU A 1 20 ? 4.755 4.549 9.187 1.00 31.31 20 GLU A C 14
ATOM 19578 O O . GLU A 1 20 ? 3.896 4.530 8.305 1.00 1.12 20 GLU A O 14
ATOM 19590 N N . VAL A 1 21 ? 5.963 4.017 9.031 1.00 21.12 21 VAL A N 14
ATOM 19591 C CA . VAL A 1 21 ? 6.357 3.366 7.788 1.00 61.53 21 VAL A CA 14
ATOM 19592 C C . VAL A 1 21 ? 7.197 2.123 8.060 1.00 32.34 21 VAL A C 14
ATOM 19593 O O . VAL A 1 21 ? 8.100 2.142 8.897 1.00 62.23 21 VAL A O 14
ATOM 19606 N N . PHE A 1 22 ? 6.893 1.042 7.349 1.00 41.33 22 PHE A N 14
ATOM 19607 C CA . PHE A 1 22 ? 7.620 -0.211 7.514 1.00 72.20 22 PHE A CA 14
ATOM 19608 C C . PHE A 1 22 ? 7.881 -0.871 6.163 1.00 54.20 22 PHE A C 14
ATOM 19609 O O . PHE A 1 22 ? 7.100 -0.716 5.223 1.00 3.12 22 PHE A O 14
ATOM 19626 N N . TYR A 1 23 ? 8.983 -1.606 6.074 1.00 62.23 23 TYR A N 14
ATOM 19627 C CA . TYR A 1 23 ? 9.350 -2.287 4.838 1.00 74.33 23 TYR A CA 14
ATOM 19628 C C . TYR A 1 23 ? 10.045 -3.613 5.132 1.00 43.13 23 TYR A C 14
ATOM 19629 O O . TYR A 1 23 ? 10.458 -3.875 6.262 1.00 14.12 23 TYR A O 14
ATOM 19647 N N . THR A 1 24 ? 10.173 -4.447 4.105 1.00 63.25 24 THR A N 14
ATOM 19648 C CA . THR A 1 24 ? 10.818 -5.746 4.251 1.00 60.14 24 THR A CA 14
ATOM 19649 C C . THR A 1 24 ? 11.718 -6.050 3.059 1.00 64.13 24 THR A C 14
ATOM 19650 O O . THR A 1 24 ? 11.361 -5.779 1.912 1.00 14.54 24 THR A O 14
ATOM 19661 N N . PHE A 1 25 ? 12.888 -6.616 3.336 1.00 4.11 25 PHE A N 14
ATOM 19662 C CA . PHE A 1 25 ? 13.841 -6.957 2.286 1.00 52.12 25 PHE A CA 14
ATOM 19663 C C . PHE A 1 25 ? 14.853 -7.985 2.782 1.00 31.23 25 PHE A C 14
ATOM 19664 O O . PHE A 1 25 ? 15.138 -8.067 3.978 1.00 41.34 25 PHE A O 14
ATOM 19681 N N . THR A 1 26 ? 15.393 -8.770 1.855 1.00 23.44 26 THR A N 14
ATOM 19682 C CA . THR A 1 26 ? 16.372 -9.795 2.197 1.00 11.33 26 THR A CA 14
ATOM 19683 C C . THR A 1 26 ? 17.625 -9.667 1.338 1.00 13.14 26 THR A C 14
ATOM 19684 O O . THR A 1 26 ? 17.653 -8.902 0.374 1.00 61.20 26 THR A O 14
ATOM 19695 N N . VAL A 1 27 ? 18.660 -10.421 1.694 1.00 60.00 27 VAL A N 14
ATOM 19696 C CA . VAL A 1 27 ? 19.916 -10.393 0.954 1.00 20.20 27 VAL A CA 14
ATOM 19697 C C . VAL A 1 27 ? 20.168 -11.721 0.250 1.00 64.54 27 VAL A C 14
ATOM 19698 O O . VAL A 1 27 ? 19.457 -12.701 0.476 1.00 43.33 27 VAL A O 14
ATOM 19711 N N . ASP A 1 28 ? 21.185 -11.748 -0.605 1.00 4.24 28 ASP A N 14
ATOM 19712 C CA . ASP A 1 28 ? 21.533 -12.957 -1.342 1.00 5.21 28 ASP A CA 14
ATOM 19713 C C . ASP A 1 28 ? 23.035 -13.217 -1.280 1.00 63.34 28 ASP A C 14
ATOM 19714 O O . ASP A 1 28 ? 23.559 -14.062 -2.007 1.00 30.11 28 ASP A O 14
ATOM 19723 N N . ARG A 1 29 ? 23.723 -12.485 -0.410 1.00 35.44 29 ARG A N 14
ATOM 19724 C CA . ARG A 1 29 ? 25.164 -12.636 -0.255 1.00 44.32 29 ARG A CA 14
ATOM 19725 C C . ARG A 1 29 ? 25.655 -11.916 0.998 1.00 51.02 29 ARG A C 14
ATOM 19726 O O . ARG A 1 29 ? 25.227 -10.801 1.292 1.00 5.32 29 ARG A O 14
ATOM 19747 N N . ASN A 1 30 ? 26.554 -12.563 1.732 1.00 64.03 30 ASN A N 14
ATOM 19748 C CA . ASN A 1 30 ? 27.102 -11.985 2.954 1.00 63.34 30 ASN A CA 14
ATOM 19749 C C . ASN A 1 30 ? 28.072 -10.852 2.632 1.00 22.33 30 ASN A C 14
ATOM 19750 O O . ASN A 1 30 ? 29.092 -11.062 1.976 1.00 54.34 30 ASN A O 14
ATOM 19761 N N . ALA A 1 31 ? 27.747 -9.652 3.101 1.00 40.24 31 ALA A N 14
ATOM 19762 C CA . ALA A 1 31 ? 28.590 -8.486 2.866 1.00 61.13 31 ALA A CA 14
ATOM 19763 C C . ALA A 1 31 ? 28.660 -7.601 4.105 1.00 2.42 31 ALA A C 14
ATOM 19764 O O . ALA A 1 31 ? 27.688 -7.480 4.851 1.00 31.13 31 ALA A O 14
ATOM 19771 N N . THR A 1 32 ? 29.817 -6.982 4.320 1.00 22.14 32 THR A N 14
ATOM 19772 C CA . THR A 1 32 ? 30.015 -6.109 5.471 1.00 72.14 32 THR A CA 14
ATOM 19773 C C . THR A 1 32 ? 30.070 -4.646 5.047 1.00 1.20 32 THR A C 14
ATOM 19774 O O . THR A 1 32 ? 31.069 -4.187 4.494 1.00 61.44 32 THR A O 14
ATOM 19785 N N . ALA A 1 33 ? 28.991 -3.917 5.311 1.00 13.22 33 ALA A N 14
ATOM 19786 C CA . ALA A 1 33 ? 28.918 -2.504 4.960 1.00 61.14 33 ALA A CA 14
ATOM 19787 C C . ALA A 1 33 ? 28.243 -1.698 6.064 1.00 50.43 33 ALA A C 14
ATOM 19788 O O . ALA A 1 33 ? 27.375 -2.204 6.774 1.00 34.32 33 ALA A O 14
ATOM 19795 N N . VAL A 1 34 ? 28.648 -0.439 6.203 1.00 21.33 34 VAL A N 14
ATOM 19796 C CA . VAL A 1 34 ? 28.082 0.438 7.221 1.00 32.21 34 VAL A CA 14
ATOM 19797 C C . VAL A 1 34 ? 27.294 1.578 6.587 1.00 15.20 34 VAL A C 14
ATOM 19798 O O . VAL A 1 34 ? 27.864 2.461 5.946 1.00 63.54 34 VAL A O 14
ATOM 19811 N N . VAL A 1 35 ? 25.977 1.555 6.771 1.00 22.50 35 VAL A N 14
ATOM 19812 C CA . VAL A 1 35 ? 25.109 2.588 6.218 1.00 23.44 35 VAL A CA 14
ATOM 19813 C C . VAL A 1 35 ? 24.223 3.196 7.299 1.00 53.30 35 VAL A C 14
ATOM 19814 O O . VAL A 1 35 ? 23.726 2.493 8.178 1.00 23.55 35 VAL A O 14
ATOM 19827 N N . SER A 1 36 ? 24.027 4.509 7.226 1.00 4.14 36 SER A N 14
ATOM 19828 C CA . SER A 1 36 ? 23.203 5.214 8.201 1.00 52.34 36 SER A CA 14
ATOM 19829 C C . SER A 1 36 ? 22.095 6.001 7.507 1.00 60.04 36 SER A C 14
ATOM 19830 O O . SER A 1 36 ? 22.121 6.188 6.290 1.00 51.52 36 SER A O 14
ATOM 19838 N N . ILE A 1 37 ? 21.124 6.458 8.289 1.00 14.52 37 ILE A N 14
ATOM 19839 C CA . ILE A 1 37 ? 20.007 7.226 7.751 1.00 62.40 37 ILE A CA 14
ATOM 19840 C C . ILE A 1 37 ? 20.067 8.679 8.210 1.00 71.35 37 ILE A C 14
ATOM 19841 O O . ILE A 1 37 ? 20.585 8.980 9.285 1.00 54.32 37 ILE A O 14
ATOM 19857 N N . SER A 1 38 ? 19.532 9.576 7.387 1.00 30.41 38 SER A N 14
ATOM 19858 C CA . SER A 1 38 ? 19.526 10.998 7.707 1.00 11.20 38 SER A CA 14
ATOM 19859 C C . SER A 1 38 ? 18.909 11.808 6.571 1.00 72.13 38 SER A C 14
ATOM 19860 O O . SER A 1 38 ? 18.696 11.296 5.473 1.00 63.34 38 SER A O 14
ATOM 19868 N N . GLY A 1 39 ? 18.623 13.077 6.844 1.00 11.42 39 GLY A N 14
ATOM 19869 C CA . GLY A 1 39 ? 18.033 13.939 5.836 1.00 32.32 39 GLY A CA 14
ATOM 19870 C C . GLY A 1 39 ? 17.386 15.172 6.434 1.00 14.02 39 GLY A C 14
ATOM 19871 O O . GLY A 1 39 ? 17.237 16.191 5.762 1.00 53.42 39 GLY A O 14
ATOM 19875 N N . GLY A 1 40 ? 16.998 15.079 7.703 1.00 51.23 40 GLY A N 14
ATOM 19876 C CA . GLY A 1 40 ? 16.366 16.203 8.369 1.00 32.33 40 GLY A CA 14
ATOM 19877 C C . GLY A 1 40 ? 16.729 16.284 9.839 1.00 41.34 40 GLY A C 14
ATOM 19878 O O . GLY A 1 40 ? 17.902 16.415 10.189 1.00 50.23 40 GLY A O 14
ATOM 19882 N N . SER A 1 41 ? 15.721 16.208 10.701 1.00 14.51 41 SER A N 14
ATOM 19883 C CA . SER A 1 41 ? 15.939 16.280 12.141 1.00 2.21 41 SER A CA 14
ATOM 19884 C C . SER A 1 41 ? 15.461 15.004 12.827 1.00 15.54 41 SER A C 14
ATOM 19885 O O . SER A 1 41 ? 14.692 14.231 12.258 1.00 30.31 41 SER A O 14
ATOM 19893 N N . GLY A 1 42 ? 15.922 14.792 14.056 1.00 12.13 42 GLY A N 14
ATOM 19894 C CA . GLY A 1 42 ? 15.531 13.610 14.801 1.00 21.52 42 GLY A CA 14
ATOM 19895 C C . GLY A 1 42 ? 14.029 13.405 14.818 1.00 63.42 42 GLY A C 14
ATOM 19896 O O . GLY A 1 42 ? 13.310 14.090 15.545 1.00 44.31 42 GLY A O 14
ATOM 19900 N N . ASP A 1 43 ? 13.554 12.460 14.014 1.00 51.24 43 ASP A N 14
ATOM 19901 C CA . ASP A 1 43 ? 12.127 12.167 13.938 1.00 43.20 43 ASP A CA 14
ATOM 19902 C C . ASP A 1 43 ? 11.891 10.726 13.498 1.00 61.13 43 ASP A C 14
ATOM 19903 O O . ASP A 1 43 ? 11.007 10.045 14.016 1.00 54.31 43 ASP A O 14
ATOM 19912 N N . ALA A 1 44 ? 12.688 10.268 12.537 1.00 34.25 44 ALA A N 14
ATOM 19913 C CA . ALA A 1 44 ? 12.566 8.908 12.028 1.00 31.52 44 ALA A CA 14
ATOM 19914 C C . ALA A 1 44 ? 13.512 7.961 12.759 1.00 31.12 44 ALA A C 14
ATOM 19915 O O . ALA A 1 44 ? 14.732 8.116 12.696 1.00 74.31 44 ALA A O 14
ATOM 19922 N N . ASP A 1 45 ? 12.942 6.982 13.453 1.00 70.32 45 ASP A N 14
ATOM 19923 C CA . ASP A 1 45 ? 13.735 6.009 14.196 1.00 10.40 45 ASP A CA 14
ATOM 19924 C C . ASP A 1 45 ? 14.175 4.862 13.292 1.00 51.11 45 ASP A C 14
ATOM 19925 O O . ASP A 1 45 ? 13.633 4.674 12.202 1.00 60.41 45 ASP A O 14
ATOM 19934 N N . LEU A 1 46 ? 15.161 4.099 13.751 1.00 73.04 46 LEU A N 14
ATOM 19935 C CA . LEU A 1 46 ? 15.675 2.970 12.983 1.00 51.00 46 LEU A CA 14
ATOM 19936 C C . LEU A 1 46 ? 15.515 1.666 13.758 1.00 10.34 46 LEU A C 14
ATOM 19937 O O . LEU A 1 46 ? 15.938 1.561 14.910 1.00 51.20 46 LEU A O 14
ATOM 19953 N N . TYR A 1 47 ? 14.904 0.675 13.119 1.00 1.11 47 TYR A N 14
ATOM 19954 C CA . TYR A 1 47 ? 14.688 -0.622 13.749 1.00 62.22 47 TYR A CA 14
ATOM 19955 C C . TYR A 1 47 ? 14.981 -1.757 12.772 1.00 22.23 47 TYR A C 14
ATOM 19956 O O . TYR A 1 47 ? 14.867 -1.592 11.557 1.00 3.20 47 TYR A O 14
ATOM 19974 N N . LEU A 1 48 ? 15.359 -2.911 13.313 1.00 52.45 48 LEU A N 14
ATOM 19975 C CA . LEU A 1 48 ? 15.668 -4.075 12.491 1.00 61.54 48 LEU A CA 14
ATOM 19976 C C . LEU A 1 48 ? 15.455 -5.367 13.274 1.00 54.21 48 LEU A C 14
ATOM 19977 O O . LEU A 1 48 ? 15.777 -5.448 14.459 1.00 3.53 48 LEU A O 14
ATOM 19993 N N . LYS A 1 49 ? 14.910 -6.376 12.603 1.00 24.41 49 LYS A N 14
ATOM 19994 C CA . LYS A 1 49 ? 14.657 -7.666 13.234 1.00 75.21 49 LYS A CA 14
ATOM 19995 C C . LYS A 1 49 ? 14.793 -8.802 12.225 1.00 41.23 49 LYS A C 14
ATOM 19996 O O . LYS A 1 49 ? 14.392 -8.669 11.069 1.00 42.01 49 LYS A O 14
ATOM 20015 N N . ALA A 1 50 ? 15.360 -9.918 12.670 1.00 23.10 50 ALA A N 14
ATOM 20016 C CA . ALA A 1 50 ? 15.546 -11.078 11.807 1.00 41.35 50 ALA A CA 14
ATOM 20017 C C . ALA A 1 50 ? 14.323 -11.988 11.839 1.00 1.11 50 ALA A C 14
ATOM 20018 O O . ALA A 1 50 ? 13.869 -12.396 12.907 1.00 12.52 50 ALA A O 14
ATOM 20025 N N . GLY A 1 51 ? 13.794 -12.303 10.661 1.00 54.33 51 GLY A N 14
ATOM 20026 C CA . GLY A 1 51 ? 12.627 -13.162 10.577 1.00 22.03 51 GLY A CA 14
ATOM 20027 C C . GLY A 1 51 ? 11.341 -12.379 10.401 1.00 3.24 51 GLY A C 14
ATOM 20028 O O . GLY A 1 51 ? 10.641 -12.539 9.402 1.00 50.42 51 GLY A O 14
ATOM 20032 N N . SER A 1 52 ? 11.029 -11.531 11.376 1.00 12.21 52 SER A N 14
ATOM 20033 C CA . SER A 1 52 ? 9.815 -10.724 11.327 1.00 3.31 52 SER A CA 14
ATOM 20034 C C . SER A 1 52 ? 10.145 -9.239 11.449 1.00 31.12 52 SER A C 14
ATOM 20035 O O . SER A 1 52 ? 11.312 -8.847 11.442 1.00 61.22 52 SER A O 14
ATOM 20043 N N . LYS A 1 53 ? 9.108 -8.417 11.561 1.00 15.54 53 LYS A N 14
ATOM 20044 C CA . LYS A 1 53 ? 9.284 -6.975 11.686 1.00 12.45 53 LYS A CA 14
ATOM 20045 C C . LYS A 1 53 ? 9.373 -6.562 13.152 1.00 20.44 53 LYS A C 14
ATOM 20046 O O . LYS A 1 53 ? 8.585 -6.996 13.993 1.00 12.10 53 LYS A O 14
ATOM 20065 N N . PRO A 1 54 ? 10.354 -5.704 13.468 1.00 23.21 54 PRO A N 14
ATOM 20066 C CA . PRO A 1 54 ? 10.568 -5.213 14.833 1.00 70.33 54 PRO A CA 14
ATOM 20067 C C . PRO A 1 54 ? 9.461 -4.269 15.289 1.00 44.51 54 PRO A C 14
ATOM 20068 O O . PRO A 1 54 ? 8.942 -3.477 14.501 1.00 32.21 54 PRO A O 14
ATOM 20079 N N . THR A 1 55 ? 9.104 -4.355 16.567 1.00 65.54 55 THR A N 14
ATOM 20080 C CA . THR A 1 55 ? 8.059 -3.509 17.127 1.00 1.15 55 THR A CA 14
ATOM 20081 C C . THR A 1 55 ? 8.653 -2.396 17.983 1.00 30.13 55 THR A C 14
ATOM 20082 O O . THR A 1 55 ? 9.870 -2.309 18.151 1.00 31.45 55 THR A O 14
ATOM 20093 N N . THR A 1 56 ? 7.786 -1.545 18.524 1.00 24.12 56 THR A N 14
ATOM 20094 C CA . THR A 1 56 ? 8.225 -0.437 19.363 1.00 44.12 56 THR A CA 14
ATOM 20095 C C . THR A 1 56 ? 8.894 -0.942 20.636 1.00 31.31 56 THR A C 14
ATOM 20096 O O . THR A 1 56 ? 9.571 -0.188 21.334 1.00 24.02 56 THR A O 14
ATOM 20107 N N . SER A 1 57 ? 8.700 -2.223 20.933 1.00 74.33 57 SER A N 14
ATOM 20108 C CA . SER A 1 57 ? 9.282 -2.829 22.125 1.00 53.23 57 SER A CA 14
ATOM 20109 C C . SER A 1 57 ? 10.212 -3.979 21.751 1.00 75.12 57 SER A C 14
ATOM 20110 O O . SER A 1 57 ? 11.138 -4.309 22.491 1.00 0.33 57 SER A O 14
ATOM 20118 N N . SER A 1 58 ? 9.957 -4.586 20.596 1.00 33.32 58 SER A N 14
ATOM 20119 C CA . SER A 1 58 ? 10.768 -5.703 20.124 1.00 13.44 58 SER A CA 14
ATOM 20120 C C . SER A 1 58 ? 11.747 -5.246 19.047 1.00 0.45 58 SER A C 14
ATOM 20121 O O . SER A 1 58 ? 11.352 -4.644 18.049 1.00 72.11 58 SER A O 14
ATOM 20129 N N . TRP A 1 59 ? 13.026 -5.536 19.259 1.00 53.34 59 TRP A N 14
ATOM 20130 C CA . TRP A 1 59 ? 14.063 -5.155 18.306 1.00 12.24 59 TRP A CA 14
ATOM 20131 C C . TRP A 1 59 ? 15.231 -6.133 18.354 1.00 61.44 59 TRP A C 14
ATOM 20132 O O . TRP A 1 59 ? 15.472 -6.777 19.375 1.00 64.42 59 TRP A O 14
ATOM 20153 N N . ASP A 1 60 ? 15.953 -6.240 17.244 1.00 70.14 60 ASP A N 14
ATOM 20154 C CA . ASP A 1 60 ? 17.098 -7.140 17.159 1.00 15.14 60 ASP A CA 14
ATOM 20155 C C . ASP A 1 60 ? 18.390 -6.357 16.949 1.00 31.13 60 ASP A C 14
ATOM 20156 O O . ASP A 1 60 ? 19.448 -6.742 17.448 1.00 64.14 60 ASP A O 14
ATOM 20165 N N . CYS A 1 61 ? 18.296 -5.258 16.209 1.00 61.54 61 CYS A N 14
ATOM 20166 C CA . CYS A 1 61 ? 19.458 -4.422 15.931 1.00 65.22 61 CYS A CA 14
ATOM 20167 C C . CYS A 1 61 ? 19.065 -2.950 15.863 1.00 63.11 61 CYS A C 14
ATOM 20168 O O . CYS A 1 61 ? 18.186 -2.567 15.091 1.00 34.24 61 CYS A O 14
ATOM 20176 N N . ARG A 1 62 ? 19.722 -2.130 16.676 1.00 11.54 62 ARG A N 14
ATOM 20177 C CA . ARG A 1 62 ? 19.439 -0.700 16.711 1.00 50.22 62 ARG A CA 14
ATOM 20178 C C . ARG A 1 62 ? 20.410 0.025 17.638 1.00 24.42 62 ARG A C 14
ATOM 20179 O O . ARG A 1 62 ? 20.906 -0.534 18.617 1.00 13.13 62 ARG A O 14
ATOM 20200 N N . PRO A 1 63 ? 20.691 1.298 17.324 1.00 13.10 63 PRO A N 14
ATOM 20201 C CA . PRO A 1 63 ? 21.605 2.126 18.116 1.00 14.24 63 PRO A CA 14
ATOM 20202 C C . PRO A 1 63 ? 21.025 2.487 19.480 1.00 41.32 63 PRO A C 14
ATOM 20203 O O . PRO A 1 63 ? 21.702 3.090 20.313 1.00 23.32 63 PRO A O 14
ATOM 20214 N N . TYR A 1 64 ? 19.769 2.115 19.701 1.00 42.31 64 TYR A N 14
ATOM 20215 C CA . TYR A 1 64 ? 19.098 2.402 20.963 1.00 21.02 64 TYR A CA 14
ATOM 20216 C C . TYR A 1 64 ? 18.826 3.896 21.108 1.00 1.15 64 TYR A C 14
ATOM 20217 O O . TYR A 1 64 ? 19.419 4.567 21.954 1.00 72.04 64 TYR A O 14
ATOM 20235 N N . ARG A 1 65 ? 17.925 4.410 20.278 1.00 12.31 65 ARG A N 14
ATOM 20236 C CA . ARG A 1 65 ? 17.573 5.825 20.313 1.00 64.24 65 ARG A CA 14
ATOM 20237 C C . ARG A 1 65 ? 16.399 6.116 19.383 1.00 11.10 65 ARG A C 14
ATOM 20238 O O . ARG A 1 65 ? 15.804 5.201 18.812 1.00 45.51 65 ARG A O 14
ATOM 20259 N N . TYR A 1 66 ? 16.070 7.395 19.237 1.00 70.31 66 TYR A N 14
ATOM 20260 C CA . TYR A 1 66 ? 14.965 7.806 18.379 1.00 11.44 66 TYR A CA 14
ATOM 20261 C C . TYR A 1 66 ? 15.359 9.003 17.519 1.00 25.01 66 TYR A C 14
ATOM 20262 O O . TYR A 1 66 ? 16.003 9.938 17.994 1.00 52.14 66 TYR A O 14
ATOM 20280 N N . GLY A 1 67 ? 14.968 8.965 16.249 1.00 54.40 67 GLY A N 14
ATOM 20281 C CA . GLY A 1 67 ? 15.288 10.052 15.341 1.00 20.44 67 GLY A CA 14
ATOM 20282 C C . GLY A 1 67 ? 16.353 9.669 14.333 1.00 50.22 67 GLY A C 14
ATOM 20283 O O . GLY A 1 67 ? 17.069 8.686 14.519 1.00 41.42 67 GLY A O 14
ATOM 20287 N N . ASN A 1 68 ? 16.457 10.447 13.260 1.00 14.32 68 ASN A N 14
ATOM 20288 C CA . ASN A 1 68 ? 17.441 10.183 12.217 1.00 55.34 68 ASN A CA 14
ATOM 20289 C C . ASN A 1 68 ? 18.857 10.226 12.781 1.00 22.24 68 ASN A C 14
ATOM 20290 O O . ASN A 1 68 ? 19.054 10.463 13.972 1.00 25.44 68 ASN A O 14
ATOM 20301 N N . ASN A 1 69 ? 19.840 9.995 11.917 1.00 1.11 69 ASN A N 14
ATOM 20302 C CA . ASN A 1 69 ? 21.239 10.007 12.329 1.00 30.04 69 ASN A CA 14
ATOM 20303 C C . ASN A 1 69 ? 21.521 8.889 13.329 1.00 40.32 69 ASN A C 14
ATOM 20304 O O . ASN A 1 69 ? 22.543 8.900 14.015 1.00 55.53 69 ASN A O 14
ATOM 20315 N N . GLU A 1 70 ? 20.608 7.926 13.404 1.00 22.21 70 GLU A N 14
ATOM 20316 C CA . GLU A 1 70 ? 20.759 6.801 14.320 1.00 43.13 70 GLU A CA 14
ATOM 20317 C C . GLU A 1 70 ? 20.608 5.474 13.581 1.00 5.23 70 GLU A C 14
ATOM 20318 O O . GLU A 1 70 ? 19.495 5.001 13.354 1.00 50.55 70 GLU A O 14
ATOM 20330 N N . SER A 1 71 ? 21.737 4.879 13.209 1.00 23.05 71 SER A N 14
ATOM 20331 C CA . SER A 1 71 ? 21.732 3.609 12.493 1.00 54.02 71 SER A CA 14
ATOM 20332 C C . SER A 1 71 ? 22.762 2.649 13.080 1.00 13.14 71 SER A C 14
ATOM 20333 O O . SER A 1 71 ? 23.578 3.034 13.918 1.00 44.30 71 SER A O 14
ATOM 20341 N N . CYS A 1 72 ? 22.717 1.398 12.635 1.00 15.45 72 CYS A N 14
ATOM 20342 C CA . CYS A 1 72 ? 23.645 0.382 13.117 1.00 31.51 72 CYS A CA 14
ATOM 20343 C C . CYS A 1 72 ? 24.459 -0.200 11.966 1.00 3.00 72 CYS A C 14
ATOM 20344 O O . CYS A 1 72 ? 24.095 -0.055 10.799 1.00 31.12 72 CYS A O 14
ATOM 20352 N N . SER A 1 73 ? 25.565 -0.857 12.303 1.00 74.13 73 SER A N 14
ATOM 20353 C CA . SER A 1 73 ? 26.434 -1.456 11.297 1.00 42.10 73 SER A CA 14
ATOM 20354 C C . SER A 1 73 ? 26.774 -2.898 11.661 1.00 35.04 73 SER A C 14
ATOM 20355 O O . SER A 1 73 ? 27.487 -3.154 12.632 1.00 75.12 73 SER A O 14
ATOM 20363 N N . VAL A 1 74 ? 26.257 -3.838 10.876 1.00 50.44 74 VAL A N 14
ATOM 20364 C CA . VAL A 1 74 ? 26.505 -5.254 11.113 1.00 20.54 74 VAL A CA 14
ATOM 20365 C C . VAL A 1 74 ? 26.504 -6.039 9.807 1.00 64.55 74 VAL A C 14
ATOM 20366 O O . VAL A 1 74 ? 25.870 -5.639 8.830 1.00 31.45 74 VAL A O 14
ATOM 20379 N N . SER A 1 75 ? 27.220 -7.160 9.795 1.00 15.21 75 SER A N 14
ATOM 20380 C CA . SER A 1 75 ? 27.304 -8.000 8.607 1.00 65.44 75 SER A CA 14
ATOM 20381 C C . SER A 1 75 ? 26.261 -9.113 8.652 1.00 2.32 75 SER A C 14
ATOM 20382 O O . SER A 1 75 ? 26.402 -10.081 9.399 1.00 41.41 75 SER A O 14
ATOM 20390 N N . ALA A 1 76 ? 25.214 -8.966 7.847 1.00 33.15 76 ALA A N 14
ATOM 20391 C CA . ALA A 1 76 ? 24.147 -9.958 7.794 1.00 61.14 76 ALA A CA 14
ATOM 20392 C C . ALA A 1 76 ? 24.482 -11.072 6.807 1.00 4.33 76 ALA A C 14
ATOM 20393 O O . ALA A 1 76 ? 25.216 -10.859 5.842 1.00 32.03 76 ALA A O 14
ATOM 20400 N N . ALA A 1 77 ? 23.941 -12.260 7.057 1.00 43.41 77 ALA A N 14
ATOM 20401 C CA . ALA A 1 77 ? 24.182 -13.406 6.190 1.00 63.31 77 ALA A CA 14
ATOM 20402 C C . ALA A 1 77 ? 22.930 -13.770 5.400 1.00 71.02 77 ALA A C 14
ATOM 20403 O O . ALA A 1 77 ? 21.807 -13.688 5.898 1.00 52.44 77 ALA A O 14
ATOM 20410 N N . PRO A 1 78 ? 23.124 -14.182 4.138 1.00 10.30 78 PRO A N 14
ATOM 20411 C CA . PRO A 1 78 ? 22.021 -14.566 3.252 1.00 20.12 78 PRO A CA 14
ATOM 20412 C C . PRO A 1 78 ? 21.362 -15.872 3.681 1.00 73.52 78 PRO A C 14
ATOM 20413 O O . PRO A 1 78 ? 22.012 -16.915 3.748 1.00 50.34 78 PRO A O 14
ATOM 20424 N N . GLY A 1 79 ? 20.065 -15.809 3.970 1.00 24.01 79 GLY A N 14
ATOM 20425 C CA . GLY A 1 79 ? 19.340 -16.994 4.388 1.00 32.23 79 GLY A CA 14
ATOM 20426 C C . GLY A 1 79 ? 18.167 -16.667 5.291 1.00 20.45 79 GLY A C 14
ATOM 20427 O O . GLY A 1 79 ? 17.247 -17.472 5.444 1.00 23.10 79 GLY A O 14
ATOM 20431 N N . THR A 1 80 ? 18.198 -15.483 5.895 1.00 64.04 80 THR A N 14
ATOM 20432 C CA . THR A 1 80 ? 17.132 -15.053 6.790 1.00 51.33 80 THR A CA 14
ATOM 20433 C C . THR A 1 80 ? 16.518 -13.738 6.321 1.00 32.44 80 THR A C 14
ATOM 20434 O O . THR A 1 80 ? 17.229 -12.813 5.930 1.00 4.53 80 THR A O 14
ATOM 20445 N N . THR A 1 81 ? 15.191 -13.662 6.364 1.00 41.11 81 THR A N 14
ATOM 20446 C CA . THR A 1 81 ? 14.481 -12.461 5.943 1.00 10.35 81 THR A CA 14
ATOM 20447 C C . THR A 1 81 ? 14.670 -11.330 6.949 1.00 72.35 81 THR A C 14
ATOM 20448 O O . THR A 1 81 ? 14.621 -11.548 8.159 1.00 33.43 81 THR A O 14
ATOM 20459 N N . TYR A 1 82 ? 14.885 -10.122 6.439 1.00 20.45 82 TYR A N 14
ATOM 20460 C CA . TYR A 1 82 ? 15.083 -8.957 7.293 1.00 31.34 82 TYR A CA 14
ATOM 20461 C C . TYR A 1 82 ? 13.993 -7.916 7.056 1.00 61.40 82 TYR A C 14
ATOM 20462 O O . TYR A 1 82 ? 13.547 -7.714 5.926 1.00 2.31 82 TYR A O 14
ATOM 20480 N N . HIS A 1 83 ? 13.569 -7.258 8.130 1.00 54.01 83 HIS A N 14
ATOM 20481 C CA . HIS A 1 83 ? 12.532 -6.236 8.040 1.00 74.21 83 HIS A CA 14
ATOM 20482 C C . HIS A 1 83 ? 13.040 -4.898 8.568 1.00 30.24 83 HIS A C 14
ATOM 20483 O O . HIS A 1 83 ? 14.026 -4.844 9.303 1.00 0.45 83 HIS A O 14
ATOM 20497 N N . VAL A 1 84 ? 12.361 -3.821 8.188 1.00 13.45 84 VAL A N 14
ATOM 20498 C CA . VAL A 1 84 ? 12.743 -2.483 8.624 1.00 1.12 84 VAL A CA 14
ATOM 20499 C C . VAL A 1 84 ? 11.531 -1.694 9.106 1.00 34.21 84 VAL A C 14
ATOM 20500 O O . VAL A 1 84 ? 10.544 -1.551 8.384 1.00 3.43 84 VAL A O 14
ATOM 20513 N N . MET A 1 85 ? 11.612 -1.185 10.331 1.00 53.42 85 MET A N 14
ATOM 20514 C CA . MET A 1 85 ? 10.521 -0.408 10.909 1.00 71.32 85 MET A CA 14
ATOM 20515 C C . MET A 1 85 ? 10.975 1.012 11.229 1.00 53.42 85 MET A C 14
ATOM 20516 O O . MET A 1 85 ? 11.997 1.214 11.885 1.00 42.13 85 MET A O 14
ATOM 20530 N N . ILE A 1 86 ? 10.209 1.993 10.762 1.00 70.31 86 ILE A N 14
ATOM 20531 C CA . ILE A 1 86 ? 10.533 3.394 11.000 1.00 71.23 86 ILE A CA 14
ATOM 20532 C C . ILE A 1 86 ? 9.432 4.085 11.797 1.00 51.13 86 ILE A C 14
ATOM 20533 O O . ILE A 1 86 ? 8.310 4.248 11.315 1.00 4.34 86 ILE A O 14
ATOM 20549 N N . LYS A 1 87 ? 9.760 4.492 13.018 1.00 33.54 87 LYS A N 14
ATOM 20550 C CA . LYS A 1 87 ? 8.801 5.169 13.883 1.00 33.21 87 LYS A CA 14
ATOM 20551 C C . LYS A 1 87 ? 8.990 6.681 13.826 1.00 51.33 87 LYS A C 14
ATOM 20552 O O . LYS A 1 87 ? 10.097 7.170 13.607 1.00 5.25 87 LYS A O 14
ATOM 20571 N N . GLY A 1 88 ? 7.901 7.418 14.025 1.00 74.43 88 GLY A N 14
ATOM 20572 C CA . GLY A 1 88 ? 7.969 8.867 13.993 1.00 71.22 88 GLY A CA 14
ATOM 20573 C C . GLY A 1 88 ? 7.722 9.489 15.353 1.00 60.11 88 GLY A C 14
ATOM 20574 O O . GLY A 1 88 ? 7.161 8.849 16.243 1.00 3.42 88 GLY A O 14
ATOM 20578 N N . TYR A 1 89 ? 8.143 10.738 15.515 1.00 14.41 89 TYR A N 14
ATOM 20579 C CA . TYR A 1 89 ? 7.968 11.446 16.778 1.00 32.31 89 TYR A CA 14
ATOM 20580 C C . TYR A 1 89 ? 7.106 12.690 16.591 1.00 51.55 89 TYR A C 14
ATOM 20581 O O . TYR A 1 89 ? 6.473 13.168 17.532 1.00 53.42 89 TYR A O 14
ATOM 20599 N N . SER A 1 90 ? 7.087 13.210 15.367 1.00 13.23 90 SER A N 14
ATOM 20600 C CA . SER A 1 90 ? 6.306 14.401 15.055 1.00 54.31 90 SER A CA 14
ATOM 20601 C C . SER A 1 90 ? 6.397 14.737 13.569 1.00 33.54 90 SER A C 14
ATOM 20602 O O . SER A 1 90 ? 7.440 14.553 12.943 1.00 33.24 90 SER A O 14
ATOM 20610 N N . ASN A 1 91 ? 5.296 15.230 13.012 1.00 74.31 91 ASN A N 14
ATOM 20611 C CA . ASN A 1 91 ? 5.250 15.591 11.600 1.00 72.44 91 ASN A CA 14
ATOM 20612 C C . ASN A 1 91 ? 6.607 16.099 11.124 1.00 41.42 91 ASN A C 14
ATOM 20613 O O . ASN A 1 91 ? 7.016 17.212 11.456 1.00 53.53 91 ASN A O 14
ATOM 20624 N N . TYR A 1 92 ? 7.301 15.277 10.344 1.00 13.34 92 TYR A N 14
ATOM 20625 C CA . TYR A 1 92 ? 8.613 15.643 9.824 1.00 31.31 92 TYR A CA 14
ATOM 20626 C C . TYR A 1 92 ? 9.042 14.692 8.711 1.00 74.32 92 TYR A C 14
ATOM 20627 O O . TYR A 1 92 ? 9.242 13.499 8.941 1.00 42.23 92 TYR A O 14
ATOM 20645 N N . SER A 1 93 ? 9.181 15.229 7.503 1.00 13.32 93 SER A N 14
ATOM 20646 C CA . SER A 1 93 ? 9.583 14.429 6.352 1.00 14.51 93 SER A CA 14
ATOM 20647 C C . SER A 1 93 ? 10.861 14.980 5.728 1.00 62.02 93 SER A C 14
ATOM 20648 O O . SER A 1 93 ? 11.174 16.162 5.867 1.00 63.45 93 SER A O 14
ATOM 20656 N N . GLY A 1 94 ? 11.597 14.113 5.039 1.00 61.22 94 GLY A N 14
ATOM 20657 C CA . GLY A 1 94 ? 12.833 14.529 4.403 1.00 4.52 94 GLY A CA 14
ATOM 20658 C C . GLY A 1 94 ? 14.029 13.730 4.881 1.00 61.52 94 GLY A C 14
ATOM 20659 O O . GLY A 1 94 ? 15.160 14.215 4.856 1.00 62.25 94 GLY A O 14
ATOM 20663 N N . VAL A 1 95 ? 13.779 12.500 5.319 1.00 24.34 95 VAL A N 14
ATOM 20664 C CA . VAL A 1 95 ? 14.844 11.631 5.806 1.00 63.32 95 VAL A CA 14
ATOM 20665 C C . VAL A 1 95 ? 15.031 10.425 4.891 1.00 13.22 95 VAL A C 14
ATOM 20666 O O . VAL A 1 95 ? 14.060 9.842 4.408 1.00 73.30 95 VAL A O 14
ATOM 20679 N N . THR A 1 96 ? 16.286 10.055 4.657 1.00 0.30 96 THR A N 14
ATOM 20680 C CA . THR A 1 96 ? 16.601 8.919 3.800 1.00 52.51 96 THR A CA 14
ATOM 20681 C C . THR A 1 96 ? 16.931 7.682 4.626 1.00 32.23 96 THR A C 14
ATOM 20682 O O . THR A 1 96 ? 17.927 7.653 5.350 1.00 45.15 96 THR A O 14
ATOM 20693 N N . LEU A 1 97 ? 16.089 6.660 4.515 1.00 42.14 97 LEU A N 14
ATOM 20694 C CA . LEU A 1 97 ? 16.292 5.418 5.252 1.00 61.43 97 LEU A CA 14
ATOM 20695 C C . LEU A 1 97 ? 16.802 4.315 4.330 1.00 72.43 97 LEU A C 14
ATOM 20696 O O . LEU A 1 97 ? 16.220 4.052 3.277 1.00 71.20 97 LEU A O 14
ATOM 20712 N N . LYS A 1 98 ? 17.891 3.670 4.733 1.00 5.00 98 LYS A N 14
ATOM 20713 C CA . LYS A 1 98 ? 18.479 2.592 3.946 1.00 51.30 98 LYS A CA 14
ATOM 20714 C C . LYS A 1 98 ? 18.805 1.390 4.827 1.00 51.51 98 LYS A C 14
ATOM 20715 O O . LYS A 1 98 ? 18.722 1.466 6.054 1.00 44.44 98 LYS A O 14
ATOM 20734 N N . LEU A 1 99 ? 19.176 0.283 4.195 1.00 65.13 99 LEU A N 14
ATOM 20735 C CA . LEU A 1 99 ? 19.517 -0.935 4.922 1.00 71.45 99 LEU A CA 14
ATOM 20736 C C . LEU A 1 99 ? 20.995 -0.950 5.298 1.00 60.15 99 LEU A C 14
ATOM 20737 O O . LEU A 1 99 ? 21.853 -0.590 4.492 1.00 21.12 99 LEU A O 14
ATOM 20753 N N . GLN A 1 100 ? 21.284 -1.371 6.525 1.00 50.42 100 GLN A N 14
ATOM 20754 C CA . GLN A 1 100 ? 22.659 -1.434 7.006 1.00 11.32 100 GLN A CA 14
ATOM 20755 C C . GLN A 1 100 ? 23.126 -2.880 7.131 1.00 20.15 100 GLN A C 14
ATOM 20756 O O . GLN A 1 100 ? 22.633 -3.631 7.973 1.00 23.34 100 GLN A O 14
ATOM 20770 N N . TYR A 1 101 ? 24.078 -3.264 6.289 1.00 44.22 101 TYR A N 14
ATOM 20771 C CA . TYR A 1 101 ? 24.610 -4.621 6.303 1.00 22.44 101 TYR A CA 14
ATOM 20772 C C . TYR A 1 101 ? 26.136 -4.609 6.283 1.00 33.21 101 TYR A C 14
ATOM 20773 O O . TYR A 1 101 ? 26.776 -5.655 6.374 1.00 74.55 101 TYR A O 14
ATOM 20791 N N . GLY A 1 1 ? 1.999 0.596 1.030 1.00 40.32 1 GLY A N 15
ATOM 20792 C CA . GLY A 1 1 ? 1.770 0.040 -0.291 1.00 32.44 1 GLY A CA 15
ATOM 20793 C C . GLY A 1 1 ? 2.614 -1.191 -0.555 1.00 71.34 1 GLY A C 15
ATOM 20794 O O . GLY A 1 1 ? 2.084 -2.273 -0.804 1.00 62.43 1 GLY A O 15
ATOM 20798 N N . ASN A 1 2 ? 3.932 -1.026 -0.503 1.00 54.34 2 ASN A N 15
ATOM 20799 C CA . ASN A 1 2 ? 4.851 -2.132 -0.742 1.00 60.31 2 ASN A CA 15
ATOM 20800 C C . ASN A 1 2 ? 5.958 -2.156 0.308 1.00 73.31 2 ASN A C 15
ATOM 20801 O O . ASN A 1 2 ? 5.969 -1.343 1.232 1.00 44.21 2 ASN A O 15
ATOM 20812 N N . VAL A 1 3 ? 6.887 -3.095 0.159 1.00 43.42 3 VAL A N 15
ATOM 20813 C CA . VAL A 1 3 ? 8.000 -3.224 1.093 1.00 74.14 3 VAL A CA 15
ATOM 20814 C C . VAL A 1 3 ? 9.335 -3.008 0.390 1.00 61.43 3 VAL A C 15
ATOM 20815 O O . VAL A 1 3 ? 9.773 -3.842 -0.404 1.00 42.03 3 VAL A O 15
ATOM 20828 N N . LEU A 1 4 ? 9.979 -1.885 0.687 1.00 52.13 4 LEU A N 15
ATOM 20829 C CA . LEU A 1 4 ? 11.266 -1.559 0.084 1.00 45.43 4 LEU A CA 15
ATOM 20830 C C . LEU A 1 4 ? 12.266 -1.109 1.144 1.00 1.24 4 LEU A C 15
ATOM 20831 O O . LEU A 1 4 ? 11.893 -0.498 2.146 1.00 34.32 4 LEU A O 15
ATOM 20847 N N . LYS A 1 5 ? 13.539 -1.413 0.917 1.00 44.34 5 LYS A N 15
ATOM 20848 C CA . LYS A 1 5 ? 14.595 -1.037 1.850 1.00 72.31 5 LYS A CA 15
ATOM 20849 C C . LYS A 1 5 ? 15.953 -1.019 1.156 1.00 23.54 5 LYS A C 15
ATOM 20850 O O . LYS A 1 5 ? 16.544 0.041 0.955 1.00 74.23 5 LYS A O 15
ATOM 20869 N N . ASN A 1 6 ? 16.443 -2.201 0.793 1.00 55.53 6 ASN A N 15
ATOM 20870 C CA . ASN A 1 6 ? 17.731 -2.320 0.121 1.00 43.24 6 ASN A CA 15
ATOM 20871 C C . ASN A 1 6 ? 17.621 -1.908 -1.344 1.00 60.34 6 ASN A C 15
ATOM 20872 O O . ASN A 1 6 ? 16.536 -1.922 -1.923 1.00 73.13 6 ASN A O 15
ATOM 20883 N N . ASN A 1 7 ? 18.753 -1.543 -1.938 1.00 11.05 7 ASN A N 15
ATOM 20884 C CA . ASN A 1 7 ? 18.784 -1.127 -3.335 1.00 72.52 7 ASN A CA 15
ATOM 20885 C C . ASN A 1 7 ? 18.534 0.372 -3.462 1.00 43.25 7 ASN A C 15
ATOM 20886 O O . ASN A 1 7 ? 19.429 1.133 -3.834 1.00 13.03 7 ASN A O 15
ATOM 20897 N N . THR A 1 8 ? 17.312 0.792 -3.151 1.00 73.23 8 THR A N 15
ATOM 20898 C CA . THR A 1 8 ? 16.943 2.200 -3.231 1.00 64.41 8 THR A CA 15
ATOM 20899 C C . THR A 1 8 ? 16.377 2.696 -1.906 1.00 23.25 8 THR A C 15
ATOM 20900 O O . THR A 1 8 ? 15.320 2.257 -1.451 1.00 43.43 8 THR A O 15
ATOM 20911 N N . PRO A 1 9 ? 17.095 3.633 -1.269 1.00 11.05 9 PRO A N 15
ATOM 20912 C CA . PRO A 1 9 ? 16.682 4.210 0.014 1.00 0.22 9 PRO A CA 15
ATOM 20913 C C . PRO A 1 9 ? 15.453 5.103 -0.121 1.00 2.04 9 PRO A C 15
ATOM 20914 O O . PRO A 1 9 ? 15.231 5.717 -1.164 1.00 41.31 9 PRO A O 15
ATOM 20925 N N . VAL A 1 10 ? 14.657 5.171 0.942 1.00 63.11 10 VAL A N 15
ATOM 20926 C CA . VAL A 1 10 ? 13.451 5.990 0.942 1.00 2.25 10 VAL A CA 15
ATOM 20927 C C . VAL A 1 10 ? 13.789 7.465 1.135 1.00 74.54 10 VAL A C 15
ATOM 20928 O O . VAL A 1 10 ? 14.264 7.870 2.195 1.00 13.12 10 VAL A O 15
ATOM 20941 N N . SER A 1 11 ? 13.539 8.263 0.101 1.00 21.53 11 SER A N 15
ATOM 20942 C CA . SER A 1 11 ? 13.819 9.693 0.155 1.00 64.53 11 SER A CA 15
ATOM 20943 C C . SER A 1 11 ? 12.706 10.437 0.885 1.00 2.41 11 SER A C 15
ATOM 20944 O O . SER A 1 11 ? 11.541 10.046 0.828 1.00 43.23 11 SER A O 15
ATOM 20952 N N . ASN A 1 12 ? 13.075 11.514 1.572 1.00 31.22 12 ASN A N 15
ATOM 20953 C CA . ASN A 1 12 ? 12.108 12.314 2.315 1.00 5.32 12 ASN A CA 15
ATOM 20954 C C . ASN A 1 12 ? 11.203 11.426 3.163 1.00 71.35 12 ASN A C 15
ATOM 20955 O O . ASN A 1 12 ? 9.993 11.360 2.939 1.00 3.41 12 ASN A O 15
ATOM 20966 N N . LEU A 1 13 ? 11.796 10.743 4.136 1.00 50.41 13 LEU A N 15
ATOM 20967 C CA . LEU A 1 13 ? 11.043 9.858 5.018 1.00 4.54 13 LEU A CA 15
ATOM 20968 C C . LEU A 1 13 ? 9.952 10.626 5.757 1.00 34.10 13 LEU A C 15
ATOM 20969 O O . LEU A 1 13 ? 9.736 11.813 5.511 1.00 50.15 13 LEU A O 15
ATOM 20985 N N . THR A 1 14 ? 9.266 9.941 6.667 1.00 75.34 14 THR A N 15
ATOM 20986 C CA . THR A 1 14 ? 8.197 10.557 7.442 1.00 11.44 14 THR A CA 15
ATOM 20987 C C . THR A 1 14 ? 8.289 10.166 8.913 1.00 50.41 14 THR A C 15
ATOM 20988 O O . THR A 1 14 ? 8.573 9.016 9.243 1.00 72.33 14 THR A O 15
ATOM 20999 N N . GLY A 1 15 ? 8.046 11.132 9.794 1.00 42.32 15 GLY A N 15
ATOM 21000 C CA . GLY A 1 15 ? 8.106 10.868 11.220 1.00 43.34 15 GLY A CA 15
ATOM 21001 C C . GLY A 1 15 ? 6.985 11.546 11.982 1.00 23.14 15 GLY A C 15
ATOM 21002 O O . GLY A 1 15 ? 7.233 12.373 12.859 1.00 24.50 15 GLY A O 15
ATOM 21006 N N . ASN A 1 16 ? 5.748 11.196 11.647 1.00 13.11 16 ASN A N 15
ATOM 21007 C CA . ASN A 1 16 ? 4.584 11.778 12.306 1.00 51.43 16 ASN A CA 15
ATOM 21008 C C . ASN A 1 16 ? 4.380 11.169 13.689 1.00 21.43 16 ASN A C 15
ATOM 21009 O O . ASN A 1 16 ? 4.528 9.961 13.876 1.00 62.32 16 ASN A O 15
ATOM 21020 N N . LYS A 1 17 ? 4.039 12.012 14.657 1.00 12.52 17 LYS A N 15
ATOM 21021 C CA . LYS A 1 17 ? 3.812 11.558 16.024 1.00 2.41 17 LYS A CA 15
ATOM 21022 C C . LYS A 1 17 ? 2.857 10.369 16.051 1.00 4.22 17 LYS A C 15
ATOM 21023 O O . LYS A 1 17 ? 2.930 9.523 16.941 1.00 35.02 17 LYS A O 15
ATOM 21042 N N . GLY A 1 18 ? 1.963 10.311 15.068 1.00 25.05 18 GLY A N 15
ATOM 21043 C CA . GLY A 1 18 ? 1.008 9.221 14.998 1.00 24.42 18 GLY A CA 15
ATOM 21044 C C . GLY A 1 18 ? 1.255 8.309 13.813 1.00 65.13 18 GLY A C 15
ATOM 21045 O O . GLY A 1 18 ? 1.536 7.122 13.981 1.00 10.34 18 GLY A O 15
ATOM 21049 N N . SER A 1 19 ? 1.150 8.864 12.609 1.00 33.43 19 SER A N 15
ATOM 21050 C CA . SER A 1 19 ? 1.358 8.091 11.390 1.00 23.25 19 SER A CA 15
ATOM 21051 C C . SER A 1 19 ? 2.772 7.518 11.346 1.00 75.42 19 SER A C 15
ATOM 21052 O O . SER A 1 19 ? 3.703 8.090 11.911 1.00 15.20 19 SER A O 15
ATOM 21060 N N . GLU A 1 20 ? 2.922 6.383 10.670 1.00 42.15 20 GLU A N 15
ATOM 21061 C CA . GLU A 1 20 ? 4.221 5.732 10.552 1.00 63.53 20 GLU A CA 15
ATOM 21062 C C . GLU A 1 20 ? 4.306 4.915 9.265 1.00 10.31 20 GLU A C 15
ATOM 21063 O O . GLU A 1 20 ? 3.352 4.858 8.489 1.00 40.10 20 GLU A O 15
ATOM 21075 N N . VAL A 1 21 ? 5.456 4.285 9.046 1.00 54.25 21 VAL A N 15
ATOM 21076 C CA . VAL A 1 21 ? 5.666 3.472 7.854 1.00 21.51 21 VAL A CA 15
ATOM 21077 C C . VAL A 1 21 ? 6.453 2.208 8.183 1.00 32.15 21 VAL A C 15
ATOM 21078 O O . VAL A 1 21 ? 7.283 2.200 9.093 1.00 35.41 21 VAL A O 15
ATOM 21091 N N . PHE A 1 22 ? 6.187 1.141 7.437 1.00 22.23 22 PHE A N 15
ATOM 21092 C CA . PHE A 1 22 ? 6.870 -0.130 7.650 1.00 42.10 22 PHE A CA 15
ATOM 21093 C C . PHE A 1 22 ? 7.276 -0.758 6.320 1.00 21.51 22 PHE A C 15
ATOM 21094 O O . PHE A 1 22 ? 6.489 -0.799 5.374 1.00 32.23 22 PHE A O 15
ATOM 21111 N N . TYR A 1 23 ? 8.510 -1.247 6.256 1.00 53.33 23 TYR A N 15
ATOM 21112 C CA . TYR A 1 23 ? 9.022 -1.871 5.042 1.00 44.44 23 TYR A CA 15
ATOM 21113 C C . TYR A 1 23 ? 9.754 -3.170 5.364 1.00 72.10 23 TYR A C 15
ATOM 21114 O O . TYR A 1 23 ? 10.087 -3.440 6.518 1.00 2.24 23 TYR A O 15
ATOM 21132 N N . THR A 1 24 ? 10.001 -3.973 4.334 1.00 63.40 24 THR A N 15
ATOM 21133 C CA . THR A 1 24 ? 10.693 -5.245 4.505 1.00 35.03 24 THR A CA 15
ATOM 21134 C C . THR A 1 24 ? 11.527 -5.587 3.276 1.00 21.15 24 THR A C 15
ATOM 21135 O O . THR A 1 24 ? 11.113 -5.339 2.144 1.00 63.02 24 THR A O 15
ATOM 21146 N N . PHE A 1 25 ? 12.704 -6.159 3.507 1.00 4.10 25 PHE A N 15
ATOM 21147 C CA . PHE A 1 25 ? 13.598 -6.535 2.418 1.00 71.13 25 PHE A CA 15
ATOM 21148 C C . PHE A 1 25 ? 14.599 -7.591 2.876 1.00 64.31 25 PHE A C 15
ATOM 21149 O O . PHE A 1 25 ? 14.797 -7.799 4.074 1.00 41.33 25 PHE A O 15
ATOM 21166 N N . THR A 1 26 ? 15.229 -8.258 1.914 1.00 44.05 26 THR A N 15
ATOM 21167 C CA . THR A 1 26 ? 16.209 -9.294 2.216 1.00 11.24 26 THR A CA 15
ATOM 21168 C C . THR A 1 26 ? 17.487 -9.095 1.410 1.00 52.14 26 THR A C 15
ATOM 21169 O O . THR A 1 26 ? 17.540 -8.259 0.508 1.00 52.24 26 THR A O 15
ATOM 21180 N N . VAL A 1 27 ? 18.516 -9.869 1.739 1.00 31.13 27 VAL A N 15
ATOM 21181 C CA . VAL A 1 27 ? 19.794 -9.779 1.044 1.00 61.14 27 VAL A CA 15
ATOM 21182 C C . VAL A 1 27 ? 20.009 -10.981 0.131 1.00 53.05 27 VAL A C 15
ATOM 21183 O O . VAL A 1 27 ? 19.260 -11.957 0.185 1.00 12.42 27 VAL A O 15
ATOM 21196 N N . ASP A 1 28 ? 21.036 -10.904 -0.708 1.00 2.11 28 ASP A N 15
ATOM 21197 C CA . ASP A 1 28 ? 21.351 -11.986 -1.633 1.00 23.53 28 ASP A CA 15
ATOM 21198 C C . ASP A 1 28 ? 22.621 -12.715 -1.204 1.00 42.12 28 ASP A C 15
ATOM 21199 O O . ASP A 1 28 ? 22.661 -13.945 -1.168 1.00 51.10 28 ASP A O 15
ATOM 21208 N N . ARG A 1 29 ? 23.657 -11.948 -0.882 1.00 2.54 29 ARG A N 15
ATOM 21209 C CA . ARG A 1 29 ? 24.929 -12.520 -0.458 1.00 4.11 29 ARG A CA 15
ATOM 21210 C C . ARG A 1 29 ? 25.410 -11.876 0.839 1.00 21.23 29 ARG A C 15
ATOM 21211 O O . ARG A 1 29 ? 25.041 -10.747 1.157 1.00 13.41 29 ARG A O 15
ATOM 21232 N N . ASN A 1 30 ? 26.236 -12.604 1.584 1.00 12.25 30 ASN A N 15
ATOM 21233 C CA . ASN A 1 30 ? 26.766 -12.104 2.848 1.00 62.32 30 ASN A CA 15
ATOM 21234 C C . ASN A 1 30 ? 27.895 -11.106 2.607 1.00 14.12 30 ASN A C 15
ATOM 21235 O O . ASN A 1 30 ? 28.945 -11.458 2.072 1.00 61.21 30 ASN A O 15
ATOM 21246 N N . ALA A 1 31 ? 27.669 -9.859 3.007 1.00 1.23 31 ALA A N 15
ATOM 21247 C CA . ALA A 1 31 ? 28.667 -8.810 2.838 1.00 41.01 31 ALA A CA 15
ATOM 21248 C C . ALA A 1 31 ? 28.674 -7.861 4.032 1.00 63.14 31 ALA A C 15
ATOM 21249 O O . ALA A 1 31 ? 27.633 -7.592 4.631 1.00 13.00 31 ALA A O 15
ATOM 21256 N N . THR A 1 32 ? 29.856 -7.356 4.373 1.00 32.34 32 THR A N 15
ATOM 21257 C CA . THR A 1 32 ? 29.999 -6.439 5.497 1.00 52.12 32 THR A CA 15
ATOM 21258 C C . THR A 1 32 ? 30.061 -4.992 5.021 1.00 70.14 32 THR A C 15
ATOM 21259 O O . THR A 1 32 ? 31.063 -4.558 4.453 1.00 21.04 32 THR A O 15
ATOM 21270 N N . ALA A 1 33 ? 28.984 -4.250 5.256 1.00 51.13 33 ALA A N 15
ATOM 21271 C CA . ALA A 1 33 ? 28.918 -2.851 4.853 1.00 12.50 33 ALA A CA 15
ATOM 21272 C C . ALA A 1 33 ? 28.300 -1.992 5.951 1.00 2.25 33 ALA A C 15
ATOM 21273 O O . ALA A 1 33 ? 27.451 -2.456 6.713 1.00 42.33 33 ALA A O 15
ATOM 21280 N N . VAL A 1 34 ? 28.733 -0.737 6.029 1.00 75.11 34 VAL A N 15
ATOM 21281 C CA . VAL A 1 34 ? 28.222 0.187 7.034 1.00 34.13 34 VAL A CA 15
ATOM 21282 C C . VAL A 1 34 ? 27.275 1.207 6.413 1.00 75.04 34 VAL A C 15
ATOM 21283 O O . VAL A 1 34 ? 27.695 2.074 5.646 1.00 74.54 34 VAL A O 15
ATOM 21296 N N . VAL A 1 35 ? 25.993 1.098 6.749 1.00 40.42 35 VAL A N 15
ATOM 21297 C CA . VAL A 1 35 ? 24.985 2.012 6.225 1.00 42.50 35 VAL A CA 15
ATOM 21298 C C . VAL A 1 35 ? 24.171 2.638 7.352 1.00 21.53 35 VAL A C 15
ATOM 21299 O O . VAL A 1 35 ? 23.829 1.970 8.328 1.00 15.23 35 VAL A O 15
ATOM 21312 N N . SER A 1 36 ? 23.864 3.923 7.211 1.00 41.03 36 SER A N 15
ATOM 21313 C CA . SER A 1 36 ? 23.092 4.640 8.219 1.00 5.11 36 SER A CA 15
ATOM 21314 C C . SER A 1 36 ? 22.082 5.577 7.565 1.00 51.42 36 SER A C 15
ATOM 21315 O O . SER A 1 36 ? 22.126 5.810 6.356 1.00 25.43 36 SER A O 15
ATOM 21323 N N . ILE A 1 37 ? 21.172 6.112 8.372 1.00 40.42 37 ILE A N 15
ATOM 21324 C CA . ILE A 1 37 ? 20.151 7.025 7.873 1.00 70.15 37 ILE A CA 15
ATOM 21325 C C . ILE A 1 37 ? 20.395 8.447 8.367 1.00 61.31 37 ILE A C 15
ATOM 21326 O O . ILE A 1 37 ? 21.090 8.659 9.360 1.00 25.43 37 ILE A O 15
ATOM 21342 N N . SER A 1 38 ? 19.817 9.418 7.668 1.00 72.03 38 SER A N 15
ATOM 21343 C CA . SER A 1 38 ? 19.973 10.821 8.034 1.00 31.31 38 SER A CA 15
ATOM 21344 C C . SER A 1 38 ? 19.396 11.732 6.955 1.00 61.44 38 SER A C 15
ATOM 21345 O O . SER A 1 38 ? 19.095 11.288 5.847 1.00 25.44 38 SER A O 15
ATOM 21353 N N . GLY A 1 39 ? 19.245 13.010 7.287 1.00 55.23 39 GLY A N 15
ATOM 21354 C CA . GLY A 1 39 ? 18.704 13.965 6.336 1.00 23.52 39 GLY A CA 15
ATOM 21355 C C . GLY A 1 39 ? 18.152 15.205 7.010 1.00 33.31 39 GLY A C 15
ATOM 21356 O O . GLY A 1 39 ? 18.192 16.297 6.445 1.00 31.23 39 GLY A O 15
ATOM 21360 N N . GLY A 1 40 ? 17.632 15.036 8.222 1.00 1.14 40 GLY A N 15
ATOM 21361 C CA . GLY A 1 40 ? 17.075 16.159 8.953 1.00 15.03 40 GLY A CA 15
ATOM 21362 C C . GLY A 1 40 ? 17.202 15.994 10.455 1.00 51.33 40 GLY A C 15
ATOM 21363 O O . GLY A 1 40 ? 18.310 15.917 10.986 1.00 74.22 40 GLY A O 15
ATOM 21367 N N . SER A 1 41 ? 16.065 15.942 11.141 1.00 11.33 41 SER A N 15
ATOM 21368 C CA . SER A 1 41 ? 16.054 15.791 12.592 1.00 40.53 41 SER A CA 15
ATOM 21369 C C . SER A 1 41 ? 15.567 14.401 12.990 1.00 41.44 41 SER A C 15
ATOM 21370 O O . SER A 1 41 ? 14.926 13.707 12.202 1.00 20.11 41 SER A O 15
ATOM 21378 N N . GLY A 1 42 ? 15.877 14.002 14.219 1.00 2.04 42 GLY A N 15
ATOM 21379 C CA . GLY A 1 42 ? 15.464 12.697 14.702 1.00 43.12 42 GLY A CA 15
ATOM 21380 C C . GLY A 1 42 ? 13.964 12.597 14.891 1.00 53.11 42 GLY A C 15
ATOM 21381 O O . GLY A 1 42 ? 13.427 13.053 15.901 1.00 53.25 42 GLY A O 15
ATOM 21385 N N . ASP A 1 43 ? 13.285 12.001 13.917 1.00 32.43 43 ASP A N 15
ATOM 21386 C CA . ASP A 1 43 ? 11.836 11.843 13.981 1.00 65.34 43 ASP A CA 15
ATOM 21387 C C . ASP A 1 43 ? 11.429 10.417 13.621 1.00 51.55 43 ASP A C 15
ATOM 21388 O O . ASP A 1 43 ? 10.517 9.851 14.222 1.00 11.54 43 ASP A O 15
ATOM 21397 N N . ALA A 1 44 ? 12.111 9.844 12.634 1.00 35.24 44 ALA A N 15
ATOM 21398 C CA . ALA A 1 44 ? 11.820 8.485 12.195 1.00 61.32 44 ALA A CA 15
ATOM 21399 C C . ALA A 1 44 ? 12.657 7.468 12.964 1.00 0.31 44 ALA A C 15
ATOM 21400 O O . ALA A 1 44 ? 13.886 7.547 12.981 1.00 15.20 44 ALA A O 15
ATOM 21407 N N . ASP A 1 45 ? 11.985 6.515 13.600 1.00 55.31 45 ASP A N 15
ATOM 21408 C CA . ASP A 1 45 ? 12.667 5.483 14.371 1.00 33.41 45 ASP A CA 15
ATOM 21409 C C . ASP A 1 45 ? 13.199 4.384 13.457 1.00 74.54 45 ASP A C 15
ATOM 21410 O O . ASP A 1 45 ? 12.599 4.075 12.426 1.00 63.14 45 ASP A O 15
ATOM 21419 N N . LEU A 1 46 ? 14.327 3.797 13.840 1.00 61.22 46 LEU A N 15
ATOM 21420 C CA . LEU A 1 46 ? 14.941 2.732 13.054 1.00 41.22 46 LEU A CA 15
ATOM 21421 C C . LEU A 1 46 ? 14.901 1.407 13.807 1.00 34.52 46 LEU A C 15
ATOM 21422 O O . LEU A 1 46 ? 15.340 1.319 14.954 1.00 20.10 46 LEU A O 15
ATOM 21438 N N . TYR A 1 47 ? 14.373 0.377 13.155 1.00 55.25 47 TYR A N 15
ATOM 21439 C CA . TYR A 1 47 ? 14.275 -0.944 13.763 1.00 75.44 47 TYR A CA 15
ATOM 21440 C C . TYR A 1 47 ? 14.631 -2.035 12.757 1.00 54.33 47 TYR A C 15
ATOM 21441 O O . TYR A 1 47 ? 14.395 -1.890 11.556 1.00 13.04 47 TYR A O 15
ATOM 21459 N N . LEU A 1 48 ? 15.200 -3.127 13.255 1.00 54.12 48 LEU A N 15
ATOM 21460 C CA . LEU A 1 48 ? 15.589 -4.244 12.401 1.00 34.22 48 LEU A CA 15
ATOM 21461 C C . LEU A 1 48 ? 15.608 -5.550 13.189 1.00 74.31 48 LEU A C 15
ATOM 21462 O O . LEU A 1 48 ? 16.158 -5.617 14.288 1.00 32.23 48 LEU A O 15
ATOM 21478 N N . LYS A 1 49 ? 15.005 -6.588 12.618 1.00 12.14 49 LYS A N 15
ATOM 21479 C CA . LYS A 1 49 ? 14.955 -7.894 13.264 1.00 33.23 49 LYS A CA 15
ATOM 21480 C C . LYS A 1 49 ? 15.048 -9.015 12.233 1.00 13.35 49 LYS A C 15
ATOM 21481 O O . LYS A 1 49 ? 14.333 -9.010 11.231 1.00 4.44 49 LYS A O 15
ATOM 21500 N N . ALA A 1 50 ? 15.931 -9.974 12.487 1.00 23.45 50 ALA A N 15
ATOM 21501 C CA . ALA A 1 50 ? 16.114 -11.103 11.583 1.00 4.13 50 ALA A CA 15
ATOM 21502 C C . ALA A 1 50 ? 14.863 -11.973 11.530 1.00 1.25 50 ALA A C 15
ATOM 21503 O O . ALA A 1 50 ? 14.193 -12.051 10.502 1.00 72.51 50 ALA A O 15
ATOM 21510 N N . GLY A 1 51 ? 14.554 -12.626 12.647 1.00 41.31 51 GLY A N 15
ATOM 21511 C CA . GLY A 1 51 ? 13.384 -13.482 12.706 1.00 61.34 51 GLY A CA 15
ATOM 21512 C C . GLY A 1 51 ? 12.159 -12.833 12.092 1.00 22.43 51 GLY A C 15
ATOM 21513 O O . GLY A 1 51 ? 11.912 -12.967 10.894 1.00 50.02 51 GLY A O 15
ATOM 21517 N N . SER A 1 52 ? 11.389 -12.130 12.916 1.00 0.20 52 SER A N 15
ATOM 21518 C CA . SER A 1 52 ? 10.180 -11.462 12.449 1.00 73.23 52 SER A CA 15
ATOM 21519 C C . SER A 1 52 ? 10.349 -9.946 12.481 1.00 61.33 52 SER A C 15
ATOM 21520 O O . SER A 1 52 ? 11.455 -9.437 12.661 1.00 3.31 52 SER A O 15
ATOM 21528 N N . LYS A 1 53 ? 9.244 -9.230 12.304 1.00 30.11 53 LYS A N 15
ATOM 21529 C CA . LYS A 1 53 ? 9.267 -7.772 12.313 1.00 32.24 53 LYS A CA 15
ATOM 21530 C C . LYS A 1 53 ? 9.539 -7.241 13.717 1.00 22.42 53 LYS A C 15
ATOM 21531 O O . LYS A 1 53 ? 8.935 -7.674 14.699 1.00 60.33 53 LYS A O 15
ATOM 21550 N N . PRO A 1 54 ? 10.469 -6.280 13.817 1.00 23.12 54 PRO A N 15
ATOM 21551 C CA . PRO A 1 54 ? 10.841 -5.668 15.096 1.00 30.14 54 PRO A CA 15
ATOM 21552 C C . PRO A 1 54 ? 9.731 -4.789 15.663 1.00 60.32 54 PRO A C 15
ATOM 21553 O O . PRO A 1 54 ? 9.054 -4.073 14.925 1.00 54.03 54 PRO A O 15
ATOM 21564 N N . THR A 1 55 ? 9.549 -4.848 16.978 1.00 2.15 55 THR A N 15
ATOM 21565 C CA . THR A 1 55 ? 8.521 -4.058 17.644 1.00 51.01 55 THR A CA 15
ATOM 21566 C C . THR A 1 55 ? 9.113 -2.800 18.269 1.00 54.33 55 THR A C 15
ATOM 21567 O O . THR A 1 55 ? 10.320 -2.567 18.197 1.00 13.44 55 THR A O 15
ATOM 21578 N N . THR A 1 56 ? 8.255 -1.990 18.883 1.00 43.14 56 THR A N 15
ATOM 21579 C CA . THR A 1 56 ? 8.693 -0.755 19.520 1.00 42.40 56 THR A CA 15
ATOM 21580 C C . THR A 1 56 ? 9.586 -1.042 20.722 1.00 71.53 56 THR A C 15
ATOM 21581 O O . THR A 1 56 ? 10.247 -0.146 21.245 1.00 42.43 56 THR A O 15
ATOM 21592 N N . SER A 1 57 ? 9.601 -2.299 21.155 1.00 74.14 57 SER A N 15
ATOM 21593 C CA . SER A 1 57 ? 10.411 -2.704 22.297 1.00 35.45 57 SER A CA 15
ATOM 21594 C C . SER A 1 57 ? 11.352 -3.844 21.919 1.00 1.33 57 SER A C 15
ATOM 21595 O O . SER A 1 57 ? 12.407 -4.020 22.528 1.00 4.42 57 SER A O 15
ATOM 21603 N N . SER A 1 58 ? 10.962 -4.615 20.910 1.00 71.23 58 SER A N 15
ATOM 21604 C CA . SER A 1 58 ? 11.768 -5.740 20.452 1.00 61.54 58 SER A CA 15
ATOM 21605 C C . SER A 1 58 ? 12.517 -5.386 19.170 1.00 34.41 58 SER A C 15
ATOM 21606 O O . SER A 1 58 ? 11.912 -4.985 18.176 1.00 12.31 58 SER A O 15
ATOM 21614 N N . TRP A 1 59 ? 13.835 -5.539 19.202 1.00 5.40 59 TRP A N 15
ATOM 21615 C CA . TRP A 1 59 ? 14.668 -5.235 18.043 1.00 31.14 59 TRP A CA 15
ATOM 21616 C C . TRP A 1 59 ? 15.955 -6.052 18.069 1.00 40.01 59 TRP A C 15
ATOM 21617 O O . TRP A 1 59 ? 16.423 -6.456 19.133 1.00 24.52 59 TRP A O 15
ATOM 21638 N N . ASP A 1 60 ? 16.522 -6.291 16.892 1.00 42.03 60 ASP A N 15
ATOM 21639 C CA . ASP A 1 60 ? 17.757 -7.059 16.780 1.00 72.14 60 ASP A CA 15
ATOM 21640 C C . ASP A 1 60 ? 18.953 -6.137 16.562 1.00 34.14 60 ASP A C 15
ATOM 21641 O O . ASP A 1 60 ? 20.065 -6.434 16.999 1.00 64.34 60 ASP A O 15
ATOM 21650 N N . CYS A 1 61 ? 18.716 -5.019 15.886 1.00 74.05 61 CYS A N 15
ATOM 21651 C CA . CYS A 1 61 ? 19.774 -4.054 15.609 1.00 72.05 61 CYS A CA 15
ATOM 21652 C C . CYS A 1 61 ? 19.260 -2.626 15.759 1.00 41.23 61 CYS A C 15
ATOM 21653 O O . CYS A 1 61 ? 18.299 -2.229 15.100 1.00 42.45 61 CYS A O 15
ATOM 21661 N N . ARG A 1 62 ? 19.906 -1.859 16.631 1.00 32.03 62 ARG A N 15
ATOM 21662 C CA . ARG A 1 62 ? 19.512 -0.476 16.870 1.00 4.34 62 ARG A CA 15
ATOM 21663 C C . ARG A 1 62 ? 20.474 0.203 17.842 1.00 34.31 62 ARG A C 15
ATOM 21664 O O . ARG A 1 62 ? 20.843 -0.352 18.877 1.00 23.21 62 ARG A O 15
ATOM 21685 N N . PRO A 1 63 ? 20.889 1.432 17.502 1.00 23.14 63 PRO A N 15
ATOM 21686 C CA . PRO A 1 63 ? 21.813 2.212 18.331 1.00 13.42 63 PRO A CA 15
ATOM 21687 C C . PRO A 1 63 ? 21.169 2.683 19.631 1.00 72.11 63 PRO A C 15
ATOM 21688 O O . PRO A 1 63 ? 21.846 3.205 20.517 1.00 32.20 63 PRO A O 15
ATOM 21699 N N . TYR A 1 64 ? 19.858 2.495 19.738 1.00 23.42 64 TYR A N 15
ATOM 21700 C CA . TYR A 1 64 ? 19.123 2.902 20.930 1.00 73.25 64 TYR A CA 15
ATOM 21701 C C . TYR A 1 64 ? 19.174 4.416 21.111 1.00 63.32 64 TYR A C 15
ATOM 21702 O O . TYR A 1 64 ? 20.164 4.960 21.600 1.00 1.13 64 TYR A O 15
ATOM 21720 N N . ARG A 1 65 ? 18.100 5.090 20.713 1.00 62.42 65 ARG A N 15
ATOM 21721 C CA . ARG A 1 65 ? 18.022 6.541 20.830 1.00 32.32 65 ARG A CA 15
ATOM 21722 C C . ARG A 1 65 ? 16.677 7.055 20.326 1.00 52.15 65 ARG A C 15
ATOM 21723 O O . ARG A 1 65 ? 16.162 8.061 20.815 1.00 31.42 65 ARG A O 15
ATOM 21744 N N . TYR A 1 66 ? 16.114 6.359 19.344 1.00 11.31 66 TYR A N 15
ATOM 21745 C CA . TYR A 1 66 ? 14.830 6.747 18.771 1.00 45.11 66 TYR A CA 15
ATOM 21746 C C . TYR A 1 66 ? 14.973 8.002 17.916 1.00 52.35 66 TYR A C 15
ATOM 21747 O O . TYR A 1 66 ? 15.471 9.028 18.376 1.00 2.34 66 TYR A O 15
ATOM 21765 N N . GLY A 1 67 ? 14.530 7.912 16.665 1.00 32.10 67 GLY A N 15
ATOM 21766 C CA . GLY A 1 67 ? 14.616 9.046 15.764 1.00 55.21 67 GLY A CA 15
ATOM 21767 C C . GLY A 1 67 ? 15.659 8.850 14.682 1.00 72.51 67 GLY A C 15
ATOM 21768 O O . GLY A 1 67 ? 16.579 8.048 14.836 1.00 21.03 67 GLY A O 15
ATOM 21772 N N . ASN A 1 68 ? 15.514 9.582 13.582 1.00 1.14 68 ASN A N 15
ATOM 21773 C CA . ASN A 1 68 ? 16.451 9.482 12.469 1.00 53.51 68 ASN A CA 15
ATOM 21774 C C . ASN A 1 68 ? 17.885 9.696 12.944 1.00 71.33 68 ASN A C 15
ATOM 21775 O O . ASN A 1 68 ? 18.126 9.974 14.118 1.00 71.34 68 ASN A O 15
ATOM 21786 N N . ASN A 1 69 ? 18.833 9.564 12.022 1.00 23.20 69 ASN A N 15
ATOM 21787 C CA . ASN A 1 69 ? 20.244 9.742 12.346 1.00 1.00 69 ASN A CA 15
ATOM 21788 C C . ASN A 1 69 ? 20.698 8.719 13.383 1.00 74.21 69 ASN A C 15
ATOM 21789 O O . ASN A 1 69 ? 21.622 8.971 14.155 1.00 53.50 69 ASN A O 15
ATOM 21800 N N . GLU A 1 70 ? 20.040 7.563 13.393 1.00 44.22 70 GLU A N 15
ATOM 21801 C CA . GLU A 1 70 ? 20.376 6.502 14.335 1.00 45.21 70 GLU A CA 15
ATOM 21802 C C . GLU A 1 70 ? 20.200 5.129 13.693 1.00 22.13 70 GLU A C 15
ATOM 21803 O O . GLU A 1 70 ? 19.124 4.535 13.758 1.00 11.22 70 GLU A O 15
ATOM 21815 N N . SER A 1 71 ? 21.265 4.631 13.073 1.00 23.35 71 SER A N 15
ATOM 21816 C CA . SER A 1 71 ? 21.228 3.330 12.416 1.00 60.31 71 SER A CA 15
ATOM 21817 C C . SER A 1 71 ? 22.395 2.458 12.870 1.00 42.24 71 SER A C 15
ATOM 21818 O O . SER A 1 71 ? 23.289 2.919 13.580 1.00 2.50 71 SER A O 15
ATOM 21826 N N . CYS A 1 72 ? 22.379 1.197 12.454 1.00 24.41 72 CYS A N 15
ATOM 21827 C CA . CYS A 1 72 ? 23.436 0.259 12.818 1.00 74.42 72 CYS A CA 15
ATOM 21828 C C . CYS A 1 72 ? 24.167 -0.245 11.577 1.00 14.43 72 CYS A C 15
ATOM 21829 O O . CYS A 1 72 ? 23.663 -0.132 10.460 1.00 62.54 72 CYS A O 15
ATOM 21837 N N . SER A 1 73 ? 25.358 -0.798 11.782 1.00 14.14 73 SER A N 15
ATOM 21838 C CA . SER A 1 73 ? 26.161 -1.313 10.680 1.00 20.41 73 SER A CA 15
ATOM 21839 C C . SER A 1 73 ? 26.610 -2.745 10.958 1.00 55.02 73 SER A C 15
ATOM 21840 O O . SER A 1 73 ? 27.456 -2.987 11.818 1.00 12.15 73 SER A O 15
ATOM 21848 N N . VAL A 1 74 ? 26.035 -3.692 10.222 1.00 44.41 74 VAL A N 15
ATOM 21849 C CA . VAL A 1 74 ? 26.376 -5.100 10.387 1.00 55.31 74 VAL A CA 15
ATOM 21850 C C . VAL A 1 74 ? 26.216 -5.861 9.076 1.00 52.13 74 VAL A C 15
ATOM 21851 O O . VAL A 1 74 ? 25.419 -5.480 8.218 1.00 31.32 74 VAL A O 15
ATOM 21864 N N . SER A 1 75 ? 26.979 -6.939 8.927 1.00 72.10 75 SER A N 15
ATOM 21865 C CA . SER A 1 75 ? 26.925 -7.753 7.718 1.00 34.03 75 SER A CA 15
ATOM 21866 C C . SER A 1 75 ? 25.734 -8.706 7.758 1.00 52.10 75 SER A C 15
ATOM 21867 O O . SER A 1 75 ? 25.681 -9.617 8.583 1.00 22.05 75 SER A O 15
ATOM 21875 N N . ALA A 1 76 ? 24.779 -8.488 6.859 1.00 4.22 76 ALA A N 15
ATOM 21876 C CA . ALA A 1 76 ? 23.590 -9.327 6.789 1.00 32.22 76 ALA A CA 15
ATOM 21877 C C . ALA A 1 76 ? 23.865 -10.604 6.002 1.00 34.23 76 ALA A C 15
ATOM 21878 O O . ALA A 1 76 ? 24.414 -10.560 4.902 1.00 23.42 76 ALA A O 15
ATOM 21885 N N . ALA A 1 77 ? 23.479 -11.740 6.574 1.00 71.42 77 ALA A N 15
ATOM 21886 C CA . ALA A 1 77 ? 23.683 -13.030 5.925 1.00 52.52 77 ALA A CA 15
ATOM 21887 C C . ALA A 1 77 ? 22.443 -13.454 5.146 1.00 73.15 77 ALA A C 15
ATOM 21888 O O . ALA A 1 77 ? 21.312 -13.329 5.616 1.00 54.15 77 ALA A O 15
ATOM 21895 N N . PRO A 1 78 ? 22.657 -13.968 3.925 1.00 12.12 78 PRO A N 15
ATOM 21896 C CA . PRO A 1 78 ? 21.568 -14.421 3.055 1.00 73.11 78 PRO A CA 15
ATOM 21897 C C . PRO A 1 78 ? 20.897 -15.687 3.577 1.00 14.23 78 PRO A C 15
ATOM 21898 O O . PRO A 1 78 ? 21.556 -16.697 3.816 1.00 22.34 78 PRO A O 15
ATOM 21909 N N . GLY A 1 79 ? 19.580 -15.624 3.752 1.00 30.21 79 GLY A N 15
ATOM 21910 C CA . GLY A 1 79 ? 18.842 -16.772 4.245 1.00 73.31 79 GLY A CA 15
ATOM 21911 C C . GLY A 1 79 ? 17.734 -16.382 5.203 1.00 51.42 79 GLY A C 15
ATOM 21912 O O . GLY A 1 79 ? 16.812 -17.160 5.449 1.00 14.21 79 GLY A O 15
ATOM 21916 N N . THR A 1 80 ? 17.824 -15.172 5.747 1.00 34.15 80 THR A N 15
ATOM 21917 C CA . THR A 1 80 ? 16.823 -14.680 6.686 1.00 20.52 80 THR A CA 15
ATOM 21918 C C . THR A 1 80 ? 16.253 -13.342 6.231 1.00 1.22 80 THR A C 15
ATOM 21919 O O . THR A 1 80 ? 16.997 -12.424 5.883 1.00 10.04 80 THR A O 15
ATOM 21930 N N . THR A 1 81 ? 14.928 -13.235 6.236 1.00 31.43 81 THR A N 15
ATOM 21931 C CA . THR A 1 81 ? 14.258 -12.009 5.824 1.00 41.43 81 THR A CA 15
ATOM 21932 C C . THR A 1 81 ? 14.427 -10.912 6.869 1.00 54.12 81 THR A C 15
ATOM 21933 O O . THR A 1 81 ? 14.318 -11.163 8.069 1.00 11.13 81 THR A O 15
ATOM 21944 N N . TYR A 1 82 ? 14.692 -9.696 6.406 1.00 51.44 82 TYR A N 15
ATOM 21945 C CA . TYR A 1 82 ? 14.877 -8.560 7.301 1.00 21.13 82 TYR A CA 15
ATOM 21946 C C . TYR A 1 82 ? 13.686 -7.610 7.230 1.00 52.32 82 TYR A C 15
ATOM 21947 O O . TYR A 1 82 ? 13.241 -7.233 6.145 1.00 60.31 82 TYR A O 15
ATOM 21965 N N . HIS A 1 83 ? 13.174 -7.225 8.394 1.00 14.35 83 HIS A N 15
ATOM 21966 C CA . HIS A 1 83 ? 12.034 -6.317 8.466 1.00 42.22 83 HIS A CA 15
ATOM 21967 C C . HIS A 1 83 ? 12.471 -4.932 8.934 1.00 44.04 83 HIS A C 15
ATOM 21968 O O . HIS A 1 83 ? 13.526 -4.778 9.550 1.00 11.10 83 HIS A O 15
ATOM 21982 N N . VAL A 1 84 ? 11.654 -3.927 8.636 1.00 43.41 84 VAL A N 15
ATOM 21983 C CA . VAL A 1 84 ? 11.956 -2.555 9.026 1.00 4.31 84 VAL A CA 15
ATOM 21984 C C . VAL A 1 84 ? 10.712 -1.845 9.549 1.00 62.34 84 VAL A C 15
ATOM 21985 O O . VAL A 1 84 ? 9.625 -1.986 8.990 1.00 52.21 84 VAL A O 15
ATOM 21998 N N . MET A 1 85 ? 10.880 -1.082 10.624 1.00 64.52 85 MET A N 15
ATOM 21999 C CA . MET A 1 85 ? 9.770 -0.349 11.221 1.00 25.11 85 MET A CA 15
ATOM 22000 C C . MET A 1 85 ? 10.133 1.119 11.419 1.00 1.34 85 MET A C 15
ATOM 22001 O O . MET A 1 85 ? 11.101 1.441 12.108 1.00 5.25 85 MET A O 15
ATOM 22015 N N . ILE A 1 86 ? 9.351 2.005 10.811 1.00 32.44 86 ILE A N 15
ATOM 22016 C CA . ILE A 1 86 ? 9.590 3.438 10.923 1.00 41.15 86 ILE A CA 15
ATOM 22017 C C . ILE A 1 86 ? 8.514 4.111 11.768 1.00 51.24 86 ILE A C 15
ATOM 22018 O O . ILE A 1 86 ? 7.345 4.156 11.384 1.00 32.32 86 ILE A O 15
ATOM 22034 N N . LYS A 1 87 ? 8.917 4.636 12.920 1.00 53.11 87 LYS A N 15
ATOM 22035 C CA . LYS A 1 87 ? 7.989 5.311 13.820 1.00 73.23 87 LYS A CA 15
ATOM 22036 C C . LYS A 1 87 ? 8.241 6.815 13.834 1.00 42.00 87 LYS A C 15
ATOM 22037 O O . LYS A 1 87 ? 9.387 7.262 13.824 1.00 23.11 87 LYS A O 15
ATOM 22056 N N . GLY A 1 88 ? 7.162 7.592 13.859 1.00 61.44 88 GLY A N 15
ATOM 22057 C CA . GLY A 1 88 ? 7.289 9.037 13.875 1.00 11.24 88 GLY A CA 15
ATOM 22058 C C . GLY A 1 88 ? 6.977 9.631 15.235 1.00 75.13 88 GLY A C 15
ATOM 22059 O O . GLY A 1 88 ? 6.174 9.082 15.990 1.00 24.32 88 GLY A O 15
ATOM 22063 N N . TYR A 1 89 ? 7.612 10.754 15.548 1.00 42.42 89 TYR A N 15
ATOM 22064 C CA . TYR A 1 89 ? 7.401 11.421 16.827 1.00 20.14 89 TYR A CA 15
ATOM 22065 C C . TYR A 1 89 ? 6.816 12.815 16.625 1.00 2.43 89 TYR A C 15
ATOM 22066 O O . TYR A 1 89 ? 6.279 13.416 17.556 1.00 42.43 89 TYR A O 15
ATOM 22084 N N . SER A 1 90 ? 6.924 13.324 15.402 1.00 64.31 90 SER A N 15
ATOM 22085 C CA . SER A 1 90 ? 6.410 14.649 15.076 1.00 32.34 90 SER A CA 15
ATOM 22086 C C . SER A 1 90 ? 6.618 14.964 13.598 1.00 14.22 90 SER A C 15
ATOM 22087 O O . SER A 1 90 ? 7.720 14.822 13.071 1.00 1.23 90 SER A O 15
ATOM 22095 N N . ASN A 1 91 ? 5.549 15.393 12.935 1.00 14.22 91 ASN A N 15
ATOM 22096 C CA . ASN A 1 91 ? 5.612 15.729 11.517 1.00 24.33 91 ASN A CA 15
ATOM 22097 C C . ASN A 1 91 ? 7.004 16.225 11.138 1.00 43.11 91 ASN A C 15
ATOM 22098 O O . ASN A 1 91 ? 7.408 17.324 11.519 1.00 41.02 91 ASN A O 15
ATOM 22109 N N . TYR A 1 92 ? 7.733 15.408 10.385 1.00 14.20 92 TYR A N 15
ATOM 22110 C CA . TYR A 1 92 ? 9.080 15.763 9.955 1.00 31.12 92 TYR A CA 15
ATOM 22111 C C . TYR A 1 92 ? 9.563 14.829 8.850 1.00 72.40 92 TYR A C 15
ATOM 22112 O O . TYR A 1 92 ? 9.782 13.639 9.079 1.00 55.12 92 TYR A O 15
ATOM 22130 N N . SER A 1 93 ? 9.728 15.377 7.650 1.00 14.05 93 SER A N 15
ATOM 22131 C CA . SER A 1 93 ? 10.182 14.593 6.508 1.00 54.55 93 SER A CA 15
ATOM 22132 C C . SER A 1 93 ? 11.481 15.159 5.943 1.00 40.33 93 SER A C 15
ATOM 22133 O O . SER A 1 93 ? 11.880 16.275 6.272 1.00 3.42 93 SER A O 15
ATOM 22141 N N . GLY A 1 94 ? 12.137 14.379 5.089 1.00 41.43 94 GLY A N 15
ATOM 22142 C CA . GLY A 1 94 ? 13.385 14.818 4.491 1.00 14.51 94 GLY A CA 15
ATOM 22143 C C . GLY A 1 94 ? 14.564 13.969 4.922 1.00 41.43 94 GLY A C 15
ATOM 22144 O O . GLY A 1 94 ? 15.710 14.416 4.874 1.00 3.21 94 GLY A O 15
ATOM 22148 N N . VAL A 1 95 ? 14.284 12.741 5.345 1.00 31.11 95 VAL A N 15
ATOM 22149 C CA . VAL A 1 95 ? 15.331 11.827 5.787 1.00 54.13 95 VAL A CA 15
ATOM 22150 C C . VAL A 1 95 ? 15.461 10.641 4.838 1.00 35.42 95 VAL A C 15
ATOM 22151 O O . VAL A 1 95 ? 14.480 10.201 4.237 1.00 34.24 95 VAL A O 15
ATOM 22164 N N . THR A 1 96 ? 16.679 10.125 4.708 1.00 71.32 96 THR A N 15
ATOM 22165 C CA . THR A 1 96 ? 16.938 8.989 3.832 1.00 43.10 96 THR A CA 15
ATOM 22166 C C . THR A 1 96 ? 17.179 7.717 4.637 1.00 11.42 96 THR A C 15
ATOM 22167 O O . THR A 1 96 ? 18.034 7.684 5.523 1.00 63.40 96 THR A O 15
ATOM 22178 N N . LEU A 1 97 ? 16.421 6.672 4.324 1.00 13.45 97 LEU A N 15
ATOM 22179 C CA . LEU A 1 97 ? 16.552 5.396 5.019 1.00 3.42 97 LEU A CA 15
ATOM 22180 C C . LEU A 1 97 ? 17.197 4.349 4.117 1.00 54.03 97 LEU A C 15
ATOM 22181 O O . LEU A 1 97 ? 16.837 4.216 2.947 1.00 63.14 97 LEU A O 15
ATOM 22197 N N . LYS A 1 98 ? 18.150 3.606 4.669 1.00 75.43 98 LYS A N 15
ATOM 22198 C CA . LYS A 1 98 ? 18.843 2.567 3.916 1.00 34.30 98 LYS A CA 15
ATOM 22199 C C . LYS A 1 98 ? 19.177 1.378 4.811 1.00 25.12 98 LYS A C 15
ATOM 22200 O O . LYS A 1 98 ? 19.310 1.521 6.027 1.00 11.44 98 LYS A O 15
ATOM 22219 N N . LEU A 1 99 ? 19.315 0.205 4.203 1.00 53.25 99 LEU A N 15
ATOM 22220 C CA . LEU A 1 99 ? 19.636 -1.009 4.945 1.00 41.04 99 LEU A CA 15
ATOM 22221 C C . LEU A 1 99 ? 21.146 -1.188 5.069 1.00 51.33 99 LEU A C 15
ATOM 22222 O O . LEU A 1 99 ? 21.897 -0.851 4.154 1.00 71.53 99 LEU A O 15
ATOM 22238 N N . GLN A 1 100 ? 21.582 -1.721 6.205 1.00 10.35 100 GLN A N 15
ATOM 22239 C CA . GLN A 1 100 ? 23.002 -1.945 6.448 1.00 61.41 100 GLN A CA 15
ATOM 22240 C C . GLN A 1 100 ? 23.402 -3.366 6.063 1.00 10.10 100 GLN A C 15
ATOM 22241 O O . GLN A 1 100 ? 22.978 -4.334 6.695 1.00 12.31 100 GLN A O 15
ATOM 22255 N N . TYR A 1 101 ? 24.220 -3.484 5.023 1.00 52.40 101 TYR A N 15
ATOM 22256 C CA . TYR A 1 101 ? 24.675 -4.786 4.552 1.00 33.40 101 TYR A CA 15
ATOM 22257 C C . TYR A 1 101 ? 26.198 -4.867 4.560 1.00 42.02 101 TYR A C 15
ATOM 22258 O O . TYR A 1 101 ? 26.807 -5.378 3.621 1.00 1.33 101 TYR A O 15
ATOM 22276 N N . GLY A 1 1 ? 1.930 1.274 1.945 1.00 34.43 1 GLY A N 16
ATOM 22277 C CA . GLY A 1 1 ? 2.323 1.273 0.548 1.00 31.34 1 GLY A CA 16
ATOM 22278 C C . GLY A 1 1 ? 3.103 0.030 0.166 1.00 13.35 1 GLY A C 16
ATOM 22279 O O . GLY A 1 1 ? 2.567 -1.077 0.187 1.00 25.22 1 GLY A O 16
ATOM 22283 N N . ASN A 1 2 ? 4.371 0.214 -0.185 1.00 2.41 2 ASN A N 16
ATOM 22284 C CA . ASN A 1 2 ? 5.226 -0.901 -0.576 1.00 33.02 2 ASN A CA 16
ATOM 22285 C C . ASN A 1 2 ? 6.321 -1.136 0.460 1.00 42.03 2 ASN A C 16
ATOM 22286 O O . ASN A 1 2 ? 6.387 -0.446 1.478 1.00 74.55 2 ASN A O 16
ATOM 22297 N N . VAL A 1 3 ? 7.181 -2.114 0.192 1.00 32.03 3 VAL A N 16
ATOM 22298 C CA . VAL A 1 3 ? 8.275 -2.439 1.099 1.00 30.44 3 VAL A CA 16
ATOM 22299 C C . VAL A 1 3 ? 9.627 -2.229 0.427 1.00 0.23 3 VAL A C 16
ATOM 22300 O O . VAL A 1 3 ? 10.024 -2.998 -0.449 1.00 74.03 3 VAL A O 16
ATOM 22313 N N . LEU A 1 4 ? 10.332 -1.182 0.843 1.00 34.44 4 LEU A N 16
ATOM 22314 C CA . LEU A 1 4 ? 11.641 -0.870 0.282 1.00 4.32 4 LEU A CA 16
ATOM 22315 C C . LEU A 1 4 ? 12.649 -0.568 1.387 1.00 62.33 4 LEU A C 16
ATOM 22316 O O . LEU A 1 4 ? 12.291 -0.054 2.446 1.00 15.22 4 LEU A O 16
ATOM 22332 N N . LYS A 1 5 ? 13.913 -0.890 1.131 1.00 11.13 5 LYS A N 16
ATOM 22333 C CA . LYS A 1 5 ? 14.975 -0.651 2.101 1.00 12.14 5 LYS A CA 16
ATOM 22334 C C . LYS A 1 5 ? 16.339 -0.988 1.509 1.00 43.45 5 LYS A C 16
ATOM 22335 O O . LYS A 1 5 ? 17.116 -0.096 1.170 1.00 62.01 5 LYS A O 16
ATOM 22354 N N . ASN A 1 6 ? 16.623 -2.280 1.385 1.00 60.22 6 ASN A N 16
ATOM 22355 C CA . ASN A 1 6 ? 17.894 -2.734 0.832 1.00 72.24 6 ASN A CA 16
ATOM 22356 C C . ASN A 1 6 ? 17.971 -2.442 -0.664 1.00 4.01 6 ASN A C 16
ATOM 22357 O O . ASN A 1 6 ? 16.950 -2.365 -1.345 1.00 41.12 6 ASN A O 16
ATOM 22368 N N . ASN A 1 7 ? 19.191 -2.281 -1.167 1.00 51.12 7 ASN A N 16
ATOM 22369 C CA . ASN A 1 7 ? 19.402 -1.997 -2.582 1.00 64.31 7 ASN A CA 16
ATOM 22370 C C . ASN A 1 7 ? 19.118 -0.531 -2.891 1.00 51.44 7 ASN A C 16
ATOM 22371 O O . ASN A 1 7 ? 19.988 0.194 -3.375 1.00 3.34 7 ASN A O 16
ATOM 22382 N N . THR A 1 8 ? 17.893 -0.099 -2.609 1.00 13.32 8 THR A N 16
ATOM 22383 C CA . THR A 1 8 ? 17.492 1.281 -2.857 1.00 24.52 8 THR A CA 16
ATOM 22384 C C . THR A 1 8 ? 16.998 1.948 -1.578 1.00 64.04 8 THR A C 16
ATOM 22385 O O . THR A 1 8 ? 16.025 1.517 -0.960 1.00 71.54 8 THR A O 16
ATOM 22396 N N . PRO A 1 9 ? 17.683 3.027 -1.170 1.00 61.25 9 PRO A N 16
ATOM 22397 C CA . PRO A 1 9 ? 17.331 3.778 0.038 1.00 33.21 9 PRO A CA 16
ATOM 22398 C C . PRO A 1 9 ? 16.022 4.546 -0.117 1.00 64.44 9 PRO A C 16
ATOM 22399 O O . PRO A 1 9 ? 15.766 5.151 -1.158 1.00 62.13 9 PRO A O 16
ATOM 22410 N N . VAL A 1 10 ? 15.197 4.517 0.924 1.00 4.15 10 VAL A N 16
ATOM 22411 C CA . VAL A 1 10 ? 13.916 5.212 0.904 1.00 52.11 10 VAL A CA 16
ATOM 22412 C C . VAL A 1 10 ? 14.099 6.710 1.119 1.00 4.14 10 VAL A C 16
ATOM 22413 O O . VAL A 1 10 ? 14.533 7.146 2.186 1.00 72.21 10 VAL A O 16
ATOM 22426 N N . SER A 1 11 ? 13.766 7.494 0.099 1.00 2.32 11 SER A N 16
ATOM 22427 C CA . SER A 1 11 ? 13.897 8.945 0.175 1.00 24.43 11 SER A CA 16
ATOM 22428 C C . SER A 1 11 ? 12.638 9.574 0.764 1.00 24.23 11 SER A C 16
ATOM 22429 O O . SER A 1 11 ? 11.584 8.942 0.821 1.00 41.54 11 SER A O 16
ATOM 22437 N N . ASN A 1 12 ? 12.758 10.823 1.202 1.00 21.13 12 ASN A N 16
ATOM 22438 C CA . ASN A 1 12 ? 11.631 11.539 1.788 1.00 34.21 12 ASN A CA 16
ATOM 22439 C C . ASN A 1 12 ? 10.810 10.619 2.687 1.00 74.35 12 ASN A C 16
ATOM 22440 O O . ASN A 1 12 ? 9.641 10.343 2.410 1.00 44.03 12 ASN A O 16
ATOM 22451 N N . LEU A 1 13 ? 11.428 10.147 3.764 1.00 52.05 13 LEU A N 16
ATOM 22452 C CA . LEU A 1 13 ? 10.755 9.258 4.704 1.00 12.13 13 LEU A CA 16
ATOM 22453 C C . LEU A 1 13 ? 9.591 9.969 5.388 1.00 3.11 13 LEU A C 16
ATOM 22454 O O . LEU A 1 13 ? 9.145 11.026 4.940 1.00 72.30 13 LEU A O 16
ATOM 22470 N N . THR A 1 14 ? 9.105 9.384 6.478 1.00 32.50 14 THR A N 16
ATOM 22471 C CA . THR A 1 14 ? 7.994 9.961 7.225 1.00 63.13 14 THR A CA 16
ATOM 22472 C C . THR A 1 14 ? 8.118 9.661 8.714 1.00 5.12 14 THR A C 16
ATOM 22473 O O . THR A 1 14 ? 8.444 8.542 9.107 1.00 20.40 14 THR A O 16
ATOM 22484 N N . GLY A 1 15 ? 7.856 10.670 9.540 1.00 20.52 15 GLY A N 16
ATOM 22485 C CA . GLY A 1 15 ? 7.944 10.493 10.978 1.00 75.30 15 GLY A CA 16
ATOM 22486 C C . GLY A 1 15 ? 6.862 11.251 11.722 1.00 22.22 15 GLY A C 16
ATOM 22487 O O . GLY A 1 15 ? 7.149 12.203 12.446 1.00 52.53 15 GLY A O 16
ATOM 22491 N N . ASN A 1 16 ? 5.615 10.828 11.543 1.00 60.20 16 ASN A N 16
ATOM 22492 C CA . ASN A 1 16 ? 4.486 11.475 12.202 1.00 43.23 16 ASN A CA 16
ATOM 22493 C C . ASN A 1 16 ? 4.416 11.081 13.674 1.00 63.42 16 ASN A C 16
ATOM 22494 O O . ASN A 1 16 ? 4.567 9.909 14.022 1.00 14.32 16 ASN A O 16
ATOM 22505 N N . LYS A 1 17 ? 4.187 12.066 14.535 1.00 55.44 17 LYS A N 16
ATOM 22506 C CA . LYS A 1 17 ? 4.094 11.824 15.969 1.00 2.04 17 LYS A CA 16
ATOM 22507 C C . LYS A 1 17 ? 3.101 10.706 16.270 1.00 51.05 17 LYS A C 16
ATOM 22508 O O . LYS A 1 17 ? 3.252 9.974 17.246 1.00 23.34 17 LYS A O 16
ATOM 22527 N N . GLY A 1 18 ? 2.085 10.580 15.421 1.00 33.44 18 GLY A N 16
ATOM 22528 C CA . GLY A 1 18 ? 1.083 9.548 15.613 1.00 74.41 18 GLY A CA 16
ATOM 22529 C C . GLY A 1 18 ? 1.193 8.435 14.589 1.00 0.11 18 GLY A C 16
ATOM 22530 O O . GLY A 1 18 ? 1.155 7.255 14.938 1.00 54.30 18 GLY A O 16
ATOM 22534 N N . SER A 1 19 ? 1.329 8.811 13.321 1.00 20.05 19 SER A N 16
ATOM 22535 C CA . SER A 1 19 ? 1.440 7.836 12.243 1.00 74.02 19 SER A CA 16
ATOM 22536 C C . SER A 1 19 ? 2.847 7.250 12.183 1.00 72.52 19 SER A C 16
ATOM 22537 O O . SER A 1 19 ? 3.794 7.827 12.715 1.00 41.22 19 SER A O 16
ATOM 22545 N N . GLU A 1 20 ? 2.974 6.098 11.531 1.00 70.01 20 GLU A N 16
ATOM 22546 C CA . GLU A 1 20 ? 4.265 5.432 11.402 1.00 40.51 20 GLU A CA 16
ATOM 22547 C C . GLU A 1 20 ? 4.394 4.754 10.041 1.00 40.30 20 GLU A C 16
ATOM 22548 O O . GLU A 1 20 ? 3.419 4.636 9.299 1.00 40.33 20 GLU A O 16
ATOM 22560 N N . VAL A 1 21 ? 5.605 4.310 9.720 1.00 42.40 21 VAL A N 16
ATOM 22561 C CA . VAL A 1 21 ? 5.863 3.644 8.449 1.00 21.43 21 VAL A CA 16
ATOM 22562 C C . VAL A 1 21 ? 6.632 2.344 8.657 1.00 63.20 21 VAL A C 16
ATOM 22563 O O . VAL A 1 21 ? 7.405 2.212 9.606 1.00 2.12 21 VAL A O 16
ATOM 22576 N N . PHE A 1 22 ? 6.416 1.385 7.762 1.00 13.24 22 PHE A N 16
ATOM 22577 C CA . PHE A 1 22 ? 7.088 0.094 7.847 1.00 4.14 22 PHE A CA 16
ATOM 22578 C C . PHE A 1 22 ? 7.532 -0.380 6.467 1.00 44.34 22 PHE A C 16
ATOM 22579 O O . PHE A 1 22 ? 6.918 -0.041 5.455 1.00 73.52 22 PHE A O 16
ATOM 22596 N N . TYR A 1 23 ? 8.604 -1.164 6.433 1.00 10.14 23 TYR A N 16
ATOM 22597 C CA . TYR A 1 23 ? 9.133 -1.682 5.177 1.00 21.35 23 TYR A CA 16
ATOM 22598 C C . TYR A 1 23 ? 9.784 -3.047 5.382 1.00 1.24 23 TYR A C 16
ATOM 22599 O O . TYR A 1 23 ? 10.038 -3.464 6.513 1.00 74.41 23 TYR A O 16
ATOM 22617 N N . THR A 1 24 ? 10.054 -3.738 4.279 1.00 35.44 24 THR A N 16
ATOM 22618 C CA . THR A 1 24 ? 10.674 -5.056 4.336 1.00 44.32 24 THR A CA 16
ATOM 22619 C C . THR A 1 24 ? 11.550 -5.304 3.113 1.00 51.32 24 THR A C 16
ATOM 22620 O O . THR A 1 24 ? 11.195 -4.927 1.996 1.00 52.41 24 THR A O 16
ATOM 22631 N N . PHE A 1 25 ? 12.696 -5.941 3.331 1.00 53.25 25 PHE A N 16
ATOM 22632 C CA . PHE A 1 25 ? 13.623 -6.239 2.245 1.00 33.11 25 PHE A CA 16
ATOM 22633 C C . PHE A 1 25 ? 14.589 -7.350 2.645 1.00 30.31 25 PHE A C 16
ATOM 22634 O O . PHE A 1 25 ? 14.747 -7.657 3.827 1.00 14.14 25 PHE A O 16
ATOM 22651 N N . THR A 1 26 ? 15.234 -7.952 1.650 1.00 3.24 26 THR A N 16
ATOM 22652 C CA . THR A 1 26 ? 16.184 -9.030 1.897 1.00 54.23 26 THR A CA 16
ATOM 22653 C C . THR A 1 26 ? 17.492 -8.791 1.152 1.00 3.35 26 THR A C 16
ATOM 22654 O O . THR A 1 26 ? 17.590 -7.887 0.323 1.00 41.44 26 THR A O 16
ATOM 22665 N N . VAL A 1 27 ? 18.497 -9.607 1.454 1.00 60.20 27 VAL A N 16
ATOM 22666 C CA . VAL A 1 27 ? 19.800 -9.485 0.812 1.00 63.42 27 VAL A CA 16
ATOM 22667 C C . VAL A 1 27 ? 20.043 -10.634 -0.161 1.00 40.21 27 VAL A C 16
ATOM 22668 O O . VAL A 1 27 ? 19.286 -11.604 -0.194 1.00 13.13 27 VAL A O 16
ATOM 22681 N N . ASP A 1 28 ? 21.104 -10.517 -0.952 1.00 20.51 28 ASP A N 16
ATOM 22682 C CA . ASP A 1 28 ? 21.448 -11.547 -1.926 1.00 25.05 28 ASP A CA 16
ATOM 22683 C C . ASP A 1 28 ? 22.587 -12.423 -1.411 1.00 14.23 28 ASP A C 16
ATOM 22684 O O . ASP A 1 28 ? 22.491 -13.650 -1.419 1.00 31.12 28 ASP A O 16
ATOM 22693 N N . ARG A 1 29 ? 23.663 -11.784 -0.965 1.00 0.42 29 ARG A N 16
ATOM 22694 C CA . ARG A 1 29 ? 24.820 -12.504 -0.449 1.00 24.44 29 ARG A CA 16
ATOM 22695 C C . ARG A 1 29 ? 25.304 -11.890 0.862 1.00 54.22 29 ARG A C 16
ATOM 22696 O O . ARG A 1 29 ? 24.895 -10.790 1.231 1.00 54.23 29 ARG A O 16
ATOM 22717 N N . ASN A 1 30 ? 26.176 -12.609 1.561 1.00 40.14 30 ASN A N 16
ATOM 22718 C CA . ASN A 1 30 ? 26.714 -12.135 2.830 1.00 1.15 30 ASN A CA 16
ATOM 22719 C C . ASN A 1 30 ? 27.842 -11.133 2.603 1.00 21.02 30 ASN A C 16
ATOM 22720 O O . ASN A 1 30 ? 28.890 -11.476 2.057 1.00 23.45 30 ASN A O 16
ATOM 22731 N N . ALA A 1 31 ? 27.619 -9.893 3.026 1.00 21.13 31 ALA A N 16
ATOM 22732 C CA . ALA A 1 31 ? 28.617 -8.842 2.872 1.00 60.03 31 ALA A CA 16
ATOM 22733 C C . ALA A 1 31 ? 28.617 -7.904 4.074 1.00 53.54 31 ALA A C 16
ATOM 22734 O O . ALA A 1 31 ? 27.563 -7.583 4.624 1.00 11.15 31 ALA A O 16
ATOM 22741 N N . THR A 1 32 ? 29.805 -7.466 4.477 1.00 3.42 32 THR A N 16
ATOM 22742 C CA . THR A 1 32 ? 29.942 -6.565 5.615 1.00 22.41 32 THR A CA 16
ATOM 22743 C C . THR A 1 32 ? 29.993 -5.111 5.162 1.00 4.33 32 THR A C 16
ATOM 22744 O O . THR A 1 32 ? 30.999 -4.655 4.619 1.00 62.11 32 THR A O 16
ATOM 22755 N N . ALA A 1 33 ? 28.903 -4.386 5.390 1.00 30.13 33 ALA A N 16
ATOM 22756 C CA . ALA A 1 33 ? 28.825 -2.982 5.008 1.00 43.40 33 ALA A CA 16
ATOM 22757 C C . ALA A 1 33 ? 28.151 -2.153 6.096 1.00 52.00 33 ALA A C 16
ATOM 22758 O O . ALA A 1 33 ? 27.288 -2.647 6.822 1.00 72.24 33 ALA A O 16
ATOM 22765 N N . VAL A 1 34 ? 28.550 -0.890 6.205 1.00 43.24 34 VAL A N 16
ATOM 22766 C CA . VAL A 1 34 ? 27.984 0.008 7.204 1.00 30.23 34 VAL A CA 16
ATOM 22767 C C . VAL A 1 34 ? 27.028 1.009 6.565 1.00 21.13 34 VAL A C 16
ATOM 22768 O O . VAL A 1 34 ? 27.444 1.879 5.800 1.00 14.20 34 VAL A O 16
ATOM 22781 N N . VAL A 1 35 ? 25.744 0.880 6.885 1.00 43.01 35 VAL A N 16
ATOM 22782 C CA . VAL A 1 35 ? 24.728 1.775 6.343 1.00 21.55 35 VAL A CA 16
ATOM 22783 C C . VAL A 1 35 ? 23.944 2.455 7.460 1.00 73.12 35 VAL A C 16
ATOM 22784 O O . VAL A 1 35 ? 23.622 1.835 8.474 1.00 64.05 35 VAL A O 16
ATOM 22797 N N . SER A 1 36 ? 23.638 3.734 7.266 1.00 31.21 36 SER A N 16
ATOM 22798 C CA . SER A 1 36 ? 22.893 4.500 8.258 1.00 4.53 36 SER A CA 16
ATOM 22799 C C . SER A 1 36 ? 21.876 5.417 7.585 1.00 4.12 36 SER A C 16
ATOM 22800 O O . SER A 1 36 ? 21.937 5.648 6.377 1.00 11.12 36 SER A O 16
ATOM 22808 N N . ILE A 1 37 ? 20.943 5.936 8.376 1.00 71.02 37 ILE A N 16
ATOM 22809 C CA . ILE A 1 37 ? 19.913 6.828 7.858 1.00 62.05 37 ILE A CA 16
ATOM 22810 C C . ILE A 1 37 ? 20.099 8.247 8.385 1.00 73.22 37 ILE A C 16
ATOM 22811 O O . ILE A 1 37 ? 20.679 8.453 9.451 1.00 61.04 37 ILE A O 16
ATOM 22827 N N . SER A 1 38 ? 19.600 9.222 7.632 1.00 42.03 38 SER A N 16
ATOM 22828 C CA . SER A 1 38 ? 19.713 10.623 8.022 1.00 75.40 38 SER A CA 16
ATOM 22829 C C . SER A 1 38 ? 18.807 11.500 7.163 1.00 42.11 38 SER A C 16
ATOM 22830 O O . SER A 1 38 ? 18.496 11.161 6.022 1.00 45.32 38 SER A O 16
ATOM 22838 N N . GLY A 1 39 ? 18.387 12.631 7.721 1.00 13.23 39 GLY A N 16
ATOM 22839 C CA . GLY A 1 39 ? 17.521 13.541 6.994 1.00 60.33 39 GLY A CA 16
ATOM 22840 C C . GLY A 1 39 ? 17.616 14.965 7.504 1.00 22.21 39 GLY A C 16
ATOM 22841 O O . GLY A 1 39 ? 18.635 15.363 8.067 1.00 11.12 39 GLY A O 16
ATOM 22845 N N . GLY A 1 40 ? 16.551 15.736 7.305 1.00 21.34 40 GLY A N 16
ATOM 22846 C CA . GLY A 1 40 ? 16.540 17.116 7.754 1.00 22.21 40 GLY A CA 16
ATOM 22847 C C . GLY A 1 40 ? 15.397 17.407 8.706 1.00 60.11 40 GLY A C 16
ATOM 22848 O O . GLY A 1 40 ? 15.610 17.919 9.805 1.00 44.02 40 GLY A O 16
ATOM 22852 N N . SER A 1 41 ? 14.180 17.082 8.283 1.00 35.53 41 SER A N 16
ATOM 22853 C CA . SER A 1 41 ? 12.997 17.316 9.104 1.00 3.40 41 SER A CA 16
ATOM 22854 C C . SER A 1 41 ? 12.500 16.015 9.725 1.00 74.32 41 SER A C 16
ATOM 22855 O O . SER A 1 41 ? 12.740 14.930 9.196 1.00 1.05 41 SER A O 16
ATOM 22863 N N . GLY A 1 42 ? 11.803 16.132 10.852 1.00 63.25 42 GLY A N 16
ATOM 22864 C CA . GLY A 1 42 ? 11.282 14.958 11.527 1.00 62.20 42 GLY A CA 16
ATOM 22865 C C . GLY A 1 42 ? 12.373 13.977 11.909 1.00 31.11 42 GLY A C 16
ATOM 22866 O O . GLY A 1 42 ? 13.532 14.149 11.532 1.00 41.20 42 GLY A O 16
ATOM 22870 N N . ASP A 1 43 ? 12.002 12.946 12.661 1.00 44.13 43 ASP A N 16
ATOM 22871 C CA . ASP A 1 43 ? 12.958 11.934 13.095 1.00 21.11 43 ASP A CA 16
ATOM 22872 C C . ASP A 1 43 ? 12.352 10.537 12.998 1.00 43.23 43 ASP A C 16
ATOM 22873 O O . ASP A 1 43 ? 11.444 10.190 13.752 1.00 51.13 43 ASP A O 16
ATOM 22882 N N . ALA A 1 44 ? 12.861 9.741 12.063 1.00 22.13 44 ALA A N 16
ATOM 22883 C CA . ALA A 1 44 ? 12.371 8.382 11.868 1.00 41.12 44 ALA A CA 16
ATOM 22884 C C . ALA A 1 44 ? 13.140 7.391 12.735 1.00 10.21 44 ALA A C 16
ATOM 22885 O O . ALA A 1 44 ? 14.371 7.402 12.764 1.00 13.05 44 ALA A O 16
ATOM 22892 N N . ASP A 1 45 ? 12.407 6.537 13.440 1.00 21.42 45 ASP A N 16
ATOM 22893 C CA . ASP A 1 45 ? 13.021 5.538 14.308 1.00 15.34 45 ASP A CA 16
ATOM 22894 C C . ASP A 1 45 ? 13.472 4.323 13.505 1.00 61.14 45 ASP A C 16
ATOM 22895 O O . ASP A 1 45 ? 12.727 3.804 12.672 1.00 21.02 45 ASP A O 16
ATOM 22904 N N . LEU A 1 46 ? 14.696 3.874 13.758 1.00 4.21 46 LEU A N 16
ATOM 22905 C CA . LEU A 1 46 ? 15.249 2.720 13.057 1.00 34.14 46 LEU A CA 16
ATOM 22906 C C . LEU A 1 46 ? 14.993 1.435 13.839 1.00 42.11 46 LEU A C 16
ATOM 22907 O O . LEU A 1 46 ? 15.131 1.403 15.062 1.00 21.40 46 LEU A O 16
ATOM 22923 N N . TYR A 1 47 ? 14.622 0.378 13.125 1.00 44.33 47 TYR A N 16
ATOM 22924 C CA . TYR A 1 47 ? 14.348 -0.909 13.751 1.00 34.31 47 TYR A CA 16
ATOM 22925 C C . TYR A 1 47 ? 14.610 -2.055 12.779 1.00 70.33 47 TYR A C 16
ATOM 22926 O O . TYR A 1 47 ? 14.341 -1.944 11.582 1.00 43.32 47 TYR A O 16
ATOM 22944 N N . LEU A 1 48 ? 15.136 -3.157 13.302 1.00 61.23 48 LEU A N 16
ATOM 22945 C CA . LEU A 1 48 ? 15.435 -4.326 12.482 1.00 61.04 48 LEU A CA 16
ATOM 22946 C C . LEU A 1 48 ? 15.327 -5.608 13.301 1.00 63.11 48 LEU A C 16
ATOM 22947 O O . LEU A 1 48 ? 15.628 -5.622 14.495 1.00 61.33 48 LEU A O 16
ATOM 22963 N N . LYS A 1 49 ? 14.898 -6.685 12.651 1.00 1.23 49 LYS A N 16
ATOM 22964 C CA . LYS A 1 49 ? 14.754 -7.974 13.317 1.00 14.23 49 LYS A CA 16
ATOM 22965 C C . LYS A 1 49 ? 14.831 -9.118 12.311 1.00 12.23 49 LYS A C 16
ATOM 22966 O O . LYS A 1 49 ? 13.942 -9.284 11.477 1.00 35.12 49 LYS A O 16
ATOM 22985 N N . ALA A 1 50 ? 15.899 -9.904 12.397 1.00 33.11 50 ALA A N 16
ATOM 22986 C CA . ALA A 1 50 ? 16.090 -11.034 11.497 1.00 75.35 50 ALA A CA 16
ATOM 22987 C C . ALA A 1 50 ? 14.939 -12.028 11.611 1.00 33.25 50 ALA A C 16
ATOM 22988 O O . ALA A 1 50 ? 14.694 -12.588 12.679 1.00 35.20 50 ALA A O 16
ATOM 22995 N N . GLY A 1 51 ? 14.234 -12.242 10.504 1.00 25.10 51 GLY A N 16
ATOM 22996 C CA . GLY A 1 51 ? 13.117 -13.168 10.503 1.00 61.12 51 GLY A CA 16
ATOM 22997 C C . GLY A 1 51 ? 11.777 -12.460 10.533 1.00 42.02 51 GLY A C 16
ATOM 22998 O O . GLY A 1 51 ? 11.132 -12.294 9.498 1.00 73.22 51 GLY A O 16
ATOM 23002 N N . SER A 1 52 ? 11.357 -12.042 11.723 1.00 72.44 52 SER A N 16
ATOM 23003 C CA . SER A 1 52 ? 10.082 -11.353 11.884 1.00 21.02 52 SER A CA 16
ATOM 23004 C C . SER A 1 52 ? 10.287 -9.843 11.959 1.00 33.00 52 SER A C 16
ATOM 23005 O O . SER A 1 52 ? 11.399 -9.345 11.781 1.00 33.41 52 SER A O 16
ATOM 23013 N N . LYS A 1 53 ? 9.205 -9.118 12.224 1.00 70.23 53 LYS A N 16
ATOM 23014 C CA . LYS A 1 53 ? 9.263 -7.665 12.324 1.00 50.31 53 LYS A CA 16
ATOM 23015 C C . LYS A 1 53 ? 9.467 -7.227 13.771 1.00 53.22 53 LYS A C 16
ATOM 23016 O O . LYS A 1 53 ? 8.807 -7.712 14.690 1.00 1.02 53 LYS A O 16
ATOM 23035 N N . PRO A 1 54 ? 10.400 -6.287 13.980 1.00 44.24 54 PRO A N 16
ATOM 23036 C CA . PRO A 1 54 ? 10.711 -5.762 15.313 1.00 53.45 54 PRO A CA 16
ATOM 23037 C C . PRO A 1 54 ? 9.582 -4.905 15.875 1.00 11.41 54 PRO A C 16
ATOM 23038 O O . PRO A 1 54 ? 8.941 -4.146 15.147 1.00 61.25 54 PRO A O 16
ATOM 23049 N N . THR A 1 55 ? 9.343 -5.029 17.177 1.00 73.30 55 THR A N 16
ATOM 23050 C CA . THR A 1 55 ? 8.291 -4.267 17.837 1.00 13.22 55 THR A CA 16
ATOM 23051 C C . THR A 1 55 ? 8.870 -3.089 18.613 1.00 35.10 55 THR A C 16
ATOM 23052 O O . THR A 1 55 ? 10.084 -2.890 18.645 1.00 4.42 55 THR A O 16
ATOM 23063 N N . THR A 1 56 ? 7.993 -2.310 19.239 1.00 75.11 56 THR A N 16
ATOM 23064 C CA . THR A 1 56 ? 8.417 -1.152 20.015 1.00 54.54 56 THR A CA 16
ATOM 23065 C C . THR A 1 56 ? 9.239 -1.573 21.227 1.00 14.33 56 THR A C 16
ATOM 23066 O O . THR A 1 56 ? 9.904 -0.749 21.855 1.00 41.35 56 THR A O 16
ATOM 23077 N N . SER A 1 57 ? 9.189 -2.861 21.552 1.00 14.41 57 SER A N 16
ATOM 23078 C CA . SER A 1 57 ? 9.927 -3.391 22.692 1.00 12.34 57 SER A CA 16
ATOM 23079 C C . SER A 1 57 ? 10.917 -4.462 22.248 1.00 63.53 57 SER A C 16
ATOM 23080 O O . SER A 1 57 ? 11.938 -4.688 22.898 1.00 61.05 57 SER A O 16
ATOM 23088 N N . SER A 1 58 ? 10.608 -5.120 21.135 1.00 34.40 58 SER A N 16
ATOM 23089 C CA . SER A 1 58 ? 11.468 -6.172 20.604 1.00 15.40 58 SER A CA 16
ATOM 23090 C C . SER A 1 58 ? 12.274 -5.664 19.412 1.00 15.23 58 SER A C 16
ATOM 23091 O O . SER A 1 58 ? 11.715 -5.135 18.451 1.00 33.04 58 SER A O 16
ATOM 23099 N N . TRP A 1 59 ? 13.589 -5.829 19.483 1.00 4.32 59 TRP A N 16
ATOM 23100 C CA . TRP A 1 59 ? 14.474 -5.387 18.411 1.00 74.25 59 TRP A CA 16
ATOM 23101 C C . TRP A 1 59 ? 15.729 -6.250 18.350 1.00 70.30 59 TRP A C 16
ATOM 23102 O O . TRP A 1 59 ? 16.142 -6.833 19.353 1.00 51.30 59 TRP A O 16
ATOM 23123 N N . ASP A 1 60 ? 16.332 -6.328 17.169 1.00 73.22 60 ASP A N 16
ATOM 23124 C CA . ASP A 1 60 ? 17.542 -7.120 16.978 1.00 14.24 60 ASP A CA 16
ATOM 23125 C C . ASP A 1 60 ? 18.739 -6.220 16.689 1.00 25.54 60 ASP A C 16
ATOM 23126 O O . ASP A 1 60 ? 19.871 -6.541 17.055 1.00 1.43 60 ASP A O 16
ATOM 23135 N N . CYS A 1 61 ? 18.483 -5.096 16.031 1.00 40.05 61 CYS A N 16
ATOM 23136 C CA . CYS A 1 61 ? 19.541 -4.151 15.690 1.00 13.24 61 CYS A CA 16
ATOM 23137 C C . CYS A 1 61 ? 19.051 -2.713 15.831 1.00 22.24 61 CYS A C 16
ATOM 23138 O O . CYS A 1 61 ? 18.063 -2.320 15.211 1.00 2.32 61 CYS A O 16
ATOM 23146 N N . ARG A 1 62 ? 19.748 -1.934 16.652 1.00 21.22 62 ARG A N 16
ATOM 23147 C CA . ARG A 1 62 ? 19.383 -0.541 16.877 1.00 13.12 62 ARG A CA 16
ATOM 23148 C C . ARG A 1 62 ? 20.290 0.097 17.925 1.00 32.35 62 ARG A C 16
ATOM 23149 O O . ARG A 1 62 ? 20.563 -0.480 18.979 1.00 42.54 62 ARG A O 16
ATOM 23170 N N . PRO A 1 63 ? 20.769 1.315 17.632 1.00 73.20 63 PRO A N 16
ATOM 23171 C CA . PRO A 1 63 ? 21.652 2.057 18.536 1.00 1.02 63 PRO A CA 16
ATOM 23172 C C . PRO A 1 63 ? 20.928 2.536 19.790 1.00 42.22 63 PRO A C 16
ATOM 23173 O O . PRO A 1 63 ? 21.347 3.501 20.429 1.00 12.53 63 PRO A O 16
ATOM 23184 N N . TYR A 1 64 ? 19.841 1.856 20.136 1.00 61.11 64 TYR A N 16
ATOM 23185 C CA . TYR A 1 64 ? 19.058 2.214 21.313 1.00 71.24 64 TYR A CA 16
ATOM 23186 C C . TYR A 1 64 ? 18.714 3.700 21.307 1.00 41.23 64 TYR A C 16
ATOM 23187 O O . TYR A 1 64 ? 19.271 4.481 22.079 1.00 62.41 64 TYR A O 16
ATOM 23205 N N . ARG A 1 65 ? 17.792 4.084 20.430 1.00 11.01 65 ARG A N 16
ATOM 23206 C CA . ARG A 1 65 ? 17.373 5.476 20.322 1.00 1.31 65 ARG A CA 16
ATOM 23207 C C . ARG A 1 65 ? 16.314 5.643 19.237 1.00 73.34 65 ARG A C 16
ATOM 23208 O O . ARG A 1 65 ? 15.806 4.661 18.694 1.00 21.45 65 ARG A O 16
ATOM 23229 N N . TYR A 1 66 ? 15.985 6.891 18.925 1.00 14.30 66 TYR A N 16
ATOM 23230 C CA . TYR A 1 66 ? 14.984 7.186 17.907 1.00 54.53 66 TYR A CA 16
ATOM 23231 C C . TYR A 1 66 ? 15.501 8.228 16.920 1.00 43.42 66 TYR A C 16
ATOM 23232 O O . TYR A 1 66 ? 16.654 8.653 16.995 1.00 35.10 66 TYR A O 16
ATOM 23250 N N . GLY A 1 67 ? 14.639 8.637 15.994 1.00 70.23 67 GLY A N 16
ATOM 23251 C CA . GLY A 1 67 ? 15.026 9.626 15.005 1.00 72.13 67 GLY A CA 16
ATOM 23252 C C . GLY A 1 67 ? 16.161 9.149 14.120 1.00 33.45 67 GLY A C 16
ATOM 23253 O O . GLY A 1 67 ? 16.887 8.222 14.477 1.00 32.15 67 GLY A O 16
ATOM 23257 N N . ASN A 1 68 ? 16.313 9.782 12.962 1.00 11.21 68 ASN A N 16
ATOM 23258 C CA . ASN A 1 68 ? 17.366 9.415 12.023 1.00 44.02 68 ASN A CA 16
ATOM 23259 C C . ASN A 1 68 ? 18.739 9.504 12.683 1.00 40.22 68 ASN A C 16
ATOM 23260 O O . ASN A 1 68 ? 18.849 9.790 13.874 1.00 15.42 68 ASN A O 16
ATOM 23271 N N . ASN A 1 69 ? 19.784 9.258 11.899 1.00 73.40 69 ASN A N 16
ATOM 23272 C CA . ASN A 1 69 ? 21.150 9.310 12.407 1.00 13.00 69 ASN A CA 16
ATOM 23273 C C . ASN A 1 69 ? 21.395 8.200 13.424 1.00 33.24 69 ASN A C 16
ATOM 23274 O O . ASN A 1 69 ? 22.416 8.188 14.111 1.00 40.44 69 ASN A O 16
ATOM 23285 N N . GLU A 1 70 ? 20.451 7.268 13.515 1.00 54.33 70 GLU A N 16
ATOM 23286 C CA . GLU A 1 70 ? 20.565 6.154 14.448 1.00 14.14 70 GLU A CA 16
ATOM 23287 C C . GLU A 1 70 ? 20.394 4.820 13.727 1.00 3.21 70 GLU A C 16
ATOM 23288 O O . GLU A 1 70 ? 19.279 4.319 13.581 1.00 43.44 70 GLU A O 16
ATOM 23300 N N . SER A 1 71 ? 21.508 4.251 13.278 1.00 21.50 71 SER A N 16
ATOM 23301 C CA . SER A 1 71 ? 21.483 2.977 12.568 1.00 52.10 71 SER A CA 16
ATOM 23302 C C . SER A 1 71 ? 22.560 2.037 13.101 1.00 73.35 71 SER A C 16
ATOM 23303 O O . SER A 1 71 ? 23.406 2.435 13.902 1.00 35.44 71 SER A O 16
ATOM 23311 N N . CYS A 1 72 ? 22.521 0.788 12.649 1.00 5.10 72 CYS A N 16
ATOM 23312 C CA . CYS A 1 72 ? 23.493 -0.211 13.080 1.00 41.11 72 CYS A CA 16
ATOM 23313 C C . CYS A 1 72 ? 24.288 -0.744 11.892 1.00 34.23 72 CYS A C 16
ATOM 23314 O O . CYS A 1 72 ? 23.842 -0.663 10.748 1.00 42.44 72 CYS A O 16
ATOM 23322 N N . SER A 1 73 ? 25.467 -1.289 12.173 1.00 43.13 73 SER A N 16
ATOM 23323 C CA . SER A 1 73 ? 26.327 -1.831 11.127 1.00 50.21 73 SER A CA 16
ATOM 23324 C C . SER A 1 73 ? 26.760 -3.255 11.463 1.00 53.30 73 SER A C 16
ATOM 23325 O O . SER A 1 73 ? 27.554 -3.475 12.377 1.00 30.14 73 SER A O 16
ATOM 23333 N N . VAL A 1 74 ? 26.231 -4.219 10.716 1.00 11.03 74 VAL A N 16
ATOM 23334 C CA . VAL A 1 74 ? 26.562 -5.622 10.933 1.00 62.21 74 VAL A CA 16
ATOM 23335 C C . VAL A 1 74 ? 26.478 -6.414 9.633 1.00 43.23 74 VAL A C 16
ATOM 23336 O O . VAL A 1 74 ? 25.730 -6.056 8.723 1.00 3.40 74 VAL A O 16
ATOM 23349 N N . SER A 1 75 ? 27.251 -7.492 9.552 1.00 33.51 75 SER A N 16
ATOM 23350 C CA . SER A 1 75 ? 27.267 -8.334 8.361 1.00 34.14 75 SER A CA 16
ATOM 23351 C C . SER A 1 75 ? 25.998 -9.178 8.276 1.00 44.14 75 SER A C 16
ATOM 23352 O O . SER A 1 75 ? 25.845 -10.162 8.998 1.00 72.42 75 SER A O 16
ATOM 23360 N N . ALA A 1 76 ? 25.092 -8.784 7.387 1.00 62.12 76 ALA A N 16
ATOM 23361 C CA . ALA A 1 76 ? 23.838 -9.504 7.204 1.00 21.11 76 ALA A CA 16
ATOM 23362 C C . ALA A 1 76 ? 24.026 -10.711 6.291 1.00 52.44 76 ALA A C 16
ATOM 23363 O O . ALA A 1 76 ? 24.615 -10.601 5.216 1.00 71.33 76 ALA A O 16
ATOM 23370 N N . ALA A 1 77 ? 23.522 -11.861 6.726 1.00 53.32 77 ALA A N 16
ATOM 23371 C CA . ALA A 1 77 ? 23.633 -13.087 5.946 1.00 20.22 77 ALA A CA 16
ATOM 23372 C C . ALA A 1 77 ? 22.376 -13.327 5.117 1.00 14.05 77 ALA A C 16
ATOM 23373 O O . ALA A 1 77 ? 21.255 -13.062 5.554 1.00 23.43 77 ALA A O 16
ATOM 23380 N N . PRO A 1 78 ? 22.562 -13.839 3.892 1.00 23.30 78 PRO A N 16
ATOM 23381 C CA . PRO A 1 78 ? 21.454 -14.126 2.976 1.00 10.44 78 PRO A CA 16
ATOM 23382 C C . PRO A 1 78 ? 20.604 -15.301 3.445 1.00 33.42 78 PRO A C 16
ATOM 23383 O O . PRO A 1 78 ? 21.034 -16.098 4.278 1.00 11.13 78 PRO A O 16
ATOM 23394 N N . GLY A 1 79 ? 19.394 -15.404 2.904 1.00 74.23 79 GLY A N 16
ATOM 23395 C CA . GLY A 1 79 ? 18.502 -16.486 3.279 1.00 25.30 79 GLY A CA 16
ATOM 23396 C C . GLY A 1 79 ? 17.534 -16.086 4.374 1.00 21.44 79 GLY A C 16
ATOM 23397 O O . GLY A 1 79 ? 16.482 -16.705 4.541 1.00 41.23 79 GLY A O 16
ATOM 23401 N N . THR A 1 80 ? 17.889 -15.049 5.127 1.00 60.24 80 THR A N 16
ATOM 23402 C CA . THR A 1 80 ? 17.045 -14.569 6.214 1.00 65.22 80 THR A CA 16
ATOM 23403 C C . THR A 1 80 ? 16.370 -13.253 5.846 1.00 44.11 80 THR A C 16
ATOM 23404 O O . THR A 1 80 ? 17.037 -12.275 5.505 1.00 14.21 80 THR A O 16
ATOM 23415 N N . THR A 1 81 ? 15.043 -13.234 5.917 1.00 11.42 81 THR A N 16
ATOM 23416 C CA . THR A 1 81 ? 14.277 -12.037 5.591 1.00 23.21 81 THR A CA 16
ATOM 23417 C C . THR A 1 81 ? 14.446 -10.967 6.664 1.00 61.24 81 THR A C 16
ATOM 23418 O O . THR A 1 81 ? 14.380 -11.256 7.859 1.00 71.34 81 THR A O 16
ATOM 23429 N N . TYR A 1 82 ? 14.664 -9.731 6.230 1.00 53.32 82 TYR A N 16
ATOM 23430 C CA . TYR A 1 82 ? 14.844 -8.617 7.154 1.00 72.13 82 TYR A CA 16
ATOM 23431 C C . TYR A 1 82 ? 13.634 -7.688 7.129 1.00 31.14 82 TYR A C 16
ATOM 23432 O O . TYR A 1 82 ? 13.140 -7.320 6.063 1.00 45.40 82 TYR A O 16
ATOM 23450 N N . HIS A 1 83 ? 13.161 -7.312 8.313 1.00 33.34 83 HIS A N 16
ATOM 23451 C CA . HIS A 1 83 ? 12.009 -6.425 8.430 1.00 41.22 83 HIS A CA 16
ATOM 23452 C C . HIS A 1 83 ? 12.433 -5.047 8.929 1.00 2.04 83 HIS A C 16
ATOM 23453 O O . HIS A 1 83 ? 13.383 -4.921 9.702 1.00 0.15 83 HIS A O 16
ATOM 23467 N N . VAL A 1 84 ? 11.723 -4.016 8.482 1.00 63.11 84 VAL A N 16
ATOM 23468 C CA . VAL A 1 84 ? 12.026 -2.648 8.884 1.00 52.53 84 VAL A CA 16
ATOM 23469 C C . VAL A 1 84 ? 10.810 -1.978 9.514 1.00 32.33 84 VAL A C 16
ATOM 23470 O O . VAL A 1 84 ? 9.685 -2.139 9.041 1.00 44.43 84 VAL A O 16
ATOM 23483 N N . MET A 1 85 ? 11.044 -1.227 10.586 1.00 73.35 85 MET A N 16
ATOM 23484 C CA . MET A 1 85 ? 9.967 -0.532 11.281 1.00 52.34 85 MET A CA 16
ATOM 23485 C C . MET A 1 85 ? 10.337 0.926 11.536 1.00 22.24 85 MET A C 16
ATOM 23486 O O . MET A 1 85 ? 11.350 1.215 12.174 1.00 1.40 85 MET A O 16
ATOM 23500 N N . ILE A 1 86 ? 9.511 1.838 11.035 1.00 4.25 86 ILE A N 16
ATOM 23501 C CA . ILE A 1 86 ? 9.753 3.265 11.211 1.00 32.12 86 ILE A CA 16
ATOM 23502 C C . ILE A 1 86 ? 8.663 3.906 12.063 1.00 13.01 86 ILE A C 16
ATOM 23503 O O . ILE A 1 86 ? 7.512 4.016 11.640 1.00 72.34 86 ILE A O 16
ATOM 23519 N N . LYS A 1 87 ? 9.033 4.330 13.267 1.00 50.34 87 LYS A N 16
ATOM 23520 C CA . LYS A 1 87 ? 8.089 4.964 14.179 1.00 54.31 87 LYS A CA 16
ATOM 23521 C C . LYS A 1 87 ? 7.903 6.438 13.832 1.00 1.12 87 LYS A C 16
ATOM 23522 O O . LYS A 1 87 ? 6.818 6.861 13.437 1.00 74.13 87 LYS A O 16
ATOM 23541 N N . GLY A 1 88 ? 8.971 7.216 13.982 1.00 21.12 88 GLY A N 16
ATOM 23542 C CA . GLY A 1 88 ? 8.905 8.634 13.679 1.00 33.43 88 GLY A CA 16
ATOM 23543 C C . GLY A 1 88 ? 9.090 9.499 14.910 1.00 34.21 88 GLY A C 16
ATOM 23544 O O . GLY A 1 88 ? 9.828 9.137 15.827 1.00 73.33 88 GLY A O 16
ATOM 23548 N N . TYR A 1 89 ? 8.420 10.645 14.931 1.00 14.52 89 TYR A N 16
ATOM 23549 C CA . TYR A 1 89 ? 8.517 11.567 16.057 1.00 72.10 89 TYR A CA 16
ATOM 23550 C C . TYR A 1 89 ? 7.572 12.751 15.875 1.00 42.10 89 TYR A C 16
ATOM 23551 O O . TYR A 1 89 ? 6.714 13.010 16.718 1.00 13.12 89 TYR A O 16
ATOM 23569 N N . SER A 1 90 ? 7.737 13.466 14.767 1.00 43.41 90 SER A N 16
ATOM 23570 C CA . SER A 1 90 ? 6.902 14.625 14.474 1.00 44.52 90 SER A CA 16
ATOM 23571 C C . SER A 1 90 ? 6.637 14.739 12.976 1.00 73.43 90 SER A C 16
ATOM 23572 O O . SER A 1 90 ? 7.563 14.720 12.167 1.00 44.01 90 SER A O 16
ATOM 23580 N N . ASN A 1 91 ? 5.363 14.856 12.614 1.00 20.03 91 ASN A N 16
ATOM 23581 C CA . ASN A 1 91 ? 4.974 14.972 11.214 1.00 74.44 91 ASN A CA 16
ATOM 23582 C C . ASN A 1 91 ? 6.024 15.741 10.419 1.00 41.23 91 ASN A C 16
ATOM 23583 O O . ASN A 1 91 ? 6.121 16.964 10.519 1.00 12.54 91 ASN A O 16
ATOM 23594 N N . TYR A 1 92 ? 6.808 15.016 9.629 1.00 42.44 92 TYR A N 16
ATOM 23595 C CA . TYR A 1 92 ? 7.853 15.630 8.817 1.00 11.05 92 TYR A CA 16
ATOM 23596 C C . TYR A 1 92 ? 8.572 14.583 7.973 1.00 42.05 92 TYR A C 16
ATOM 23597 O O . TYR A 1 92 ? 8.852 13.479 8.438 1.00 21.53 92 TYR A O 16
ATOM 23615 N N . SER A 1 93 ? 8.869 14.940 6.727 1.00 61.51 93 SER A N 16
ATOM 23616 C CA . SER A 1 93 ? 9.553 14.031 5.814 1.00 22.12 93 SER A CA 16
ATOM 23617 C C . SER A 1 93 ? 10.849 14.651 5.300 1.00 31.12 93 SER A C 16
ATOM 23618 O O . SER A 1 93 ? 11.009 15.871 5.300 1.00 62.34 93 SER A O 16
ATOM 23626 N N . GLY A 1 94 ? 11.772 13.800 4.863 1.00 63.11 94 GLY A N 16
ATOM 23627 C CA . GLY A 1 94 ? 13.043 14.281 4.352 1.00 15.44 94 GLY A CA 16
ATOM 23628 C C . GLY A 1 94 ? 14.218 13.476 4.869 1.00 0.15 94 GLY A C 16
ATOM 23629 O O . GLY A 1 94 ? 15.341 13.977 4.939 1.00 35.21 94 GLY A O 16
ATOM 23633 N N . VAL A 1 95 ? 13.961 12.224 5.235 1.00 13.22 95 VAL A N 16
ATOM 23634 C CA . VAL A 1 95 ? 15.006 11.348 5.750 1.00 62.25 95 VAL A CA 16
ATOM 23635 C C . VAL A 1 95 ? 15.274 10.192 4.793 1.00 62.34 95 VAL A C 16
ATOM 23636 O O . VAL A 1 95 ? 14.368 9.712 4.111 1.00 72.22 95 VAL A O 16
ATOM 23649 N N . THR A 1 96 ? 16.526 9.747 4.746 1.00 22.23 96 THR A N 16
ATOM 23650 C CA . THR A 1 96 ? 16.915 8.647 3.873 1.00 73.04 96 THR A CA 16
ATOM 23651 C C . THR A 1 96 ? 17.156 7.370 4.670 1.00 50.32 96 THR A C 16
ATOM 23652 O O . THR A 1 96 ? 18.101 7.286 5.455 1.00 64.42 96 THR A O 16
ATOM 23663 N N . LEU A 1 97 ? 16.297 6.378 4.464 1.00 54.54 97 LEU A N 16
ATOM 23664 C CA . LEU A 1 97 ? 16.417 5.104 5.163 1.00 11.02 97 LEU A CA 16
ATOM 23665 C C . LEU A 1 97 ? 17.009 4.035 4.250 1.00 50.30 97 LEU A C 16
ATOM 23666 O O . LEU A 1 97 ? 16.713 3.990 3.056 1.00 72.22 97 LEU A O 16
ATOM 23682 N N . LYS A 1 98 ? 17.846 3.175 4.820 1.00 71.11 98 LYS A N 16
ATOM 23683 C CA . LYS A 1 98 ? 18.478 2.103 4.059 1.00 13.33 98 LYS A CA 16
ATOM 23684 C C . LYS A 1 98 ? 18.834 0.930 4.966 1.00 60.40 98 LYS A C 16
ATOM 23685 O O . LYS A 1 98 ? 18.899 1.073 6.188 1.00 42.04 98 LYS A O 16
ATOM 23704 N N . LEU A 1 99 ? 19.065 -0.230 4.361 1.00 21.30 99 LEU A N 16
ATOM 23705 C CA . LEU A 1 99 ? 19.417 -1.429 5.114 1.00 31.21 99 LEU A CA 16
ATOM 23706 C C . LEU A 1 99 ? 20.930 -1.561 5.252 1.00 62.43 99 LEU A C 16
ATOM 23707 O O . LEU A 1 99 ? 21.678 -1.223 4.334 1.00 34.34 99 LEU A O 16
ATOM 23723 N N . GLN A 1 100 ? 21.374 -2.057 6.402 1.00 34.05 100 GLN A N 16
ATOM 23724 C CA . GLN A 1 100 ? 22.798 -2.235 6.659 1.00 71.23 100 GLN A CA 16
ATOM 23725 C C . GLN A 1 100 ? 23.235 -3.660 6.335 1.00 61.01 100 GLN A C 16
ATOM 23726 O O . GLN A 1 100 ? 22.862 -4.607 7.027 1.00 34.14 100 GLN A O 16
ATOM 23740 N N . TYR A 1 101 ? 24.028 -3.805 5.279 1.00 53.42 101 TYR A N 16
ATOM 23741 C CA . TYR A 1 101 ? 24.514 -5.114 4.862 1.00 74.55 101 TYR A CA 16
ATOM 23742 C C . TYR A 1 101 ? 26.027 -5.213 5.029 1.00 33.03 101 TYR A C 16
ATOM 23743 O O . TYR A 1 101 ? 26.519 -5.628 6.077 1.00 10.43 101 TYR A O 16
ATOM 23761 N N . GLY A 1 1 ? 0.455 -0.597 -0.139 1.00 14.50 1 GLY A N 17
ATOM 23762 C CA . GLY A 1 1 ? 1.870 -0.350 -0.342 1.00 2.55 1 GLY A CA 17
ATOM 23763 C C . GLY A 1 1 ? 2.670 -1.631 -0.471 1.00 54.13 1 GLY A C 17
ATOM 23764 O O . GLY A 1 1 ? 2.122 -2.726 -0.353 1.00 23.20 1 GLY A O 17
ATOM 23768 N N . ASN A 1 2 ? 3.969 -1.494 -0.717 1.00 54.21 2 ASN A N 17
ATOM 23769 C CA . ASN A 1 2 ? 4.845 -2.650 -0.866 1.00 35.44 2 ASN A CA 17
ATOM 23770 C C . ASN A 1 2 ? 5.976 -2.611 0.158 1.00 75.14 2 ASN A C 17
ATOM 23771 O O . ASN A 1 2 ? 6.005 -1.747 1.034 1.00 50.33 2 ASN A O 17
ATOM 23782 N N . VAL A 1 3 ? 6.906 -3.553 0.040 1.00 71.23 3 VAL A N 17
ATOM 23783 C CA . VAL A 1 3 ? 8.040 -3.626 0.953 1.00 43.13 3 VAL A CA 17
ATOM 23784 C C . VAL A 1 3 ? 9.353 -3.370 0.220 1.00 34.41 3 VAL A C 17
ATOM 23785 O O . VAL A 1 3 ? 9.809 -4.201 -0.567 1.00 22.05 3 VAL A O 17
ATOM 23798 N N . LEU A 1 4 ? 9.956 -2.216 0.484 1.00 73.55 4 LEU A N 17
ATOM 23799 C CA . LEU A 1 4 ? 11.218 -1.850 -0.150 1.00 74.54 4 LEU A CA 17
ATOM 23800 C C . LEU A 1 4 ? 12.211 -1.321 0.879 1.00 14.30 4 LEU A C 17
ATOM 23801 O O . LEU A 1 4 ? 11.823 -0.707 1.874 1.00 72.43 4 LEU A O 17
ATOM 23817 N N . LYS A 1 5 ? 13.494 -1.560 0.633 1.00 42.43 5 LYS A N 17
ATOM 23818 C CA . LYS A 1 5 ? 14.545 -1.104 1.535 1.00 33.14 5 LYS A CA 17
ATOM 23819 C C . LYS A 1 5 ? 15.911 -1.178 0.861 1.00 21.05 5 LYS A C 17
ATOM 23820 O O . LYS A 1 5 ? 16.475 -0.158 0.468 1.00 61.23 5 LYS A O 17
ATOM 23839 N N . ASN A 1 6 ? 16.437 -2.392 0.731 1.00 13.21 6 ASN A N 17
ATOM 23840 C CA . ASN A 1 6 ? 17.737 -2.598 0.104 1.00 71.34 6 ASN A CA 17
ATOM 23841 C C . ASN A 1 6 ? 17.705 -2.183 -1.364 1.00 52.50 6 ASN A C 17
ATOM 23842 O O . ASN A 1 6 ? 16.649 -2.177 -1.995 1.00 32.20 6 ASN A O 17
ATOM 23853 N N . ASN A 1 7 ? 18.870 -1.835 -1.901 1.00 21.23 7 ASN A N 17
ATOM 23854 C CA . ASN A 1 7 ? 18.976 -1.418 -3.294 1.00 53.11 7 ASN A CA 17
ATOM 23855 C C . ASN A 1 7 ? 18.747 0.084 -3.431 1.00 12.30 7 ASN A C 17
ATOM 23856 O O . ASN A 1 7 ? 19.630 0.821 -3.871 1.00 51.22 7 ASN A O 17
ATOM 23867 N N . THR A 1 8 ? 17.555 0.533 -3.050 1.00 73.10 8 THR A N 17
ATOM 23868 C CA . THR A 1 8 ? 17.209 1.946 -3.130 1.00 54.43 8 THR A CA 17
ATOM 23869 C C . THR A 1 8 ? 16.627 2.446 -1.813 1.00 22.24 8 THR A C 17
ATOM 23870 O O . THR A 1 8 ? 15.607 1.953 -1.330 1.00 40.53 8 THR A O 17
ATOM 23881 N N . PRO A 1 9 ? 17.289 3.448 -1.215 1.00 21.42 9 PRO A N 17
ATOM 23882 C CA . PRO A 1 9 ? 16.855 4.036 0.055 1.00 14.54 9 PRO A CA 17
ATOM 23883 C C . PRO A 1 9 ? 15.568 4.842 -0.089 1.00 41.12 9 PRO A C 17
ATOM 23884 O O . PRO A 1 9 ? 15.265 5.359 -1.164 1.00 41.45 9 PRO A O 17
ATOM 23895 N N . VAL A 1 10 ? 14.814 4.945 1.001 1.00 42.32 10 VAL A N 17
ATOM 23896 C CA . VAL A 1 10 ? 13.561 5.690 0.996 1.00 75.34 10 VAL A CA 17
ATOM 23897 C C . VAL A 1 10 ? 13.801 7.173 1.251 1.00 43.32 10 VAL A C 17
ATOM 23898 O O . VAL A 1 10 ? 14.236 7.565 2.334 1.00 72.11 10 VAL A O 17
ATOM 23911 N N . SER A 1 11 ? 13.516 7.995 0.246 1.00 54.12 11 SER A N 17
ATOM 23912 C CA . SER A 1 11 ? 13.704 9.437 0.360 1.00 61.52 11 SER A CA 17
ATOM 23913 C C . SER A 1 11 ? 12.453 10.105 0.921 1.00 0.33 11 SER A C 17
ATOM 23914 O O . SER A 1 11 ? 11.390 9.491 0.999 1.00 12.42 11 SER A O 17
ATOM 23922 N N . ASN A 1 12 ? 12.589 11.368 1.311 1.00 5.55 12 ASN A N 17
ATOM 23923 C CA . ASN A 1 12 ? 11.471 12.122 1.867 1.00 70.13 12 ASN A CA 17
ATOM 23924 C C . ASN A 1 12 ? 10.641 11.251 2.805 1.00 55.05 12 ASN A C 17
ATOM 23925 O O . ASN A 1 12 ? 9.423 11.139 2.651 1.00 45.21 12 ASN A O 17
ATOM 23936 N N . LEU A 1 13 ? 11.306 10.636 3.776 1.00 11.42 13 LEU A N 17
ATOM 23937 C CA . LEU A 1 13 ? 10.630 9.775 4.741 1.00 52.45 13 LEU A CA 17
ATOM 23938 C C . LEU A 1 13 ? 9.488 10.518 5.427 1.00 53.04 13 LEU A C 17
ATOM 23939 O O . LEU A 1 13 ? 9.253 11.698 5.165 1.00 43.34 13 LEU A O 17
ATOM 23955 N N . THR A 1 14 ? 8.780 9.819 6.309 1.00 52.41 14 THR A N 17
ATOM 23956 C CA . THR A 1 14 ? 7.663 10.412 7.034 1.00 41.10 14 THR A CA 17
ATOM 23957 C C . THR A 1 14 ? 7.710 10.043 8.512 1.00 13.54 14 THR A C 17
ATOM 23958 O O . THR A 1 14 ? 7.994 8.901 8.869 1.00 73.35 14 THR A O 17
ATOM 23969 N N . GLY A 1 15 ? 7.428 11.020 9.370 1.00 21.43 15 GLY A N 17
ATOM 23970 C CA . GLY A 1 15 ? 7.443 10.777 10.801 1.00 60.10 15 GLY A CA 17
ATOM 23971 C C . GLY A 1 15 ? 6.246 11.386 11.505 1.00 65.42 15 GLY A C 17
ATOM 23972 O O . GLY A 1 15 ? 6.386 12.343 12.265 1.00 20.41 15 GLY A O 17
ATOM 23976 N N . ASN A 1 16 ? 5.066 10.830 11.250 1.00 42.33 16 ASN A N 17
ATOM 23977 C CA . ASN A 1 16 ? 3.840 11.326 11.863 1.00 14.31 16 ASN A CA 17
ATOM 23978 C C . ASN A 1 16 ? 3.738 10.876 13.317 1.00 11.23 16 ASN A C 17
ATOM 23979 O O . ASN A 1 16 ? 4.050 9.732 13.648 1.00 1.12 16 ASN A O 17
ATOM 23990 N N . LYS A 1 17 ? 3.298 11.784 14.182 1.00 24.25 17 LYS A N 17
ATOM 23991 C CA . LYS A 1 17 ? 3.153 11.482 15.601 1.00 31.54 17 LYS A CA 17
ATOM 23992 C C . LYS A 1 17 ? 2.170 10.335 15.815 1.00 23.35 17 LYS A C 17
ATOM 23993 O O . LYS A 1 17 ? 2.140 9.721 16.881 1.00 11.35 17 LYS A O 17
ATOM 24012 N N . GLY A 1 18 ? 1.369 10.049 14.794 1.00 53.43 18 GLY A N 17
ATOM 24013 C CA . GLY A 1 18 ? 0.397 8.976 14.890 1.00 21.33 18 GLY A CA 17
ATOM 24014 C C . GLY A 1 18 ? 0.617 7.899 13.846 1.00 52.20 18 GLY A C 17
ATOM 24015 O O . GLY A 1 18 ? 0.504 6.709 14.139 1.00 64.14 18 GLY A O 17
ATOM 24019 N N . SER A 1 19 ? 0.929 8.318 12.624 1.00 63.33 19 SER A N 17
ATOM 24020 C CA . SER A 1 19 ? 1.160 7.381 11.531 1.00 73.55 19 SER A CA 17
ATOM 24021 C C . SER A 1 19 ? 2.633 6.993 11.448 1.00 2.43 19 SER A C 17
ATOM 24022 O O . SER A 1 19 ? 3.483 7.604 12.095 1.00 11.54 19 SER A O 17
ATOM 24030 N N . GLU A 1 20 ? 2.927 5.974 10.648 1.00 71.35 20 GLU A N 17
ATOM 24031 C CA . GLU A 1 20 ? 4.297 5.504 10.481 1.00 4.21 20 GLU A CA 17
ATOM 24032 C C . GLU A 1 20 ? 4.455 4.739 9.170 1.00 0.31 20 GLU A C 17
ATOM 24033 O O . GLU A 1 20 ? 3.517 4.642 8.379 1.00 62.24 20 GLU A O 17
ATOM 24045 N N . VAL A 1 21 ? 5.649 4.198 8.947 1.00 13.42 21 VAL A N 17
ATOM 24046 C CA . VAL A 1 21 ? 5.930 3.442 7.733 1.00 25.32 21 VAL A CA 17
ATOM 24047 C C . VAL A 1 21 ? 6.762 2.201 8.040 1.00 75.14 21 VAL A C 17
ATOM 24048 O O . VAL A 1 21 ? 7.619 2.217 8.923 1.00 51.30 21 VAL A O 17
ATOM 24061 N N . PHE A 1 22 ? 6.502 1.125 7.303 1.00 3.34 22 PHE A N 17
ATOM 24062 C CA . PHE A 1 22 ? 7.226 -0.126 7.496 1.00 2.23 22 PHE A CA 17
ATOM 24063 C C . PHE A 1 22 ? 7.571 -0.767 6.155 1.00 3.13 22 PHE A C 17
ATOM 24064 O O . PHE A 1 22 ? 6.845 -0.607 5.174 1.00 65.45 22 PHE A O 17
ATOM 24081 N N . TYR A 1 23 ? 8.684 -1.492 6.122 1.00 51.41 23 TYR A N 17
ATOM 24082 C CA . TYR A 1 23 ? 9.128 -2.155 4.902 1.00 51.44 23 TYR A CA 17
ATOM 24083 C C . TYR A 1 23 ? 9.859 -3.455 5.223 1.00 53.31 23 TYR A C 17
ATOM 24084 O O . TYR A 1 23 ? 10.229 -3.707 6.370 1.00 10.52 23 TYR A O 17
ATOM 24102 N N . THR A 1 24 ? 10.064 -4.279 4.200 1.00 2.11 24 THR A N 17
ATOM 24103 C CA . THR A 1 24 ? 10.750 -5.553 4.371 1.00 31.44 24 THR A CA 17
ATOM 24104 C C . THR A 1 24 ? 11.620 -5.876 3.162 1.00 25.24 24 THR A C 17
ATOM 24105 O O . THR A 1 24 ? 11.223 -5.647 2.020 1.00 63.02 24 THR A O 17
ATOM 24116 N N . PHE A 1 25 ? 12.810 -6.410 3.421 1.00 34.31 25 PHE A N 17
ATOM 24117 C CA . PHE A 1 25 ? 13.737 -6.765 2.353 1.00 1.31 25 PHE A CA 17
ATOM 24118 C C . PHE A 1 25 ? 14.760 -7.788 2.838 1.00 0.43 25 PHE A C 17
ATOM 24119 O O . PHE A 1 25 ? 14.975 -7.946 4.040 1.00 24.35 25 PHE A O 17
ATOM 24136 N N . THR A 1 26 ? 15.389 -8.481 1.894 1.00 35.10 26 THR A N 17
ATOM 24137 C CA . THR A 1 26 ? 16.387 -9.490 2.224 1.00 63.04 26 THR A CA 17
ATOM 24138 C C . THR A 1 26 ? 17.667 -9.279 1.423 1.00 3.42 26 THR A C 17
ATOM 24139 O O . THR A 1 26 ? 17.714 -8.448 0.516 1.00 71.14 26 THR A O 17
ATOM 24150 N N . VAL A 1 27 ? 18.705 -10.036 1.764 1.00 1.25 27 VAL A N 17
ATOM 24151 C CA . VAL A 1 27 ? 19.986 -9.932 1.076 1.00 61.41 27 VAL A CA 17
ATOM 24152 C C . VAL A 1 27 ? 20.220 -11.134 0.167 1.00 1.11 27 VAL A C 17
ATOM 24153 O O . VAL A 1 27 ? 19.473 -12.111 0.209 1.00 72.45 27 VAL A O 17
ATOM 24166 N N . ASP A 1 28 ? 21.262 -11.054 -0.653 1.00 23.33 28 ASP A N 17
ATOM 24167 C CA . ASP A 1 28 ? 21.597 -12.136 -1.572 1.00 34.34 28 ASP A CA 17
ATOM 24168 C C . ASP A 1 28 ? 22.920 -12.788 -1.185 1.00 24.22 28 ASP A C 17
ATOM 24169 O O . ASP A 1 28 ? 23.057 -14.011 -1.226 1.00 50.04 28 ASP A O 17
ATOM 24178 N N . ARG A 1 29 ? 23.893 -11.964 -0.810 1.00 11.40 29 ARG A N 17
ATOM 24179 C CA . ARG A 1 29 ? 25.207 -12.460 -0.418 1.00 53.21 29 ARG A CA 17
ATOM 24180 C C . ARG A 1 29 ? 25.647 -11.844 0.907 1.00 65.04 29 ARG A C 17
ATOM 24181 O O . ARG A 1 29 ? 25.156 -10.789 1.306 1.00 63.22 29 ARG A O 17
ATOM 24202 N N . ASN A 1 30 ? 26.577 -12.511 1.583 1.00 34.32 30 ASN A N 17
ATOM 24203 C CA . ASN A 1 30 ? 27.083 -12.030 2.864 1.00 71.34 30 ASN A CA 17
ATOM 24204 C C . ASN A 1 30 ? 28.133 -10.942 2.659 1.00 32.34 30 ASN A C 17
ATOM 24205 O O . ASN A 1 30 ? 29.204 -11.195 2.109 1.00 40.21 30 ASN A O 17
ATOM 24216 N N . ALA A 1 31 ? 27.817 -9.732 3.107 1.00 2.44 31 ALA A N 17
ATOM 24217 C CA . ALA A 1 31 ? 28.734 -8.606 2.977 1.00 53.35 31 ALA A CA 17
ATOM 24218 C C . ALA A 1 31 ? 28.663 -7.696 4.198 1.00 3.40 31 ALA A C 17
ATOM 24219 O O . ALA A 1 31 ? 27.585 -7.443 4.736 1.00 12.13 31 ALA A O 17
ATOM 24226 N N . THR A 1 32 ? 29.820 -7.205 4.633 1.00 61.43 32 THR A N 17
ATOM 24227 C CA . THR A 1 32 ? 29.890 -6.325 5.792 1.00 52.10 32 THR A CA 17
ATOM 24228 C C . THR A 1 32 ? 29.897 -4.860 5.370 1.00 30.12 32 THR A C 17
ATOM 24229 O O . THR A 1 32 ? 30.901 -4.353 4.871 1.00 72.25 32 THR A O 17
ATOM 24240 N N . ALA A 1 33 ? 28.771 -4.185 5.575 1.00 10.43 33 ALA A N 17
ATOM 24241 C CA . ALA A 1 33 ? 28.649 -2.777 5.219 1.00 40.45 33 ALA A CA 17
ATOM 24242 C C . ALA A 1 33 ? 27.912 -1.998 6.302 1.00 13.54 33 ALA A C 17
ATOM 24243 O O . ALA A 1 33 ? 27.040 -2.537 6.985 1.00 42.44 33 ALA A O 17
ATOM 24250 N N . VAL A 1 34 ? 28.267 -0.726 6.457 1.00 43.05 34 VAL A N 17
ATOM 24251 C CA . VAL A 1 34 ? 27.639 0.128 7.458 1.00 71.34 34 VAL A CA 17
ATOM 24252 C C . VAL A 1 34 ? 26.696 1.134 6.808 1.00 42.32 34 VAL A C 17
ATOM 24253 O O . VAL A 1 34 ? 27.133 2.049 6.109 1.00 60.32 34 VAL A O 17
ATOM 24266 N N . VAL A 1 35 ? 25.400 0.960 7.044 1.00 54.44 35 VAL A N 17
ATOM 24267 C CA . VAL A 1 35 ? 24.394 1.855 6.483 1.00 71.32 35 VAL A CA 17
ATOM 24268 C C . VAL A 1 35 ? 23.493 2.422 7.574 1.00 32.30 35 VAL A C 17
ATOM 24269 O O . VAL A 1 35 ? 23.111 1.716 8.507 1.00 22.43 35 VAL A O 17
ATOM 24282 N N . SER A 1 36 ? 23.156 3.701 7.450 1.00 52.41 36 SER A N 17
ATOM 24283 C CA . SER A 1 36 ? 22.302 4.365 8.428 1.00 54.33 36 SER A CA 17
ATOM 24284 C C . SER A 1 36 ? 21.357 5.349 7.744 1.00 13.14 36 SER A C 17
ATOM 24285 O O . SER A 1 36 ? 21.522 5.670 6.567 1.00 23.40 36 SER A O 17
ATOM 24293 N N . ILE A 1 37 ? 20.366 5.824 8.492 1.00 41.33 37 ILE A N 17
ATOM 24294 C CA . ILE A 1 37 ? 19.395 6.772 7.959 1.00 2.23 37 ILE A CA 17
ATOM 24295 C C . ILE A 1 37 ? 19.599 8.161 8.555 1.00 2.00 37 ILE A C 17
ATOM 24296 O O . ILE A 1 37 ? 19.948 8.300 9.727 1.00 21.23 37 ILE A O 17
ATOM 24312 N N . SER A 1 38 ? 19.377 9.187 7.740 1.00 43.13 38 SER A N 17
ATOM 24313 C CA . SER A 1 38 ? 19.539 10.566 8.185 1.00 14.22 38 S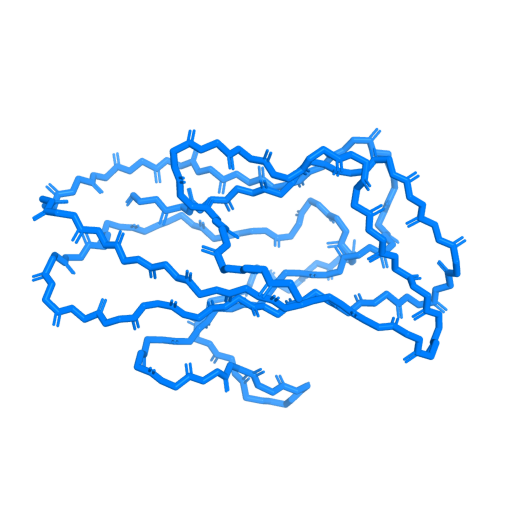ER A CA 17
ATOM 24314 C C . SER A 1 38 ? 19.175 11.543 7.071 1.00 13.12 38 SER A C 17
ATOM 24315 O O . SER A 1 38 ? 19.037 11.156 5.912 1.00 51.35 38 SER A O 17
ATOM 24323 N N . GLY A 1 39 ? 19.020 12.813 7.433 1.00 2.23 39 GLY A N 17
ATOM 24324 C CA . GLY A 1 39 ? 18.673 13.827 6.454 1.00 25.32 39 GLY A CA 17
ATOM 24325 C C . GLY A 1 39 ? 18.113 15.082 7.093 1.00 71.12 39 GLY A C 17
ATOM 24326 O O . GLY A 1 39 ? 18.163 16.161 6.505 1.00 53.43 39 GLY A O 17
ATOM 24330 N N . GLY A 1 40 ? 17.576 14.940 8.301 1.00 53.51 40 GLY A N 17
ATOM 24331 C CA . GLY A 1 40 ? 17.009 16.080 8.999 1.00 62.22 40 GLY A CA 17
ATOM 24332 C C . GLY A 1 40 ? 17.244 16.018 10.495 1.00 11.31 40 GLY A C 17
ATOM 24333 O O . GLY A 1 40 ? 18.364 16.223 10.964 1.00 73.34 40 GLY A O 17
ATOM 24337 N N . SER A 1 41 ? 16.185 15.738 11.248 1.00 72.54 41 SER A N 17
ATOM 24338 C CA . SER A 1 41 ? 16.279 15.655 12.700 1.00 5.34 41 SER A CA 17
ATOM 24339 C C . SER A 1 41 ? 15.861 14.274 13.195 1.00 52.02 41 SER A C 17
ATOM 24340 O O . SER A 1 41 ? 14.948 13.657 12.648 1.00 15.12 41 SER A O 17
ATOM 24348 N N . GLY A 1 42 ? 16.537 13.794 14.234 1.00 11.34 42 GLY A N 17
ATOM 24349 C CA . GLY A 1 42 ? 16.222 12.489 14.786 1.00 12.50 42 GLY A CA 17
ATOM 24350 C C . GLY A 1 42 ? 14.805 12.412 15.319 1.00 52.03 42 GLY A C 17
ATOM 24351 O O . GLY A 1 42 ? 14.551 12.743 16.477 1.00 52.42 42 GLY A O 17
ATOM 24355 N N . ASP A 1 43 ? 13.879 11.975 14.472 1.00 43.12 43 ASP A N 17
ATOM 24356 C CA . ASP A 1 43 ? 12.480 11.856 14.863 1.00 33.25 43 ASP A CA 17
ATOM 24357 C C . ASP A 1 43 ? 11.945 10.461 14.552 1.00 41.53 43 ASP A C 17
ATOM 24358 O O . ASP A 1 43 ? 11.155 9.904 15.313 1.00 3.23 43 ASP A O 17
ATOM 24367 N N . ALA A 1 44 ? 12.381 9.904 13.426 1.00 15.34 44 ALA A N 17
ATOM 24368 C CA . ALA A 1 44 ? 11.947 8.575 13.014 1.00 14.24 44 ALA A CA 17
ATOM 24369 C C . ALA A 1 44 ? 12.900 7.502 13.529 1.00 1.31 44 ALA A C 17
ATOM 24370 O O . ALA A 1 44 ? 14.041 7.404 13.077 1.00 30.41 44 ALA A O 17
ATOM 24377 N N . ASP A 1 45 ? 12.426 6.701 14.477 1.00 53.41 45 ASP A N 17
ATOM 24378 C CA . ASP A 1 45 ? 13.236 5.635 15.053 1.00 24.11 45 ASP A CA 17
ATOM 24379 C C . ASP A 1 45 ? 13.413 4.490 14.061 1.00 71.22 45 ASP A C 17
ATOM 24380 O O . ASP A 1 45 ? 12.594 4.304 13.159 1.00 24.43 45 ASP A O 17
ATOM 24389 N N . LEU A 1 46 ? 14.486 3.726 14.232 1.00 60.22 46 LEU A N 17
ATOM 24390 C CA . LEU A 1 46 ? 14.771 2.599 13.351 1.00 61.44 46 LEU A CA 17
ATOM 24391 C C . LEU A 1 46 ? 15.004 1.324 14.155 1.00 31.21 46 LEU A C 17
ATOM 24392 O O . LEU A 1 46 ? 15.670 1.344 15.191 1.00 72.14 46 LEU A O 17
ATOM 24408 N N . TYR A 1 47 ? 14.453 0.216 13.671 1.00 10.30 47 TYR A N 17
ATOM 24409 C CA . TYR A 1 47 ? 14.600 -1.068 14.345 1.00 63.30 47 TYR A CA 17
ATOM 24410 C C . TYR A 1 47 ? 14.650 -2.211 13.335 1.00 4.31 47 TYR A C 17
ATOM 24411 O O . TYR A 1 47 ? 14.002 -2.160 12.289 1.00 12.22 47 TYR A O 17
ATOM 24429 N N . LEU A 1 48 ? 15.425 -3.241 13.656 1.00 72.31 48 LEU A N 17
ATOM 24430 C CA . LEU A 1 48 ? 15.561 -4.399 12.778 1.00 13.43 48 LEU A CA 17
ATOM 24431 C C . LEU A 1 48 ? 15.301 -5.694 13.541 1.00 54.22 48 LEU A C 17
ATOM 24432 O O . LEU A 1 48 ? 15.511 -5.767 14.752 1.00 74.22 48 LEU A O 17
ATOM 24448 N N . LYS A 1 49 ? 14.844 -6.715 12.824 1.00 61.03 49 LYS A N 17
ATOM 24449 C CA . LYS A 1 49 ? 14.558 -8.010 13.431 1.00 44.43 49 LYS A CA 17
ATOM 24450 C C . LYS A 1 49 ? 14.691 -9.132 12.406 1.00 15.11 49 LYS A C 17
ATOM 24451 O O . LYS A 1 49 ? 13.935 -9.192 11.437 1.00 71.03 49 LYS A O 17
ATOM 24470 N N . ALA A 1 50 ? 15.654 -10.020 12.629 1.00 42.45 50 ALA A N 17
ATOM 24471 C CA . ALA A 1 50 ? 15.882 -11.142 11.726 1.00 3.45 50 ALA A CA 17
ATOM 24472 C C . ALA A 1 50 ? 14.695 -12.099 11.730 1.00 41.34 50 ALA A C 17
ATOM 24473 O O . ALA A 1 50 ? 14.328 -12.645 12.769 1.00 2.32 50 ALA A O 17
ATOM 24480 N N . GLY A 1 51 ? 14.097 -12.297 10.559 1.00 64.05 51 GLY A N 17
ATOM 24481 C CA . GLY A 1 51 ? 12.957 -13.188 10.449 1.00 1.01 51 GLY A CA 17
ATOM 24482 C C . GLY A 1 51 ? 11.648 -12.438 10.305 1.00 75.43 51 GLY A C 17
ATOM 24483 O O . GLY A 1 51 ? 11.087 -12.359 9.212 1.00 61.24 51 GLY A O 17
ATOM 24487 N N . SER A 1 52 ? 11.157 -11.888 11.411 1.00 63.12 52 SER A N 17
ATOM 24488 C CA . SER A 1 52 ? 9.902 -11.146 11.404 1.00 42.22 52 SER A CA 17
ATOM 24489 C C . SER A 1 52 ? 10.155 -9.649 11.561 1.00 60.51 52 SER A C 17
ATOM 24490 O O . SER A 1 52 ? 11.300 -9.208 11.664 1.00 31.52 52 SER A O 17
ATOM 24498 N N . LYS A 1 53 ? 9.077 -8.872 11.578 1.00 24.41 53 LYS A N 17
ATOM 24499 C CA . LYS A 1 53 ? 9.179 -7.425 11.724 1.00 63.23 53 LYS A CA 17
ATOM 24500 C C . LYS A 1 53 ? 9.239 -7.029 13.196 1.00 72.35 53 LYS A C 17
ATOM 24501 O O . LYS A 1 53 ? 8.463 -7.507 14.024 1.00 71.15 53 LYS A O 17
ATOM 24520 N N . PRO A 1 54 ? 10.180 -6.134 13.531 1.00 71.41 54 PRO A N 17
ATOM 24521 C CA . PRO A 1 54 ? 10.361 -5.653 14.904 1.00 62.13 54 PRO A CA 17
ATOM 24522 C C . PRO A 1 54 ? 9.212 -4.762 15.362 1.00 34.54 54 PRO A C 17
ATOM 24523 O O . PRO A 1 54 ? 8.658 -3.991 14.578 1.00 44.11 54 PRO A O 17
ATOM 24534 N N . THR A 1 55 ? 8.856 -4.873 16.639 1.00 71.24 55 THR A N 17
ATOM 24535 C CA . THR A 1 55 ? 7.772 -4.079 17.202 1.00 53.54 55 THR A CA 17
ATOM 24536 C C . THR A 1 55 ? 8.311 -2.871 17.959 1.00 42.52 55 THR A C 17
ATOM 24537 O O . THR A 1 55 ? 9.523 -2.673 18.053 1.00 63.53 55 THR A O 17
ATOM 24548 N N . THR A 1 56 ? 7.404 -2.063 18.499 1.00 11.03 56 THR A N 17
ATOM 24549 C CA . THR A 1 56 ? 7.789 -0.874 19.248 1.00 12.53 56 THR A CA 17
ATOM 24550 C C . THR A 1 56 ? 8.482 -1.246 20.554 1.00 71.31 56 THR A C 17
ATOM 24551 O O . THR A 1 56 ? 9.082 -0.398 21.214 1.00 52.34 56 THR A O 17
ATOM 24562 N N . SER A 1 57 ? 8.396 -2.521 20.921 1.00 10.12 57 SER A N 17
ATOM 24563 C CA . SER A 1 57 ? 9.013 -3.005 22.150 1.00 32.45 57 SER A CA 17
ATOM 24564 C C . SER A 1 57 ? 10.025 -4.107 21.853 1.00 44.04 57 SER A C 17
ATOM 24565 O O . SER A 1 57 ? 10.992 -4.293 22.591 1.00 2.05 57 SER A O 17
ATOM 24573 N N . SER A 1 58 ? 9.796 -4.835 20.764 1.00 14.14 58 SER A N 17
ATOM 24574 C CA . SER A 1 58 ? 10.685 -5.921 20.370 1.00 73.15 58 SER A CA 17
ATOM 24575 C C . SER A 1 58 ? 11.564 -5.503 19.195 1.00 61.42 58 SER A C 17
ATOM 24576 O O . SER A 1 58 ? 11.065 -5.093 18.147 1.00 10.52 58 SER A O 17
ATOM 24584 N N . TRP A 1 59 ? 12.875 -5.612 19.378 1.00 51.11 59 TRP A N 17
ATOM 24585 C CA . TRP A 1 59 ? 13.825 -5.246 18.334 1.00 41.53 59 TRP A CA 17
ATOM 24586 C C . TRP A 1 59 ? 15.122 -6.034 18.477 1.00 70.54 59 TRP A C 17
ATOM 24587 O O . TRP A 1 59 ? 15.476 -6.471 19.572 1.00 61.11 59 TRP A O 17
ATOM 24608 N N . ASP A 1 60 ? 15.826 -6.213 17.365 1.00 61.55 60 ASP A N 17
ATOM 24609 C CA . ASP A 1 60 ? 17.085 -6.949 17.367 1.00 62.22 60 ASP A CA 17
ATOM 24610 C C . ASP A 1 60 ? 18.269 -6.002 17.196 1.00 55.25 60 ASP A C 17
ATOM 24611 O O . ASP A 1 60 ? 19.337 -6.217 17.769 1.00 70.41 60 ASP A O 17
ATOM 24620 N N . CYS A 1 61 ? 18.071 -4.954 16.403 1.00 30.30 61 CYS A N 17
ATOM 24621 C CA . CYS A 1 61 ? 19.123 -3.975 16.154 1.00 14.54 61 CYS A CA 17
ATOM 24622 C C . CYS A 1 61 ? 18.622 -2.559 16.423 1.00 33.22 61 CYS A C 17
ATOM 24623 O O . CYS A 1 61 ? 17.624 -2.123 15.848 1.00 22.41 61 CYS A O 17
ATOM 24631 N N . ARG A 1 62 ? 19.319 -1.847 17.302 1.00 65.11 62 ARG A N 17
ATOM 24632 C CA . ARG A 1 62 ? 18.944 -0.482 17.649 1.00 12.14 62 ARG A CA 17
ATOM 24633 C C . ARG A 1 62 ? 19.973 0.143 18.586 1.00 1.53 62 ARG A C 17
ATOM 24634 O O . ARG A 1 62 ? 20.229 -0.349 19.685 1.00 34.13 62 ARG A O 17
ATOM 24655 N N . PRO A 1 63 ? 20.579 1.255 18.143 1.00 62.22 63 PRO A N 17
ATOM 24656 C CA . PRO A 1 63 ? 21.590 1.971 18.926 1.00 41.40 63 PRO A CA 17
ATOM 24657 C C . PRO A 1 63 ? 20.994 2.666 20.146 1.00 72.43 63 PRO A C 17
ATOM 24658 O O . PRO A 1 63 ? 21.701 3.336 20.898 1.00 22.12 63 PRO A O 17
ATOM 24669 N N . TYR A 1 64 ? 19.690 2.501 20.336 1.00 75.54 64 TYR A N 17
ATOM 24670 C CA . TYR A 1 64 ? 18.998 3.113 21.463 1.00 12.25 64 TYR A CA 17
ATOM 24671 C C . TYR A 1 64 ? 19.536 4.514 21.737 1.00 44.20 64 TYR A C 17
ATOM 24672 O O . TYR A 1 64 ? 20.416 4.700 22.578 1.00 62.11 64 TYR A O 17
ATOM 24690 N N . ARG A 1 65 ? 19.001 5.497 21.021 1.00 52.14 65 ARG A N 17
ATOM 24691 C CA . ARG A 1 65 ? 19.427 6.882 21.185 1.00 71.35 65 ARG A CA 17
ATOM 24692 C C . ARG A 1 65 ? 18.289 7.843 20.855 1.00 12.41 65 ARG A C 17
ATOM 24693 O O . ARG A 1 65 ? 17.747 8.506 21.740 1.00 40.41 65 ARG A O 17
ATOM 24714 N N . TYR A 1 66 ? 17.932 7.914 19.578 1.00 43.15 66 TYR A N 17
ATOM 24715 C CA . TYR A 1 66 ? 16.861 8.797 19.131 1.00 61.43 66 TYR A CA 17
ATOM 24716 C C . TYR A 1 66 ? 16.271 8.312 17.810 1.00 31.41 66 TYR A C 17
ATOM 24717 O O . TYR A 1 66 ? 16.604 7.230 17.328 1.00 34.44 66 TYR A O 17
ATOM 24735 N N . GLY A 1 67 ? 15.392 9.122 17.229 1.00 52.51 67 GLY A N 17
ATOM 24736 C CA . GLY A 1 67 ? 14.769 8.761 15.969 1.00 33.52 67 GLY A CA 17
ATOM 24737 C C . GLY A 1 67 ? 15.768 8.667 14.834 1.00 64.04 67 GLY A C 17
ATOM 24738 O O . GLY A 1 67 ? 16.752 7.934 14.923 1.00 62.21 67 GLY A O 17
ATOM 24742 N N . ASN A 1 68 ? 15.515 9.411 13.762 1.00 62.24 68 ASN A N 17
ATOM 24743 C CA . ASN A 1 68 ? 16.400 9.407 12.602 1.00 31.32 68 ASN A CA 17
ATOM 24744 C C . ASN A 1 68 ? 17.851 9.618 13.024 1.00 13.13 68 ASN A C 17
ATOM 24745 O O . ASN A 1 68 ? 18.126 10.036 14.148 1.00 1.20 68 ASN A O 17
ATOM 24756 N N . ASN A 1 69 ? 18.775 9.326 12.114 1.00 15.34 69 ASN A N 17
ATOM 24757 C CA . ASN A 1 69 ? 20.198 9.484 12.392 1.00 55.40 69 ASN A CA 17
ATOM 24758 C C . ASN A 1 69 ? 20.685 8.412 13.362 1.00 50.31 69 ASN A C 17
ATOM 24759 O O . ASN A 1 69 ? 21.758 8.537 13.951 1.00 61.42 69 ASN A O 17
ATOM 24770 N N . GLU A 1 70 ? 19.888 7.360 13.521 1.00 4.04 70 GLU A N 17
ATOM 24771 C CA . GLU A 1 70 ? 20.239 6.267 14.420 1.00 23.50 70 GLU A CA 17
ATOM 24772 C C . GLU A 1 70 ? 19.973 4.915 13.762 1.00 4.45 70 GLU A C 17
ATOM 24773 O O . GLU A 1 70 ? 18.828 4.477 13.661 1.00 55.34 70 GLU A O 17
ATOM 24785 N N . SER A 1 71 ? 21.041 4.260 13.317 1.00 12.33 71 SER A N 17
ATOM 24786 C CA . SER A 1 71 ? 20.924 2.961 12.665 1.00 14.14 71 SER A CA 17
ATOM 24787 C C . SER A 1 71 ? 21.962 1.985 13.209 1.00 23.21 71 SER A C 17
ATOM 24788 O O . SER A 1 71 ? 22.819 2.356 14.012 1.00 44.54 71 SER A O 17
ATOM 24796 N N . CYS A 1 72 ? 21.879 0.735 12.766 1.00 12.23 72 CYS A N 17
ATOM 24797 C CA . CYS A 1 72 ? 22.811 -0.296 13.208 1.00 35.43 72 CYS A CA 17
ATOM 24798 C C . CYS A 1 72 ? 23.656 -0.801 12.043 1.00 34.12 72 CYS A C 17
ATOM 24799 O O . CYS A 1 72 ? 23.228 -0.759 10.890 1.00 63.44 72 CYS A O 17
ATOM 24807 N N . SER A 1 73 ? 24.858 -1.276 12.353 1.00 33.10 73 SER A N 17
ATOM 24808 C CA . SER A 1 73 ? 25.766 -1.784 11.331 1.00 14.11 73 SER A CA 17
ATOM 24809 C C . SER A 1 73 ? 26.257 -3.183 11.688 1.00 24.21 73 SER A C 17
ATOM 24810 O O . SER A 1 73 ? 27.012 -3.364 12.644 1.00 43.42 73 SER A O 17
ATOM 24818 N N . VAL A 1 74 ? 25.823 -4.172 10.913 1.00 45.12 74 VAL A N 17
ATOM 24819 C CA . VAL A 1 74 ? 26.219 -5.556 11.145 1.00 4.21 74 VAL A CA 17
ATOM 24820 C C . VAL A 1 74 ? 26.268 -6.340 9.839 1.00 65.13 74 VAL A C 17
ATOM 24821 O O . VAL A 1 74 ? 25.557 -6.024 8.886 1.00 55.23 74 VAL A O 17
ATOM 24834 N N . SER A 1 75 ? 27.114 -7.365 9.802 1.00 75.42 75 SER A N 17
ATOM 24835 C CA . SER A 1 75 ? 27.258 -8.194 8.611 1.00 64.13 75 SER A CA 17
ATOM 24836 C C . SER A 1 75 ? 26.030 -9.076 8.410 1.00 71.30 75 SER A C 17
ATOM 24837 O O . SER A 1 75 ? 25.825 -10.048 9.137 1.00 54.04 75 SER A O 17
ATOM 24845 N N . ALA A 1 76 ? 25.216 -8.730 7.418 1.00 10.53 76 ALA A N 17
ATOM 24846 C CA . ALA A 1 76 ? 24.009 -9.490 7.120 1.00 52.25 76 ALA A CA 17
ATOM 24847 C C . ALA A 1 76 ? 24.327 -10.712 6.265 1.00 41.13 76 ALA A C 17
ATOM 24848 O O . ALA A 1 76 ? 25.028 -10.611 5.258 1.00 32.51 76 ALA A O 17
ATOM 24855 N N . ALA A 1 77 ? 23.808 -11.865 6.673 1.00 23.31 77 ALA A N 17
ATOM 24856 C CA . ALA A 1 77 ? 24.037 -13.106 5.944 1.00 75.44 77 ALA A CA 17
ATOM 24857 C C . ALA A 1 77 ? 22.819 -13.483 5.107 1.00 74.30 77 ALA A C 17
ATOM 24858 O O . ALA A 1 77 ? 21.673 -13.293 5.514 1.00 35.14 77 ALA A O 17
ATOM 24865 N N . PRO A 1 78 ? 23.069 -14.030 3.908 1.00 25.32 78 PRO A N 17
ATOM 24866 C CA . PRO A 1 78 ? 22.006 -14.445 2.989 1.00 35.11 78 PRO A CA 17
ATOM 24867 C C . PRO A 1 78 ? 21.245 -15.666 3.496 1.00 52.41 78 PRO A C 17
ATOM 24868 O O . PRO A 1 78 ? 21.842 -16.694 3.812 1.00 75.03 78 PRO A O 17
ATOM 24879 N N . GLY A 1 79 ? 19.923 -15.544 3.571 1.00 72.41 79 GLY A N 17
ATOM 24880 C CA . GLY A 1 79 ? 19.102 -16.646 4.040 1.00 43.30 79 GLY A CA 17
ATOM 24881 C C . GLY A 1 79 ? 18.068 -16.206 5.057 1.00 21.01 79 GLY A C 17
ATOM 24882 O O . GLY A 1 79 ? 17.014 -16.828 5.192 1.00 70.51 79 GLY A O 17
ATOM 24886 N N . THR A 1 80 ? 18.369 -15.130 5.778 1.00 60.12 80 THR A N 17
ATOM 24887 C CA . THR A 1 80 ? 17.459 -14.609 6.790 1.00 21.22 80 THR A CA 17
ATOM 24888 C C . THR A 1 80 ? 16.790 -13.324 6.318 1.00 14.45 80 THR A C 17
ATOM 24889 O O . THR A 1 80 ? 17.462 -12.360 5.950 1.00 53.30 80 THR A O 17
ATOM 24900 N N . THR A 1 81 ? 15.460 -13.314 6.333 1.00 62.45 81 THR A N 17
ATOM 24901 C CA . THR A 1 81 ? 14.699 -12.147 5.906 1.00 44.13 81 THR A CA 17
ATOM 24902 C C . THR A 1 81 ? 14.814 -11.015 6.921 1.00 74.15 81 THR A C 17
ATOM 24903 O O . THR A 1 81 ? 14.754 -11.243 8.129 1.00 63.51 81 THR A O 17
ATOM 24914 N N . TYR A 1 82 ? 14.977 -9.795 6.422 1.00 0.44 82 TYR A N 17
ATOM 24915 C CA . TYR A 1 82 ? 15.101 -8.627 7.287 1.00 42.25 82 TYR A CA 17
ATOM 24916 C C . TYR A 1 82 ? 13.887 -7.714 7.146 1.00 1.42 82 TYR A C 17
ATOM 24917 O O . TYR A 1 82 ? 13.260 -7.654 6.088 1.00 15.43 82 TYR A O 17
ATOM 24935 N N . HIS A 1 83 ? 13.562 -7.003 8.221 1.00 0.14 83 HIS A N 17
ATOM 24936 C CA . HIS A 1 83 ? 12.424 -6.091 8.219 1.00 12.35 83 HIS A CA 17
ATOM 24937 C C . HIS A 1 83 ? 12.817 -4.730 8.786 1.00 1.13 83 HIS A C 17
ATOM 24938 O O . HIS A 1 83 ? 13.639 -4.640 9.699 1.00 51.14 83 HIS A O 17
ATOM 24952 N N . VAL A 1 84 ? 12.225 -3.673 8.239 1.00 5.22 84 VAL A N 17
ATOM 24953 C CA . VAL A 1 84 ? 12.514 -2.317 8.690 1.00 13.44 84 VAL A CA 17
ATOM 24954 C C . VAL A 1 84 ? 11.246 -1.614 9.163 1.00 41.42 84 VAL A C 17
ATOM 24955 O O . VAL A 1 84 ? 10.214 -1.657 8.494 1.00 61.21 84 VAL A O 17
ATOM 24968 N N . MET A 1 85 ? 11.332 -0.965 10.320 1.00 71.41 85 MET A N 17
ATOM 24969 C CA . MET A 1 85 ? 10.191 -0.251 10.881 1.00 3.14 85 MET A CA 17
ATOM 24970 C C . MET A 1 85 ? 10.561 1.193 11.206 1.00 13.02 85 MET A C 17
ATOM 24971 O O . MET A 1 85 ? 11.604 1.457 11.805 1.00 61.33 85 MET A O 17
ATOM 24985 N N . ILE A 1 86 ? 9.700 2.123 10.808 1.00 54.21 86 ILE A N 17
ATOM 24986 C CA . ILE A 1 86 ? 9.936 3.540 11.058 1.00 61.41 86 ILE A CA 17
ATOM 24987 C C . ILE A 1 86 ? 8.827 4.139 11.916 1.00 23.02 86 ILE A C 17
ATOM 24988 O O . ILE A 1 86 ? 7.643 3.904 11.674 1.00 23.42 86 ILE A O 17
ATOM 25004 N N . LYS A 1 87 ? 9.219 4.917 12.920 1.00 73.03 87 LYS A N 17
ATOM 25005 C CA . LYS A 1 87 ? 8.259 5.554 13.814 1.00 40.24 87 LYS A CA 17
ATOM 25006 C C . LYS A 1 87 ? 8.694 6.976 14.155 1.00 60.23 87 LYS A C 17
ATOM 25007 O O . LYS A 1 87 ? 9.707 7.182 14.822 1.00 53.20 87 LYS A O 17
ATOM 25026 N N . GLY A 1 88 ? 7.920 7.954 13.693 1.00 63.31 88 GLY A N 17
ATOM 25027 C CA . GLY A 1 88 ? 8.242 9.343 13.961 1.00 51.33 88 GLY A CA 17
ATOM 25028 C C . GLY A 1 88 ? 7.548 9.871 15.201 1.00 75.44 88 GLY A C 17
ATOM 25029 O O . GLY A 1 88 ? 6.564 9.292 15.663 1.00 22.14 88 GLY A O 17
ATOM 25033 N N . TYR A 1 89 ? 8.060 10.970 15.741 1.00 1.41 89 TYR A N 17
ATOM 25034 C CA . TYR A 1 89 ? 7.485 11.573 16.938 1.00 42.33 89 TYR A CA 17
ATOM 25035 C C . TYR A 1 89 ? 6.575 12.743 16.575 1.00 62.10 89 TYR A C 17
ATOM 25036 O O . TYR A 1 89 ? 5.618 13.044 17.288 1.00 72.51 89 TYR A O 17
ATOM 25054 N N . SER A 1 90 ? 6.882 13.399 15.460 1.00 34.03 90 SER A N 17
ATOM 25055 C CA . SER A 1 90 ? 6.094 14.538 15.003 1.00 64.02 90 SER A CA 17
ATOM 25056 C C . SER A 1 90 ? 6.248 14.735 13.498 1.00 73.23 90 SER A C 17
ATOM 25057 O O . SER A 1 90 ? 7.348 14.637 12.957 1.00 44.10 90 SER A O 17
ATOM 25065 N N . ASN A 1 91 ? 5.134 15.013 12.827 1.00 23.22 91 ASN A N 17
ATOM 25066 C CA . ASN A 1 91 ? 5.144 15.223 11.384 1.00 15.10 91 ASN A CA 17
ATOM 25067 C C . ASN A 1 91 ? 6.475 15.811 10.929 1.00 45.45 91 ASN A C 17
ATOM 25068 O O . ASN A 1 91 ? 6.781 16.972 11.205 1.00 32.44 91 ASN A O 17
ATOM 25079 N N . TYR A 1 92 ? 7.264 15.004 10.228 1.00 31.33 92 TYR A N 17
ATOM 25080 C CA . TYR A 1 92 ? 8.564 15.443 9.736 1.00 40.05 92 TYR A CA 17
ATOM 25081 C C . TYR A 1 92 ? 9.044 14.551 8.595 1.00 41.02 92 TYR A C 17
ATOM 25082 O O . TYR A 1 92 ? 9.238 13.348 8.771 1.00 13.35 92 TYR A O 17
ATOM 25100 N N . SER A 1 93 ? 9.235 15.150 7.424 1.00 53.33 93 SER A N 17
ATOM 25101 C CA . SER A 1 93 ? 9.689 14.411 6.252 1.00 42.12 93 SER A CA 17
ATOM 25102 C C . SER A 1 93 ? 10.980 15.008 5.700 1.00 25.12 93 SER A C 17
ATOM 25103 O O . SER A 1 93 ? 11.280 16.180 5.922 1.00 41.30 93 SER A O 17
ATOM 25111 N N . GLY A 1 94 ? 11.742 14.191 4.979 1.00 23.43 94 GLY A N 17
ATOM 25112 C CA . GLY A 1 94 ? 12.993 14.654 4.407 1.00 53.22 94 GLY A CA 17
ATOM 25113 C C . GLY A 1 94 ? 14.184 13.848 4.886 1.00 53.22 94 GLY A C 17
ATOM 25114 O O . GLY A 1 94 ? 15.316 14.332 4.872 1.00 32.34 94 GLY A O 17
ATOM 25118 N N . VAL A 1 95 ? 13.929 12.615 5.312 1.00 1.12 95 VAL A N 17
ATOM 25119 C CA . VAL A 1 95 ? 14.989 11.740 5.798 1.00 1.25 95 VAL A CA 17
ATOM 25120 C C . VAL A 1 95 ? 15.195 10.554 4.863 1.00 44.32 95 VAL A C 17
ATOM 25121 O O . VAL A 1 95 ? 14.249 10.064 4.245 1.00 24.34 95 VAL A O 17
ATOM 25134 N N . THR A 1 96 ? 16.439 10.096 4.762 1.00 44.30 96 THR A N 17
ATOM 25135 C CA . THR A 1 96 ? 16.771 8.968 3.901 1.00 1.01 96 THR A CA 17
ATOM 25136 C C . THR A 1 96 ? 17.021 7.707 4.720 1.00 70.32 96 THR A C 17
ATOM 25137 O O . THR A 1 96 ? 17.859 7.696 5.623 1.00 53.02 96 THR A O 17
ATOM 25148 N N . LEU A 1 97 ? 16.290 6.645 4.399 1.00 24.41 97 LEU A N 17
ATOM 25149 C CA . LEU A 1 97 ? 16.434 5.376 5.105 1.00 34.01 97 LEU A CA 17
ATOM 25150 C C . LEU A 1 97 ? 16.942 4.285 4.168 1.00 41.54 97 LEU A C 17
ATOM 25151 O O . LEU A 1 97 ? 16.571 4.237 2.995 1.00 71.04 97 LEU A O 17
ATOM 25167 N N . LYS A 1 98 ? 17.792 3.410 4.693 1.00 63.01 98 LYS A N 17
ATOM 25168 C CA . LYS A 1 98 ? 18.350 2.317 3.905 1.00 31.13 98 LYS A CA 17
ATOM 25169 C C . LYS A 1 98 ? 18.632 1.102 4.784 1.00 44.33 98 LYS A C 17
ATOM 25170 O O . LYS A 1 98 ? 18.590 1.188 6.012 1.00 44.22 98 LYS A O 17
ATOM 25189 N N . LEU A 1 99 ? 18.921 -0.028 4.148 1.00 43.43 99 LEU A N 17
ATOM 25190 C CA . LEU A 1 99 ? 19.213 -1.260 4.872 1.00 73.14 99 LEU A CA 17
ATOM 25191 C C . LEU A 1 99 ? 20.708 -1.392 5.143 1.00 50.13 99 LEU A C 17
ATOM 25192 O O . LEU A 1 99 ? 21.534 -1.025 4.308 1.00 51.44 99 LEU A O 17
ATOM 25208 N N . GLN A 1 100 ? 21.047 -1.920 6.314 1.00 25.20 100 GLN A N 17
ATOM 25209 C CA . GLN A 1 100 ? 22.444 -2.102 6.694 1.00 55.23 100 GLN A CA 17
ATOM 25210 C C . GLN A 1 100 ? 22.915 -3.517 6.375 1.00 53.10 100 GLN A C 17
ATOM 25211 O O . GLN A 1 100 ? 22.475 -4.483 6.999 1.00 65.43 100 GLN A O 17
ATOM 25225 N N . TYR A 1 101 ? 23.810 -3.631 5.401 1.00 62.44 101 TYR A N 17
ATOM 25226 C CA . TYR A 1 101 ? 24.339 -4.929 4.997 1.00 11.01 101 TYR A CA 17
ATOM 25227 C C . TYR A 1 101 ? 25.834 -5.022 5.287 1.00 71.04 101 TYR A C 17
ATOM 25228 O O . TYR A 1 101 ? 26.241 -5.442 6.368 1.00 24.41 101 TYR A O 17
ATOM 25246 N N . GLY A 1 1 ? 0.613 0.073 -1.358 1.00 34.53 1 GLY A N 18
ATOM 25247 C CA . GLY A 1 1 ? 1.897 0.058 -0.682 1.00 71.32 1 GLY A CA 18
ATOM 25248 C C . GLY A 1 1 ? 2.763 -1.110 -1.110 1.00 25.22 1 GLY A C 18
ATOM 25249 O O . GLY A 1 1 ? 2.306 -2.004 -1.821 1.00 14.34 1 GLY A O 18
ATOM 25253 N N . ASN A 1 2 ? 4.020 -1.102 -0.677 1.00 21.31 2 ASN A N 18
ATOM 25254 C CA . ASN A 1 2 ? 4.954 -2.168 -1.021 1.00 72.45 2 ASN A CA 18
ATOM 25255 C C . ASN A 1 2 ? 6.080 -2.258 0.004 1.00 34.03 2 ASN A C 18
ATOM 25256 O O . ASN A 1 2 ? 6.082 -1.539 1.004 1.00 44.15 2 ASN A O 18
ATOM 25267 N N . VAL A 1 3 ? 7.036 -3.146 -0.250 1.00 54.13 3 VAL A N 18
ATOM 25268 C CA . VAL A 1 3 ? 8.168 -3.329 0.649 1.00 3.13 3 VAL A CA 18
ATOM 25269 C C . VAL A 1 3 ? 9.490 -3.130 -0.084 1.00 1.43 3 VAL A C 18
ATOM 25270 O O . VAL A 1 3 ? 9.889 -3.957 -0.904 1.00 74.43 3 VAL A O 18
ATOM 25283 N N . LEU A 1 4 ? 10.167 -2.027 0.218 1.00 53.14 4 LEU A N 18
ATOM 25284 C CA . LEU A 1 4 ? 11.446 -1.718 -0.412 1.00 52.03 4 LEU A CA 18
ATOM 25285 C C . LEU A 1 4 ? 12.483 -1.315 0.631 1.00 63.52 4 LEU A C 18
ATOM 25286 O O . LEU A 1 4 ? 12.146 -0.760 1.677 1.00 74.35 4 LEU A O 18
ATOM 25302 N N . LYS A 1 5 ? 13.749 -1.597 0.339 1.00 75.24 5 LYS A N 18
ATOM 25303 C CA . LYS A 1 5 ? 14.837 -1.262 1.249 1.00 63.04 5 LYS A CA 18
ATOM 25304 C C . LYS A 1 5 ? 16.154 -1.119 0.492 1.00 1.21 5 LYS A C 18
ATOM 25305 O O . LYS A 1 5 ? 16.614 -0.008 0.233 1.00 53.44 5 LYS A O 18
ATOM 25324 N N . ASN A 1 6 ? 16.755 -2.251 0.140 1.00 42.30 6 ASN A N 18
ATOM 25325 C CA . ASN A 1 6 ? 18.019 -2.251 -0.588 1.00 10.50 6 ASN A CA 18
ATOM 25326 C C . ASN A 1 6 ? 17.840 -1.670 -1.988 1.00 24.33 6 ASN A C 18
ATOM 25327 O O . ASN A 1 6 ? 16.731 -1.631 -2.517 1.00 53.41 6 ASN A O 18
ATOM 25338 N N . ASN A 1 7 ? 18.942 -1.222 -2.581 1.00 52.23 7 ASN A N 18
ATOM 25339 C CA . ASN A 1 7 ? 18.907 -0.644 -3.920 1.00 2.42 7 ASN A CA 18
ATOM 25340 C C . ASN A 1 7 ? 18.662 0.861 -3.856 1.00 65.02 7 ASN A C 18
ATOM 25341 O O . ASN A 1 7 ? 19.554 1.660 -4.147 1.00 32.35 7 ASN A O 18
ATOM 25352 N N . THR A 1 8 ? 17.447 1.242 -3.474 1.00 25.13 8 THR A N 18
ATOM 25353 C CA . THR A 1 8 ? 17.084 2.650 -3.372 1.00 64.32 8 THR A CA 18
ATOM 25354 C C . THR A 1 8 ? 16.362 2.938 -2.061 1.00 50.02 8 THR A C 18
ATOM 25355 O O . THR A 1 8 ? 15.288 2.403 -1.786 1.00 20.14 8 THR A O 18
ATOM 25366 N N . PRO A 1 9 ? 16.962 3.805 -1.232 1.00 24.40 9 PRO A N 18
ATOM 25367 C CA . PRO A 1 9 ? 16.392 4.185 0.064 1.00 24.40 9 PRO A CA 18
ATOM 25368 C C . PRO A 1 9 ? 15.140 5.042 -0.083 1.00 32.24 9 PRO A C 18
ATOM 25369 O O . PRO A 1 9 ? 14.946 5.706 -1.101 1.00 14.23 9 PRO A O 18
ATOM 25380 N N . VAL A 1 10 ? 14.292 5.023 0.941 1.00 20.21 10 VAL A N 18
ATOM 25381 C CA . VAL A 1 10 ? 13.058 5.800 0.927 1.00 64.33 10 VAL A CA 18
ATOM 25382 C C . VAL A 1 10 ? 13.338 7.279 1.168 1.00 73.11 10 VAL A C 18
ATOM 25383 O O . VAL A 1 10 ? 13.749 7.674 2.259 1.00 61.42 10 VAL A O 18
ATOM 25396 N N . SER A 1 11 ? 13.111 8.093 0.142 1.00 12.32 11 SER A N 18
ATOM 25397 C CA . SER A 1 11 ? 13.341 9.530 0.241 1.00 21.23 11 SER A CA 18
ATOM 25398 C C . SER A 1 11 ? 12.156 10.226 0.903 1.00 34.31 11 SER A C 18
ATOM 25399 O O . SER A 1 11 ? 11.068 9.660 1.004 1.00 14.53 11 SER A O 18
ATOM 25407 N N . ASN A 1 12 ? 12.376 11.457 1.352 1.00 12.04 12 ASN A N 18
ATOM 25408 C CA . ASN A 1 12 ? 11.327 12.231 2.006 1.00 54.35 12 ASN A CA 18
ATOM 25409 C C . ASN A 1 12 ? 10.491 11.347 2.926 1.00 75.03 12 ASN A C 18
ATOM 25410 O O . ASN A 1 12 ? 9.271 11.255 2.777 1.00 2.12 12 ASN A O 18
ATOM 25421 N N . LEU A 1 13 ? 11.154 10.698 3.877 1.00 52.45 13 LEU A N 18
ATOM 25422 C CA . LEU A 1 13 ? 10.472 9.821 4.822 1.00 5.34 13 LEU A CA 18
ATOM 25423 C C . LEU A 1 13 ? 9.395 10.580 5.590 1.00 10.40 13 LEU A C 18
ATOM 25424 O O . LEU A 1 13 ? 9.109 11.742 5.296 1.00 34.51 13 LEU A O 18
ATOM 25440 N N . THR A 1 14 ? 8.801 9.918 6.578 1.00 60.43 14 THR A N 18
ATOM 25441 C CA . THR A 1 14 ? 7.756 10.529 7.389 1.00 41.53 14 THR A CA 18
ATOM 25442 C C . THR A 1 14 ? 7.821 10.039 8.831 1.00 44.33 14 THR A C 18
ATOM 25443 O O . THR A 1 14 ? 8.050 8.858 9.085 1.00 22.41 14 THR A O 18
ATOM 25454 N N . GLY A 1 15 ? 7.618 10.956 9.772 1.00 31.34 15 GLY A N 18
ATOM 25455 C CA . GLY A 1 15 ? 7.657 10.596 11.178 1.00 44.41 15 GLY A CA 18
ATOM 25456 C C . GLY A 1 15 ? 6.613 11.332 11.994 1.00 50.01 15 GLY A C 18
ATOM 25457 O O . GLY A 1 15 ? 6.948 12.138 12.861 1.00 32.32 15 GLY A O 18
ATOM 25461 N N . ASN A 1 16 ? 5.343 11.056 11.714 1.00 23.45 16 ASN A N 18
ATOM 25462 C CA . ASN A 1 16 ? 4.246 11.699 12.428 1.00 41.21 16 ASN A CA 18
ATOM 25463 C C . ASN A 1 16 ? 4.079 11.102 13.822 1.00 42.02 16 ASN A C 18
ATOM 25464 O O . ASN A 1 16 ? 4.461 9.958 14.069 1.00 3.15 16 ASN A O 18
ATOM 25475 N N . LYS A 1 17 ? 3.505 11.884 14.730 1.00 41.24 17 LYS A N 18
ATOM 25476 C CA . LYS A 1 17 ? 3.285 11.434 16.099 1.00 73.12 17 LYS A CA 18
ATOM 25477 C C . LYS A 1 17 ? 2.580 10.081 16.120 1.00 41.20 17 LYS A C 18
ATOM 25478 O O . LYS A 1 17 ? 2.786 9.277 17.028 1.00 11.32 17 LYS A O 18
ATOM 25497 N N . GLY A 1 18 ? 1.749 9.836 15.112 1.00 54.03 18 GLY A N 18
ATOM 25498 C CA . GLY A 1 18 ? 1.028 8.579 15.034 1.00 73.04 18 GLY A CA 18
ATOM 25499 C C . GLY A 1 18 ? 1.371 7.790 13.785 1.00 12.43 18 GLY A C 18
ATOM 25500 O O . GLY A 1 18 ? 1.783 6.634 13.868 1.00 61.55 18 GLY A O 18
ATOM 25504 N N . SER A 1 19 ? 1.199 8.417 12.626 1.00 71.24 19 SER A N 18
ATOM 25505 C CA . SER A 1 19 ? 1.488 7.764 11.354 1.00 0.11 19 SER A CA 18
ATOM 25506 C C . SER A 1 19 ? 2.872 7.122 11.375 1.00 11.24 19 SER A C 18
ATOM 25507 O O . SER A 1 19 ? 3.836 7.718 11.854 1.00 63.10 19 SER A O 18
ATOM 25515 N N . GLU A 1 20 ? 2.960 5.903 10.853 1.00 71.11 20 GLU A N 18
ATOM 25516 C CA . GLU A 1 20 ? 4.225 5.179 10.813 1.00 43.34 20 GLU A CA 18
ATOM 25517 C C . GLU A 1 20 ? 4.430 4.516 9.454 1.00 52.14 20 GLU A C 18
ATOM 25518 O O . GLU A 1 20 ? 3.518 4.472 8.628 1.00 15.30 20 GLU A O 18
ATOM 25530 N N . VAL A 1 21 ? 5.634 4.001 9.228 1.00 4.31 21 VAL A N 18
ATOM 25531 C CA . VAL A 1 21 ? 5.960 3.340 7.970 1.00 31.33 21 VAL A CA 18
ATOM 25532 C C . VAL A 1 21 ? 6.824 2.106 8.206 1.00 41.12 21 VAL A C 18
ATOM 25533 O O . VAL A 1 21 ? 7.717 2.113 9.053 1.00 3.01 21 VAL A O 18
ATOM 25546 N N . PHE A 1 22 ? 6.553 1.047 7.450 1.00 53.31 22 PHE A N 18
ATOM 25547 C CA . PHE A 1 22 ? 7.305 -0.195 7.576 1.00 23.42 22 PHE A CA 18
ATOM 25548 C C . PHE A 1 22 ? 7.621 -0.782 6.203 1.00 2.24 22 PHE A C 18
ATOM 25549 O O . PHE A 1 22 ? 6.876 -0.581 5.244 1.00 21.00 22 PHE A O 18
ATOM 25566 N N . TYR A 1 23 ? 8.731 -1.507 6.118 1.00 51.22 23 TYR A N 18
ATOM 25567 C CA . TYR A 1 23 ? 9.148 -2.120 4.863 1.00 62.43 23 TYR A CA 18
ATOM 25568 C C . TYR A 1 23 ? 9.846 -3.454 5.113 1.00 11.35 23 TYR A C 18
ATOM 25569 O O . TYR A 1 23 ? 10.243 -3.759 6.238 1.00 23.04 23 TYR A O 18
ATOM 25587 N N . THR A 1 24 ? 9.993 -4.246 4.056 1.00 55.32 24 THR A N 18
ATOM 25588 C CA . THR A 1 24 ? 10.641 -5.547 4.159 1.00 3.41 24 THR A CA 18
ATOM 25589 C C . THR A 1 24 ? 11.535 -5.813 2.953 1.00 53.21 24 THR A C 18
ATOM 25590 O O . THR A 1 24 ? 11.168 -5.509 1.817 1.00 23.44 24 THR A O 18
ATOM 25601 N N . PHE A 1 25 ? 12.708 -6.382 3.206 1.00 24.20 25 PHE A N 18
ATOM 25602 C CA . PHE A 1 25 ? 13.655 -6.689 2.140 1.00 71.30 25 PHE A CA 18
ATOM 25603 C C . PHE A 1 25 ? 14.663 -7.741 2.594 1.00 72.22 25 PHE A C 18
ATOM 25604 O O . PHE A 1 25 ? 14.818 -7.995 3.789 1.00 61.01 25 PHE A O 18
ATOM 25621 N N . THR A 1 26 ? 15.346 -8.352 1.631 1.00 44.33 26 THR A N 18
ATOM 25622 C CA . THR A 1 26 ? 16.338 -9.377 1.930 1.00 60.15 26 THR A CA 18
ATOM 25623 C C . THR A 1 26 ? 17.647 -9.106 1.198 1.00 44.53 26 THR A C 18
ATOM 25624 O O . THR A 1 26 ? 17.720 -8.226 0.339 1.00 74.52 26 THR A O 18
ATOM 25635 N N . VAL A 1 27 ? 18.682 -9.866 1.543 1.00 74.24 27 VAL A N 18
ATOM 25636 C CA . VAL A 1 27 ? 19.989 -9.709 0.917 1.00 51.53 27 VAL A CA 18
ATOM 25637 C C . VAL A 1 27 ? 20.291 -10.869 -0.025 1.00 54.54 27 VAL A C 18
ATOM 25638 O O . VAL A 1 27 ? 19.579 -11.873 -0.037 1.00 60.15 27 VAL A O 18
ATOM 25651 N N . ASP A 1 28 ? 21.350 -10.723 -0.813 1.00 62.14 28 ASP A N 18
ATOM 25652 C CA . ASP A 1 28 ? 21.748 -11.760 -1.759 1.00 10.32 28 ASP A CA 18
ATOM 25653 C C . ASP A 1 28 ? 22.970 -12.519 -1.251 1.00 13.24 28 ASP A C 18
ATOM 25654 O O . ASP A 1 28 ? 22.961 -13.747 -1.173 1.00 22.43 28 ASP A O 18
ATOM 25663 N N . ARG A 1 29 ? 24.019 -11.779 -0.907 1.00 40.02 29 ARG A N 18
ATOM 25664 C CA . ARG A 1 29 ? 25.249 -12.382 -0.409 1.00 21.41 29 ARG A CA 18
ATOM 25665 C C . ARG A 1 29 ? 25.686 -11.726 0.898 1.00 71.53 29 ARG A C 18
ATOM 25666 O O . ARG A 1 29 ? 25.312 -10.591 1.189 1.00 34.52 29 ARG A O 18
ATOM 25687 N N . ASN A 1 30 ? 26.480 -12.450 1.681 1.00 52.14 30 ASN A N 18
ATOM 25688 C CA . ASN A 1 30 ? 26.967 -11.939 2.957 1.00 52.23 30 ASN A CA 18
ATOM 25689 C C . ASN A 1 30 ? 28.046 -10.882 2.743 1.00 12.52 30 ASN A C 18
ATOM 25690 O O . ASN A 1 30 ? 29.117 -11.172 2.211 1.00 54.33 30 ASN A O 18
ATOM 25701 N N . ALA A 1 31 ? 27.755 -9.654 3.163 1.00 65.50 31 ALA A N 18
ATOM 25702 C CA . ALA A 1 31 ? 28.701 -8.555 3.020 1.00 3.44 31 ALA A CA 18
ATOM 25703 C C . ALA A 1 31 ? 28.654 -7.629 4.231 1.00 34.04 31 ALA A C 18
ATOM 25704 O O . ALA A 1 31 ? 27.593 -7.409 4.817 1.00 53.22 31 ALA A O 18
ATOM 25711 N N . THR A 1 32 ? 29.810 -7.089 4.604 1.00 70.03 32 THR A N 18
ATOM 25712 C CA . THR A 1 32 ? 29.900 -6.189 5.746 1.00 4.23 32 THR A CA 18
ATOM 25713 C C . THR A 1 32 ? 29.962 -4.734 5.296 1.00 11.32 32 THR A C 18
ATOM 25714 O O . THR A 1 32 ? 30.982 -4.276 4.783 1.00 41.52 32 THR A O 18
ATOM 25725 N N . ALA A 1 33 ? 28.864 -4.011 5.493 1.00 73.42 33 ALA A N 18
ATOM 25726 C CA . ALA A 1 33 ? 28.794 -2.607 5.109 1.00 3.14 33 ALA A CA 18
ATOM 25727 C C . ALA A 1 33 ? 28.105 -1.777 6.187 1.00 5.14 33 ALA A C 18
ATOM 25728 O O . ALA A 1 33 ? 27.228 -2.268 6.898 1.00 63.43 33 ALA A O 18
ATOM 25735 N N . VAL A 1 34 ? 28.509 -0.516 6.305 1.00 53.33 34 VAL A N 18
ATOM 25736 C CA . VAL A 1 34 ? 27.930 0.383 7.296 1.00 32.13 34 VAL A CA 18
ATOM 25737 C C . VAL A 1 34 ? 27.001 1.399 6.641 1.00 33.33 34 VAL A C 18
ATOM 25738 O O . VAL A 1 34 ? 27.446 2.278 5.903 1.00 33.22 34 VAL A O 18
ATOM 25751 N N . VAL A 1 35 ? 25.706 1.272 6.917 1.00 44.34 35 VAL A N 18
ATOM 25752 C CA . VAL A 1 35 ? 24.713 2.180 6.356 1.00 42.45 35 VAL A CA 18
ATOM 25753 C C . VAL A 1 35 ? 23.846 2.791 7.451 1.00 44.52 35 VAL A C 18
ATOM 25754 O O . VAL A 1 35 ? 23.463 2.113 8.404 1.00 54.33 35 VAL A O 18
ATOM 25767 N N . SER A 1 36 ? 23.541 4.077 7.308 1.00 50.21 36 SER A N 18
ATOM 25768 C CA . SER A 1 36 ? 22.722 4.782 8.287 1.00 34.40 36 SER A CA 18
ATOM 25769 C C . SER A 1 36 ? 21.688 5.666 7.595 1.00 22.43 36 SER A C 18
ATOM 25770 O O . SER A 1 36 ? 21.768 5.906 6.390 1.00 30.42 36 SER A O 18
ATOM 25778 N N . ILE A 1 37 ? 20.719 6.147 8.367 1.00 62.52 37 ILE A N 18
ATOM 25779 C CA . ILE A 1 37 ? 19.671 7.005 7.829 1.00 35.55 37 ILE A CA 18
ATOM 25780 C C . ILE A 1 37 ? 19.820 8.436 8.333 1.00 42.35 37 ILE A C 18
ATOM 25781 O O . ILE A 1 37 ? 20.190 8.665 9.484 1.00 44.11 37 ILE A O 18
ATOM 25797 N N . SER A 1 38 ? 19.528 9.397 7.462 1.00 40.22 38 SER A N 18
ATOM 25798 C CA . SER A 1 38 ? 19.632 10.808 7.817 1.00 72.32 38 SER A CA 18
ATOM 25799 C C . SER A 1 38 ? 19.002 11.687 6.740 1.00 22.42 38 SER A C 18
ATOM 25800 O O . SER A 1 38 ? 18.618 11.204 5.676 1.00 55.31 38 SER A O 18
ATOM 25808 N N . GLY A 1 39 ? 18.901 12.981 7.026 1.00 14.14 39 GLY A N 18
ATOM 25809 C CA . GLY A 1 39 ? 18.317 13.908 6.074 1.00 22.21 39 GLY A CA 18
ATOM 25810 C C . GLY A 1 39 ? 17.791 15.165 6.737 1.00 50.43 39 GLY A C 18
ATOM 25811 O O . GLY A 1 39 ? 17.612 16.192 6.083 1.00 64.04 39 GLY A O 18
ATOM 25815 N N . GLY A 1 40 ? 17.540 15.085 8.040 1.00 2.51 40 GLY A N 18
ATOM 25816 C CA . GLY A 1 40 ? 17.032 16.232 8.769 1.00 12.54 40 GLY A CA 18
ATOM 25817 C C . GLY A 1 40 ? 17.317 16.147 10.256 1.00 51.32 40 GLY A C 18
ATOM 25818 O O . GLY A 1 40 ? 18.405 16.503 10.707 1.00 3.13 40 GLY A O 18
ATOM 25822 N N . SER A 1 41 ? 16.336 15.676 11.019 1.00 70.22 41 SER A N 18
ATOM 25823 C CA . SER A 1 41 ? 16.485 15.550 12.464 1.00 13.20 41 SER A CA 18
ATOM 25824 C C . SER A 1 41 ? 16.063 14.162 12.935 1.00 65.51 41 SER A C 18
ATOM 25825 O O . SER A 1 41 ? 15.183 13.535 12.347 1.00 63.23 41 SER A O 18
ATOM 25833 N N . GLY A 1 42 ? 16.700 13.687 14.001 1.00 30.44 42 GLY A N 18
ATOM 25834 C CA . GLY A 1 42 ? 16.379 12.376 14.534 1.00 34.42 42 GLY A CA 18
ATOM 25835 C C . GLY A 1 42 ? 14.963 12.299 15.072 1.00 43.15 42 GLY A C 18
ATOM 25836 O O . GLY A 1 42 ? 14.719 12.597 16.241 1.00 41.22 42 GLY A O 18
ATOM 25840 N N . ASP A 1 43 ? 14.028 11.900 14.216 1.00 4.33 43 ASP A N 18
ATOM 25841 C CA . ASP A 1 43 ? 12.629 11.786 14.611 1.00 3.13 43 ASP A CA 18
ATOM 25842 C C . ASP A 1 43 ? 12.085 10.398 14.288 1.00 12.22 43 ASP A C 18
ATOM 25843 O O . ASP A 1 43 ? 11.259 9.858 15.023 1.00 14.21 43 ASP A O 18
ATOM 25852 N N . ALA A 1 44 ? 12.553 9.827 13.183 1.00 0.03 44 ALA A N 18
ATOM 25853 C CA . ALA A 1 44 ? 12.114 8.502 12.763 1.00 11.14 44 ALA A CA 18
ATOM 25854 C C . ALA A 1 44 ? 13.027 7.418 13.325 1.00 61.51 44 ALA A C 18
ATOM 25855 O O . ALA A 1 44 ? 14.176 7.282 12.905 1.00 64.30 44 ALA A O 18
ATOM 25862 N N . ASP A 1 45 ? 12.509 6.649 14.276 1.00 31.32 45 ASP A N 18
ATOM 25863 C CA . ASP A 1 45 ? 13.278 5.575 14.895 1.00 11.43 45 ASP A CA 18
ATOM 25864 C C . ASP A 1 45 ? 13.568 4.465 13.890 1.00 11.02 45 ASP A C 18
ATOM 25865 O O . ASP A 1 45 ? 12.760 4.191 13.001 1.00 22.05 45 ASP A O 18
ATOM 25874 N N . LEU A 1 46 ? 14.725 3.830 14.036 1.00 64.21 46 LEU A N 18
ATOM 25875 C CA . LEU A 1 46 ? 15.123 2.749 13.140 1.00 2.22 46 LEU A CA 18
ATOM 25876 C C . LEU A 1 46 ? 15.119 1.409 13.868 1.00 24.04 46 LEU A C 18
ATOM 25877 O O . LEU A 1 46 ? 15.739 1.262 14.922 1.00 31.32 46 LEU A O 18
ATOM 25893 N N . TYR A 1 47 ? 14.419 0.434 13.299 1.00 43.32 47 TYR A N 18
ATOM 25894 C CA . TYR A 1 47 ? 14.335 -0.894 13.894 1.00 72.22 47 TYR A CA 18
ATOM 25895 C C . TYR A 1 47 ? 14.623 -1.975 12.856 1.00 32.03 47 TYR A C 18
ATOM 25896 O O . TYR A 1 47 ? 14.422 -1.772 11.658 1.00 13.11 47 TYR A O 18
ATOM 25914 N N . LEU A 1 48 ? 15.095 -3.125 13.325 1.00 15.12 48 LEU A N 18
ATOM 25915 C CA . LEU A 1 48 ? 15.410 -4.240 12.440 1.00 64.44 48 LEU A CA 18
ATOM 25916 C C . LEU A 1 48 ? 15.309 -5.570 13.181 1.00 44.42 48 LEU A C 18
ATOM 25917 O O . LEU A 1 48 ? 15.828 -5.717 14.288 1.00 51.22 48 LEU A O 18
ATOM 25933 N N . LYS A 1 49 ? 14.640 -6.537 12.562 1.00 2.43 49 LYS A N 18
ATOM 25934 C CA . LYS A 1 49 ? 14.474 -7.856 13.161 1.00 54.15 49 LYS A CA 18
ATOM 25935 C C . LYS A 1 49 ? 14.593 -8.951 12.105 1.00 12.23 49 LYS A C 18
ATOM 25936 O O . LYS A 1 49 ? 13.889 -8.932 11.096 1.00 33.41 49 LYS A O 18
ATOM 25955 N N . ALA A 1 50 ? 15.487 -9.904 12.346 1.00 2.23 50 ALA A N 18
ATOM 25956 C CA . ALA A 1 50 ? 15.695 -11.008 11.418 1.00 24.33 50 ALA A CA 18
ATOM 25957 C C . ALA A 1 50 ? 14.483 -11.933 11.384 1.00 10.41 50 ALA A C 18
ATOM 25958 O O . ALA A 1 50 ? 14.032 -12.419 12.420 1.00 73.20 50 ALA A O 18
ATOM 25965 N N . GLY A 1 51 ? 13.959 -12.170 10.185 1.00 31.03 51 GLY A N 18
ATOM 25966 C CA . GLY A 1 51 ? 12.803 -13.035 10.039 1.00 13.22 51 GLY A CA 18
ATOM 25967 C C . GLY A 1 51 ? 11.504 -12.257 9.952 1.00 65.23 51 GLY A C 18
ATOM 25968 O O . GLY A 1 51 ? 10.886 -12.186 8.890 1.00 71.11 51 GLY A O 18
ATOM 25972 N N . SER A 1 52 ? 11.089 -11.674 11.072 1.00 44.45 52 SER A N 18
ATOM 25973 C CA . SER A 1 52 ? 9.853 -10.902 11.118 1.00 1.14 52 SER A CA 18
ATOM 25974 C C . SER A 1 52 ? 10.145 -9.422 11.347 1.00 12.12 52 SER A C 18
ATOM 25975 O O . SER A 1 52 ? 11.302 -9.003 11.385 1.00 61.35 52 SER A O 18
ATOM 25983 N N . LYS A 1 53 ? 9.086 -8.634 11.500 1.00 3.51 53 LYS A N 18
ATOM 25984 C CA . LYS A 1 53 ? 9.226 -7.200 11.727 1.00 53.14 53 LYS A CA 18
ATOM 25985 C C . LYS A 1 53 ? 9.355 -6.894 13.215 1.00 32.45 53 LYS A C 18
ATOM 25986 O O . LYS A 1 53 ? 8.632 -7.438 14.050 1.00 34.53 53 LYS A O 18
ATOM 26005 N N . PRO A 1 54 ? 10.296 -6.002 13.558 1.00 21.40 54 PRO A N 18
ATOM 26006 C CA . PRO A 1 54 ? 10.540 -5.603 14.947 1.00 22.12 54 PRO A CA 18
ATOM 26007 C C . PRO A 1 54 ? 9.400 -4.767 15.519 1.00 45.43 54 PRO A C 18
ATOM 26008 O O . PRO A 1 54 ? 8.795 -3.959 14.814 1.00 53.23 54 PRO A O 18
ATOM 26019 N N . THR A 1 55 ? 9.113 -4.965 16.801 1.00 14.45 55 THR A N 18
ATOM 26020 C CA . THR A 1 55 ? 8.045 -4.229 17.468 1.00 61.15 55 THR A CA 18
ATOM 26021 C C . THR A 1 55 ? 8.605 -3.084 18.304 1.00 61.22 55 THR A C 18
ATOM 26022 O O . THR A 1 55 ? 9.820 -2.896 18.385 1.00 75.22 55 THR A O 18
ATOM 26033 N N . THR A 1 56 ? 7.713 -2.320 18.926 1.00 34.32 56 THR A N 18
ATOM 26034 C CA . THR A 1 56 ? 8.118 -1.193 19.756 1.00 32.14 56 THR A CA 18
ATOM 26035 C C . THR A 1 56 ? 8.903 -1.663 20.976 1.00 41.43 56 THR A C 18
ATOM 26036 O O . THR A 1 56 ? 9.565 -0.868 21.643 1.00 23.00 56 THR A O 18
ATOM 26047 N N . SER A 1 57 ? 8.825 -2.959 21.261 1.00 45.52 57 SER A N 18
ATOM 26048 C CA . SER A 1 57 ? 9.527 -3.533 22.403 1.00 62.44 57 SER A CA 18
ATOM 26049 C C . SER A 1 57 ? 10.523 -4.597 21.949 1.00 11.31 57 SER A C 18
ATOM 26050 O O . SER A 1 57 ? 11.515 -4.863 22.627 1.00 43.10 57 SER A O 18
ATOM 26058 N N . SER A 1 58 ? 10.250 -5.201 20.797 1.00 33.44 58 SER A N 18
ATOM 26059 C CA . SER A 1 58 ? 11.119 -6.239 20.254 1.00 55.33 58 SER A CA 18
ATOM 26060 C C . SER A 1 58 ? 11.978 -5.688 19.120 1.00 71.23 58 SER A C 18
ATOM 26061 O O . SER A 1 58 ? 11.465 -5.109 18.162 1.00 34.32 58 SER A O 18
ATOM 26069 N N . TRP A 1 59 ? 13.288 -5.873 19.236 1.00 71.24 59 TRP A N 18
ATOM 26070 C CA . TRP A 1 59 ? 14.220 -5.395 18.221 1.00 72.45 59 TRP A CA 18
ATOM 26071 C C . TRP A 1 59 ? 15.460 -6.280 18.160 1.00 20.25 59 TRP A C 18
ATOM 26072 O O . TRP A 1 59 ? 15.824 -6.923 19.146 1.00 53.43 59 TRP A O 18
ATOM 26093 N N . ASP A 1 60 ? 16.105 -6.309 17.000 1.00 43.13 60 ASP A N 18
ATOM 26094 C CA . ASP A 1 60 ? 17.306 -7.115 16.812 1.00 3.43 60 ASP A CA 18
ATOM 26095 C C . ASP A 1 60 ? 18.531 -6.227 16.614 1.00 52.43 60 ASP A C 18
ATOM 26096 O O . ASP A 1 60 ? 19.653 -6.618 16.937 1.00 32.24 60 ASP A O 18
ATOM 26105 N N . CYS A 1 61 ? 18.308 -5.031 16.079 1.00 32.32 61 CYS A N 18
ATOM 26106 C CA . CYS A 1 61 ? 19.393 -4.088 15.835 1.00 24.14 61 CYS A CA 18
ATOM 26107 C C . CYS A 1 61 ? 18.923 -2.652 16.042 1.00 73.13 61 CYS A C 18
ATOM 26108 O O . CYS A 1 61 ? 17.950 -2.213 15.427 1.00 4.24 61 CYS A O 18
ATOM 26116 N N . ARG A 1 62 ? 19.618 -1.926 16.911 1.00 32.22 62 ARG A N 18
ATOM 26117 C CA . ARG A 1 62 ? 19.269 -0.541 17.201 1.00 41.52 62 ARG A CA 18
ATOM 26118 C C . ARG A 1 62 ? 20.319 0.108 18.098 1.00 1.22 62 ARG A C 18
ATOM 26119 O O . ARG A 1 62 ? 20.639 -0.387 19.179 1.00 12.22 62 ARG A O 18
ATOM 26140 N N . PRO A 1 63 ? 20.869 1.243 17.641 1.00 65.43 63 PRO A N 18
ATOM 26141 C CA . PRO A 1 63 ? 21.891 1.983 18.386 1.00 4.33 63 PRO A CA 18
ATOM 26142 C C . PRO A 1 63 ? 21.329 2.646 19.639 1.00 14.10 63 PRO A C 18
ATOM 26143 O O . PRO A 1 63 ? 22.073 3.206 20.444 1.00 33.05 63 PRO A O 18
ATOM 26154 N N . TYR A 1 64 ? 20.012 2.579 19.797 1.00 35.43 64 TYR A N 18
ATOM 26155 C CA . TYR A 1 64 ? 19.349 3.174 20.952 1.00 51.14 64 TYR A CA 18
ATOM 26156 C C . TYR A 1 64 ? 19.445 4.696 20.910 1.00 50.23 64 TYR A C 18
ATOM 26157 O O . TYR A 1 64 ? 20.289 5.295 21.577 1.00 61.42 64 TYR A O 18
ATOM 26175 N N . ARG A 1 65 ? 18.573 5.316 20.121 1.00 21.01 65 ARG A N 18
ATOM 26176 C CA . ARG A 1 65 ? 18.559 6.768 19.991 1.00 73.04 65 ARG A CA 18
ATOM 26177 C C . ARG A 1 65 ? 17.132 7.285 19.831 1.00 1.42 65 ARG A C 18
ATOM 26178 O O . ARG A 1 65 ? 16.172 6.518 19.896 1.00 34.15 65 ARG A O 18
ATOM 26199 N N . TYR A 1 66 ? 17.002 8.591 19.623 1.00 71.23 66 TYR A N 18
ATOM 26200 C CA . TYR A 1 66 ? 15.693 9.211 19.457 1.00 11.40 66 TYR A CA 18
ATOM 26201 C C . TYR A 1 66 ? 15.008 8.708 18.190 1.00 33.03 66 TYR A C 18
ATOM 26202 O O . TYR A 1 66 ? 14.086 7.895 18.250 1.00 24.13 66 TYR A O 18
ATOM 26220 N N . GLY A 1 67 ? 15.466 9.198 17.042 1.00 1.24 67 GLY A N 18
ATOM 26221 C CA . GLY A 1 67 ? 14.887 8.787 15.777 1.00 44.55 67 GLY A CA 18
ATOM 26222 C C . GLY A 1 67 ? 15.918 8.705 14.668 1.00 54.24 67 GLY A C 18
ATOM 26223 O O . GLY A 1 67 ? 16.929 8.018 14.801 1.00 61.20 67 GLY A O 18
ATOM 26227 N N . ASN A 1 68 ? 15.659 9.407 13.569 1.00 64.01 68 ASN A N 18
ATOM 26228 C CA . ASN A 1 68 ? 16.571 9.408 12.431 1.00 45.41 68 ASN A CA 18
ATOM 26229 C C . ASN A 1 68 ? 18.002 9.689 12.881 1.00 61.52 68 ASN A C 18
ATOM 26230 O O . ASN A 1 68 ? 18.239 10.079 14.023 1.00 50.41 68 ASN A O 18
ATOM 26241 N N . ASN A 1 69 ? 18.952 9.486 11.974 1.00 63.03 69 ASN A N 18
ATOM 26242 C CA . ASN A 1 69 ? 20.360 9.717 12.277 1.00 60.31 69 ASN A CA 18
ATOM 26243 C C . ASN A 1 69 ? 20.914 8.608 13.166 1.00 31.41 69 ASN A C 18
ATOM 26244 O O . ASN A 1 69 ? 22.054 8.677 13.623 1.00 64.43 69 ASN A O 18
ATOM 26255 N N . GLU A 1 70 ? 20.098 7.586 13.407 1.00 53.15 70 GLU A N 18
ATOM 26256 C CA . GLU A 1 70 ? 20.507 6.463 14.241 1.00 34.42 70 GLU A CA 18
ATOM 26257 C C . GLU A 1 70 ? 20.288 5.138 13.516 1.00 61.03 70 GLU A C 18
ATOM 26258 O O . GLU A 1 70 ? 19.155 4.762 13.215 1.00 41.21 70 GLU A O 18
ATOM 26270 N N . SER A 1 71 ? 21.381 4.435 13.237 1.00 4.12 71 SER A N 18
ATOM 26271 C CA . SER A 1 71 ? 21.311 3.155 12.543 1.00 33.41 71 SER A CA 18
ATOM 26272 C C . SER A 1 71 ? 22.313 2.164 13.128 1.00 71.13 71 SER A C 18
ATOM 26273 O O . SER A 1 71 ? 23.118 2.515 13.991 1.00 42.11 71 SER A O 18
ATOM 26281 N N . CYS A 1 72 ? 22.257 0.925 12.651 1.00 11.24 72 CYS A N 18
ATOM 26282 C CA . CYS A 1 72 ? 23.159 -0.118 13.126 1.00 33.25 72 CYS A CA 18
ATOM 26283 C C . CYS A 1 72 ? 24.036 -0.636 11.992 1.00 65.31 72 CYS A C 18
ATOM 26284 O O . CYS A 1 72 ? 23.659 -0.570 10.822 1.00 44.10 72 CYS A O 18
ATOM 26292 N N . SER A 1 73 ? 25.210 -1.151 12.346 1.00 52.40 73 SER A N 18
ATOM 26293 C CA . SER A 1 73 ? 26.144 -1.675 11.357 1.00 23.10 73 SER A CA 18
ATOM 26294 C C . SER A 1 73 ? 26.580 -3.092 11.719 1.00 51.31 73 SER A C 18
ATOM 26295 O O . SER A 1 73 ? 27.321 -3.300 12.680 1.00 41.54 73 SER A O 18
ATOM 26303 N N . VAL A 1 74 ? 26.114 -4.064 10.942 1.00 75.22 74 VAL A N 18
ATOM 26304 C CA . VAL A 1 74 ? 26.455 -5.462 11.178 1.00 13.23 74 VAL A CA 18
ATOM 26305 C C . VAL A 1 74 ? 26.461 -6.254 9.876 1.00 42.13 74 VAL A C 18
ATOM 26306 O O . VAL A 1 74 ? 25.755 -5.913 8.926 1.00 24.35 74 VAL A O 18
ATOM 26319 N N . SER A 1 75 ? 27.263 -7.313 9.838 1.00 61.43 75 SER A N 18
ATOM 26320 C CA . SER A 1 75 ? 27.364 -8.153 8.650 1.00 64.21 75 SER A CA 18
ATOM 26321 C C . SER A 1 75 ? 26.188 -9.121 8.567 1.00 52.33 75 SER A C 18
ATOM 26322 O O . SER A 1 75 ? 26.153 -10.134 9.264 1.00 61.44 75 SER A O 18
ATOM 26330 N N . ALA A 1 76 ? 25.225 -8.799 7.709 1.00 61.33 76 ALA A N 18
ATOM 26331 C CA . ALA A 1 76 ? 24.047 -9.640 7.532 1.00 45.22 76 ALA A CA 18
ATOM 26332 C C . ALA A 1 76 ? 24.334 -10.793 6.576 1.00 4.20 76 ALA A C 18
ATOM 26333 O O . ALA A 1 76 ? 25.064 -10.634 5.598 1.00 3.21 76 ALA A O 18
ATOM 26340 N N . ALA A 1 77 ? 23.756 -11.954 6.866 1.00 11.40 77 ALA A N 18
ATOM 26341 C CA . ALA A 1 77 ? 23.949 -13.133 6.031 1.00 11.13 77 ALA A CA 18
ATOM 26342 C C . ALA A 1 77 ? 22.697 -13.439 5.215 1.00 4.43 77 ALA A C 18
ATOM 26343 O O . ALA A 1 77 ? 21.569 -13.273 5.679 1.00 70.01 77 ALA A O 18
ATOM 26350 N N . PRO A 1 78 ? 22.899 -13.895 3.970 1.00 13.12 78 PRO A N 18
ATOM 26351 C CA . PRO A 1 78 ? 21.798 -14.233 3.063 1.00 33.03 78 PRO A CA 18
ATOM 26352 C C . PRO A 1 78 ? 21.046 -15.484 3.505 1.00 10.13 78 PRO A C 18
ATOM 26353 O O . PRO A 1 78 ? 21.642 -16.428 4.021 1.00 21.33 78 PRO A O 18
ATOM 26364 N N . GLY A 1 79 ? 19.732 -15.483 3.299 1.00 24.50 79 GLY A N 18
ATOM 26365 C CA . GLY A 1 79 ? 18.921 -16.624 3.682 1.00 60.11 79 GLY A CA 18
ATOM 26366 C C . GLY A 1 79 ? 17.790 -16.243 4.616 1.00 33.41 79 GLY A C 18
ATOM 26367 O O . GLY A 1 79 ? 16.787 -16.952 4.712 1.00 63.50 79 GLY A O 18
ATOM 26371 N N . THR A 1 80 ? 17.949 -15.120 5.310 1.00 62.34 80 THR A N 18
ATOM 26372 C CA . THR A 1 80 ? 16.935 -14.648 6.243 1.00 13.21 80 THR A CA 18
ATOM 26373 C C . THR A 1 80 ? 16.371 -13.300 5.807 1.00 71.41 80 THR A C 18
ATOM 26374 O O . THR A 1 80 ? 17.119 -12.376 5.488 1.00 3.33 80 THR A O 18
ATOM 26385 N N . THR A 1 81 ? 15.046 -13.194 5.795 1.00 73.41 81 THR A N 18
ATOM 26386 C CA . THR A 1 81 ? 14.381 -11.960 5.397 1.00 3.32 81 THR A CA 18
ATOM 26387 C C . THR A 1 81 ? 14.497 -10.898 6.485 1.00 30.11 81 THR A C 18
ATOM 26388 O O . THR A 1 81 ? 14.322 -11.187 7.669 1.00 31.01 81 THR A O 18
ATOM 26399 N N . TYR A 1 82 ? 14.792 -9.669 6.077 1.00 70.03 82 TYR A N 18
ATOM 26400 C CA . TYR A 1 82 ? 14.933 -8.564 7.018 1.00 74.14 82 TYR A CA 18
ATOM 26401 C C . TYR A 1 82 ? 13.733 -7.625 6.938 1.00 10.20 82 TYR A C 18
ATOM 26402 O O . TYR A 1 82 ? 13.060 -7.543 5.910 1.00 63.43 82 TYR A O 18
ATOM 26420 N N . HIS A 1 83 ? 13.471 -6.916 8.032 1.00 61.13 83 HIS A N 18
ATOM 26421 C CA . HIS A 1 83 ? 12.353 -5.980 8.087 1.00 64.50 83 HIS A CA 18
ATOM 26422 C C . HIS A 1 83 ? 12.784 -4.656 8.709 1.00 2.31 83 HIS A C 18
ATOM 26423 O O . HIS A 1 83 ? 13.805 -4.582 9.394 1.00 74.31 83 HIS A O 18
ATOM 26437 N N . VAL A 1 84 ? 12.000 -3.610 8.466 1.00 61.24 84 VAL A N 18
ATOM 26438 C CA . VAL A 1 84 ? 12.300 -2.288 9.002 1.00 21.10 84 VAL A CA 18
ATOM 26439 C C . VAL A 1 84 ? 11.046 -1.623 9.557 1.00 12.31 84 VAL A C 18
ATOM 26440 O O . VAL A 1 84 ? 9.977 -1.687 8.951 1.00 71.02 84 VAL A O 18
ATOM 26453 N N . MET A 1 85 ? 11.184 -0.983 10.714 1.00 65.02 85 MET A N 18
ATOM 26454 C CA . MET A 1 85 ? 10.062 -0.304 11.350 1.00 0.42 85 MET A CA 18
ATOM 26455 C C . MET A 1 85 ? 10.383 1.168 11.590 1.00 13.32 85 MET A C 18
ATOM 26456 O O . MET A 1 85 ? 11.360 1.498 12.263 1.00 41.34 85 MET A O 18
ATOM 26470 N N . ILE A 1 86 ? 9.555 2.048 11.036 1.00 34.55 86 ILE A N 18
ATOM 26471 C CA . ILE A 1 86 ? 9.751 3.484 11.192 1.00 74.53 86 ILE A CA 18
ATOM 26472 C C . ILE A 1 86 ? 8.749 4.071 12.180 1.00 3.41 86 ILE A C 18
ATOM 26473 O O . ILE A 1 86 ? 7.547 4.109 11.915 1.00 5.42 86 ILE A O 18
ATOM 26489 N N . LYS A 1 87 ? 9.252 4.531 13.321 1.00 44.13 87 LYS A N 18
ATOM 26490 C CA . LYS A 1 87 ? 8.404 5.121 14.349 1.00 32.12 87 LYS A CA 18
ATOM 26491 C C . LYS A 1 87 ? 8.774 6.581 14.589 1.00 25.01 87 LYS A C 18
ATOM 26492 O O . LYS A 1 87 ? 9.782 6.879 15.229 1.00 22.40 87 LYS A O 18
ATOM 26511 N N . GLY A 1 88 ? 7.952 7.489 14.072 1.00 33.41 88 GLY A N 18
ATOM 26512 C CA . GLY A 1 88 ? 8.210 8.906 14.242 1.00 10.54 88 GLY A CA 18
ATOM 26513 C C . GLY A 1 88 ? 7.699 9.434 15.568 1.00 33.34 88 GLY A C 18
ATOM 26514 O O . GLY A 1 88 ? 6.841 8.817 16.200 1.00 14.14 88 GLY A O 18
ATOM 26518 N N . TYR A 1 89 ? 8.227 10.576 15.992 1.00 3.32 89 TYR A N 18
ATOM 26519 C CA . TYR A 1 89 ? 7.822 11.184 17.254 1.00 42.30 89 TYR A CA 18
ATOM 26520 C C . TYR A 1 89 ? 7.145 12.531 17.017 1.00 34.53 89 TYR A C 18
ATOM 26521 O O . TYR A 1 89 ? 6.439 13.044 17.886 1.00 44.44 89 TYR A O 18
ATOM 26539 N N . SER A 1 90 ? 7.364 13.096 15.835 1.00 53.14 90 SER A N 18
ATOM 26540 C CA . SER A 1 90 ? 6.778 14.384 15.483 1.00 54.12 90 SER A CA 18
ATOM 26541 C C . SER A 1 90 ? 6.898 14.645 13.984 1.00 24.15 90 SER A C 18
ATOM 26542 O O . SER A 1 90 ? 7.945 14.405 13.384 1.00 31.11 90 SER A O 18
ATOM 26550 N N . ASN A 1 91 ? 5.818 15.138 13.387 1.00 4.21 91 ASN A N 18
ATOM 26551 C CA . ASN A 1 91 ? 5.802 15.432 11.959 1.00 72.54 91 ASN A CA 18
ATOM 26552 C C . ASN A 1 91 ? 7.171 15.910 11.486 1.00 50.52 91 ASN A C 18
ATOM 26553 O O . ASN A 1 91 ? 7.596 17.021 11.804 1.00 13.42 91 ASN A O 18
ATOM 26564 N N . TYR A 1 92 ? 7.856 15.065 10.724 1.00 44.40 92 TYR A N 18
ATOM 26565 C CA . TYR A 1 92 ? 9.178 15.401 10.208 1.00 3.13 92 TYR A CA 18
ATOM 26566 C C . TYR A 1 92 ? 9.540 14.516 9.020 1.00 63.05 92 TYR A C 18
ATOM 26567 O O . TYR A 1 92 ? 9.734 13.309 9.166 1.00 42.31 92 TYR A O 18
ATOM 26585 N N . SER A 1 93 ? 9.630 15.126 7.842 1.00 70.21 93 SER A N 18
ATOM 26586 C CA . SER A 1 93 ? 9.966 14.394 6.626 1.00 55.21 93 SER A CA 18
ATOM 26587 C C . SER A 1 93 ? 11.253 14.930 6.007 1.00 10.22 93 SER A C 18
ATOM 26588 O O . SER A 1 93 ? 11.707 16.024 6.341 1.00 72.03 93 SER A O 18
ATOM 26596 N N . GLY A 1 94 ? 11.837 14.150 5.103 1.00 42.13 94 GLY A N 18
ATOM 26597 C CA . GLY A 1 94 ? 13.067 14.562 4.451 1.00 33.11 94 GLY A CA 18
ATOM 26598 C C . GLY A 1 94 ? 14.257 13.725 4.876 1.00 33.32 94 GLY A C 18
ATOM 26599 O O . GLY A 1 94 ? 15.397 14.187 4.834 1.00 20.13 94 GLY A O 18
ATOM 26603 N N . VAL A 1 95 ? 13.992 12.489 5.289 1.00 50.14 95 VAL A N 18
ATOM 26604 C CA . VAL A 1 95 ? 15.050 11.585 5.724 1.00 10.30 95 VAL A CA 18
ATOM 26605 C C . VAL A 1 95 ? 15.189 10.402 4.772 1.00 14.43 95 VAL A C 18
ATOM 26606 O O . VAL A 1 95 ? 14.207 9.944 4.186 1.00 24.10 95 VAL A O 18
ATOM 26619 N N . THR A 1 96 ? 16.415 9.911 4.623 1.00 73.34 96 THR A N 18
ATOM 26620 C CA . THR A 1 96 ? 16.683 8.781 3.742 1.00 51.14 96 THR A CA 18
ATOM 26621 C C . THR A 1 96 ? 16.887 7.498 4.539 1.00 4.21 96 THR A C 18
ATOM 26622 O O . THR A 1 96 ? 17.825 7.390 5.330 1.00 23.51 96 THR A O 18
ATOM 26633 N N . LEU A 1 97 ? 16.005 6.528 4.326 1.00 1.14 97 LEU A N 18
ATOM 26634 C CA . LEU A 1 97 ? 16.089 5.250 5.025 1.00 4.55 97 LEU A CA 18
ATOM 26635 C C . LEU A 1 97 ? 16.736 4.188 4.142 1.00 15.02 97 LEU A C 18
ATOM 26636 O O . LEU A 1 97 ? 16.246 3.889 3.053 1.00 60.13 97 LEU A O 18
ATOM 26652 N N . LYS A 1 98 ? 17.837 3.619 4.620 1.00 61.12 98 LYS A N 18
ATOM 26653 C CA . LYS A 1 98 ? 18.550 2.587 3.876 1.00 34.43 98 LYS A CA 18
ATOM 26654 C C . LYS A 1 98 ? 18.849 1.384 4.766 1.00 41.22 98 LYS A C 18
ATOM 26655 O O . LYS A 1 98 ? 18.938 1.510 5.988 1.00 60.01 98 LYS A O 18
ATOM 26674 N N . LEU A 1 99 ? 19.005 0.220 4.146 1.00 61.22 99 LEU A N 18
ATOM 26675 C CA . LEU A 1 99 ? 19.297 -1.006 4.881 1.00 14.35 99 LEU A CA 18
ATOM 26676 C C . LEU A 1 99 ? 20.793 -1.140 5.144 1.00 21.22 99 LEU A C 18
ATOM 26677 O O . LEU A 1 99 ? 21.614 -0.815 4.287 1.00 4.14 99 LEU A O 18
ATOM 26693 N N . GLN A 1 100 ? 21.139 -1.623 6.333 1.00 31.51 100 GLN A N 18
ATOM 26694 C CA . GLN A 1 100 ? 22.537 -1.802 6.707 1.00 32.42 100 GLN A CA 18
ATOM 26695 C C . GLN A 1 100 ? 22.965 -3.256 6.533 1.00 1.24 100 GLN A C 18
ATOM 26696 O O . GLN A 1 100 ? 22.489 -4.143 7.242 1.00 14.20 100 GLN A O 18
ATOM 26710 N N . TYR A 1 101 ? 23.866 -3.492 5.587 1.00 62.43 101 TYR A N 18
ATOM 26711 C CA . TYR A 1 101 ? 24.357 -4.839 5.318 1.00 52.02 101 TYR A CA 18
ATOM 26712 C C . TYR A 1 101 ? 25.839 -4.957 5.658 1.00 3.30 101 TYR A C 18
ATOM 26713 O O . TYR A 1 101 ? 26.249 -5.857 6.388 1.00 33.44 101 TYR A O 18
ATOM 26731 N N . GLY A 1 1 ? 1.238 0.164 1.384 1.00 5.21 1 GLY A N 19
ATOM 26732 C CA . GLY A 1 1 ? 2.057 0.281 0.192 1.00 44.13 1 GLY A CA 19
ATOM 26733 C C . GLY A 1 1 ? 2.841 -0.984 -0.100 1.00 55.50 1 GLY A C 19
ATOM 26734 O O . GLY A 1 1 ? 2.325 -2.090 0.054 1.00 42.13 1 GLY A O 19
ATOM 26738 N N . ASN A 1 2 ? 4.089 -0.820 -0.524 1.00 45.31 2 ASN A N 19
ATOM 26739 C CA . ASN A 1 2 ? 4.945 -1.958 -0.841 1.00 13.14 2 ASN A CA 19
ATOM 26740 C C . ASN A 1 2 ? 6.104 -2.058 0.146 1.00 33.44 2 ASN A C 19
ATOM 26741 O O . ASN A 1 2 ? 6.218 -1.254 1.071 1.00 14.30 2 ASN A O 19
ATOM 26752 N N . VAL A 1 3 ? 6.963 -3.052 -0.057 1.00 73.23 3 VAL A N 19
ATOM 26753 C CA . VAL A 1 3 ? 8.114 -3.258 0.813 1.00 44.31 3 VAL A CA 19
ATOM 26754 C C . VAL A 1 3 ? 9.420 -3.111 0.040 1.00 63.40 3 VAL A C 19
ATOM 26755 O O . VAL A 1 3 ? 9.770 -3.964 -0.777 1.00 21.52 3 VAL A O 19
ATOM 26768 N N . LEU A 1 4 ? 10.138 -2.025 0.303 1.00 63.11 4 LEU A N 19
ATOM 26769 C CA . LEU A 1 4 ? 11.408 -1.766 -0.368 1.00 33.23 4 LEU A CA 19
ATOM 26770 C C . LEU A 1 4 ? 12.483 -1.366 0.637 1.00 12.44 4 LEU A C 19
ATOM 26771 O O . LEU A 1 4 ? 12.188 -0.769 1.674 1.00 64.53 4 LEU A O 19
ATOM 26787 N N . LYS A 1 5 ? 13.731 -1.695 0.324 1.00 62.15 5 LYS A N 19
ATOM 26788 C CA . LYS A 1 5 ? 14.852 -1.367 1.196 1.00 21.34 5 LYS A CA 19
ATOM 26789 C C . LYS A 1 5 ? 16.157 -1.308 0.408 1.00 34.50 5 LYS A C 19
ATOM 26790 O O . LYS A 1 5 ? 16.694 -0.230 0.158 1.00 35.24 5 LYS A O 19
ATOM 26809 N N . ASN A 1 6 ? 16.660 -2.475 0.018 1.00 51.03 6 ASN A N 19
ATOM 26810 C CA . ASN A 1 6 ? 17.901 -2.555 -0.744 1.00 23.44 6 ASN A CA 19
ATOM 26811 C C . ASN A 1 6 ? 17.721 -1.972 -2.142 1.00 32.03 6 ASN A C 19
ATOM 26812 O O . ASN A 1 6 ? 16.604 -1.886 -2.650 1.00 13.54 6 ASN A O 19
ATOM 26823 N N . ASN A 1 7 ? 18.829 -1.574 -2.758 1.00 53.24 7 ASN A N 19
ATOM 26824 C CA . ASN A 1 7 ? 18.793 -0.999 -4.098 1.00 42.41 7 ASN A CA 19
ATOM 26825 C C . ASN A 1 7 ? 18.599 0.513 -4.036 1.00 1.40 7 ASN A C 19
ATOM 26826 O O . ASN A 1 7 ? 19.509 1.281 -4.350 1.00 3.44 7 ASN A O 19
ATOM 26837 N N . THR A 1 8 ? 17.406 0.935 -3.628 1.00 40.33 8 THR A N 19
ATOM 26838 C CA . THR A 1 8 ? 17.091 2.355 -3.525 1.00 64.41 8 THR A CA 19
ATOM 26839 C C . THR A 1 8 ? 16.413 2.672 -2.197 1.00 41.34 8 THR A C 19
ATOM 26840 O O . THR A 1 8 ? 15.328 2.177 -1.893 1.00 31.10 8 THR A O 19
ATOM 26851 N N . PRO A 1 9 ? 17.065 3.519 -1.387 1.00 21.14 9 PRO A N 19
ATOM 26852 C CA . PRO A 1 9 ? 16.542 3.923 -0.078 1.00 70.31 9 PRO A CA 19
ATOM 26853 C C . PRO A 1 9 ? 15.318 4.824 -0.196 1.00 73.03 9 PRO A C 19
ATOM 26854 O O . PRO A 1 9 ? 15.109 5.473 -1.221 1.00 51.31 9 PRO A O 19
ATOM 26865 N N . VAL A 1 10 ? 14.511 4.860 0.859 1.00 34.44 10 VAL A N 19
ATOM 26866 C CA . VAL A 1 10 ? 13.307 5.683 0.874 1.00 24.13 10 VAL A CA 19
ATOM 26867 C C . VAL A 1 10 ? 13.652 7.157 1.054 1.00 44.15 10 VAL A C 19
ATOM 26868 O O . VAL A 1 10 ? 14.153 7.565 2.102 1.00 51.15 10 VAL A O 19
ATOM 26881 N N . SER A 1 11 ? 13.381 7.952 0.024 1.00 40.25 11 SER A N 19
ATOM 26882 C CA . SER A 1 11 ? 13.666 9.382 0.066 1.00 72.35 11 SER A CA 19
ATOM 26883 C C . SER A 1 11 ? 12.555 10.136 0.790 1.00 20.34 11 SER A C 19
ATOM 26884 O O . SER A 1 11 ? 11.381 9.785 0.685 1.00 73.12 11 SER A O 19
ATOM 26892 N N . ASN A 1 12 ? 12.937 11.174 1.527 1.00 55.32 12 ASN A N 19
ATOM 26893 C CA . ASN A 1 12 ? 11.974 11.979 2.270 1.00 32.35 12 ASN A CA 19
ATOM 26894 C C . ASN A 1 12 ? 11.021 11.090 3.065 1.00 51.54 12 ASN A C 19
ATOM 26895 O O . ASN A 1 12 ? 9.858 10.922 2.695 1.00 0.31 12 ASN A O 19
ATOM 26906 N N . LEU A 1 13 ? 11.521 10.525 4.157 1.00 20.45 13 LEU A N 19
ATOM 26907 C CA . LEU A 1 13 ? 10.715 9.654 5.006 1.00 74.45 13 LEU A CA 19
ATOM 26908 C C . LEU A 1 13 ? 9.574 10.430 5.655 1.00 55.23 13 LEU A C 19
ATOM 26909 O O . LEU A 1 13 ? 9.267 11.554 5.256 1.00 12.43 13 LEU A O 19
ATOM 26925 N N . THR A 1 14 ? 8.948 9.824 6.659 1.00 2.03 14 THR A N 19
ATOM 26926 C CA . THR A 1 14 ? 7.842 10.458 7.365 1.00 51.31 14 THR A CA 19
ATOM 26927 C C . THR A 1 14 ? 7.875 10.124 8.852 1.00 54.41 14 THR A C 19
ATOM 26928 O O . THR A 1 14 ? 8.179 8.997 9.238 1.00 33.23 14 THR A O 19
ATOM 26939 N N . GLY A 1 15 ? 7.558 11.113 9.683 1.00 43.10 15 GLY A N 19
ATOM 26940 C CA . GLY A 1 15 ? 7.557 10.903 11.119 1.00 42.31 15 GLY A CA 19
ATOM 26941 C C . GLY A 1 15 ? 6.275 11.379 11.773 1.00 4.14 15 GLY A C 19
ATOM 26942 O O . GLY A 1 15 ? 6.299 12.258 12.634 1.00 23.42 15 GLY A O 19
ATOM 26946 N N . ASN A 1 16 ? 5.152 10.799 11.363 1.00 24.51 16 ASN A N 19
ATOM 26947 C CA . ASN A 1 16 ? 3.854 11.170 11.914 1.00 3.41 16 ASN A CA 19
ATOM 26948 C C . ASN A 1 16 ? 3.638 10.525 13.279 1.00 33.24 16 ASN A C 19
ATOM 26949 O O . ASN A 1 16 ? 3.979 9.361 13.489 1.00 33.44 16 ASN A O 19
ATOM 26960 N N . LYS A 1 17 ? 3.068 11.289 14.205 1.00 31.22 17 LYS A N 19
ATOM 26961 C CA . LYS A 1 17 ? 2.803 10.793 15.550 1.00 21.44 17 LYS A CA 19
ATOM 26962 C C . LYS A 1 17 ? 2.029 9.479 15.503 1.00 2.03 17 LYS A C 19
ATOM 26963 O O . LYS A 1 17 ? 2.387 8.512 16.174 1.00 24.10 17 LYS A O 19
ATOM 26982 N N . GLY A 1 18 ? 0.966 9.452 14.705 1.00 64.43 18 GLY A N 19
ATOM 26983 C CA . GLY A 1 18 ? 0.160 8.251 14.584 1.00 11.11 18 GLY A CA 19
ATOM 26984 C C . GLY A 1 18 ? 0.518 7.432 13.360 1.00 45.30 18 GLY A C 19
ATOM 26985 O O . GLY A 1 18 ? 0.676 6.214 13.444 1.00 55.23 18 GLY A O 19
ATOM 26989 N N . SER A 1 19 ? 0.647 8.102 12.219 1.00 71.31 19 SER A N 19
ATOM 26990 C CA . SER A 1 19 ? 0.984 7.427 10.971 1.00 53.23 19 SER A CA 19
ATOM 26991 C C . SER A 1 19 ? 2.433 6.952 10.984 1.00 45.20 19 SER A C 19
ATOM 26992 O O . SER A 1 19 ? 3.348 7.725 11.266 1.00 0.44 19 SER A O 19
ATOM 27000 N N . GLU A 1 20 ? 2.634 5.674 10.676 1.00 11.53 20 GLU A N 19
ATOM 27001 C CA . GLU A 1 20 ? 3.972 5.096 10.654 1.00 61.33 20 GLU A CA 19
ATOM 27002 C C . GLU A 1 20 ? 4.232 4.377 9.333 1.00 73.30 20 GLU A C 19
ATOM 27003 O O . GLU A 1 20 ? 3.299 4.025 8.611 1.00 53.33 20 GLU A O 19
ATOM 27015 N N . VAL A 1 21 ? 5.506 4.162 9.024 1.00 64.25 21 VAL A N 19
ATOM 27016 C CA . VAL A 1 21 ? 5.890 3.485 7.791 1.00 62.34 21 VAL A CA 19
ATOM 27017 C C . VAL A 1 21 ? 6.705 2.230 8.084 1.00 61.15 21 VAL A C 19
ATOM 27018 O O . VAL A 1 21 ? 7.566 2.227 8.964 1.00 41.24 21 VAL A O 19
ATOM 27031 N N . PHE A 1 22 ? 6.428 1.164 7.340 1.00 41.24 22 PHE A N 19
ATOM 27032 C CA . PHE A 1 22 ? 7.135 -0.098 7.519 1.00 23.45 22 PHE A CA 19
ATOM 27033 C C . PHE A 1 22 ? 7.500 -0.714 6.172 1.00 71.31 22 PHE A C 19
ATOM 27034 O O . PHE A 1 22 ? 6.768 -0.569 5.192 1.00 24.02 22 PHE A O 19
ATOM 27051 N N . TYR A 1 23 ? 8.636 -1.402 6.131 1.00 51.45 23 TYR A N 19
ATOM 27052 C CA . TYR A 1 23 ? 9.100 -2.037 4.903 1.00 23.33 23 TYR A CA 19
ATOM 27053 C C . TYR A 1 23 ? 9.791 -3.364 5.205 1.00 75.15 23 TYR A C 19
ATOM 27054 O O . TYR A 1 23 ? 10.145 -3.648 6.349 1.00 20.32 23 TYR A O 19
ATOM 27072 N N . THR A 1 24 ? 9.979 -4.174 4.168 1.00 62.54 24 THR A N 19
ATOM 27073 C CA . THR A 1 24 ? 10.626 -5.472 4.319 1.00 1.40 24 THR A CA 19
ATOM 27074 C C . THR A 1 24 ? 11.494 -5.798 3.109 1.00 54.02 24 THR A C 19
ATOM 27075 O O . THR A 1 24 ? 11.104 -5.549 1.968 1.00 50.23 24 THR A O 19
ATOM 27086 N N . PHE A 1 25 ? 12.671 -6.358 3.365 1.00 45.45 25 PHE A N 19
ATOM 27087 C CA . PHE A 1 25 ? 13.595 -6.718 2.295 1.00 31.20 25 PHE A CA 19
ATOM 27088 C C . PHE A 1 25 ? 14.608 -7.752 2.777 1.00 4.01 25 PHE A C 19
ATOM 27089 O O . PHE A 1 25 ? 14.790 -7.947 3.979 1.00 22.44 25 PHE A O 19
ATOM 27106 N N . THR A 1 26 ? 15.267 -8.413 1.830 1.00 72.00 26 THR A N 19
ATOM 27107 C CA . THR A 1 26 ? 16.261 -9.428 2.156 1.00 15.02 26 THR A CA 19
ATOM 27108 C C . THR A 1 26 ? 17.561 -9.187 1.399 1.00 24.21 26 THR A C 19
ATOM 27109 O O . THR A 1 26 ? 17.625 -8.341 0.507 1.00 31.11 26 THR A O 19
ATOM 27120 N N . VAL A 1 27 ? 18.598 -9.937 1.760 1.00 42.13 27 VAL A N 19
ATOM 27121 C CA . VAL A 1 27 ? 19.898 -9.806 1.113 1.00 62.04 27 VAL A CA 19
ATOM 27122 C C . VAL A 1 27 ? 20.184 -10.998 0.207 1.00 73.54 27 VAL A C 19
ATOM 27123 O O . VAL A 1 27 ? 19.482 -12.009 0.254 1.00 61.11 27 VAL A O 19
ATOM 27136 N N . ASP A 1 28 ? 21.218 -10.874 -0.617 1.00 41.14 28 ASP A N 19
ATOM 27137 C CA . ASP A 1 28 ? 21.598 -11.942 -1.534 1.00 63.42 28 ASP A CA 19
ATOM 27138 C C . ASP A 1 28 ? 22.875 -12.633 -1.064 1.00 40.35 28 ASP A C 19
ATOM 27139 O O . ASP A 1 28 ? 22.934 -13.860 -0.981 1.00 2.53 28 ASP A O 19
ATOM 27148 N N . ARG A 1 29 ? 23.895 -11.836 -0.760 1.00 73.55 29 ARG A N 19
ATOM 27149 C CA . ARG A 1 29 ? 25.171 -12.371 -0.302 1.00 21.14 29 ARG A CA 19
ATOM 27150 C C . ARG A 1 29 ? 25.583 -11.734 1.022 1.00 2.41 29 ARG A C 19
ATOM 27151 O O . ARG A 1 29 ? 25.144 -10.634 1.356 1.00 42.01 29 ARG A O 19
ATOM 27172 N N . ASN A 1 30 ? 26.429 -12.433 1.772 1.00 42.13 30 ASN A N 19
ATOM 27173 C CA . ASN A 1 30 ? 26.900 -11.936 3.059 1.00 13.25 30 ASN A CA 19
ATOM 27174 C C . ASN A 1 30 ? 28.003 -10.899 2.872 1.00 23.01 30 ASN A C 19
ATOM 27175 O O . ASN A 1 30 ? 29.088 -11.213 2.383 1.00 73.53 30 ASN A O 19
ATOM 27186 N N . ALA A 1 31 ? 27.718 -9.662 3.266 1.00 44.04 31 ALA A N 19
ATOM 27187 C CA . ALA A 1 31 ? 28.687 -8.580 3.144 1.00 51.52 31 ALA A CA 19
ATOM 27188 C C . ALA A 1 31 ? 28.606 -7.634 4.337 1.00 2.32 31 ALA A C 19
ATOM 27189 O O . ALA A 1 31 ? 27.528 -7.396 4.883 1.00 22.12 31 ALA A O 19
ATOM 27196 N N . THR A 1 32 ? 29.754 -7.096 4.739 1.00 32.01 32 THR A N 19
ATOM 27197 C CA . THR A 1 32 ? 29.813 -6.178 5.869 1.00 1.42 32 THR A CA 19
ATOM 27198 C C . THR A 1 32 ? 29.826 -4.728 5.399 1.00 1.42 32 THR A C 19
ATOM 27199 O O . THR A 1 32 ? 30.826 -4.247 4.867 1.00 1.42 32 THR A O 19
ATOM 27210 N N . ALA A 1 33 ? 28.709 -4.035 5.600 1.00 64.44 33 ALA A N 19
ATOM 27211 C CA . ALA A 1 33 ? 28.594 -2.639 5.198 1.00 11.14 33 ALA A CA 19
ATOM 27212 C C . ALA A 1 33 ? 27.904 -1.813 6.279 1.00 45.41 33 ALA A C 19
ATOM 27213 O O . ALA A 1 33 ? 27.054 -2.317 7.013 1.00 42.04 33 ALA A O 19
ATOM 27220 N N . VAL A 1 34 ? 28.277 -0.540 6.372 1.00 10.01 34 VAL A N 19
ATOM 27221 C CA . VAL A 1 34 ? 27.694 0.357 7.363 1.00 20.41 34 VAL A CA 19
ATOM 27222 C C . VAL A 1 34 ? 26.735 1.347 6.712 1.00 62.13 34 VAL A C 19
ATOM 27223 O O . VAL A 1 34 ? 27.149 2.212 5.940 1.00 51.30 34 VAL A O 19
ATOM 27236 N N . VAL A 1 35 ? 25.451 1.214 7.028 1.00 10.21 35 VAL A N 19
ATOM 27237 C CA . VAL A 1 35 ? 24.432 2.098 6.475 1.00 1.41 35 VAL A CA 19
ATOM 27238 C C . VAL A 1 35 ? 23.601 2.738 7.581 1.00 14.22 35 VAL A C 19
ATOM 27239 O O . VAL A 1 35 ? 23.255 2.088 8.567 1.00 20.24 35 VAL A O 19
ATOM 27252 N N . SER A 1 36 ? 23.282 4.017 7.410 1.00 51.31 36 SER A N 19
ATOM 27253 C CA . SER A 1 36 ? 22.493 4.747 8.395 1.00 1.15 36 SER A CA 19
ATOM 27254 C C . SER A 1 36 ? 21.467 5.646 7.712 1.00 32.23 36 SER A C 19
ATOM 27255 O O . SER A 1 36 ? 21.535 5.878 6.505 1.00 43.20 36 SER A O 19
ATOM 27263 N N . ILE A 1 37 ? 20.516 6.148 8.493 1.00 24.24 37 ILE A N 19
ATOM 27264 C CA . ILE A 1 37 ? 19.476 7.022 7.965 1.00 63.41 37 ILE A CA 19
ATOM 27265 C C . ILE A 1 37 ? 19.650 8.450 8.468 1.00 4.44 37 ILE A C 19
ATOM 27266 O O . ILE A 1 37 ? 20.116 8.673 9.586 1.00 52.40 37 ILE A O 19
ATOM 27282 N N . SER A 1 38 ? 19.272 9.415 7.636 1.00 11.54 38 SER A N 19
ATOM 27283 C CA . SER A 1 38 ? 19.388 10.824 7.996 1.00 31.10 38 SER A CA 19
ATOM 27284 C C . SER A 1 38 ? 18.849 11.715 6.881 1.00 12.34 38 SER A C 19
ATOM 27285 O O . SER A 1 38 ? 18.551 11.245 5.784 1.00 12.14 38 SER A O 19
ATOM 27293 N N . GLY A 1 39 ? 18.726 13.007 7.172 1.00 2.11 39 GLY A N 19
ATOM 27294 C CA . GLY A 1 39 ? 18.223 13.945 6.186 1.00 62.04 39 GLY A CA 19
ATOM 27295 C C . GLY A 1 39 ? 17.676 15.211 6.815 1.00 32.41 39 GLY A C 19
ATOM 27296 O O . GLY A 1 39 ? 17.641 16.263 6.179 1.00 14.35 39 GLY A O 19
ATOM 27300 N N . GLY A 1 40 ? 17.245 15.108 8.069 1.00 5.00 40 GLY A N 19
ATOM 27301 C CA . GLY A 1 40 ? 16.701 16.260 8.763 1.00 1.40 40 GLY A CA 19
ATOM 27302 C C . GLY A 1 40 ? 16.999 16.236 10.249 1.00 1.31 40 GLY A C 19
ATOM 27303 O O . GLY A 1 40 ? 18.161 16.232 10.656 1.00 12.41 40 GLY A O 19
ATOM 27307 N N . SER A 1 41 ? 15.947 16.222 11.062 1.00 64.12 41 SER A N 19
ATOM 27308 C CA . SER A 1 41 ? 16.102 16.204 12.512 1.00 61.13 41 SER A CA 19
ATOM 27309 C C . SER A 1 41 ? 15.696 14.849 13.085 1.00 44.35 41 SER A C 19
ATOM 27310 O O . SER A 1 41 ? 15.005 14.068 12.432 1.00 45.34 41 SER A O 19
ATOM 27318 N N . GLY A 1 42 ? 16.132 14.578 14.311 1.00 30.22 42 GLY A N 19
ATOM 27319 C CA . GLY A 1 42 ? 15.805 13.318 14.952 1.00 22.35 42 GLY A CA 19
ATOM 27320 C C . GLY A 1 42 ? 14.312 13.129 15.133 1.00 1.12 42 GLY A C 19
ATOM 27321 O O . GLY A 1 42 ? 13.735 13.594 16.117 1.00 64.04 42 GLY A O 19
ATOM 27325 N N . ASP A 1 43 ? 13.684 12.447 14.182 1.00 42.12 43 ASP A N 19
ATOM 27326 C CA . ASP A 1 43 ? 12.248 12.199 14.240 1.00 64.41 43 ASP A CA 19
ATOM 27327 C C . ASP A 1 43 ? 11.918 10.799 13.731 1.00 40.14 43 ASP A C 19
ATOM 27328 O O . ASP A 1 43 ? 11.035 10.127 14.262 1.00 22.24 43 ASP A O 19
ATOM 27337 N N . ALA A 1 44 ? 12.632 10.367 12.696 1.00 4.44 44 ALA A N 19
ATOM 27338 C CA . ALA A 1 44 ? 12.416 9.048 12.116 1.00 52.01 44 ALA A CA 19
ATOM 27339 C C . ALA A 1 44 ? 13.315 8.005 12.772 1.00 52.44 44 ALA A C 19
ATOM 27340 O O . ALA A 1 44 ? 14.539 8.072 12.664 1.00 5.34 44 ALA A O 19
ATOM 27347 N N . ASP A 1 45 ? 12.700 7.044 13.451 1.00 74.43 45 ASP A N 19
ATOM 27348 C CA . ASP A 1 45 ? 13.445 5.986 14.124 1.00 52.12 45 ASP A CA 19
ATOM 27349 C C . ASP A 1 45 ? 13.625 4.780 13.207 1.00 13.02 45 ASP A C 19
ATOM 27350 O O . ASP A 1 45 ? 12.860 4.587 12.261 1.00 64.51 45 ASP A O 19
ATOM 27359 N N . LEU A 1 46 ? 14.640 3.972 13.493 1.00 11.43 46 LEU A N 19
ATOM 27360 C CA . LEU A 1 46 ? 14.921 2.785 12.694 1.00 24.11 46 LEU A CA 19
ATOM 27361 C C . LEU A 1 46 ? 14.959 1.536 13.569 1.00 13.00 46 LEU A C 19
ATOM 27362 O O . LEU A 1 46 ? 15.638 1.505 14.595 1.00 24.42 46 LEU A O 19
ATOM 27378 N N . TYR A 1 47 ? 14.226 0.508 13.155 1.00 13.34 47 TYR A N 19
ATOM 27379 C CA . TYR A 1 47 ? 14.175 -0.743 13.901 1.00 33.45 47 TYR A CA 19
ATOM 27380 C C . TYR A 1 47 ? 14.262 -1.942 12.961 1.00 15.24 47 TYR A C 19
ATOM 27381 O O . TYR A 1 47 ? 13.552 -2.011 11.957 1.00 33.21 47 TYR A O 19
ATOM 27399 N N . LEU A 1 48 ? 15.136 -2.884 13.295 1.00 62.43 48 LEU A N 19
ATOM 27400 C CA . LEU A 1 48 ? 15.317 -4.082 12.482 1.00 62.21 48 LEU A CA 19
ATOM 27401 C C . LEU A 1 48 ? 15.258 -5.339 13.344 1.00 65.21 48 LEU A C 19
ATOM 27402 O O . LEU A 1 48 ? 15.747 -5.354 14.474 1.00 64.02 48 LEU A O 19
ATOM 27418 N N . LYS A 1 49 ? 14.659 -6.394 12.803 1.00 73.15 49 LYS A N 19
ATOM 27419 C CA . LYS A 1 49 ? 14.539 -7.658 13.519 1.00 35.04 49 LYS A CA 19
ATOM 27420 C C . LYS A 1 49 ? 14.680 -8.840 12.566 1.00 72.03 49 LYS A C 19
ATOM 27421 O O . LYS A 1 49 ? 13.873 -9.012 11.652 1.00 23.44 49 LYS A O 19
ATOM 27440 N N . ALA A 1 50 ? 15.709 -9.652 12.785 1.00 12.12 50 ALA A N 19
ATOM 27441 C CA . ALA A 1 50 ? 15.953 -10.819 11.947 1.00 20.44 50 ALA A CA 19
ATOM 27442 C C . ALA A 1 50 ? 14.772 -11.783 11.990 1.00 13.33 50 ALA A C 19
ATOM 27443 O O . ALA A 1 50 ? 14.358 -12.225 13.061 1.00 73.41 50 ALA A O 19
ATOM 27450 N N . GLY A 1 51 ? 14.232 -12.103 10.818 1.00 30.00 51 GLY A N 19
ATOM 27451 C CA . GLY A 1 51 ? 13.103 -13.011 10.745 1.00 75.33 51 GLY A CA 19
ATOM 27452 C C . GLY A 1 51 ? 11.776 -12.282 10.661 1.00 4.13 51 GLY A C 19
ATOM 27453 O O . GLY A 1 51 ? 11.214 -12.124 9.578 1.00 42.13 51 GLY A O 19
ATOM 27457 N N . SER A 1 52 ? 11.274 -11.837 11.809 1.00 61.32 52 SER A N 19
ATOM 27458 C CA . SER A 1 52 ? 10.003 -11.125 11.862 1.00 74.41 52 SER A CA 19
ATOM 27459 C C . SER A 1 52 ? 10.224 -9.616 11.855 1.00 44.00 52 SER A C 19
ATOM 27460 O O . SER A 1 52 ? 11.336 -9.141 11.621 1.00 12.45 52 SER A O 19
ATOM 27468 N N . LYS A 1 53 ? 9.158 -8.867 12.113 1.00 51.52 53 LYS A N 19
ATOM 27469 C CA . LYS A 1 53 ? 9.233 -7.411 12.138 1.00 3.42 53 LYS A CA 19
ATOM 27470 C C . LYS A 1 53 ? 9.365 -6.898 13.569 1.00 44.44 53 LYS A C 19
ATOM 27471 O O . LYS A 1 53 ? 8.666 -7.340 14.480 1.00 74.54 53 LYS A O 19
ATOM 27490 N N . PRO A 1 54 ? 10.283 -5.940 13.773 1.00 74.35 54 PRO A N 19
ATOM 27491 C CA . PRO A 1 54 ? 10.526 -5.345 15.090 1.00 50.02 54 PRO A CA 19
ATOM 27492 C C . PRO A 1 54 ? 9.367 -4.470 15.554 1.00 53.34 54 PRO A C 19
ATOM 27493 O O . PRO A 1 54 ? 8.761 -3.750 14.759 1.00 44.43 54 PRO A O 19
ATOM 27504 N N . THR A 1 55 ? 9.061 -4.536 16.846 1.00 44.41 55 THR A N 19
ATOM 27505 C CA . THR A 1 55 ? 7.974 -3.750 17.415 1.00 1.34 55 THR A CA 19
ATOM 27506 C C . THR A 1 55 ? 8.511 -2.577 18.229 1.00 75.25 55 THR A C 19
ATOM 27507 O O . THR A 1 55 ? 9.722 -2.400 18.358 1.00 44.12 55 THR A O 19
ATOM 27518 N N . THR A 1 56 ? 7.601 -1.778 18.777 1.00 53.43 56 THR A N 19
ATOM 27519 C CA . THR A 1 56 ? 7.983 -0.621 19.577 1.00 34.34 56 THR A CA 19
ATOM 27520 C C . THR A 1 56 ? 8.744 -1.046 20.828 1.00 50.30 56 THR A C 19
ATOM 27521 O O . THR A 1 56 ? 9.386 -0.225 21.484 1.00 73.21 56 THR A O 19
ATOM 27532 N N . SER A 1 57 ? 8.669 -2.332 21.153 1.00 61.43 57 SER A N 19
ATOM 27533 C CA . SER A 1 57 ? 9.349 -2.865 22.327 1.00 23.23 57 SER A CA 19
ATOM 27534 C C . SER A 1 57 ? 10.379 -3.917 21.928 1.00 64.41 57 SER A C 19
ATOM 27535 O O . SER A 1 57 ? 11.365 -4.136 22.632 1.00 10.23 57 SER A O 19
ATOM 27543 N N . SER A 1 58 ? 10.143 -4.567 20.792 1.00 2.53 58 SER A N 19
ATOM 27544 C CA . SER A 1 58 ? 11.048 -5.599 20.300 1.00 55.13 58 SER A CA 19
ATOM 27545 C C . SER A 1 58 ? 11.915 -5.064 19.164 1.00 24.35 58 SER A C 19
ATOM 27546 O O . SER A 1 58 ? 11.407 -4.529 18.179 1.00 21.04 58 SER A O 19
ATOM 27554 N N . TRP A 1 59 ? 13.227 -5.213 19.311 1.00 71.53 59 TRP A N 19
ATOM 27555 C CA . TRP A 1 59 ? 14.167 -4.746 18.298 1.00 13.21 59 TRP A CA 19
ATOM 27556 C C . TRP A 1 59 ? 15.437 -5.590 18.303 1.00 54.31 59 TRP A C 19
ATOM 27557 O O . TRP A 1 59 ? 15.801 -6.173 19.324 1.00 63.12 59 TRP A O 19
ATOM 27578 N N . ASP A 1 60 ? 16.106 -5.650 17.157 1.00 51.00 60 ASP A N 19
ATOM 27579 C CA . ASP A 1 60 ? 17.337 -6.422 17.030 1.00 35.01 60 ASP A CA 19
ATOM 27580 C C . ASP A 1 60 ? 18.514 -5.515 16.685 1.00 73.32 60 ASP A C 19
ATOM 27581 O O . ASP A 1 60 ? 19.605 -5.661 17.237 1.00 11.21 60 ASP A O 19
ATOM 27590 N N . CYS A 1 61 ? 18.285 -4.581 15.768 1.00 23.33 61 CYS A N 19
ATOM 27591 C CA . CYS A 1 61 ? 19.328 -3.652 15.348 1.00 53.33 61 CYS A CA 19
ATOM 27592 C C . CYS A 1 61 ? 18.944 -2.215 15.686 1.00 53.12 61 CYS A C 19
ATOM 27593 O O . CYS A 1 61 ? 17.917 -1.713 15.229 1.00 13.41 61 CYS A O 19
ATOM 27601 N N . ARG A 1 62 ? 19.774 -1.559 16.490 1.00 64.51 62 ARG A N 19
ATOM 27602 C CA . ARG A 1 62 ? 19.520 -0.181 16.892 1.00 63.32 62 ARG A CA 19
ATOM 27603 C C . ARG A 1 62 ? 20.630 0.332 17.805 1.00 51.34 62 ARG A C 19
ATOM 27604 O O . ARG A 1 62 ? 20.976 -0.287 18.811 1.00 12.21 62 ARG A O 19
ATOM 27625 N N . PRO A 1 63 ? 21.202 1.491 17.446 1.00 5.12 63 PRO A N 19
ATOM 27626 C CA . PRO A 1 63 ? 22.281 2.113 18.219 1.00 2.54 63 PRO A CA 19
ATOM 27627 C C . PRO A 1 63 ? 21.796 2.655 19.560 1.00 71.22 63 PRO A C 19
ATOM 27628 O O . PRO A 1 63 ? 22.572 3.224 20.328 1.00 32.21 63 PRO A O 19
ATOM 27639 N N . TYR A 1 64 ? 20.509 2.474 19.835 1.00 60.24 64 TYR A N 19
ATOM 27640 C CA . TYR A 1 64 ? 19.920 2.946 21.082 1.00 1.00 64 TYR A CA 19
ATOM 27641 C C . TYR A 1 64 ? 19.798 4.467 21.085 1.00 34.33 64 TYR A C 19
ATOM 27642 O O . TYR A 1 64 ? 20.403 5.148 21.913 1.00 64.31 64 TYR A O 19
ATOM 27660 N N . ARG A 1 65 ? 19.009 4.992 20.154 1.00 54.12 65 ARG A N 19
ATOM 27661 C CA . ARG A 1 65 ? 18.806 6.432 20.048 1.00 72.03 65 ARG A CA 19
ATOM 27662 C C . ARG A 1 65 ? 17.362 6.752 19.673 1.00 74.51 65 ARG A C 19
ATOM 27663 O O . ARG A 1 65 ? 16.495 5.878 19.700 1.00 73.43 65 ARG A O 19
ATOM 27684 N N . TYR A 1 66 ? 17.111 8.009 19.325 1.00 73.54 66 TYR A N 19
ATOM 27685 C CA . TYR A 1 66 ? 15.771 8.444 18.947 1.00 3.34 66 TYR A CA 19
ATOM 27686 C C . TYR A 1 66 ? 15.819 9.350 17.721 1.00 55.41 66 TYR A C 19
ATOM 27687 O O . TYR A 1 66 ? 16.555 10.335 17.691 1.00 51.45 66 TYR A O 19
ATOM 27705 N N . GLY A 1 67 ? 15.025 9.009 16.710 1.00 62.11 67 GLY A N 19
ATOM 27706 C CA . GLY A 1 67 ? 14.990 9.801 15.494 1.00 21.13 67 GLY A CA 19
ATOM 27707 C C . GLY A 1 67 ? 16.095 9.427 14.527 1.00 61.25 67 GLY A C 19
ATOM 27708 O O . GLY A 1 67 ? 16.800 8.439 14.730 1.00 14.13 67 GLY A O 19
ATOM 27712 N N . ASN A 1 68 ? 16.246 10.217 13.469 1.00 41.41 68 ASN A N 19
ATOM 27713 C CA . ASN A 1 68 ? 17.272 9.962 12.464 1.00 1.52 68 ASN A CA 19
ATOM 27714 C C . ASN A 1 68 ? 18.642 9.797 13.115 1.00 32.14 68 ASN A C 19
ATOM 27715 O O . ASN A 1 68 ? 18.790 9.970 14.324 1.00 24.43 68 ASN A O 19
ATOM 27726 N N . ASN A 1 69 ? 19.640 9.462 12.304 1.00 31.44 69 ASN A N 19
ATOM 27727 C CA . ASN A 1 69 ? 20.998 9.273 12.801 1.00 30.42 69 ASN A CA 19
ATOM 27728 C C . ASN A 1 69 ? 21.062 8.101 13.777 1.00 43.33 69 ASN A C 19
ATOM 27729 O O . ASN A 1 69 ? 22.032 7.953 14.520 1.00 72.23 69 ASN A O 19
ATOM 27740 N N . GLU A 1 70 ? 20.023 7.273 13.767 1.00 31.53 70 GLU A N 19
ATOM 27741 C CA . GLU A 1 70 ? 19.962 6.115 14.652 1.00 60.35 70 GLU A CA 19
ATOM 27742 C C . GLU A 1 70 ? 19.825 4.824 13.849 1.00 21.11 70 GLU A C 19
ATOM 27743 O O . GLU A 1 70 ? 18.723 4.307 13.668 1.00 53.35 70 GLU A O 19
ATOM 27755 N N . SER A 1 71 ? 20.953 4.309 13.371 1.00 63.03 71 SER A N 19
ATOM 27756 C CA . SER A 1 71 ? 20.960 3.081 12.584 1.00 51.32 71 SER A CA 19
ATOM 27757 C C . SER A 1 71 ? 22.047 2.129 13.072 1.00 31.23 71 SER A C 19
ATOM 27758 O O . SER A 1 71 ? 22.891 2.500 13.889 1.00 65.54 71 SER A O 19
ATOM 27766 N N . CYS A 1 72 ? 22.019 0.901 12.567 1.00 32.43 72 CYS A N 19
ATOM 27767 C CA . CYS A 1 72 ? 23.001 -0.107 12.952 1.00 11.00 72 CYS A CA 19
ATOM 27768 C C . CYS A 1 72 ? 23.787 -0.591 11.738 1.00 23.11 72 CYS A C 19
ATOM 27769 O O . CYS A 1 72 ? 23.291 -0.562 10.612 1.00 34.02 72 CYS A O 19
ATOM 27777 N N . SER A 1 73 ? 25.018 -1.034 11.975 1.00 32.40 73 SER A N 19
ATOM 27778 C CA . SER A 1 73 ? 25.876 -1.520 10.900 1.00 14.33 73 SER A CA 19
ATOM 27779 C C . SER A 1 73 ? 26.437 -2.898 11.234 1.00 24.31 73 SER A C 19
ATOM 27780 O O . SER A 1 73 ? 27.292 -3.038 12.109 1.00 44.02 73 SER A O 19
ATOM 27788 N N . VAL A 1 74 ? 25.950 -3.915 10.530 1.00 20.33 74 VAL A N 19
ATOM 27789 C CA . VAL A 1 74 ? 26.403 -5.284 10.750 1.00 40.41 74 VAL A CA 19
ATOM 27790 C C . VAL A 1 74 ? 26.309 -6.106 9.470 1.00 53.24 74 VAL A C 19
ATOM 27791 O O . VAL A 1 74 ? 25.483 -5.827 8.600 1.00 63.00 74 VAL A O 19
ATOM 27804 N N . SER A 1 75 ? 27.160 -7.121 9.361 1.00 74.22 75 SER A N 19
ATOM 27805 C CA . SER A 1 75 ? 27.175 -7.983 8.185 1.00 72.13 75 SER A CA 19
ATOM 27806 C C . SER A 1 75 ? 26.025 -8.984 8.230 1.00 34.52 75 SER A C 19
ATOM 27807 O O . SER A 1 75 ? 26.075 -9.971 8.964 1.00 13.01 75 SER A O 19
ATOM 27815 N N . ALA A 1 76 ? 24.989 -8.722 7.440 1.00 72.42 76 ALA A N 19
ATOM 27816 C CA . ALA A 1 76 ? 23.826 -9.600 7.387 1.00 25.55 76 ALA A CA 19
ATOM 27817 C C . ALA A 1 76 ? 24.075 -10.785 6.460 1.00 54.14 76 ALA A C 19
ATOM 27818 O O . ALA A 1 76 ? 24.581 -10.621 5.350 1.00 5.14 76 ALA A O 19
ATOM 27825 N N . ALA A 1 77 ? 23.715 -11.978 6.922 1.00 53.05 77 ALA A N 19
ATOM 27826 C CA . ALA A 1 77 ? 23.897 -13.190 6.132 1.00 4.41 77 ALA A CA 19
ATOM 27827 C C . ALA A 1 77 ? 22.648 -13.508 5.318 1.00 51.11 77 ALA A C 19
ATOM 27828 O O . ALA A 1 77 ? 21.519 -13.373 5.790 1.00 11.41 77 ALA A O 19
ATOM 27835 N N . PRO A 1 78 ? 22.851 -13.941 4.065 1.00 45.42 78 PRO A N 19
ATOM 27836 C CA . PRO A 1 78 ? 21.753 -14.287 3.159 1.00 55.25 78 PRO A CA 19
ATOM 27837 C C . PRO A 1 78 ? 21.029 -15.559 3.585 1.00 73.53 78 PRO A C 19
ATOM 27838 O O . PRO A 1 78 ? 21.634 -16.626 3.685 1.00 42.34 78 PRO A O 19
ATOM 27849 N N . GLY A 1 79 ? 19.728 -15.440 3.835 1.00 62.03 79 GLY A N 19
ATOM 27850 C CA . GLY A 1 79 ? 18.943 -16.589 4.247 1.00 65.00 79 GLY A CA 19
ATOM 27851 C C . GLY A 1 79 ? 17.847 -16.221 5.227 1.00 52.25 79 GLY A C 19
ATOM 27852 O O . GLY A 1 79 ? 16.888 -16.972 5.409 1.00 21.10 79 GLY A O 19
ATOM 27856 N N . THR A 1 80 ? 17.987 -15.061 5.861 1.00 21.12 80 THR A N 19
ATOM 27857 C CA . THR A 1 80 ? 17.002 -14.596 6.830 1.00 43.24 80 THR A CA 19
ATOM 27858 C C . THR A 1 80 ? 16.341 -13.304 6.364 1.00 73.04 80 THR A C 19
ATOM 27859 O O . THR A 1 80 ? 17.014 -12.374 5.918 1.00 23.21 80 THR A O 19
ATOM 27870 N N . THR A 1 81 ? 15.016 -13.251 6.469 1.00 25.04 81 THR A N 19
ATOM 27871 C CA . THR A 1 81 ? 14.263 -12.073 6.058 1.00 4.13 81 THR A CA 19
ATOM 27872 C C . THR A 1 81 ? 14.432 -10.936 7.059 1.00 10.33 81 THR A C 19
ATOM 27873 O O . THR A 1 81 ? 14.288 -11.132 8.266 1.00 3.23 81 THR A O 19
ATOM 27884 N N . TYR A 1 82 ? 14.737 -9.747 6.551 1.00 14.11 82 TYR A N 19
ATOM 27885 C CA . TYR A 1 82 ? 14.926 -8.578 7.402 1.00 44.03 82 TYR A CA 19
ATOM 27886 C C . TYR A 1 82 ? 13.760 -7.605 7.258 1.00 44.40 82 TYR A C 19
ATOM 27887 O O . TYR A 1 82 ? 13.277 -7.355 6.153 1.00 3.21 82 TYR A O 19
ATOM 27905 N N . HIS A 1 83 ? 13.313 -7.057 8.384 1.00 61.04 83 HIS A N 19
ATOM 27906 C CA . HIS A 1 83 ? 12.204 -6.109 8.385 1.00 63.42 83 HIS A CA 19
ATOM 27907 C C . HIS A 1 83 ? 12.653 -4.748 8.907 1.00 25.25 83 HIS A C 19
ATOM 27908 O O . HIS A 1 83 ? 13.665 -4.641 9.602 1.00 74.14 83 HIS A O 19
ATOM 27922 N N . VAL A 1 84 ? 11.896 -3.710 8.569 1.00 54.03 84 VAL A N 19
ATOM 27923 C CA . VAL A 1 84 ? 12.215 -2.356 9.004 1.00 45.31 84 VAL A CA 19
ATOM 27924 C C . VAL A 1 84 ? 10.962 -1.611 9.450 1.00 70.41 84 VAL A C 19
ATOM 27925 O O . VAL A 1 84 ? 9.918 -1.691 8.803 1.00 12.34 84 VAL A O 19
ATOM 27938 N N . MET A 1 85 ? 11.073 -0.888 10.559 1.00 3.30 85 MET A N 19
ATOM 27939 C CA . MET A 1 85 ? 9.949 -0.127 11.091 1.00 75.11 85 MET A CA 19
ATOM 27940 C C . MET A 1 85 ? 10.357 1.312 11.388 1.00 43.23 85 MET A C 19
ATOM 27941 O O . MET A 1 85 ? 11.283 1.557 12.161 1.00 25.14 85 MET A O 19
ATOM 27955 N N . ILE A 1 86 ? 9.662 2.260 10.768 1.00 31.21 86 ILE A N 19
ATOM 27956 C CA . ILE A 1 86 ? 9.953 3.674 10.967 1.00 10.13 86 ILE A CA 19
ATOM 27957 C C . ILE A 1 86 ? 8.915 4.327 11.874 1.00 21.42 86 ILE A C 19
ATOM 27958 O O . ILE A 1 86 ? 7.749 4.462 11.504 1.00 14.44 86 ILE A O 19
ATOM 27974 N N . LYS A 1 87 ? 9.347 4.731 13.064 1.00 65.13 87 LYS A N 19
ATOM 27975 C CA . LYS A 1 87 ? 8.458 5.373 14.024 1.00 33.21 87 LYS A CA 19
ATOM 27976 C C . LYS A 1 87 ? 8.702 6.878 14.071 1.00 70.25 87 LYS A C 19
ATOM 27977 O O . LYS A 1 87 ? 9.823 7.328 14.302 1.00 65.55 87 LYS A O 19
ATOM 27996 N N . GLY A 1 88 ? 7.643 7.652 13.851 1.00 64.23 88 GLY A N 19
ATOM 27997 C CA . GLY A 1 88 ? 7.764 9.098 13.873 1.00 22.23 88 GLY A CA 19
ATOM 27998 C C . GLY A 1 88 ? 7.534 9.677 15.255 1.00 51.31 88 GLY A C 19
ATOM 27999 O O . GLY A 1 88 ? 6.980 9.012 16.130 1.00 23.25 88 GLY A O 19
ATOM 28003 N N . TYR A 1 89 ? 7.961 10.920 15.452 1.00 33.41 89 TYR A N 19
ATOM 28004 C CA . TYR A 1 89 ? 7.802 11.587 16.739 1.00 53.24 89 TYR A CA 19
ATOM 28005 C C . TYR A 1 89 ? 6.537 12.440 16.757 1.00 11.22 89 TYR A C 19
ATOM 28006 O O . TYR A 1 89 ? 5.878 12.571 17.789 1.00 41.33 89 TYR A O 19
ATOM 28024 N N . SER A 1 90 ? 6.204 13.018 15.607 1.00 32.14 90 SER A N 19
ATOM 28025 C CA . SER A 1 90 ? 5.020 13.861 15.491 1.00 50.35 90 SER A CA 19
ATOM 28026 C C . SER A 1 90 ? 4.701 14.150 14.027 1.00 72.33 90 SER A C 19
ATOM 28027 O O . SER A 1 90 ? 3.641 13.775 13.526 1.00 44.22 90 SER A O 19
ATOM 28035 N N . ASN A 1 91 ? 5.626 14.818 13.346 1.00 2.55 91 ASN A N 19
ATOM 28036 C CA . ASN A 1 91 ? 5.444 15.158 11.940 1.00 44.40 91 ASN A CA 19
ATOM 28037 C C . ASN A 1 91 ? 6.726 15.740 11.351 1.00 60.44 91 ASN A C 19
ATOM 28038 O O . ASN A 1 91 ? 6.915 16.956 11.327 1.00 52.13 91 ASN A O 19
ATOM 28049 N N . TYR A 1 92 ? 7.603 14.862 10.876 1.00 41.21 92 TYR A N 19
ATOM 28050 C CA . TYR A 1 92 ? 8.868 15.287 10.288 1.00 12.51 92 TYR A CA 19
ATOM 28051 C C . TYR A 1 92 ? 9.250 14.394 9.112 1.00 30.43 92 TYR A C 19
ATOM 28052 O O . TYR A 1 92 ? 9.422 13.185 9.267 1.00 21.43 92 TYR A O 19
ATOM 28070 N N . SER A 1 93 ? 9.382 14.998 7.936 1.00 55.30 93 SER A N 19
ATOM 28071 C CA . SER A 1 93 ? 9.740 14.258 6.732 1.00 43.22 93 SER A CA 19
ATOM 28072 C C . SER A 1 93 ? 11.007 14.829 6.101 1.00 72.43 93 SER A C 19
ATOM 28073 O O . SER A 1 93 ? 11.319 16.007 6.265 1.00 41.12 93 SER A O 19
ATOM 28081 N N . GLY A 1 94 ? 11.733 13.982 5.377 1.00 21.23 94 GLY A N 19
ATOM 28082 C CA . GLY A 1 94 ? 12.958 14.418 4.732 1.00 15.41 94 GLY A CA 19
ATOM 28083 C C . GLY A 1 94 ? 14.156 13.584 5.138 1.00 3.44 94 GLY A C 19
ATOM 28084 O O . GLY A 1 94 ? 15.293 14.055 5.094 1.00 60.24 94 GLY A O 19
ATOM 28088 N N . VAL A 1 95 ? 13.903 12.342 5.538 1.00 50.20 95 VAL A N 19
ATOM 28089 C CA . VAL A 1 95 ? 14.970 11.441 5.955 1.00 63.42 95 VAL A CA 19
ATOM 28090 C C . VAL A 1 95 ? 15.141 10.295 4.963 1.00 10.41 95 VAL A C 19
ATOM 28091 O O . VAL A 1 95 ? 14.174 9.836 4.354 1.00 12.33 95 VAL A O 19
ATOM 28104 N N . THR A 1 96 ? 16.379 9.836 4.805 1.00 54.44 96 THR A N 19
ATOM 28105 C CA . THR A 1 96 ? 16.677 8.745 3.886 1.00 23.12 96 THR A CA 19
ATOM 28106 C C . THR A 1 96 ? 16.849 7.428 4.635 1.00 51.14 96 THR A C 19
ATOM 28107 O O . THR A 1 96 ? 17.774 7.271 5.432 1.00 3.53 96 THR A O 19
ATOM 28118 N N . LEU A 1 97 ? 15.953 6.483 4.372 1.00 11.05 97 LEU A N 19
ATOM 28119 C CA . LEU A 1 97 ? 16.006 5.177 5.021 1.00 12.53 97 LEU A CA 19
ATOM 28120 C C . LEU A 1 97 ? 16.616 4.132 4.093 1.00 3.40 97 LEU A C 19
ATOM 28121 O O . LEU A 1 97 ? 16.221 4.009 2.934 1.00 51.14 97 LEU A O 19
ATOM 28137 N N . LYS A 1 98 ? 17.581 3.380 4.611 1.00 21.11 98 LYS A N 19
ATOM 28138 C CA . LYS A 1 98 ? 18.245 2.342 3.831 1.00 11.11 98 LYS A CA 19
ATOM 28139 C C . LYS A 1 98 ? 18.577 1.135 4.703 1.00 42.24 98 LYS A C 19
ATOM 28140 O O . LYS A 1 98 ? 18.568 1.222 5.931 1.00 13.33 98 LYS A O 19
ATOM 28159 N N . LEU A 1 99 ? 18.872 0.011 4.060 1.00 20.41 99 LEU A N 19
ATOM 28160 C CA . LEU A 1 99 ? 19.209 -1.214 4.777 1.00 63.40 99 LEU A CA 19
ATOM 28161 C C . LEU A 1 99 ? 20.716 -1.322 4.992 1.00 35.05 99 LEU A C 19
ATOM 28162 O O . LEU A 1 99 ? 21.504 -0.935 4.131 1.00 40.43 99 LEU A O 19
ATOM 28178 N N . GLN A 1 100 ? 21.107 -1.852 6.147 1.00 75.32 100 GLN A N 19
ATOM 28179 C CA . GLN A 1 100 ? 22.518 -2.012 6.474 1.00 24.20 100 GLN A CA 19
ATOM 28180 C C . GLN A 1 100 ? 23.007 -3.410 6.110 1.00 74.50 100 GLN A C 19
ATOM 28181 O O . GLN A 1 100 ? 22.576 -4.402 6.699 1.00 22.22 100 GLN A O 19
ATOM 28195 N N . TYR A 1 101 ? 23.907 -3.482 5.136 1.00 72.22 101 TYR A N 19
ATOM 28196 C CA . TYR A 1 101 ? 24.452 -4.759 4.691 1.00 34.51 101 TYR A CA 19
ATOM 28197 C C . TYR A 1 101 ? 25.972 -4.777 4.817 1.00 50.45 101 TYR A C 19
ATOM 28198 O O . TYR A 1 101 ? 26.676 -5.179 3.892 1.00 21.11 101 TYR A O 19
ATOM 28216 N N . GLY A 1 1 ? 2.438 0.895 0.977 1.00 32.51 1 GLY A N 20
ATOM 28217 C CA . GLY A 1 1 ? 2.337 0.518 -0.421 1.00 4.40 1 GLY A CA 20
ATOM 28218 C C . GLY A 1 1 ? 3.146 -0.722 -0.747 1.00 50.43 1 GLY A C 20
ATOM 28219 O O . GLY A 1 1 ? 2.587 -1.764 -1.085 1.00 32.13 1 GLY A O 20
ATOM 28223 N N . ASN A 1 2 ? 4.466 -0.608 -0.648 1.00 65.11 2 ASN A N 20
ATOM 28224 C CA . ASN A 1 2 ? 5.354 -1.729 -0.938 1.00 12.33 2 ASN A CA 20
ATOM 28225 C C . ASN A 1 2 ? 6.438 -1.854 0.128 1.00 0.44 2 ASN A C 20
ATOM 28226 O O . ASN A 1 2 ? 6.458 -1.099 1.101 1.00 50.55 2 ASN A O 20
ATOM 28237 N N . VAL A 1 3 ? 7.339 -2.812 -0.061 1.00 62.23 3 VAL A N 20
ATOM 28238 C CA . VAL A 1 3 ? 8.428 -3.036 0.882 1.00 10.54 3 VAL A CA 20
ATOM 28239 C C . VAL A 1 3 ? 9.784 -2.864 0.207 1.00 21.54 3 VAL A C 20
ATOM 28240 O O . VAL A 1 3 ? 10.194 -3.693 -0.607 1.00 31.35 3 VAL A O 20
ATOM 28253 N N . LEU A 1 4 ? 10.477 -1.785 0.551 1.00 44.55 4 LEU A N 20
ATOM 28254 C CA . LEU A 1 4 ? 11.790 -1.504 -0.022 1.00 14.11 4 LEU A CA 20
ATOM 28255 C C . LEU A 1 4 ? 12.790 -1.129 1.067 1.00 32.20 4 LEU A C 20
ATOM 28256 O O . LEU A 1 4 ? 12.417 -0.587 2.108 1.00 63.50 4 LEU A O 20
ATOM 28272 N N . LYS A 1 5 ? 14.063 -1.419 0.819 1.00 34.32 5 LYS A N 20
ATOM 28273 C CA . LYS A 1 5 ? 15.119 -1.110 1.776 1.00 74.21 5 LYS A CA 20
ATOM 28274 C C . LYS A 1 5 ? 16.491 -1.185 1.114 1.00 10.54 5 LYS A C 20
ATOM 28275 O O . LYS A 1 5 ? 17.365 -0.361 1.382 1.00 54.20 5 LYS A O 20
ATOM 28294 N N . ASN A 1 6 ? 16.673 -2.176 0.248 1.00 34.44 6 ASN A N 20
ATOM 28295 C CA . ASN A 1 6 ? 17.939 -2.357 -0.452 1.00 72.12 6 ASN A CA 20
ATOM 28296 C C . ASN A 1 6 ? 17.832 -1.887 -1.900 1.00 35.13 6 ASN A C 20
ATOM 28297 O O . ASN A 1 6 ? 16.744 -1.857 -2.474 1.00 0.21 6 ASN A O 20
ATOM 28308 N N . ASN A 1 7 ? 18.968 -1.522 -2.483 1.00 64.04 7 ASN A N 20
ATOM 28309 C CA . ASN A 1 7 ? 19.003 -1.054 -3.864 1.00 54.41 7 ASN A CA 20
ATOM 28310 C C . ASN A 1 7 ? 18.753 0.450 -3.935 1.00 24.13 7 ASN A C 20
ATOM 28311 O O . ASN A 1 7 ? 19.644 1.223 -4.290 1.00 21.24 7 ASN A O 20
ATOM 28322 N N . THR A 1 8 ? 17.535 0.859 -3.594 1.00 2.13 8 THR A N 20
ATOM 28323 C CA . THR A 1 8 ? 17.168 2.269 -3.619 1.00 13.23 8 THR A CA 20
ATOM 28324 C C . THR A 1 8 ? 16.562 2.703 -2.289 1.00 5.34 8 THR A C 20
ATOM 28325 O O . THR A 1 8 ? 15.535 2.186 -1.848 1.00 44.43 8 THR A O 20
ATOM 28336 N N . PRO A 1 9 ? 17.211 3.676 -1.632 1.00 4.13 9 PRO A N 20
ATOM 28337 C CA . PRO A 1 9 ? 16.754 4.202 -0.342 1.00 54.12 9 PRO A CA 20
ATOM 28338 C C . PRO A 1 9 ? 15.468 5.011 -0.470 1.00 13.51 9 PRO A C 20
ATOM 28339 O O . PRO A 1 9 ? 15.188 5.590 -1.520 1.00 1.11 9 PRO A O 20
ATOM 28350 N N . VAL A 1 10 ? 14.688 5.049 0.606 1.00 31.40 10 VAL A N 20
ATOM 28351 C CA . VAL A 1 10 ? 13.432 5.789 0.615 1.00 72.23 10 VAL A CA 20
ATOM 28352 C C . VAL A 1 10 ? 13.677 7.285 0.771 1.00 11.41 10 VAL A C 20
ATOM 28353 O O . VAL A 1 10 ? 14.178 7.739 1.800 1.00 61.50 10 VAL A O 20
ATOM 28366 N N . SER A 1 11 ? 13.319 8.049 -0.257 1.00 25.42 11 SER A N 20
ATOM 28367 C CA . SER A 1 11 ? 13.504 9.495 -0.235 1.00 55.02 11 SER A CA 20
ATOM 28368 C C . SER A 1 11 ? 12.368 10.176 0.523 1.00 72.14 11 SER A C 20
ATOM 28369 O O . SER A 1 11 ? 11.212 9.767 0.429 1.00 75.25 11 SER A O 20
ATOM 28377 N N . ASN A 1 12 ? 12.708 11.218 1.274 1.00 13.11 12 ASN A N 20
ATOM 28378 C CA . ASN A 1 12 ? 11.718 11.957 2.049 1.00 35.34 12 ASN A CA 20
ATOM 28379 C C . ASN A 1 12 ? 10.851 11.007 2.871 1.00 24.13 12 ASN A C 20
ATOM 28380 O O . ASN A 1 12 ? 9.728 10.681 2.484 1.00 1.55 12 ASN A O 20
ATOM 28391 N N . LEU A 1 13 ? 11.381 10.566 4.007 1.00 34.11 13 LEU A N 20
ATOM 28392 C CA . LEU A 1 13 ? 10.656 9.654 4.885 1.00 21.43 13 LEU A CA 20
ATOM 28393 C C . LEU A 1 13 ? 9.486 10.362 5.561 1.00 43.03 13 LEU A C 20
ATOM 28394 O O . LEU A 1 13 ? 9.117 11.474 5.182 1.00 55.01 13 LEU A O 20
ATOM 28410 N N . THR A 1 14 ? 8.908 9.712 6.566 1.00 75.45 14 THR A N 20
ATOM 28411 C CA . THR A 1 14 ? 7.781 10.279 7.295 1.00 55.01 14 THR A CA 20
ATOM 28412 C C . THR A 1 14 ? 7.823 9.883 8.766 1.00 13.24 14 THR A C 20
ATOM 28413 O O . THR A 1 14 ? 8.134 8.742 9.104 1.00 75.34 14 THR A O 20
ATOM 28424 N N . GLY A 1 15 ? 7.507 10.835 9.640 1.00 72.31 15 GLY A N 20
ATOM 28425 C CA . GLY A 1 15 ? 7.514 10.565 11.066 1.00 63.22 15 GLY A CA 20
ATOM 28426 C C . GLY A 1 15 ? 6.401 11.287 11.798 1.00 30.14 15 GLY A C 20
ATOM 28427 O O . GLY A 1 15 ? 6.658 12.116 12.670 1.00 43.22 15 GLY A O 20
ATOM 28431 N N . ASN A 1 16 ? 5.160 10.972 11.443 1.00 55.30 16 ASN A N 20
ATOM 28432 C CA . ASN A 1 16 ? 4.002 11.599 12.072 1.00 44.14 16 ASN A CA 20
ATOM 28433 C C . ASN A 1 16 ? 3.759 11.020 13.462 1.00 14.40 16 ASN A C 20
ATOM 28434 O O . ASN A 1 16 ? 4.066 9.858 13.726 1.00 62.33 16 ASN A O 20
ATOM 28445 N N . LYS A 1 17 ? 3.203 11.839 14.349 1.00 43.43 17 LYS A N 20
ATOM 28446 C CA . LYS A 1 17 ? 2.915 11.410 15.712 1.00 5.21 17 LYS A CA 20
ATOM 28447 C C . LYS A 1 17 ? 2.135 10.099 15.717 1.00 43.53 17 LYS A C 20
ATOM 28448 O O . LYS A 1 17 ? 2.332 9.252 16.586 1.00 21.23 17 LYS A O 20
ATOM 28467 N N . GLY A 1 18 ? 1.250 9.940 14.738 1.00 74.51 18 GLY A N 20
ATOM 28468 C CA . GLY A 1 18 ? 0.455 8.729 14.648 1.00 74.25 18 GLY A CA 20
ATOM 28469 C C . GLY A 1 18 ? 0.854 7.859 13.472 1.00 42.30 18 GLY A C 20
ATOM 28470 O O . GLY A 1 18 ? 1.307 6.729 13.653 1.00 41.12 18 GLY A O 20
ATOM 28474 N N . SER A 1 19 ? 0.685 8.386 12.263 1.00 12.35 19 SER A N 20
ATOM 28475 C CA . SER A 1 19 ? 1.026 7.648 11.053 1.00 11.20 19 SER A CA 20
ATOM 28476 C C . SER A 1 19 ? 2.450 7.106 11.131 1.00 73.52 19 SER A C 20
ATOM 28477 O O . SER A 1 19 ? 3.357 7.781 11.616 1.00 54.12 19 SER A O 20
ATOM 28485 N N . GLU A 1 20 ? 2.637 5.881 10.649 1.00 33.30 20 GLU A N 20
ATOM 28486 C CA . GLU A 1 20 ? 3.950 5.247 10.665 1.00 73.43 20 GLU A CA 20
ATOM 28487 C C . GLU A 1 20 ? 4.246 4.576 9.326 1.00 20.04 20 GLU A C 20
ATOM 28488 O O . GLU A 1 20 ? 3.377 4.484 8.459 1.00 31.14 20 GLU A O 20
ATOM 28500 N N . VAL A 1 21 ? 5.480 4.109 9.165 1.00 3.44 21 VAL A N 20
ATOM 28501 C CA . VAL A 1 21 ? 5.893 3.447 7.934 1.00 75.22 21 VAL A CA 20
ATOM 28502 C C . VAL A 1 21 ? 6.808 2.263 8.226 1.00 13.14 21 VAL A C 20
ATOM 28503 O O . VAL A 1 21 ? 7.714 2.355 9.055 1.00 50.13 21 VAL A O 20
ATOM 28516 N N . PHE A 1 22 ? 6.565 1.151 7.541 1.00 41.04 22 PHE A N 20
ATOM 28517 C CA . PHE A 1 22 ? 7.367 -0.052 7.727 1.00 63.41 22 PHE A CA 20
ATOM 28518 C C . PHE A 1 22 ? 7.702 -0.696 6.385 1.00 42.05 22 PHE A C 20
ATOM 28519 O O . PHE A 1 22 ? 6.875 -0.724 5.473 1.00 34.14 22 PHE A O 20
ATOM 28536 N N . TYR A 1 23 ? 8.921 -1.211 6.270 1.00 22.23 23 TYR A N 20
ATOM 28537 C CA . TYR A 1 23 ? 9.368 -1.852 5.039 1.00 11.10 23 TYR A CA 20
ATOM 28538 C C . TYR A 1 23 ? 9.991 -3.214 5.329 1.00 73.23 23 TYR A C 20
ATOM 28539 O O . TYR A 1 23 ? 10.319 -3.530 6.473 1.00 60.32 23 TYR A O 20
ATOM 28557 N N . THR A 1 24 ? 10.152 -4.019 4.282 1.00 15.45 24 THR A N 20
ATOM 28558 C CA . THR A 1 24 ? 10.734 -5.347 4.422 1.00 21.13 24 THR A CA 20
ATOM 28559 C C . THR A 1 24 ? 11.650 -5.672 3.248 1.00 74.53 24 THR A C 20
ATOM 28560 O O . THR A 1 24 ? 11.332 -5.369 2.097 1.00 31.25 24 THR A O 20
ATOM 28571 N N . PHE A 1 25 ? 12.787 -6.292 3.544 1.00 22.10 25 PHE A N 20
ATOM 28572 C CA . PHE A 1 25 ? 13.750 -6.659 2.512 1.00 54.44 25 PHE A CA 20
ATOM 28573 C C . PHE A 1 25 ? 14.681 -7.762 3.004 1.00 62.44 25 PHE A C 20
ATOM 28574 O O . PHE A 1 25 ? 14.822 -7.982 4.207 1.00 34.52 25 PHE A O 20
ATOM 28591 N N . THR A 1 26 ? 15.316 -8.455 2.063 1.00 24.45 26 THR A N 20
ATOM 28592 C CA . THR A 1 26 ? 16.233 -9.537 2.400 1.00 61.45 26 THR A CA 20
ATOM 28593 C C . THR A 1 26 ? 17.591 -9.333 1.738 1.00 3.34 26 THR A C 20
ATOM 28594 O O . THR A 1 26 ? 17.760 -8.441 0.907 1.00 41.13 26 THR A O 20
ATOM 28605 N N . VAL A 1 27 ? 18.558 -10.165 2.113 1.00 40.32 27 VAL A N 20
ATOM 28606 C CA . VAL A 1 27 ? 19.902 -10.076 1.554 1.00 11.14 27 VAL A CA 20
ATOM 28607 C C . VAL A 1 27 ? 20.183 -11.239 0.610 1.00 75.22 27 VAL A C 20
ATOM 28608 O O . VAL A 1 27 ? 19.772 -12.372 0.864 1.00 54.51 27 VAL A O 20
ATOM 28621 N N . ASP A 1 28 ? 20.885 -10.952 -0.480 1.00 62.34 28 ASP A N 20
ATOM 28622 C CA . ASP A 1 28 ? 21.223 -11.975 -1.464 1.00 32.25 28 ASP A CA 20
ATOM 28623 C C . ASP A 1 28 ? 22.582 -12.596 -1.157 1.00 44.52 28 ASP A C 20
ATOM 28624 O O . ASP A 1 28 ? 22.756 -13.811 -1.248 1.00 34.03 28 ASP A O 20
ATOM 28633 N N . ARG A 1 29 ? 23.544 -11.752 -0.796 1.00 31.34 29 ARG A N 20
ATOM 28634 C CA . ARG A 1 29 ? 24.889 -12.218 -0.478 1.00 53.43 29 ARG A CA 20
ATOM 28635 C C . ARG A 1 29 ? 25.381 -11.606 0.830 1.00 31.32 29 ARG A C 20
ATOM 28636 O O . ARG A 1 29 ? 25.020 -10.482 1.176 1.00 63.03 29 ARG A O 20
ATOM 28657 N N . ASN A 1 30 ? 26.206 -12.356 1.554 1.00 44.42 30 ASN A N 20
ATOM 28658 C CA . ASN A 1 30 ? 26.747 -11.888 2.825 1.00 43.11 30 ASN A CA 20
ATOM 28659 C C . ASN A 1 30 ? 27.805 -10.811 2.603 1.00 61.22 30 ASN A C 20
ATOM 28660 O O . ASN A 1 30 ? 28.867 -11.077 2.041 1.00 4.22 30 ASN A O 20
ATOM 28671 N N . ALA A 1 31 ? 27.506 -9.595 3.048 1.00 24.21 31 ALA A N 20
ATOM 28672 C CA . ALA A 1 31 ? 28.432 -8.479 2.901 1.00 40.13 31 ALA A CA 20
ATOM 28673 C C . ALA A 1 31 ? 28.364 -7.546 4.105 1.00 32.32 31 ALA A C 20
ATOM 28674 O O . ALA A 1 31 ? 27.286 -7.283 4.640 1.00 23.23 31 ALA A O 20
ATOM 28681 N N . THR A 1 32 ? 29.522 -7.049 4.529 1.00 54.40 32 THR A N 20
ATOM 28682 C CA . THR A 1 32 ? 29.593 -6.147 5.672 1.00 44.13 32 THR A CA 20
ATOM 28683 C C . THR A 1 32 ? 29.682 -4.694 5.220 1.00 10.54 32 THR A C 20
ATOM 28684 O O . THR A 1 32 ? 30.718 -4.249 4.727 1.00 21.02 32 THR A O 20
ATOM 28695 N N . ALA A 1 33 ? 28.589 -3.957 5.393 1.00 20.42 33 ALA A N 20
ATOM 28696 C CA . ALA A 1 33 ? 28.545 -2.553 5.006 1.00 11.11 33 ALA A CA 20
ATOM 28697 C C . ALA A 1 33 ? 27.882 -1.706 6.087 1.00 2.03 33 ALA A C 20
ATOM 28698 O O . ALA A 1 33 ? 26.989 -2.172 6.795 1.00 70.03 33 ALA A O 20
ATOM 28705 N N . VAL A 1 34 ? 28.326 -0.459 6.211 1.00 60.03 34 VAL A N 20
ATOM 28706 C CA . VAL A 1 34 ? 27.776 0.453 7.206 1.00 54.41 34 VAL A CA 20
ATOM 28707 C C . VAL A 1 34 ? 26.893 1.511 6.553 1.00 34.10 34 VAL A C 20
ATOM 28708 O O . VAL A 1 34 ? 27.379 2.384 5.834 1.00 70.42 34 VAL A O 20
ATOM 28721 N N . VAL A 1 35 ? 25.591 1.427 6.809 1.00 52.30 35 VAL A N 20
ATOM 28722 C CA . VAL A 1 35 ? 24.639 2.378 6.248 1.00 53.24 35 VAL A CA 20
ATOM 28723 C C . VAL A 1 35 ? 23.763 2.987 7.337 1.00 2.20 35 VAL A C 20
ATOM 28724 O O . VAL A 1 35 ? 23.333 2.296 8.261 1.00 44.52 35 VAL A O 20
ATOM 28737 N N . SER A 1 36 ? 23.502 4.285 7.222 1.00 40.41 36 SER A N 20
ATOM 28738 C CA . SER A 1 36 ? 22.680 4.989 8.199 1.00 12.31 36 SER A CA 20
ATOM 28739 C C . SER A 1 36 ? 21.659 5.885 7.505 1.00 53.51 36 SER A C 20
ATOM 28740 O O . SER A 1 36 ? 21.758 6.144 6.305 1.00 74.30 36 SER A O 20
ATOM 28748 N N . ILE A 1 37 ? 20.678 6.356 8.268 1.00 5.34 37 ILE A N 20
ATOM 28749 C CA . ILE A 1 37 ? 19.640 7.224 7.728 1.00 54.30 37 ILE A CA 20
ATOM 28750 C C . ILE A 1 37 ? 19.766 8.641 8.278 1.00 33.12 37 ILE A C 20
ATOM 28751 O O . ILE A 1 37 ? 20.093 8.836 9.449 1.00 54.43 37 ILE A O 20
ATOM 28767 N N . SER A 1 38 ? 19.502 9.626 7.426 1.00 3.41 38 SER A N 20
ATOM 28768 C CA . SER A 1 38 ? 19.588 11.026 7.826 1.00 10.10 38 SER A CA 20
ATOM 28769 C C . SER A 1 38 ? 19.264 11.947 6.653 1.00 24.04 38 SER A C 20
ATOM 28770 O O . SER A 1 38 ? 19.342 11.544 5.494 1.00 43.45 38 SER A O 20
ATOM 28778 N N . GLY A 1 39 ? 18.900 13.187 6.966 1.00 45.23 39 GLY A N 20
ATOM 28779 C CA . GLY A 1 39 ? 18.570 14.147 5.928 1.00 21.24 39 GLY A CA 20
ATOM 28780 C C . GLY A 1 39 ? 18.236 15.515 6.489 1.00 31.22 39 GLY A C 20
ATOM 28781 O O . GLY A 1 39 ? 18.498 16.535 5.853 1.00 34.14 39 GLY A O 20
ATOM 28785 N N . GLY A 1 40 ? 17.654 15.537 7.684 1.00 33.25 40 GLY A N 20
ATOM 28786 C CA . GLY A 1 40 ? 17.291 16.795 8.310 1.00 50.12 40 GLY A CA 20
ATOM 28787 C C . GLY A 1 40 ? 17.430 16.754 9.819 1.00 71.03 40 GLY A C 20
ATOM 28788 O O . GLY A 1 40 ? 18.441 17.191 10.368 1.00 51.50 40 GLY A O 20
ATOM 28792 N N . SER A 1 41 ? 16.411 16.228 10.491 1.00 11.31 41 SER A N 20
ATOM 28793 C CA . SER A 1 41 ? 16.421 16.137 11.946 1.00 23.24 41 SER A CA 20
ATOM 28794 C C . SER A 1 41 ? 16.070 14.725 12.405 1.00 73.35 41 SER A C 20
ATOM 28795 O O . SER A 1 41 ? 15.488 13.943 11.653 1.00 24.13 41 SER A O 20
ATOM 28803 N N . GLY A 1 42 ? 16.428 14.405 13.645 1.00 53.04 42 GLY A N 20
ATOM 28804 C CA . GLY A 1 42 ? 16.143 13.088 14.183 1.00 74.22 42 GLY A CA 20
ATOM 28805 C C . GLY A 1 42 ? 14.699 12.941 14.621 1.00 21.43 42 GLY A C 20
ATOM 28806 O O . GLY A 1 42 ? 14.351 13.268 15.756 1.00 44.31 42 GLY A O 20
ATOM 28810 N N . ASP A 1 43 ? 13.856 12.448 13.720 1.00 2.04 43 ASP A N 20
ATOM 28811 C CA . ASP A 1 43 ? 12.442 12.259 14.020 1.00 74.31 43 ASP A CA 20
ATOM 28812 C C . ASP A 1 43 ? 12.006 10.831 13.704 1.00 14.40 43 ASP A C 20
ATOM 28813 O O . ASP A 1 43 ? 11.162 10.262 14.396 1.00 41.10 43 ASP A O 20
ATOM 28822 N N . ALA A 1 44 ? 12.586 10.260 12.654 1.00 74.42 44 ALA A N 20
ATOM 28823 C CA . ALA A 1 44 ? 12.258 8.899 12.247 1.00 74.12 44 ALA A CA 20
ATOM 28824 C C . ALA A 1 44 ? 13.206 7.891 12.887 1.00 33.23 44 ALA A C 20
ATOM 28825 O O . ALA A 1 44 ? 14.402 7.876 12.595 1.00 14.40 44 ALA A O 20
ATOM 28832 N N . ASP A 1 45 ? 12.665 7.050 13.762 1.00 53.01 45 ASP A N 20
ATOM 28833 C CA . ASP A 1 45 ? 13.463 6.038 14.444 1.00 72.22 45 ASP A CA 20
ATOM 28834 C C . ASP A 1 45 ? 13.794 4.883 13.504 1.00 60.21 45 ASP A C 20
ATOM 28835 O O . ASP A 1 45 ? 13.204 4.753 12.431 1.00 75.23 45 ASP A O 20
ATOM 28844 N N . LEU A 1 46 ? 14.742 4.047 13.913 1.00 1.20 46 LEU A N 20
ATOM 28845 C CA . LEU A 1 46 ? 15.153 2.903 13.107 1.00 24.21 46 LEU A CA 20
ATOM 28846 C C . LEU A 1 46 ? 15.015 1.604 13.895 1.00 41.10 46 LEU A C 20
ATOM 28847 O O . LEU A 1 46 ? 15.225 1.577 15.108 1.00 64.52 46 LEU A O 20
ATOM 28863 N N . TYR A 1 47 ? 14.663 0.530 13.198 1.00 75.04 47 TYR A N 20
ATOM 28864 C CA . TYR A 1 47 ? 14.496 -0.772 13.832 1.00 62.32 47 TYR A CA 20
ATOM 28865 C C . TYR A 1 47 ? 14.755 -1.900 12.837 1.00 54.31 47 TYR A C 20
ATOM 28866 O O . TYR A 1 47 ? 14.502 -1.757 11.640 1.00 63.54 47 TYR A O 20
ATOM 28884 N N . LEU A 1 48 ? 15.259 -3.021 13.341 1.00 12.41 48 LEU A N 20
ATOM 28885 C CA . LEU A 1 48 ? 15.552 -4.175 12.498 1.00 15.23 48 LEU A CA 20
ATOM 28886 C C . LEU A 1 48 ? 15.465 -5.470 13.299 1.00 15.13 48 LEU A C 20
ATOM 28887 O O . LEU A 1 48 ? 15.895 -5.531 14.451 1.00 12.43 48 LEU A O 20
ATOM 28903 N N . LYS A 1 49 ? 14.907 -6.505 12.681 1.00 32.41 49 LYS A N 20
ATOM 28904 C CA . LYS A 1 49 ? 14.766 -7.802 13.334 1.00 51.41 49 LYS A CA 20
ATOM 28905 C C . LYS A 1 49 ? 14.876 -8.936 12.320 1.00 31.12 49 LYS A C 20
ATOM 28906 O O . LYS A 1 49 ? 14.214 -8.920 11.283 1.00 71.41 49 LYS A O 20
ATOM 28925 N N . ALA A 1 50 ? 15.715 -9.920 12.628 1.00 1.52 50 ALA A N 20
ATOM 28926 C CA . ALA A 1 50 ? 15.908 -11.063 11.746 1.00 65.34 50 ALA A CA 20
ATOM 28927 C C . ALA A 1 50 ? 14.832 -12.120 11.972 1.00 41.51 50 ALA A C 20
ATOM 28928 O O . ALA A 1 50 ? 15.019 -13.053 12.751 1.00 71.22 50 ALA A O 20
ATOM 28935 N N . GLY A 1 51 ? 13.704 -11.965 11.286 1.00 53.33 51 GLY A N 20
ATOM 28936 C CA . GLY A 1 51 ? 12.614 -12.912 11.427 1.00 73.32 51 GLY A CA 20
ATOM 28937 C C . GLY A 1 51 ? 11.259 -12.234 11.475 1.00 32.51 51 GLY A C 20
ATOM 28938 O O . GLY A 1 51 ? 10.591 -12.093 10.451 1.00 72.42 51 GLY A O 20
ATOM 28942 N N . SER A 1 52 ? 10.851 -11.815 12.669 1.00 72.14 52 SER A N 20
ATOM 28943 C CA . SER A 1 52 ? 9.564 -11.153 12.847 1.00 33.34 52 SER A CA 20
ATOM 28944 C C . SER A 1 52 ? 9.743 -9.644 12.977 1.00 15.33 52 SER A C 20
ATOM 28945 O O . SER A 1 52 ? 10.610 -9.170 13.712 1.00 54.11 52 SER A O 20
ATOM 28953 N N . LYS A 1 53 ? 8.916 -8.892 12.258 1.00 34.42 53 LYS A N 20
ATOM 28954 C CA . LYS A 1 53 ? 8.979 -7.436 12.292 1.00 62.11 53 LYS A CA 20
ATOM 28955 C C . LYS A 1 53 ? 9.169 -6.933 13.719 1.00 5.22 53 LYS A C 20
ATOM 28956 O O . LYS A 1 53 ? 8.431 -7.296 14.635 1.00 61.41 53 LYS A O 20
ATOM 28975 N N . PRO A 1 54 ? 10.182 -6.075 13.915 1.00 12.01 54 PRO A N 20
ATOM 28976 C CA . PRO A 1 54 ? 10.491 -5.502 15.228 1.00 11.15 54 PRO A CA 20
ATOM 28977 C C . PRO A 1 54 ? 9.431 -4.509 15.692 1.00 55.12 54 PRO A C 20
ATOM 28978 O O . PRO A 1 54 ? 8.879 -3.754 14.890 1.00 33.13 54 PRO A O 20
ATOM 28989 N N . THR A 1 55 ? 9.149 -4.514 16.991 1.00 3.52 55 THR A N 20
ATOM 28990 C CA . THR A 1 55 ? 8.155 -3.614 17.561 1.00 15.21 55 THR A CA 20
ATOM 28991 C C . THR A 1 55 ? 8.812 -2.546 18.429 1.00 75.33 55 THR A C 20
ATOM 28992 O O . THR A 1 55 ? 10.033 -2.525 18.588 1.00 35.33 55 THR A O 20
ATOM 29003 N N . THR A 1 56 ? 7.994 -1.660 18.989 1.00 22.01 56 THR A N 20
ATOM 29004 C CA . THR A 1 56 ? 8.496 -0.589 19.841 1.00 62.04 56 THR A CA 20
ATOM 29005 C C . THR A 1 56 ? 9.214 -1.149 21.063 1.00 65.21 56 THR A C 20
ATOM 29006 O O . THR A 1 56 ? 9.962 -0.439 21.735 1.00 65.13 56 THR A O 20
ATOM 29017 N N . SER A 1 57 ? 8.983 -2.427 21.345 1.00 31.25 57 SER A N 20
ATOM 29018 C CA . SER A 1 57 ? 9.606 -3.082 22.490 1.00 61.13 57 SER A CA 20
ATOM 29019 C C . SER A 1 57 ? 10.511 -4.223 22.036 1.00 65.22 57 SER A C 20
ATOM 29020 O O . SER A 1 57 ? 11.460 -4.590 22.729 1.00 64.45 57 SER A O 20
ATOM 29028 N N . SER A 1 58 ? 10.210 -4.780 20.867 1.00 4.00 58 SER A N 20
ATOM 29029 C CA . SER A 1 58 ? 10.994 -5.882 20.321 1.00 72.00 58 SER A CA 20
ATOM 29030 C C . SER A 1 58 ? 11.932 -5.390 19.223 1.00 3.14 58 SER A C 20
ATOM 29031 O O . SER A 1 58 ? 11.498 -4.770 18.252 1.00 22.05 58 SER A O 20
ATOM 29039 N N . TRP A 1 59 ? 13.220 -5.671 19.386 1.00 41.35 59 TRP A N 20
ATOM 29040 C CA . TRP A 1 59 ? 14.221 -5.257 18.409 1.00 43.21 59 TRP A CA 20
ATOM 29041 C C . TRP A 1 59 ? 15.420 -6.199 18.425 1.00 32.13 59 TRP A C 20
ATOM 29042 O O . TRP A 1 59 ? 15.715 -6.825 19.444 1.00 41.04 59 TRP A O 20
ATOM 29063 N N . ASP A 1 60 ? 16.107 -6.295 17.292 1.00 33.34 60 ASP A N 20
ATOM 29064 C CA . ASP A 1 60 ? 17.275 -7.161 17.178 1.00 53.14 60 ASP A CA 20
ATOM 29065 C C . ASP A 1 60 ? 18.541 -6.339 16.958 1.00 51.20 60 ASP A C 20
ATOM 29066 O O . ASP A 1 60 ? 19.551 -6.545 17.632 1.00 42.15 60 ASP A O 20
ATOM 29075 N N . CYS A 1 61 ? 18.479 -5.409 16.012 1.00 42.51 61 CYS A N 20
ATOM 29076 C CA . CYS A 1 61 ? 19.622 -4.556 15.702 1.00 73.21 61 CYS A CA 20
ATOM 29077 C C . CYS A 1 61 ? 19.254 -3.083 15.841 1.00 3.54 61 CYS A C 20
ATOM 29078 O O . CYS A 1 61 ? 18.326 -2.600 15.192 1.00 2.24 61 CYS A O 20
ATOM 29086 N N . ARG A 1 62 ? 19.987 -2.373 16.693 1.00 24.44 62 ARG A N 20
ATOM 29087 C CA . ARG A 1 62 ? 19.737 -0.955 16.920 1.00 32.24 62 ARG A CA 20
ATOM 29088 C C . ARG A 1 62 ? 20.742 -0.378 17.913 1.00 54.41 62 ARG A C 20
ATOM 29089 O O . ARG A 1 62 ? 21.064 -0.987 18.933 1.00 1.11 62 ARG A O 20
ATOM 29110 N N . PRO A 1 63 ? 21.249 0.826 17.609 1.00 65.15 63 PRO A N 20
ATOM 29111 C CA . PRO A 1 63 ? 22.225 1.512 18.461 1.00 51.10 63 PRO A CA 20
ATOM 29112 C C . PRO A 1 63 ? 21.612 1.993 19.772 1.00 50.54 63 PRO A C 20
ATOM 29113 O O . PRO A 1 63 ? 22.306 2.544 20.627 1.00 35.33 63 PRO A O 20
ATOM 29124 N N . TYR A 1 64 ? 20.309 1.783 19.923 1.00 62.34 64 TYR A N 20
ATOM 29125 C CA . TYR A 1 64 ? 19.603 2.197 21.129 1.00 54.12 64 TYR A CA 20
ATOM 29126 C C . TYR A 1 64 ? 19.417 3.711 21.158 1.00 14.12 64 TYR A C 20
ATOM 29127 O O . TYR A 1 64 ? 20.099 4.417 21.900 1.00 3.24 64 TYR A O 20
ATOM 29145 N N . ARG A 1 65 ? 18.487 4.202 20.346 1.00 52.35 65 ARG A N 20
ATOM 29146 C CA . ARG A 1 65 ? 18.210 5.632 20.277 1.00 41.01 65 ARG A CA 20
ATOM 29147 C C . ARG A 1 65 ? 16.867 5.894 19.602 1.00 51.01 65 ARG A C 20
ATOM 29148 O O . ARG A 1 65 ? 16.089 4.969 19.364 1.00 2.53 65 ARG A O 20
ATOM 29169 N N . TYR A 1 66 ? 16.601 7.159 19.296 1.00 2.13 66 TYR A N 20
ATOM 29170 C CA . TYR A 1 66 ? 15.351 7.543 18.652 1.00 42.34 66 TYR A CA 20
ATOM 29171 C C . TYR A 1 66 ? 15.592 8.610 17.587 1.00 23.44 66 TYR A C 20
ATOM 29172 O O . TYR A 1 66 ? 16.614 9.294 17.599 1.00 43.42 66 TYR A O 20
ATOM 29190 N N . GLY A 1 67 ? 14.641 8.744 16.668 1.00 45.43 67 GLY A N 20
ATOM 29191 C CA . GLY A 1 67 ? 14.768 9.729 15.609 1.00 33.10 67 GLY A CA 20
ATOM 29192 C C . GLY A 1 67 ? 15.796 9.332 14.568 1.00 13.21 67 GLY A C 20
ATOM 29193 O O . GLY A 1 67 ? 16.595 8.424 14.790 1.00 20.12 67 GLY A O 20
ATOM 29197 N N . ASN A 1 68 ? 15.774 10.014 13.427 1.00 2.24 68 ASN A N 20
ATOM 29198 C CA . ASN A 1 68 ? 16.710 9.726 12.347 1.00 44.21 68 ASN A CA 20
ATOM 29199 C C . ASN A 1 68 ? 18.152 9.838 12.832 1.00 4.24 68 ASN A C 20
ATOM 29200 O O . ASN A 1 68 ? 18.404 10.079 14.012 1.00 12.22 68 ASN A O 20
ATOM 29211 N N . ASN A 1 69 ? 19.096 9.662 11.913 1.00 51.01 69 ASN A N 20
ATOM 29212 C CA . ASN A 1 69 ? 20.513 9.743 12.247 1.00 42.41 69 ASN A CA 20
ATOM 29213 C C . ASN A 1 69 ? 20.910 8.628 13.210 1.00 41.34 69 ASN A C 20
ATOM 29214 O O . ASN A 1 69 ? 21.983 8.668 13.812 1.00 74.24 69 ASN A O 20
ATOM 29225 N N . GLU A 1 70 ? 20.037 7.635 13.348 1.00 4.14 70 GLU A N 20
ATOM 29226 C CA . GLU A 1 70 ? 20.297 6.509 14.238 1.00 4.40 70 GLU A CA 20
ATOM 29227 C C . GLU A 1 70 ? 20.100 5.183 13.509 1.00 12.25 70 GLU A C 20
ATOM 29228 O O . GLU A 1 70 ? 18.970 4.751 13.280 1.00 23.14 70 GLU A O 20
ATOM 29240 N N . SER A 1 71 ? 21.207 4.543 13.148 1.00 71.15 71 SER A N 20
ATOM 29241 C CA . SER A 1 71 ? 21.157 3.268 12.441 1.00 55.30 71 SER A CA 20
ATOM 29242 C C . SER A 1 71 ? 22.151 2.277 13.038 1.00 74.32 71 SER A C 20
ATOM 29243 O O . SER A 1 71 ? 22.944 2.627 13.912 1.00 24.21 71 SER A O 20
ATOM 29251 N N . CYS A 1 72 ? 22.101 1.039 12.559 1.00 33.44 72 CYS A N 20
ATOM 29252 C CA . CYS A 1 72 ? 22.996 -0.006 13.045 1.00 11.44 72 CYS A CA 20
ATOM 29253 C C . CYS A 1 72 ? 23.905 -0.506 11.928 1.00 50.13 72 CYS A C 20
ATOM 29254 O O . CYS A 1 72 ? 23.542 -0.463 10.752 1.00 34.43 72 CYS A O 20
ATOM 29262 N N . SER A 1 73 ? 25.090 -0.978 12.302 1.00 34.42 73 SER A N 20
ATOM 29263 C CA . SER A 1 73 ? 26.054 -1.482 11.331 1.00 53.11 73 SER A CA 20
ATOM 29264 C C . SER A 1 73 ? 26.566 -2.860 11.739 1.00 44.25 73 SER A C 20
ATOM 29265 O O . SER A 1 73 ? 27.322 -2.994 12.701 1.00 32.13 73 SER A O 20
ATOM 29273 N N . VAL A 1 74 ? 26.150 -3.882 10.998 1.00 32.11 74 VAL A N 20
ATOM 29274 C CA . VAL A 1 74 ? 26.567 -5.250 11.280 1.00 33.53 74 VAL A CA 20
ATOM 29275 C C . VAL A 1 74 ? 26.592 -6.091 10.009 1.00 53.35 74 VAL A C 20
ATOM 29276 O O . VAL A 1 74 ? 25.868 -5.811 9.053 1.00 40.21 74 VAL A O 20
ATOM 29289 N N . SER A 1 75 ? 27.430 -7.123 10.004 1.00 55.40 75 SER A N 20
ATOM 29290 C CA . SER A 1 75 ? 27.552 -8.003 8.848 1.00 52.11 75 SER A CA 20
ATOM 29291 C C . SER A 1 75 ? 26.320 -8.893 8.710 1.00 41.30 75 SER A C 20
ATOM 29292 O O . SER A 1 75 ? 26.190 -9.902 9.401 1.00 33.34 75 SER A O 20
ATOM 29300 N N . ALA A 1 76 ? 25.419 -8.510 7.812 1.00 51.45 76 ALA A N 20
ATOM 29301 C CA . ALA A 1 76 ? 24.199 -9.273 7.580 1.00 15.54 76 ALA A CA 20
ATOM 29302 C C . ALA A 1 76 ? 24.448 -10.429 6.619 1.00 61.33 76 ALA A C 20
ATOM 29303 O O . ALA A 1 76 ? 25.328 -10.357 5.762 1.00 63.53 76 ALA A O 20
ATOM 29310 N N . ALA A 1 77 ? 23.668 -11.495 6.767 1.00 22.14 77 ALA A N 20
ATOM 29311 C CA . ALA A 1 77 ? 23.804 -12.667 5.911 1.00 43.30 77 ALA A CA 20
ATOM 29312 C C . ALA A 1 77 ? 22.492 -12.983 5.201 1.00 45.45 77 ALA A C 20
ATOM 29313 O O . ALA A 1 77 ? 21.403 -12.781 5.738 1.00 43.42 77 ALA A O 20
ATOM 29320 N N . PRO A 1 78 ? 22.596 -13.490 3.963 1.00 10.31 78 PRO A N 20
ATOM 29321 C CA . PRO A 1 78 ? 21.427 -13.844 3.152 1.00 21.15 78 PRO A CA 20
ATOM 29322 C C . PRO A 1 78 ? 20.693 -15.064 3.697 1.00 75.42 78 PRO A C 20
ATOM 29323 O O . PRO A 1 78 ? 21.156 -15.713 4.634 1.00 13.10 78 PRO A O 20
ATOM 29334 N N . GLY A 1 79 ? 19.544 -15.372 3.102 1.00 33.12 79 GLY A N 20
ATOM 29335 C CA . GLY A 1 79 ? 18.764 -16.515 3.541 1.00 11.53 79 GLY A CA 20
ATOM 29336 C C . GLY A 1 79 ? 17.656 -16.126 4.500 1.00 72.10 79 GLY A C 20
ATOM 29337 O O . GLY A 1 79 ? 16.513 -16.560 4.350 1.00 61.23 79 GLY A O 20
ATOM 29341 N N . THR A 1 80 ? 17.993 -15.306 5.491 1.00 71.50 80 THR A N 20
ATOM 29342 C CA . THR A 1 80 ? 17.019 -14.862 6.480 1.00 50.11 80 THR A CA 20
ATOM 29343 C C . THR A 1 80 ? 16.414 -13.518 6.091 1.00 44.25 80 THR A C 20
ATOM 29344 O O . THR A 1 80 ? 17.134 -12.563 5.795 1.00 62.10 80 THR A O 20
ATOM 29355 N N . THR A 1 81 ? 15.087 -13.448 6.092 1.00 32.25 81 THR A N 20
ATOM 29356 C CA . THR A 1 81 ? 14.385 -12.221 5.739 1.00 1.30 81 THR A CA 20
ATOM 29357 C C . THR A 1 81 ? 14.553 -11.161 6.821 1.00 14.55 81 THR A C 20
ATOM 29358 O O . THR A 1 81 ? 14.474 -11.459 8.013 1.00 14.45 81 THR A O 20
ATOM 29369 N N . TYR A 1 82 ? 14.783 -9.922 6.399 1.00 24.44 82 TYR A N 20
ATOM 29370 C CA . TYR A 1 82 ? 14.964 -8.818 7.334 1.00 53.43 82 TYR A CA 20
ATOM 29371 C C . TYR A 1 82 ? 13.769 -7.869 7.293 1.00 21.42 82 TYR A C 20
ATOM 29372 O O . TYR A 1 82 ? 13.254 -7.547 6.222 1.00 15.24 82 TYR A O 20
ATOM 29390 N N . HIS A 1 83 ? 13.334 -7.426 8.468 1.00 2.53 83 HIS A N 20
ATOM 29391 C CA . HIS A 1 83 ? 12.201 -6.513 8.569 1.00 51.22 83 HIS A CA 20
ATOM 29392 C C . HIS A 1 83 ? 12.668 -5.104 8.922 1.00 13.14 83 HIS A C 20
ATOM 29393 O O . HIS A 1 83 ? 13.755 -4.918 9.469 1.00 42.02 83 HIS A O 20
ATOM 29407 N N . VAL A 1 84 ? 11.839 -4.114 8.606 1.00 34.14 84 VAL A N 20
ATOM 29408 C CA . VAL A 1 84 ? 12.166 -2.722 8.891 1.00 62.11 84 VAL A CA 20
ATOM 29409 C C . VAL A 1 84 ? 10.954 -1.971 9.429 1.00 34.22 84 VAL A C 20
ATOM 29410 O O . VAL A 1 84 ? 9.839 -2.137 8.935 1.00 52.40 84 VAL A O 20
ATOM 29423 N N . MET A 1 85 ? 11.179 -1.145 10.445 1.00 5.32 85 MET A N 20
ATOM 29424 C CA . MET A 1 85 ? 10.105 -0.366 11.050 1.00 72.20 85 MET A CA 20
ATOM 29425 C C . MET A 1 85 ? 10.549 1.072 11.299 1.00 31.42 85 MET A C 20
ATOM 29426 O O . MET A 1 85 ? 11.549 1.313 11.976 1.00 13.51 85 MET A O 20
ATOM 29440 N N . ILE A 1 86 ? 9.800 2.021 10.748 1.00 4.24 86 ILE A N 20
ATOM 29441 C CA . ILE A 1 86 ? 10.118 3.434 10.912 1.00 15.43 86 ILE A CA 20
ATOM 29442 C C . ILE A 1 86 ? 9.068 4.138 11.766 1.00 72.02 86 ILE A C 20
ATOM 29443 O O . ILE A 1 86 ? 7.921 4.301 11.350 1.00 54.43 86 ILE A O 20
ATOM 29459 N N . LYS A 1 87 ? 9.468 4.555 12.962 1.00 24.32 87 LYS A N 20
ATOM 29460 C CA . LYS A 1 87 ? 8.564 5.244 13.875 1.00 4.20 87 LYS A CA 20
ATOM 29461 C C . LYS A 1 87 ? 8.818 6.748 13.859 1.00 0.21 87 LYS A C 20
ATOM 29462 O O . LYS A 1 87 ? 9.941 7.196 13.631 1.00 21.23 87 LYS A O 20
ATOM 29481 N N . GLY A 1 88 ? 7.766 7.524 14.104 1.00 3.13 88 GLY A N 20
ATOM 29482 C CA . GLY A 1 88 ? 7.897 8.969 14.115 1.00 50.33 88 GLY A CA 20
ATOM 29483 C C . GLY A 1 88 ? 7.479 9.580 15.437 1.00 35.25 88 GLY A C 20
ATOM 29484 O O . GLY A 1 88 ? 6.723 8.973 16.198 1.00 45.42 88 GLY A O 20
ATOM 29488 N N . TYR A 1 89 ? 7.971 10.782 15.714 1.00 13.22 89 TYR A N 20
ATOM 29489 C CA . TYR A 1 89 ? 7.647 11.473 16.957 1.00 54.35 89 TYR A CA 20
ATOM 29490 C C . TYR A 1 89 ? 6.833 12.734 16.682 1.00 2.51 89 TYR A C 20
ATOM 29491 O O . TYR A 1 89 ? 6.133 13.238 17.560 1.00 13.21 89 TYR A O 20
ATOM 29509 N N . SER A 1 90 ? 6.931 13.239 15.456 1.00 4.03 90 SER A N 20
ATOM 29510 C CA . SER A 1 90 ? 6.208 14.443 15.065 1.00 11.11 90 SER A CA 20
ATOM 29511 C C . SER A 1 90 ? 6.297 14.665 13.558 1.00 3.13 90 SER A C 20
ATOM 29512 O O . SER A 1 90 ? 7.368 14.543 12.965 1.00 53.35 90 SER A O 20
ATOM 29520 N N . ASN A 1 91 ? 5.164 14.992 12.946 1.00 35.25 91 ASN A N 20
ATOM 29521 C CA . ASN A 1 91 ? 5.112 15.231 11.509 1.00 63.43 91 ASN A CA 20
ATOM 29522 C C . ASN A 1 91 ? 6.409 15.866 11.016 1.00 20.22 91 ASN A C 20
ATOM 29523 O O . ASN A 1 91 ? 6.672 17.042 11.270 1.00 21.51 91 ASN A O 20
ATOM 29534 N N . TYR A 1 92 ? 7.215 15.081 10.310 1.00 21.44 92 TYR A N 20
ATOM 29535 C CA . TYR A 1 92 ? 8.485 15.565 9.784 1.00 43.15 92 TYR A CA 20
ATOM 29536 C C . TYR A 1 92 ? 9.023 14.626 8.708 1.00 31.11 92 TYR A C 20
ATOM 29537 O O . TYR A 1 92 ? 9.373 13.480 8.988 1.00 63.41 92 TYR A O 20
ATOM 29555 N N . SER A 1 93 ? 9.085 15.121 7.476 1.00 3.43 93 SER A N 20
ATOM 29556 C CA . SER A 1 93 ? 9.577 14.327 6.357 1.00 70.12 93 SER A CA 20
ATOM 29557 C C . SER A 1 93 ? 10.782 14.997 5.703 1.00 30.42 93 SER A C 20
ATOM 29558 O O . SER A 1 93 ? 11.028 16.186 5.900 1.00 73.14 93 SER A O 20
ATOM 29566 N N . GLY A 1 94 ? 11.531 14.222 4.924 1.00 42.30 94 GLY A N 20
ATOM 29567 C CA . GLY A 1 94 ? 12.702 14.756 4.253 1.00 52.41 94 GLY A CA 20
ATOM 29568 C C . GLY A 1 94 ? 13.969 14.006 4.612 1.00 72.23 94 GLY A C 20
ATOM 29569 O O . GLY A 1 94 ? 15.074 14.517 4.432 1.00 2.35 94 GLY A O 20
ATOM 29573 N N . VAL A 1 95 ? 13.809 12.789 5.122 1.00 25.30 95 VAL A N 20
ATOM 29574 C CA . VAL A 1 95 ? 14.950 11.966 5.508 1.00 52.21 95 VAL A CA 20
ATOM 29575 C C . VAL A 1 95 ? 15.082 10.749 4.600 1.00 75.32 95 VAL A C 20
ATOM 29576 O O . VAL A 1 95 ? 14.086 10.215 4.109 1.00 20.44 95 VAL A O 20
ATOM 29589 N N . THR A 1 96 ? 16.318 10.313 4.379 1.00 30.33 96 THR A N 20
ATOM 29590 C CA . THR A 1 96 ? 16.581 9.158 3.530 1.00 41.24 96 THR A CA 20
ATOM 29591 C C . THR A 1 96 ? 16.830 7.907 4.364 1.00 73.22 96 THR A C 20
ATOM 29592 O O . THR A 1 96 ? 17.640 7.917 5.291 1.00 3.22 96 THR A O 20
ATOM 29603 N N . LEU A 1 97 ? 16.129 6.829 4.029 1.00 55.32 97 LEU A N 20
ATOM 29604 C CA . LEU A 1 97 ? 16.274 5.568 4.747 1.00 11.02 97 LEU A CA 20
ATOM 29605 C C . LEU A 1 97 ? 16.898 4.501 3.853 1.00 13.03 97 LEU A C 20
ATOM 29606 O O . LEU A 1 97 ? 16.693 4.495 2.639 1.00 4.32 97 LEU A O 20
ATOM 29622 N N . LYS A 1 98 ? 17.658 3.597 4.462 1.00 0.21 98 LYS A N 20
ATOM 29623 C CA . LYS A 1 98 ? 18.310 2.522 3.723 1.00 15.23 98 LYS A CA 20
ATOM 29624 C C . LYS A 1 98 ? 18.635 1.350 4.643 1.00 63.30 98 LYS A C 20
ATOM 29625 O O . LYS A 1 98 ? 18.585 1.475 5.867 1.00 1.23 98 LYS A O 20
ATOM 29644 N N . LEU A 1 99 ? 18.970 0.211 4.046 1.00 5.23 99 LEU A N 20
ATOM 29645 C CA . LEU A 1 99 ? 19.306 -0.984 4.812 1.00 25.12 99 LEU A CA 20
ATOM 29646 C C . LEU A 1 99 ? 20.792 -1.009 5.158 1.00 32.42 99 LEU A C 20
ATOM 29647 O O . LEU A 1 99 ? 21.625 -0.528 4.391 1.00 1.24 99 LEU A O 20
ATOM 29663 N N . GLN A 1 100 ? 21.115 -1.576 6.316 1.00 12.03 100 GLN A N 20
ATOM 29664 C CA . GLN A 1 100 ? 22.500 -1.665 6.762 1.00 21.25 100 GLN A CA 20
ATOM 29665 C C . GLN A 1 100 ? 2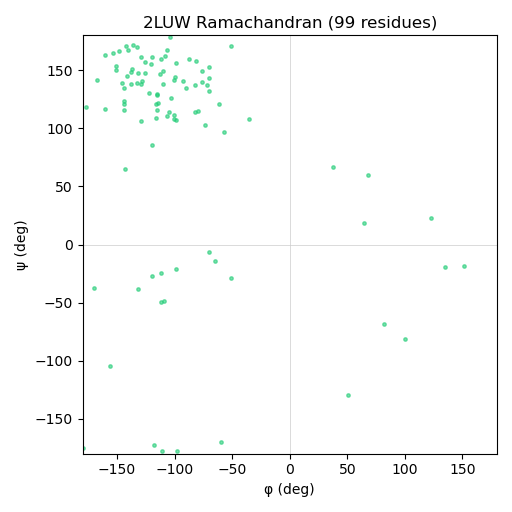3.024 -3.092 6.630 1.00 12.51 100 GLN A C 20
ATOM 29666 O O . GLN A 1 100 ? 22.686 -3.964 7.431 1.00 64.14 100 GLN A O 20
ATOM 29680 N N . TYR A 1 101 ? 23.849 -3.321 5.615 1.00 21.41 101 TYR A N 20
ATOM 29681 C CA . TYR A 1 101 ? 24.417 -4.643 5.376 1.00 3.22 101 TYR A CA 20
ATOM 29682 C C . TYR A 1 101 ? 25.526 -4.948 6.378 1.00 24.22 101 TYR A C 20
ATOM 29683 O O . TYR A 1 101 ? 25.970 -6.089 6.499 1.00 12.13 101 TYR A O 20
#

Radius of gyration: 12.43 Å; Cα contacts (8 Å, |Δi|>4): 294; chains: 1; bounding box: 30×33×26 Å

Secondary structure (DSSP, 8-state):
-----SSS-BSS----SS--EEEEE--SS--------BSSSS-EEEEB-BSS---SS--SB----SSSS------PPTTS-EEEEEEESSS----BB----

Sequence (101 aa):
GNVLKNNTPVSNLTGNKGSEVFYTFTVDRNATAVVSISGGSGDADLYLKAGSKPTTSSWDCRPYRYGNNESCSVSAAPGTTYHVMIKGYSNYSGVTLKLQYGNVLKNNTPVSNLTGNKGSEVFYTFTVDRNATAVVSISGGSGDADLYLKAGSKPTTSSWDCRPYRYGNNESCSVSAAPGTTYHVMIKGYSNYSGVTLKLQYGNVLKNNTPVSNLTGNKGSEVFYTFTVDRNATAVVSISGGSGDADLYLKAGSKPTTSSWDCRPYRYGNNESCSVSAAPGTTYHVMIKGYSNYSGVTLKLQYGNVLKNNTPVSNLTGNKGSEVFYTFTVDRNATAVVSISGGSGDADLYLKAGSKPTTSSWDCRPYRYGNNESCSVSAAPGTTYHVMIKGYSNYSGVTLKLQYGNVLKNNTPVSNLTGNKGSEVFYTFTVDRNATAVVSISGGSGDADLYLKAGSKPTTSSWDCRPYRYGNNESCSVSAAPGTTYHVMIKGYSNYSGVTLKLQYGNVLKNNTPVSNLTGNKGSEVFYTFTVDRNATAVVSISGGSGDADLYLKAGSKPTTSSWDCRPYRYGNNESCSVSAAPGTTYHVMIKGYSNYSGVTLKLQYGNVLKNNTPVSNLTGNKGSEVFYTFTVDRNATAVVSISGGSGDADLYLKAGSKPTTSSWDCRPYRYGNNESCSVSAAPGTTYHVMIKGYSNYSGVTLKLQYGNVLKNNTPVSNLTGNKGSEVFYTFTVDRNATAVVSISGGSGDADLYLKAGSKPTTSSWDCRPYRYGNNESCSVSAAPGTTYHVMIKGYSNYSGVTLKLQYGNVLKNNTPVSNLTGNKGSEVFYTFTVDRNATAVVSISGGSGDADLYLKAGSKPTTSSWDCRPYRYGNNESCSVSAAPGTTYHVMIKGYSNYSGVTLKLQYGNVLKNNTPVSNLTGNKGSEVFYTFTVDRNATAVVSISGGSGDADLYLKAGSKPTTSSWDCRPYRYGNNESCSVSAAPGTTYHVMIKGYSNYSGVTLKLQYGNVLKNNTPVSNLTGNKGSEVFYTFTVDRNATAVVSISGGSGDADLYLKAGSKPTTSSWDCRPYRYGNNESCSVSAAPGTTYHVMIKGYSNYSGVTLKLQYGNVLKNNTPVSNLTGNKGSEVFYTFTVDRNATAVVSISGGSGDADLYLKAGSKPTTSSWDCRPYRYGNNESCSVSAAPGTTYHVMIKGYSNYSGVTLKLQYGNVLKNNTPVSNLTGNKGSEVFYTFTVDRNATAVVSISGGSGDADLYLKAGSKPTTSSWDCRPYRYGNNESCSVSAAPGTTYHVMIKGYSNYSGVTLKLQYGNVLKNNTPVSNLTGNKGSEVFYTFTVDRNATAVVSISGGSGDADLYLKAGSKPTTSSWDCRPYRYGNNESCSVSAAPGTTYHVMIKGYSNYSGVTLKLQYGNVLKNNTPVSNLTGNKGSEVFYTFTVDRNATAVVSISGGSGDADLYLKAGSKPTTSSWDCRPYRYGNNESCSVSAAPGTTYHVMIKGYSNYSGVTLKLQYGNVLKNNTPVSNLTGNKGSEVFYTFTVDRNATAVVSISGGSGDADLYLKAGSKPTTSSWDCRPYRYGNNESCSVSAAPGTTYHVMIKGYSNYSGVTLKLQYGNVLKNNTPVSNLTGNKGSEVFYTFTVDRNATAVVSISGGSGDADLYLKAGSKPTTSSWDCRPYRYGNNESCSVSAAPGTTYHVMIKGYSNYSGVTLKLQYGNVLKNNTPVSNLTGNKGSEVFYTFTVDRNATAVVSISGGSGDADLYLKAGSKPTTSSWDCRPYRYGNNESCSVSAAPGTTYHVMIKGYSNYSGVTLKLQYGNVLKNNTPVSNLTGNKGSEVFYTFTVDRNATAVVSISGGSGDADLYLKAGSKPTTSSWDCRPYRYGNNESCSVSAAPGTTYHVMIKGYSNYSGVTLKLQYGNVLKNNTPVSNLTGNKGSEVFYTFTVDRNATAVVSISGGSGDADLYLKAGSKPTTSSWDCRPYRYGNNESCSVSAAPGTTYHVMIKGYSNYSGVTLKLQY

Solvent-accessible surface area: 5841 Å² total; per-residue (Å²): 133,126,84,70,4,30,137,84,41,18,69,106,4,59,0,46,144,49,76,71,32,140,28,38,69,60,18,137,198,85,41,118,23,119,20,64,1,48,56,53,68,25,21,1,24,0,20,10,56,52,35,75,107,0,62,102,91,46,100,84,24,53,42,141,130,161,11,10,79,0,16,32,63,91,61,13,59,52,82,62,59,28,42,4,24,1,49,5,177,44,104,99,65,40,1,61,0,73,5,10,92

InterPro domains:
  IPR001570 Peptidase M4, C-terminal [PF02868] (354-498)
  IPR007280 Peptidase, C-terminal, archaeal/bacterial [PF04151] (530-595)
  IPR011096 FTP domain [PF07504] (53-93)
  IPR013856 Peptidase M4 domain [PF01447] (209-351)
  IPR023612 Peptidase M4 [PR00730] (308-328)
  IPR023612 Peptidase M4 [PR00730] (342-358)
  IPR023612 Peptidase M4 [PR00730] (363-374)
  IPR023612 Peptidase M4 [PR00730] (425-441)
  IPR025711 PepSY domain [PF03413] (115-191)
  IPR027268 Peptidase M4/M1, CTD superfamily [G3DSA:1.10.390.10] (356-505)
  IPR050728 Extracellular Zinc Metalloprotease M4 [PTHR33794] (33-584)

B-factor: mean 38.96, std 23.23, range [0.01, 75.53]

Organism: Vibrio vulnificus (NCBI:txid672)

Nearest PDB structures (foldseek):
  2luw-assembly1_A  TM=9.924E-01  e=5.131E-16  Vibrio vulnificus
  4qd2-assembly1_A  TM=2.549E-01  e=1.370E+00  Clostridium botulinum A str. Hall
  2luw-assembly1_A  TM=1.000E+00  e=9.654E-16  Vibrio vulnificus
  5sv5-assembly1_A  TM=6.987E-01  e=8.474E-02  Bacillus anthracis
  2luw-assembly1_A  TM=9.834E-01  e=2.577E-15  Vibrio vulnificus

Foldseek 3Di:
DAADFPPAWDFWAWAAQPDWDKHWFFDDAWDFFADFKFFPKFFKAKAKDFADAADPPGGDFWPPDGGGPTGGTDGDGGPTIMIIIIHGNHTGIGMIHHDHD